Protein AF-0000000066020531 (afdb_homodimer)

Nearest PDB structures (foldseek):
  1gqy-assembly1_A  TM=9.157E-01  e=1.579E-44  Haemophilus influenzae
  1j6u-assembly1_A  TM=8.924E-01  e=3.049E-35  Thermotoga maritima
  6cau-assembly1_A  TM=9.253E-01  e=1.725E-30  Acinetobacter baumannii
  8egn-assembly1_A  TM=7.655E-01  e=1.720E-28  Pseudomonas aeruginosa PAO1
  3v4z-assembly1_A  TM=9.140E-01  e=3.549E-25  Yersinia pestis CO92

Radius of gyration: 44.53 Å; Cα contacts (8 Å, |Δi|>4): 3622; chains: 2; bounding box: 66×166×98 Å

Structure (mmCIF, N/CA/C/O backbone):
data_AF-0000000066020531-model_v1
#
loop_
_entity.id
_entity.type
_entity.pdbx_description
1 polymer 'Bifunctional enzyme MurC/Ddl'
#
loop_
_atom_site.group_PDB
_atom_site.id
_atom_site.type_symbol
_atom_site.label_atom_id
_atom_site.label_alt_id
_atom_site.label_comp_id
_atom_site.label_asym_id
_atom_site.label_entity_id
_atom_site.label_seq_id
_atom_site.pdbx_PDB_ins_code
_atom_site.Cartn_x
_atom_site.Cartn_y
_atom_site.Cartn_z
_atom_site.occupancy
_atom_site.B_iso_or_equiv
_atom_site.auth_seq_id
_atom_site.auth_comp_id
_atom_site.auth_asym_id
_atom_site.auth_atom_id
_atom_site.pdbx_PDB_model_num
ATOM 1 N N . MET A 1 1 ? 5.594 -85.5 -27.422 1 27.73 1 MET A N 1
ATOM 2 C CA . MET A 1 1 ? 5.762 -84.062 -27.031 1 27.73 1 MET A CA 1
ATOM 3 C C . MET A 1 1 ? 5.691 -83.188 -28.25 1 27.73 1 MET A C 1
ATOM 5 O O . MET A 1 1 ? 6.477 -83.312 -29.188 1 27.73 1 MET A O 1
ATOM 9 N N . ASN A 1 2 ? 4.5 -82.875 -28.797 1 36.34 2 ASN A N 1
ATOM 10 C CA . ASN A 1 2 ? 4.301 -82 -29.969 1 36.34 2 ASN A CA 1
ATOM 11 C C . ASN A 1 2 ? 5.324 -80.875 -30 1 36.34 2 ASN A C 1
ATOM 13 O O . ASN A 1 2 ? 5.559 -80.188 -28.984 1 36.34 2 ASN A O 1
ATOM 17 N N . ARG A 1 3 ? 6.352 -80.938 -30.719 1 43.97 3 ARG A N 1
ATOM 18 C CA . ARG A 1 3 ? 7.559 -80.125 -30.812 1 43.97 3 ARG A CA 1
ATOM 19 C C . ARG A 1 3 ? 7.219 -78.625 -30.734 1 43.97 3 ARG A C 1
ATOM 21 O O . ARG A 1 3 ? 6.629 -78.062 -31.656 1 43.97 3 ARG A O 1
ATOM 28 N N . LYS A 1 4 ? 6.945 -78.062 -29.609 1 57.91 4 LYS A N 1
ATOM 29 C CA . LYS A 1 4 ? 6.555 -76.688 -29.297 1 57.91 4 LYS A CA 1
ATOM 30 C C . LYS A 1 4 ? 7.508 -75.688 -29.953 1 57.91 4 LYS A C 1
ATOM 32 O O . LYS A 1 4 ? 8.727 -75.875 -29.906 1 57.91 4 LYS A O 1
ATOM 37 N N . ASN A 1 5 ? 6.965 -74.812 -30.969 1 81.69 5 ASN A N 1
ATOM 38 C CA . ASN A 1 5 ? 7.633 -73.875 -31.844 1 81.69 5 ASN A CA 1
ATOM 39 C C . ASN A 1 5 ? 8.469 -72.875 -31.031 1 81.69 5 ASN A C 1
ATOM 41 O O . ASN A 1 5 ? 8.023 -72.375 -30 1 81.69 5 ASN A O 1
ATOM 45 N N . HIS A 1 6 ? 9.797 -72.875 -31.328 1 94.06 6 HIS A N 1
ATOM 46 C CA . HIS A 1 6 ? 10.758 -71.938 -30.719 1 94.06 6 HIS A CA 1
ATOM 47 C C . HIS A 1 6 ? 10.727 -70.562 -31.406 1 94.06 6 HIS A C 1
ATOM 49 O O . HIS A 1 6 ? 10.695 -70.5 -32.625 1 94.06 6 HIS A O 1
ATOM 55 N N . TYR A 1 7 ? 10.539 -69.562 -30.547 1 97.56 7 TYR A N 1
ATOM 56 C CA . TYR A 1 7 ? 10.578 -68.188 -31.031 1 97.56 7 TYR A CA 1
ATOM 57 C C . TYR A 1 7 ? 11.844 -67.438 -30.562 1 97.56 7 TYR A C 1
ATOM 59 O O . TYR A 1 7 ? 12.156 -67.438 -29.375 1 97.56 7 TYR A O 1
ATOM 67 N N . HIS A 1 8 ? 12.609 -66.875 -31.469 1 97.81 8 HIS A N 1
ATOM 68 C CA . HIS A 1 8 ? 13.805 -66.062 -31.141 1 97.81 8 HIS A CA 1
ATOM 69 C C . HIS A 1 8 ? 13.602 -64.625 -31.438 1 97.81 8 HIS A C 1
ATOM 71 O O . HIS A 1 8 ? 13.352 -64.25 -32.594 1 97.81 8 HIS A O 1
ATOM 77 N N . PHE A 1 9 ? 13.836 -63.781 -30.391 1 97.81 9 PHE A N 1
ATOM 78 C CA . PHE A 1 9 ? 13.594 -62.344 -30.5 1 97.81 9 PHE A CA 1
ATOM 79 C C . PHE A 1 9 ? 14.906 -61.594 -30.688 1 97.81 9 PHE A C 1
ATOM 81 O O . PHE A 1 9 ? 15.828 -61.719 -29.875 1 97.81 9 PHE A O 1
ATOM 88 N N . ILE A 1 10 ? 15.008 -60.719 -31.719 1 96.69 10 ILE A N 1
ATOM 89 C CA . ILE A 1 10 ? 16.109 -59.781 -31.844 1 96.69 10 ILE A CA 1
ATOM 90 C C . ILE A 1 10 ? 15.734 -58.469 -31.172 1 96.69 10 ILE A C 1
ATOM 92 O O . ILE A 1 10 ? 14.906 -57.719 -31.688 1 96.69 10 ILE A O 1
ATOM 96 N N . GLY A 1 11 ? 16.312 -58.219 -30.078 1 94.19 11 GLY A N 1
ATOM 97 C CA . GLY A 1 11 ? 15.906 -57.094 -29.25 1 94.19 11 GLY A CA 1
ATOM 98 C C . GLY A 1 11 ? 14.758 -57.406 -28.312 1 94.19 11 GLY A C 1
ATOM 99 O O . GLY A 1 11 ? 13.742 -56.719 -28.297 1 94.19 11 GLY A O 1
ATOM 100 N N . ILE A 1 12 ? 14.977 -58.438 -27.531 1 95.06 12 ILE A N 1
ATOM 101 C CA . ILE A 1 12 ? 13.891 -59 -26.734 1 95.06 12 ILE A CA 1
ATOM 102 C C . ILE A 1 12 ? 13.531 -58.031 -25.609 1 95.06 12 ILE A C 1
ATOM 104 O O . ILE A 1 12 ? 12.414 -58.062 -25.078 1 95.06 12 ILE A O 1
ATOM 108 N N . GLY A 1 13 ? 14.406 -57.125 -25.312 1 91.5 13 GLY A N 1
ATOM 109 C CA . GLY A 1 13 ? 14.203 -56.219 -24.188 1 91.5 13 GLY A CA 1
ATOM 110 C C . GLY A 1 13 ? 13.344 -55 -24.547 1 91.5 13 GLY A C 1
ATOM 111 O O . GLY A 1 13 ? 12.891 -54.281 -23.672 1 91.5 13 GLY A O 1
ATOM 112 N N . GLY A 1 14 ? 13.023 -54.781 -25.812 1 89.94 14 GLY A N 1
ATOM 113 C CA . GLY A 1 14 ? 12.141 -53.719 -26.203 1 89.94 14 GLY A CA 1
ATOM 114 C C . GLY A 1 14 ? 10.75 -53.812 -25.594 1 89.94 14 GLY A C 1
ATOM 115 O O . GLY A 1 14 ? 10.25 -54.938 -25.406 1 89.94 14 GLY A O 1
ATOM 116 N N . ILE A 1 15 ? 10.156 -52.656 -25.375 1 89.19 15 ILE A N 1
ATOM 117 C CA . ILE A 1 15 ? 8.891 -52.656 -24.656 1 89.19 15 ILE A CA 1
ATOM 118 C C . ILE A 1 15 ? 7.848 -53.469 -25.422 1 89.19 15 ILE A C 1
ATOM 120 O O . ILE A 1 15 ? 7.113 -54.25 -24.828 1 89.19 15 ILE A O 1
ATOM 124 N N . GLY A 1 16 ? 7.723 -53.281 -26.719 1 91.38 16 GLY A N 1
ATOM 125 C CA . GLY A 1 16 ? 6.797 -54.062 -27.531 1 91.38 16 GLY A CA 1
ATOM 126 C C . GLY A 1 16 ? 7.211 -55.5 -27.656 1 91.38 16 GLY A C 1
ATOM 127 O O . GLY A 1 16 ? 6.363 -56.406 -27.672 1 91.38 16 GLY A O 1
ATOM 128 N N . MET A 1 17 ? 8.516 -55.781 -27.703 1 94.5 17 MET A N 1
ATOM 129 C CA . MET A 1 17 ? 9.07 -57.094 -27.875 1 94.5 17 MET A CA 1
ATOM 130 C C . MET A 1 17 ? 8.898 -57.938 -26.609 1 94.5 17 MET A C 1
ATOM 132 O O . MET A 1 17 ? 8.477 -59.094 -26.672 1 94.5 17 MET A O 1
ATOM 136 N N . SER A 1 18 ? 9.195 -57.312 -25.562 1 96.12 18 SER A N 1
ATOM 137 C CA . SER A 1 18 ? 9.125 -58.031 -24.297 1 96.12 18 SER A CA 1
ATOM 138 C C . SER A 1 18 ? 7.688 -58.406 -23.984 1 96.12 18 SER A C 1
ATOM 140 O O . SER A 1 18 ? 7.449 -59.5 -23.422 1 96.12 18 SER A O 1
ATOM 142 N N . ALA A 1 19 ? 6.73 -57.625 -24.281 1 96.44 19 ALA A N 1
ATOM 143 C CA . ALA A 1 19 ? 5.324 -57.938 -24.047 1 96.44 19 ALA A CA 1
ATOM 144 C C . ALA A 1 19 ? 4.934 -59.219 -24.766 1 96.44 19 ALA A C 1
ATOM 146 O O . ALA A 1 19 ? 4.293 -60.094 -24.188 1 96.44 19 ALA A O 1
ATOM 147 N N . LEU A 1 20 ? 5.348 -59.344 -26 1 96.94 20 LEU A N 1
ATOM 148 C CA . LEU A 1 20 ? 5.031 -60.531 -26.812 1 96.94 20 LEU A CA 1
ATOM 149 C C . LEU A 1 20 ? 5.75 -61.75 -26.281 1 96.94 20 LEU A C 1
ATOM 151 O O . LEU A 1 20 ? 5.176 -62.844 -26.25 1 96.94 20 LEU A O 1
ATOM 155 N N . ALA A 1 21 ? 6.953 -61.531 -25.875 1 97.5 21 ALA A N 1
ATOM 156 C CA . ALA A 1 21 ? 7.723 -62.656 -25.312 1 97.5 21 ALA A CA 1
ATOM 157 C C . ALA A 1 21 ? 7.043 -63.219 -24.062 1 97.5 21 ALA A C 1
ATOM 159 O O . ALA A 1 21 ? 6.98 -64.438 -23.875 1 97.5 21 ALA A O 1
ATOM 160 N N . HIS A 1 22 ? 6.539 -62.406 -23.219 1 97.31 22 HIS A N 1
ATOM 161 C CA . HIS A 1 22 ? 5.828 -62.812 -22.031 1 97.31 22 HIS A CA 1
ATOM 162 C C . HIS A 1 22 ? 4.617 -63.688 -22.391 1 97.31 22 HIS A C 1
ATOM 164 O O . HIS A 1 22 ? 4.375 -64.688 -21.766 1 97.31 22 HIS A O 1
ATOM 170 N N . ILE A 1 23 ? 3.85 -63.25 -23.344 1 96.94 23 ILE A N 1
ATOM 171 C CA . ILE A 1 23 ? 2.629 -63.938 -23.75 1 96.94 23 ILE A CA 1
ATOM 172 C C . ILE A 1 23 ? 2.973 -65.312 -24.281 1 96.94 23 ILE A C 1
ATOM 174 O O . ILE A 1 23 ? 2.312 -66.312 -23.922 1 96.94 23 ILE A O 1
ATOM 178 N N . LEU A 1 24 ? 4.023 -65.438 -25.109 1 97.12 24 LEU A N 1
ATOM 179 C CA . LEU A 1 24 ? 4.449 -66.688 -25.656 1 97.12 24 LEU A CA 1
ATOM 180 C C . LEU A 1 24 ? 4.883 -67.625 -24.547 1 97.12 24 LEU A C 1
ATOM 182 O O . LEU A 1 24 ? 4.523 -68.812 -24.562 1 97.12 24 LEU A O 1
ATOM 186 N N . LEU A 1 25 ? 5.586 -67.125 -23.609 1 96.88 25 LEU A N 1
ATOM 187 C CA . LEU A 1 25 ? 6.027 -67.938 -22.469 1 96.88 25 LEU A CA 1
ATOM 188 C C . LEU A 1 25 ? 4.836 -68.438 -21.656 1 96.88 25 LEU A C 1
ATOM 190 O O . LEU A 1 25 ? 4.789 -69.625 -21.266 1 96.88 25 LEU A O 1
ATOM 194 N N . ASP A 1 26 ? 3.93 -67.562 -21.406 1 96.19 26 ASP A N 1
ATOM 195 C CA . ASP A 1 26 ? 2.723 -67.938 -20.672 1 96.19 26 ASP A CA 1
ATOM 196 C C . ASP A 1 26 ? 1.977 -69.062 -21.375 1 96.19 26 ASP A C 1
ATOM 198 O O . ASP A 1 26 ? 1.349 -69.938 -20.719 1 96.19 26 ASP A O 1
ATOM 202 N N . ARG A 1 27 ? 2.012 -69.062 -22.625 1 94.94 27 ARG A N 1
ATOM 203 C CA . ARG A 1 27 ? 1.282 -70.062 -23.422 1 94.94 27 ARG A CA 1
ATOM 204 C C . ARG A 1 27 ? 2.111 -71.375 -23.609 1 94.94 27 ARG A C 1
ATOM 206 O O . ARG A 1 27 ? 1.707 -72.25 -24.344 1 94.94 27 ARG A O 1
ATOM 213 N N . GLY A 1 28 ? 3.332 -71.375 -23.125 1 93.88 28 GLY A N 1
ATOM 214 C CA . GLY A 1 28 ? 4.113 -72.625 -23.047 1 93.88 28 GLY A CA 1
ATOM 215 C C . GLY A 1 28 ? 5.125 -72.75 -24.172 1 93.88 28 GLY A C 1
ATOM 216 O O . GLY A 1 28 ? 5.758 -73.75 -24.312 1 93.88 28 GLY A O 1
ATOM 217 N N . TYR A 1 29 ? 5.344 -71.688 -24.938 1 95.44 29 TYR A N 1
ATOM 218 C CA . TYR A 1 29 ? 6.316 -71.75 -26.016 1 95.44 29 TYR A CA 1
ATOM 219 C C . TYR A 1 29 ? 7.73 -71.5 -25.5 1 95.44 29 TYR A C 1
ATOM 221 O O . TYR A 1 29 ? 7.914 -70.938 -24.422 1 95.44 29 TYR A O 1
ATOM 229 N N . SER A 1 30 ? 8.688 -72.062 -26.25 1 96 30 SER A N 1
ATOM 230 C CA . SER A 1 30 ? 10.086 -71.75 -25.953 1 96 30 SER A CA 1
ATOM 231 C C . SER A 1 30 ? 10.516 -70.438 -26.578 1 96 30 SER A C 1
ATOM 233 O O . SER A 1 30 ? 10.219 -70.125 -27.75 1 96 30 SER A O 1
ATOM 235 N N . VAL A 1 31 ? 11.141 -69.562 -25.734 1 97.44 31 VAL A N 1
ATOM 236 C CA . VAL A 1 31 ? 11.484 -68.25 -26.203 1 97.44 31 VAL A CA 1
ATOM 237 C C . VAL A 1 31 ? 12.953 -67.938 -25.891 1 97.44 31 VAL A C 1
ATOM 239 O O . VAL A 1 31 ? 13.445 -68.25 -24.812 1 97.44 31 VAL A O 1
ATOM 242 N N . SER A 1 32 ? 13.703 -67.438 -26.812 1 97.38 32 SER A N 1
ATOM 243 C CA . SER A 1 32 ? 15.039 -66.875 -26.641 1 97.38 32 SER A CA 1
ATOM 244 C C . SER A 1 32 ? 15.141 -65.5 -27.266 1 97.38 32 SER A C 1
ATOM 246 O O . SER A 1 32 ? 14.297 -65.125 -28.078 1 97.38 32 SER A O 1
ATOM 248 N N . GLY A 1 33 ? 16.062 -64.75 -26.828 1 96.56 33 GLY A N 1
ATOM 249 C CA . GLY A 1 33 ? 16.219 -63.438 -27.453 1 96.56 33 GLY A CA 1
ATOM 250 C C . GLY A 1 33 ? 17.516 -62.75 -27.078 1 96.56 33 GLY A C 1
ATOM 251 O O . GLY A 1 33 ? 18.141 -63.094 -26.078 1 96.56 33 GLY A O 1
ATOM 252 N N . SER A 1 34 ? 17.953 -61.844 -27.922 1 96.31 34 SER A N 1
ATOM 253 C CA . SER A 1 34 ? 19.156 -61.031 -27.734 1 96.31 34 SER A CA 1
ATOM 254 C C . SER A 1 34 ? 18.812 -59.562 -27.5 1 96.31 34 SER A C 1
ATOM 256 O O . SER A 1 34 ? 17.734 -59.094 -27.875 1 96.31 34 SER A O 1
ATOM 258 N N . ASP A 1 35 ? 19.609 -58.938 -26.828 1 93.69 35 ASP A N 1
ATOM 259 C CA . ASP A 1 35 ? 19.516 -57.5 -26.609 1 93.69 35 ASP A CA 1
ATOM 260 C C . ASP A 1 35 ? 20.859 -56.906 -26.188 1 93.69 35 ASP A C 1
ATOM 262 O O . ASP A 1 35 ? 21.719 -57.625 -25.688 1 93.69 35 ASP A O 1
ATOM 266 N N . LEU A 1 36 ? 21.031 -55.656 -26.391 1 86.06 36 LEU A N 1
ATOM 267 C CA . LEU A 1 36 ? 22.281 -55 -26.062 1 86.06 36 LEU A CA 1
ATOM 268 C C . LEU A 1 36 ? 22.391 -54.75 -24.562 1 86.06 36 LEU A C 1
ATOM 270 O O . LEU A 1 36 ? 23.5 -54.719 -24.016 1 86.06 36 LEU A O 1
ATOM 274 N N . ASN A 1 37 ? 21.266 -54.5 -23.953 1 80.69 37 ASN A N 1
ATOM 275 C CA . ASN A 1 37 ? 21.266 -54.156 -22.531 1 80.69 37 ASN A CA 1
ATOM 276 C C . ASN A 1 37 ? 20.359 -55.062 -21.719 1 80.69 37 ASN A C 1
ATOM 278 O O . ASN A 1 37 ? 19.234 -55.344 -22.125 1 80.69 37 ASN A O 1
ATOM 282 N N . GLN A 1 38 ? 20.953 -55.531 -20.641 1 83.44 38 GLN A N 1
ATOM 283 C CA . GLN A 1 38 ? 20.125 -56.344 -19.734 1 83.44 38 GLN A CA 1
ATOM 284 C C . GLN A 1 38 ? 19.5 -55.438 -18.641 1 83.44 38 GLN A C 1
ATOM 286 O O . GLN A 1 38 ? 20.219 -54.719 -17.953 1 83.44 38 GLN A O 1
ATOM 291 N N . GLY A 1 39 ? 18.281 -55.344 -18.594 1 83.81 39 G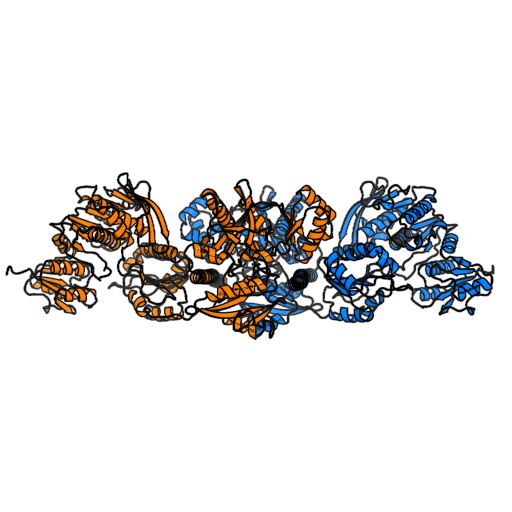LY A N 1
ATOM 292 C CA . GLY A 1 39 ? 17.531 -54.594 -17.578 1 83.81 39 GLY A CA 1
ATOM 293 C C . GLY A 1 39 ? 16.453 -55.438 -16.906 1 83.81 39 GLY A C 1
ATOM 294 O O . GLY A 1 39 ? 16.422 -56.656 -17.047 1 83.81 39 GLY A O 1
ATOM 295 N N . ILE A 1 40 ? 15.633 -54.719 -16.188 1 85.69 40 ILE A N 1
ATOM 296 C CA . ILE A 1 40 ? 14.602 -55.375 -15.383 1 85.69 40 ILE A CA 1
ATOM 297 C C . ILE A 1 40 ? 13.633 -56.125 -16.281 1 85.69 40 ILE A C 1
ATOM 299 O O . ILE A 1 40 ? 13.125 -57.188 -15.922 1 85.69 40 ILE A O 1
ATOM 303 N N . THR A 1 41 ? 13.398 -55.562 -17.406 1 90.38 41 THR A N 1
ATOM 304 C CA . THR A 1 41 ? 12.492 -56.219 -18.359 1 90.38 41 THR A CA 1
ATOM 305 C C . THR A 1 41 ? 13.008 -57.594 -18.75 1 90.38 41 THR A C 1
ATOM 307 O O . THR A 1 41 ? 12.242 -58.562 -18.781 1 90.38 41 THR A O 1
ATOM 310 N N . ILE A 1 42 ? 14.273 -57.656 -19.016 1 93.31 42 ILE A N 1
ATOM 311 C CA . ILE A 1 42 ? 14.898 -58.906 -19.422 1 93.31 42 ILE A CA 1
ATOM 312 C C . ILE A 1 42 ? 14.961 -59.844 -18.234 1 93.31 42 ILE A C 1
ATOM 314 O O . ILE A 1 42 ? 14.734 -61.062 -18.359 1 93.31 42 ILE A O 1
ATOM 318 N N . ASP A 1 43 ? 15.188 -59.312 -17.109 1 94.25 43 ASP A N 1
ATOM 319 C CA . ASP A 1 43 ? 15.25 -60.125 -15.898 1 94.25 43 ASP A CA 1
ATOM 320 C C . ASP A 1 43 ? 13.922 -60.844 -15.648 1 94.25 43 ASP A C 1
ATOM 322 O O . ASP A 1 43 ? 13.898 -62 -15.258 1 94.25 43 ASP A O 1
ATOM 326 N N . LYS A 1 44 ? 12.906 -60.156 -15.844 1 94.25 44 LYS A N 1
ATOM 327 C CA . LYS A 1 44 ? 11.586 -60.75 -15.664 1 94.25 44 LYS A CA 1
ATOM 328 C C . LYS A 1 44 ? 11.328 -61.844 -16.688 1 94.25 44 LYS A C 1
ATOM 330 O O . LYS A 1 44 ? 10.672 -62.844 -16.391 1 94.25 44 LYS A O 1
ATOM 335 N N . LEU A 1 45 ? 11.797 -61.688 -17.875 1 95.88 45 LEU A N 1
ATOM 336 C CA . LEU A 1 45 ? 11.648 -62.688 -18.938 1 95.88 45 LEU A CA 1
ATOM 337 C C . LEU A 1 45 ? 12.445 -63.938 -18.609 1 95.88 45 LEU A C 1
ATOM 339 O O . LEU A 1 45 ? 11.961 -65.062 -18.797 1 95.88 45 LEU A O 1
ATOM 343 N N . ILE A 1 46 ? 13.656 -63.719 -18.078 1 95.88 46 ILE A N 1
ATOM 344 C CA . ILE A 1 46 ? 14.5 -64.812 -17.688 1 95.88 46 ILE A CA 1
ATOM 345 C C . ILE A 1 46 ? 13.82 -65.625 -16.562 1 95.88 46 ILE A C 1
ATOM 347 O O . ILE A 1 46 ? 13.773 -66.875 -16.594 1 95.88 46 ILE A O 1
ATOM 351 N N . ALA A 1 47 ? 13.336 -64.938 -15.688 1 95.69 47 ALA A N 1
ATOM 352 C CA . ALA A 1 47 ? 12.656 -65.562 -14.555 1 95.69 47 ALA A CA 1
ATOM 353 C C . ALA A 1 47 ? 11.469 -66.375 -15.023 1 95.69 47 ALA A C 1
ATOM 355 O O . ALA A 1 47 ? 11.133 -67.375 -14.398 1 95.69 47 ALA A O 1
ATOM 356 N N . LYS A 1 48 ? 10.883 -66 -16.094 1 95.31 48 LYS A N 1
ATOM 357 C CA . LYS A 1 48 ? 9.719 -66.688 -16.625 1 95.31 48 LYS A CA 1
ATOM 358 C C . LYS A 1 48 ? 10.133 -67.875 -17.516 1 95.31 48 LYS A C 1
ATOM 360 O O . LYS A 1 48 ? 9.297 -68.688 -17.938 1 95.31 48 LYS A O 1
ATOM 365 N N . GLY A 1 49 ? 11.453 -67.938 -17.938 1 95.44 49 GLY A N 1
ATOM 366 C CA . GLY A 1 49 ? 11.922 -69.125 -18.656 1 95.44 49 GLY A CA 1
ATOM 367 C C . GLY A 1 49 ? 12.562 -68.75 -20 1 95.44 49 GLY A C 1
ATOM 368 O O . GLY A 1 49 ? 12.961 -69.688 -20.734 1 95.44 49 GLY A O 1
ATOM 369 N N . ALA A 1 50 ? 12.703 -67.562 -20.281 1 96.56 50 ALA A N 1
ATOM 370 C CA . ALA A 1 50 ? 13.312 -67.188 -21.547 1 96.56 50 ALA A CA 1
ATOM 371 C C . ALA A 1 50 ? 14.828 -67.312 -21.516 1 96.56 50 ALA A C 1
ATOM 373 O O . ALA A 1 50 ? 15.445 -67.125 -20.469 1 96.56 50 ALA A O 1
ATOM 374 N N . ALA A 1 51 ? 15.398 -67.688 -22.625 1 96 51 ALA A N 1
ATOM 375 C CA . ALA A 1 51 ? 16.859 -67.688 -22.75 1 96 51 ALA A CA 1
ATOM 376 C C . ALA A 1 51 ? 17.375 -66.312 -23.297 1 96 51 ALA A C 1
ATOM 378 O O . ALA A 1 51 ? 17.016 -65.938 -24.406 1 96 51 ALA A O 1
ATOM 379 N N . TYR A 1 52 ? 18.141 -65.688 -22.531 1 96.06 52 TYR A N 1
ATOM 380 C CA . TYR A 1 52 ? 18.656 -64.375 -22.906 1 96.06 52 TYR A CA 1
ATOM 381 C C . TYR A 1 52 ? 20.094 -64.5 -23.422 1 96.06 52 TYR A C 1
ATOM 383 O O . TYR A 1 52 ? 20.922 -65.188 -22.812 1 96.06 52 TYR A O 1
ATOM 391 N N . LEU A 1 53 ? 20.375 -63.812 -24.5 1 95.75 53 LEU A N 1
ATOM 392 C CA . LEU A 1 53 ? 21.703 -63.781 -25.125 1 95.75 53 LEU A CA 1
ATOM 393 C C . LEU A 1 53 ? 22.203 -62.344 -25.234 1 95.75 53 LEU A C 1
ATOM 395 O O . LEU A 1 53 ? 21.641 -61.531 -26 1 95.75 53 LEU A O 1
ATOM 399 N N . PRO A 1 54 ? 23.328 -62.031 -24.578 1 94.56 54 PRO A N 1
ATOM 400 C CA . PRO A 1 54 ? 23.812 -60.656 -24.562 1 94.56 54 PRO A CA 1
ATOM 401 C C . PRO A 1 54 ? 24.438 -60.219 -25.891 1 94.56 54 PRO A C 1
ATOM 403 O O . PRO A 1 54 ? 25.281 -60.938 -26.438 1 94.56 54 PRO A O 1
ATOM 406 N N . GLY A 1 55 ? 24 -59.062 -26.297 1 92.75 55 GLY A N 1
ATOM 407 C CA . GLY A 1 55 ? 24.5 -58.562 -27.562 1 92.75 55 GLY A CA 1
ATOM 408 C C . GLY A 1 55 ? 23.797 -59.156 -28.766 1 92.75 55 GLY A C 1
ATOM 409 O O . GLY A 1 55 ? 22.641 -59.594 -28.672 1 92.75 55 GLY A O 1
ATOM 410 N N . HIS A 1 56 ? 24.422 -59.031 -29.938 1 93.31 56 HIS A N 1
ATOM 411 C CA . HIS A 1 56 ? 23.953 -59.625 -31.172 1 93.31 56 HIS A CA 1
ATOM 412 C C . HIS A 1 56 ? 25.047 -60.438 -31.859 1 93.31 56 HIS A C 1
ATOM 414 O O . HIS A 1 56 ? 26.141 -59.938 -32.094 1 93.31 56 HIS A O 1
ATOM 420 N N . LYS A 1 57 ? 24.703 -61.656 -32.094 1 95.44 57 LYS A N 1
ATOM 421 C CA . LYS A 1 57 ? 25.672 -62.531 -32.781 1 95.44 57 LYS A CA 1
ATOM 422 C C . LYS A 1 57 ? 24.953 -63.438 -33.781 1 95.44 57 LYS A C 1
ATOM 424 O O . LYS A 1 57 ? 23.828 -63.875 -33.5 1 95.44 57 LYS A O 1
ATOM 429 N N . GLU A 1 58 ? 25.734 -63.812 -34.781 1 95.12 58 GLU A N 1
ATOM 430 C CA . GLU A 1 58 ? 25.203 -64.75 -35.781 1 95.12 58 GLU A CA 1
ATOM 431 C C . GLU A 1 58 ? 24.906 -66.062 -35.156 1 95.12 58 GLU A C 1
ATOM 433 O O . GLU A 1 58 ? 23.922 -66.75 -35.5 1 95.12 58 GLU A O 1
ATOM 438 N N . SER A 1 59 ? 25.703 -66.5 -34.25 1 94.81 59 SER A N 1
ATOM 439 C CA . SER A 1 59 ? 25.609 -67.812 -33.625 1 94.81 59 SER A CA 1
ATOM 440 C C . SER A 1 59 ? 24.359 -67.938 -32.75 1 94.81 59 SER A C 1
ATOM 442 O O . SER A 1 59 ? 23.969 -69 -32.344 1 94.81 59 SER A O 1
ATOM 444 N N . TYR A 1 60 ? 23.75 -66.75 -32.469 1 95.5 60 TYR A N 1
ATOM 445 C CA . TYR A 1 60 ? 22.594 -66.75 -31.578 1 95.5 60 TYR A CA 1
ATOM 446 C C . TYR A 1 60 ? 21.344 -67.25 -32.312 1 95.5 60 TYR A C 1
ATOM 448 O O . TYR A 1 60 ? 20.344 -67.625 -31.672 1 95.5 60 TYR A O 1
ATOM 456 N N . VAL A 1 61 ? 21.344 -67.125 -33.562 1 96 61 VAL A N 1
ATOM 457 C CA . VAL A 1 61 ? 20.188 -67.562 -34.375 1 96 61 VAL A CA 1
ATOM 458 C C . VAL A 1 61 ? 20.047 -69.062 -34.312 1 96 61 VAL A C 1
ATOM 460 O O . VAL A 1 61 ? 20.969 -69.812 -34.688 1 96 61 VAL A O 1
ATOM 463 N N . PRO A 1 62 ? 18.984 -69.562 -33.938 1 93.69 62 PRO A N 1
ATOM 464 C CA . PRO A 1 62 ? 18.797 -71 -33.844 1 93.69 62 PRO A CA 1
ATOM 465 C C . PRO A 1 62 ? 18.719 -71.688 -35.188 1 93.69 62 PRO A C 1
ATOM 467 O O . PRO A 1 62 ? 18.531 -71.062 -36.219 1 93.69 62 PRO A O 1
ATOM 470 N N . GLU A 1 63 ? 18.812 -73.062 -35.125 1 92.44 63 GLU A N 1
ATOM 471 C CA . GLU A 1 63 ? 18.75 -73.875 -36.344 1 92.44 63 GLU A CA 1
ATOM 472 C C . GLU A 1 63 ? 17.312 -74 -36.844 1 92.44 63 GLU A C 1
ATOM 474 O O . GLU A 1 63 ? 17.078 -74.062 -38.062 1 92.44 63 GLU A O 1
ATOM 479 N N . GLU A 1 64 ? 16.453 -74 -35.906 1 92.44 64 GLU A N 1
ATOM 480 C CA . GLU A 1 64 ? 15.039 -74.062 -36.25 1 92.44 64 GLU A CA 1
ATOM 481 C C . GLU A 1 64 ? 14.227 -73.125 -35.375 1 92.44 64 GLU A C 1
ATOM 483 O O . GLU A 1 64 ? 14.617 -72.875 -34.219 1 92.44 64 GLU A O 1
ATOM 488 N N . GLY A 1 65 ? 13.148 -72.625 -35.906 1 93.81 65 GLY A N 1
ATOM 489 C CA . GLY A 1 65 ? 12.266 -71.688 -35.156 1 93.81 65 GLY A CA 1
ATOM 490 C C . GLY A 1 65 ? 11.844 -70.5 -35.969 1 93.81 65 GLY A C 1
ATOM 491 O O . GLY A 1 65 ? 12.164 -70.375 -37.125 1 93.81 65 GLY A O 1
ATOM 492 N N . THR A 1 66 ? 11.078 -69.625 -35.281 1 96.62 66 THR A N 1
ATOM 493 C CA . THR A 1 66 ? 10.617 -68.375 -35.875 1 96.62 66 THR A CA 1
ATOM 494 C C . THR A 1 66 ? 11.383 -67.188 -35.312 1 96.62 66 THR A C 1
ATOM 496 O O . THR A 1 66 ? 11.555 -67.062 -34.094 1 96.62 66 THR A O 1
ATOM 499 N N . ILE A 1 67 ? 11.852 -66.25 -36.188 1 97.06 67 ILE A N 1
ATOM 500 C CA . ILE A 1 67 ? 12.625 -65.125 -35.781 1 97.06 67 ILE A CA 1
ATOM 501 C C . ILE A 1 67 ? 11.719 -63.875 -35.719 1 97.06 67 ILE A C 1
ATOM 503 O O . ILE A 1 67 ? 11.062 -63.531 -36.719 1 97.06 67 ILE A O 1
ATOM 507 N N . ILE A 1 68 ? 11.688 -63.281 -34.531 1 97.06 68 ILE A N 1
ATOM 508 C CA . ILE A 1 68 ? 10.859 -62.094 -34.344 1 97.06 68 ILE A CA 1
ATOM 509 C C . ILE A 1 68 ? 11.75 -60.844 -34.312 1 97.06 68 ILE A C 1
ATOM 511 O O . ILE A 1 68 ? 12.758 -60.812 -33.594 1 97.06 68 ILE A O 1
ATOM 515 N N . TYR A 1 69 ? 11.344 -59.75 -35 1 94.5 69 TYR A N 1
ATOM 516 C CA . TYR A 1 69 ? 12.109 -58.5 -35.031 1 94.5 69 TYR A CA 1
ATOM 517 C C . TYR A 1 69 ? 11.188 -57.312 -34.969 1 94.5 69 TYR A C 1
ATOM 519 O O . TYR A 1 69 ? 10 -57.406 -35.281 1 94.5 69 TYR A O 1
ATOM 527 N N . GLY A 1 70 ? 11.688 -56.219 -34.406 1 88.62 70 GLY A N 1
ATOM 528 C CA . GLY A 1 70 ? 10.945 -54.969 -34.344 1 88.62 70 GLY A CA 1
ATOM 529 C C . GLY A 1 70 ? 11.406 -53.969 -35.375 1 88.62 70 GLY A C 1
ATOM 530 O O . GLY A 1 70 ? 12.367 -54.188 -36.094 1 88.62 70 GLY A O 1
ATOM 531 N N . SER A 1 71 ? 10.695 -52.812 -35.344 1 79.75 71 SER A N 1
ATOM 532 C CA . SER A 1 71 ? 10.984 -51.75 -36.312 1 79.75 71 SER A CA 1
ATOM 533 C C . SER A 1 71 ? 12.336 -51.125 -36.031 1 79.75 71 SER A C 1
ATOM 535 O O . SER A 1 71 ? 12.922 -50.469 -36.906 1 79.75 71 SER A O 1
ATOM 537 N N . GLY A 1 72 ? 12.859 -51.344 -34.875 1 77.12 72 GLY A N 1
ATOM 538 C CA . GLY A 1 72 ? 14.125 -50.719 -34.5 1 77.12 72 GLY A CA 1
ATOM 539 C C . GLY A 1 72 ? 15.328 -51.562 -34.938 1 77.12 72 GLY A C 1
ATOM 540 O O . GLY A 1 72 ? 16.469 -51.094 -34.812 1 77.12 72 GLY A O 1
ATOM 541 N N . ILE A 1 73 ? 15.102 -52.656 -35.469 1 84.94 73 ILE A N 1
ATOM 542 C CA . ILE A 1 73 ? 16.188 -53.562 -35.906 1 84.94 73 ILE A CA 1
ATOM 543 C C . ILE A 1 73 ? 16.547 -53.281 -37.344 1 84.94 73 ILE A C 1
ATOM 545 O O . ILE A 1 73 ? 15.719 -53.469 -38.25 1 84.94 73 ILE A O 1
ATOM 549 N N . ALA A 1 74 ? 17.766 -52.844 -37.5 1 85 74 ALA A N 1
ATOM 550 C CA . ALA A 1 74 ? 18.234 -52.531 -38.844 1 85 74 ALA A CA 1
ATOM 551 C C . ALA A 1 74 ? 18.375 -53.812 -39.688 1 85 74 ALA A C 1
ATOM 553 O O . ALA A 1 74 ? 18.656 -54.875 -39.156 1 85 74 ALA A O 1
ATOM 554 N N . LYS A 1 75 ? 18.281 -53.625 -40.969 1 88.31 75 LYS A N 1
ATOM 555 C CA . LYS A 1 75 ? 18.375 -54.75 -41.875 1 88.31 75 LYS A CA 1
ATOM 556 C C . LYS A 1 75 ? 19.797 -55.312 -41.938 1 88.31 75 LYS A C 1
ATOM 558 O O . LYS A 1 75 ? 20 -56.438 -42.375 1 88.31 75 LYS A O 1
ATOM 563 N N . ASP A 1 76 ? 20.719 -54.5 -41.469 1 90.5 76 ASP A N 1
ATOM 564 C CA . ASP A 1 76 ? 22.109 -54.938 -41.469 1 90.5 76 ASP A CA 1
ATOM 565 C C . ASP A 1 76 ? 22.484 -55.594 -40.156 1 90.5 76 ASP A C 1
ATOM 567 O O . ASP A 1 76 ? 23.641 -55.969 -39.938 1 90.5 76 ASP A O 1
ATOM 571 N N . ASN A 1 77 ? 21.531 -55.812 -39.344 1 92.88 77 ASN A N 1
ATOM 572 C CA . ASN A 1 77 ? 21.766 -56.531 -38.094 1 92.88 77 ASN A CA 1
ATOM 573 C C . ASN A 1 77 ? 22.266 -57.938 -38.375 1 92.88 77 ASN A C 1
ATOM 575 O O . ASN A 1 77 ? 21.703 -58.656 -39.219 1 92.88 77 ASN A O 1
ATOM 579 N N . VAL A 1 78 ? 23.234 -58.406 -37.594 1 95.56 78 VAL A N 1
ATOM 580 C CA . VAL A 1 78 ? 23.938 -59.656 -37.875 1 95.56 78 VAL A CA 1
ATOM 581 C C . VAL A 1 78 ? 22.984 -60.812 -37.688 1 95.56 78 VAL A C 1
ATOM 583 O O . VAL A 1 78 ? 23.125 -61.844 -38.344 1 95.56 78 VAL A O 1
ATOM 586 N N . GLU A 1 79 ? 22.125 -60.719 -36.781 1 96.12 79 GLU A N 1
ATOM 587 C CA . GLU A 1 79 ? 21.188 -61.781 -36.531 1 96.12 79 GLU A CA 1
ATOM 588 C C . GLU A 1 79 ? 20.094 -61.812 -37.594 1 96.12 79 GLU A C 1
ATOM 590 O O . GLU A 1 79 ? 19.656 -62.906 -38 1 96.12 79 GLU A O 1
ATOM 595 N N . TYR A 1 80 ? 19.672 -60.656 -38 1 95.62 80 TYR A N 1
ATOM 596 C CA . TYR A 1 80 ? 18.688 -60.562 -39.062 1 95.62 80 TYR A CA 1
ATOM 597 C C . TYR A 1 80 ? 19.219 -61.188 -40.344 1 95.62 80 TYR A C 1
ATOM 599 O O . TYR A 1 80 ? 18.531 -61.969 -41 1 95.62 80 TYR A O 1
ATOM 607 N N . LYS A 1 81 ? 20.406 -60.938 -40.656 1 95.88 81 LYS A N 1
ATOM 608 C CA . LYS A 1 81 ? 21.047 -61.438 -41.844 1 95.88 81 LYS A CA 1
ATOM 609 C C . LYS A 1 81 ? 21.219 -62.969 -41.781 1 95.88 81 LYS A C 1
ATOM 611 O O . LYS A 1 81 ? 21 -63.656 -42.75 1 95.88 81 LYS A O 1
ATOM 616 N N . GLU A 1 82 ? 21.656 -63.375 -40.656 1 96.38 82 GLU A N 1
ATOM 617 C CA . GLU A 1 82 ? 21.859 -64.812 -40.469 1 96.38 82 GLU A CA 1
ATOM 618 C C . GLU A 1 82 ? 20.547 -65.562 -40.594 1 96.38 82 GLU A C 1
ATOM 620 O O . GLU A 1 82 ? 20.5 -66.688 -41.125 1 96.38 82 GLU A O 1
ATOM 625 N N . ALA A 1 83 ? 19.516 -65 -40.062 1 96.12 83 ALA A N 1
ATOM 626 C CA . ALA A 1 83 ? 18.188 -65.625 -40.156 1 96.12 83 ALA A CA 1
ATOM 627 C C . ALA A 1 83 ? 17.766 -65.75 -41.625 1 96.12 83 ALA A C 1
ATOM 629 O O . ALA A 1 83 ? 17.156 -66.812 -42.031 1 96.12 83 ALA A O 1
ATOM 630 N N . LEU A 1 84 ? 18 -64.75 -42.375 1 94.94 84 LEU A N 1
ATOM 631 C CA . LEU A 1 84 ? 17.719 -64.812 -43.812 1 94.94 84 LEU A CA 1
ATOM 632 C C . LEU A 1 84 ? 18.516 -65.875 -44.5 1 94.94 84 LEU A C 1
ATOM 634 O O . LEU A 1 84 ? 18 -66.625 -45.344 1 94.94 84 LEU A O 1
ATOM 638 N N . ARG A 1 85 ? 19.75 -65.938 -44.156 1 94.94 85 ARG A N 1
ATOM 639 C CA . ARG A 1 85 ? 20.641 -66.938 -44.75 1 94.94 85 ARG A CA 1
ATOM 640 C C . ARG A 1 85 ? 20.141 -68.312 -44.469 1 94.94 85 ARG A C 1
ATOM 642 O O . ARG A 1 85 ? 20.188 -69.188 -45.344 1 94.94 85 ARG A O 1
ATOM 649 N N . LYS A 1 86 ? 19.656 -68.562 -43.281 1 95.12 86 LYS A N 1
ATOM 650 C CA . LYS A 1 86 ? 19.188 -69.875 -42.844 1 95.12 86 LYS A CA 1
ATOM 651 C C . LYS A 1 86 ? 17.75 -70.125 -43.344 1 95.12 86 LYS A C 1
ATOM 653 O O . LYS A 1 86 ? 17.203 -71.188 -43.125 1 95.12 86 LYS A O 1
ATOM 658 N N . GLN A 1 87 ? 17.156 -69.188 -43.969 1 94.44 87 GLN A N 1
ATOM 659 C CA . GLN A 1 87 ? 15.797 -69.25 -44.5 1 94.44 87 GLN A CA 1
ATOM 660 C C . GLN A 1 87 ? 14.781 -69.562 -43.406 1 94.44 87 GLN A C 1
ATOM 662 O O . GLN A 1 87 ? 13.883 -70.375 -43.625 1 94.44 87 GLN A O 1
ATOM 667 N N . LEU A 1 88 ? 15.062 -69 -42.25 1 94.69 88 LEU A N 1
ATOM 668 C CA . LEU A 1 88 ? 14.094 -69.125 -41.156 1 94.69 88 LEU A CA 1
ATOM 669 C C . LEU A 1 88 ? 12.961 -68.125 -41.312 1 94.69 88 LEU A C 1
ATOM 671 O O . LEU A 1 88 ? 13.148 -67.062 -41.906 1 94.69 88 LEU A O 1
ATOM 675 N N . PRO A 1 89 ? 11.789 -68.5 -40.875 1 95.12 89 PRO A N 1
ATOM 676 C CA . PRO A 1 89 ? 10.688 -67.5 -40.938 1 95.12 89 PRO A CA 1
ATOM 677 C C . PRO A 1 89 ? 10.984 -66.25 -40.156 1 95.12 89 PRO A C 1
ATOM 679 O O . PRO A 1 89 ? 11.359 -66.312 -38.969 1 95.12 89 PRO A O 1
ATOM 682 N N . LEU A 1 90 ? 10.828 -65.125 -40.781 1 95.5 90 LEU A N 1
ATOM 683 C CA . LEU A 1 90 ? 10.969 -63.781 -40.188 1 95.5 90 LEU A CA 1
ATOM 684 C C . LEU A 1 90 ? 9.609 -63.125 -40 1 95.5 90 LEU A C 1
ATOM 686 O O . LEU A 1 90 ? 8.898 -62.875 -40.969 1 95.5 90 LEU A O 1
ATOM 690 N N . VAL A 1 91 ? 9.266 -62.844 -38.719 1 95.31 91 VAL A N 1
ATOM 691 C CA . VAL A 1 91 ? 7.961 -62.25 -38.406 1 95.31 91 VAL A CA 1
ATOM 692 C C . VAL A 1 91 ? 8.141 -60.938 -37.688 1 95.31 91 VAL A C 1
ATOM 694 O O . VAL A 1 91 ? 8.82 -60.875 -36.656 1 95.31 91 VAL A O 1
ATOM 697 N N . HIS A 1 92 ? 7.516 -59.906 -38.188 1 94.25 92 HIS A N 1
ATOM 698 C CA . HIS A 1 92 ? 7.555 -58.594 -37.5 1 94.25 92 HIS A CA 1
ATOM 699 C C . HIS A 1 92 ? 6.707 -58.625 -36.25 1 94.25 92 HIS A C 1
ATOM 701 O O . HIS A 1 92 ? 5.684 -59.312 -36.188 1 94.25 92 HIS A O 1
ATOM 707 N N . ARG A 1 93 ? 7.145 -57.875 -35.25 1 94.19 93 ARG A N 1
ATOM 708 C CA . ARG A 1 93 ? 6.457 -57.844 -33.969 1 94.19 93 ARG A CA 1
ATOM 709 C C . ARG A 1 93 ? 4.969 -57.594 -34.156 1 94.19 93 ARG A C 1
ATOM 711 O O . ARG A 1 93 ? 4.137 -58.156 -33.438 1 94.19 93 ARG A O 1
ATOM 718 N N . ALA A 1 94 ? 4.547 -56.656 -35.062 1 93.12 94 ALA A N 1
ATOM 719 C CA . ALA A 1 94 ? 3.145 -56.344 -35.312 1 93.12 94 ALA A CA 1
ATOM 720 C C . ALA A 1 94 ? 2.381 -57.531 -35.844 1 93.12 94 ALA A C 1
ATOM 722 O O . ALA A 1 94 ? 1.221 -57.75 -35.469 1 93.12 94 ALA A O 1
ATOM 723 N N . GLU A 1 95 ? 3.002 -58.312 -36.656 1 93.75 95 GLU A N 1
ATOM 724 C CA . GLU A 1 95 ? 2.389 -59.531 -37.188 1 93.75 95 GLU A CA 1
ATOM 725 C C . GLU A 1 95 ? 2.207 -60.562 -36.125 1 93.75 95 GLU A C 1
ATOM 727 O O . GLU A 1 95 ? 1.185 -61.25 -36.062 1 93.75 95 GLU A O 1
ATOM 732 N N . LEU A 1 96 ? 3.23 -60.688 -35.375 1 95.25 96 LEU A N 1
ATOM 733 C CA . LEU A 1 96 ? 3.119 -61.625 -34.281 1 95.25 96 LEU A CA 1
ATOM 734 C C . LEU A 1 96 ? 1.977 -61.25 -33.344 1 95.25 96 LEU A C 1
ATOM 736 O O . LEU A 1 96 ? 1.222 -62.094 -32.875 1 95.25 96 LEU A O 1
ATOM 740 N N . LEU A 1 97 ? 1.88 -59.938 -33 1 95.38 97 LEU A N 1
ATOM 741 C CA . LEU A 1 97 ? 0.793 -59.469 -32.156 1 95.38 97 LEU A CA 1
ATOM 742 C C . LEU A 1 97 ? -0.562 -59.844 -32.75 1 95.38 97 LEU A C 1
ATOM 744 O O . LEU A 1 97 ? -1.458 -60.312 -32.031 1 95.38 97 LEU A O 1
ATOM 748 N N . ALA A 1 98 ? -0.74 -59.625 -34 1 94.75 98 ALA A N 1
ATOM 749 C CA . ALA A 1 98 ? -1.975 -59.969 -34.719 1 94.75 98 ALA A CA 1
ATOM 750 C C . ALA A 1 98 ? -2.277 -61.469 -34.562 1 94.75 98 ALA A C 1
ATOM 752 O O . ALA A 1 98 ? -3.428 -61.844 -34.375 1 94.75 98 ALA A O 1
ATOM 753 N N . LEU A 1 99 ? -1.237 -62.25 -34.688 1 94.5 99 LEU A N 1
ATOM 754 C CA . LEU A 1 99 ? -1.384 -63.719 -34.594 1 94.5 99 LEU A CA 1
ATOM 755 C C . LEU A 1 99 ? -1.812 -64.125 -33.188 1 94.5 99 LEU A C 1
ATOM 757 O O . LEU A 1 99 ? -2.654 -65 -33.031 1 94.5 99 LEU A O 1
ATOM 761 N N . LEU A 1 100 ? -1.296 -63.531 -32.25 1 94.44 100 LEU A N 1
ATOM 762 C CA . LEU A 1 100 ? -1.548 -63.906 -30.875 1 94.44 100 LEU A CA 1
ATOM 763 C C . LEU A 1 100 ? -2.967 -63.5 -30.453 1 94.44 100 LEU A C 1
ATOM 765 O O . LEU A 1 100 ? -3.523 -64.125 -29.531 1 94.44 100 LEU A O 1
ATOM 769 N N . MET A 1 101 ? -3.625 -62.594 -31.156 1 93.12 101 MET A N 1
ATOM 770 C CA . MET A 1 101 ? -4.949 -62.125 -30.766 1 93.12 101 MET A CA 1
ATOM 771 C C . MET A 1 101 ? -6.035 -62.781 -31.609 1 93.12 101 MET A C 1
ATOM 773 O O . MET A 1 101 ? -7.227 -62.594 -31.359 1 93.12 101 MET A O 1
ATOM 777 N N . GLN A 1 102 ? -5.801 -63.469 -32.656 1 88.31 102 GLN A N 1
ATOM 778 C CA . GLN A 1 102 ? -6.707 -63.938 -33.719 1 88.31 102 GLN A CA 1
ATOM 779 C C . GLN A 1 102 ? -7.914 -64.625 -33.094 1 88.31 102 GLN A C 1
ATOM 781 O O . GLN A 1 102 ? -9.047 -64.5 -33.562 1 88.31 102 GLN A O 1
ATOM 786 N N . GLU A 1 103 ? -7.812 -65.5 -32.062 1 88 103 GLU A N 1
ATOM 787 C CA . GLU A 1 103 ? -8.938 -66.312 -31.562 1 88 103 GLU A CA 1
ATOM 788 C C . GLU A 1 103 ? -9.57 -65.625 -30.344 1 88 103 GLU A C 1
ATOM 790 O O . GLU A 1 103 ? -10.438 -66.188 -29.688 1 88 103 GLU A O 1
ATOM 795 N N . GLN A 1 104 ? -9.25 -64.438 -30.156 1 94.25 104 GLN A N 1
ATOM 796 C CA . GLN A 1 104 ? -9.75 -63.719 -28.984 1 94.25 104 GLN A CA 1
ATOM 797 C C . GLN A 1 104 ? -10.422 -62.406 -29.375 1 94.25 104 GLN A C 1
ATOM 799 O O . GLN A 1 104 ? -10.305 -61.969 -30.531 1 94.25 104 GLN A O 1
ATOM 804 N N . THR A 1 105 ? -11.305 -61.906 -28.484 1 96.25 105 THR A N 1
ATOM 805 C CA . THR A 1 105 ? -11.891 -60.594 -28.672 1 96.25 105 THR A CA 1
ATOM 806 C C . THR A 1 105 ? -10.852 -59.5 -28.453 1 96.25 105 THR A C 1
ATOM 808 O O . THR A 1 105 ? -10.5 -59.188 -27.312 1 96.25 105 THR A O 1
ATOM 811 N N . SER A 1 106 ? -10.406 -58.844 -29.531 1 96.88 106 SER A N 1
ATOM 812 C CA . SER A 1 106 ? -9.312 -57.906 -29.453 1 96.88 106 SER A CA 1
ATOM 813 C C . SER A 1 106 ? -9.82 -56.5 -29.172 1 96.88 106 SER A C 1
ATOM 815 O O . SER A 1 106 ? -10.695 -55.969 -29.875 1 96.88 106 SER A O 1
ATOM 817 N N . ILE A 1 107 ? -9.328 -55.844 -28.094 1 98.12 107 ILE A N 1
ATOM 818 C CA . ILE A 1 107 ? -9.547 -54.469 -27.75 1 98.12 107 ILE A CA 1
ATOM 819 C C . ILE A 1 107 ? -8.266 -53.656 -28 1 98.12 107 ILE A C 1
ATOM 821 O O . ILE A 1 107 ? -7.324 -53.719 -27.203 1 98.12 107 ILE A O 1
ATOM 825 N N . LEU A 1 108 ? -8.25 -52.844 -29.047 1 98 108 LEU A N 1
ATOM 826 C CA . LEU A 1 108 ? -7.016 -52.188 -29.484 1 98 108 LEU A CA 1
ATOM 827 C C . LEU A 1 108 ? -7.109 -50.688 -29.281 1 98 108 LEU A C 1
ATOM 829 O O . LEU A 1 108 ? -8.117 -50.062 -29.625 1 98 108 LEU A O 1
ATOM 833 N N . VAL A 1 109 ? -6.102 -50.125 -28.641 1 97.94 109 VAL A N 1
ATOM 834 C CA . VAL A 1 109 ? -6.023 -48.688 -28.375 1 97.94 109 VAL A CA 1
ATOM 835 C C . VAL A 1 109 ? -4.957 -48.062 -29.281 1 97.94 109 VAL A C 1
ATOM 837 O O . VAL A 1 109 ? -3.803 -48.5 -29.281 1 97.94 109 VAL A O 1
ATOM 840 N N . SER A 1 110 ? -5.328 -47.062 -30.016 1 96.12 110 SER A N 1
ATOM 841 C CA . SER A 1 110 ? -4.41 -46.344 -30.906 1 96.12 110 SER A CA 1
ATOM 842 C C . SER A 1 110 ? -4.539 -44.844 -30.766 1 96.12 110 SER A C 1
ATOM 844 O O . SER A 1 110 ? -5.336 -44.375 -29.953 1 96.12 110 SER A O 1
ATOM 846 N N . GLY A 1 111 ? -3.736 -44.125 -31.5 1 93.81 111 GLY A N 1
ATOM 847 C CA . GLY A 1 111 ? -3.66 -42.688 -31.391 1 93.81 111 GLY A CA 1
ATOM 848 C C . GLY A 1 111 ? -2.26 -42.188 -31.094 1 93.81 111 GLY A C 1
ATOM 849 O O . GLY A 1 111 ? -1.339 -42.969 -30.891 1 93.81 111 GLY A O 1
ATOM 850 N N . SER A 1 112 ? -2.133 -40.875 -31.031 1 91 112 SER A N 1
ATOM 851 C CA . SER A 1 112 ? -0.812 -40.281 -30.859 1 91 112 SER A CA 1
ATOM 852 C C . SER A 1 112 ? -0.383 -40.312 -29.391 1 91 112 SER A C 1
ATOM 854 O O . SER A 1 112 ? 0.777 -40.594 -29.094 1 91 112 SER A O 1
ATOM 856 N N . HIS A 1 113 ? -1.308 -39.938 -28.516 1 92.56 113 HIS A N 1
ATOM 857 C CA . HIS A 1 113 ? -0.987 -39.844 -27.094 1 92.56 113 HIS A CA 1
ATOM 858 C C . HIS A 1 113 ? -1.996 -40.625 -26.25 1 92.56 113 HIS A C 1
ATOM 860 O O . HIS A 1 113 ? -3.154 -40.781 -26.641 1 92.56 113 HIS A O 1
ATOM 866 N N . GLY A 1 114 ? -1.553 -41.188 -25.109 1 93.69 114 GLY A N 1
ATOM 867 C CA . GLY A 1 114 ? -2.457 -41.75 -24.109 1 93.69 114 GLY A CA 1
ATOM 868 C C . GLY A 1 114 ? -2.729 -43.219 -24.328 1 93.69 114 GLY A C 1
ATOM 869 O O . GLY A 1 114 ? -3.412 -43.844 -23.531 1 93.69 114 GLY A O 1
ATOM 870 N N . LYS A 1 115 ? -2.148 -43.844 -25.328 1 94.88 115 LYS A N 1
ATOM 871 C CA . LYS A 1 115 ? -2.396 -45.219 -25.656 1 94.88 115 LYS A CA 1
ATOM 872 C C . LYS A 1 115 ? -2.084 -46.156 -24.484 1 94.88 115 LYS A C 1
ATOM 874 O O . LYS A 1 115 ? -2.895 -47 -24.125 1 94.88 115 LYS A O 1
ATOM 879 N N . THR A 1 116 ? -0.896 -45.875 -23.984 1 94.38 116 THR A N 1
ATOM 880 C CA . THR A 1 116 ? -0.437 -46.719 -22.891 1 94.38 116 THR A CA 1
ATOM 881 C C . THR A 1 116 ? -1.354 -46.562 -21.672 1 94.38 116 THR A C 1
ATOM 883 O O . THR A 1 116 ? -1.717 -47.562 -21.047 1 94.38 116 THR A O 1
ATOM 886 N N . THR A 1 117 ? -1.757 -45.406 -21.359 1 95.62 117 THR A N 1
ATOM 887 C CA . THR A 1 117 ? -2.596 -45.156 -20.188 1 95.62 117 THR A CA 1
ATOM 888 C C . THR A 1 117 ? -3.98 -45.781 -20.375 1 95.62 117 THR A C 1
ATOM 890 O O . THR A 1 117 ? -4.488 -46.438 -19.484 1 95.62 117 THR A O 1
ATOM 893 N N . VAL A 1 118 ? -4.598 -45.594 -21.5 1 97.69 118 VAL A N 1
ATOM 894 C CA . VAL A 1 118 ? -5.941 -46.094 -21.75 1 97.69 118 VAL A CA 1
ATOM 895 C C . VAL A 1 118 ? -5.926 -47.625 -21.719 1 97.69 118 VAL A C 1
ATOM 897 O O . VAL A 1 118 ? -6.785 -48.25 -21.094 1 97.69 118 VAL A O 1
ATOM 900 N N . SER A 1 119 ? -4.977 -48.25 -22.422 1 97.62 119 SER A N 1
ATOM 901 C CA . SER A 1 119 ? -4.891 -49.719 -22.422 1 97.62 119 SER A CA 1
ATOM 902 C C . SER A 1 119 ? -4.676 -50.25 -21.016 1 97.62 119 SER A C 1
ATOM 904 O O . SER A 1 119 ? -5.246 -51.281 -20.656 1 97.62 119 SER A O 1
ATOM 906 N N . SER A 1 120 ? -3.891 -49.562 -20.281 1 97.25 120 SER A N 1
ATOM 907 C CA . SER A 1 120 ? -3.648 -49.969 -18.906 1 97.25 120 SER A CA 1
ATOM 908 C C . SER A 1 120 ? -4.91 -49.844 -18.062 1 97.25 120 SER A C 1
ATOM 910 O O . SER A 1 120 ? -5.195 -50.688 -17.219 1 97.25 120 SER A O 1
ATOM 912 N N . LEU A 1 121 ? -5.641 -48.781 -18.25 1 98 121 LEU A N 1
ATOM 913 C CA . LEU A 1 121 ? -6.879 -48.562 -17.516 1 98 121 LEU A CA 1
ATOM 914 C C . LEU A 1 121 ? -7.914 -49.625 -17.844 1 98 121 LEU A C 1
ATOM 916 O O . LEU A 1 121 ? -8.57 -50.156 -16.953 1 98 121 LEU A O 1
ATOM 920 N N . ILE A 1 122 ? -8.055 -49.938 -19.141 1 98.31 122 ILE A N 1
ATOM 921 C CA . ILE A 1 122 ? -8.977 -51 -19.547 1 98.31 122 ILE A CA 1
ATOM 922 C C . ILE A 1 122 ? -8.586 -52.312 -18.906 1 98.31 122 ILE A C 1
ATOM 924 O O . ILE A 1 122 ? -9.43 -53.031 -18.344 1 98.31 122 ILE A O 1
ATOM 928 N N . THR A 1 123 ? -7.309 -52.594 -18.938 1 97.81 123 THR A N 1
ATOM 929 C CA . THR A 1 123 ? -6.801 -53.844 -18.359 1 97.81 123 THR A CA 1
ATOM 930 C C . THR A 1 123 ? -7.121 -53.906 -16.859 1 97.81 123 THR A C 1
ATOM 932 O O . THR A 1 123 ? -7.602 -54.938 -16.375 1 97.81 123 THR A O 1
ATOM 935 N N . ALA A 1 124 ? -6.863 -52.844 -16.156 1 97.62 124 ALA A N 1
ATOM 936 C CA . ALA A 1 124 ? -7.109 -52.781 -14.727 1 97.62 124 ALA A CA 1
ATOM 937 C C . ALA A 1 124 ? -8.586 -53.031 -14.406 1 97.62 124 ALA A C 1
ATOM 939 O O . ALA A 1 124 ? -8.922 -53.719 -13.453 1 97.62 124 ALA A O 1
ATOM 940 N N . ILE A 1 125 ? -9.469 -52.406 -15.188 1 98.31 125 ILE A N 1
ATOM 941 C CA . ILE A 1 125 ? -10.906 -52.562 -14.977 1 98.31 125 ILE A CA 1
ATOM 942 C C . ILE A 1 125 ? -11.312 -54.031 -15.188 1 98.31 125 ILE A C 1
ATOM 944 O O . ILE A 1 125 ? -12.016 -54.594 -14.359 1 98.31 125 ILE A O 1
ATOM 948 N N . PHE A 1 126 ? -10.891 -54.656 -16.266 1 98.19 126 PHE A N 1
ATOM 949 C CA . PHE A 1 126 ? -11.234 -56.062 -16.578 1 98.19 126 PHE A CA 1
ATOM 950 C C . PHE A 1 126 ? -10.688 -57 -15.508 1 98.19 126 PHE A C 1
ATOM 952 O O . PHE A 1 126 ? -11.359 -57.938 -15.125 1 98.19 126 PHE A O 1
ATOM 959 N N . GLN A 1 127 ? -9.484 -56.656 -15.039 1 97.12 127 GLN A N 1
ATOM 960 C CA . GLN A 1 127 ? -8.891 -57.5 -13.992 1 97.12 127 GLN A CA 1
ATOM 961 C C . GLN A 1 127 ? -9.68 -57.375 -12.695 1 97.12 127 GLN A C 1
ATOM 963 O O . GLN A 1 127 ? -9.93 -58.375 -12.023 1 97.12 127 GLN A O 1
ATOM 968 N N . THR A 1 128 ? -10.031 -56.188 -12.359 1 97.5 128 THR A N 1
ATOM 969 C CA . THR A 1 128 ? -10.82 -55.969 -11.156 1 97.5 128 THR A CA 1
ATOM 970 C C . THR A 1 128 ? -12.164 -56.656 -11.258 1 97.5 128 THR A C 1
ATOM 972 O O . THR A 1 128 ? -12.688 -57.188 -10.258 1 97.5 128 THR A O 1
ATOM 975 N N . ALA A 1 129 ? -12.695 -56.75 -12.445 1 97.69 129 ALA A N 1
ATOM 976 C CA . ALA A 1 129 ? -13.961 -57.438 -12.703 1 97.69 129 ALA A CA 1
ATOM 977 C C . ALA A 1 129 ? -13.766 -58.938 -12.828 1 97.69 129 ALA A C 1
ATOM 979 O O . ALA A 1 129 ? -14.695 -59.656 -13.18 1 97.69 129 ALA A O 1
ATOM 980 N N . LYS A 1 130 ? -12.602 -59.469 -12.703 1 96.81 130 LYS A N 1
ATOM 981 C CA . LYS A 1 130 ? -12.242 -60.875 -12.719 1 96.81 130 LYS A CA 1
ATOM 982 C C . LYS A 1 130 ? -12.453 -61.469 -14.102 1 96.81 130 LYS A C 1
ATOM 984 O O . LYS A 1 130 ? -12.891 -62.625 -14.219 1 96.81 130 LYS A O 1
ATOM 989 N N . LYS A 1 131 ? -12.148 -60.719 -15.094 1 96.69 131 LYS A N 1
ATOM 990 C CA . LYS A 1 131 ? -12.289 -61.219 -16.453 1 96.69 131 LYS A CA 1
ATOM 991 C C . LYS A 1 131 ? -10.961 -61.75 -16.984 1 96.69 131 LYS A C 1
ATOM 993 O O . LYS A 1 131 ? -10.922 -62.406 -18.031 1 96.69 131 LYS A O 1
ATOM 998 N N . ASP A 1 132 ? -9.836 -61.531 -16.375 1 96.44 132 ASP A N 1
ATOM 999 C CA . ASP A 1 132 ? -8.484 -62.031 -16.594 1 96.44 132 ASP A CA 1
ATOM 1000 C C . ASP A 1 132 ? -8.086 -61.938 -18.062 1 96.44 132 ASP A C 1
ATOM 1002 O O . ASP A 1 132 ? -7.785 -62.938 -18.719 1 96.44 132 ASP A O 1
ATOM 1006 N N . PRO A 1 133 ? -8.047 -60.781 -18.594 1 97.56 133 PRO A N 1
ATOM 1007 C CA . PRO A 1 133 ? -7.711 -60.594 -20 1 97.56 133 PRO A CA 1
ATOM 1008 C C . PRO A 1 133 ? -6.227 -60.812 -20.297 1 97.56 133 PRO A C 1
ATOM 1010 O O . PRO A 1 133 ? -5.391 -60.656 -19.406 1 97.56 133 PRO A O 1
ATOM 1013 N N . SER A 1 134 ? -5.895 -61.25 -21.562 1 97.56 134 SER A N 1
ATOM 1014 C CA . SER A 1 134 ? -4.539 -61.094 -22.094 1 97.56 134 SER A CA 1
ATOM 1015 C C . SER A 1 134 ? -4.242 -59.625 -22.438 1 97.56 134 SER A C 1
ATOM 1017 O O . SER A 1 134 ? -5.16 -58.875 -22.703 1 97.56 134 SER A O 1
ATOM 1019 N N . TYR A 1 135 ? -3.01 -59.281 -22.266 1 97.75 135 TYR A N 1
ATOM 1020 C CA . TYR A 1 135 ? -2.732 -57.906 -22.656 1 97.75 135 TYR A CA 1
ATOM 1021 C C . TYR A 1 135 ? -1.291 -57.75 -23.141 1 97.75 135 TYR A C 1
ATOM 1023 O O . TYR A 1 135 ? -0.42 -58.531 -22.75 1 97.75 135 TYR A O 1
ATOM 1031 N N . ALA A 1 136 ? -0.998 -56.781 -24 1 97.06 136 ALA A N 1
ATOM 1032 C CA . ALA A 1 136 ? 0.289 -56.281 -24.484 1 97.06 136 ALA A CA 1
ATOM 1033 C C . ALA A 1 136 ? 0.317 -54.781 -24.484 1 97.06 136 ALA A C 1
ATOM 1035 O O . ALA A 1 136 ? -0.214 -54.125 -25.406 1 97.06 136 ALA A O 1
ATOM 1036 N N . ILE A 1 137 ? 0.974 -54.156 -23.516 1 94.88 137 ILE A N 1
ATOM 1037 C CA . ILE A 1 137 ? 0.9 -52.719 -23.281 1 94.88 137 ILE A CA 1
ATOM 1038 C C . ILE A 1 137 ? 2.295 -52.125 -23.391 1 94.88 137 ILE A C 1
ATOM 1040 O O . ILE A 1 137 ? 3.293 -52.781 -23.062 1 94.88 137 ILE A O 1
ATOM 1044 N N . GLY A 1 138 ? 2.307 -50.875 -23.812 1 89.88 138 GLY A N 1
ATOM 1045 C CA . GLY A 1 138 ? 3.555 -50.188 -24.094 1 89.88 138 GLY A CA 1
ATOM 1046 C C . GLY A 1 138 ? 4.207 -49.625 -22.844 1 89.88 138 GLY A C 1
ATOM 1047 O O . GLY A 1 138 ? 5.039 -48.719 -22.953 1 89.88 138 GLY A O 1
ATOM 1048 N N . GLY A 1 139 ? 3.852 -49.938 -21.734 1 90.19 139 GLY A N 1
ATOM 1049 C CA . GLY A 1 139 ? 4.426 -49.5 -20.469 1 90.19 139 GLY A CA 1
ATOM 1050 C C . GLY A 1 139 ? 4.359 -50.562 -19.391 1 90.19 139 GLY A C 1
ATOM 1051 O O . GLY A 1 139 ? 3.498 -51.469 -19.438 1 90.19 139 GLY A O 1
ATOM 1052 N N . LEU A 1 140 ? 5.293 -50.406 -18.453 1 90.38 140 LEU A N 1
ATOM 1053 C CA . LEU A 1 140 ? 5.34 -51.375 -17.375 1 90.38 140 LEU A CA 1
ATOM 1054 C C . LEU A 1 140 ? 4.387 -51 -16.25 1 90.38 140 LEU A C 1
ATOM 1056 O O . LEU A 1 140 ? 4.25 -49.812 -15.93 1 90.38 140 LEU A O 1
ATOM 1060 N N . ASN A 1 141 ? 3.729 -51.906 -15.727 1 89 141 ASN A N 1
ATOM 1061 C CA . ASN A 1 141 ? 2.91 -51.688 -14.539 1 89 141 ASN A CA 1
ATOM 1062 C C . ASN A 1 141 ? 3.74 -51.781 -13.258 1 89 141 ASN A C 1
ATOM 1064 O O . ASN A 1 141 ? 4.973 -51.75 -13.312 1 89 141 ASN A O 1
ATOM 1068 N N . SER A 1 142 ? 3.1 -51.812 -12.117 1 84.88 142 SER A N 1
ATOM 1069 C CA . SER A 1 142 ? 3.773 -51.812 -10.82 1 84.88 142 SER A CA 1
ATOM 1070 C C . SER A 1 142 ? 4.57 -53.094 -10.602 1 84.88 142 SER A C 1
ATOM 1072 O O . SER A 1 142 ? 5.531 -53.094 -9.828 1 84.88 142 SER A O 1
ATOM 1074 N N . GLN A 1 143 ? 4.199 -54.094 -11.305 1 84.75 143 GLN A N 1
ATOM 1075 C CA . GLN A 1 143 ? 4.895 -55.375 -11.18 1 84.75 143 GLN A CA 1
ATOM 1076 C C . GLN A 1 143 ? 5.934 -55.531 -12.281 1 84.75 143 GLN A C 1
ATOM 1078 O O . GLN A 1 143 ? 6.477 -56.625 -12.469 1 84.75 143 GLN A O 1
ATOM 1083 N N . TYR A 1 144 ? 6.117 -54.562 -13.062 1 89.75 144 TYR A N 1
ATOM 1084 C CA . TYR A 1 144 ? 7.105 -54.531 -14.133 1 89.75 144 TYR A CA 1
ATOM 1085 C C . TYR A 1 144 ? 6.719 -55.5 -15.266 1 89.75 144 TYR A C 1
ATOM 1087 O O . TYR A 1 144 ? 7.574 -56.156 -15.844 1 89.75 144 TYR A O 1
ATOM 1095 N N . LEU A 1 145 ? 5.445 -55.625 -15.469 1 92.19 145 LEU A N 1
ATOM 1096 C CA . LEU A 1 145 ? 4.918 -56.438 -16.547 1 92.19 145 LEU A CA 1
ATOM 1097 C C . LEU A 1 145 ? 4.191 -55.562 -17.578 1 92.19 145 LEU A C 1
ATOM 1099 O O . LEU A 1 145 ? 3.492 -54.625 -17.234 1 92.19 145 LEU A O 1
ATOM 1103 N N . ASN A 1 146 ? 4.348 -55.969 -18.797 1 95.56 146 ASN A N 1
ATOM 1104 C CA . ASN A 1 146 ? 3.656 -55.25 -19.875 1 95.56 146 ASN A CA 1
ATOM 1105 C C . ASN A 1 146 ? 2.963 -56.219 -20.812 1 95.56 146 ASN A C 1
ATOM 1107 O O . ASN A 1 146 ? 2.332 -55.812 -21.797 1 95.56 146 ASN A O 1
ATOM 1111 N N . GLY A 1 147 ? 3.094 -57.531 -20.547 1 96.44 147 GLY A N 1
ATOM 1112 C CA . GLY A 1 147 ? 2.447 -58.562 -21.297 1 96.44 147 GLY A CA 1
ATOM 1113 C C . GLY A 1 147 ? 1.999 -59.75 -20.453 1 96.44 147 GLY A C 1
ATOM 1114 O O . GLY A 1 147 ? 2.68 -60.125 -19.484 1 96.44 147 GLY A O 1
ATOM 1115 N N . TYR A 1 148 ? 0.911 -60.281 -20.875 1 96.62 148 TYR A N 1
ATOM 1116 C CA . TYR A 1 148 ? 0.301 -61.344 -20.094 1 96.62 148 TYR A CA 1
ATOM 1117 C C . TYR A 1 148 ? -0.729 -62.125 -20.922 1 96.62 148 TYR A C 1
ATOM 1119 O O . TYR A 1 148 ? -1.466 -61.531 -21.703 1 96.62 148 TYR A O 1
ATOM 1127 N N . SER A 1 149 ? -0.696 -63.5 -20.812 1 96.44 149 SER A N 1
ATOM 1128 C CA . SER A 1 149 ? -1.743 -64.312 -21.406 1 96.44 149 SER A CA 1
ATOM 1129 C C . SER A 1 149 ? -2.779 -64.75 -20.375 1 96.44 149 SER A C 1
ATOM 1131 O O . SER A 1 149 ? -2.502 -65.562 -19.531 1 96.44 149 SER A O 1
ATOM 1133 N N . GLY A 1 150 ? -3.902 -64.188 -20.5 1 95.12 150 GLY A N 1
ATOM 1134 C CA . GLY A 1 150 ? -4.98 -64.5 -19.594 1 95.12 150 GLY A CA 1
ATOM 1135 C C . GLY A 1 150 ? -5.809 -65.688 -20.047 1 95.12 150 GLY A C 1
ATOM 1136 O O . GLY A 1 150 ? -5.52 -66.312 -21.078 1 95.12 150 GLY A O 1
ATOM 1137 N N . SER A 1 151 ? -6.84 -66 -19.25 1 94.31 151 SER A N 1
ATOM 1138 C CA . SER A 1 151 ? -7.633 -67.188 -19.516 1 94.31 151 SER A CA 1
ATOM 1139 C C . SER A 1 151 ? -8.938 -66.875 -20.219 1 94.31 151 SER A C 1
ATOM 1141 O O . SER A 1 151 ? -9.609 -67.75 -20.75 1 94.31 151 SER A O 1
ATOM 1143 N N . SER A 1 152 ? -9.172 -65.625 -20.297 1 94.38 152 SER A N 1
ATOM 1144 C CA . SER A 1 152 ? -10.453 -65.25 -20.891 1 94.38 152 SER A CA 1
ATOM 1145 C C . SER A 1 152 ? -10.328 -65 -22.391 1 94.38 152 SER A C 1
ATOM 1147 O O . SER A 1 152 ? -9.266 -65.25 -22.969 1 94.38 152 SER A O 1
ATOM 1149 N N . GLU A 1 153 ? -11.445 -64.625 -22.984 1 96.06 153 GLU A N 1
ATOM 1150 C CA . GLU A 1 153 ? -11.516 -64.438 -24.438 1 96.06 153 GLU A CA 1
ATOM 1151 C C . GLU A 1 153 ? -11.07 -63.031 -24.828 1 96.06 153 GLU A C 1
ATOM 1153 O O . GLU A 1 153 ? -11.031 -62.688 -26.016 1 96.06 153 GLU A O 1
ATOM 1158 N N . TYR A 1 154 ? -10.703 -62.219 -23.891 1 97.38 154 TYR A N 1
ATOM 1159 C CA . TYR A 1 154 ? -10.391 -60.844 -24.188 1 97.38 154 TYR A CA 1
ATOM 1160 C C . TYR A 1 154 ? -8.891 -60.625 -24.344 1 97.38 154 TYR A C 1
ATOM 1162 O O . TYR A 1 154 ? -8.094 -61.25 -23.625 1 97.38 154 TYR A O 1
ATOM 1170 N N . PHE A 1 155 ? -8.461 -59.812 -25.281 1 98.12 155 PHE A N 1
ATOM 1171 C CA . PHE A 1 155 ? -7.086 -59.406 -25.531 1 98.12 155 PHE A CA 1
ATOM 1172 C C . PHE A 1 155 ? -6.984 -57.906 -25.688 1 98.12 155 PHE A C 1
ATOM 1174 O O . PHE A 1 155 ? -7.52 -57.344 -26.641 1 98.12 155 PHE A O 1
ATOM 1181 N N . ILE A 1 156 ? -6.336 -57.25 -24.734 1 98.12 156 ILE A N 1
ATOM 1182 C CA . ILE A 1 156 ? -6.176 -55.812 -24.734 1 98.12 156 ILE A CA 1
ATOM 1183 C C . ILE A 1 156 ? -4.766 -55.438 -25.188 1 98.12 156 ILE A C 1
ATOM 1185 O O . ILE A 1 156 ? -3.781 -55.938 -24.641 1 98.12 156 ILE A O 1
ATOM 1189 N N . ALA A 1 157 ? -4.617 -54.5 -26.188 1 97.38 157 ALA A N 1
ATOM 1190 C CA . ALA A 1 157 ? -3.273 -54.188 -26.656 1 97.38 157 ALA A CA 1
ATOM 1191 C C . ALA A 1 157 ? -3.209 -52.781 -27.219 1 97.38 157 ALA A C 1
ATOM 1193 O O . ALA A 1 157 ? -4.223 -52.219 -27.641 1 97.38 157 ALA A O 1
ATOM 1194 N N . GLU A 1 158 ? -2.057 -52.188 -27.188 1 95.19 158 GLU A N 1
ATOM 1195 C CA . GLU A 1 158 ? -1.747 -50.969 -27.906 1 95.19 158 GLU A CA 1
ATOM 1196 C C . GLU A 1 158 ? -1.479 -51.25 -29.375 1 95.19 158 GLU A C 1
ATOM 1198 O O . GLU A 1 158 ? -0.76 -52.188 -29.719 1 95.19 158 GLU A O 1
ATOM 1203 N N . ALA A 1 159 ? -2.107 -50.5 -30.141 1 93.25 159 ALA A N 1
ATOM 1204 C CA . ALA A 1 159 ? -1.854 -50.562 -31.578 1 93.25 159 ALA A CA 1
ATOM 1205 C C . ALA A 1 159 ? -1.142 -49.312 -32.062 1 93.25 159 ALA A C 1
ATOM 1207 O O . ALA A 1 159 ? -1.767 -48.25 -32.219 1 93.25 159 ALA A O 1
ATOM 1208 N N . ASP A 1 160 ? 0.083 -49.438 -32.312 1 85.5 160 ASP A N 1
ATOM 1209 C CA . ASP A 1 160 ? 0.934 -48.312 -32.656 1 85.5 160 ASP A CA 1
ATOM 1210 C C . ASP A 1 160 ? 0.677 -47.812 -34.062 1 85.5 160 ASP A C 1
ATOM 1212 O O . ASP A 1 160 ? 0.706 -48.594 -35.031 1 85.5 160 ASP A O 1
ATOM 1216 N N . GLU A 1 161 ? 0.432 -46.625 -34.219 1 78.62 161 GLU A N 1
ATOM 1217 C CA . GLU A 1 161 ? 0.155 -46.031 -35.5 1 78.62 161 GLU A CA 1
ATOM 1218 C C . GLU A 1 161 ? 1.442 -45.594 -36.219 1 78.62 161 GLU A C 1
ATOM 1220 O O . GLU A 1 161 ? 1.452 -45.344 -37.406 1 78.62 161 GLU A O 1
ATOM 1225 N N . SER A 1 162 ? 2.559 -45.5 -35.562 1 74.69 162 SER A N 1
ATOM 1226 C CA . SER A 1 162 ? 3.775 -44.812 -36 1 74.69 162 SER A CA 1
ATOM 1227 C C . SER A 1 162 ? 4.434 -45.531 -37.156 1 74.69 162 SER A C 1
ATOM 1229 O O . SER A 1 162 ? 5.059 -44.875 -38 1 74.69 162 SER A O 1
ATOM 1231 N N . ASP A 1 163 ? 4.305 -46.844 -37.188 1 72.88 163 ASP A N 1
ATOM 1232 C CA . ASP A 1 163 ? 5.082 -47.562 -38.219 1 72.88 163 ASP A CA 1
ATOM 1233 C C . ASP A 1 163 ? 4.172 -48.156 -39.281 1 72.88 163 ASP A C 1
ATOM 1235 O O . ASP A 1 163 ? 4.582 -49.062 -40.031 1 72.88 163 ASP A O 1
ATOM 1239 N N . GLY A 1 164 ? 2.906 -47.75 -39.312 1 76.62 164 GLY A N 1
ATOM 1240 C CA . GLY A 1 164 ? 1.977 -48.25 -40.312 1 76.62 164 GLY A CA 1
ATOM 1241 C C . GLY A 1 164 ? 1.506 -49.656 -40.062 1 76.62 164 GLY A C 1
ATOM 1242 O O . GLY A 1 164 ? 0.962 -50.312 -40.969 1 76.62 164 GLY A O 1
ATOM 1243 N N . SER A 1 165 ? 1.696 -50.125 -38.938 1 84.81 165 SER A N 1
ATOM 1244 C CA . SER A 1 165 ? 1.412 -51.531 -38.656 1 84.81 165 SER A CA 1
ATOM 1245 C C . SER A 1 165 ? -0.071 -51.75 -38.375 1 84.81 165 SER A C 1
ATOM 1247 O O . SER A 1 165 ? -0.522 -52.875 -38.219 1 84.81 165 SER A O 1
ATOM 1249 N N . LEU A 1 166 ? -0.81 -50.719 -38.406 1 90.56 166 LEU A N 1
ATOM 1250 C CA . LEU A 1 166 ? -2.23 -50.812 -38.094 1 90.56 166 LEU A CA 1
ATOM 1251 C C . LEU A 1 166 ? -2.941 -51.719 -39.125 1 90.56 166 LEU A C 1
ATOM 1253 O O . LEU A 1 166 ? -3.988 -52.281 -38.812 1 90.56 166 LEU A O 1
ATOM 1257 N N . LYS A 1 167 ? -2.338 -51.812 -40.281 1 88.19 167 LYS A N 1
ATOM 1258 C CA . LYS A 1 167 ? -2.938 -52.562 -41.375 1 88.19 167 LYS A CA 1
ATOM 1259 C C . LYS A 1 167 ? -3.004 -54.062 -41 1 88.19 167 LYS A C 1
ATOM 1261 O O . LYS A 1 167 ? -3.854 -54.781 -41.531 1 88.19 167 LYS A O 1
ATOM 1266 N N . HIS A 1 168 ? -2.209 -54.5 -40.094 1 89.56 168 HIS A N 1
ATOM 1267 C CA . HIS A 1 168 ? -2.117 -55.906 -39.75 1 89.56 168 HIS A CA 1
ATOM 1268 C C . HIS A 1 168 ? -3.195 -56.312 -38.75 1 89.56 168 HIS A C 1
ATOM 1270 O O . HIS A 1 168 ? -3.439 -57.5 -38.531 1 89.56 168 HIS A O 1
ATOM 1276 N N . TYR A 1 169 ? -3.867 -55.375 -38.219 1 93.44 169 TYR A N 1
ATOM 1277 C CA . TYR A 1 169 ? -4.762 -55.688 -37.094 1 93.44 169 TYR A CA 1
ATOM 1278 C C . TYR A 1 169 ? -6.215 -55.656 -37.562 1 93.44 169 TYR A C 1
ATOM 1280 O O . TYR A 1 169 ? -6.59 -54.875 -38.438 1 93.44 169 TYR A O 1
ATOM 1288 N N . PHE A 1 170 ? -7.012 -56.531 -37.031 1 92.44 170 PHE A N 1
ATOM 1289 C CA . PHE A 1 170 ? -8.453 -56.594 -37.188 1 92.44 170 PHE A CA 1
ATOM 1290 C C . PHE A 1 170 ? -9.172 -56.531 -35.844 1 92.44 170 PHE A C 1
ATOM 1292 O O . PHE A 1 170 ? -9.625 -57.531 -35.344 1 92.44 170 PHE A O 1
ATOM 1299 N N . PRO A 1 171 ? -9.367 -55.344 -35.406 1 95.12 171 PRO A N 1
ATOM 1300 C CA . PRO A 1 171 ? -9.891 -55.156 -34.062 1 95.12 171 PRO A CA 1
ATOM 1301 C C . PRO A 1 171 ? -11.383 -55.5 -33.969 1 95.12 171 PRO A C 1
ATOM 1303 O O . PRO A 1 171 ? -12.148 -55.188 -34.875 1 95.12 171 PRO A O 1
ATOM 1306 N N . LYS A 1 172 ? -11.773 -56.125 -32.844 1 96.5 172 LYS A N 1
ATOM 1307 C CA . LYS A 1 172 ? -13.188 -56.188 -32.469 1 96.5 172 LYS A CA 1
ATOM 1308 C C . LYS A 1 172 ? -13.656 -54.844 -31.875 1 96.5 172 LYS A C 1
ATOM 1310 O O . LYS A 1 172 ? -14.766 -54.406 -32.156 1 96.5 172 LYS A O 1
ATOM 1315 N N . VAL A 1 173 ? -12.836 -54.312 -31.031 1 97.62 173 VAL A N 1
ATOM 1316 C CA . VAL A 1 173 ? -13.039 -52.969 -30.453 1 97.62 173 VAL A CA 1
ATOM 1317 C C . VAL A 1 173 ? -11.844 -52.094 -30.766 1 97.62 173 VAL A C 1
ATOM 1319 O O . VAL A 1 173 ? -10.695 -52.531 -30.703 1 97.62 173 VAL A O 1
ATOM 1322 N N . ALA A 1 174 ? -12.117 -50.844 -31.125 1 97.94 174 ALA A N 1
ATOM 1323 C CA . ALA A 1 174 ? -11.055 -49.875 -31.391 1 97.94 174 ALA A CA 1
ATOM 1324 C C . ALA A 1 174 ? -11.258 -48.594 -30.562 1 97.94 174 ALA A C 1
ATOM 1326 O O . ALA A 1 174 ? -12.383 -48.125 -30.438 1 97.94 174 ALA A O 1
ATOM 1327 N N . VAL A 1 175 ? -10.234 -48.156 -29.906 1 98.31 175 VAL A N 1
ATOM 1328 C CA . VAL A 1 175 ? -10.227 -46.875 -29.203 1 98.31 175 VAL A CA 1
ATOM 1329 C C . VAL A 1 175 ? -9.164 -45.969 -29.828 1 98.31 175 VAL A C 1
ATOM 1331 O O . VAL A 1 175 ? -7.996 -46.344 -29.938 1 98.31 175 VAL A O 1
ATOM 1334 N N . VAL A 1 176 ? -9.578 -44.781 -30.25 1 97.75 176 VAL A N 1
ATOM 1335 C CA . VAL A 1 176 ? -8.641 -43.781 -30.797 1 97.75 176 VAL A CA 1
ATOM 1336 C C . VAL A 1 176 ? -8.578 -42.562 -29.891 1 97.75 176 VAL A C 1
ATOM 1338 O O . VAL A 1 176 ? -9.547 -41.812 -29.781 1 97.75 176 VAL A O 1
ATOM 1341 N N . THR A 1 177 ? -7.492 -42.281 -29.297 1 96.19 177 THR A N 1
ATOM 1342 C CA . THR A 1 177 ? -7.363 -41.281 -28.25 1 96.19 177 THR A CA 1
ATOM 1343 C C . THR A 1 177 ? -7.207 -39.875 -28.844 1 96.19 177 THR A C 1
ATOM 1345 O O . THR A 1 177 ? -7.801 -38.938 -28.359 1 96.19 177 THR A O 1
ATOM 1348 N N . ASN A 1 178 ? -6.309 -39.656 -29.781 1 94.25 178 ASN A N 1
ATOM 1349 C CA . ASN A 1 178 ? -6.098 -38.375 -30.453 1 94.25 178 ASN A CA 1
ATOM 1350 C C . ASN A 1 178 ? -5.164 -38.531 -31.656 1 94.25 178 ASN A C 1
ATOM 1352 O O . ASN A 1 178 ? -4.645 -39.625 -31.922 1 94.25 178 ASN A O 1
ATOM 1356 N N . LEU A 1 179 ? -5.129 -37.438 -32.344 1 92.12 179 LEU A N 1
ATOM 1357 C CA . LEU A 1 179 ? -4.215 -37.344 -33.5 1 92.12 179 LEU A CA 1
ATOM 1358 C C . LEU A 1 179 ? -3.422 -36.062 -33.438 1 92.12 179 LEU A C 1
ATOM 1360 O O . LEU A 1 179 ? -4.008 -34.969 -33.375 1 92.12 179 LEU A O 1
ATOM 1364 N N . ASP A 1 180 ? -2.107 -36.188 -33.344 1 88.62 180 ASP A N 1
ATOM 1365 C CA . ASP A 1 180 ? -1.2 -35.031 -33.281 1 88.62 180 ASP A CA 1
ATOM 1366 C C . ASP A 1 180 ? -0.044 -35.219 -34.281 1 88.62 180 ASP A C 1
ATOM 1368 O O . ASP A 1 180 ? 0.049 -36.219 -34.969 1 88.62 180 ASP A O 1
ATOM 1372 N N . ASN A 1 181 ? 0.762 -34.156 -34.406 1 79.38 181 ASN A N 1
ATOM 1373 C CA . ASN A 1 181 ? 1.919 -34.219 -35.281 1 79.38 181 ASN A CA 1
ATOM 1374 C C . ASN A 1 181 ? 3.016 -35.125 -34.719 1 79.38 181 ASN A C 1
ATOM 1376 O O . ASN A 1 181 ? 4.051 -34.625 -34.281 1 79.38 181 ASN A O 1
ATOM 1380 N N . GLU A 1 182 ? 2.742 -36.312 -34.75 1 77.44 182 GLU A N 1
ATOM 1381 C CA . GLU A 1 182 ? 3.699 -37.312 -34.281 1 77.44 182 GLU A CA 1
ATOM 1382 C C . GLU A 1 182 ? 4.062 -38.312 -35.375 1 77.44 182 GLU A C 1
ATOM 1384 O O . GLU A 1 182 ? 3.219 -38.656 -36.188 1 77.44 182 GLU A O 1
ATOM 1389 N N . HIS A 1 183 ? 5.301 -38.719 -35.469 1 71.5 183 HIS A N 1
ATOM 1390 C CA . HIS A 1 183 ? 5.82 -39.75 -36.344 1 71.5 183 HIS A CA 1
ATOM 1391 C C . HIS A 1 183 ? 5.598 -39.406 -37.812 1 71.5 183 HIS A C 1
ATOM 1393 O O . HIS A 1 183 ? 5.32 -40.281 -38.625 1 71.5 183 HIS A O 1
ATOM 1399 N N . LEU A 1 184 ? 5.656 -38.25 -38.125 1 73.94 184 LEU A N 1
ATOM 1400 C CA . LEU A 1 184 ? 5.336 -37.812 -39.469 1 73.94 184 LEU A CA 1
ATOM 1401 C C . LEU A 1 184 ? 6.402 -38.281 -40.469 1 73.94 184 LEU A C 1
ATOM 1403 O O . LEU A 1 184 ? 6.141 -38.375 -41.656 1 73.94 184 LEU A O 1
ATOM 1407 N N . SER A 1 185 ? 7.539 -38.594 -39.875 1 71.88 185 SER A N 1
ATOM 1408 C CA . SER A 1 185 ? 8.602 -39.062 -40.75 1 71.88 185 SER A CA 1
ATOM 1409 C C . SER A 1 185 ? 8.18 -40.344 -41.469 1 71.88 185 SER A C 1
ATOM 1411 O O . SER A 1 185 ? 8.562 -40.562 -42.625 1 71.88 185 SER A O 1
ATOM 1413 N N . ASN A 1 186 ? 7.367 -41.125 -40.844 1 75.25 186 ASN A N 1
ATOM 1414 C CA . ASN A 1 186 ? 6.91 -42.406 -41.438 1 75.25 186 ASN A CA 1
ATOM 1415 C C . ASN A 1 186 ? 5.738 -42.188 -42.375 1 75.25 186 ASN A C 1
ATOM 1417 O O . ASN A 1 186 ? 5.336 -43.125 -43.094 1 75.25 186 ASN A O 1
ATOM 1421 N N . PHE A 1 187 ? 5.305 -40.969 -42.469 1 75.31 187 PHE A N 1
ATOM 1422 C CA . PHE A 1 187 ? 4.152 -40.656 -43.312 1 75.31 187 PHE A CA 1
ATOM 1423 C C . PHE A 1 187 ? 4.465 -39.5 -44.25 1 75.31 187 PHE A C 1
ATOM 1425 O O . PHE A 1 187 ? 3.602 -38.656 -44.531 1 75.31 187 PHE A O 1
ATOM 1432 N N . GLU A 1 188 ? 5.691 -39.531 -44.625 1 74.25 188 GLU A N 1
ATOM 1433 C CA . GLU A 1 188 ? 6.18 -38.531 -45.594 1 74.25 188 GLU A CA 1
ATOM 1434 C C . GLU A 1 188 ? 5.852 -37.125 -45.125 1 74.25 188 GLU A C 1
ATOM 1436 O O . GLU A 1 188 ? 5.484 -36.25 -45.938 1 74.25 188 GLU A O 1
ATOM 1441 N N . GLY A 1 189 ? 5.746 -37 -43.906 1 76.69 189 GLY A N 1
ATOM 1442 C CA . GLY A 1 189 ? 5.527 -35.688 -43.312 1 76.69 189 GLY A CA 1
ATOM 1443 C C . GLY A 1 189 ? 4.082 -35.219 -43.406 1 76.69 189 GLY A C 1
ATOM 1444 O O . GLY A 1 189 ? 3.773 -34.062 -43.125 1 76.69 189 GLY A O 1
ATOM 1445 N N . SER A 1 190 ? 3.15 -36.156 -43.688 1 83 190 SER A N 1
ATOM 1446 C CA . SER A 1 190 ? 1.763 -35.781 -43.938 1 83 190 SER A CA 1
ATOM 1447 C C . SER A 1 190 ? 0.855 -36.188 -42.781 1 83 190 SER A C 1
ATOM 1449 O O . SER A 1 190 ? 0.705 -37.406 -42.5 1 83 190 SER A O 1
ATOM 1451 N N . LYS A 1 191 ? 0.239 -35.25 -42.156 1 85.69 191 LYS A N 1
ATOM 1452 C CA . LYS A 1 191 ? -0.748 -35.5 -41.125 1 85.69 191 LYS A CA 1
ATOM 1453 C C . LYS A 1 191 ? -1.991 -36.188 -41.688 1 85.69 191 LYS A C 1
ATOM 1455 O O . LYS A 1 191 ? -2.619 -37 -41.031 1 85.69 191 LYS A O 1
ATOM 1460 N N . GLU A 1 192 ? -2.271 -35.875 -42.906 1 88.62 192 GLU A N 1
ATOM 1461 C CA . GLU A 1 192 ? -3.449 -36.438 -43.562 1 88.62 192 GLU A CA 1
ATOM 1462 C C . GLU A 1 192 ? -3.301 -37.938 -43.812 1 88.62 192 GLU A C 1
ATOM 1464 O O . GLU A 1 192 ? -4.262 -38.688 -43.625 1 88.62 192 GLU A O 1
ATOM 1469 N N . LYS A 1 193 ? -2.104 -38.344 -44.156 1 88.88 193 LYS A N 1
ATOM 1470 C CA . LYS A 1 193 ? -1.857 -39.781 -44.312 1 88.88 193 LYS A CA 1
ATOM 1471 C C . LYS A 1 193 ? -2.012 -40.531 -43 1 88.88 193 LYS A C 1
ATOM 1473 O O . LYS A 1 193 ? -2.512 -41.656 -43 1 88.88 193 LYS A O 1
ATOM 1478 N N . LEU A 1 194 ? -1.603 -39.938 -42.031 1 88.94 194 LEU A N 1
ATOM 1479 C CA . LEU A 1 194 ? -1.771 -40.5 -40.719 1 88.94 194 LEU A CA 1
ATOM 1480 C C . LEU A 1 194 ? -3.248 -40.625 -40.344 1 88.94 194 LEU A C 1
ATOM 1482 O O . LEU A 1 194 ? -3.691 -41.656 -39.844 1 88.94 194 LEU A O 1
ATOM 1486 N N . ALA A 1 195 ? -4.02 -39.594 -40.625 1 91.38 195 ALA A N 1
ATOM 1487 C CA . ALA A 1 195 ? -5.453 -39.594 -40.344 1 91.38 195 ALA A CA 1
ATOM 1488 C C . ALA A 1 195 ? -6.176 -40.688 -41.125 1 91.38 195 ALA A C 1
ATOM 1490 O O . ALA A 1 195 ? -7.074 -41.344 -40.625 1 91.38 195 ALA A O 1
ATOM 1491 N N . GLN A 1 196 ? -5.746 -40.812 -42.281 1 91.06 196 GLN A N 1
ATOM 1492 C CA . GLN A 1 196 ? -6.344 -41.812 -43.156 1 91.06 196 GLN A CA 1
ATOM 1493 C C . GLN A 1 196 ? -6.066 -43.219 -42.625 1 91.06 196 GLN A C 1
ATOM 1495 O O . GLN A 1 196 ? -6.934 -44.094 -42.688 1 91.06 196 GLN A O 1
ATOM 1500 N N . THR A 1 197 ? -4.891 -43.406 -42.188 1 91.62 197 THR A N 1
ATOM 1501 C CA . THR A 1 197 ? -4.52 -44.688 -41.625 1 91.62 197 THR A CA 1
ATOM 1502 C C . THR A 1 197 ? -5.395 -45.031 -40.438 1 91.62 197 THR A C 1
ATOM 1504 O O . THR A 1 197 ? -5.84 -46.156 -40.281 1 91.62 197 THR A O 1
ATOM 1507 N N . ILE A 1 198 ? -5.664 -44.062 -39.625 1 93.5 198 ILE A N 1
ATOM 1508 C CA . ILE A 1 198 ? -6.5 -44.281 -38.438 1 93.5 198 ILE A CA 1
ATOM 1509 C C . ILE A 1 198 ? -7.938 -44.531 -38.875 1 93.5 198 ILE A C 1
ATOM 1511 O O . ILE A 1 198 ? -8.609 -45.406 -38.312 1 93.5 198 ILE A O 1
ATOM 1515 N N . GLU A 1 199 ? -8.344 -43.875 -39.844 1 93.94 199 GLU A N 1
ATOM 1516 C CA . GLU A 1 199 ? -9.688 -44.062 -40.406 1 93.94 199 GLU A CA 1
ATOM 1517 C C . GLU A 1 199 ? -9.867 -45.469 -40.938 1 93.94 199 GLU A C 1
ATOM 1519 O O . GLU A 1 199 ? -10.867 -46.125 -40.656 1 93.94 199 GLU A O 1
ATOM 1524 N N . GLU A 1 200 ? -8.906 -45.906 -41.656 1 93.69 200 GLU A N 1
ATOM 1525 C CA . GLU A 1 200 ? -8.953 -47.25 -42.219 1 93.69 200 GLU A CA 1
ATOM 1526 C C . GLU A 1 200 ? -8.945 -48.312 -41.125 1 93.69 200 GLU A C 1
ATOM 1528 O O . GLU A 1 200 ? -9.641 -49.312 -41.219 1 93.69 200 GLU A O 1
ATOM 1533 N N . PHE A 1 201 ? -8.18 -48.062 -40.188 1 94.56 201 PHE A N 1
ATOM 1534 C CA . PHE A 1 201 ? -8.078 -48.969 -39.031 1 94.56 201 PHE A CA 1
ATOM 1535 C C . PHE A 1 201 ? -9.43 -49.094 -38.344 1 94.56 201 PHE A C 1
ATOM 1537 O O . PHE A 1 201 ? -9.859 -50.219 -38.031 1 94.56 201 PHE A O 1
ATOM 1544 N N . THR A 1 202 ? -10.172 -48.031 -38.125 1 95.25 202 THR A N 1
ATOM 1545 C CA . THR A 1 202 ? -11.43 -48.031 -37.375 1 95.25 202 THR A CA 1
ATOM 1546 C C . THR A 1 202 ? -12.547 -48.625 -38.25 1 95.25 202 THR A C 1
ATOM 1548 O O . THR A 1 202 ? -13.516 -49.188 -37.688 1 95.25 202 THR A O 1
ATOM 1551 N N . ARG A 1 203 ? -12.43 -48.562 -39.5 1 94.5 203 ARG A N 1
ATOM 1552 C CA . ARG A 1 203 ? -13.445 -49.094 -40.406 1 94.5 203 ARG A CA 1
ATOM 1553 C C . ARG A 1 203 ? -13.5 -50.625 -40.375 1 94.5 203 ARG A C 1
ATOM 1555 O O . ARG A 1 203 ? -14.5 -51.219 -40.75 1 94.5 203 ARG A O 1
ATOM 1562 N N . LYS A 1 204 ? -12.484 -51.156 -39.844 1 95.12 204 LYS A N 1
ATOM 1563 C CA . LYS A 1 204 ? -12.414 -52.594 -39.781 1 95.12 204 LYS A CA 1
ATOM 1564 C C . LYS A 1 204 ? -13.297 -53.125 -38.656 1 95.12 204 LYS A C 1
ATOM 1566 O O . LYS A 1 204 ? -13.586 -54.312 -38.594 1 95.12 204 LYS A O 1
ATOM 1571 N N . VAL A 1 205 ? -13.688 -52.281 -37.844 1 96.5 205 VAL A N 1
ATOM 1572 C CA . VAL A 1 205 ? -14.578 -52.688 -36.75 1 96.5 205 VAL A CA 1
ATOM 1573 C C . VAL A 1 205 ? -15.992 -52.906 -37.281 1 96.5 205 VAL A C 1
ATOM 1575 O O . VAL A 1 205 ? -16.594 -51.969 -37.844 1 96.5 205 VAL A O 1
ATOM 1578 N N . ASP A 1 206 ? -16.562 -54 -37.094 1 94.44 206 ASP A N 1
ATOM 1579 C CA . ASP A 1 206 ? -17.844 -54.375 -37.656 1 94.44 206 ASP A CA 1
ATOM 1580 C C . ASP A 1 206 ? -18.984 -53.562 -37.031 1 94.44 206 ASP A C 1
ATOM 1582 O O . ASP A 1 206 ? -19.875 -53.062 -37.75 1 94.44 206 ASP A O 1
ATOM 1586 N N . ASP A 1 207 ? -18.953 -53.438 -35.781 1 95.38 207 ASP A N 1
ATOM 1587 C CA . ASP A 1 207 ? -19.984 -52.688 -35.062 1 95.38 207 ASP A CA 1
ATOM 1588 C C . ASP A 1 207 ? -19.453 -51.312 -34.625 1 95.38 207 ASP A C 1
ATOM 1590 O O . ASP A 1 207 ? -18.609 -51.219 -33.719 1 95.38 207 ASP A O 1
ATOM 1594 N N . PRO A 1 208 ? -20.016 -50.312 -35.188 1 93.62 208 PRO A N 1
ATOM 1595 C CA . PRO A 1 208 ? -19.531 -48.969 -34.844 1 93.62 208 PRO A CA 1
ATOM 1596 C C . PRO A 1 208 ? -19.688 -48.625 -33.344 1 93.62 208 PRO A C 1
ATOM 1598 O O . PRO A 1 208 ? -18.984 -47.75 -32.844 1 93.62 208 PRO A O 1
ATOM 1601 N N . ASN A 1 209 ? -20.578 -49.312 -32.75 1 94.5 209 ASN A N 1
ATOM 1602 C CA . ASN A 1 209 ? -20.781 -49.094 -31.312 1 94.5 209 ASN A CA 1
ATOM 1603 C C . ASN A 1 209 ? -19.625 -49.625 -30.5 1 94.5 209 ASN A C 1
ATOM 1605 O O . ASN A 1 209 ? -19.531 -49.375 -29.297 1 94.5 209 ASN A O 1
ATOM 1609 N N . LEU A 1 210 ? -18.703 -50.25 -31.172 1 96.81 210 LEU A N 1
ATOM 1610 C CA . LEU A 1 210 ? -17.516 -50.781 -30.516 1 96.81 210 LEU A CA 1
ATOM 1611 C C . LEU A 1 210 ? -16.281 -50 -30.906 1 96.81 210 LEU A C 1
ATOM 1613 O O . LEU A 1 210 ? -15.148 -50.438 -30.656 1 96.81 210 LEU A O 1
ATOM 1617 N N . CYS A 1 211 ? -16.5 -48.844 -31.516 1 97.62 211 CYS A N 1
ATOM 1618 C CA . CYS A 1 211 ? -15.43 -47.906 -31.859 1 97.62 211 CYS A CA 1
ATOM 1619 C C . CYS A 1 211 ? -15.555 -46.625 -31.047 1 97.62 211 CYS A C 1
ATOM 1621 O O . CYS A 1 211 ? -16.547 -45.938 -31.141 1 97.62 211 CYS A O 1
ATOM 1623 N N . PHE A 1 212 ? -14.586 -46.375 -30.234 1 98.25 212 PHE A N 1
ATOM 1624 C CA . PHE A 1 212 ? -14.562 -45.156 -29.406 1 98.25 212 PHE A CA 1
ATOM 1625 C C . PHE A 1 212 ? -13.508 -44.188 -29.891 1 98.25 212 PHE A C 1
ATOM 1627 O O . PHE A 1 212 ? -12.398 -44.594 -30.266 1 98.25 212 PHE A O 1
ATOM 1634 N N . TYR A 1 213 ? -13.812 -42.906 -29.969 1 98 213 TYR A N 1
ATOM 1635 C CA . TYR A 1 213 ? -12.836 -41.906 -30.359 1 98 213 TYR A CA 1
ATOM 1636 C C . TYR A 1 213 ? -13.047 -40.594 -29.609 1 98 213 TYR A C 1
ATOM 1638 O O . TYR A 1 213 ? -14.164 -40.312 -29.156 1 98 213 TYR A O 1
ATOM 1646 N N . ASN A 1 214 ? -12.031 -39.875 -29.406 1 97.75 214 ASN A N 1
ATOM 1647 C CA . ASN A 1 214 ? -12.102 -38.594 -28.703 1 97.75 214 ASN A CA 1
ATOM 1648 C C . ASN A 1 214 ? -12.812 -37.531 -29.547 1 97.75 214 ASN A C 1
ATOM 1650 O O . ASN A 1 214 ? -12.258 -37.062 -30.531 1 97.75 214 ASN A O 1
ATOM 1654 N N . GLY A 1 215 ? -13.938 -37.094 -29.047 1 96.56 215 GLY A N 1
ATOM 1655 C CA . GLY A 1 215 ? -14.734 -36.125 -29.766 1 96.56 215 GLY A CA 1
ATOM 1656 C C . GLY A 1 215 ? -14.211 -34.688 -29.656 1 96.56 215 GLY A C 1
ATOM 1657 O O . GLY A 1 215 ? -14.617 -33.812 -30.406 1 96.56 215 GLY A O 1
ATOM 1658 N N . ASP A 1 216 ? -13.32 -34.531 -28.812 1 95.06 216 ASP A N 1
ATOM 1659 C CA . ASP A 1 216 ? -12.742 -33.188 -28.641 1 95.06 216 ASP A CA 1
ATOM 1660 C C . ASP A 1 216 ? -11.578 -32.969 -29.594 1 95.06 216 ASP A C 1
ATOM 1662 O O . ASP A 1 216 ? -11.102 -31.828 -29.75 1 95.06 216 ASP A O 1
ATOM 1666 N N . CYS A 1 217 ? -11.086 -34.062 -30.219 1 94.19 217 CYS A N 1
ATOM 1667 C CA . CYS A 1 217 ? -10.016 -33.938 -31.203 1 94.19 217 CYS A CA 1
ATOM 1668 C C . CYS A 1 217 ? -10.57 -33.562 -32.562 1 94.19 217 CYS A C 1
ATOM 1670 O O . CYS A 1 217 ? -11.227 -34.375 -33.219 1 94.19 217 CYS A O 1
ATOM 1672 N N . GLN A 1 218 ? -10.273 -32.469 -33.031 1 90.69 218 GLN A N 1
ATOM 1673 C CA . GLN A 1 218 ? -10.836 -31.938 -34.281 1 90.69 218 GLN A CA 1
ATOM 1674 C C . GLN A 1 218 ? -10.438 -32.781 -35.469 1 90.69 218 GLN A C 1
ATOM 1676 O O . GLN A 1 218 ? -11.211 -32.938 -36.438 1 90.69 218 GLN A O 1
ATOM 1681 N N . GLU A 1 219 ? -9.289 -33.375 -35.375 1 90.56 219 GLU A N 1
ATOM 1682 C CA . GLU A 1 219 ? -8.773 -34.188 -36.469 1 90.56 219 GLU A CA 1
ATOM 1683 C C . GLU A 1 219 ? -9.57 -35.469 -36.656 1 90.56 219 GLU A C 1
ATOM 1685 O O . GLU A 1 219 ? -9.578 -36.062 -37.75 1 90.56 219 GLU A O 1
ATOM 1690 N N . LEU A 1 220 ? -10.219 -35.906 -35.625 1 94.12 220 LEU A N 1
ATOM 1691 C CA . LEU A 1 220 ? -10.938 -37.188 -35.656 1 94.12 220 LEU A CA 1
ATOM 1692 C C . LEU A 1 220 ? -12.414 -36.969 -35.969 1 94.12 220 LEU A C 1
ATOM 1694 O O . LEU A 1 220 ? -13.102 -37.875 -36.438 1 94.12 220 LEU A O 1
ATOM 1698 N N . LYS A 1 221 ? -12.805 -35.781 -35.688 1 90.62 221 LYS A N 1
ATOM 1699 C CA . LYS A 1 221 ? -14.219 -35.438 -35.875 1 90.62 221 LYS A CA 1
ATOM 1700 C C . LYS A 1 221 ? -14.633 -35.594 -37.312 1 90.62 221 LYS A C 1
ATOM 1702 O O . LYS A 1 221 ? -13.961 -35.094 -38.219 1 90.62 221 LYS A O 1
ATOM 1707 N N . GLY A 1 222 ? -15.766 -36.25 -37.531 1 89.06 222 GLY A N 1
ATOM 1708 C CA . GLY A 1 222 ? -16.312 -36.406 -38.875 1 89.06 222 GLY A CA 1
ATOM 1709 C C . GLY A 1 222 ? -15.633 -37.531 -39.656 1 89.06 222 GLY A C 1
ATOM 1710 O O . GLY A 1 222 ? -16.141 -37.938 -40.688 1 89.06 222 GLY A O 1
ATOM 1711 N N . ARG A 1 223 ? -14.516 -38.062 -39.156 1 92.12 223 ARG A N 1
ATOM 1712 C CA . ARG A 1 223 ? -13.773 -39.094 -39.906 1 92.12 223 ARG A CA 1
ATOM 1713 C C . ARG A 1 223 ? -14.109 -40.5 -39.375 1 92.12 223 ARG A C 1
ATOM 1715 O O . ARG A 1 223 ? -14.023 -41.469 -40.125 1 92.12 223 ARG A O 1
ATOM 1722 N N . ILE A 1 224 ? -14.406 -40.594 -38.156 1 94.69 224 ILE A N 1
ATOM 1723 C CA . ILE A 1 224 ? -14.594 -41.875 -37.5 1 94.69 224 ILE A CA 1
ATOM 1724 C C . ILE A 1 224 ? -16.078 -42.062 -37.188 1 94.69 224 ILE A C 1
ATOM 1726 O O . ILE A 1 224 ? -16.719 -41.156 -36.625 1 94.69 224 ILE A O 1
ATOM 1730 N N . SER A 1 225 ? -16.578 -43.219 -37.594 1 93.81 225 SER A N 1
ATOM 1731 C CA . SER A 1 225 ? -17.922 -43.594 -37.188 1 93.81 225 SER A CA 1
ATOM 1732 C C . SER A 1 225 ? -17.875 -44.438 -35.938 1 93.81 225 SER A C 1
ATOM 1734 O O . SER A 1 225 ? -17.406 -45.594 -35.938 1 93.81 225 SER A O 1
ATOM 1736 N N . GLY A 1 226 ? -18.281 -43.906 -34.844 1 96.31 226 GLY A N 1
ATOM 1737 C CA . GLY A 1 226 ? -18.234 -44.594 -33.594 1 96.31 226 GLY A CA 1
ATOM 1738 C C . GLY A 1 226 ? -18.766 -43.781 -32.438 1 96.31 226 GLY A C 1
ATOM 1739 O O . GLY A 1 226 ? -19.516 -42.812 -32.656 1 96.31 226 GLY A O 1
ATOM 1740 N N . ILE A 1 227 ? -18.5 -44.125 -31.219 1 97.44 227 ILE A N 1
ATOM 1741 C CA . ILE A 1 227 ? -18.922 -43.438 -30 1 97.44 227 ILE A CA 1
ATOM 1742 C C . ILE A 1 227 ? -17.891 -42.375 -29.625 1 97.44 227 ILE A C 1
ATOM 1744 O O . ILE A 1 227 ? -16.75 -42.719 -29.281 1 97.44 227 ILE A O 1
ATOM 1748 N N . SER A 1 228 ? -18.328 -41.125 -29.688 1 97.69 228 SER A N 1
ATOM 1749 C CA . SER A 1 228 ? -17.438 -40.031 -29.297 1 97.69 228 SER A CA 1
ATOM 1750 C C . SER A 1 228 ? -17.422 -39.875 -27.781 1 97.69 228 SER A C 1
ATOM 1752 O O . SER A 1 228 ? -18.453 -40 -27.125 1 97.69 228 SER A O 1
ATOM 1754 N N . TYR A 1 229 ? -16.266 -39.594 -27.219 1 98.06 229 TYR A N 1
ATOM 1755 C CA . TYR A 1 229 ? -16.141 -39.281 -25.797 1 98.06 229 TYR A CA 1
ATOM 1756 C C . TYR A 1 229 ? -15.367 -37.969 -25.609 1 98.06 229 TYR A C 1
ATOM 1758 O O . TYR A 1 229 ? -14.539 -37.594 -26.438 1 98.06 229 TYR A O 1
ATOM 1766 N N . GLY A 1 230 ? -15.688 -37.281 -24.547 1 97.75 230 GLY A N 1
ATOM 1767 C CA . GLY A 1 230 ? -14.945 -36.062 -24.281 1 97.75 230 GLY A CA 1
ATOM 1768 C C . GLY A 1 230 ? -15.703 -35.094 -23.406 1 97.75 230 GLY A C 1
ATOM 1769 O O . GLY A 1 230 ? -16.656 -35.469 -22.719 1 97.75 230 GLY A O 1
ATOM 1770 N N . PHE A 1 231 ? -15.266 -33.844 -23.391 1 96.5 231 PHE A N 1
ATOM 1771 C CA . PHE A 1 231 ? -15.797 -32.812 -22.531 1 96.5 231 PHE A CA 1
ATOM 1772 C C . PHE A 1 231 ? -16.844 -31.969 -23.266 1 96.5 231 PHE A C 1
ATOM 1774 O O . PHE A 1 231 ? -17.594 -31.219 -22.641 1 96.5 231 PHE A O 1
ATOM 1781 N N . SER A 1 232 ? -16.844 -32.094 -24.547 1 95.5 232 SER A N 1
ATOM 1782 C CA . SER A 1 232 ? -17.812 -31.359 -25.328 1 95.5 232 SER A CA 1
ATOM 1783 C C . SER A 1 232 ? -19.219 -31.938 -25.188 1 95.5 232 SER A C 1
ATOM 1785 O O . SER A 1 232 ? -19.391 -33.156 -25.188 1 95.5 232 SER A O 1
ATOM 1787 N N . GLN A 1 233 ? -20.188 -31.156 -25.234 1 93.5 233 GLN A N 1
ATOM 1788 C CA . GLN A 1 233 ? -21.578 -31.562 -25 1 93.5 233 GLN A CA 1
ATOM 1789 C C . GLN A 1 233 ? -22.078 -32.469 -26.109 1 93.5 233 GLN A C 1
ATOM 1791 O O . GLN A 1 233 ? -22.984 -33.281 -25.891 1 93.5 233 GLN A O 1
ATOM 1796 N N . GLU A 1 234 ? -21.484 -32.344 -27.203 1 93.88 234 GLU A N 1
ATOM 1797 C CA . GLU A 1 234 ? -21.938 -33.125 -28.359 1 93.88 234 GLU A CA 1
ATOM 1798 C C . GLU A 1 234 ? -21.453 -34.562 -28.297 1 93.88 234 GLU A C 1
ATOM 1800 O O . GLU A 1 234 ? -21.922 -35.406 -29.047 1 93.88 234 GLU A O 1
ATOM 1805 N N . CYS A 1 235 ? -20.578 -34.938 -27.406 1 96.81 235 CYS A N 1
ATOM 1806 C CA . CYS A 1 235 ? -20.016 -36.281 -27.328 1 96.81 235 CYS A CA 1
ATOM 1807 C C . CYS A 1 235 ? -21.062 -37.25 -26.781 1 96.81 235 CYS A C 1
ATOM 1809 O O . CYS A 1 235 ? -21.828 -36.906 -25.891 1 96.81 235 CYS A O 1
ATOM 1811 N N . ALA A 1 236 ? -21.109 -38.469 -27.359 1 96.94 236 ALA A N 1
ATOM 1812 C CA . ALA A 1 236 ? -22 -39.5 -26.891 1 96.94 236 ALA A CA 1
ATOM 1813 C C . ALA A 1 236 ? -21.688 -39.906 -25.453 1 96.94 236 ALA A C 1
ATOM 1815 O O . ALA A 1 236 ? -22.594 -40.156 -24.656 1 96.94 236 ALA A O 1
ATOM 1816 N N . LEU A 1 237 ? -20.516 -40.031 -25.141 1 98.06 237 LEU A N 1
ATOM 1817 C CA . LEU A 1 237 ? -20 -40.125 -23.781 1 98.06 237 LEU A CA 1
ATOM 1818 C C . LEU A 1 237 ? -19.453 -38.781 -23.328 1 98.06 237 LEU A C 1
ATOM 1820 O O . LEU A 1 237 ? -18.297 -38.438 -23.609 1 98.06 237 LEU A O 1
ATOM 1824 N N . TYR A 1 238 ? -20.281 -38.156 -22.484 1 98.12 238 TYR A N 1
ATOM 1825 C CA . TYR A 1 238 ? -20.062 -36.75 -22.219 1 98.12 238 TYR A CA 1
ATOM 1826 C C . TYR A 1 238 ? -19.578 -36.531 -20.781 1 98.12 238 TYR A C 1
ATOM 1828 O O . TYR A 1 238 ? -20.312 -36.812 -19.828 1 98.12 238 TYR A O 1
ATOM 1836 N N . ILE A 1 239 ? -18.344 -36 -20.625 1 98.25 239 ILE A N 1
ATOM 1837 C CA . ILE A 1 239 ? -17.828 -35.594 -19.328 1 98.25 239 ILE A CA 1
ATOM 1838 C C . ILE A 1 239 ? -18.344 -34.188 -19.016 1 98.25 239 ILE A C 1
ATOM 1840 O O . ILE A 1 239 ? -17.828 -33.188 -19.531 1 98.25 239 ILE A O 1
ATOM 1844 N N . TYR A 1 240 ? -19.203 -34 -18.062 1 95.38 240 TYR A N 1
ATOM 1845 C CA . TYR A 1 240 ? -19.844 -32.719 -17.906 1 95.38 240 TYR A CA 1
ATOM 1846 C C . TYR A 1 240 ? -19.344 -32 -16.656 1 95.38 240 TYR A C 1
ATOM 1848 O O . TYR A 1 240 ? -19.609 -30.812 -16.453 1 95.38 240 TYR A O 1
ATOM 1856 N N . SER A 1 241 ? -18.609 -32.75 -15.844 1 95 241 SER A N 1
ATOM 1857 C CA . SER A 1 241 ? -17.984 -32.125 -14.68 1 95 241 SER A CA 1
ATOM 1858 C C . SER A 1 241 ? -16.641 -32.781 -14.367 1 95 241 SER A C 1
ATOM 1860 O O . SER A 1 241 ? -16.469 -34 -14.523 1 95 241 SER A O 1
ATOM 1862 N N . HIS A 1 242 ? -15.656 -31.984 -14.031 1 95.06 242 HIS A N 1
ATOM 1863 C CA . HIS A 1 242 ? -14.352 -32.469 -13.641 1 95.06 242 HIS A CA 1
ATOM 1864 C C . HIS A 1 242 ? -13.633 -31.5 -12.719 1 95.06 242 HIS A C 1
ATOM 1866 O O . HIS A 1 242 ? -13.789 -30.281 -12.867 1 95.06 242 HIS A O 1
ATOM 1872 N N . ARG A 1 243 ? -12.969 -31.984 -11.734 1 92.5 243 ARG A N 1
ATOM 1873 C CA . ARG A 1 243 ? -12.109 -31.203 -10.859 1 92.5 243 ARG A CA 1
ATOM 1874 C C . ARG A 1 243 ? -10.93 -32.031 -10.359 1 92.5 243 ARG A C 1
ATOM 1876 O O . ARG A 1 243 ? -11.055 -33.25 -10.156 1 92.5 243 ARG A O 1
ATOM 1883 N N . GLN A 1 244 ? -9.844 -31.375 -10.273 1 93 244 GLN A N 1
ATOM 1884 C CA . GLN A 1 244 ? -8.672 -32.031 -9.688 1 93 244 GLN A CA 1
ATOM 1885 C C . GLN A 1 244 ? -8.547 -31.688 -8.203 1 93 244 GLN A C 1
ATOM 1887 O O . GLN A 1 244 ? -8.734 -30.531 -7.809 1 93 244 GLN A O 1
ATOM 1892 N N . GLU A 1 245 ? -8.406 -32.625 -7.402 1 91.12 245 GLU A N 1
ATOM 1893 C CA . GLU A 1 245 ? -8.156 -32.5 -5.969 1 91.12 245 GLU A CA 1
ATOM 1894 C C . GLU A 1 245 ? -6.812 -33.125 -5.582 1 91.12 245 GLU A C 1
ATOM 1896 O O . GLU A 1 245 ? -6.734 -34.312 -5.293 1 91.12 245 GLU A O 1
ATOM 1901 N N . GLY A 1 246 ? -5.887 -32.281 -5.523 1 91 246 GLY A N 1
ATOM 1902 C CA . GLY A 1 246 ? -4.551 -32.781 -5.273 1 91 246 GLY A CA 1
ATOM 1903 C C . GLY A 1 246 ? -4.047 -33.719 -6.367 1 91 246 GLY A C 1
ATOM 1904 O O . GLY A 1 246 ? -4.02 -33.344 -7.539 1 91 246 GLY A O 1
ATOM 1905 N N . TRP A 1 247 ? -3.857 -34.938 -5.91 1 94.75 247 TRP A N 1
ATOM 1906 C CA . TRP A 1 247 ? -3.264 -35.906 -6.82 1 94.75 247 TRP A CA 1
ATOM 1907 C C . TRP A 1 247 ? -4.328 -36.844 -7.391 1 94.75 247 TRP A C 1
ATOM 1909 O O . TRP A 1 247 ? -4.012 -37.906 -7.895 1 94.75 247 TRP A O 1
ATOM 1919 N N . ARG A 1 248 ? -5.594 -36.469 -7.297 1 95.44 248 ARG A N 1
ATOM 1920 C CA . ARG A 1 248 ? -6.691 -37.25 -7.859 1 95.44 248 ARG A CA 1
ATOM 1921 C C . ARG A 1 248 ? -7.613 -36.375 -8.695 1 95.44 248 ARG A C 1
ATOM 1923 O O . ARG A 1 248 ? -7.578 -35.156 -8.586 1 95.44 248 ARG A O 1
ATOM 1930 N N . SER A 1 249 ? -8.328 -37 -9.516 1 96.94 249 SER A N 1
ATOM 1931 C CA . SER A 1 249 ? -9.352 -36.344 -10.305 1 96.94 249 SER A CA 1
ATOM 1932 C C . SER A 1 249 ? -10.742 -36.875 -9.977 1 96.94 249 SER A C 1
ATOM 1934 O O . SER A 1 249 ? -10.906 -38.062 -9.703 1 96.94 249 SER A O 1
ATOM 1936 N N . VAL A 1 250 ? -11.688 -36.031 -9.891 1 97.5 250 VAL A N 1
ATOM 1937 C CA . VAL A 1 250 ? -13.086 -36.375 -9.703 1 97.5 250 VAL A CA 1
ATOM 1938 C C . VAL A 1 250 ? -13.914 -35.812 -10.867 1 97.5 250 VAL A C 1
ATOM 1940 O O . VAL A 1 250 ? -13.789 -34.656 -11.227 1 97.5 250 VAL A O 1
ATOM 1943 N N . PHE A 1 251 ? -14.719 -36.656 -11.445 1 97.88 251 PHE A N 1
ATOM 1944 C CA . PHE A 1 251 ? -15.477 -36.219 -12.602 1 97.88 251 PHE A CA 1
ATOM 1945 C C . PHE A 1 251 ? -16.781 -37 -12.742 1 97.88 251 PHE A C 1
ATOM 1947 O O . PHE A 1 251 ? -16.969 -38 -12.078 1 97.88 251 PHE A O 1
ATOM 1954 N N . SER A 1 252 ? -17.703 -36.5 -13.469 1 98.38 252 SER A N 1
ATOM 1955 C CA . SER A 1 252 ? -18.969 -37.094 -13.812 1 98.38 252 SER A CA 1
ATOM 1956 C C . SER A 1 252 ? -19.172 -37.156 -15.32 1 98.38 252 SER A C 1
ATOM 1958 O O . SER A 1 252 ? -18.672 -36.281 -16.047 1 98.38 252 SER A O 1
ATOM 1960 N N . LEU A 1 253 ? -19.812 -38.219 -15.766 1 98 253 LEU A N 1
ATOM 1961 C CA . LEU A 1 253 ? -20.062 -38.344 -17.203 1 98 253 LEU A CA 1
ATOM 1962 C C . LEU A 1 253 ? -21.438 -38.969 -17.453 1 98 253 LEU A C 1
ATOM 1964 O O . LEU A 1 253 ? -22.047 -39.5 -16.531 1 98 253 LEU A O 1
ATOM 1968 N N . SER A 1 254 ? -21.938 -38.688 -18.594 1 97.88 254 SER A N 1
ATOM 1969 C CA . SER A 1 254 ? -23.172 -39.312 -19.062 1 97.88 254 SER A CA 1
ATOM 1970 C C . SER A 1 254 ? -22.922 -40.219 -20.25 1 97.88 254 SER A C 1
ATOM 1972 O O . SER A 1 254 ? -22.141 -39.906 -21.156 1 97.88 254 SER A O 1
ATOM 1974 N N . PHE A 1 255 ? -23.484 -41.438 -20.219 1 97 255 PHE A N 1
ATOM 1975 C CA . PHE A 1 255 ? -23.328 -42.406 -21.297 1 97 255 PHE A CA 1
ATOM 1976 C C . PHE A 1 255 ? -24.578 -43.281 -21.406 1 97 255 PHE A C 1
ATOM 1978 O O . PHE A 1 255 ? -25.047 -43.844 -20.391 1 97 255 PHE A O 1
ATOM 1985 N N . LEU A 1 256 ? -25.141 -43.406 -22.594 1 92.44 256 LEU A N 1
ATOM 1986 C CA . LEU A 1 256 ? -26.312 -44.219 -22.891 1 92.44 256 LEU A CA 1
ATOM 1987 C C . LEU A 1 256 ? -27.469 -43.875 -21.969 1 92.44 256 LEU A C 1
ATOM 1989 O O . LEU A 1 256 ? -28.109 -44.75 -21.406 1 92.44 256 LEU A O 1
ATOM 1993 N N . GLY A 1 257 ? -27.625 -42.562 -21.703 1 92.12 257 GLY A N 1
ATOM 1994 C CA . GLY A 1 257 ? -28.766 -42.062 -20.969 1 92.12 257 GLY A CA 1
ATOM 1995 C C . GLY A 1 257 ? -28.609 -42.156 -19.469 1 92.12 257 GLY A C 1
ATOM 1996 O O . GLY A 1 257 ? -29.516 -41.781 -18.719 1 92.12 257 GLY A O 1
ATOM 1997 N N . LYS A 1 258 ? -27.5 -42.594 -19 1 96.31 258 LYS A N 1
ATOM 1998 C CA . LYS A 1 258 ? -27.234 -42.75 -17.578 1 96.31 258 LYS A CA 1
ATOM 1999 C C . LYS A 1 258 ? -26.109 -41.812 -17.141 1 96.31 258 LYS A C 1
ATOM 2001 O O . LYS A 1 258 ? -25.109 -41.656 -17.844 1 96.31 258 LYS A O 1
ATOM 2006 N N . ASP A 1 259 ? -26.344 -41.281 -15.938 1 97.06 259 ASP A N 1
ATOM 2007 C CA . ASP A 1 259 ? -25.312 -40.406 -15.352 1 97.06 259 ASP A CA 1
ATOM 2008 C C . ASP A 1 259 ? -24.453 -41.188 -14.352 1 97.06 259 ASP A C 1
ATOM 2010 O O . ASP A 1 259 ? -24.984 -41.938 -13.539 1 97.06 259 ASP A O 1
ATOM 2014 N N . TYR A 1 260 ? -23.219 -41.062 -14.453 1 97.75 260 TYR A N 1
ATOM 2015 C CA . TYR A 1 260 ? -22.25 -41.562 -13.492 1 97.75 260 TYR A CA 1
ATOM 2016 C C . TYR A 1 260 ? -21.578 -40.438 -12.734 1 97.75 260 TYR A C 1
ATOM 2018 O O . TYR A 1 260 ? -20.734 -39.719 -13.289 1 97.75 260 TYR A O 1
ATOM 2026 N N . LEU A 1 261 ? -21.938 -40.344 -11.5 1 96.81 261 LEU A N 1
ATOM 2027 C CA . LEU A 1 261 ? -21.578 -39.156 -10.742 1 96.81 261 LEU A CA 1
ATOM 2028 C C . LEU A 1 261 ? -20.328 -39.406 -9.914 1 96.81 261 LEU A C 1
ATOM 2030 O O . LEU A 1 261 ? -20.109 -40.5 -9.406 1 96.81 261 LEU A O 1
ATOM 2034 N N . ASP A 1 262 ? -19.453 -38.5 -9.812 1 96.31 262 ASP A N 1
ATOM 2035 C CA . ASP A 1 262 ? -18.344 -38.375 -8.875 1 96.31 262 ASP A CA 1
ATOM 2036 C C . ASP A 1 262 ? -17.438 -39.594 -8.938 1 96.31 262 ASP A C 1
ATOM 2038 O O . ASP A 1 262 ? -17.172 -40.25 -7.914 1 96.31 262 ASP A O 1
ATOM 2042 N N . ILE A 1 263 ? -17.016 -39.875 -10.117 1 97.94 263 ILE A N 1
ATOM 2043 C CA . ILE A 1 263 ? -16.062 -40.938 -10.312 1 97.94 263 ILE A CA 1
ATOM 2044 C C . ILE A 1 263 ? -14.672 -40.5 -9.828 1 97.94 263 ILE A C 1
ATOM 2046 O O . ILE A 1 263 ? -14.203 -39.406 -10.188 1 97.94 263 ILE A O 1
ATOM 2050 N N . ASP A 1 264 ? -14.039 -41.312 -8.992 1 97.81 264 ASP A N 1
ATOM 2051 C CA . ASP A 1 264 ? -12.719 -41.031 -8.438 1 97.81 264 ASP A CA 1
ATOM 2052 C C . ASP A 1 264 ? -11.625 -41.719 -9.266 1 97.81 264 ASP A C 1
ATOM 2054 O O . ASP A 1 264 ? -11.625 -42.938 -9.43 1 97.81 264 ASP A O 1
ATOM 2058 N N . LEU A 1 265 ? -10.734 -40.906 -9.805 1 97.94 265 LEU A N 1
ATOM 2059 C CA . LEU A 1 265 ? -9.617 -41.375 -10.602 1 97.94 265 LEU A CA 1
ATOM 2060 C C . LEU A 1 265 ? -8.281 -41.062 -9.93 1 97.94 265 LEU A C 1
ATOM 2062 O O . LEU A 1 265 ? -8 -39.906 -9.633 1 97.94 265 LEU A O 1
ATOM 2066 N N . ASN A 1 266 ? -7.453 -42.094 -9.664 1 97.19 266 ASN A N 1
ATOM 2067 C CA . ASN A 1 266 ? -6.152 -41.906 -9.023 1 97.19 266 ASN A CA 1
ATOM 2068 C C . ASN A 1 266 ? -5.098 -41.469 -10.031 1 97.19 266 ASN A C 1
ATOM 2070 O O . ASN A 1 266 ? -3.996 -42 -10.07 1 97.19 266 ASN A O 1
ATOM 2074 N N . LEU A 1 267 ? -5.352 -40.562 -10.914 1 96.44 267 LEU A N 1
ATOM 2075 C CA . LEU A 1 267 ? -4.496 -39.875 -11.875 1 96.44 267 LEU A CA 1
ATOM 2076 C C . LEU A 1 267 ? -4.852 -38.406 -11.953 1 96.44 267 LEU A C 1
ATOM 2078 O O . LEU A 1 267 ? -5.988 -38 -11.672 1 96.44 267 LEU A O 1
ATOM 2082 N N . ILE A 1 268 ? -3.9 -37.594 -12.305 1 95.69 268 ILE A N 1
ATOM 2083 C CA . ILE A 1 268 ? -4.16 -36.156 -12.367 1 95.69 268 ILE A CA 1
ATOM 2084 C C . ILE A 1 268 ? -4.176 -35.719 -13.82 1 95.69 268 ILE A C 1
ATOM 2086 O O . ILE A 1 268 ? -3.576 -36.344 -14.688 1 95.69 268 ILE A O 1
ATOM 2090 N N . GLY A 1 269 ? -4.941 -34.562 -14.07 1 95.12 269 GLY A N 1
ATOM 2091 C CA . GLY A 1 269 ? -4.953 -33.906 -15.367 1 95.12 269 GLY A CA 1
ATOM 2092 C C . GLY A 1 269 ? -6.211 -34.188 -16.172 1 95.12 269 GLY A C 1
ATOM 2093 O O . GLY A 1 269 ? -6.734 -35.312 -16.125 1 95.12 269 GLY A O 1
ATOM 2094 N N . LYS A 1 270 ? -6.668 -33.281 -16.906 1 94.5 270 LYS A N 1
ATOM 2095 C CA . LYS A 1 270 ? -7.852 -33.375 -17.75 1 94.5 270 LYS A CA 1
ATOM 2096 C C . LYS A 1 270 ? -7.684 -34.469 -18.797 1 94.5 270 LYS A C 1
ATOM 2098 O O . LYS A 1 270 ? -8.648 -35.156 -19.156 1 94.5 270 LYS A O 1
ATOM 2103 N N . HIS A 1 271 ? -6.492 -34.625 -19.266 1 94.81 271 HIS A N 1
ATOM 2104 C CA . HIS A 1 271 ? -6.227 -35.656 -20.281 1 94.81 271 HIS A CA 1
ATOM 2105 C C . HIS A 1 271 ? -6.449 -37.031 -19.734 1 94.81 271 HIS A C 1
ATOM 2107 O O . HIS A 1 271 ? -6.945 -37.938 -20.438 1 94.81 271 HIS A O 1
ATOM 2113 N N . ASN A 1 272 ? -6.086 -37.281 -18.516 1 96.75 272 ASN A N 1
ATOM 2114 C CA . ASN A 1 272 ? -6.285 -38.594 -17.922 1 96.75 272 ASN A CA 1
ATOM 2115 C C . ASN A 1 272 ? -7.758 -38.875 -17.625 1 96.75 272 ASN A C 1
ATOM 2117 O O . ASN A 1 272 ? -8.195 -40.031 -17.609 1 96.75 272 ASN A O 1
ATOM 2121 N N . VAL A 1 273 ? -8.508 -37.781 -17.375 1 97.88 273 VAL A N 1
ATOM 2122 C CA . VAL A 1 273 ? -9.953 -37.938 -17.234 1 97.88 273 VAL A CA 1
ATOM 2123 C C . VAL A 1 273 ? -10.547 -38.438 -18.562 1 97.88 273 VAL A C 1
ATOM 2125 O O . VAL A 1 273 ? -11.398 -39.312 -18.562 1 97.88 273 VAL A O 1
ATOM 2128 N N . ALA A 1 274 ? -10.109 -37.844 -19.594 1 97.69 274 ALA A N 1
ATOM 2129 C CA . ALA A 1 274 ? -10.555 -38.281 -20.922 1 97.69 274 ALA A CA 1
ATOM 2130 C C . ALA A 1 274 ? -10.164 -39.719 -21.172 1 97.69 274 ALA A C 1
ATOM 2132 O O . ALA A 1 274 ? -10.953 -40.5 -21.703 1 97.69 274 ALA A O 1
ATOM 2133 N N . ASN A 1 275 ? -8.938 -40.094 -20.828 1 97.69 275 ASN A N 1
ATOM 2134 C CA . ASN A 1 275 ? -8.477 -41.469 -20.953 1 97.69 275 ASN A CA 1
ATOM 2135 C C . ASN A 1 275 ? -9.383 -42.438 -20.172 1 97.69 275 ASN A C 1
ATOM 2137 O O . ASN A 1 275 ? -9.742 -43.5 -20.688 1 97.69 275 ASN A O 1
ATOM 2141 N N . ALA A 1 276 ? -9.656 -42.031 -19 1 98.38 276 ALA A N 1
ATOM 2142 C CA . ALA A 1 276 ? -10.5 -42.844 -18.141 1 98.38 276 ALA A CA 1
ATOM 2143 C C . ALA A 1 276 ? -11.898 -43 -18.719 1 98.38 276 ALA A C 1
ATOM 2145 O O . ALA A 1 276 ? -12.508 -44.062 -18.625 1 98.38 276 ALA A O 1
ATOM 2146 N N . ALA A 1 277 ? -12.422 -41.906 -19.266 1 98.44 277 ALA A N 1
ATOM 2147 C CA . ALA A 1 277 ? -13.75 -41.969 -19.875 1 98.44 277 ALA A CA 1
ATOM 2148 C C . ALA A 1 277 ? -13.805 -43 -20.984 1 98.44 277 ALA A C 1
ATOM 2150 O O . ALA A 1 277 ? -14.781 -43.75 -21.094 1 98.44 277 ALA A O 1
ATOM 2151 N N . ALA A 1 278 ? -12.789 -43.031 -21.844 1 98.25 278 ALA A N 1
ATOM 2152 C CA . ALA A 1 278 ? -12.711 -44.031 -22.906 1 98.25 278 ALA A CA 1
ATOM 2153 C C . ALA A 1 278 ? -12.719 -45.438 -22.328 1 98.25 278 ALA A C 1
ATOM 2155 O O . ALA A 1 278 ? -13.43 -46.312 -22.828 1 98.25 278 ALA A O 1
ATOM 2156 N N . ALA A 1 279 ? -11.961 -45.656 -21.281 1 98.62 279 ALA A N 1
ATOM 2157 C CA . ALA A 1 279 ? -11.867 -46.969 -20.641 1 98.62 279 ALA A CA 1
ATOM 2158 C C . ALA A 1 279 ? -13.211 -47.375 -20.062 1 98.62 279 ALA A C 1
ATOM 2160 O O . ALA A 1 279 ? -13.617 -48.531 -20.172 1 98.62 279 ALA A O 1
ATOM 2161 N N . ILE A 1 280 ? -13.867 -46.438 -19.422 1 98.56 280 ILE A N 1
ATOM 2162 C CA . ILE A 1 280 ? -15.188 -46.688 -18.844 1 98.56 280 ILE A CA 1
ATOM 2163 C C . ILE A 1 280 ? -16.172 -47.094 -19.938 1 98.56 280 ILE A C 1
ATOM 2165 O O . ILE A 1 280 ? -16.922 -48.062 -19.766 1 98.56 280 ILE A O 1
ATOM 2169 N N . GLY A 1 281 ? -16.172 -46.344 -21.016 1 98.06 281 GLY A N 1
ATOM 2170 C CA . GLY A 1 281 ? -17.062 -46.688 -22.125 1 98.06 281 GLY A CA 1
ATOM 2171 C C . GLY A 1 281 ? -16.891 -48.094 -22.641 1 98.06 281 GLY A C 1
ATOM 2172 O O . GLY A 1 281 ? -17.875 -48.812 -22.828 1 98.06 281 GLY A O 1
ATOM 2173 N N . VAL A 1 282 ? -15.656 -48.5 -22.844 1 98.12 282 VAL A N 1
ATOM 2174 C CA . VAL A 1 282 ? -15.352 -49.875 -23.312 1 98.12 282 VAL A CA 1
ATOM 2175 C C . VAL A 1 282 ? -15.852 -50.875 -22.297 1 98.12 282 VAL A C 1
ATOM 2177 O O . VAL A 1 282 ? -16.531 -51.844 -22.656 1 98.12 282 VAL A O 1
ATOM 2180 N N . ALA A 1 283 ? -15.547 -50.656 -21.047 1 98.19 283 ALA A N 1
ATOM 2181 C CA . ALA A 1 283 ? -15.93 -51.594 -20 1 98.19 283 ALA A CA 1
ATOM 2182 C C . ALA A 1 283 ? -17.438 -51.75 -19.922 1 98.19 283 ALA A C 1
ATOM 2184 O O . ALA A 1 283 ? -17.953 -52.875 -19.812 1 98.19 283 ALA A O 1
ATOM 2185 N N . LEU A 1 284 ? -18.125 -50.656 -19.969 1 97.56 284 LEU A N 1
ATOM 2186 C CA . LEU A 1 284 ? -19.578 -50.688 -19.891 1 97.56 284 LEU A CA 1
ATOM 2187 C C . LEU A 1 284 ? -20.172 -51.438 -21.062 1 97.56 284 LEU A C 1
ATOM 2189 O O . LEU A 1 284 ? -21.188 -52.125 -20.922 1 97.56 284 LEU A O 1
ATOM 2193 N N . THR A 1 285 ? -19.594 -51.281 -22.219 1 95.38 285 THR A N 1
ATOM 2194 C CA . THR A 1 285 ? -20.078 -51.969 -23.422 1 95.38 285 THR A CA 1
ATOM 2195 C C . THR A 1 285 ? -19.969 -53.469 -23.266 1 95.38 285 THR A C 1
ATOM 2197 O O . THR A 1 285 ? -20.766 -54.219 -23.844 1 95.38 285 THR A O 1
ATOM 2200 N N . PHE A 1 286 ? -19.047 -53.938 -22.469 1 95.69 286 PHE A N 1
ATOM 2201 C CA . PHE A 1 286 ? -18.844 -55.375 -22.25 1 95.69 286 PHE A CA 1
ATOM 2202 C C . PHE A 1 286 ? -19.578 -55.844 -20.984 1 95.69 286 PHE A C 1
ATOM 2204 O O . PHE A 1 286 ? -19.359 -56.938 -20.516 1 95.69 286 PHE A O 1
ATOM 2211 N N . GLY A 1 287 ? -20.312 -54.969 -20.391 1 95.25 287 GLY A N 1
ATOM 2212 C CA . GLY A 1 287 ? -21.203 -55.312 -19.297 1 95.25 287 GLY A CA 1
ATOM 2213 C C . GLY A 1 287 ? -20.5 -55.375 -17.953 1 95.25 287 GLY A C 1
ATOM 2214 O O . GLY A 1 287 ? -21 -56 -17 1 95.25 287 GLY A O 1
ATOM 2215 N N . ILE A 1 288 ? -19.375 -54.844 -17.828 1 97.38 288 ILE A N 1
ATOM 2216 C CA . ILE A 1 288 ? -18.703 -54.781 -16.531 1 97.38 288 ILE A CA 1
ATOM 2217 C C . ILE A 1 288 ? -19.484 -53.875 -15.578 1 97.38 288 ILE A C 1
ATOM 2219 O O . ILE A 1 288 ? -19.969 -52.812 -15.977 1 97.38 288 ILE A O 1
ATOM 2223 N N . ASP A 1 289 ? -19.625 -54.219 -14.328 1 97.31 289 ASP A N 1
ATOM 2224 C CA . ASP A 1 289 ? -20.438 -53.5 -13.359 1 97.31 289 ASP A CA 1
ATOM 2225 C C . ASP A 1 289 ? -19.75 -52.219 -12.93 1 97.31 289 ASP A C 1
ATOM 2227 O O . ASP A 1 289 ? -18.516 -52.156 -12.867 1 97.31 289 ASP A O 1
ATOM 2231 N N . GLU A 1 290 ? -20.531 -51.281 -12.617 1 97.44 290 GLU A N 1
ATOM 2232 C CA . GLU A 1 290 ? -20.047 -49.938 -12.242 1 97.44 290 GLU A CA 1
ATOM 2233 C C . GLU A 1 290 ? -19.125 -50.031 -11.023 1 97.44 290 GLU A C 1
ATOM 2235 O O . GLU A 1 290 ? -18.156 -49.281 -10.93 1 97.44 290 GLU A O 1
ATOM 2240 N N . GLU A 1 291 ? -19.438 -50.781 -10.07 1 97.88 291 GLU A N 1
ATOM 2241 C CA . GLU A 1 291 ? -18.656 -50.906 -8.852 1 97.88 291 GLU A CA 1
ATOM 2242 C C . GLU A 1 291 ? -17.219 -51.312 -9.156 1 97.88 291 GLU A C 1
ATOM 2244 O O . GLU A 1 291 ? -16.281 -50.75 -8.602 1 97.88 291 GLU A O 1
ATOM 2249 N N . SER A 1 292 ? -17.062 -52.344 -10.055 1 98 292 SER A N 1
ATOM 2250 C CA . SER A 1 292 ? -15.727 -52.781 -10.453 1 98 292 SER A CA 1
ATOM 2251 C C . SER A 1 292 ? -14.969 -51.656 -11.188 1 98 292 SER A C 1
ATOM 2253 O O . SER A 1 292 ? -13.766 -51.5 -10.992 1 98 292 SER A O 1
ATOM 2255 N N . ILE A 1 293 ? -15.672 -50.969 -11.961 1 98.56 293 ILE A N 1
ATOM 2256 C CA . ILE A 1 293 ? -15.07 -49.875 -12.711 1 98.56 293 ILE A CA 1
ATOM 2257 C C . ILE A 1 293 ? -14.555 -48.812 -11.742 1 98.56 293 ILE A C 1
ATOM 2259 O O . ILE A 1 293 ? -13.391 -48.375 -11.828 1 98.56 293 ILE A O 1
ATOM 2263 N N . ARG A 1 294 ? -15.367 -48.375 -10.844 1 98.44 294 ARG A N 1
ATOM 2264 C CA . ARG A 1 294 ? -15.008 -47.344 -9.867 1 98.44 294 ARG A CA 1
ATOM 2265 C C . ARG A 1 294 ? -13.836 -47.781 -9.008 1 98.44 294 ARG A C 1
ATOM 2267 O O . ARG A 1 294 ? -12.922 -47 -8.734 1 98.44 294 ARG A O 1
ATOM 2274 N N . GLU A 1 295 ? -13.891 -48.969 -8.609 1 98.31 295 GLU A N 1
ATOM 2275 C CA . GLU A 1 295 ? -12.82 -49.5 -7.773 1 98.31 295 GLU A CA 1
ATOM 2276 C C . GLU A 1 295 ? -11.492 -49.531 -8.523 1 98.31 295 GLU A C 1
ATOM 2278 O O . GLU A 1 295 ? -10.453 -49.188 -7.957 1 98.31 295 GLU A O 1
ATOM 2283 N N . ALA A 1 296 ? -11.5 -49.969 -9.766 1 98.19 296 ALA A N 1
ATOM 2284 C CA . ALA A 1 296 ? -10.289 -50.062 -10.586 1 98.19 296 ALA A CA 1
ATOM 2285 C C . ALA A 1 296 ? -9.672 -48.656 -10.781 1 98.19 296 ALA A C 1
ATOM 2287 O O . ALA A 1 296 ? -8.453 -48.5 -10.703 1 98.19 296 ALA A O 1
ATOM 2288 N N . LEU A 1 297 ? -10.5 -47.688 -11.039 1 98.44 297 LEU A N 1
ATOM 2289 C CA . LEU A 1 297 ? -10.023 -46.344 -11.289 1 98.44 297 LEU A CA 1
ATOM 2290 C C . LEU A 1 297 ? -9.453 -45.719 -10.023 1 98.44 297 LEU A C 1
ATOM 2292 O O . LEU A 1 297 ? -8.414 -45.062 -10.062 1 98.44 297 LEU A O 1
ATOM 2296 N N . LYS A 1 298 ? -10.109 -45.906 -8.953 1 97.75 298 LYS A N 1
ATOM 2297 C CA . LYS A 1 298 ? -9.711 -45.344 -7.664 1 97.75 298 LYS A CA 1
ATOM 2298 C C . LYS A 1 298 ? -8.398 -45.938 -7.18 1 97.75 298 LYS A C 1
ATOM 2300 O O . LYS A 1 298 ? -7.582 -45.25 -6.562 1 97.75 298 LYS A O 1
ATOM 2305 N N . SER A 1 299 ? -8.211 -47.188 -7.496 1 96.56 299 SER A N 1
ATOM 2306 C CA . SER A 1 299 ? -7.059 -47.906 -6.965 1 96.56 299 SER A CA 1
ATOM 2307 C C . SER A 1 299 ? -5.953 -48.031 -8.008 1 96.56 299 SER A C 1
ATOM 2309 O O . SER A 1 299 ? -4.945 -48.688 -7.777 1 96.56 299 SER A O 1
ATOM 2311 N N . PHE A 1 300 ? -6.148 -47.438 -9.117 1 95.94 300 PHE A N 1
ATOM 2312 C CA . PHE A 1 300 ? -5.18 -47.562 -10.203 1 95.94 300 PHE A CA 1
ATOM 2313 C C . PHE A 1 300 ? -3.803 -47.094 -9.758 1 95.94 300 PHE A C 1
ATOM 2315 O O . PHE A 1 300 ? -3.654 -45.938 -9.297 1 95.94 300 PHE A O 1
ATOM 2322 N N . SER A 1 301 ? -2.762 -47.844 -9.906 1 91.38 301 SER A N 1
ATOM 2323 C CA . SER A 1 301 ? -1.439 -47.562 -9.359 1 91.38 301 SER A CA 1
ATOM 2324 C C . SER A 1 301 ? -0.583 -46.781 -10.367 1 91.38 301 SER A C 1
ATOM 2326 O O . SER A 1 301 ? 0.523 -46.344 -10.039 1 91.38 301 SER A O 1
ATOM 2328 N N . GLY A 1 302 ? -1.08 -46.625 -11.516 1 90.06 302 GLY A N 1
ATOM 2329 C CA . GLY A 1 302 ? -0.33 -45.875 -12.516 1 90.06 302 GLY A CA 1
ATOM 2330 C C . GLY A 1 302 ? 0.553 -46.75 -13.375 1 90.06 302 GLY A C 1
ATOM 2331 O O . GLY A 1 302 ? 0.527 -48 -13.25 1 90.06 302 GLY A O 1
ATOM 2332 N N . VAL A 1 303 ? 1.217 -46.125 -14.359 1 91.56 303 VAL A N 1
ATOM 2333 C CA . VAL A 1 303 ? 2.17 -46.719 -15.273 1 91.56 303 VAL A CA 1
ATOM 2334 C C . VAL A 1 303 ? 3.57 -46.188 -15.016 1 91.56 303 VAL A C 1
ATOM 2336 O O . VAL A 1 303 ? 3.73 -45 -14.711 1 91.56 303 VAL A O 1
ATOM 2339 N N . GLN A 1 304 ? 4.551 -47.031 -15.117 1 90.38 304 GLN A N 1
ATOM 2340 C CA . GLN A 1 304 ? 5.914 -46.562 -14.891 1 90.38 304 GLN A CA 1
ATOM 2341 C C . GLN A 1 304 ? 6.285 -45.438 -15.867 1 90.38 304 GLN A C 1
ATOM 2343 O O . GLN A 1 304 ? 5.816 -45.438 -17.016 1 90.38 304 GLN A O 1
ATOM 2348 N N . ARG A 1 305 ? 7.062 -44.438 -15.344 1 90.69 305 ARG A N 1
ATOM 2349 C CA . ARG A 1 305 ? 7.594 -43.281 -16.047 1 90.69 305 ARG A CA 1
ATOM 2350 C C . ARG A 1 305 ? 6.477 -42.312 -16.453 1 90.69 305 ARG A C 1
ATOM 2352 O O . ARG A 1 305 ? 6.629 -41.531 -17.391 1 90.69 305 ARG A O 1
ATOM 2359 N N . ARG A 1 306 ? 5.348 -42.531 -15.867 1 92.94 306 ARG A N 1
ATOM 2360 C CA . ARG A 1 306 ? 4.273 -41.531 -15.969 1 92.94 306 ARG A CA 1
ATOM 2361 C C . ARG A 1 306 ? 3.988 -40.875 -14.617 1 92.94 306 ARG A C 1
ATOM 2363 O O . ARG A 1 306 ? 3.193 -41.406 -13.828 1 92.94 306 ARG A O 1
ATOM 2370 N N . MET A 1 307 ? 4.539 -39.719 -14.43 1 94 307 MET A N 1
ATOM 2371 C CA . MET A 1 307 ? 4.379 -39 -13.172 1 94 307 MET A CA 1
ATOM 2372 C C . MET A 1 307 ? 4.766 -39.875 -11.992 1 94 307 MET A C 1
ATOM 2374 O O . MET A 1 307 ? 4.039 -39.938 -11 1 94 307 MET A O 1
ATOM 2378 N N . GLU A 1 308 ? 5.805 -40.594 -12.117 1 93.75 308 GLU A N 1
ATOM 2379 C CA . GLU A 1 308 ? 6.25 -41.531 -11.094 1 93.75 308 GLU A CA 1
ATOM 2380 C C . GLU A 1 308 ? 7.191 -40.844 -10.102 1 93.75 308 GLU A C 1
ATOM 2382 O O . GLU A 1 308 ? 8.18 -40.219 -10.492 1 93.75 308 GLU A O 1
ATOM 2387 N N . ARG A 1 309 ? 6.863 -40.969 -8.82 1 95.12 309 ARG A N 1
ATOM 2388 C CA . ARG A 1 309 ? 7.781 -40.438 -7.809 1 95.12 309 ARG A CA 1
ATOM 2389 C C . ARG A 1 309 ? 9.047 -41.281 -7.734 1 95.12 309 ARG A C 1
ATOM 2391 O O . ARG A 1 309 ? 8.969 -42.531 -7.668 1 95.12 309 ARG A O 1
ATOM 2398 N N . LYS A 1 310 ? 10.156 -40.625 -7.672 1 95.88 310 LYS A N 1
ATOM 2399 C CA . LYS A 1 310 ? 11.43 -41.344 -7.695 1 95.88 310 LYS A CA 1
ATOM 2400 C C . LYS A 1 310 ? 12.156 -41.219 -6.359 1 95.88 310 LYS A C 1
ATOM 2402 O O . LYS A 1 310 ? 12.93 -42.094 -5.98 1 95.88 310 LYS A O 1
ATOM 2407 N N . ASN A 1 311 ? 11.922 -40.094 -5.668 1 95.69 311 ASN A N 1
ATOM 2408 C CA . ASN A 1 311 ? 12.719 -39.844 -4.473 1 95.69 311 ASN A CA 1
ATOM 2409 C C . ASN A 1 311 ? 11.969 -40.219 -3.203 1 95.69 311 ASN A C 1
ATOM 2411 O O . ASN A 1 311 ? 10.75 -40.375 -3.227 1 95.69 311 ASN A O 1
ATOM 2415 N N . THR A 1 312 ? 12.711 -40.312 -2.109 1 94.81 312 THR A N 1
ATOM 2416 C CA . THR A 1 312 ? 12.148 -40.719 -0.825 1 94.81 312 THR A CA 1
ATOM 2417 C C . THR A 1 312 ? 12.008 -39.5 0.101 1 94.81 312 THR A C 1
ATOM 2419 O O . THR A 1 312 ? 11.203 -39.531 1.034 1 94.81 312 THR A O 1
ATOM 2422 N N . SER A 1 313 ? 12.805 -38.469 -0.188 1 93.5 313 SER A N 1
ATOM 2423 C CA . SER A 1 313 ? 12.805 -37.281 0.671 1 93.5 313 SER A CA 1
ATOM 2424 C C . SER A 1 313 ? 11.406 -36.719 0.799 1 93.5 313 SER A C 1
ATOM 2426 O O . SER A 1 313 ? 10.664 -36.656 -0.18 1 93.5 313 SER A O 1
ATOM 2428 N N . GLU A 1 314 ? 11.086 -36.219 1.946 1 93.62 314 GLU A N 1
ATOM 2429 C CA . GLU A 1 314 ? 9.82 -35.531 2.16 1 93.62 314 GLU A CA 1
ATOM 2430 C C . GLU A 1 314 ? 9.992 -34 2.07 1 93.62 314 GLU A C 1
ATOM 2432 O O . GLU A 1 314 ? 9.016 -33.25 2.146 1 93.62 314 GLU A O 1
ATOM 2437 N N . LYS A 1 315 ? 11.273 -33.594 1.817 1 96.75 315 LYS A N 1
ATOM 2438 C CA . LYS A 1 315 ? 11.555 -32.156 1.754 1 96.75 315 LYS A CA 1
ATOM 2439 C C . LYS A 1 315 ? 11.289 -31.609 0.358 1 96.75 315 LYS A C 1
ATOM 2441 O O . LYS A 1 315 ? 11.07 -30.406 0.192 1 96.75 315 LYS A O 1
ATOM 2446 N N . PHE A 1 316 ? 11.438 -32.406 -0.588 1 97.62 316 PHE A N 1
ATOM 2447 C CA . PHE A 1 316 ? 11.117 -32.062 -1.965 1 97.62 316 PHE A CA 1
ATOM 2448 C C . PHE A 1 316 ? 10.594 -33.25 -2.729 1 97.62 316 PHE A C 1
ATOM 2450 O O . PHE A 1 316 ? 10.625 -34.375 -2.223 1 97.62 316 PHE A O 1
ATOM 2457 N N . LEU A 1 317 ? 9.945 -33.062 -3.857 1 97.94 317 LEU A N 1
ATOM 2458 C CA . LEU A 1 317 ? 9.359 -34.125 -4.672 1 97.94 317 LEU A CA 1
ATOM 2459 C C . LEU A 1 317 ? 10.078 -34.219 -6.012 1 97.94 317 LEU A C 1
ATOM 2461 O O . LEU A 1 317 ? 10.336 -33.219 -6.672 1 97.94 317 LEU A O 1
ATOM 2465 N N . PHE A 1 318 ? 10.531 -35.406 -6.332 1 98.44 318 PHE A N 1
ATOM 2466 C CA . PHE A 1 318 ? 11.109 -35.656 -7.645 1 98.44 318 PHE A CA 1
ATOM 2467 C C . PHE A 1 318 ? 10.258 -36.656 -8.43 1 98.44 318 PHE A C 1
ATOM 2469 O O . PHE A 1 318 ? 10.086 -37.812 -8.023 1 98.44 318 PHE A O 1
ATOM 2476 N N . LEU A 1 319 ? 9.742 -36.219 -9.555 1 98.06 319 LEU A N 1
ATOM 2477 C CA . LEU A 1 319 ? 8.891 -37.031 -10.422 1 98.06 319 LEU A CA 1
ATOM 2478 C C . LEU A 1 319 ? 9.578 -37.312 -11.75 1 98.06 319 LEU A C 1
ATOM 2480 O O . LEU A 1 319 ? 10.531 -36.625 -12.117 1 98.06 319 LEU A O 1
ATOM 2484 N N . GLU A 1 320 ? 9.156 -38.344 -12.391 1 96.81 320 GLU A N 1
ATOM 2485 C CA . GLU A 1 320 ? 9.602 -38.719 -13.734 1 96.81 320 GLU A CA 1
ATOM 2486 C C . GLU A 1 320 ? 8.422 -38.938 -14.672 1 96.81 320 GLU A C 1
ATOM 2488 O O . GLU A 1 320 ? 7.406 -39.5 -14.273 1 96.81 320 GLU A O 1
ATOM 2493 N N . ASP A 1 321 ? 8.602 -38.469 -15.859 1 96.81 321 ASP A N 1
ATOM 2494 C CA . ASP A 1 321 ? 7.562 -38.688 -16.859 1 96.81 321 ASP A CA 1
ATOM 2495 C C . ASP A 1 321 ? 8.172 -38.906 -18.25 1 96.81 321 ASP A C 1
ATOM 2497 O O . ASP A 1 321 ? 9.195 -38.312 -18.578 1 96.81 321 ASP A O 1
ATOM 2501 N N . TYR A 1 322 ? 7.488 -39.719 -19.016 1 94.31 322 TYR A N 1
ATOM 2502 C CA . TYR A 1 322 ? 7.926 -40.094 -20.359 1 94.31 322 TYR A CA 1
ATOM 2503 C C . TYR A 1 322 ? 7.621 -39.031 -21.375 1 94.31 322 TYR A C 1
ATOM 2505 O O . TYR A 1 322 ? 8.094 -39.094 -22.516 1 94.31 322 TYR A O 1
ATOM 2513 N N . ALA A 1 323 ? 6.973 -37.969 -21.062 1 95.62 323 ALA A N 1
ATOM 2514 C CA . ALA A 1 323 ? 6.527 -36.938 -21.984 1 95.62 323 ALA A CA 1
ATOM 2515 C C . ALA A 1 323 ? 7.699 -36.344 -22.766 1 95.62 323 ALA A C 1
ATOM 2517 O O . ALA A 1 323 ? 8.703 -35.938 -22.188 1 95.62 323 ALA A O 1
ATOM 2518 N N . HIS A 1 324 ? 7.621 -36.375 -24.062 1 94.12 324 HIS A N 1
ATOM 2519 C CA . HIS A 1 324 ? 8.68 -35.875 -24.922 1 94.12 324 HIS A CA 1
ATOM 2520 C C . HIS A 1 324 ? 8.102 -35.031 -26.062 1 94.12 324 HIS A C 1
ATOM 2522 O O . HIS A 1 324 ? 8.828 -34.281 -26.719 1 94.12 324 HIS A O 1
ATOM 2528 N N . HIS A 1 325 ? 6.867 -35.188 -26.359 1 94.44 325 HIS A N 1
ATOM 2529 C CA . HIS A 1 325 ? 6.168 -34.312 -27.312 1 94.44 325 HIS A CA 1
ATOM 2530 C C . HIS A 1 325 ? 5.66 -33.031 -26.625 1 94.44 325 HIS A C 1
ATOM 2532 O O . HIS A 1 325 ? 5.242 -33.094 -25.469 1 94.44 325 HIS A O 1
ATOM 2538 N N . PRO A 1 326 ? 5.656 -31.922 -27.297 1 96 326 PRO A N 1
ATOM 2539 C CA . PRO A 1 326 ? 5.227 -30.672 -26.672 1 96 326 PRO A CA 1
ATOM 2540 C C . PRO A 1 326 ? 3.844 -30.781 -26.031 1 96 326 PRO A C 1
ATOM 2542 O O . PRO A 1 326 ? 3.629 -30.266 -24.922 1 96 326 PRO A O 1
ATOM 2545 N N . SER A 1 327 ? 2.902 -31.406 -26.688 1 93.94 327 SER A N 1
ATOM 2546 C CA . SER A 1 327 ? 1.553 -31.547 -26.156 1 93.94 327 SER A CA 1
ATOM 2547 C C . SER A 1 327 ? 1.561 -32.344 -24.859 1 93.94 327 SER A C 1
ATOM 2549 O O . SER A 1 327 ? 0.825 -32.031 -23.922 1 93.94 327 SER A O 1
ATOM 2551 N N . GLU A 1 328 ? 2.369 -33.375 -24.828 1 95.44 328 GLU A N 1
ATOM 2552 C CA . GLU A 1 328 ? 2.492 -34.188 -23.625 1 95.44 328 GLU A CA 1
ATOM 2553 C C . GLU A 1 328 ? 3.107 -33.406 -22.484 1 95.44 328 GLU A C 1
ATOM 2555 O O . GLU A 1 328 ? 2.637 -33.469 -21.344 1 95.44 328 GLU A O 1
ATOM 2560 N N . ILE A 1 329 ? 4.152 -32.656 -22.844 1 97.25 329 ILE A N 1
ATOM 2561 C CA . ILE A 1 329 ? 4.855 -31.844 -21.859 1 97.25 329 ILE A CA 1
ATOM 2562 C C . ILE A 1 329 ? 3.893 -30.828 -21.25 1 97.25 329 ILE A C 1
ATOM 2564 O O . ILE A 1 329 ? 3.803 -30.703 -20.016 1 97.25 329 ILE A O 1
ATOM 2568 N N . SER A 1 330 ? 3.172 -30.156 -22.062 1 95.88 330 SER A N 1
ATOM 2569 C CA . SER A 1 330 ? 2.234 -29.125 -21.609 1 95.88 330 SER A CA 1
ATOM 2570 C C . SER A 1 330 ? 1.165 -29.719 -20.703 1 95.88 330 SER A C 1
ATOM 2572 O O . SER A 1 330 ? 0.894 -29.172 -19.625 1 95.88 330 SER A O 1
ATOM 2574 N N . CYS A 1 331 ? 0.578 -30.844 -21.094 1 94.38 331 CYS A N 1
ATOM 2575 C CA . CYS A 1 331 ? -0.476 -31.484 -20.312 1 94.38 331 CYS A CA 1
ATOM 2576 C C . CYS A 1 331 ? 0.054 -31.969 -18.969 1 94.38 331 CYS A C 1
ATOM 2578 O O . CYS A 1 331 ? -0.614 -31.828 -17.953 1 94.38 331 CYS A O 1
ATOM 2580 N N . THR A 1 332 ? 1.224 -32.531 -19.016 1 96.75 332 THR A N 1
ATOM 2581 C CA . THR A 1 332 ? 1.84 -33.062 -17.812 1 96.75 332 THR A CA 1
ATOM 2582 C C . THR A 1 332 ? 2.127 -31.953 -16.812 1 96.75 332 THR A C 1
ATOM 2584 O O . THR A 1 332 ? 1.796 -32.062 -15.633 1 96.75 332 THR A O 1
ATOM 2587 N N . LEU A 1 333 ? 2.729 -30.891 -17.281 1 97.5 333 LEU A N 1
ATOM 2588 C CA . LEU A 1 333 ? 3.098 -29.766 -16.406 1 97.5 333 LEU A CA 1
ATOM 2589 C C . LEU A 1 333 ? 1.857 -29.078 -15.859 1 97.5 333 LEU A C 1
ATOM 2591 O O . LEU A 1 333 ? 1.844 -28.641 -14.711 1 97.5 333 LEU A O 1
ATOM 2595 N N . ARG A 1 334 ? 0.832 -28.969 -16.656 1 95.31 334 ARG A N 1
ATOM 2596 C CA . ARG A 1 334 ? -0.41 -28.359 -16.188 1 95.31 334 ARG A CA 1
ATOM 2597 C C . ARG A 1 334 ? -1.034 -29.172 -15.07 1 95.31 334 ARG A C 1
ATOM 2599 O O . ARG A 1 334 ? -1.467 -28.609 -14.055 1 95.31 334 ARG A O 1
ATOM 2606 N N . ALA A 1 335 ? -1.118 -30.453 -15.273 1 96.12 335 ALA A N 1
ATOM 2607 C CA . ALA A 1 335 ? -1.657 -31.344 -14.25 1 96.12 335 ALA A CA 1
ATOM 2608 C C . ALA A 1 335 ? -0.853 -31.25 -12.961 1 96.12 335 ALA A C 1
ATOM 2610 O O . ALA A 1 335 ? -1.423 -31.25 -11.867 1 96.12 335 ALA A O 1
ATOM 2611 N N . LEU A 1 336 ? 0.44 -31.203 -13.125 1 97.25 336 LEU A N 1
ATOM 2612 C CA . LEU A 1 336 ? 1.325 -31.109 -11.969 1 97.25 336 LEU A CA 1
ATOM 2613 C C . LEU A 1 336 ? 1.108 -29.797 -11.219 1 97.25 336 LEU A C 1
ATOM 2615 O O . LEU A 1 336 ? 1.024 -29.797 -9.984 1 97.25 336 LEU A O 1
ATOM 2619 N N . ARG A 1 337 ? 1.063 -28.719 -11.938 1 96.12 337 ARG A N 1
ATOM 2620 C CA . ARG A 1 337 ? 0.814 -27.422 -11.336 1 96.12 337 ARG A CA 1
ATOM 2621 C C . ARG A 1 337 ? -0.473 -27.422 -10.516 1 96.12 337 ARG A C 1
ATOM 2623 O O . ARG A 1 337 ? -0.498 -26.938 -9.383 1 96.12 337 ARG A O 1
ATOM 2630 N N . ASP A 1 338 ? -1.5 -27.969 -11.062 1 93.94 338 ASP A N 1
ATOM 2631 C CA . ASP A 1 338 ? -2.791 -28.016 -10.383 1 93.94 338 ASP A CA 1
ATOM 2632 C C . ASP A 1 338 ? -2.719 -28.875 -9.125 1 93.94 338 ASP A C 1
ATOM 2634 O O . ASP A 1 338 ? -3.484 -28.672 -8.18 1 93.94 338 ASP A O 1
ATOM 2638 N N . ALA A 1 339 ? -1.802 -29.797 -9.102 1 95.5 339 ALA A N 1
ATOM 2639 C CA . ALA A 1 339 ? -1.678 -30.719 -7.973 1 95.5 339 ALA A CA 1
ATOM 2640 C C . ALA A 1 339 ? -0.863 -30.078 -6.844 1 95.5 339 ALA A C 1
ATOM 2642 O O . ALA A 1 339 ? -1.149 -30.312 -5.664 1 95.5 339 ALA A O 1
ATOM 2643 N N . VAL A 1 340 ? 0.173 -29.312 -7.219 1 95.81 340 VAL A N 1
ATOM 2644 C CA . VAL A 1 340 ? 1.158 -28.938 -6.207 1 95.81 340 VAL A CA 1
ATOM 2645 C C . VAL A 1 340 ? 0.989 -27.469 -5.824 1 95.81 340 VAL A C 1
ATOM 2647 O O . VAL A 1 340 ? 1.637 -26.984 -4.891 1 95.81 340 VAL A O 1
ATOM 2650 N N . GLY A 1 341 ? 0.17 -26.766 -6.492 1 93.81 341 GLY A N 1
ATOM 2651 C CA . GLY A 1 341 ? -0.131 -25.391 -6.16 1 93.81 341 GLY A CA 1
ATOM 2652 C C . GLY A 1 341 ? 1.037 -24.453 -6.398 1 93.81 341 GLY A C 1
ATOM 2653 O O . GLY A 1 341 ? 1.614 -24.438 -7.488 1 93.81 341 GLY A O 1
ATOM 2654 N N . LEU A 1 342 ? 1.442 -23.75 -5.359 1 94.81 342 LEU A N 1
ATOM 2655 C CA . LEU A 1 342 ? 2.398 -22.656 -5.488 1 94.81 342 LEU A CA 1
ATOM 2656 C C . LEU A 1 342 ? 3.828 -23.156 -5.344 1 94.81 342 LEU A C 1
ATOM 2658 O O . LEU A 1 342 ? 4.781 -22.375 -5.449 1 94.81 342 LEU A O 1
ATOM 2662 N N . ARG A 1 343 ? 4.066 -24.469 -5.141 1 97.06 343 ARG A N 1
ATOM 2663 C CA . ARG A 1 343 ? 5.426 -25 -5.07 1 97.06 343 ARG A CA 1
ATOM 2664 C C . ARG A 1 343 ? 6.188 -24.734 -6.363 1 97.06 343 ARG A C 1
ATOM 2666 O O . ARG A 1 343 ? 5.602 -24.766 -7.449 1 97.06 343 ARG A O 1
ATOM 2673 N N . ARG A 1 344 ? 7.465 -24.484 -6.285 1 97.06 344 ARG A N 1
ATOM 2674 C CA . ARG A 1 344 ? 8.297 -24.25 -7.457 1 97.06 344 ARG A CA 1
ATOM 2675 C C . ARG A 1 344 ? 8.484 -25.516 -8.266 1 97.06 344 ARG A C 1
ATOM 2677 O O . ARG A 1 344 ? 8.953 -26.531 -7.738 1 97.06 344 ARG A O 1
ATOM 2684 N N . ILE A 1 345 ? 8.078 -25.484 -9.477 1 97.88 345 ILE A N 1
ATOM 2685 C CA . ILE A 1 345 ? 8.242 -26.625 -10.375 1 97.88 345 ILE A CA 1
ATOM 2686 C C . ILE A 1 345 ? 9.484 -26.438 -11.234 1 97.88 345 ILE A C 1
ATOM 2688 O O . ILE A 1 345 ? 9.586 -25.484 -12.008 1 97.88 345 ILE A O 1
ATOM 2692 N N . ILE A 1 346 ? 10.469 -27.328 -11.141 1 98.56 346 ILE A N 1
ATOM 2693 C CA . ILE A 1 346 ? 11.656 -27.391 -11.984 1 98.56 346 ILE A CA 1
ATOM 2694 C C . ILE A 1 346 ? 11.516 -28.531 -12.984 1 98.56 346 ILE A C 1
ATOM 2696 O O . ILE A 1 346 ? 11.617 -29.703 -12.625 1 98.56 346 ILE A O 1
ATOM 2700 N N . ALA A 1 347 ? 11.289 -28.203 -14.219 1 98.69 347 ALA A N 1
ATOM 2701 C CA . ALA A 1 347 ? 11.148 -29.203 -15.273 1 98.69 347 ALA A CA 1
ATOM 2702 C C . ALA A 1 347 ? 12.492 -29.484 -15.945 1 98.69 347 ALA A C 1
ATOM 2704 O O . ALA A 1 347 ? 13.109 -28.578 -16.516 1 98.69 347 ALA A O 1
ATOM 2705 N N . ILE A 1 348 ? 13 -30.656 -15.844 1 98.75 348 ILE A N 1
ATOM 2706 C CA . ILE A 1 348 ? 14.227 -31.094 -16.516 1 98.75 348 ILE A CA 1
ATOM 2707 C C . ILE A 1 348 ? 13.875 -31.828 -17.797 1 98.75 348 ILE A C 1
ATOM 2709 O O . ILE A 1 348 ? 13.375 -32.938 -17.766 1 98.75 348 ILE A O 1
ATOM 2713 N N . CYS A 1 349 ? 14.188 -31.234 -18.891 1 98.5 349 CYS A N 1
ATOM 2714 C CA . CYS A 1 349 ? 13.703 -31.766 -20.156 1 98.5 349 CYS A CA 1
ATOM 2715 C C . CYS A 1 349 ? 14.859 -32.25 -21.031 1 98.5 349 CYS A C 1
ATOM 2717 O O . CYS A 1 349 ? 15.797 -31.5 -21.297 1 98.5 349 CYS A O 1
ATOM 2719 N N . GLN A 1 350 ? 14.836 -33.438 -21.484 1 98.12 350 GLN A N 1
ATOM 2720 C CA . GLN A 1 350 ? 15.711 -34 -22.516 1 98.12 350 GLN A CA 1
ATOM 2721 C C . GLN A 1 350 ? 14.953 -34.25 -23.812 1 98.12 350 GLN A C 1
ATOM 2723 O O . GLN A 1 350 ? 14.234 -35.25 -23.953 1 98.12 350 GLN A O 1
ATOM 2728 N N . PRO A 1 351 ? 15.164 -33.344 -24.766 1 97 351 PRO A N 1
ATOM 2729 C CA . PRO A 1 351 ? 14.5 -33.594 -26.047 1 97 351 PRO A CA 1
ATOM 2730 C C . PRO A 1 351 ? 14.875 -34.938 -26.641 1 97 351 PRO A C 1
ATOM 2732 O O . PRO A 1 351 ? 15.992 -35.438 -26.438 1 97 351 PRO A O 1
ATOM 2735 N N . HIS A 1 352 ? 13.891 -35.531 -27.344 1 94.19 352 HIS A N 1
ATOM 2736 C CA . HIS A 1 352 ? 14.07 -36.875 -27.875 1 94.19 352 HIS A CA 1
ATOM 2737 C C . HIS A 1 352 ? 14.047 -36.844 -29.406 1 94.19 352 HIS A C 1
ATOM 2739 O O . HIS A 1 352 ? 13.039 -36.469 -30.016 1 94.19 352 HIS A O 1
ATOM 2745 N N . ARG A 1 353 ? 15.133 -37.281 -30.078 1 91.56 353 ARG A N 1
ATOM 2746 C CA . ARG A 1 353 ? 15.32 -37.375 -31.516 1 91.56 353 ARG A CA 1
ATOM 2747 C C . ARG A 1 353 ? 15.398 -35.969 -32.156 1 91.56 353 ARG A C 1
ATOM 2749 O O . ARG A 1 353 ? 14.586 -35.094 -31.844 1 91.56 353 ARG A O 1
ATOM 2756 N N . PHE A 1 354 ? 16.297 -35.781 -33.031 1 92.62 354 PHE A N 1
ATOM 2757 C CA . PHE A 1 354 ? 16.5 -34.5 -33.688 1 92.62 354 PHE A CA 1
ATOM 2758 C C . PHE A 1 354 ? 15.352 -34.219 -34.656 1 92.62 354 PHE A C 1
ATOM 2760 O O . PHE A 1 354 ? 14.875 -33.094 -34.75 1 92.62 354 PHE A O 1
ATOM 2767 N N . SER A 1 355 ? 14.875 -35.25 -35.344 1 89.06 355 SER A N 1
ATOM 2768 C CA . SER A 1 355 ? 13.797 -35.062 -36.312 1 89.06 355 SER A CA 1
ATOM 2769 C C . SER A 1 355 ? 12.508 -34.625 -35.656 1 89.06 355 SER A C 1
ATOM 2771 O O . SER A 1 355 ? 11.852 -33.688 -36.125 1 89.06 355 SER A O 1
ATOM 2773 N N . ARG A 1 356 ? 12.211 -35.25 -34.562 1 89.38 356 ARG A N 1
ATOM 2774 C CA . ARG A 1 356 ? 11.008 -34.875 -33.844 1 89.38 356 ARG A CA 1
ATOM 2775 C C . ARG A 1 356 ? 11.078 -33.438 -33.344 1 89.38 356 ARG A C 1
ATOM 2777 O O . ARG A 1 356 ? 10.094 -32.688 -33.438 1 89.38 356 ARG A O 1
ATOM 2784 N N . LEU A 1 357 ? 12.219 -33.094 -32.719 1 92.88 357 LEU A N 1
ATOM 2785 C CA . LEU A 1 357 ? 12.398 -31.719 -32.219 1 92.88 357 LEU A CA 1
ATOM 2786 C C . LEU A 1 357 ? 12.234 -30.703 -33.344 1 92.88 357 LEU A C 1
ATOM 2788 O O . LEU A 1 357 ? 11.594 -29.672 -33.188 1 92.88 357 LEU A O 1
ATOM 2792 N N . LEU A 1 358 ? 12.781 -31.047 -34.469 1 91.56 358 LEU A N 1
ATOM 2793 C CA . LEU A 1 358 ? 12.711 -30.156 -35.625 1 91.56 358 LEU A CA 1
ATOM 2794 C C . LEU A 1 358 ? 11.266 -29.969 -36.062 1 91.56 358 LEU A C 1
ATOM 2796 O O . LEU A 1 358 ? 10.836 -28.828 -36.312 1 91.56 358 LEU A O 1
ATOM 2800 N N . TYR A 1 359 ? 10.492 -31.047 -36.094 1 87.81 359 TYR A N 1
ATOM 2801 C CA . TYR A 1 359 ? 9.125 -31 -36.625 1 87.81 359 TYR A CA 1
ATOM 2802 C C . TYR A 1 359 ? 8.195 -30.297 -35.625 1 87.81 359 TYR A C 1
ATOM 2804 O O . TYR A 1 359 ? 7.168 -29.734 -36.031 1 87.81 359 TYR A O 1
ATOM 2812 N N . CYS A 1 360 ? 8.586 -30.266 -34.344 1 91.81 360 CYS A N 1
ATOM 2813 C CA . CYS A 1 360 ? 7.691 -29.688 -33.375 1 91.81 360 CYS A CA 1
ATOM 2814 C C . CYS A 1 360 ? 8.32 -28.469 -32.719 1 91.81 360 CYS A C 1
ATOM 2816 O O . CYS A 1 360 ? 7.945 -28.094 -31.594 1 91.81 360 CYS A O 1
ATOM 2818 N N . LEU A 1 361 ? 9.227 -27.906 -33.312 1 93.75 361 LEU A N 1
ATOM 2819 C CA . LEU A 1 361 ? 10.07 -26.875 -32.688 1 93.75 361 LEU A CA 1
ATOM 2820 C C . LEU A 1 361 ? 9.234 -25.703 -32.188 1 93.75 361 LEU A C 1
ATOM 2822 O O . LEU A 1 361 ? 9.406 -25.266 -31.062 1 93.75 361 LEU A O 1
ATOM 2826 N N . GLU A 1 362 ? 8.305 -25.188 -32.938 1 92.12 362 GLU A N 1
ATOM 2827 C CA . GLU A 1 362 ? 7.492 -24.031 -32.562 1 92.12 362 GLU A CA 1
ATOM 2828 C C . GLU A 1 362 ? 6.625 -24.359 -31.344 1 92.12 362 GLU A C 1
ATOM 2830 O O . GLU A 1 362 ? 6.523 -23.547 -30.422 1 92.12 362 GLU A O 1
ATOM 2835 N N . GLU A 1 363 ? 6.027 -25.484 -31.328 1 93.94 363 GLU A N 1
ATOM 2836 C CA . GLU A 1 363 ? 5.199 -25.906 -30.203 1 93.94 363 GLU A CA 1
ATOM 2837 C C . GLU A 1 363 ? 6.047 -26.188 -28.969 1 93.94 363 GLU A C 1
ATOM 2839 O O . GLU A 1 363 ? 5.602 -25.969 -27.844 1 93.94 363 GLU A O 1
ATOM 2844 N N . PHE A 1 364 ? 7.273 -26.609 -29.266 1 95.44 364 PHE A N 1
ATOM 2845 C CA . PHE A 1 364 ? 8.188 -26.953 -28.188 1 95.44 364 PHE A CA 1
ATOM 2846 C C . PHE A 1 364 ? 8.508 -25.734 -27.328 1 95.44 364 PHE A C 1
ATOM 2848 O O . PHE A 1 364 ? 8.578 -25.828 -26.109 1 95.44 364 PHE A O 1
ATOM 2855 N N . PHE A 1 365 ? 8.602 -24.625 -27.969 1 95 365 PHE A N 1
ATOM 2856 C CA . PHE A 1 365 ? 8.945 -23.391 -27.281 1 95 365 PHE A CA 1
ATOM 2857 C C . PHE A 1 365 ? 7.852 -23 -26.297 1 95 365 PHE A C 1
ATOM 2859 O O . PHE A 1 365 ? 8.125 -22.391 -25.266 1 95 365 PHE A O 1
ATOM 2866 N N . ASN A 1 366 ? 6.641 -23.438 -26.453 1 93.88 366 ASN A N 1
ATOM 2867 C CA . ASN A 1 366 ? 5.492 -23 -25.656 1 93.88 366 ASN A CA 1
ATOM 2868 C C . ASN A 1 366 ? 5.039 -24.094 -24.688 1 93.88 366 ASN A C 1
ATOM 2870 O O . ASN A 1 366 ? 4.047 -23.922 -23.984 1 93.88 366 ASN A O 1
ATOM 2874 N N . ALA A 1 367 ? 5.758 -25.109 -24.594 1 96.31 367 ALA A N 1
ATOM 2875 C CA . ALA A 1 367 ? 5.262 -26.312 -23.938 1 96.31 367 ALA A CA 1
ATOM 2876 C C . ALA A 1 367 ? 5.48 -26.219 -22.422 1 96.31 367 ALA A C 1
ATOM 2878 O O . ALA A 1 367 ? 4.961 -27.047 -21.672 1 96.31 367 ALA A O 1
ATOM 2879 N N . PHE A 1 368 ? 6.145 -25.188 -21.891 1 97.19 368 PHE A N 1
ATOM 2880 C CA . PHE A 1 368 ? 6.633 -25.219 -20.516 1 97.19 368 PHE A CA 1
ATOM 2881 C C . PHE A 1 368 ? 5.969 -24.125 -19.672 1 97.19 368 PHE A C 1
ATOM 2883 O O . PHE A 1 368 ? 6.508 -23.719 -18.641 1 97.19 368 PHE A O 1
ATOM 2890 N N . GLN A 1 369 ? 4.816 -23.703 -20 1 93.81 369 GLN A N 1
ATOM 2891 C CA . GLN A 1 369 ? 4.156 -22.547 -19.422 1 93.81 369 GLN A CA 1
ATOM 2892 C C . GLN A 1 369 ? 3.834 -22.781 -17.953 1 93.81 369 GLN A C 1
ATOM 2894 O O . GLN A 1 369 ? 3.791 -21.828 -17.156 1 93.81 369 GLN A O 1
ATOM 2899 N N . ASP A 1 370 ? 3.602 -24.016 -17.531 1 95.44 370 ASP A N 1
ATOM 2900 C CA . ASP A 1 370 ? 3.154 -24.297 -16.172 1 95.44 370 ASP A CA 1
ATOM 2901 C C . ASP A 1 370 ? 4.332 -24.641 -15.273 1 95.44 370 ASP A C 1
ATOM 2903 O O . ASP A 1 370 ? 4.148 -24.969 -14.102 1 95.44 370 ASP A O 1
ATOM 2907 N N . ALA A 1 371 ? 5.57 -24.578 -15.797 1 96.75 371 ALA A N 1
ATOM 2908 C CA . ALA A 1 371 ? 6.773 -24.703 -14.977 1 96.75 371 ALA A CA 1
ATOM 2909 C C . ALA A 1 371 ? 7.227 -23.328 -14.469 1 96.75 371 ALA A C 1
ATOM 2911 O O . ALA A 1 371 ? 6.762 -22.297 -14.945 1 96.75 371 ALA A O 1
ATOM 2912 N N . ASP A 1 372 ? 8.016 -23.375 -13.438 1 95.62 372 ASP A N 1
ATOM 2913 C CA . ASP A 1 372 ? 8.648 -22.156 -12.961 1 95.62 372 ASP A CA 1
ATOM 2914 C C . ASP A 1 372 ? 10.07 -22.016 -13.516 1 95.62 372 ASP A C 1
ATOM 2916 O O . ASP A 1 372 ? 10.516 -20.922 -13.836 1 95.62 372 ASP A O 1
ATOM 2920 N N . GLU A 1 373 ? 10.758 -23.094 -13.594 1 96.56 373 GLU A N 1
ATOM 2921 C CA . GLU A 1 373 ? 12.109 -23.188 -14.141 1 96.56 373 GLU A CA 1
ATOM 2922 C C . GLU A 1 373 ? 12.25 -24.422 -15.031 1 96.56 373 GLU A C 1
ATOM 2924 O O . GLU A 1 373 ? 11.656 -25.469 -14.758 1 96.56 373 GLU A O 1
ATOM 2929 N N . VAL A 1 374 ? 12.977 -24.203 -16.109 1 98.12 374 VAL A N 1
ATOM 2930 C CA . VAL A 1 374 ? 13.219 -25.312 -17.047 1 98.12 374 VAL A CA 1
ATOM 2931 C C . VAL A 1 374 ? 14.719 -25.531 -17.219 1 98.12 374 VAL A C 1
ATOM 2933 O O . VAL A 1 374 ? 15.461 -24.578 -17.453 1 98.12 374 VAL A O 1
ATOM 2936 N N . ILE A 1 375 ? 15.148 -26.656 -16.984 1 98.5 375 ILE A N 1
ATOM 2937 C CA . ILE A 1 375 ? 16.5 -27.078 -17.328 1 98.5 375 ILE A CA 1
ATOM 2938 C C . ILE A 1 375 ? 16.484 -27.906 -18.609 1 98.5 375 ILE A C 1
ATOM 2940 O O . ILE A 1 375 ? 16 -29.031 -18.609 1 98.5 375 ILE A O 1
ATOM 2944 N N . LEU A 1 376 ? 16.938 -27.344 -19.641 1 98.44 376 LEU A N 1
ATOM 2945 C CA . LEU A 1 376 ? 17.062 -28.016 -20.922 1 98.44 376 LEU A CA 1
ATOM 2946 C C . LEU A 1 376 ? 18.422 -28.703 -21.047 1 98.44 376 LEU A C 1
ATOM 2948 O O . LEU A 1 376 ? 19.469 -28.078 -20.781 1 98.44 376 LEU A O 1
ATOM 2952 N N . THR A 1 377 ? 18.422 -29.984 -21.391 1 98.12 377 THR A N 1
ATOM 2953 C CA . THR A 1 377 ? 19.688 -30.672 -21.562 1 98.12 377 THR A CA 1
ATOM 2954 C C . THR A 1 377 ? 19.844 -31.188 -22.984 1 98.12 377 THR A C 1
ATOM 2956 O O . THR A 1 377 ? 19.094 -30.766 -23.891 1 98.12 377 THR A O 1
ATOM 2959 N N . ASP A 1 378 ? 20.875 -32 -23.297 1 96.75 378 ASP A N 1
ATOM 2960 C CA . ASP A 1 378 ? 21.219 -32.469 -24.641 1 96.75 378 ASP A CA 1
ATOM 2961 C C . ASP A 1 378 ? 20.094 -33.312 -25.219 1 96.75 378 ASP A C 1
ATOM 2963 O O . ASP A 1 378 ? 19.406 -34.031 -24.5 1 96.75 378 ASP A O 1
ATOM 2967 N N . VAL A 1 379 ? 19.969 -33.25 -26.578 1 96.31 379 VAL A N 1
ATOM 2968 C CA . VAL A 1 379 ? 19 -34.094 -27.266 1 96.31 379 VAL A CA 1
ATOM 2969 C C . VAL A 1 379 ? 19.438 -35.562 -27.203 1 96.31 379 VAL A C 1
ATOM 2971 O O . VAL A 1 379 ? 20.609 -35.875 -27.453 1 96.31 379 VAL A O 1
ATOM 2974 N N . TYR A 1 380 ? 18.562 -36.406 -26.766 1 95.31 380 TYR A N 1
ATOM 2975 C CA . TYR A 1 380 ? 18.797 -37.844 -26.906 1 95.31 380 TYR A CA 1
ATOM 2976 C C . TYR A 1 380 ? 18.594 -38.281 -28.359 1 95.31 380 TYR A C 1
ATOM 2978 O O . TYR A 1 380 ? 17.453 -38.344 -28.828 1 95.31 380 TYR A O 1
ATOM 2986 N N . SER A 1 381 ? 19.594 -38.656 -29.016 1 90.75 381 SER A N 1
ATOM 2987 C CA . SER A 1 381 ? 19.578 -38.844 -30.469 1 90.75 381 SER A CA 1
ATOM 2988 C C . SER A 1 381 ? 18.797 -40.062 -30.875 1 90.75 381 SER A C 1
ATOM 2990 O O . SER A 1 381 ? 18.172 -40.094 -31.938 1 90.75 381 SER A O 1
ATOM 2992 N N . ALA A 1 382 ? 18.766 -41.125 -30.031 1 81.81 382 ALA A N 1
ATOM 2993 C CA . ALA A 1 382 ? 18.172 -42.406 -30.375 1 81.81 382 ALA A CA 1
ATOM 2994 C C . ALA A 1 382 ? 18.672 -42.938 -31.719 1 81.81 382 ALA A C 1
ATOM 2996 O O . ALA A 1 382 ? 17.891 -43.406 -32.531 1 81.81 382 ALA A O 1
ATOM 2997 N N . GLY A 1 383 ? 19.922 -42.656 -32.062 1 79.31 383 GLY A N 1
ATOM 2998 C CA . GLY A 1 383 ? 20.562 -43.219 -33.25 1 79.31 383 GLY A CA 1
ATOM 2999 C C . GLY A 1 383 ? 20.547 -42.25 -34.406 1 79.31 383 GLY A C 1
ATOM 3000 O O . GLY A 1 383 ? 21.156 -42.531 -35.438 1 79.31 383 GLY A O 1
ATOM 3001 N N . GLU A 1 384 ? 19.859 -41.125 -34.25 1 85.69 384 GLU A N 1
ATOM 3002 C CA . GLU A 1 384 ? 19.797 -40.156 -35.344 1 85.69 384 GLU A CA 1
ATOM 3003 C C . GLU A 1 384 ? 21.047 -39.312 -35.406 1 85.69 384 GLU A C 1
ATOM 3005 O O . GLU A 1 384 ? 21.688 -39.062 -34.375 1 85.69 384 GLU A O 1
ATOM 3010 N N . MET A 1 385 ? 21.266 -38.906 -36.594 1 87.62 385 MET A N 1
ATOM 3011 C CA . MET A 1 385 ? 22.297 -37.875 -36.75 1 87.62 385 MET A CA 1
ATOM 3012 C C . MET A 1 385 ? 21.766 -36.5 -36.469 1 87.62 385 MET A C 1
ATOM 3014 O O . MET A 1 385 ? 20.594 -36.188 -36.719 1 87.62 385 MET A O 1
ATOM 3018 N N . PRO A 1 386 ? 22.703 -35.656 -35.969 1 90.62 386 PRO A N 1
ATOM 3019 C CA . PRO A 1 386 ? 22.266 -34.281 -35.656 1 90.62 386 PRO A CA 1
ATOM 3020 C C . PRO A 1 386 ? 21.734 -33.531 -36.906 1 90.62 386 PRO A C 1
ATOM 3022 O O . PRO A 1 386 ? 22.297 -33.688 -38 1 90.62 386 PRO A O 1
ATOM 3025 N N . LEU A 1 387 ? 20.719 -32.844 -36.719 1 91.75 387 LEU A N 1
ATOM 3026 C CA . LEU A 1 387 ? 20.141 -32 -37.781 1 91.75 387 LEU A CA 1
ATOM 3027 C C . LEU A 1 387 ? 20.438 -30.531 -37.531 1 91.75 387 LEU A C 1
ATOM 3029 O O . LEU A 1 387 ? 21.031 -30.188 -36.5 1 91.75 387 LEU A O 1
ATOM 3033 N N . ASP A 1 388 ? 20.047 -29.688 -38.469 1 91.44 388 ASP A N 1
ATOM 3034 C CA . ASP A 1 388 ? 20.25 -28.25 -38.344 1 91.44 388 ASP A CA 1
ATOM 3035 C C . ASP A 1 388 ? 19.203 -27.625 -37.406 1 91.44 388 ASP A C 1
ATOM 3037 O O . ASP A 1 388 ? 18.141 -27.203 -37.875 1 91.44 388 ASP A O 1
ATOM 3041 N N . LEU A 1 389 ? 19.516 -27.594 -36.156 1 93.31 389 LEU A N 1
ATOM 3042 C CA . LEU A 1 389 ? 18.688 -27.016 -35.094 1 93.31 389 LEU A CA 1
ATOM 3043 C C . LEU A 1 389 ? 19.422 -25.859 -34.438 1 93.31 389 LEU A C 1
ATOM 3045 O O . LEU A 1 389 ? 20.641 -25.781 -34.469 1 93.31 389 LEU A O 1
ATOM 3049 N N . PRO A 1 390 ? 18.656 -24.922 -33.844 1 93.81 390 PRO A N 1
ATOM 3050 C CA . PRO A 1 390 ? 19.312 -23.906 -33.031 1 93.81 390 PRO A CA 1
ATOM 3051 C C . PRO A 1 390 ? 20.156 -24.5 -31.922 1 93.81 390 PRO A C 1
ATOM 3053 O O . PRO A 1 390 ? 19.906 -25.625 -31.484 1 93.81 390 PRO A O 1
ATOM 3056 N N . SER A 1 391 ? 21.141 -23.75 -31.484 1 95.06 391 SER A N 1
ATOM 3057 C CA . SER A 1 391 ? 21.938 -24.203 -30.359 1 95.06 391 SER A CA 1
ATOM 3058 C C . SER A 1 391 ? 21.094 -24.391 -29.109 1 95.06 391 SER A C 1
ATOM 3060 O O . SER A 1 391 ? 20.031 -23.797 -28.984 1 95.06 391 SER A O 1
ATOM 3062 N N . PRO A 1 392 ? 21.547 -25.297 -28.219 1 94.44 392 PRO A N 1
ATOM 3063 C CA . PRO A 1 392 ? 20.781 -25.5 -26.984 1 94.44 392 PRO A CA 1
ATOM 3064 C C . PRO A 1 392 ? 20.547 -24.203 -26.219 1 94.44 392 PRO A C 1
ATOM 3066 O O . PRO A 1 392 ? 19.5 -24.031 -25.609 1 94.44 392 PRO A O 1
ATOM 3069 N N . GLU A 1 393 ? 21.5 -23.375 -26.219 1 95.19 393 GLU A N 1
ATOM 3070 C CA . GLU A 1 393 ? 21.375 -22.078 -25.547 1 95.19 393 GLU A CA 1
ATOM 3071 C C . GLU A 1 393 ? 20.281 -21.234 -26.188 1 95.19 393 GLU A C 1
ATOM 3073 O O . GLU A 1 393 ? 19.484 -20.594 -25.484 1 95.19 393 GLU A O 1
ATOM 3078 N N . LYS A 1 394 ? 20.281 -21.25 -27.453 1 95.81 394 LYS A N 1
ATOM 3079 C CA . LYS A 1 394 ? 19.266 -20.5 -28.172 1 95.81 394 LYS A CA 1
ATOM 3080 C C . LYS A 1 394 ? 17.875 -21.094 -27.953 1 95.81 394 LYS A C 1
ATOM 3082 O O . LYS A 1 394 ? 16.891 -20.375 -27.875 1 95.81 394 LYS A O 1
ATOM 3087 N N . LEU A 1 395 ? 17.844 -22.406 -27.906 1 96.69 395 LEU A N 1
ATOM 3088 C CA . LEU A 1 395 ? 16.578 -23.062 -27.594 1 96.69 395 LEU A CA 1
ATOM 3089 C C . LEU A 1 395 ? 16.078 -22.656 -26.219 1 96.69 395 LEU A C 1
ATOM 3091 O O . LEU A 1 395 ? 14.898 -22.328 -26.062 1 96.69 395 LEU A O 1
ATOM 3095 N N . ALA A 1 396 ? 16.984 -22.656 -25.266 1 96.75 396 ALA A N 1
ATOM 3096 C CA . ALA A 1 396 ? 16.625 -22.297 -23.906 1 96.75 396 ALA A CA 1
ATOM 3097 C C . ALA A 1 396 ? 16.125 -20.859 -23.828 1 96.75 396 ALA A C 1
ATOM 3099 O O . ALA A 1 396 ? 15.148 -20.578 -23.125 1 96.75 396 ALA A O 1
ATOM 3100 N N . GLU A 1 397 ? 16.766 -20.016 -24.484 1 93.75 397 GLU A N 1
ATOM 3101 C CA . GLU A 1 397 ? 16.375 -18.609 -24.516 1 93.75 397 GLU A CA 1
ATOM 3102 C C . GLU A 1 397 ? 14.984 -18.438 -25.094 1 93.75 397 GLU A C 1
ATOM 3104 O O . GLU A 1 397 ? 14.172 -17.672 -24.578 1 93.75 397 GLU A O 1
ATOM 3109 N N . THR A 1 398 ? 14.773 -19.109 -26.188 1 94.62 398 THR A N 1
ATOM 3110 C CA . THR A 1 398 ? 13.477 -18.984 -26.859 1 94.62 398 THR A CA 1
ATOM 3111 C C . THR A 1 398 ? 12.367 -19.562 -25.984 1 94.62 398 THR A C 1
ATOM 3113 O O . THR A 1 398 ? 11.258 -19.031 -25.953 1 94.62 398 THR A O 1
ATOM 3116 N N . ILE A 1 399 ?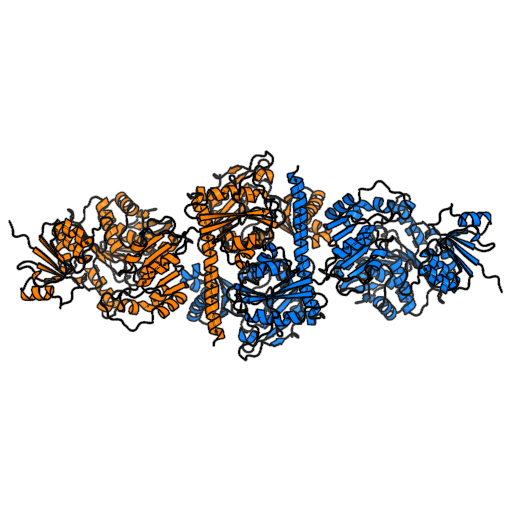 12.68 -20.625 -25.266 1 95.81 399 ILE A N 1
ATOM 3117 C CA . ILE A 1 399 ? 11.719 -21.203 -24.328 1 95.81 399 ILE A CA 1
ATOM 3118 C C . ILE A 1 399 ? 11.398 -20.203 -23.219 1 95.81 399 ILE A C 1
ATOM 3120 O O . ILE A 1 399 ? 10.234 -20.031 -22.844 1 95.81 399 ILE A O 1
ATOM 3124 N N . SER A 1 400 ? 12.398 -19.594 -22.734 1 93 400 SER A N 1
ATOM 3125 C CA . SER A 1 400 ? 12.211 -18.594 -21.688 1 93 400 SER A CA 1
ATOM 3126 C C . SER A 1 400 ? 11.234 -17.5 -22.125 1 93 400 SER A C 1
ATOM 3128 O O . SER A 1 400 ? 10.352 -17.125 -21.359 1 93 400 SER A O 1
ATOM 3130 N N . LEU A 1 401 ? 11.383 -17.109 -23.281 1 88.56 401 LEU A N 1
ATOM 3131 C CA . LEU A 1 401 ? 10.57 -16.016 -23.812 1 88.56 401 LEU A CA 1
ATOM 3132 C C . LEU A 1 401 ? 9.148 -16.484 -24.109 1 88.56 401 LEU A C 1
ATOM 3134 O O . LEU A 1 401 ? 8.18 -15.852 -23.703 1 88.56 401 LEU A O 1
ATOM 3138 N N . SER A 1 402 ? 9.086 -17.594 -24.734 1 90.94 402 SER A N 1
ATOM 3139 C CA . SER A 1 402 ? 7.805 -18.062 -25.25 1 90.94 402 SER A CA 1
ATOM 3140 C C . SER A 1 402 ? 6.938 -18.641 -24.125 1 90.94 402 SER A C 1
ATOM 3142 O O . SER A 1 402 ? 5.711 -18.516 -24.156 1 90.94 402 SER A O 1
ATOM 3144 N N . SER A 1 403 ? 7.551 -19.281 -23.172 1 93 403 SER A N 1
ATOM 3145 C CA . SER A 1 403 ? 6.801 -19.922 -22.094 1 93 403 SER A CA 1
ATOM 3146 C C . SER A 1 403 ? 6.785 -19.062 -20.844 1 93 403 SER A C 1
ATOM 3148 O O . SER A 1 403 ? 6.16 -19.422 -19.844 1 93 403 SER A O 1
ATOM 3150 N N . HIS A 1 404 ? 7.469 -17.969 -20.875 1 89.94 404 HIS A N 1
ATOM 3151 C CA . HIS A 1 404 ? 7.555 -17.078 -19.719 1 89.94 404 HIS A CA 1
ATOM 3152 C C . HIS A 1 404 ? 8.086 -17.797 -18.484 1 89.94 404 HIS A C 1
ATOM 3154 O O . HIS A 1 404 ? 7.508 -17.703 -17.406 1 89.94 404 HIS A O 1
ATOM 3160 N N . VAL A 1 405 ? 9.172 -18.562 -18.688 1 92.38 405 VAL A N 1
ATOM 3161 C CA . VAL A 1 405 ? 9.844 -19.281 -17.609 1 92.38 405 VAL A CA 1
ATOM 3162 C C . VAL A 1 405 ? 11.344 -19 -17.656 1 92.38 405 VAL A C 1
ATOM 3164 O O . VAL A 1 405 ? 11.844 -18.438 -18.625 1 92.38 405 VAL A O 1
ATOM 3167 N N . CYS A 1 406 ? 12.023 -19.328 -16.609 1 91.88 406 CYS A N 1
ATOM 3168 C CA . CYS A 1 406 ? 13.477 -19.328 -16.641 1 91.88 406 CYS A CA 1
ATOM 3169 C C . CYS A 1 406 ? 14.016 -20.641 -17.172 1 91.88 406 CYS A C 1
ATOM 3171 O O . CYS A 1 406 ? 13.883 -21.688 -16.531 1 91.88 406 CYS A O 1
ATOM 3173 N N . CYS A 1 407 ? 14.539 -20.578 -18.359 1 95.75 407 CYS A N 1
ATOM 3174 C CA . CYS A 1 407 ? 15.078 -21.797 -18.953 1 95.75 407 CYS A CA 1
ATOM 3175 C C . CYS A 1 407 ? 16.578 -21.688 -19.156 1 95.75 407 CYS A C 1
ATOM 3177 O O . CYS A 1 407 ? 17.062 -20.703 -19.719 1 95.75 407 CYS A O 1
ATOM 3179 N N . THR A 1 408 ? 17.312 -22.641 -18.703 1 96.5 408 THR A N 1
ATOM 3180 C CA . THR A 1 408 ? 18.75 -22.672 -18.844 1 96.5 408 THR A CA 1
ATOM 3181 C C . THR A 1 408 ? 19.203 -24.016 -19.422 1 96.5 408 THR A C 1
ATOM 3183 O O . THR A 1 408 ? 18.641 -25.062 -19.078 1 96.5 408 THR A O 1
ATOM 3186 N N . TYR A 1 409 ? 20.172 -23.922 -20.281 1 98.12 409 TYR A N 1
ATOM 3187 C CA . TYR A 1 409 ? 20.781 -25.141 -20.797 1 98.12 409 TYR A CA 1
ATOM 3188 C C . TYR A 1 409 ? 21.844 -25.672 -19.844 1 98.12 409 TYR A C 1
ATOM 3190 O O . TYR A 1 409 ? 22.719 -24.906 -19.406 1 98.12 409 TYR A O 1
ATOM 3198 N N . VAL A 1 410 ? 21.75 -26.875 -19.484 1 98.25 410 VAL A N 1
ATOM 3199 C CA . VAL A 1 410 ? 22.75 -27.594 -18.703 1 98.25 410 VAL A CA 1
ATOM 3200 C C . VAL A 1 410 ? 23.125 -28.906 -19.391 1 98.25 410 VAL A C 1
ATOM 3202 O O . VAL A 1 410 ? 22.266 -29.766 -19.594 1 98.25 410 VAL A O 1
ATOM 3205 N N . PRO A 1 411 ? 24.359 -29.094 -19.719 1 98 411 PRO A N 1
ATOM 3206 C CA . PRO A 1 411 ? 24.734 -30.375 -20.312 1 98 411 PRO A CA 1
ATOM 3207 C C . PRO A 1 411 ? 24.312 -31.562 -19.469 1 98 411 PRO A C 1
ATOM 3209 O O . PRO A 1 411 ? 24.391 -31.5 -18.234 1 98 411 PRO A O 1
ATOM 3212 N N . TYR A 1 412 ? 23.984 -32.625 -20.172 1 97.31 412 TYR A N 1
ATOM 3213 C CA . TYR A 1 412 ? 23.422 -33.812 -19.5 1 97.31 412 TYR A CA 1
ATOM 3214 C C . TYR A 1 412 ? 24.297 -34.25 -18.359 1 97.31 412 TYR A C 1
ATOM 3216 O O . TYR A 1 412 ? 23.812 -34.531 -17.25 1 97.31 412 TYR A O 1
ATOM 3224 N N . ASP A 1 413 ? 25.562 -34.281 -18.547 1 96.88 413 ASP A N 1
ATOM 3225 C CA . ASP A 1 413 ? 26.5 -34.812 -17.562 1 96.88 413 ASP A CA 1
ATOM 3226 C C . ASP A 1 413 ? 26.594 -33.906 -16.344 1 96.88 413 ASP A C 1
ATOM 3228 O O . ASP A 1 413 ? 27.078 -34.312 -15.289 1 96.88 413 ASP A O 1
ATOM 3232 N N . ASN A 1 414 ? 26.062 -32.688 -16.422 1 98 414 ASN A N 1
ATOM 3233 C CA . ASN A 1 414 ? 26.156 -31.734 -15.328 1 98 414 ASN A CA 1
ATOM 3234 C C . ASN A 1 414 ? 24.812 -31.531 -14.641 1 98 414 ASN A C 1
ATOM 3236 O O . ASN A 1 414 ? 24.719 -30.797 -13.664 1 98 414 ASN A O 1
ATOM 3240 N N . VAL A 1 415 ? 23.781 -32.188 -15.055 1 98.19 415 VAL A N 1
ATOM 3241 C CA . VAL A 1 415 ? 22.422 -31.922 -14.594 1 98.19 415 VAL A CA 1
ATOM 3242 C C . VAL A 1 415 ? 22.297 -32.281 -13.117 1 98.19 415 VAL A C 1
ATOM 3244 O O . VAL A 1 415 ? 21.75 -31.516 -12.32 1 98.19 415 VAL A O 1
ATOM 3247 N N . ILE A 1 416 ? 22.812 -33.406 -12.695 1 98.19 416 ILE A N 1
ATOM 3248 C CA . ILE A 1 416 ? 22.688 -33.906 -11.328 1 98.19 416 ILE A CA 1
ATOM 3249 C C . ILE A 1 416 ? 23.359 -32.938 -10.359 1 98.19 416 ILE A C 1
ATOM 3251 O O . ILE A 1 416 ? 22.766 -32.531 -9.352 1 98.19 416 ILE A O 1
ATOM 3255 N N . GLU A 1 417 ? 24.547 -32.531 -10.711 1 97.75 417 GLU A N 1
ATOM 3256 C CA . GLU A 1 417 ? 25.266 -31.578 -9.852 1 97.75 417 GLU A CA 1
ATOM 3257 C C . GLU A 1 417 ? 24.562 -30.234 -9.773 1 97.75 417 GLU A C 1
ATOM 3259 O O . GLU A 1 417 ? 24.484 -29.625 -8.711 1 97.75 417 GLU A O 1
ATOM 3264 N N . HIS A 1 418 ? 24.125 -29.812 -10.891 1 97.94 418 HIS A N 1
ATOM 3265 C CA . HIS A 1 418 ? 23.391 -28.547 -10.93 1 97.94 418 HIS A CA 1
ATOM 3266 C C . HIS A 1 418 ? 22.156 -28.609 -10.023 1 97.94 418 HIS A C 1
ATOM 3268 O O . HIS A 1 418 ? 21.891 -27.656 -9.289 1 97.94 418 HIS A O 1
ATOM 3274 N N . LEU A 1 419 ? 21.422 -29.656 -10.07 1 98.25 419 LEU A N 1
ATOM 3275 C CA . LEU A 1 419 ? 20.203 -29.812 -9.281 1 98.25 419 LEU A CA 1
ATOM 3276 C C . LEU A 1 419 ? 20.516 -29.875 -7.789 1 98.25 419 LEU A C 1
ATOM 3278 O O . LEU A 1 419 ? 19.828 -29.281 -6.973 1 98.25 419 LEU A O 1
ATOM 3282 N N . LYS A 1 420 ? 21.547 -30.609 -7.398 1 97.81 420 LYS A N 1
ATOM 3283 C CA . LYS A 1 420 ? 21.953 -30.719 -6 1 97.81 420 LYS A CA 1
ATOM 3284 C C . LYS A 1 420 ? 22.25 -29.359 -5.395 1 97.81 420 LYS A C 1
ATOM 3286 O O . LYS A 1 420 ? 21.984 -29.125 -4.211 1 97.81 420 LYS A O 1
ATOM 3291 N N . GLN A 1 421 ? 22.688 -28.5 -6.23 1 96.88 421 GLN A N 1
ATOM 3292 C CA . GLN A 1 421 ? 23.078 -27.172 -5.762 1 96.88 421 GLN A CA 1
ATOM 3293 C C . GLN A 1 421 ? 21.875 -26.234 -5.707 1 96.88 421 GLN A C 1
ATOM 3295 O O . GLN A 1 421 ? 21.906 -25.219 -4.992 1 96.88 421 GLN A O 1
ATOM 3300 N N . ASN A 1 422 ? 20.812 -26.578 -6.418 1 96.62 422 ASN A N 1
ATOM 3301 C CA . ASN A 1 422 ? 19.797 -25.562 -6.617 1 96.62 422 ASN A CA 1
ATOM 3302 C C . ASN A 1 422 ? 18.453 -25.984 -6.039 1 96.62 422 ASN A C 1
ATOM 3304 O O . ASN A 1 422 ? 17.562 -25.156 -5.828 1 96.62 422 ASN A O 1
ATOM 3308 N N . ILE A 1 423 ? 18.25 -27.281 -5.781 1 97.69 423 ILE A N 1
ATOM 3309 C CA . ILE A 1 423 ? 17 -27.75 -5.207 1 97.69 423 ILE A CA 1
ATOM 3310 C C . ILE A 1 423 ? 16.859 -27.25 -3.773 1 97.69 423 ILE A C 1
ATOM 3312 O O . ILE A 1 423 ? 17.812 -27.312 -2.99 1 97.69 423 ILE A O 1
ATOM 3316 N N . ARG A 1 424 ? 15.727 -26.719 -3.494 1 97.25 424 ARG A N 1
ATOM 3317 C CA . ARG A 1 424 ? 15.43 -26.281 -2.139 1 97.25 424 ARG A CA 1
ATOM 3318 C C . ARG A 1 424 ? 14.25 -27.047 -1.555 1 97.25 424 ARG A C 1
ATOM 3320 O O . ARG A 1 424 ? 13.578 -27.797 -2.266 1 97.25 424 ARG A O 1
ATOM 3327 N N . VAL A 1 425 ? 14.039 -26.812 -0.258 1 97.88 425 VAL A N 1
ATOM 3328 C CA . VAL A 1 425 ? 12.891 -27.359 0.451 1 97.88 425 VAL A CA 1
ATOM 3329 C C . VAL A 1 425 ? 11.602 -26.938 -0.246 1 97.88 425 VAL A C 1
ATOM 3331 O O . VAL A 1 425 ? 11.453 -25.781 -0.644 1 97.88 425 VAL A O 1
ATOM 3334 N N . HIS A 1 426 ? 10.641 -27.906 -0.497 1 97.94 426 HIS A N 1
ATOM 3335 C CA . HIS A 1 426 ? 9.289 -27.75 -1.022 1 97.94 426 HIS A CA 1
ATOM 3336 C C . HIS A 1 426 ? 9.289 -27.719 -2.547 1 97.94 426 HIS A C 1
ATOM 3338 O O . HIS A 1 426 ? 8.234 -27.625 -3.172 1 97.94 426 HIS A O 1
ATOM 3344 N N . ASP A 1 427 ? 10.5 -27.844 -3.236 1 98.5 427 ASP A N 1
ATOM 3345 C CA . ASP A 1 427 ? 10.547 -27.859 -4.695 1 98.5 427 ASP A CA 1
ATOM 3346 C C . ASP A 1 427 ? 9.914 -29.141 -5.246 1 98.5 427 ASP A C 1
ATOM 3348 O O . ASP A 1 427 ? 9.805 -30.141 -4.531 1 98.5 427 ASP A O 1
ATOM 3352 N N . VAL A 1 428 ? 9.422 -29 -6.43 1 98.5 428 VAL A N 1
ATOM 3353 C CA . VAL A 1 428 ? 8.938 -30.141 -7.199 1 98.5 428 VAL A CA 1
ATOM 3354 C C . VAL A 1 428 ? 9.719 -30.266 -8.508 1 98.5 428 VAL A C 1
ATOM 3356 O O . VAL A 1 428 ? 9.656 -29.359 -9.352 1 98.5 428 VAL A O 1
ATOM 3359 N N . CYS A 1 429 ? 10.477 -31.312 -8.625 1 98.69 429 CYS A N 1
ATOM 3360 C CA . CYS A 1 429 ? 11.25 -31.562 -9.836 1 98.69 429 CYS A CA 1
ATOM 3361 C C . CYS A 1 429 ? 10.594 -32.656 -10.688 1 98.69 429 CYS A C 1
ATOM 3363 O O . CYS A 1 429 ? 10.008 -33.594 -10.156 1 98.69 429 CYS A O 1
ATOM 3365 N N . ILE A 1 430 ? 10.664 -32.469 -11.969 1 98.56 430 ILE A N 1
ATOM 3366 C CA . ILE A 1 430 ? 10.148 -33.5 -12.867 1 98.56 430 ILE A CA 1
ATOM 3367 C C . ILE A 1 430 ? 11.078 -33.656 -14.062 1 98.56 430 ILE A C 1
ATOM 3369 O O . ILE A 1 430 ? 11.398 -32.688 -14.742 1 98.56 430 ILE A O 1
ATOM 3373 N N . SER A 1 431 ? 11.594 -34.844 -14.289 1 98.31 431 SER A N 1
ATOM 3374 C CA . SER A 1 431 ? 12.352 -35.156 -15.5 1 98.31 431 SER A CA 1
ATOM 3375 C C . SER A 1 431 ? 11.422 -35.562 -16.641 1 98.31 431 SER A C 1
ATOM 3377 O O . SER A 1 431 ? 10.508 -36.375 -16.438 1 98.31 431 SER A O 1
ATOM 3379 N N . LEU A 1 432 ? 11.609 -34.969 -17.75 1 98.19 432 LEU A N 1
ATOM 3380 C CA . LEU A 1 432 ? 10.766 -35.219 -18.922 1 98.19 432 LEU A CA 1
ATOM 3381 C C . LEU A 1 432 ? 11.594 -35.688 -20.109 1 98.19 432 LEU A C 1
ATOM 3383 O O . LEU A 1 432 ? 12.539 -35.031 -20.516 1 98.19 432 LEU A O 1
ATOM 3387 N N . GLY A 1 433 ? 11.219 -36.844 -20.656 1 96.25 433 GLY A N 1
ATOM 3388 C CA . GLY A 1 433 ? 11.906 -37.344 -21.844 1 96.25 433 GLY A CA 1
ATOM 3389 C C . GLY A 1 433 ? 11.812 -38.875 -21.984 1 96.25 433 GLY A C 1
ATOM 3390 O O . GLY A 1 433 ? 11.539 -39.562 -21.016 1 96.25 433 GLY A O 1
ATOM 3391 N N . ALA A 1 434 ? 12.109 -39.344 -23.203 1 92.19 434 ALA A N 1
ATOM 3392 C CA . ALA A 1 434 ? 12.008 -40.781 -23.516 1 92.19 434 ALA A CA 1
ATOM 3393 C C . ALA A 1 434 ? 13.383 -41.438 -23.453 1 92.19 434 ALA A C 1
ATOM 3395 O O . ALA A 1 434 ? 13.477 -42.656 -23.422 1 92.19 434 ALA A O 1
ATOM 3396 N N . GLY A 1 435 ? 14.406 -40.594 -23.359 1 91.56 435 GLY A N 1
ATOM 3397 C CA . GLY A 1 435 ? 15.758 -41.156 -23.375 1 91.56 435 GLY A CA 1
ATOM 3398 C C . GLY A 1 435 ? 16.25 -41.562 -22.016 1 91.56 435 GLY A C 1
ATOM 3399 O O . GLY A 1 435 ? 15.539 -42.281 -21.281 1 91.56 435 GLY A O 1
ATOM 3400 N N . ASN A 1 436 ? 17.484 -41.219 -21.688 1 92.12 436 ASN A N 1
ATOM 3401 C CA . ASN A 1 436 ? 18.109 -41.688 -20.453 1 92.12 436 ASN A CA 1
ATOM 3402 C C . ASN A 1 436 ? 17.922 -40.688 -19.312 1 92.12 436 ASN A C 1
ATOM 3404 O O . ASN A 1 436 ? 18.594 -40.781 -18.297 1 92.12 436 ASN A O 1
ATOM 3408 N N . ILE A 1 437 ? 17.078 -39.75 -19.422 1 95.5 437 ILE A N 1
ATOM 3409 C CA . ILE A 1 437 ? 16.875 -38.688 -18.422 1 95.5 437 ILE A CA 1
ATOM 3410 C C . ILE A 1 437 ? 16.344 -39.312 -17.125 1 95.5 437 ILE A C 1
ATOM 3412 O O . ILE A 1 437 ? 16.438 -38.688 -16.062 1 95.5 437 ILE A O 1
ATOM 3416 N N . HIS A 1 438 ? 15.734 -40.5 -17.188 1 90.56 438 HIS A N 1
ATOM 3417 C CA . HIS A 1 438 ? 15.211 -41.188 -16.016 1 90.56 438 HIS A CA 1
ATOM 3418 C C . HIS A 1 438 ? 16.312 -41.469 -15 1 90.56 438 HIS A C 1
ATOM 3420 O O . HIS A 1 438 ? 16.031 -41.656 -13.812 1 90.56 438 HIS A O 1
ATOM 3426 N N . THR A 1 439 ? 17.578 -41.469 -15.43 1 93.44 439 THR A N 1
ATOM 3427 C CA . THR A 1 439 ? 18.703 -41.75 -14.547 1 93.44 439 THR A CA 1
ATOM 3428 C C . THR A 1 439 ? 18.875 -40.625 -13.516 1 93.44 439 THR A C 1
ATOM 3430 O O . THR A 1 439 ? 19.391 -40.844 -12.422 1 93.44 439 THR A O 1
ATOM 3433 N N . VAL A 1 440 ? 18.453 -39.469 -13.852 1 96.56 440 VAL A N 1
ATOM 3434 C CA . VAL A 1 440 ? 18.562 -38.312 -12.961 1 96.56 440 VAL A CA 1
ATOM 3435 C C . VAL A 1 440 ? 17.781 -38.562 -11.68 1 96.56 440 VAL A C 1
ATOM 3437 O O . VAL A 1 440 ? 18.281 -38.344 -10.57 1 96.56 440 VAL A O 1
ATOM 3440 N N . GLY A 1 441 ? 16.516 -39.031 -11.805 1 95.44 441 GLY A N 1
ATOM 3441 C CA . GLY A 1 441 ? 15.703 -39.375 -10.641 1 95.44 441 GLY A CA 1
ATOM 3442 C C . GLY A 1 441 ? 16.312 -40.438 -9.766 1 95.44 441 GLY A C 1
ATOM 3443 O O . GLY A 1 441 ? 16.25 -40.375 -8.539 1 95.44 441 GLY A O 1
ATOM 3444 N N . ASN A 1 442 ? 16.906 -41.375 -10.406 1 94.25 442 ASN A N 1
ATOM 3445 C CA . ASN A 1 442 ? 17.562 -42.438 -9.664 1 94.25 442 ASN A CA 1
ATOM 3446 C C . ASN A 1 442 ? 18.75 -41.906 -8.859 1 94.25 442 ASN A C 1
ATOM 3448 O O . ASN A 1 442 ? 18.969 -42.344 -7.723 1 94.25 442 ASN A O 1
ATOM 3452 N N . ALA A 1 443 ? 19.453 -41.062 -9.492 1 96.56 443 ALA A N 1
ATOM 3453 C CA . ALA A 1 443 ? 20.625 -40.5 -8.844 1 96.56 443 ALA A CA 1
ATOM 3454 C C . ALA A 1 443 ? 20.25 -39.656 -7.641 1 96.56 443 ALA A C 1
ATOM 3456 O O . ALA A 1 443 ? 21.016 -39.531 -6.684 1 96.56 443 ALA A O 1
ATOM 3457 N N . LEU A 1 444 ? 19.078 -39.094 -7.613 1 97.62 444 LEU A N 1
ATOM 3458 C CA . LEU A 1 444 ? 18.672 -38.188 -6.555 1 97.62 444 LEU A CA 1
ATOM 3459 C C . LEU A 1 444 ? 17.688 -38.875 -5.605 1 97.62 444 LEU A C 1
ATOM 3461 O O . LEU A 1 444 ? 17 -38.188 -4.828 1 97.62 444 LEU A O 1
ATOM 3465 N N . LYS A 1 445 ? 17.547 -40.125 -5.66 1 96.94 445 LYS A N 1
ATOM 3466 C CA . LYS A 1 445 ? 16.562 -40.906 -4.895 1 96.94 445 LYS A CA 1
ATOM 3467 C C . LYS A 1 445 ? 16.688 -40.594 -3.4 1 96.94 445 LYS A C 1
ATOM 3469 O O . LYS A 1 445 ? 15.672 -40.406 -2.727 1 96.94 445 LYS A O 1
ATOM 3474 N N . ASP A 1 446 ? 17.875 -40.469 -2.867 1 97.12 446 ASP A N 1
ATOM 3475 C CA . ASP A 1 446 ? 18.078 -40.312 -1.43 1 97.12 446 ASP A CA 1
ATOM 3476 C C . ASP A 1 446 ? 18.656 -38.938 -1.098 1 97.12 446 ASP A C 1
ATOM 3478 O O . ASP A 1 446 ? 19.125 -38.719 0.015 1 97.12 446 ASP A O 1
ATOM 3482 N N . PHE A 1 447 ? 18.656 -38.094 -2.043 1 97.56 447 PHE A N 1
ATOM 3483 C CA . PHE A 1 447 ? 19.188 -36.75 -1.829 1 97.56 447 PHE A CA 1
ATOM 3484 C C . PHE A 1 447 ? 18.312 -35.969 -0.858 1 97.56 447 PHE A C 1
ATOM 3486 O O . PHE A 1 447 ? 17.078 -36.062 -0.899 1 97.56 447 PHE A O 1
ATOM 3493 N N . GLU A 1 448 ? 18.938 -35.188 0.061 1 97.56 448 GLU A N 1
ATOM 3494 C CA . GLU A 1 448 ? 18.25 -34.281 0.994 1 97.56 448 GLU A CA 1
ATOM 3495 C C . GLU A 1 448 ? 18.734 -32.844 0.838 1 97.56 448 GLU A C 1
ATOM 3497 O O . GLU A 1 448 ? 19.906 -32.531 1.105 1 97.56 448 GLU A O 1
ATOM 3502 N N . PRO A 1 449 ? 17.906 -32.031 0.417 1 97.31 449 PRO A N 1
ATOM 3503 C CA . PRO A 1 449 ? 18.328 -30.625 0.366 1 97.31 449 PRO A CA 1
ATOM 3504 C C . PRO A 1 449 ? 18.562 -30.016 1.752 1 97.31 449 PRO A C 1
ATOM 3506 O O . PRO A 1 449 ? 18.062 -30.547 2.748 1 97.31 449 PRO A O 1
ATOM 3509 N N . LYS A 1 450 ? 19.312 -28.906 1.746 1 96.38 450 LYS A N 1
ATOM 3510 C CA . LYS A 1 450 ? 19.562 -28.188 2.996 1 96.38 450 LYS A CA 1
ATOM 3511 C C . LYS A 1 450 ? 18.266 -27.594 3.547 1 96.38 450 LYS A C 1
ATOM 3513 O O . LYS A 1 450 ? 17.422 -27.125 2.787 1 96.38 450 LYS A O 1
ATOM 3518 N N . LYS A 1 451 ? 18.188 -27.609 4.898 1 97.81 451 LYS A N 1
ATOM 3519 C CA . LYS A 1 451 ? 17.047 -26.969 5.543 1 97.81 451 LYS A CA 1
ATOM 3520 C C . LYS A 1 451 ? 17 -25.484 5.227 1 97.81 451 LYS A C 1
ATOM 3522 O O . LYS A 1 451 ? 18.031 -24.859 5.008 1 97.81 451 LYS A O 1
ATOM 3527 N N . LEU A 1 452 ? 15.852 -24.953 5.191 1 97.94 452 LEU A N 1
ATOM 3528 C CA . LEU A 1 452 ? 15.695 -23.5 5.062 1 97.94 452 LEU A CA 1
ATOM 3529 C C . LEU A 1 452 ? 15.953 -22.812 6.395 1 97.94 452 LEU A C 1
ATOM 3531 O O . LEU A 1 452 ? 15.391 -23.203 7.418 1 97.94 452 LEU A O 1
ATOM 3535 N N . SER A 1 453 ? 16.828 -21.844 6.398 1 98.25 453 SER A N 1
ATOM 3536 C CA . SER A 1 453 ? 16.984 -20.984 7.574 1 98.25 453 SER A CA 1
ATOM 3537 C C . SER A 1 453 ? 15.844 -19.969 7.66 1 98.25 453 SER A C 1
ATOM 3539 O O . SER A 1 453 ? 15.773 -19.031 6.863 1 98.25 453 SER A O 1
ATOM 3541 N N . VAL A 1 454 ? 14.961 -20.125 8.695 1 98.44 454 VAL A N 1
ATOM 3542 C CA . VAL A 1 454 ? 13.758 -19.312 8.805 1 98.44 454 VAL A CA 1
ATOM 3543 C C . VAL A 1 454 ? 13.859 -18.406 10.031 1 98.44 454 VAL A C 1
ATOM 3545 O O . VAL A 1 454 ? 14.156 -18.859 11.133 1 98.44 454 VAL A O 1
ATOM 3548 N N . GLY A 1 455 ? 13.719 -17.078 9.836 1 98.56 455 GLY A N 1
ATOM 3549 C CA . GLY A 1 455 ? 13.617 -16.141 10.945 1 98.56 455 GLY A CA 1
ATOM 3550 C C . GLY A 1 455 ? 12.18 -15.781 11.281 1 98.56 455 GLY A C 1
ATOM 3551 O O . GLY A 1 455 ? 11.469 -15.219 10.453 1 98.56 455 GLY A O 1
ATOM 3552 N N . VAL A 1 456 ? 11.734 -16.062 12.516 1 98.44 456 VAL A N 1
ATOM 3553 C CA . VAL A 1 456 ? 10.422 -15.656 12.992 1 98.44 456 VAL A CA 1
ATOM 3554 C C . VAL A 1 456 ? 10.516 -14.281 13.648 1 98.44 456 VAL A C 1
ATOM 3556 O O . VAL A 1 456 ? 11.281 -14.086 14.594 1 98.44 456 VAL A O 1
ATOM 3559 N N . VAL A 1 457 ? 9.781 -13.297 13.164 1 97.94 457 VAL A N 1
ATOM 3560 C CA . VAL A 1 457 ? 9.773 -11.93 13.688 1 97.94 457 VAL A CA 1
ATOM 3561 C C . VAL A 1 457 ? 8.43 -11.641 14.352 1 97.94 457 VAL A C 1
ATOM 3563 O O . VAL A 1 457 ? 7.379 -11.758 13.719 1 97.94 457 VAL A O 1
ATOM 3566 N N . CYS A 1 458 ? 8.422 -11.227 15.617 1 97.25 458 CYS A N 1
ATOM 3567 C CA . CYS A 1 458 ? 7.176 -11.016 16.344 1 97.25 458 CYS A CA 1
ATOM 3568 C C . CYS A 1 458 ? 7.32 -9.867 17.344 1 97.25 458 CYS A C 1
ATOM 3570 O O . CYS A 1 458 ? 8.328 -9.164 17.344 1 97.25 458 CYS A O 1
ATOM 3572 N N . GLY A 1 459 ? 6.262 -9.539 18.078 1 94.38 459 GLY A N 1
ATOM 3573 C CA . GLY A 1 459 ? 6.195 -8.383 18.953 1 94.38 459 GLY A CA 1
ATOM 3574 C C . GLY A 1 459 ? 5.684 -7.137 18.25 1 94.38 459 GLY A C 1
ATOM 3575 O O . GLY A 1 459 ? 4.527 -7.082 17.844 1 94.38 459 GLY A O 1
ATOM 3576 N N . GLY A 1 460 ? 6.664 -6.164 18.141 1 91 460 GLY A N 1
ATOM 3577 C CA . GLY A 1 460 ? 6.328 -4.961 17.391 1 91 460 GLY A CA 1
ATOM 3578 C C . GLY A 1 460 ? 5.906 -3.807 18.281 1 91 460 GLY A C 1
ATOM 3579 O O . GLY A 1 460 ? 5.691 -3.988 19.484 1 91 460 GLY A O 1
ATOM 3580 N N . GLN A 1 461 ? 5.66 -2.691 17.703 1 87.38 461 GLN A N 1
ATOM 3581 C CA . GLN A 1 461 ? 5.395 -1.433 18.391 1 87.38 461 GLN A CA 1
ATOM 3582 C C . GLN A 1 461 ? 3.9 -1.254 18.656 1 87.38 461 GLN A C 1
ATOM 3584 O O . GLN A 1 461 ? 3.504 -0.406 19.453 1 87.38 461 GLN A O 1
ATOM 3589 N N . SER A 1 462 ? 3.135 -2.086 18.094 1 85.62 462 SER A N 1
ATOM 3590 C CA . SER A 1 462 ? 1.691 -1.876 18.109 1 85.62 462 SER A CA 1
ATOM 3591 C C . SER A 1 462 ? 1.093 -2.281 19.453 1 85.62 462 SER A C 1
ATOM 3593 O O . SER A 1 462 ? 1.747 -2.955 20.25 1 85.62 462 SER A O 1
ATOM 3595 N N . CYS A 1 463 ? -0.169 -1.917 19.656 1 82.75 463 CYS A N 1
ATOM 3596 C CA . CYS A 1 463 ? -0.902 -2.301 20.859 1 82.75 463 CYS A CA 1
ATOM 3597 C C . CYS A 1 463 ? -1.143 -3.805 20.891 1 82.75 463 CYS A C 1
ATOM 3599 O O . CYS A 1 463 ? -1.466 -4.363 21.953 1 82.75 463 CYS A O 1
ATOM 3601 N N . GLU A 1 464 ? -0.902 -4.434 19.797 1 87.56 464 GLU A N 1
ATOM 3602 C CA . GLU A 1 464 ? -1.123 -5.875 19.703 1 87.56 464 GLU A CA 1
ATOM 3603 C C . GLU A 1 464 ? 0.173 -6.648 19.922 1 87.56 464 GLU A C 1
ATOM 3605 O O . GLU A 1 464 ? 0.299 -7.793 19.484 1 87.56 464 GLU A O 1
ATOM 3610 N N . HIS A 1 465 ? 1.12 -6.023 20.547 1 90.06 465 HIS A N 1
ATOM 3611 C CA . HIS A 1 465 ? 2.432 -6.594 20.844 1 90.06 465 HIS A CA 1
ATOM 3612 C C . HIS A 1 465 ? 2.303 -7.965 21.484 1 90.06 465 HIS A C 1
ATOM 3614 O O . HIS A 1 465 ? 2.922 -8.93 21.047 1 90.06 465 HIS A O 1
ATOM 3620 N N . ASP A 1 466 ? 1.482 -8.062 22.484 1 87.5 466 ASP A N 1
ATOM 3621 C CA . ASP A 1 466 ? 1.372 -9.297 23.25 1 87.5 466 ASP A CA 1
ATOM 3622 C C . ASP A 1 466 ? 0.672 -10.383 22.453 1 87.5 466 ASP A C 1
ATOM 3624 O O . ASP A 1 466 ? 1.01 -11.562 22.562 1 87.5 466 ASP A O 1
ATOM 3628 N N . VAL A 1 467 ? -0.271 -10.016 21.672 1 90.44 467 VAL A N 1
ATOM 3629 C CA . VAL A 1 467 ? -0.964 -10.977 20.812 1 90.44 467 VAL A CA 1
ATOM 3630 C C . VAL A 1 467 ? 0.004 -11.539 19.781 1 90.44 467 VAL A C 1
ATOM 3632 O O . VAL A 1 467 ? -0.055 -12.719 19.438 1 90.44 467 VAL A O 1
ATOM 3635 N N . SER A 1 468 ? 0.87 -10.703 19.281 1 93.88 468 SER A N 1
ATOM 3636 C CA . SER A 1 468 ? 1.884 -11.133 18.328 1 93.88 468 SER A CA 1
ATOM 3637 C C . SER A 1 468 ? 2.795 -12.195 18.938 1 93.88 468 SER A C 1
ATOM 3639 O O . SER A 1 468 ? 3.135 -13.18 18.266 1 93.88 468 SER A O 1
ATOM 3641 N N . LEU A 1 469 ? 3.166 -11.969 20.156 1 94.12 469 LEU A N 1
ATOM 3642 C CA . LEU A 1 469 ? 4.023 -12.93 20.844 1 94.12 469 LEU A CA 1
ATOM 3643 C C . LEU A 1 469 ? 3.299 -14.258 21.062 1 94.12 469 LEU A C 1
ATOM 3645 O O . LEU A 1 469 ? 3.881 -15.32 20.859 1 94.12 469 LEU A O 1
ATOM 3649 N N . LEU A 1 470 ? 2.055 -14.164 21.422 1 93.62 470 LEU A N 1
ATOM 3650 C CA . LEU A 1 470 ? 1.261 -15.367 21.641 1 93.62 470 LEU A CA 1
ATOM 3651 C C . LEU A 1 470 ? 1.077 -16.141 20.344 1 93.62 470 LEU A C 1
ATOM 3653 O O . LEU A 1 470 ? 1.161 -17.375 20.344 1 93.62 470 LEU A O 1
ATOM 3657 N N . SER A 1 471 ? 0.769 -15.406 19.328 1 95.88 471 SER A N 1
ATOM 3658 C CA . SER A 1 471 ? 0.621 -16.031 18.016 1 95.88 471 SER A CA 1
ATOM 3659 C C . SER A 1 471 ? 1.907 -16.734 17.578 1 95.88 471 SER A C 1
ATOM 3661 O O . SER A 1 471 ? 1.873 -17.875 17.109 1 95.88 471 SER A O 1
ATOM 3663 N N . ALA A 1 472 ? 3.027 -16.062 17.75 1 96.94 472 ALA A N 1
ATOM 3664 C CA . ALA A 1 472 ? 4.316 -16.609 17.359 1 96.94 472 ALA A CA 1
ATOM 3665 C C . ALA A 1 472 ? 4.641 -17.875 18.141 1 96.94 472 ALA A C 1
ATOM 3667 O O . ALA A 1 472 ? 5.113 -18.859 17.578 1 96.94 472 ALA A O 1
ATOM 3668 N N . ARG A 1 473 ? 4.367 -17.844 19.438 1 95.75 473 ARG A N 1
ATOM 3669 C CA . ARG A 1 473 ? 4.621 -19 20.312 1 95.75 473 ARG A CA 1
ATOM 3670 C C . ARG A 1 473 ? 3.822 -20.219 19.844 1 95.75 473 ARG A C 1
ATOM 3672 O O . ARG A 1 473 ? 4.305 -21.344 19.922 1 95.75 473 ARG A O 1
ATOM 3679 N N . ASN A 1 474 ? 2.643 -19.938 19.422 1 96.06 474 ASN A N 1
ATOM 3680 C CA . ASN A 1 474 ? 1.801 -21.031 18.953 1 96.06 474 ASN A CA 1
ATOM 3681 C C . ASN A 1 474 ? 2.281 -21.562 17.609 1 96.06 474 ASN A C 1
ATOM 3683 O O . ASN A 1 474 ? 2.371 -22.781 17.406 1 96.06 474 ASN A O 1
ATOM 3687 N N . VAL A 1 475 ? 2.617 -20.734 16.656 1 97.25 475 VAL A N 1
ATOM 3688 C CA . VAL A 1 475 ? 2.943 -21.094 15.281 1 97.25 475 VAL A CA 1
ATOM 3689 C C . VAL A 1 475 ? 4.27 -21.859 15.25 1 97.25 475 VAL A C 1
ATOM 3691 O O . VAL A 1 475 ? 4.43 -22.797 14.477 1 97.25 475 VAL A O 1
ATOM 3694 N N . VAL A 1 476 ? 5.219 -21.438 16.047 1 96.88 476 VAL A N 1
ATOM 3695 C CA . VAL A 1 476 ? 6.566 -21.984 15.977 1 96.88 476 VAL A CA 1
ATOM 3696 C C . VAL A 1 476 ? 6.539 -23.469 16.328 1 96.88 476 VAL A C 1
ATOM 3698 O O . VAL A 1 476 ? 7.414 -24.234 15.898 1 96.88 476 VAL A O 1
ATOM 3701 N N . GLN A 1 477 ? 5.465 -23.922 16.984 1 95.88 477 GLN A N 1
ATOM 3702 C CA . GLN A 1 477 ? 5.32 -25.328 17.328 1 95.88 477 GLN A CA 1
ATOM 3703 C C . GLN A 1 477 ? 5.07 -26.188 16.078 1 95.88 477 GLN A C 1
ATOM 3705 O O . GLN A 1 477 ? 5.285 -27.391 16.094 1 95.88 477 GLN A O 1
ATOM 3710 N N . TYR A 1 478 ? 4.629 -25.531 15.094 1 97.56 478 TYR A N 1
ATOM 3711 C CA . TYR A 1 478 ? 4.23 -26.281 13.898 1 97.56 478 TYR A CA 1
ATOM 3712 C C . TYR A 1 478 ? 5.289 -26.156 12.812 1 97.56 478 TYR A C 1
ATOM 3714 O O . TYR A 1 478 ? 5.098 -26.656 11.695 1 97.56 478 TYR A O 1
ATOM 3722 N N . LEU A 1 479 ? 6.422 -25.484 13.055 1 97.69 479 LEU A N 1
ATOM 3723 C CA . LEU A 1 479 ? 7.555 -25.469 12.141 1 97.69 479 LEU A CA 1
ATOM 3724 C C . LEU A 1 479 ? 8.336 -26.781 12.227 1 97.69 479 LEU A C 1
ATOM 3726 O O . LEU A 1 479 ? 8.938 -27.078 13.266 1 97.69 479 LEU A O 1
ATOM 3730 N N . SER A 1 480 ? 8.375 -27.516 11.156 1 96.62 480 SER A N 1
ATOM 3731 C CA . SER A 1 480 ? 9.016 -28.828 11.102 1 96.62 480 SER A CA 1
ATOM 3732 C C . SER A 1 480 ? 10.531 -28.703 11.266 1 96.62 480 SER A C 1
ATOM 3734 O O . SER A 1 480 ? 11.203 -28.078 10.453 1 96.62 480 SER A O 1
ATOM 3736 N N . PRO A 1 481 ? 11.117 -29.344 12.227 1 96.38 481 PRO A N 1
ATOM 3737 C CA . PRO A 1 481 ? 12.578 -29.297 12.383 1 96.38 481 PRO A CA 1
ATOM 3738 C C . PRO A 1 481 ? 13.312 -30.016 11.258 1 96.38 481 PRO A C 1
ATOM 3740 O O . PRO A 1 481 ? 14.516 -29.797 11.062 1 96.38 481 PRO A O 1
ATOM 3743 N N . GLN A 1 482 ? 12.586 -30.875 10.57 1 95.75 482 GLN A N 1
ATOM 3744 C CA . GLN A 1 482 ? 13.18 -31.578 9.445 1 95.75 482 GLN A CA 1
ATOM 3745 C C . GLN A 1 482 ? 13.367 -30.641 8.25 1 95.75 482 GLN A C 1
ATOM 3747 O O . GLN A 1 482 ? 14.297 -30.828 7.457 1 95.75 482 GLN A O 1
ATOM 3752 N N . HIS A 1 483 ? 12.547 -29.641 8.156 1 97.94 483 HIS A N 1
ATOM 3753 C CA . HIS A 1 483 ? 12.531 -28.781 6.98 1 97.94 483 HIS A CA 1
ATOM 3754 C C . HIS A 1 483 ? 13.219 -27.453 7.27 1 97.94 483 HIS A C 1
ATOM 3756 O O . HIS A 1 483 ? 13.758 -26.812 6.359 1 97.94 483 HIS A O 1
ATOM 3762 N N . TYR A 1 484 ? 13.195 -27.031 8.586 1 98.19 484 TYR A N 1
ATOM 3763 C CA . TYR A 1 484 ? 13.578 -25.641 8.859 1 98.19 484 TYR A CA 1
ATOM 3764 C C . TYR A 1 484 ? 14.555 -25.562 10.023 1 98.19 484 TYR A C 1
ATOM 3766 O O . TYR A 1 484 ? 14.43 -26.328 10.992 1 98.19 484 TYR A O 1
ATOM 3774 N N . ASP A 1 485 ? 15.57 -24.688 9.953 1 97.88 485 ASP A N 1
ATOM 3775 C CA . ASP A 1 485 ? 16.328 -24.141 11.078 1 97.88 485 ASP A CA 1
ATOM 3776 C C . ASP A 1 485 ? 15.797 -22.766 11.469 1 97.88 485 ASP A C 1
ATOM 3778 O O . ASP A 1 485 ? 15.875 -21.812 10.688 1 97.88 485 ASP A O 1
ATOM 3782 N N . VAL A 1 486 ? 15.328 -22.641 12.711 1 97.88 486 VAL A N 1
ATOM 3783 C CA . VAL A 1 486 ? 14.516 -21.484 13.047 1 97.88 486 VAL A CA 1
ATOM 3784 C C . VAL A 1 486 ? 15.305 -20.562 13.977 1 97.88 486 VAL A C 1
ATOM 3786 O O . VAL A 1 486 ? 15.969 -21.031 14.906 1 97.88 486 VAL A O 1
ATOM 3789 N N . GLN A 1 487 ? 15.328 -19.281 13.695 1 97.19 487 GLN A N 1
ATOM 3790 C CA . GLN A 1 487 ? 15.82 -18.203 14.555 1 97.19 487 GLN A CA 1
ATOM 3791 C C . GLN A 1 487 ? 14.688 -17.25 14.953 1 97.19 487 GLN A C 1
ATOM 3793 O O . GLN A 1 487 ? 13.703 -17.125 14.227 1 97.19 487 GLN A O 1
ATOM 3798 N N . TYR A 1 488 ? 14.867 -16.641 16.141 1 96.56 488 TYR A N 1
ATOM 3799 C CA . TYR A 1 488 ? 13.766 -15.828 16.656 1 96.56 488 TYR A CA 1
ATOM 3800 C C . TYR A 1 488 ? 14.195 -14.383 16.859 1 96.56 488 TYR A C 1
ATOM 3802 O O . TYR A 1 488 ? 15.266 -14.117 17.422 1 96.56 488 TYR A O 1
ATOM 3810 N N . PHE A 1 489 ? 13.398 -13.461 16.391 1 96.5 489 PHE A N 1
ATOM 3811 C CA . PHE A 1 489 ? 13.602 -12.023 16.547 1 96.5 489 PHE A CA 1
ATOM 3812 C C . PHE A 1 489 ? 12.391 -11.375 17.203 1 96.5 489 PHE A C 1
ATOM 3814 O O . PHE A 1 489 ? 11.273 -11.461 16.672 1 96.5 489 PHE A O 1
ATOM 3821 N N . VAL A 1 490 ? 12.578 -10.664 18.297 1 96.12 490 VAL A N 1
ATOM 3822 C CA . VAL A 1 490 ? 11.5 -9.977 19 1 96.12 490 VAL A CA 1
ATOM 3823 C C . VAL A 1 490 ? 11.703 -8.469 18.906 1 96.12 490 VAL A C 1
ATOM 3825 O O . VAL A 1 490 ? 12.797 -7.965 19.188 1 96.12 490 VAL A O 1
ATOM 3828 N N . ILE A 1 491 ? 10.695 -7.754 18.469 1 95.31 491 ILE A N 1
ATOM 3829 C CA . ILE A 1 491 ? 10.695 -6.293 18.438 1 95.31 491 ILE A CA 1
ATOM 3830 C C . ILE A 1 491 ? 9.922 -5.754 19.641 1 95.31 491 ILE A C 1
ATOM 3832 O O . ILE A 1 491 ? 8.758 -6.105 19.844 1 95.31 491 ILE A O 1
ATOM 3836 N N . ASN A 1 492 ? 10.492 -4.926 20.375 1 91.75 492 ASN A N 1
ATOM 3837 C CA . ASN A 1 492 ? 9.789 -4.391 21.531 1 91.75 492 ASN A CA 1
ATOM 3838 C C . ASN A 1 492 ? 8.906 -3.197 21.156 1 91.75 492 ASN A C 1
ATOM 3840 O O . ASN A 1 492 ? 8.812 -2.838 19.984 1 91.75 492 ASN A O 1
ATOM 3844 N N . ARG A 1 493 ? 8.289 -2.545 22.062 1 87.88 493 ARG A N 1
ATOM 3845 C CA . ARG A 1 493 ? 7.305 -1.499 21.812 1 87.88 493 ARG A CA 1
ATOM 3846 C C . ARG A 1 493 ? 7.973 -0.211 21.344 1 87.88 493 ARG A C 1
ATOM 3848 O O . ARG A 1 493 ? 7.309 0.68 20.812 1 87.88 493 ARG A O 1
ATOM 3855 N N . GLN A 1 494 ? 9.273 -0.099 21.516 1 87.31 494 GLN A N 1
ATOM 3856 C CA . GLN A 1 494 ? 10.023 1.068 21.062 1 87.31 494 GLN A CA 1
ATOM 3857 C C . GLN A 1 494 ? 10.578 0.85 19.656 1 87.31 494 GLN A C 1
ATOM 3859 O O . GLN A 1 494 ? 11.25 1.723 19.109 1 87.31 494 GLN A O 1
ATOM 3864 N N . GLY A 1 495 ? 10.336 -0.354 19.109 1 91.44 495 GLY A N 1
ATOM 3865 C CA . GLY A 1 495 ? 10.781 -0.654 17.766 1 91.44 495 GLY A CA 1
ATOM 3866 C C . GLY A 1 495 ? 12.188 -1.216 17.719 1 91.44 495 GLY A C 1
ATOM 3867 O O . GLY A 1 495 ? 12.789 -1.312 16.641 1 91.44 495 GLY A O 1
ATOM 3868 N N . LEU A 1 496 ? 12.742 -1.547 18.875 1 94.19 496 LEU A N 1
ATOM 3869 C CA . LEU A 1 496 ? 14.078 -2.131 18.922 1 94.19 496 LEU A CA 1
ATOM 3870 C C . LEU A 1 496 ? 14.008 -3.652 18.844 1 94.19 496 LEU A C 1
ATOM 3872 O O . LEU A 1 496 ? 13.047 -4.262 19.312 1 94.19 496 LEU A O 1
ATOM 3876 N N . TRP A 1 497 ? 15.016 -4.25 18.25 1 95.62 497 TRP A N 1
ATOM 3877 C CA . TRP A 1 497 ? 15.023 -5.672 17.906 1 95.62 497 TRP A CA 1
ATOM 3878 C C . TRP A 1 497 ? 15.945 -6.441 18.859 1 95.62 497 TRP A C 1
ATOM 3880 O O . TRP A 1 497 ? 16.969 -5.922 19.297 1 95.62 497 TRP A O 1
ATOM 3890 N N . SER A 1 498 ? 15.586 -7.699 19.125 1 94.62 498 SER A N 1
ATOM 3891 C CA . SER A 1 498 ? 16.422 -8.648 19.844 1 94.62 498 SER A CA 1
ATOM 3892 C C . SER A 1 498 ? 16.359 -10.039 19.219 1 94.62 498 SER A C 1
ATOM 3894 O O . SER A 1 498 ? 15.281 -10.492 18.812 1 94.62 498 SER A O 1
ATOM 3896 N N . GLN A 1 499 ? 17.5 -10.648 19.031 1 94 499 GLN A N 1
ATOM 3897 C CA . GLN A 1 499 ? 17.547 -12.055 18.656 1 94 499 GLN A CA 1
ATOM 3898 C C . GLN A 1 499 ? 17.547 -12.945 19.906 1 94 499 GLN A C 1
ATOM 3900 O O . GLN A 1 499 ? 18.406 -12.812 20.766 1 94 499 GLN A O 1
ATOM 3905 N N . VAL A 1 500 ? 16.594 -13.805 19.953 1 93.06 500 VAL A N 1
ATOM 3906 C CA . VAL A 1 500 ? 16.453 -14.594 21.172 1 93.06 500 VAL A CA 1
ATOM 3907 C C . VAL A 1 500 ? 16.547 -16.078 20.828 1 93.06 500 VAL A C 1
ATOM 3909 O O . VAL A 1 500 ? 16.391 -16.469 19.672 1 93.06 500 VAL A O 1
ATOM 3912 N N . ALA A 1 501 ? 16.797 -16.906 21.828 1 90.25 501 ALA A N 1
ATOM 3913 C CA . ALA A 1 501 ? 16.984 -18.344 21.641 1 90.25 501 ALA A CA 1
ATOM 3914 C C . ALA A 1 501 ? 15.641 -19.047 21.453 1 90.25 501 ALA A C 1
ATOM 3916 O O . ALA A 1 501 ? 15.555 -20.047 20.734 1 90.25 501 ALA A O 1
ATOM 3917 N N . ASN A 1 502 ? 14.656 -18.562 22.109 1 90.62 502 ASN A N 1
ATOM 3918 C CA . ASN A 1 502 ? 13.305 -19.109 22.016 1 90.62 502 ASN A CA 1
ATOM 3919 C C . ASN A 1 502 ? 12.258 -18.047 22.375 1 90.62 502 ASN A C 1
ATOM 3921 O O . ASN A 1 502 ? 12.594 -16.938 22.781 1 90.62 502 ASN A O 1
ATOM 3925 N N . LEU A 1 503 ? 10.992 -18.359 22.203 1 91.56 503 LEU A N 1
ATOM 3926 C CA . LEU A 1 503 ? 9.906 -17.422 22.469 1 91.56 503 LEU A CA 1
ATOM 3927 C C . LEU A 1 503 ? 9.164 -17.797 23.75 1 91.56 503 LEU A C 1
ATOM 3929 O O . LEU A 1 503 ? 7.988 -17.469 23.906 1 91.56 503 LEU A O 1
ATOM 3933 N N . ASP A 1 504 ? 9.797 -18.328 24.609 1 83.38 504 ASP A N 1
ATOM 3934 C CA . ASP A 1 504 ? 9.141 -18.766 25.844 1 83.38 504 ASP A CA 1
ATOM 3935 C C . ASP A 1 504 ? 8.68 -17.562 26.672 1 83.38 504 ASP A C 1
ATOM 3937 O O . ASP A 1 504 ? 9.281 -16.484 26.609 1 83.38 504 ASP A O 1
ATOM 3941 N N . ALA A 1 505 ? 7.508 -17.594 27.375 1 67.75 505 ALA A N 1
ATOM 3942 C CA . ALA A 1 505 ? 6.84 -16.547 28.141 1 67.75 505 ALA A CA 1
ATOM 3943 C C . ALA A 1 505 ? 7.812 -15.875 29.109 1 67.75 505 ALA A C 1
ATOM 3945 O O . ALA A 1 505 ? 7.719 -14.672 29.359 1 67.75 505 ALA A O 1
ATOM 3946 N N . GLY A 1 506 ? 8.695 -16.547 29.625 1 61.72 506 GLY A N 1
ATOM 3947 C CA . GLY A 1 506 ? 9.523 -16.016 30.688 1 61.72 506 GLY A CA 1
ATOM 3948 C C . GLY A 1 506 ? 10.797 -15.352 30.172 1 61.72 506 GLY A C 1
ATOM 3949 O O . GLY A 1 506 ? 11.625 -14.891 30.969 1 61.72 506 GLY A O 1
ATOM 3950 N N . SER A 1 507 ? 10.859 -15.195 29 1 60.97 507 SER A N 1
ATOM 3951 C CA . SER A 1 507 ? 12.109 -14.672 28.438 1 60.97 507 SER A CA 1
ATOM 3952 C C . SER A 1 507 ? 12.125 -13.148 28.453 1 60.97 507 SER A C 1
ATOM 3954 O O . SER A 1 507 ? 11.094 -12.508 28.234 1 60.97 507 SER A O 1
ATOM 3956 N N . ASP A 1 508 ? 13.148 -12.648 29.094 1 61.06 508 ASP A N 1
ATOM 3957 C CA . ASP A 1 508 ? 13.344 -11.203 29.125 1 61.06 508 ASP A CA 1
ATOM 3958 C C . ASP A 1 508 ? 13.703 -10.672 27.734 1 61.06 508 ASP A C 1
ATOM 3960 O O . ASP A 1 508 ? 14.812 -10.906 27.25 1 61.06 508 ASP A O 1
ATOM 3964 N N . TYR A 1 509 ? 12.742 -10.188 27.062 1 64.06 509 TYR A N 1
ATOM 3965 C CA . TYR A 1 509 ? 12.992 -9.68 25.719 1 64.06 509 TYR A CA 1
ATOM 3966 C C . TYR A 1 509 ? 13.711 -8.336 25.766 1 64.06 509 TYR A C 1
ATOM 3968 O O . TYR A 1 509 ? 14.109 -7.801 24.734 1 64.06 509 TYR A O 1
ATOM 3976 N N . ASN A 1 510 ? 13.812 -7.762 27 1 61.09 510 ASN A N 1
ATOM 3977 C CA . ASN A 1 510 ? 14.227 -6.371 27.141 1 61.09 510 ASN A CA 1
ATOM 3978 C C . ASN A 1 510 ? 15.711 -6.258 27.438 1 61.09 510 ASN A C 1
ATOM 3980 O O . ASN A 1 510 ? 16.234 -5.152 27.609 1 61.09 510 ASN A O 1
ATOM 3984 N N . SER A 1 511 ? 16.484 -7.348 27.562 1 60.53 511 SER A N 1
ATOM 3985 C CA . SER A 1 511 ? 17.828 -7.16 28.109 1 60.53 511 SER A CA 1
ATOM 3986 C C . SER A 1 511 ? 18.734 -6.465 27.094 1 60.53 511 SER A C 1
ATOM 3988 O O . SER A 1 511 ? 19.5 -5.57 27.469 1 60.53 511 SER A O 1
ATOM 3990 N N . LYS A 1 512 ? 18.859 -6.973 25.891 1 78.44 512 LYS A N 1
ATOM 3991 C CA . LYS A 1 512 ? 19.703 -6.301 24.891 1 78.44 512 LYS A CA 1
ATOM 3992 C C . LYS A 1 512 ? 18.906 -5.969 23.641 1 78.44 512 LYS A C 1
ATOM 3994 O O . LYS A 1 512 ? 18.484 -6.867 22.906 1 78.44 512 LYS A O 1
ATOM 3999 N N . ASN A 1 513 ? 18.516 -4.754 23.375 1 89.19 513 ASN A N 1
ATOM 4000 C CA . ASN A 1 513 ? 17.75 -4.273 22.234 1 89.19 513 ASN A CA 1
ATOM 4001 C C . ASN A 1 513 ? 18.594 -3.385 21.328 1 89.19 513 ASN A C 1
ATOM 4003 O O . ASN A 1 513 ? 19.422 -2.619 21.797 1 89.19 513 ASN A O 1
ATOM 4007 N N . TYR A 1 514 ? 18.438 -3.658 20.094 1 92.69 514 TYR A N 1
ATOM 4008 C CA . TYR A 1 514 ? 19.234 -2.949 19.094 1 92.69 514 TYR A CA 1
ATOM 4009 C C . TYR A 1 514 ? 18.344 -2.365 18 1 92.69 514 TYR A C 1
ATOM 4011 O O . TYR A 1 514 ? 17.234 -2.832 17.781 1 92.69 514 TYR A O 1
ATOM 4019 N N . HIS A 1 515 ? 18.938 -1.333 17.453 1 93.56 515 HIS A N 1
ATOM 4020 C CA . HIS A 1 515 ? 18.328 -0.868 16.203 1 93.56 515 HIS A CA 1
ATOM 4021 C C . HIS A 1 515 ? 18.453 -1.922 15.102 1 93.56 515 HIS A C 1
ATOM 4023 O O . HIS A 1 515 ? 19.422 -2.689 15.078 1 93.56 515 HIS A O 1
ATOM 4029 N N . VAL A 1 516 ? 17.484 -1.937 14.188 1 95.19 516 VAL A N 1
ATOM 4030 C CA . VAL A 1 516 ? 17.422 -2.988 13.18 1 95.19 516 VAL A CA 1
ATOM 4031 C C . VAL A 1 516 ? 18.672 -2.936 12.305 1 95.19 516 VAL A C 1
ATOM 4033 O O . VAL A 1 516 ? 19.125 -3.967 11.805 1 95.19 516 VAL A O 1
ATOM 4036 N N . LEU A 1 517 ? 19.25 -1.771 12.102 1 95 517 LEU A N 1
ATOM 4037 C CA . LEU A 1 517 ? 20.406 -1.604 11.227 1 95 517 LEU A CA 1
ATOM 4038 C C . LEU A 1 517 ? 21.703 -1.798 12 1 95 517 LEU A C 1
ATOM 4040 O O . LEU A 1 517 ? 22.797 -1.549 11.477 1 95 517 LEU A O 1
ATOM 4044 N N . SER A 1 518 ? 21.562 -2.217 13.258 1 94.44 518 SER A N 1
ATOM 4045 C CA . SER A 1 518 ? 22.766 -2.572 14.008 1 94.44 518 SER A CA 1
ATOM 4046 C C . SER A 1 518 ? 23.469 -3.768 13.383 1 94.44 518 SER A C 1
ATOM 4048 O O . SER A 1 518 ? 22.844 -4.602 12.727 1 94.44 518 SER A O 1
ATOM 4050 N N . SER A 1 519 ? 24.766 -3.887 13.609 1 91.88 519 SER A N 1
ATOM 4051 C CA . SER A 1 519 ? 25.547 -4.973 13.031 1 91.88 519 SER A CA 1
ATOM 4052 C C . SER A 1 519 ? 25 -6.332 13.453 1 91.88 519 SER A C 1
ATOM 4054 O O . SER A 1 519 ? 24.906 -7.254 12.641 1 91.88 519 SER A O 1
ATOM 4056 N N . LYS A 1 520 ? 24.609 -6.422 14.617 1 92.06 520 LYS A N 1
ATOM 4057 C CA . LYS A 1 520 ? 24.156 -7.695 15.164 1 92.06 520 LYS A CA 1
ATOM 4058 C C . LYS A 1 520 ? 22.859 -8.148 14.484 1 92.06 520 LYS A C 1
ATOM 4060 O O . LYS A 1 520 ? 22.781 -9.281 14.008 1 92.06 520 LYS A O 1
ATOM 4065 N N . ILE A 1 521 ? 21.922 -7.328 14.445 1 95.25 521 ILE A N 1
ATOM 4066 C CA . ILE A 1 521 ? 20.625 -7.699 13.906 1 95.25 521 ILE A CA 1
ATOM 4067 C C . ILE A 1 521 ? 20.703 -7.785 12.383 1 95.25 521 ILE A C 1
ATOM 4069 O O . ILE A 1 521 ? 20.172 -8.719 11.773 1 95.25 521 ILE A O 1
ATOM 4073 N N . ALA A 1 522 ? 21.375 -6.836 11.742 1 94.94 522 ALA A N 1
ATOM 4074 C CA . ALA A 1 522 ? 21.5 -6.793 10.289 1 94.94 522 ALA A CA 1
ATOM 4075 C C . ALA A 1 522 ? 22.188 -8.055 9.758 1 94.94 522 ALA A C 1
ATOM 4077 O O . ALA A 1 522 ? 21.719 -8.641 8.773 1 94.94 522 ALA A O 1
ATOM 4078 N N . GLU A 1 523 ? 23.203 -8.461 10.352 1 93.81 523 GLU A N 1
ATOM 4079 C CA . GLU A 1 523 ? 23.922 -9.656 9.914 1 93.81 523 GLU A CA 1
ATOM 4080 C C . GLU A 1 523 ? 23.078 -10.906 10.102 1 93.81 523 GLU A C 1
ATOM 4082 O O . GLU A 1 523 ? 23.078 -11.797 9.25 1 93.81 523 GLU A O 1
ATOM 4087 N N . ALA A 1 524 ? 22.438 -10.977 11.188 1 95.62 524 ALA A N 1
ATOM 4088 C CA . ALA A 1 524 ? 21.578 -12.125 11.461 1 95.62 524 ALA A CA 1
ATOM 4089 C C . ALA A 1 524 ? 20.469 -12.25 10.414 1 95.62 524 ALA A C 1
ATOM 4091 O O . ALA A 1 524 ? 20.172 -13.344 9.938 1 95.62 524 ALA A O 1
ATOM 4092 N N . LEU A 1 525 ? 19.891 -11.195 10.07 1 96.69 525 LEU A N 1
ATOM 4093 C CA . LEU A 1 525 ? 18.828 -11.188 9.078 1 96.69 525 LEU A CA 1
ATOM 4094 C C . LEU A 1 525 ? 19.359 -11.523 7.691 1 96.69 525 LEU A C 1
ATOM 4096 O O . LEU A 1 525 ? 18.703 -12.211 6.91 1 96.69 525 LEU A O 1
ATOM 4100 N N . ALA A 1 526 ? 20.562 -11.031 7.398 1 95 526 ALA A N 1
ATOM 4101 C CA . ALA A 1 526 ? 21.172 -11.25 6.09 1 95 526 ALA A CA 1
ATOM 4102 C C . ALA A 1 526 ? 21.422 -12.734 5.84 1 95 526 ALA A C 1
ATOM 4104 O O . ALA A 1 526 ? 21.375 -13.188 4.695 1 95 526 ALA A O 1
ATOM 4105 N N . ASN A 1 527 ? 21.547 -13.477 6.867 1 95.12 527 ASN A N 1
ATOM 4106 C CA . ASN A 1 527 ? 21.922 -14.875 6.746 1 95.12 527 ASN A CA 1
ATOM 4107 C C . ASN A 1 527 ? 20.688 -15.781 6.668 1 95.12 527 ASN A C 1
ATOM 4109 O O . ASN A 1 527 ? 20.812 -17 6.504 1 95.12 527 ASN A O 1
ATOM 4113 N N . LEU A 1 528 ? 19.531 -15.242 6.703 1 97.56 528 LEU A N 1
ATOM 4114 C CA . LEU A 1 528 ? 18.312 -16.031 6.637 1 97.56 528 LEU A CA 1
ATOM 4115 C C . LEU A 1 528 ? 17.938 -16.328 5.188 1 97.56 528 LEU A C 1
ATOM 4117 O O . LEU A 1 528 ? 18.203 -15.516 4.293 1 97.56 528 LEU A O 1
ATOM 4121 N N . ASP A 1 529 ? 17.281 -17.484 5.023 1 97.81 529 ASP A N 1
ATOM 4122 C CA . ASP A 1 529 ? 16.734 -17.828 3.717 1 97.81 529 ASP A CA 1
ATOM 4123 C C . ASP A 1 529 ? 15.305 -17.312 3.57 1 97.81 529 ASP A C 1
ATOM 4125 O O . ASP A 1 529 ? 14.82 -17.125 2.453 1 97.81 529 ASP A O 1
ATOM 4129 N N . PHE A 1 530 ? 14.672 -17.141 4.703 1 98.38 530 PHE A N 1
ATOM 4130 C CA . PHE A 1 530 ? 13.25 -16.812 4.715 1 98.38 530 PHE A CA 1
ATOM 4131 C C . PHE A 1 530 ? 12.867 -16.141 6.031 1 98.38 530 PHE A C 1
ATOM 4133 O O . PHE A 1 530 ? 13.43 -16.469 7.078 1 98.38 530 PHE A O 1
ATOM 4140 N N . VAL A 1 531 ? 11.93 -15.211 5.961 1 98.62 531 VAL A N 1
ATOM 4141 C CA . VAL A 1 531 ? 11.43 -14.57 7.172 1 98.62 531 VAL A CA 1
ATOM 4142 C C . VAL A 1 531 ? 9.93 -14.828 7.309 1 98.62 531 VAL A C 1
ATOM 4144 O O . VAL A 1 531 ? 9.18 -14.719 6.332 1 98.62 531 VAL A O 1
ATOM 4147 N N . LEU A 1 532 ? 9.492 -15.211 8.484 1 98.31 532 LEU A N 1
ATOM 4148 C CA . LEU A 1 532 ? 8.078 -15.391 8.805 1 98.31 532 LEU A CA 1
ATOM 4149 C C . LEU A 1 532 ? 7.613 -14.344 9.812 1 98.31 532 LEU A C 1
ATOM 4151 O O . LEU A 1 532 ? 7.734 -14.547 11.023 1 98.31 532 LEU A O 1
ATOM 4155 N N . PRO A 1 533 ? 7.023 -13.258 9.289 1 97.94 533 PRO A N 1
ATOM 4156 C CA . PRO A 1 533 ? 6.516 -12.219 10.195 1 97.94 533 PRO A CA 1
ATOM 4157 C C . PRO A 1 533 ? 5.211 -12.625 10.875 1 97.94 533 PRO A C 1
ATOM 4159 O O . PRO A 1 533 ? 4.242 -12.984 10.203 1 97.94 533 PRO A O 1
ATOM 4162 N N . ILE A 1 534 ? 5.195 -12.641 12.133 1 97.25 534 ILE A N 1
ATOM 4163 C CA . ILE A 1 534 ? 3.992 -12.773 12.945 1 97.25 534 ILE A CA 1
ATOM 4164 C C . ILE A 1 534 ? 3.807 -11.531 13.805 1 97.25 534 ILE A C 1
ATOM 4166 O O . ILE A 1 534 ? 4.004 -11.57 15.023 1 97.25 534 ILE A O 1
ATOM 4170 N N . LEU A 1 535 ? 3.484 -10.438 13.164 1 95.44 535 LEU A N 1
ATOM 4171 C CA . LEU A 1 535 ? 3.363 -9.102 13.742 1 95.44 535 LEU A CA 1
ATOM 4172 C C . LEU A 1 535 ? 1.992 -8.508 13.445 1 95.44 535 LEU A C 1
ATOM 4174 O O . LEU A 1 535 ? 1.65 -8.273 12.281 1 95.44 535 LEU A O 1
ATOM 4178 N N . HIS A 1 536 ? 1.307 -8.227 14.492 1 93.75 536 HIS A N 1
ATOM 4179 C CA . HIS A 1 536 ? -0.045 -7.707 14.328 1 93.75 536 HIS A CA 1
ATOM 4180 C C . HIS A 1 536 ? -0.072 -6.188 14.469 1 93.75 536 HIS A C 1
ATOM 4182 O O . HIS A 1 536 ? 0.658 -5.625 15.289 1 93.75 536 HIS A O 1
ATOM 4188 N N . GLY A 1 537 ? -0.862 -5.531 13.633 1 91.81 537 GLY A N 1
ATOM 4189 C CA . GLY A 1 537 ? -1.056 -4.094 13.734 1 91.81 537 GLY A CA 1
ATOM 4190 C C . GLY A 1 537 ? -0.067 -3.301 12.898 1 91.81 537 GLY A C 1
ATOM 4191 O O . GLY A 1 537 ? 0.608 -3.855 12.031 1 91.81 537 GLY A O 1
ATOM 4192 N N . PRO A 1 538 ? 0.034 -2.002 13.141 1 91.62 538 PRO A N 1
ATOM 4193 C CA . PRO A 1 538 ? 0.949 -1.12 12.414 1 91.62 538 PRO A CA 1
ATOM 4194 C C . PRO A 1 538 ? 2.402 -1.578 12.492 1 91.62 538 PRO A C 1
ATOM 4196 O O . PRO A 1 538 ? 2.834 -2.088 13.531 1 91.62 538 PRO A O 1
ATOM 4199 N N . PHE A 1 539 ? 3.217 -1.381 11.438 1 93.44 539 PHE A N 1
ATOM 4200 C CA . PHE A 1 539 ? 4.613 -1.755 11.25 1 93.44 539 PHE A CA 1
ATOM 4201 C C . PHE A 1 539 ? 4.738 -3.242 10.938 1 93.44 539 PHE A C 1
ATOM 4203 O O . PHE A 1 539 ? 5.809 -3.713 10.555 1 93.44 539 PHE A O 1
ATOM 4210 N N . GLY A 1 540 ? 3.633 -3.969 11.078 1 94.25 540 GLY A N 1
ATOM 4211 C CA . GLY A 1 540 ? 3.646 -5.387 10.75 1 94.25 540 GLY A CA 1
ATOM 4212 C C . GLY A 1 540 ? 2.701 -5.746 9.617 1 94.25 540 GLY A C 1
ATOM 4213 O O . GLY A 1 540 ? 3.086 -6.453 8.688 1 94.25 540 GLY A O 1
ATOM 4214 N N . GLU A 1 541 ? 1.485 -5.188 9.695 1 94.06 541 GLU A N 1
ATOM 4215 C CA . GLU A 1 541 ? 0.417 -5.566 8.773 1 94.06 541 GLU A CA 1
ATOM 4216 C C . GLU A 1 541 ? 0.167 -4.477 7.734 1 94.06 541 GLU A C 1
ATOM 4218 O O . GLU A 1 541 ? -0.747 -4.59 6.914 1 94.06 541 GLU A O 1
ATOM 4223 N N . ASP A 1 542 ? 0.954 -3.457 7.723 1 94.88 542 ASP A N 1
ATOM 4224 C CA . ASP A 1 542 ? 0.581 -2.281 6.941 1 94.88 542 ASP A CA 1
ATOM 4225 C C . ASP A 1 542 ? 1.545 -2.066 5.777 1 94.88 542 ASP A C 1
ATOM 4227 O O . ASP A 1 542 ? 1.646 -0.96 5.242 1 94.88 542 ASP A O 1
ATOM 4231 N N . GLY A 1 543 ? 2.367 -3.064 5.438 1 96.88 543 GLY A N 1
ATOM 4232 C CA . GLY A 1 543 ? 3.271 -2.982 4.305 1 96.88 543 GLY A CA 1
ATOM 4233 C C . GLY A 1 543 ? 4.676 -2.551 4.688 1 96.88 543 GLY A C 1
ATOM 4234 O O . GLY A 1 543 ? 5.609 -2.678 3.895 1 96.88 543 GLY A O 1
ATOM 4235 N N . THR A 1 544 ? 4.91 -2.043 5.969 1 97.12 544 THR A N 1
ATOM 4236 C CA . THR A 1 544 ? 6.199 -1.501 6.387 1 97.12 544 THR A CA 1
ATOM 4237 C C . THR A 1 544 ? 7.25 -2.604 6.465 1 97.12 544 THR A C 1
ATOM 4239 O O . THR A 1 544 ? 8.289 -2.521 5.812 1 97.12 544 THR A O 1
ATOM 4242 N N . LEU A 1 545 ? 6.902 -3.619 7.188 1 97.69 545 LEU A N 1
ATOM 4243 C CA . LEU A 1 545 ? 7.863 -4.711 7.301 1 97.69 545 LEU A CA 1
ATOM 4244 C C . LEU A 1 545 ? 8.07 -5.398 5.957 1 97.69 545 LEU A C 1
ATOM 4246 O O . LEU A 1 545 ? 9.188 -5.832 5.641 1 97.69 545 LEU A O 1
ATOM 4250 N N . GLN A 1 546 ? 7.004 -5.57 5.141 1 97.94 546 GLN A N 1
ATOM 4251 C CA . GLN A 1 546 ? 7.109 -6.152 3.807 1 97.94 546 GLN A CA 1
ATOM 4252 C C . GLN A 1 546 ? 8.102 -5.379 2.941 1 97.94 546 GLN A C 1
ATOM 4254 O O . GLN A 1 546 ? 8.953 -5.977 2.287 1 97.94 546 GLN A O 1
ATOM 4259 N N . GLY A 1 547 ? 7.965 -4.039 3.004 1 97.88 547 GLY A N 1
ATOM 4260 C CA . GLY A 1 547 ? 8.891 -3.203 2.256 1 97.88 547 GLY A CA 1
ATOM 4261 C C . GLY A 1 547 ? 10.328 -3.354 2.709 1 97.88 547 GLY A C 1
ATOM 4262 O O . GLY A 1 547 ? 11.242 -3.434 1.882 1 97.88 547 GLY A O 1
ATOM 4263 N N . PHE A 1 548 ? 10.539 -3.438 4.035 1 98.12 548 PHE A N 1
ATOM 4264 C CA . PHE A 1 548 ? 11.867 -3.637 4.598 1 98.12 548 PHE A CA 1
ATOM 4265 C C . PHE A 1 548 ? 12.492 -4.922 4.062 1 98.12 548 PHE A C 1
ATOM 4267 O O . PHE A 1 548 ? 13.648 -4.922 3.629 1 98.12 548 PHE A O 1
ATOM 4274 N N . LEU A 1 549 ? 11.75 -5.953 4.047 1 98 549 LEU A N 1
ATOM 4275 C CA . LEU A 1 549 ? 12.266 -7.258 3.662 1 98 549 LEU A CA 1
ATOM 4276 C C . LEU A 1 549 ? 12.531 -7.324 2.162 1 98 549 LEU A C 1
ATOM 4278 O O . LEU A 1 549 ? 13.461 -7.992 1.717 1 98 549 LEU A O 1
ATOM 4282 N N . GLU A 1 550 ? 11.711 -6.68 1.384 1 96.44 550 GLU A N 1
ATOM 4283 C CA . GLU A 1 550 ? 11.945 -6.652 -0.058 1 96.44 550 GLU A CA 1
ATOM 4284 C C . GLU A 1 550 ? 13.234 -5.914 -0.396 1 96.44 550 GLU A C 1
ATOM 4286 O O . GLU A 1 550 ? 14.008 -6.363 -1.244 1 96.44 550 GLU A O 1
ATOM 4291 N N . ILE A 1 551 ? 13.445 -4.766 0.26 1 96.69 551 ILE A N 1
ATOM 4292 C CA . ILE A 1 551 ? 14.68 -4.027 0.035 1 96.69 551 ILE A CA 1
ATOM 4293 C C . ILE A 1 551 ? 15.875 -4.859 0.505 1 96.69 551 ILE A C 1
ATOM 4295 O O . ILE A 1 551 ? 16.938 -4.82 -0.107 1 96.69 551 ILE A O 1
ATOM 4299 N N . ALA A 1 552 ? 15.648 -5.617 1.594 1 96.5 552 ALA A N 1
ATOM 4300 C CA . ALA A 1 552 ? 16.688 -6.484 2.133 1 96.5 552 ALA A CA 1
ATOM 4301 C C . ALA A 1 552 ? 16.844 -7.742 1.287 1 96.5 552 ALA A C 1
ATOM 4303 O O . ALA A 1 552 ? 17.703 -8.594 1.574 1 96.5 552 ALA A O 1
ATOM 4304 N N . ASN A 1 553 ? 16.078 -7.918 0.259 1 94.88 553 ASN A N 1
ATOM 4305 C CA . ASN A 1 553 ? 16.109 -9.055 -0.649 1 94.88 553 ASN A CA 1
ATOM 4306 C C . ASN A 1 553 ? 15.852 -10.367 0.086 1 94.88 553 ASN A C 1
ATOM 4308 O O . ASN A 1 553 ? 16.594 -11.336 -0.083 1 94.88 553 ASN A O 1
ATOM 4312 N N . LYS A 1 554 ? 14.797 -10.344 0.931 1 96.88 554 LYS A N 1
ATOM 4313 C CA . LYS A 1 554 ? 14.438 -11.523 1.716 1 96.88 554 LYS A CA 1
ATOM 4314 C C . LYS A 1 554 ? 13.008 -11.969 1.424 1 96.88 554 LYS A C 1
ATOM 4316 O O . LYS A 1 554 ? 12.07 -11.18 1.573 1 96.88 554 LYS A O 1
ATOM 4321 N N . PRO A 1 555 ? 12.812 -13.281 0.99 1 97.56 555 PRO A N 1
ATOM 4322 C CA . PRO A 1 555 ? 11.438 -13.781 0.912 1 97.56 555 PRO A CA 1
ATOM 4323 C C . PRO A 1 555 ? 10.758 -13.844 2.275 1 97.56 555 PRO A C 1
ATOM 4325 O O . PRO A 1 555 ? 11.414 -14.078 3.291 1 97.56 555 PRO A O 1
ATOM 4328 N N . TYR A 1 556 ? 9.477 -13.617 2.303 1 98.25 556 TYR A N 1
ATOM 4329 C CA . TYR A 1 556 ? 8.766 -13.594 3.576 1 98.25 556 TYR A CA 1
ATOM 4330 C C . TYR A 1 556 ? 7.359 -14.172 3.424 1 98.25 556 TYR A C 1
ATOM 4332 O O . TYR A 1 556 ? 6.797 -14.172 2.328 1 98.25 556 TYR A O 1
ATOM 4340 N N . GLY A 1 557 ? 6.867 -14.734 4.531 1 97.62 557 GLY A N 1
ATOM 4341 C CA . GLY A 1 557 ? 5.504 -15.25 4.566 1 97.62 557 GLY A CA 1
ATOM 4342 C C . GLY A 1 557 ? 4.473 -14.172 4.848 1 97.62 557 GLY A C 1
ATOM 4343 O O . GLY A 1 557 ? 4.805 -13.094 5.344 1 97.62 557 GLY A O 1
ATOM 4344 N N . GLY A 1 558 ? 3.23 -14.508 4.535 1 96.62 558 GLY A N 1
ATOM 4345 C CA . GLY A 1 558 ? 2.156 -13.562 4.797 1 96.62 558 GLY A CA 1
ATOM 4346 C C . GLY A 1 558 ? 1.814 -12.695 3.594 1 96.62 558 GLY A C 1
ATOM 4347 O O . GLY A 1 558 ? 2.148 -13.047 2.459 1 96.62 558 GLY A O 1
ATOM 4348 N N . PRO A 1 559 ? 1.177 -11.594 3.873 1 97.31 559 PRO A N 1
ATOM 4349 C CA . PRO A 1 559 ? 0.658 -10.773 2.773 1 97.31 559 PRO A CA 1
ATOM 4350 C C . PRO A 1 559 ? 1.752 -9.984 2.059 1 97.31 559 PRO A C 1
ATOM 4352 O O . PRO A 1 559 ? 2.754 -9.609 2.674 1 97.31 559 PRO A O 1
ATOM 4355 N N . SER A 1 560 ? 1.534 -9.711 0.742 1 96.56 560 SER A N 1
ATOM 4356 C CA . SER A 1 560 ? 2.414 -8.836 -0.02 1 96.56 560 SER A CA 1
ATOM 4357 C C . SER A 1 560 ? 2.287 -7.387 0.445 1 96.56 560 SER A C 1
ATOM 4359 O O . SER A 1 560 ? 1.379 -7.055 1.208 1 96.56 560 SER A O 1
ATOM 4361 N N . LEU A 1 561 ? 3.174 -6.574 -0.023 1 97 561 LEU A N 1
ATOM 4362 C CA . LEU A 1 561 ? 3.248 -5.191 0.437 1 97 561 LEU A CA 1
ATOM 4363 C C . LEU A 1 561 ? 1.957 -4.445 0.119 1 97 561 LEU A C 1
ATOM 4365 O O . LEU A 1 561 ? 1.308 -3.908 1.021 1 97 561 LEU A O 1
ATOM 4369 N N . LEU A 1 562 ? 1.554 -4.383 -1.144 1 96.56 562 LEU A N 1
ATOM 4370 C CA . LEU A 1 562 ? 0.366 -3.641 -1.551 1 96.56 562 LEU A CA 1
ATOM 4371 C C . LEU A 1 562 ? -0.877 -4.176 -0.847 1 96.56 562 LEU A C 1
ATOM 4373 O O . LEU A 1 562 ? -1.693 -3.398 -0.346 1 96.56 562 LEU A O 1
ATOM 4377 N N . PHE A 1 563 ? -0.992 -5.477 -0.799 1 97.25 563 PHE A N 1
ATOM 4378 C CA . PHE A 1 563 ? -2.145 -6.113 -0.176 1 97.25 563 PHE A CA 1
ATOM 4379 C C . PHE A 1 563 ? -2.221 -5.77 1.307 1 97.25 563 PHE A C 1
ATOM 4381 O O . PHE A 1 563 ? -3.293 -5.441 1.819 1 97.25 563 PHE A O 1
ATOM 4388 N N . SER A 1 564 ? -1.081 -5.863 1.979 1 97.25 564 SER A N 1
ATOM 4389 C CA . SER A 1 564 ? -1.002 -5.555 3.402 1 97.25 564 SER A CA 1
ATOM 4390 C C . SER A 1 564 ? -1.339 -4.09 3.67 1 97.25 564 SER A C 1
ATOM 4392 O O . SER A 1 564 ? -2.115 -3.781 4.574 1 97.25 564 SER A O 1
ATOM 4394 N N . ALA A 1 565 ? -0.81 -3.229 2.877 1 97 565 ALA A N 1
ATOM 4395 C CA . ALA A 1 565 ? -0.993 -1.792 3.068 1 97 565 ALA A CA 1
ATOM 4396 C C . ALA A 1 565 ? -2.461 -1.401 2.918 1 97 565 ALA A C 1
ATOM 4398 O O . ALA A 1 565 ? -2.988 -0.624 3.717 1 97 565 ALA A O 1
ATOM 4399 N N . ILE A 1 566 ? -3.133 -1.95 1.936 1 97.19 566 ILE A N 1
ATOM 4400 C CA . ILE A 1 566 ? -4.527 -1.615 1.667 1 97.19 566 ILE A CA 1
ATOM 4401 C C . ILE A 1 566 ? -5.426 -2.275 2.709 1 97.19 566 ILE A C 1
ATOM 4403 O O . ILE A 1 566 ? -6.305 -1.624 3.283 1 97.19 566 ILE A O 1
ATOM 4407 N N . SER A 1 567 ? -5.172 -3.551 3.01 1 96.31 567 SER A N 1
ATOM 4408 C CA . SER A 1 567 ? -6.059 -4.312 3.885 1 96.31 567 SER A CA 1
ATOM 4409 C C . SER A 1 567 ? -6.027 -3.773 5.309 1 96.31 567 SER A C 1
ATOM 4411 O O . SER A 1 567 ? -7.027 -3.838 6.027 1 96.31 567 SER A O 1
ATOM 4413 N N . MET A 1 568 ? -4.898 -3.266 5.699 1 94.19 568 MET A N 1
ATOM 4414 C CA . MET A 1 568 ? -4.781 -2.734 7.055 1 94.19 568 MET A CA 1
ATOM 4415 C C . MET A 1 568 ? -5.531 -1.415 7.188 1 94.19 568 MET A C 1
ATOM 4417 O O . MET A 1 568 ? -5.953 -1.044 8.289 1 94.19 568 MET A O 1
ATOM 4421 N N . ASP A 1 569 ? -5.688 -0.659 6.125 1 95.31 569 ASP A N 1
ATOM 4422 C CA . ASP A 1 569 ? -6.438 0.593 6.113 1 95.31 569 ASP A CA 1
ATOM 4423 C C . ASP A 1 569 ? -7.926 0.34 5.867 1 95.31 569 ASP A C 1
ATOM 4425 O O . ASP A 1 569 ? -8.352 0.158 4.727 1 95.31 569 ASP A O 1
ATOM 4429 N N . LYS A 1 570 ? -8.75 0.464 6.891 1 96.38 570 LYS A N 1
ATOM 4430 C CA . LYS A 1 570 ? -10.164 0.081 6.832 1 96.38 570 LYS A CA 1
ATOM 4431 C C . LYS A 1 570 ? -10.93 0.957 5.848 1 96.38 570 LYS A C 1
ATOM 4433 O O . LYS A 1 570 ? -11.867 0.495 5.199 1 96.38 570 LYS A O 1
ATOM 4438 N N . ILE A 1 571 ? -10.492 2.154 5.719 1 94.88 571 ILE A N 1
ATOM 4439 C CA . ILE A 1 571 ? -11.18 3.082 4.824 1 94.88 571 ILE A CA 1
ATOM 4440 C C . ILE A 1 571 ? -10.898 2.699 3.373 1 94.88 571 ILE A C 1
ATOM 4442 O O . ILE A 1 571 ? -11.82 2.613 2.559 1 94.88 571 ILE A O 1
ATOM 4446 N N . MET A 1 572 ? -9.648 2.428 3.074 1 95.88 572 MET A N 1
ATOM 4447 C CA . MET A 1 572 ? -9.273 2.029 1.723 1 95.88 572 MET A CA 1
ATOM 4448 C C . MET A 1 572 ? -9.906 0.693 1.352 1 95.88 572 MET A C 1
ATOM 4450 O O . MET A 1 572 ? -10.352 0.508 0.219 1 95.88 572 MET A O 1
ATOM 4454 N N . THR A 1 573 ? -9.914 -0.213 2.318 1 96.94 573 THR A N 1
ATOM 4455 C CA . THR A 1 573 ? -10.516 -1.521 2.104 1 96.94 573 THR A CA 1
ATOM 4456 C C . THR A 1 573 ? -12 -1.38 1.749 1 96.94 573 THR A C 1
ATOM 4458 O O . THR A 1 573 ? -12.477 -1.997 0.795 1 96.94 573 THR A O 1
ATOM 4461 N N . LYS A 1 574 ? -12.688 -0.581 2.506 1 96.62 574 LYS A N 1
ATOM 4462 C CA . LYS A 1 574 ? -14.117 -0.387 2.281 1 96.62 574 LYS A CA 1
ATOM 4463 C C . LYS A 1 574 ? -14.375 0.265 0.928 1 96.62 574 LYS A C 1
ATOM 4465 O O . LYS A 1 574 ? -15.336 -0.089 0.237 1 96.62 574 LYS A O 1
ATOM 4470 N N . ARG A 1 575 ? -13.547 1.2 0.575 1 95.56 575 ARG A N 1
ATOM 4471 C CA . ARG A 1 575 ? -13.711 1.879 -0.707 1 95.56 575 ARG A CA 1
ATOM 4472 C C . ARG A 1 575 ? -13.539 0.904 -1.867 1 95.56 575 ARG A C 1
ATOM 4474 O O . ARG A 1 575 ? -14.344 0.899 -2.801 1 95.56 575 ARG A O 1
ATOM 4481 N N . LEU A 1 576 ? -12.523 0.102 -1.832 1 96.81 576 LEU A N 1
ATOM 4482 C CA . LEU A 1 576 ? -12.25 -0.836 -2.914 1 96.81 576 LEU A CA 1
ATOM 4483 C C . LEU A 1 576 ? -13.297 -1.946 -2.953 1 96.81 576 LEU A C 1
ATOM 4485 O O . LEU A 1 576 ? -13.719 -2.367 -4.031 1 96.81 576 LEU A O 1
ATOM 4489 N N . ALA A 1 577 ? -13.664 -2.451 -1.754 1 97.25 577 ALA A N 1
ATOM 4490 C CA . ALA A 1 577 ? -14.711 -3.469 -1.696 1 97.25 577 ALA A CA 1
ATOM 4491 C C . ALA A 1 577 ? -16 -2.959 -2.32 1 97.25 577 ALA A C 1
ATOM 4493 O O . ALA A 1 577 ? -16.641 -3.66 -3.115 1 97.25 577 ALA A O 1
ATOM 4494 N N . ALA A 1 578 ? -16.344 -1.731 -2.006 1 96.19 578 ALA A N 1
ATOM 4495 C CA . ALA A 1 578 ? -17.578 -1.134 -2.531 1 96.19 578 ALA A CA 1
ATOM 4496 C C . ALA A 1 578 ? -17.5 -0.981 -4.047 1 96.19 578 ALA A C 1
ATOM 4498 O O . ALA A 1 578 ? -18.516 -1.111 -4.738 1 96.19 578 ALA A O 1
ATOM 4499 N N . SER A 1 579 ? -16.391 -0.783 -4.555 1 93.75 579 SER A N 1
ATOM 4500 C CA . SER A 1 579 ? -16.203 -0.565 -5.988 1 93.75 579 SER A CA 1
ATOM 4501 C C . SER A 1 579 ? -16.547 -1.815 -6.785 1 93.75 579 SER A C 1
ATOM 4503 O O . SER A 1 579 ? -16.828 -1.735 -7.984 1 93.75 579 SER A O 1
ATOM 4505 N N . VAL A 1 580 ? -16.531 -2.967 -6.121 1 94.25 580 VAL A N 1
ATOM 4506 C CA . VAL A 1 580 ? -16.844 -4.195 -6.84 1 94.25 580 VAL A CA 1
ATOM 4507 C C . VAL A 1 580 ? -18.172 -4.766 -6.34 1 94.25 580 VAL A C 1
ATOM 4509 O O . VAL A 1 580 ? -18.438 -5.961 -6.496 1 94.25 580 VAL A O 1
ATOM 4512 N N . GLY A 1 581 ? -18.891 -4.035 -5.609 1 95.31 581 GLY A N 1
ATOM 4513 C CA . GLY A 1 581 ? -20.25 -4.395 -5.242 1 95.31 581 GLY A CA 1
ATOM 4514 C C . GLY A 1 581 ? -20.344 -5.164 -3.936 1 95.31 581 GLY A C 1
ATOM 4515 O O . GLY A 1 581 ? -21.375 -5.75 -3.619 1 95.31 581 GLY A O 1
ATOM 4516 N N . VAL A 1 582 ? -19.281 -5.277 -3.178 1 97.62 582 VAL A N 1
ATOM 4517 C CA . VAL A 1 582 ? -19.344 -5.879 -1.85 1 97.62 582 VAL A CA 1
ATOM 4518 C C . VAL A 1 582 ? -19.953 -4.883 -0.861 1 97.62 582 VAL A C 1
ATOM 4520 O O . VAL A 1 582 ? -19.438 -3.77 -0.707 1 97.62 582 VAL A O 1
ATOM 4523 N N . PRO A 1 583 ? -21 -5.215 -0.217 1 97.62 583 PRO A N 1
ATOM 4524 C CA . PRO A 1 583 ? -21.594 -4.285 0.745 1 97.62 583 PRO A CA 1
ATOM 4525 C C . PRO A 1 583 ? -20.688 -4 1.935 1 97.62 583 PRO A C 1
ATOM 4527 O O . PRO A 1 583 ? -20.094 -4.922 2.496 1 97.62 583 PRO A O 1
ATOM 4530 N N . VAL A 1 584 ? -20.578 -2.768 2.252 1 97.38 584 VAL A N 1
ATOM 4531 C CA . VAL A 1 584 ? -19.781 -2.371 3.408 1 97.38 584 VAL A CA 1
ATOM 4532 C C . VAL A 1 584 ? -20.672 -1.641 4.418 1 97.38 584 VAL A C 1
ATOM 4534 O O . VAL A 1 584 ? -21.672 -1.036 4.047 1 97.38 584 VAL A O 1
ATOM 4537 N N . VAL A 1 585 ? -20.344 -1.693 5.652 1 95.88 585 VAL A N 1
ATOM 4538 C CA . VAL A 1 585 ? -21.062 -0.89 6.645 1 95.88 585 VAL A CA 1
ATOM 4539 C C . VAL A 1 585 ? -20.906 0.593 6.309 1 95.88 585 VAL A C 1
ATOM 4541 O O . VAL A 1 585 ? -19.797 1.081 6.109 1 95.88 585 VAL A O 1
ATOM 4544 N N . PRO A 1 586 ? -21.984 1.309 6.227 1 95 586 PRO A N 1
ATOM 4545 C CA . PRO A 1 586 ? -21.875 2.742 5.938 1 95 586 PRO A CA 1
ATOM 4546 C C . PRO A 1 586 ? -20.969 3.471 6.922 1 95 586 PRO A C 1
ATOM 4548 O O . PRO A 1 586 ? -21.031 3.223 8.125 1 95 586 PRO A O 1
ATOM 4551 N N . TYR A 1 587 ? -20.172 4.32 6.375 1 96.62 587 TYR A N 1
ATOM 4552 C CA . TYR A 1 587 ? -19.172 4.969 7.211 1 96.62 587 TYR A CA 1
ATOM 4553 C C . TYR A 1 587 ? -18.891 6.383 6.715 1 96.62 587 TYR A C 1
ATOM 4555 O O . TYR A 1 587 ? -19.234 6.734 5.586 1 96.62 587 TYR A O 1
ATOM 4563 N N . GLN A 1 588 ? -18.312 7.227 7.57 1 96.12 588 GLN A N 1
ATOM 4564 C CA . GLN A 1 588 ? -17.844 8.57 7.258 1 96.12 588 GLN A CA 1
ATOM 4565 C C . GLN A 1 588 ? -16.438 8.805 7.801 1 96.12 588 GLN A C 1
ATOM 4567 O O . GLN A 1 588 ? -16.234 8.852 9.016 1 96.12 588 GLN A O 1
ATOM 4572 N N . PRO A 1 589 ? -15.5 9.008 6.898 1 94.75 589 PRO A N 1
ATOM 4573 C CA . PRO A 1 589 ? -14.133 9.25 7.355 1 94.75 589 PRO A CA 1
ATOM 4574 C C . PRO A 1 589 ? -13.953 10.641 7.961 1 94.75 589 PRO A C 1
ATOM 4576 O O . PRO A 1 589 ? -14.664 11.578 7.586 1 94.75 589 PRO A O 1
ATOM 4579 N N . LEU A 1 590 ? -13.086 10.773 8.898 1 93.81 590 LEU A N 1
ATOM 4580 C CA . LEU A 1 590 ? -12.719 12.023 9.562 1 93.81 590 LEU A CA 1
ATOM 4581 C C . LEU A 1 590 ? -11.219 12.094 9.797 1 93.81 590 LEU A C 1
ATOM 4583 O O . LEU A 1 590 ? -10.617 11.156 10.32 1 93.81 590 LEU A O 1
ATOM 4587 N N . THR A 1 591 ? -10.57 13.195 9.391 1 90.12 591 THR A N 1
ATOM 4588 C CA . THR A 1 591 ? -9.141 13.391 9.617 1 90.12 591 THR A CA 1
ATOM 4589 C C . THR A 1 591 ? -8.898 14.352 10.781 1 90.12 591 THR A C 1
ATOM 4591 O O . THR A 1 591 ? -9.75 15.18 11.094 1 90.12 591 THR A O 1
ATOM 4594 N N . LEU A 1 592 ? -7.809 14.25 11.375 1 88.88 592 LEU A N 1
ATOM 4595 C CA . LEU A 1 592 ? -7.496 15.062 12.547 1 88.88 592 LEU A CA 1
ATOM 4596 C C . LEU A 1 592 ? -7.465 16.547 12.195 1 88.88 592 LEU A C 1
ATOM 4598 O O . LEU A 1 592 ? -8.016 17.375 12.914 1 88.88 592 LEU A O 1
ATOM 4602 N N . PRO A 1 593 ? -6.84 16.922 11.086 1 86.62 593 PRO A N 1
ATOM 4603 C CA . PRO A 1 593 ? -6.828 18.344 10.758 1 86.62 593 PRO A CA 1
ATOM 4604 C C . PRO A 1 593 ? -8.234 18.922 10.57 1 86.62 593 PRO A C 1
ATOM 4606 O O . PRO A 1 593 ? -8.516 20.031 11.031 1 86.62 593 PRO A O 1
ATOM 4609 N N . THR A 1 594 ? -9.102 18.172 9.953 1 88.69 594 THR A N 1
ATOM 4610 C CA . THR A 1 594 ? -10.469 18.641 9.766 1 88.69 594 THR A CA 1
ATOM 4611 C C . THR A 1 594 ? -11.195 18.719 11.102 1 88.69 594 THR A C 1
ATOM 4613 O O . THR A 1 594 ? -11.961 19.672 11.336 1 88.69 594 THR A O 1
ATOM 4616 N N . TRP A 1 595 ? -10.938 17.766 11.93 1 91.06 595 TRP A N 1
ATOM 4617 C CA . TRP A 1 595 ? -11.57 17.734 13.242 1 91.06 595 TRP A CA 1
ATOM 4618 C C . TRP A 1 595 ? -11.102 18.906 14.094 1 91.06 595 TRP A C 1
ATOM 4620 O O . TRP A 1 595 ? -11.906 19.547 14.781 1 91.06 595 TRP A O 1
ATOM 4630 N N . LYS A 1 596 ? -9.867 19.219 14.031 1 87.25 596 LYS A N 1
ATOM 4631 C CA . LYS A 1 596 ? -9.297 20.312 14.805 1 87.25 596 LYS A CA 1
ATOM 4632 C C . LYS A 1 596 ? -9.852 21.656 14.352 1 87.25 596 LYS A C 1
ATOM 4634 O O . LYS A 1 596 ? -10.117 22.531 15.18 1 87.25 596 LYS A O 1
ATOM 4639 N N . ARG A 1 597 ? -10.148 21.797 13.125 1 84.88 597 ARG A N 1
ATOM 4640 C CA . ARG A 1 597 ? -10.492 23.094 12.555 1 84.88 597 ARG A CA 1
ATOM 4641 C C . ARG A 1 597 ? -12 23.328 12.609 1 84.88 597 ARG A C 1
ATOM 4643 O O . ARG A 1 597 ? -12.445 24.469 12.781 1 84.88 597 ARG A O 1
ATOM 4650 N N . THR A 1 598 ? -12.688 22.219 12.344 1 88.25 598 THR A N 1
ATOM 4651 C CA . THR A 1 598 ? -14.133 22.406 12.25 1 88.25 598 THR A CA 1
ATOM 4652 C C . THR A 1 598 ? -14.883 21.281 12.961 1 88.25 598 THR A C 1
ATOM 4654 O O . THR A 1 598 ? -15.719 20.609 12.352 1 88.25 598 THR A O 1
ATOM 4657 N N . PRO A 1 599 ? -14.688 21.125 14.227 1 90.38 599 PRO A N 1
ATOM 4658 C CA . PRO A 1 599 ? -15.336 20.016 14.93 1 90.38 599 PRO A CA 1
ATOM 4659 C C . PRO A 1 599 ? -16.859 20.094 14.883 1 90.38 599 PRO A C 1
ATOM 4661 O O . PRO A 1 599 ? -17.531 19.078 14.766 1 90.38 599 PRO A O 1
ATOM 4664 N N . GLU A 1 600 ? -17.422 21.359 14.945 1 91.5 600 GLU A N 1
ATOM 4665 C CA . GLU A 1 600 ? -18.875 21.5 14.945 1 91.5 600 GLU A CA 1
ATOM 4666 C C . GLU A 1 600 ? -19.469 21.094 13.602 1 91.5 600 GLU A C 1
ATOM 4668 O O . GLU A 1 600 ? -20.531 20.469 13.555 1 91.5 600 GLU A O 1
ATOM 4673 N N . LEU A 1 601 ? -18.766 21.516 12.609 1 92.94 601 LEU A N 1
ATOM 4674 C CA . LEU A 1 601 ? -19.234 21.125 11.281 1 92.94 601 LEU A CA 1
ATOM 4675 C C . LEU A 1 601 ? -19.156 19.609 11.109 1 92.94 601 LEU A C 1
ATOM 4677 O O . LEU A 1 601 ? -20.047 19 10.516 1 92.94 601 LEU A O 1
ATOM 4681 N N . CYS A 1 602 ? -18.047 19 11.547 1 94.88 602 CYS A N 1
ATOM 4682 C CA . CYS A 1 602 ? -17.891 17.547 11.492 1 94.88 602 CYS A CA 1
ATOM 4683 C C . CYS A 1 602 ? -19.031 16.844 12.219 1 94.88 602 CYS A C 1
ATOM 4685 O O . CYS A 1 602 ? -19.625 15.906 11.695 1 94.88 602 CYS A O 1
ATOM 4687 N N . MET A 1 603 ? -19.375 17.375 13.352 1 96.06 603 MET A N 1
ATOM 4688 C CA . MET A 1 603 ? -20.453 16.781 14.156 1 96.06 603 MET A CA 1
ATOM 4689 C C . MET A 1 603 ? -21.797 16.891 13.438 1 96.06 603 MET A C 1
ATOM 4691 O O . MET A 1 603 ? -22.547 15.914 13.406 1 96.06 603 MET A O 1
ATOM 4695 N N . ARG A 1 604 ? -22.062 18.016 12.875 1 95.69 604 ARG A N 1
ATOM 4696 C CA . ARG A 1 604 ? -23.312 18.234 12.18 1 95.69 604 ARG A CA 1
ATOM 4697 C C . ARG A 1 604 ? -23.469 17.25 11.016 1 95.69 604 ARG A C 1
ATOM 4699 O O . ARG A 1 604 ? -24.547 16.672 10.82 1 95.69 604 ARG A O 1
ATOM 4706 N N . ARG A 1 605 ? -22.422 17.094 10.281 1 95.56 605 ARG A N 1
ATOM 4707 C CA . ARG A 1 605 ? -22.453 16.188 9.133 1 95.56 605 ARG A CA 1
ATOM 4708 C C . ARG A 1 605 ? -22.688 14.75 9.562 1 95.56 605 ARG A C 1
ATOM 4710 O O . ARG A 1 605 ? -23.438 14.016 8.914 1 95.56 605 ARG A O 1
ATOM 4717 N N . ILE A 1 606 ? -22.047 14.344 10.609 1 97 606 ILE A N 1
ATOM 4718 C CA . ILE A 1 606 ? -22.203 12.984 11.133 1 97 606 ILE A CA 1
ATOM 4719 C C . ILE A 1 606 ? -23.641 12.766 11.594 1 97 606 ILE A C 1
ATOM 4721 O O . ILE A 1 606 ? -24.234 11.727 11.289 1 97 606 ILE A O 1
ATOM 4725 N N . LEU A 1 607 ? -24.203 13.766 12.273 1 96.31 607 LEU A N 1
ATOM 4726 C CA . LEU A 1 607 ? -25.531 13.641 12.859 1 96.31 607 LEU A CA 1
ATOM 4727 C C . LEU A 1 607 ? -26.609 13.688 11.773 1 96.31 607 LEU A C 1
ATOM 4729 O O . LEU A 1 607 ? -27.719 13.188 11.977 1 96.31 607 LEU A O 1
ATOM 4733 N N . GLU A 1 608 ? -26.234 14.297 10.688 1 96.06 608 GLU A N 1
ATOM 4734 C CA . GLU A 1 608 ? -27.141 14.305 9.539 1 96.06 608 GLU A CA 1
ATOM 4735 C C . GLU A 1 608 ? -27.156 12.953 8.836 1 96.06 608 GLU A C 1
ATOM 4737 O O . GLU A 1 608 ? -28.141 12.57 8.211 1 96.06 608 GLU A O 1
ATOM 4742 N N . THR A 1 609 ? -26.078 12.211 8.953 1 94.75 609 THR A N 1
ATOM 4743 C CA . THR A 1 609 ? -25.891 10.984 8.188 1 94.75 609 THR A CA 1
ATOM 4744 C C . THR A 1 609 ? -26.297 9.766 9.008 1 94.75 609 THR A C 1
ATOM 4746 O O . THR A 1 609 ? -26.812 8.789 8.469 1 94.75 609 THR A O 1
ATOM 4749 N N . PHE A 1 610 ? -25.984 9.781 10.312 1 95.44 610 PHE A N 1
ATOM 4750 C CA . PHE A 1 610 ? -26.141 8.586 11.133 1 95.44 610 PHE A CA 1
ATOM 4751 C C . PHE A 1 610 ? -27.047 8.859 12.328 1 95.44 610 PHE A C 1
ATOM 4753 O O . PHE A 1 610 ? -27.234 10.008 12.727 1 95.44 610 PHE A O 1
ATOM 4760 N N . THR A 1 611 ? -27.609 7.777 12.859 1 95.38 611 THR A N 1
ATOM 4761 C CA . THR A 1 611 ? -28.391 7.809 14.094 1 95.38 611 THR A CA 1
ATOM 4762 C C . THR A 1 611 ? -27.703 6.988 15.188 1 95.38 611 THR A C 1
ATOM 4764 O O . THR A 1 611 ? -26.969 6.047 14.891 1 95.38 611 THR A O 1
ATOM 4767 N N . PHE A 1 612 ? -27.938 7.41 16.422 1 95.56 612 PHE A N 1
ATOM 4768 C CA . PHE A 1 612 ? -27.359 6.676 17.547 1 95.56 612 PHE A CA 1
ATOM 4769 C C . PHE A 1 612 ? -28.094 5.348 17.75 1 95.56 612 PHE A C 1
ATOM 4771 O O . PHE A 1 612 ? -29.297 5.246 17.5 1 95.56 612 PHE A O 1
ATOM 4778 N N . PRO A 1 613 ? -27.438 4.25 18.203 1 95.62 613 PRO A N 1
ATOM 4779 C CA . PRO A 1 613 ? -26 4.262 18.484 1 95.62 613 PRO A CA 1
ATOM 4780 C C . PRO A 1 613 ? -25.141 4.18 17.234 1 95.62 613 PRO A C 1
ATOM 4782 O O . PRO A 1 613 ? -25.625 3.74 16.172 1 95.62 613 PRO A O 1
ATOM 4785 N N . MET A 1 614 ? -23.938 4.637 17.25 1 96.06 614 MET A N 1
ATOM 4786 C CA . MET A 1 614 ? -22.938 4.547 16.188 1 96.06 614 MET A CA 1
ATOM 4787 C C . MET A 1 614 ? -21.578 4.148 16.75 1 96.06 614 MET A C 1
ATOM 4789 O O . MET A 1 614 ? -21.406 4.027 17.969 1 96.06 614 MET A O 1
ATOM 4793 N N . PHE A 1 615 ? -20.688 3.881 15.883 1 95.81 615 PHE A N 1
ATOM 4794 C CA . PHE A 1 615 ? -19.359 3.463 16.312 1 95.81 615 PHE A CA 1
ATOM 4795 C C . PHE A 1 615 ? -18.297 4.434 15.82 1 95.81 615 PHE A C 1
ATOM 4797 O O . PHE A 1 615 ? -18.344 4.879 14.672 1 95.81 615 PHE A O 1
ATOM 4804 N N . VAL A 1 616 ? -17.406 4.844 16.688 1 96.62 616 VAL A N 1
ATOM 4805 C CA . VAL A 1 616 ? -16.172 5.547 16.344 1 96.62 616 VAL A CA 1
ATOM 4806 C C . VAL A 1 616 ? -15.023 4.551 16.25 1 96.62 616 VAL A C 1
ATOM 4808 O O . VAL A 1 616 ? -14.742 3.826 17.203 1 96.62 616 VAL A O 1
ATOM 4811 N N . LYS A 1 617 ? -14.383 4.52 15.078 1 94.69 617 LYS A N 1
ATOM 4812 C CA . LYS A 1 617 ? -13.328 3.531 14.875 1 94.69 617 LYS A CA 1
ATOM 4813 C C . LYS A 1 617 ? -12.07 4.18 14.305 1 94.69 617 LYS A C 1
ATOM 4815 O O . LYS A 1 617 ? -12.148 5.133 13.523 1 94.69 617 LYS A O 1
ATOM 4820 N N . THR A 1 618 ? -10.906 3.664 14.766 1 93.25 618 THR A N 1
ATOM 4821 C CA . THR A 1 618 ? -9.648 4.02 14.133 1 93.25 618 THR A CA 1
ATOM 4822 C C . THR A 1 618 ? -9.477 3.275 12.812 1 93.25 618 THR A C 1
ATOM 4824 O O . THR A 1 618 ? -10.023 2.184 12.633 1 93.25 618 THR A O 1
ATOM 4827 N N . ALA A 1 619 ? -8.75 3.809 11.938 1 92.56 619 ALA A N 1
ATOM 4828 C CA . ALA A 1 619 ? -8.625 3.242 10.594 1 92.56 619 ALA A CA 1
ATOM 4829 C C . ALA A 1 619 ? -7.547 2.162 10.547 1 92.56 619 ALA A C 1
ATOM 4831 O O . ALA A 1 619 ? -7.598 1.262 9.711 1 92.56 619 ALA A O 1
ATOM 4832 N N . HIS A 1 620 ? -6.559 2.176 11.508 1 89.44 620 HIS A N 1
ATOM 4833 C CA . HIS A 1 620 ? -5.363 1.372 11.281 1 89.44 620 HIS A CA 1
ATOM 4834 C C . HIS A 1 620 ? -5.137 0.389 12.422 1 89.44 620 HIS A C 1
ATOM 4836 O O . HIS A 1 620 ? -4.098 -0.273 12.484 1 89.44 620 HIS A O 1
ATOM 4842 N N . LEU A 1 621 ? -6.016 0.354 13.352 1 83.19 621 LEU A N 1
ATOM 4843 C CA . LEU A 1 621 ? -5.805 -0.531 14.492 1 83.19 621 LEU A CA 1
ATOM 4844 C C . LEU A 1 621 ? -6.738 -1.733 14.43 1 83.19 621 LEU A C 1
ATOM 4846 O O . LEU A 1 621 ? -7.688 -1.747 13.641 1 83.19 621 LEU A O 1
ATOM 4850 N N . GLY A 1 622 ? -6.355 -2.725 15.203 1 77.44 622 GLY A N 1
ATOM 4851 C CA . GLY A 1 622 ? -7.121 -3.959 15.273 1 77.44 622 GLY A CA 1
ATOM 4852 C C . GLY A 1 622 ? -7.461 -4.371 16.688 1 77.44 622 GLY A C 1
ATOM 4853 O O . GLY A 1 622 ? -7.105 -3.676 17.656 1 77.44 622 GLY A O 1
ATOM 4854 N N . SER A 1 623 ? -8.203 -5.41 16.828 1 72.06 623 SER A N 1
ATOM 4855 C CA . SER A 1 623 ? -8.516 -6.055 18.094 1 72.06 623 SER A CA 1
ATOM 4856 C C . SER A 1 623 ? -9.43 -5.18 18.953 1 72.06 623 SER A C 1
ATOM 4858 O O . SER A 1 623 ? -9.281 -5.133 20.172 1 72.06 623 SER A O 1
ATOM 4860 N N . SER A 1 624 ? -10.227 -4.352 18.297 1 71 624 SER A N 1
ATOM 4861 C CA . SER A 1 624 ? -11.234 -3.52 18.953 1 71 624 SER A CA 1
ATOM 4862 C C . SER A 1 624 ? -10.594 -2.367 19.719 1 71 624 SER A C 1
ATOM 4864 O O . SER A 1 624 ? -11.25 -1.721 20.531 1 71 624 SER A O 1
ATOM 4866 N N . ILE A 1 625 ? -9.352 -2.197 19.484 1 75.62 625 ILE A N 1
ATOM 4867 C CA . ILE A 1 625 ? -8.703 -1.029 20.062 1 75.62 625 ILE A CA 1
ATOM 4868 C C . ILE A 1 625 ? -9.07 0.22 19.281 1 75.62 625 ILE A C 1
ATOM 4870 O O . ILE A 1 625 ? -9.039 0.211 18.047 1 75.62 625 ILE A O 1
ATOM 4874 N N . GLY A 1 626 ? -9.469 1.204 19.984 1 78.19 626 GLY A N 1
ATOM 4875 C CA . GLY A 1 626 ? -9.867 2.434 19.328 1 78.19 626 GLY A CA 1
ATOM 4876 C C . GLY A 1 626 ? -11.25 2.348 18.688 1 78.19 626 GLY A C 1
ATOM 4877 O O . GLY A 1 626 ? -11.5 2.957 17.656 1 78.19 626 GLY A O 1
ATOM 4878 N N . VAL A 1 627 ? -11.961 1.39 19.125 1 88.12 627 VAL A N 1
ATOM 4879 C CA . VAL A 1 627 ? -13.352 1.251 18.703 1 88.12 627 VAL A CA 1
ATOM 4880 C C . VAL A 1 627 ? -14.289 1.627 19.844 1 88.12 627 VAL A C 1
ATOM 4882 O O . VAL A 1 627 ? -14.203 1.06 20.938 1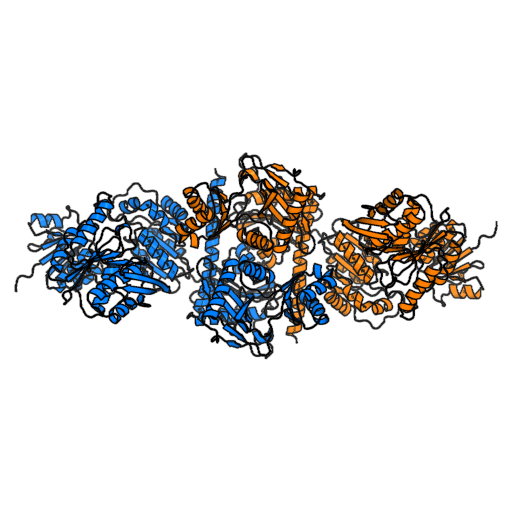 88.12 627 VAL A O 1
ATOM 4885 N N . PHE A 1 628 ? -15.234 2.537 19.578 1 92.56 628 PHE A N 1
ATOM 4886 C CA . PHE A 1 628 ? -16.094 3.047 20.641 1 92.56 628 PHE A CA 1
ATOM 4887 C C . PHE A 1 628 ? -17.562 3.059 20.188 1 92.56 628 PHE A C 1
ATOM 4889 O O . PHE A 1 628 ? -17.875 3.607 19.141 1 92.56 628 PHE A O 1
ATOM 4896 N N . GLU A 1 629 ? -18.375 2.449 21 1 93.75 629 GLU A N 1
ATOM 4897 C CA . GLU A 1 629 ? -19.812 2.613 20.828 1 93.75 629 GLU A CA 1
ATOM 4898 C C . GLU A 1 629 ? -20.297 3.895 21.5 1 93.75 629 GLU A C 1
ATOM 4900 O O . GLU A 1 629 ? -19.969 4.164 22.641 1 93.75 629 GLU A O 1
ATOM 4905 N N . VAL A 1 630 ? -21.047 4.691 20.766 1 96.69 630 VAL A N 1
ATOM 4906 C CA . VAL A 1 630 ? -21.484 5.961 21.328 1 96.69 630 VAL A CA 1
ATOM 4907 C C . VAL A 1 630 ? -23 6.066 21.219 1 96.69 630 VAL A C 1
ATOM 4909 O O . VAL A 1 630 ? -23.594 5.613 20.234 1 96.69 630 VAL A O 1
ATOM 4912 N N . HIS A 1 631 ? -23.656 6.777 22.188 1 96.5 631 HIS A N 1
ATOM 4913 C CA . HIS A 1 631 ? -25.109 6.762 22.281 1 96.5 631 HIS A CA 1
ATOM 4914 C C . HIS A 1 631 ? -25.672 8.18 22.266 1 96.5 631 HIS A C 1
ATOM 4916 O O . HIS A 1 631 ? -26.891 8.359 22.219 1 96.5 631 HIS A O 1
ATOM 4922 N N . ASN A 1 632 ? -24.859 9.164 22.297 1 96.44 632 ASN A N 1
ATOM 4923 C CA . ASN A 1 632 ? -25.312 10.547 22.25 1 96.44 632 ASN A CA 1
ATOM 4924 C C . ASN A 1 632 ? -24.219 11.477 21.734 1 96.44 632 ASN A C 1
ATOM 4926 O O . ASN A 1 632 ? -23.078 11.039 21.5 1 96.44 632 ASN A O 1
ATOM 4930 N N . GLU A 1 633 ? -24.547 12.711 21.578 1 96.38 633 GLU A N 1
ATOM 4931 C CA . GLU A 1 633 ? -23.656 13.688 20.969 1 96.38 633 GLU A CA 1
ATOM 4932 C C . GLU A 1 633 ? -22.422 13.938 21.828 1 96.38 633 GLU A C 1
ATOM 4934 O O . GLU A 1 633 ? -21.328 14.109 21.312 1 96.38 633 GLU A O 1
ATOM 4939 N N . THR A 1 634 ? -22.578 13.977 23.078 1 95.44 634 THR A N 1
ATOM 4940 C CA . THR A 1 634 ? -21.469 14.242 24 1 95.44 634 THR A CA 1
ATOM 4941 C C . THR A 1 634 ? -20.453 13.117 23.953 1 95.44 634 THR A C 1
ATOM 4943 O O . THR A 1 634 ? -19.234 13.367 23.891 1 95.44 634 THR A O 1
ATOM 4946 N N . GLU A 1 635 ? -20.969 11.906 23.922 1 96.12 635 GLU A N 1
ATOM 4947 C CA . GLU A 1 635 ? -20.094 10.75 23.828 1 96.12 635 GLU A CA 1
ATOM 4948 C C . GLU A 1 635 ? -19.359 10.727 22.484 1 96.12 635 GLU A C 1
ATOM 4950 O O . GLU A 1 635 ? -18.172 10.391 22.422 1 96.12 635 GLU A O 1
ATOM 4955 N N . LEU A 1 636 ? -20.141 11.016 21.5 1 96.75 636 LEU A N 1
ATOM 4956 C CA . LEU A 1 636 ? -19.562 11.016 20.156 1 96.75 636 LEU A CA 1
ATOM 4957 C C . LEU A 1 636 ? -18.359 11.953 20.078 1 96.75 636 LEU A C 1
ATOM 4959 O O . LEU A 1 636 ? -17.297 11.562 19.609 1 96.75 636 LEU A O 1
ATOM 4963 N N . LYS A 1 637 ? -18.562 13.164 20.531 1 95.06 637 LYS A N 1
ATOM 4964 C CA . LYS A 1 637 ? -17.5 14.156 20.5 1 95.06 637 LYS A CA 1
ATOM 4965 C C . LYS A 1 637 ? -16.297 13.711 21.328 1 95.06 637 LYS A C 1
ATOM 4967 O O . LYS A 1 637 ? -15.148 13.836 20.875 1 95.06 637 LYS A O 1
ATOM 4972 N N . ALA A 1 638 ? -16.547 13.203 22.469 1 94 638 ALA A N 1
ATOM 4973 C CA . ALA A 1 638 ? -15.492 12.773 23.375 1 94 638 ALA A CA 1
ATOM 4974 C C . ALA A 1 638 ? -14.703 11.609 22.766 1 94 638 ALA A C 1
ATOM 4976 O O . ALA A 1 638 ? -13.477 11.562 22.875 1 94 638 ALA A O 1
ATOM 4977 N N . LYS A 1 639 ? -15.398 10.695 22.172 1 95.31 639 LYS A N 1
ATOM 4978 C CA . LYS A 1 639 ? -14.758 9.477 21.688 1 95.31 639 LYS A CA 1
ATOM 4979 C C . LYS A 1 639 ? -14.031 9.719 20.375 1 95.31 639 LYS A C 1
ATOM 4981 O O . LYS A 1 639 ? -13.016 9.078 20.094 1 95.31 639 LYS A O 1
ATOM 4986 N N . ILE A 1 640 ? -14.508 10.633 19.578 1 95.56 640 ILE A N 1
ATOM 4987 C CA . ILE A 1 640 ? -13.758 11.039 18.391 1 95.56 640 ILE A CA 1
ATOM 4988 C C . ILE A 1 640 ? -12.398 11.609 18.812 1 95.56 640 ILE A C 1
ATOM 4990 O O . ILE A 1 640 ? -11.367 11.227 18.266 1 95.56 640 ILE A O 1
ATOM 4994 N N . SER A 1 641 ? -12.484 12.43 19.781 1 92 641 SER A N 1
ATOM 4995 C CA . SER A 1 641 ? -11.258 13.031 20.281 1 92 641 SER A CA 1
ATOM 4996 C C . SER A 1 641 ? -10.305 11.969 20.844 1 92 641 SER A C 1
ATOM 4998 O O . SER A 1 641 ? -9.094 12.047 20.625 1 92 641 SER A O 1
ATOM 5000 N N . GLU A 1 642 ? -10.859 11.086 21.531 1 90.94 642 GLU A N 1
ATOM 5001 C CA . GLU A 1 642 ? -10.047 10.008 22.094 1 90.94 642 GLU A CA 1
ATOM 5002 C C . GLU A 1 642 ? -9.453 9.133 20.984 1 90.94 642 GLU A C 1
ATOM 5004 O O . GLU A 1 642 ? -8.297 8.719 21.062 1 90.94 642 GLU A O 1
ATOM 5009 N N . ALA A 1 643 ? -10.242 8.82 20.016 1 92.69 643 ALA A N 1
ATOM 5010 C CA . ALA A 1 643 ? -9.789 7.969 18.922 1 92.69 643 ALA A CA 1
ATOM 5011 C C . ALA A 1 643 ? -8.578 8.57 18.219 1 92.69 643 ALA A C 1
ATOM 5013 O O . ALA A 1 643 ? -7.676 7.848 17.797 1 92.69 643 ALA A O 1
ATOM 5014 N N . PHE A 1 644 ? -8.516 9.836 18.141 1 91.31 644 PHE A N 1
ATOM 5015 C CA . PHE A 1 644 ? -7.438 10.523 17.453 1 91.31 644 PHE A CA 1
ATOM 5016 C C . PHE A 1 644 ? -6.148 10.469 18.25 1 91.31 644 PHE A C 1
ATOM 5018 O O . PHE A 1 644 ? -5.07 10.758 17.734 1 91.31 644 PHE A O 1
ATOM 5025 N N . LEU A 1 645 ? -6.23 10.055 19.484 1 86 645 LEU A N 1
ATOM 5026 C CA . LEU A 1 645 ? -5.023 9.836 20.266 1 86 645 LEU A CA 1
ATOM 5027 C C . LEU A 1 645 ? -4.305 8.57 19.812 1 86 645 LEU A C 1
ATOM 5029 O O . LEU A 1 645 ? -3.1 8.422 20.047 1 86 645 LEU A O 1
ATOM 5033 N N . TYR A 1 646 ? -5.125 7.754 19.078 1 84.75 646 TYR A N 1
ATOM 5034 C CA . TYR A 1 646 ? -4.59 6.445 18.719 1 84.75 646 TYR A CA 1
ATOM 5035 C C . TYR A 1 646 ? -4.246 6.387 17.234 1 84.75 646 TYR A C 1
ATOM 5037 O O . TYR A 1 646 ? -3.498 5.508 16.812 1 84.75 646 TYR A O 1
ATOM 5045 N N . ASP A 1 647 ? -4.852 7.242 16.531 1 88.81 647 ASP A N 1
ATOM 5046 C CA . ASP A 1 647 ? -4.715 7.148 15.086 1 88.81 647 ASP A CA 1
ATOM 5047 C C . ASP A 1 647 ? -4.891 8.516 14.43 1 88.81 647 ASP A C 1
ATOM 5049 O O . ASP A 1 647 ? -5.523 9.406 15 1 88.81 647 ASP A O 1
ATOM 5053 N N . THR A 1 648 ? -4.277 8.617 13.305 1 83.81 648 THR A N 1
ATOM 5054 C CA . THR A 1 648 ? -4.41 9.867 12.562 1 83.81 648 THR A CA 1
ATOM 5055 C C . THR A 1 648 ? -5.711 9.891 11.766 1 83.81 648 THR A C 1
ATOM 5057 O O . THR A 1 648 ? -6.168 10.953 11.336 1 83.81 648 THR A O 1
ATOM 5060 N N . ASP A 1 649 ? -6.254 8.789 11.484 1 90.25 649 ASP A N 1
ATOM 5061 C CA . ASP A 1 649 ? -7.469 8.641 10.688 1 90.25 649 ASP A CA 1
ATOM 5062 C C . ASP A 1 649 ? -8.539 7.867 11.453 1 90.25 649 ASP A C 1
ATOM 5064 O O . ASP A 1 649 ? -8.266 6.801 12.008 1 90.25 649 ASP A O 1
ATOM 5068 N N . VAL A 1 650 ? -9.656 8.492 11.523 1 94.56 650 VAL A N 1
ATOM 5069 C CA . VAL A 1 650 ? -10.797 7.914 12.227 1 94.56 650 VAL A CA 1
ATOM 5070 C C . VAL A 1 650 ? -12.023 7.93 11.32 1 94.56 650 VAL A C 1
ATOM 5072 O O . VAL A 1 650 ? -12.039 8.617 10.297 1 94.56 650 VAL A O 1
ATOM 5075 N N . PHE A 1 651 ? -12.93 7.078 11.57 1 96.12 651 PHE A N 1
ATOM 5076 C CA . PHE A 1 651 ? -14.195 7.133 10.836 1 96.12 651 PHE A CA 1
ATOM 5077 C C . PHE A 1 651 ? -15.352 6.719 11.734 1 96.12 651 PHE A C 1
ATOM 5079 O O . PHE A 1 651 ? -15.156 6.027 12.734 1 96.12 651 PHE A O 1
ATOM 5086 N N . ILE A 1 652 ? -16.531 7.195 11.422 1 97.25 652 ILE A N 1
ATOM 5087 C CA . ILE A 1 652 ? -17.766 6.879 12.109 1 97.25 652 ILE A CA 1
ATOM 5088 C C . ILE A 1 652 ? -18.578 5.879 11.281 1 97.25 652 ILE A C 1
ATOM 5090 O O . ILE A 1 652 ? -18.688 6.023 10.062 1 97.25 652 ILE A O 1
ATOM 5094 N N . GLU A 1 653 ? -19.016 4.922 11.938 1 95.56 653 GLU A N 1
ATOM 5095 C CA . GLU A 1 653 ? -19.734 3.854 11.242 1 95.56 653 GLU A CA 1
ATOM 5096 C C . GLU A 1 653 ? -21.109 3.619 11.852 1 95.56 653 GLU A C 1
ATOM 5098 O O . GLU A 1 653 ? -21.297 3.771 13.062 1 95.56 653 GLU A O 1
ATOM 5103 N N . GLU A 1 654 ? -22.047 3.238 10.992 1 94.06 654 GLU A N 1
ATOM 5104 C CA . GLU A 1 654 ? -23.375 2.834 11.445 1 94.06 654 GLU A CA 1
ATOM 5105 C C . GLU A 1 654 ? -23.297 1.604 12.352 1 94.06 654 GLU A C 1
ATOM 5107 O O . GLU A 1 654 ? -22.438 0.739 12.156 1 94.06 654 GLU A O 1
ATOM 5112 N N . SER A 1 655 ? -24.203 1.573 13.312 1 91.19 655 SER A N 1
ATOM 5113 C CA . SER A 1 655 ? -24.219 0.433 14.227 1 91.19 655 SER A CA 1
ATOM 5114 C C . SER A 1 655 ? -24.797 -0.807 13.547 1 91.19 655 SER A C 1
ATOM 5116 O O . SER A 1 655 ? -25.781 -0.721 12.82 1 91.19 655 SER A O 1
ATOM 5118 N N . ARG A 1 656 ? -24.109 -1.868 13.773 1 85.88 656 ARG A N 1
ATOM 5119 C CA . ARG A 1 656 ? -24.594 -3.176 13.344 1 85.88 656 ARG A CA 1
ATOM 5120 C C . ARG A 1 656 ? -24.828 -4.094 14.539 1 85.88 656 ARG A C 1
ATOM 5122 O O . ARG A 1 656 ? -24.656 -5.309 14.438 1 85.88 656 ARG A O 1
ATOM 5129 N N . LEU A 1 657 ? -25.125 -3.387 15.531 1 79.62 657 LEU A N 1
ATOM 5130 C CA . LEU A 1 657 ? -25.422 -4.148 16.734 1 79.62 657 LEU A CA 1
ATOM 5131 C C . LEU A 1 657 ? -26.531 -5.164 16.484 1 79.62 657 LEU A C 1
ATOM 5133 O O . LEU A 1 657 ? -27.516 -4.859 15.789 1 79.62 657 LEU A O 1
ATOM 5137 N N . GLY A 1 658 ? -26.375 -6.309 17.031 1 83.44 658 GLY A N 1
ATOM 5138 C CA . GLY A 1 658 ? -27.344 -7.375 16.859 1 83.44 658 GLY A CA 1
ATOM 5139 C C . GLY A 1 658 ? -27.016 -8.289 15.695 1 83.44 658 GLY A C 1
ATOM 5140 O O . GLY A 1 658 ? -27.578 -9.391 15.586 1 83.44 658 GLY A O 1
ATOM 5141 N N . SER A 1 659 ? -26.125 -7.879 14.906 1 90.25 659 SER A N 1
ATOM 5142 C CA . SER A 1 659 ? -25.719 -8.727 13.789 1 90.25 659 SER A CA 1
ATOM 5143 C C . SER A 1 659 ? -24.766 -9.82 14.25 1 90.25 659 SER A C 1
ATOM 5145 O O . SER A 1 659 ? -24.109 -9.695 15.289 1 90.25 659 SER A O 1
ATOM 5147 N N . ARG A 1 660 ? -24.766 -10.852 13.523 1 92.12 660 ARG A N 1
ATOM 5148 C CA . ARG A 1 660 ? -23.781 -11.914 13.734 1 92.12 660 ARG A CA 1
ATOM 5149 C C . ARG A 1 660 ? -22.453 -11.562 13.094 1 92.12 660 ARG A C 1
ATOM 5151 O O . ARG A 1 660 ? -22.406 -10.906 12.055 1 92.12 660 ARG A O 1
ATOM 5158 N N . GLU A 1 661 ? -21.359 -11.992 13.703 1 92.94 661 GLU A N 1
ATOM 5159 C CA . GLU A 1 661 ? -20.031 -11.781 13.133 1 92.94 661 GLU A CA 1
ATOM 5160 C C . GLU A 1 661 ? -19.516 -13.047 12.445 1 92.94 661 GLU A C 1
ATOM 5162 O O . GLU A 1 661 ? -19.172 -14.023 13.109 1 92.94 661 GLU A O 1
ATOM 5167 N N . ILE A 1 662 ? -19.484 -12.992 11.172 1 95.94 662 ILE A N 1
ATOM 5168 C CA . ILE A 1 662 ? -19.047 -14.125 10.352 1 95.94 662 ILE A CA 1
ATOM 5169 C C . ILE A 1 662 ? -17.656 -13.859 9.781 1 95.94 662 ILE A C 1
ATOM 5171 O O . ILE A 1 662 ? -17.422 -12.805 9.18 1 95.94 662 ILE A O 1
ATOM 5175 N N . GLU A 1 663 ? -16.766 -14.797 9.953 1 96.44 663 GLU A N 1
ATOM 5176 C CA . GLU A 1 663 ? -15.391 -14.641 9.492 1 96.44 663 GLU A CA 1
ATOM 5177 C C . GLU A 1 663 ? -15.008 -15.734 8.508 1 96.44 663 GLU A C 1
ATOM 5179 O O . GLU A 1 663 ? -15.484 -16.875 8.609 1 96.44 663 GLU A O 1
ATOM 5184 N N . VAL A 1 664 ? -14.203 -15.406 7.496 1 97.56 664 VAL A N 1
ATOM 5185 C CA . VAL A 1 664 ? -13.703 -16.328 6.492 1 97.56 664 VAL A CA 1
ATOM 5186 C C . VAL A 1 664 ? -12.195 -16.125 6.305 1 97.56 664 VAL A C 1
ATOM 5188 O O . VAL A 1 664 ? -11.734 -15.008 6.105 1 97.56 664 VAL A O 1
ATOM 5191 N N . SER A 1 665 ? -11.398 -17.203 6.344 1 97.44 665 SER A N 1
ATOM 5192 C CA . SER A 1 665 ? -9.953 -17.156 6.176 1 97.44 665 SER A CA 1
ATOM 5193 C C . SER A 1 665 ? -9.547 -17.5 4.75 1 97.44 665 SER A C 1
ATOM 5195 O O . SER A 1 665 ? -10.18 -18.344 4.105 1 97.44 665 SER A O 1
ATOM 5197 N N . CYS A 1 666 ? -8.539 -16.812 4.254 1 95.88 666 CYS A N 1
ATOM 5198 C CA . CYS A 1 666 ? -8 -17.047 2.918 1 95.88 666 CYS A CA 1
ATOM 5199 C C . CYS A 1 666 ? -6.484 -17.188 2.959 1 95.88 666 CYS A C 1
ATOM 5201 O O . CYS A 1 666 ? -5.824 -16.594 3.814 1 95.88 666 CYS A O 1
ATOM 5203 N N . LEU A 1 667 ? -5.941 -17.922 1.979 1 95.06 667 LEU A N 1
ATOM 5204 C CA . LEU A 1 667 ? -4.496 -18.109 1.878 1 95.06 667 LEU A CA 1
ATOM 5205 C C . LEU A 1 667 ? -4.086 -18.391 0.438 1 95.06 667 LEU A C 1
ATOM 5207 O O . LEU A 1 667 ? -4.742 -19.172 -0.253 1 95.06 667 LEU A O 1
ATOM 5211 N N . GLY A 1 668 ? -3.055 -17.75 -0.059 1 92.38 668 GLY A N 1
ATOM 5212 C CA . GLY A 1 668 ? -2.516 -18.031 -1.38 1 92.38 668 GLY A CA 1
ATOM 5213 C C . GLY A 1 668 ? -2.389 -16.797 -2.252 1 92.38 668 GLY A C 1
ATOM 5214 O O . GLY A 1 668 ? -2.027 -15.719 -1.768 1 92.38 668 GLY A O 1
ATOM 5215 N N . ASP A 1 669 ? -2.539 -16.953 -3.521 1 90.88 669 ASP A N 1
ATOM 5216 C CA . ASP A 1 669 ? -2.506 -15.914 -4.543 1 90.88 669 ASP A CA 1
ATOM 5217 C C . ASP A 1 669 ? -3.803 -15.898 -5.352 1 90.88 669 ASP A C 1
ATOM 5219 O O . ASP A 1 669 ? -4.082 -16.828 -6.109 1 90.88 669 ASP A O 1
ATOM 5223 N N . ALA A 1 670 ? -4.508 -14.828 -5.203 1 83.31 670 ALA A N 1
ATOM 5224 C CA . ALA A 1 670 ? -5.855 -14.727 -5.766 1 83.31 670 ALA A CA 1
ATOM 5225 C C . ALA A 1 670 ? -5.832 -14.93 -7.277 1 83.31 670 ALA A C 1
ATOM 5227 O O . ALA A 1 670 ? -6.844 -15.312 -7.871 1 83.31 670 ALA A O 1
ATOM 5228 N N . CYS A 1 671 ? -4.711 -14.734 -7.918 1 82.38 671 CYS A N 1
ATOM 5229 C CA . CYS A 1 671 ? -4.648 -14.805 -9.375 1 82.38 671 CYS A CA 1
ATOM 5230 C C . CYS A 1 671 ? -4.262 -16.203 -9.836 1 82.38 671 CYS A C 1
ATOM 5232 O O . CYS A 1 671 ? -4.551 -16.594 -10.969 1 82.38 671 CYS A O 1
ATOM 5234 N N . SER A 1 672 ? -3.574 -16.953 -8.938 1 81.19 672 SER A N 1
ATOM 5235 C CA . SER A 1 672 ? -3.078 -18.25 -9.352 1 81.19 672 SER A CA 1
ATOM 5236 C C . SER A 1 672 ? -3.709 -19.375 -8.523 1 81.19 672 SER A C 1
ATOM 5238 O O . SER A 1 672 ? -4.383 -20.25 -9.07 1 81.19 672 SER A O 1
ATOM 5240 N N . CYS A 1 673 ? -3.484 -19.359 -7.262 1 84.88 673 CYS A N 1
ATOM 5241 C CA . CYS A 1 673 ? -3.979 -20.422 -6.395 1 84.88 673 CYS A CA 1
ATOM 5242 C C . CYS A 1 673 ? -4.199 -19.906 -4.977 1 84.88 673 CYS A C 1
ATOM 5244 O O . CYS A 1 673 ? -3.266 -19.422 -4.336 1 84.88 673 CYS A O 1
ATOM 5246 N N . TYR A 1 674 ? -5.547 -20.062 -4.613 1 88.81 674 TYR A N 1
ATOM 5247 C CA . TYR A 1 674 ? -5.77 -19.688 -3.221 1 88.81 674 TYR A CA 1
ATOM 5248 C C . TYR A 1 674 ? -6.828 -20.578 -2.584 1 88.81 674 TYR A C 1
ATOM 5250 O O . TYR A 1 674 ? -7.547 -21.297 -3.285 1 88.81 674 TYR A O 1
ATOM 5258 N N . TYR A 1 675 ? -6.871 -20.625 -1.312 1 93.06 675 TYR A N 1
ATOM 5259 C CA . TYR A 1 675 ? -7.777 -21.422 -0.488 1 93.06 675 TYR A CA 1
ATOM 5260 C C . TYR A 1 675 ? -8.68 -20.516 0.344 1 93.06 675 TYR A C 1
ATOM 5262 O O . TYR A 1 675 ? -8.242 -19.5 0.862 1 93.06 675 TYR A O 1
ATOM 5270 N N . ILE A 1 676 ? -9.969 -20.859 0.385 1 95.69 676 ILE A N 1
ATOM 5271 C CA . ILE A 1 676 ? -10.953 -20.156 1.193 1 95.69 676 ILE A CA 1
ATOM 5272 C C . ILE A 1 676 ? -11.562 -21.109 2.217 1 95.69 676 ILE A C 1
ATOM 5274 O O . ILE A 1 676 ? -11.969 -22.219 1.873 1 95.69 676 ILE A O 1
ATOM 5278 N N . SER A 1 677 ? -11.586 -20.766 3.455 1 96.12 677 SER A N 1
ATOM 5279 C CA . SER A 1 677 ? -12.133 -21.609 4.516 1 96.12 677 SER A CA 1
ATOM 5280 C C . SER A 1 677 ? -13.656 -21.547 4.539 1 96.12 677 SER A C 1
ATOM 5282 O O . SER A 1 677 ? -14.258 -20.703 3.885 1 96.12 677 SER A O 1
ATOM 5284 N N . GLU A 1 678 ? -14.242 -22.516 5.289 1 95.19 678 GLU A N 1
ATOM 5285 C CA . GLU A 1 678 ? -15.656 -22.375 5.648 1 95.19 678 GLU A CA 1
ATOM 5286 C C . GLU A 1 678 ? -15.859 -21.219 6.613 1 95.19 678 GLU A C 1
ATOM 5288 O O . GLU A 1 678 ? -14.984 -20.906 7.418 1 95.19 678 GLU A O 1
ATOM 5293 N N . PRO A 1 679 ? -17.031 -20.547 6.469 1 96.62 679 PRO A N 1
ATOM 5294 C CA . PRO A 1 679 ? -17.266 -19.453 7.398 1 96.62 679 PRO A CA 1
ATOM 5295 C C . PRO A 1 679 ? -17.422 -19.922 8.844 1 96.62 679 PRO A C 1
ATOM 5297 O O . PRO A 1 679 ? -17.875 -21.047 9.086 1 96.62 679 PRO A O 1
ATOM 5300 N N . HIS A 1 680 ? -17.016 -19.125 9.789 1 95.5 680 HIS A N 1
ATOM 5301 C CA . HIS A 1 680 ? -17.219 -19.359 11.219 1 95.5 680 HIS A CA 1
ATOM 5302 C C . HIS A 1 680 ? -17.719 -18.094 11.906 1 95.5 680 HIS A C 1
ATOM 5304 O O . HIS A 1 680 ? -17.672 -17 11.32 1 95.5 680 HIS A O 1
ATOM 5310 N N . GLU A 1 681 ? -18.281 -18.297 13.07 1 93.06 681 GLU A N 1
ATOM 5311 C CA . GLU A 1 681 ? -18.875 -17.188 13.805 1 93.06 681 GLU A CA 1
ATOM 5312 C C . GLU A 1 681 ? -18.141 -16.938 15.125 1 93.06 681 GLU A C 1
ATOM 5314 O O . GLU A 1 681 ? -17.781 -17.891 15.82 1 93.06 681 GLU A O 1
ATOM 5319 N N . ARG A 1 682 ? -17.844 -15.727 15.344 1 85.25 682 ARG A N 1
ATOM 5320 C CA . ARG A 1 682 ? -17.328 -15.32 16.641 1 85.25 682 ARG A CA 1
ATOM 5321 C C . ARG A 1 682 ? -18.438 -14.789 17.547 1 85.25 682 ARG A C 1
ATOM 5323 O O . ARG A 1 682 ? -19.125 -13.828 17.203 1 85.25 682 ARG A O 1
ATOM 5330 N N . ARG A 1 683 ? -18.641 -15.422 18.672 1 79.06 683 ARG A N 1
ATOM 5331 C CA . ARG A 1 683 ? -19.734 -15.039 19.562 1 79.06 683 ARG A CA 1
ATOM 5332 C C . ARG A 1 683 ? -19.188 -14.469 20.875 1 79.06 683 ARG A C 1
ATOM 5334 O O . ARG A 1 683 ? -18.281 -15.039 21.484 1 79.06 683 ARG A O 1
ATOM 5341 N N . GLY A 1 684 ? -19.5 -13.219 21.047 1 66.5 684 GLY A N 1
ATOM 5342 C CA . GLY A 1 684 ? -19.172 -12.625 22.344 1 66.5 684 GLY A CA 1
ATOM 5343 C C . GLY A 1 684 ? -20.344 -12.602 23.312 1 66.5 684 GLY A C 1
ATOM 5344 O O . GLY A 1 684 ? -21.453 -13.023 22.969 1 66.5 684 GLY A O 1
ATOM 5345 N N . SER A 1 685 ? -20.141 -12.523 24.625 1 58.47 685 SER A N 1
ATOM 5346 C CA . SER A 1 685 ? -21.172 -12.523 25.656 1 58.47 685 SER A CA 1
ATOM 5347 C C . SER A 1 685 ? -22.172 -11.391 25.438 1 58.47 685 SER A C 1
ATOM 5349 O O . SER A 1 685 ? -23.375 -11.562 25.641 1 58.47 685 SER A O 1
ATOM 5351 N N . LYS A 1 686 ? -21.641 -10.227 25.359 1 56.16 686 LYS A N 1
ATOM 5352 C CA . LYS A 1 686 ? -22.531 -9.07 25.438 1 56.16 686 LYS A CA 1
ATOM 5353 C C . LYS A 1 686 ? -22.5 -8.258 24.141 1 56.16 686 LYS A C 1
ATOM 5355 O O . LYS A 1 686 ? -22.219 -7.059 24.172 1 56.16 686 LYS A O 1
ATOM 5360 N N . GLY A 1 687 ? -22.812 -8.859 22.891 1 57.5 687 GLY A N 1
ATOM 5361 C CA . GLY A 1 687 ? -23.047 -8.125 21.656 1 57.5 687 GLY A CA 1
ATOM 5362 C C . GLY A 1 687 ? -21.75 -7.691 20.969 1 57.5 687 GLY A C 1
ATOM 5363 O O . GLY A 1 687 ? -21.547 -7.969 19.781 1 57.5 687 GLY A O 1
ATOM 5364 N N . PHE A 1 688 ? -20.891 -6.785 21.719 1 60.5 688 PHE A N 1
ATOM 5365 C CA . PHE A 1 688 ? -19.609 -6.309 21.203 1 60.5 688 PHE A CA 1
ATOM 5366 C C . PHE A 1 688 ? -18.453 -7.086 21.812 1 60.5 688 PHE A C 1
ATOM 5368 O O . PHE A 1 688 ? -18.375 -7.234 23.031 1 60.5 688 PHE A O 1
ATOM 5375 N N . ILE A 1 689 ? -17.562 -7.672 20.922 1 67.81 689 ILE A N 1
ATOM 5376 C CA . ILE A 1 689 ? -16.438 -8.453 21.406 1 67.81 689 ILE A CA 1
ATOM 5377 C C . ILE A 1 689 ? -15.219 -7.547 21.578 1 67.81 689 ILE A C 1
ATOM 5379 O O . ILE A 1 689 ? -14.609 -7.117 20.594 1 67.81 689 ILE A O 1
ATOM 5383 N N . GLY A 1 690 ? -14.805 -7.23 22.828 1 70 690 GLY A N 1
ATOM 5384 C CA . GLY A 1 690 ? -13.664 -6.375 23.109 1 70 690 GLY A CA 1
ATOM 5385 C C . GLY A 1 690 ? -12.344 -7.113 23.062 1 70 690 GLY A C 1
ATOM 5386 O O . GLY A 1 690 ? -12.312 -8.328 22.859 1 70 690 GLY A O 1
ATOM 5387 N N . TYR A 1 691 ? -11.281 -6.418 23.312 1 68.5 691 TYR A N 1
ATOM 5388 C CA . TYR A 1 691 ? -9.914 -6.906 23.219 1 68.5 691 TYR A CA 1
ATOM 5389 C C . TYR A 1 691 ? -9.672 -8.039 24.219 1 68.5 691 TYR A C 1
ATOM 5391 O O . TYR A 1 691 ? -9.18 -9.102 23.844 1 68.5 691 TYR A O 1
ATOM 5399 N N . GLU A 1 692 ? -10.039 -7.809 25.375 1 67.75 692 GLU A N 1
ATOM 5400 C CA . GLU A 1 692 ? -9.789 -8.789 26.422 1 67.75 692 GLU A CA 1
ATOM 5401 C C . GLU A 1 692 ? -10.602 -10.062 26.188 1 67.75 692 GLU A C 1
ATOM 5403 O O . GLU A 1 692 ? -10.117 -11.172 26.453 1 67.75 692 GLU A O 1
ATOM 5408 N N . GLU A 1 693 ? -11.742 -9.891 25.672 1 69.06 693 GLU A N 1
ATOM 5409 C CA . GLU A 1 693 ? -12.617 -11.031 25.406 1 69.06 693 GLU A CA 1
ATOM 5410 C C . GLU A 1 693 ? -12.148 -11.812 24.172 1 69.06 693 GLU A C 1
ATOM 5412 O O . GLU A 1 693 ? -12.305 -13.031 24.109 1 69.06 693 GLU A O 1
ATOM 5417 N N . LYS A 1 694 ? -11.617 -11.156 23.359 1 73.62 694 LYS A N 1
ATOM 5418 C CA . LYS A 1 694 ? -11.18 -11.789 22.109 1 73.62 694 LYS A CA 1
ATOM 5419 C C . LYS A 1 694 ? -10.047 -12.789 22.375 1 73.62 694 LYS A C 1
ATOM 5421 O O . LYS A 1 694 ? -9.992 -13.844 21.75 1 73.62 694 LYS A O 1
ATOM 5426 N N . TYR A 1 695 ? -9.172 -12.398 23.375 1 69.62 695 TYR A N 1
ATOM 5427 C CA . TYR A 1 695 ? -7.953 -13.18 23.531 1 69.62 695 TYR A CA 1
ATOM 5428 C C . TYR A 1 695 ? -7.871 -13.789 24.922 1 69.62 695 TYR A C 1
ATOM 5430 O O . TYR A 1 695 ? -6.91 -14.492 25.25 1 69.62 695 TYR A O 1
ATOM 5438 N N . GLY A 1 696 ? -8.859 -13.562 25.688 1 64.44 696 GLY A N 1
ATOM 5439 C CA . GLY A 1 696 ? -8.93 -14.141 27.016 1 64.44 696 GLY A CA 1
ATOM 5440 C C . GLY A 1 696 ? -7.918 -13.539 27.984 1 64.44 696 GLY A C 1
ATOM 5441 O O . GLY A 1 696 ? -7.215 -14.273 28.688 1 64.44 696 GLY A O 1
ATOM 5442 N N . PHE A 1 697 ? -7.703 -12.289 27.859 1 62.25 697 PHE A N 1
ATOM 5443 C CA . PHE A 1 697 ? -6.762 -11.609 28.75 1 62.25 697 PHE A CA 1
ATOM 5444 C C . PHE A 1 697 ? -7.453 -11.172 30.031 1 62.25 697 PHE A C 1
ATOM 5446 O O . PHE A 1 697 ? -8.672 -11.023 30.062 1 62.25 697 PHE A O 1
ATOM 5453 N N . ASN A 1 698 ? -6.758 -11.016 31.125 1 58.34 698 ASN A N 1
ATOM 5454 C CA . ASN A 1 698 ? -7.168 -10.477 32.406 1 58.34 698 ASN A CA 1
ATOM 5455 C C . ASN A 1 698 ? -8.305 -11.281 33.031 1 58.34 698 ASN A C 1
ATOM 5457 O O . ASN A 1 698 ? -9.281 -10.711 33.531 1 58.34 698 ASN A O 1
ATOM 5461 N N . GLY A 1 699 ? -8.297 -12.609 32.812 1 60.47 699 GLY A N 1
ATOM 5462 C CA . GLY A 1 699 ? -9.227 -13.508 33.469 1 60.47 699 GLY A CA 1
ATOM 5463 C C . GLY A 1 699 ? -10.531 -13.688 32.719 1 60.47 699 GLY A C 1
ATOM 5464 O O . GLY A 1 699 ? -11.445 -14.375 33.188 1 60.47 699 GLY A O 1
ATOM 5465 N N . LYS A 1 700 ? -10.672 -13.086 31.625 1 68.25 700 LYS A N 1
ATOM 5466 C CA . LYS A 1 700 ? -11.883 -13.242 30.828 1 68.25 700 LYS A CA 1
ATOM 5467 C C . LYS A 1 700 ? -11.766 -14.422 29.875 1 68.25 700 LYS A C 1
ATOM 5469 O O . LYS A 1 700 ? -10.68 -14.703 29.359 1 68.25 700 LYS A O 1
ATOM 5474 N N . SER A 1 701 ? -12.875 -15.055 29.656 1 65.69 701 SER A N 1
ATOM 5475 C CA . SER A 1 701 ? -12.875 -16.156 28.719 1 65.69 701 SER A CA 1
ATOM 5476 C C . SER A 1 701 ? -12.844 -15.664 27.281 1 65.69 701 SER A C 1
ATOM 5478 O O . SER A 1 701 ? -13.445 -14.633 26.953 1 65.69 701 SER A O 1
ATOM 5480 N N . SER A 1 702 ? -11.984 -16.328 26.484 1 70.5 702 SER A N 1
ATOM 5481 C CA . SER A 1 702 ? -11.93 -15.984 25.078 1 70.5 702 SER A CA 1
ATOM 5482 C C . SER A 1 702 ? -13.266 -16.234 24.391 1 70.5 702 SER A C 1
ATOM 5484 O O . SER A 1 702 ? -13.977 -17.188 24.719 1 70.5 702 SER A O 1
ATOM 5486 N N . ALA A 1 703 ? -13.609 -15.281 23.453 1 72.19 703 ALA A N 1
ATOM 5487 C CA . ALA A 1 703 ? -14.82 -15.461 22.656 1 72.19 703 ALA A CA 1
ATOM 5488 C C . ALA A 1 703 ? -14.828 -16.828 21.969 1 72.19 703 ALA A C 1
ATOM 5490 O O . ALA A 1 703 ? -13.789 -17.281 21.484 1 72.19 703 ALA A O 1
ATOM 5491 N N . THR A 1 704 ? -15.938 -17.453 22.016 1 78.5 704 THR A N 1
ATOM 5492 C CA . THR A 1 704 ? -16.047 -18.797 21.453 1 78.5 704 THR A CA 1
ATOM 5493 C C . THR A 1 704 ? -16.219 -18.734 19.938 1 78.5 704 THR A C 1
ATOM 5495 O O . THR A 1 704 ? -16.922 -17.859 19.422 1 78.5 704 THR A O 1
ATOM 5498 N N . ILE A 1 705 ? -15.461 -19.484 19.297 1 86.62 705 ILE A N 1
ATOM 5499 C CA . ILE A 1 705 ? -15.57 -19.609 17.844 1 86.62 705 ILE A CA 1
ATOM 5500 C C . ILE A 1 705 ? -16.484 -20.797 17.5 1 86.62 705 ILE A C 1
ATOM 5502 O O . ILE A 1 705 ? -16.25 -21.922 17.953 1 86.62 705 ILE A O 1
ATOM 5506 N N . GLN A 1 706 ? -17.484 -20.484 16.781 1 88 706 GLN A N 1
ATOM 5507 C CA . GLN A 1 706 ? -18.422 -21.516 16.328 1 88 706 GLN A CA 1
ATOM 5508 C C . GLN A 1 706 ? -18.203 -21.844 14.852 1 88 706 GLN A C 1
ATOM 5510 O O . GLN A 1 706 ? -18.297 -20.953 14 1 88 706 GLN A O 1
ATOM 5515 N N . TYR A 1 707 ? -18.031 -23.031 14.539 1 89.31 707 TYR A N 1
ATOM 5516 C CA . TYR A 1 707 ? -17.734 -23.453 13.172 1 89.31 707 TYR A CA 1
ATOM 5517 C C . TYR A 1 707 ? -18.969 -24.047 12.5 1 89.31 707 TYR A C 1
ATOM 5519 O O . TYR A 1 707 ? -19.125 -23.953 11.281 1 89.31 707 TYR A O 1
ATOM 5527 N N . ASP A 1 708 ? -19.812 -24.719 13.242 1 84.62 708 ASP A N 1
ATOM 5528 C CA . ASP A 1 708 ? -21.047 -25.266 12.688 1 84.62 708 ASP A CA 1
ATOM 5529 C C . ASP A 1 708 ? -22.188 -24.25 12.758 1 84.62 708 ASP A C 1
ATOM 5531 O O . ASP A 1 708 ? -23 -24.266 13.695 1 84.62 708 ASP A O 1
ATOM 5535 N N . LEU A 1 709 ? -22.219 -23.516 11.688 1 87.75 709 LEU A N 1
ATOM 5536 C CA . LEU A 1 709 ? -23.172 -22.406 11.672 1 87.75 709 LEU A CA 1
ATOM 5537 C C . LEU A 1 709 ? -24.516 -22.859 11.109 1 87.75 709 LEU A C 1
ATOM 5539 O O . LEU A 1 709 ? -24.562 -23.672 10.188 1 87.75 709 LEU A O 1
ATOM 5543 N N . ASN A 1 710 ? -25.531 -22.422 11.664 1 86.94 710 ASN A N 1
ATOM 5544 C CA . ASN A 1 710 ? -26.875 -22.594 11.109 1 86.94 710 ASN A CA 1
ATOM 5545 C C . ASN A 1 710 ? -27.141 -21.594 9.977 1 86.94 710 ASN A C 1
ATOM 5547 O O . ASN A 1 710 ? -27.969 -20.703 10.109 1 86.94 710 ASN A O 1
ATOM 5551 N N . LEU A 1 711 ? -26.359 -21.688 8.953 1 92.06 711 LEU A N 1
ATOM 5552 C CA . LEU A 1 711 ? -26.5 -20.922 7.723 1 92.06 711 LEU A CA 1
ATOM 5553 C C . LEU A 1 711 ? -26.922 -21.828 6.566 1 92.06 711 LEU A C 1
ATOM 5555 O O . LEU A 1 711 ? -26.484 -22.969 6.488 1 92.06 711 LEU A O 1
ATOM 5559 N N . SER A 1 712 ? -27.75 -21.344 5.727 1 92.56 712 SER A N 1
ATOM 5560 C CA . SER A 1 712 ? -28.094 -22.078 4.512 1 92.56 712 SER A CA 1
ATOM 5561 C C . SER A 1 712 ? -26.875 -22.234 3.604 1 92.56 712 SER A C 1
ATOM 5563 O O . SER A 1 712 ? -25.906 -21.469 3.711 1 92.56 712 SER A O 1
ATOM 5565 N N . GLU A 1 713 ? -26.844 -23.188 2.799 1 92.88 713 GLU A N 1
ATOM 5566 C CA . GLU A 1 713 ? -25.75 -23.375 1.843 1 92.88 713 GLU A CA 1
ATOM 5567 C C . GLU A 1 713 ? -25.625 -22.172 0.911 1 92.88 713 GLU A C 1
ATOM 5569 O O . GLU A 1 713 ? -24.516 -21.812 0.503 1 92.88 713 GLU A O 1
ATOM 5574 N N . GLU A 1 714 ? -26.688 -21.625 0.658 1 93.81 714 GLU A N 1
ATOM 5575 C CA . GLU A 1 714 ? -26.688 -20.438 -0.181 1 93.81 714 GLU A CA 1
ATOM 5576 C C . GLU A 1 714 ? -25.969 -19.281 0.508 1 93.81 714 GLU A C 1
ATOM 5578 O O . GLU A 1 714 ? -25.203 -18.547 -0.128 1 93.81 714 GLU A O 1
ATOM 5583 N N . SER A 1 715 ? -26.25 -19.125 1.778 1 95.38 715 SER A N 1
ATOM 5584 C CA . SER A 1 715 ? -25.609 -18.062 2.551 1 95.38 715 SER A CA 1
ATOM 5585 C C . SER A 1 715 ? -24.109 -18.281 2.672 1 95.38 715 SER A C 1
ATOM 5587 O O . SER A 1 715 ? -23.328 -17.344 2.615 1 95.38 715 SER A O 1
ATOM 5589 N N . LYS A 1 716 ? -23.781 -19.516 2.865 1 95.81 716 LYS A N 1
ATOM 5590 C CA . LYS A 1 716 ? -22.359 -19.859 2.938 1 95.81 716 LYS A CA 1
ATOM 5591 C C . LYS A 1 716 ? -21.656 -19.562 1.619 1 95.81 716 LYS A C 1
ATOM 5593 O O . LYS A 1 716 ? -20.562 -18.984 1.611 1 95.81 716 LYS A O 1
ATOM 5598 N N . THR A 1 717 ? -22.297 -19.906 0.596 1 95.62 717 THR A N 1
ATOM 5599 C CA . THR A 1 717 ? -21.734 -19.641 -0.729 1 95.62 717 THR A CA 1
ATOM 5600 C C . THR A 1 717 ? -21.625 -18.141 -0.985 1 95.62 717 THR A C 1
ATOM 5602 O O . THR A 1 717 ? -20.641 -17.672 -1.561 1 95.62 717 THR A O 1
ATOM 5605 N N . ARG A 1 718 ? -22.609 -17.469 -0.538 1 96.81 718 ARG A N 1
ATOM 5606 C CA . ARG A 1 718 ? -22.641 -16.016 -0.755 1 96.81 718 ARG A CA 1
ATOM 5607 C C . ARG A 1 718 ? -21.484 -15.328 -0.042 1 96.81 718 ARG A C 1
ATOM 5609 O O . ARG A 1 718 ? -20.812 -14.477 -0.625 1 96.81 718 ARG A O 1
ATOM 5616 N N . VAL A 1 719 ? -21.266 -15.633 1.205 1 97.62 719 VAL A N 1
ATOM 5617 C CA . VAL A 1 719 ? -20.203 -14.969 1.959 1 97.62 719 VAL A CA 1
ATOM 5618 C C . VAL A 1 719 ? -18.844 -15.344 1.379 1 97.62 719 VAL A C 1
ATOM 5620 O O . VAL A 1 719 ? -17.922 -14.531 1.365 1 97.62 719 VAL A O 1
ATOM 5623 N N . LYS A 1 720 ? -18.672 -16.531 0.921 1 97.06 720 LYS A N 1
ATOM 5624 C CA . LYS A 1 720 ? -17.422 -16.953 0.286 1 97.06 720 LYS A CA 1
ATOM 5625 C C . LYS A 1 720 ? -17.203 -16.203 -1.023 1 97.06 720 LYS A C 1
ATOM 5627 O O . LYS A 1 720 ? -16.078 -15.828 -1.342 1 97.06 720 LYS A O 1
ATOM 5632 N N . GLU A 1 721 ? -18.266 -16 -1.742 1 97.06 721 GLU A N 1
ATOM 5633 C CA . GLU A 1 721 ? -18.172 -15.227 -2.973 1 97.06 721 GLU A CA 1
ATOM 5634 C C . GLU A 1 721 ? -17.75 -13.789 -2.686 1 97.06 721 GLU A C 1
ATOM 5636 O O . GLU A 1 721 ? -16.922 -13.227 -3.406 1 97.06 721 GLU A O 1
ATOM 5641 N N . LEU A 1 722 ? -18.359 -13.18 -1.7 1 98.06 722 LEU A N 1
ATOM 5642 C CA . LEU A 1 722 ? -17.984 -11.82 -1.306 1 98.06 722 LEU A CA 1
ATOM 5643 C C . LEU A 1 722 ? -16.531 -11.766 -0.857 1 98.06 722 LEU A C 1
ATOM 5645 O O . LEU A 1 722 ? -15.812 -10.812 -1.173 1 98.06 722 LEU A O 1
ATOM 5649 N N . THR A 1 723 ? -16.109 -12.82 -0.135 1 97.62 723 THR A N 1
ATOM 5650 C CA . THR A 1 723 ? -14.727 -12.93 0.321 1 97.62 723 THR A CA 1
ATOM 5651 C C . THR A 1 723 ? -13.766 -12.969 -0.865 1 97.62 723 THR A C 1
ATOM 5653 O O . THR A 1 723 ? -12.758 -12.266 -0.877 1 97.62 723 THR A O 1
ATOM 5656 N N . GLU A 1 724 ? -14.109 -13.734 -1.826 1 96.56 724 GLU A N 1
ATOM 5657 C CA . GLU A 1 724 ? -13.273 -13.844 -3.021 1 96.56 724 GLU A CA 1
ATOM 5658 C C . GLU A 1 724 ? -13.188 -12.508 -3.758 1 96.56 724 GLU A C 1
ATOM 5660 O O . GLU A 1 724 ? -12.109 -12.102 -4.191 1 96.56 724 GLU A O 1
ATOM 5665 N N . ARG A 1 725 ? -14.289 -11.812 -3.871 1 96.56 725 ARG A N 1
ATOM 5666 C CA . ARG A 1 725 ? -14.344 -10.539 -4.582 1 96.56 725 ARG A CA 1
ATOM 5667 C C . ARG A 1 725 ? -13.43 -9.508 -3.93 1 96.56 725 ARG A C 1
ATOM 5669 O O . ARG A 1 725 ? -12.688 -8.805 -4.617 1 96.56 725 ARG A O 1
ATOM 5676 N N . VAL A 1 726 ? -13.477 -9.453 -2.627 1 97.25 726 VAL A N 1
ATOM 5677 C CA . VAL A 1 726 ? -12.672 -8.469 -1.919 1 97.25 726 VAL A CA 1
ATOM 5678 C C . VAL A 1 726 ? -11.195 -8.859 -1.992 1 97.25 726 VAL A C 1
ATOM 5680 O O . VAL A 1 726 ? -10.336 -8.016 -2.254 1 97.25 726 VAL A O 1
ATOM 5683 N N . TYR A 1 727 ? -10.914 -10.164 -1.766 1 96.94 727 TYR A N 1
ATOM 5684 C CA . TYR A 1 727 ? -9.539 -10.656 -1.793 1 96.94 727 TYR A CA 1
ATOM 5685 C C . TYR A 1 727 ? -8.891 -10.398 -3.15 1 96.94 727 TYR A C 1
ATOM 5687 O O . TYR A 1 727 ? -7.738 -9.977 -3.225 1 96.94 727 TYR A O 1
ATOM 5695 N N . ARG A 1 728 ? -9.641 -10.484 -4.23 1 94.94 728 ARG A N 1
ATOM 5696 C CA . ARG A 1 728 ? -9.117 -10.367 -5.586 1 94.94 728 ARG A CA 1
ATOM 5697 C C . ARG A 1 728 ? -8.977 -8.898 -5.988 1 94.94 728 ARG A C 1
ATOM 5699 O O . ARG A 1 728 ? -8 -8.523 -6.645 1 94.94 728 ARG A O 1
ATOM 5706 N N . VAL A 1 729 ? -9.945 -8.062 -5.586 1 95.06 729 VAL A N 1
ATOM 5707 C CA . VAL A 1 729 ? -9.914 -6.672 -6.023 1 95.06 729 VAL A CA 1
ATOM 5708 C C . VAL A 1 729 ? -8.719 -5.957 -5.398 1 95.06 729 VAL A C 1
ATOM 5710 O O . VAL A 1 729 ? -8.148 -5.039 -5.996 1 95.06 729 VAL A O 1
ATOM 5713 N N . ILE A 1 730 ? -8.305 -6.445 -4.25 1 96 730 ILE A N 1
ATOM 5714 C CA . ILE A 1 730 ? -7.184 -5.809 -3.568 1 96 730 ILE A CA 1
ATOM 5715 C C . ILE A 1 730 ? -5.887 -6.547 -3.9 1 96 730 ILE A C 1
ATOM 5717 O O . ILE A 1 730 ? -4.879 -6.391 -3.209 1 96 730 ILE A O 1
ATOM 5721 N N . GLN A 1 731 ? -5.965 -7.504 -4.883 1 93.62 731 GLN A N 1
ATOM 5722 C CA . GLN A 1 731 ? -4.812 -8.266 -5.359 1 93.62 731 GLN A CA 1
ATOM 5723 C C . GLN A 1 731 ? -4.191 -9.086 -4.23 1 93.62 731 GLN A C 1
ATOM 5725 O O . GLN A 1 731 ? -2.986 -8.992 -3.98 1 93.62 731 GLN A O 1
ATOM 5730 N N . GLY A 1 732 ? -5 -9.891 -3.648 1 94.94 732 GLY A N 1
ATOM 5731 C CA . GLY A 1 732 ? -4.609 -10.688 -2.494 1 94.94 732 GLY A CA 1
ATOM 5732 C C . GLY A 1 732 ? -3.453 -11.625 -2.779 1 94.94 732 GLY A C 1
ATOM 5733 O O . GLY A 1 732 ? -3.441 -12.312 -3.801 1 94.94 732 GLY A O 1
ATOM 5734 N N . LYS A 1 733 ? -2.396 -11.625 -1.956 1 95 733 LYS A N 1
ATOM 5735 C CA . LYS A 1 733 ? -1.263 -12.547 -1.89 1 95 733 LYS A CA 1
ATOM 5736 C C . LYS A 1 733 ? -0.858 -12.812 -0.443 1 95 733 LYS A C 1
ATOM 5738 O O . LYS A 1 733 ? -0.4 -11.914 0.258 1 95 733 LYS A O 1
ATOM 5743 N N . GLY A 1 734 ? -0.998 -14.07 -0.057 1 95.69 734 GLY A N 1
ATOM 5744 C CA . GLY A 1 734 ? -0.685 -14.422 1.32 1 95.69 734 GLY A CA 1
ATOM 5745 C C . GLY A 1 734 ? -1.918 -14.648 2.172 1 95.69 734 GLY A C 1
ATOM 5746 O O . GLY A 1 734 ? -2.957 -15.078 1.667 1 95.69 734 GLY A O 1
ATOM 5747 N N . SER A 1 735 ? -1.799 -14.445 3.434 1 96.75 735 SER A N 1
ATOM 5748 C CA . SER A 1 735 ? -2.846 -14.766 4.398 1 96.75 735 SER A CA 1
ATOM 5749 C C . SER A 1 735 ? -3.799 -13.594 4.59 1 96.75 735 SER A C 1
ATOM 5751 O O . SER A 1 735 ? -3.42 -12.438 4.383 1 96.75 735 SER A O 1
ATOM 5753 N N . CYS A 1 736 ? -4.992 -13.953 4.965 1 97.19 736 CYS A N 1
ATOM 5754 C CA . CYS A 1 736 ? -5.965 -12.93 5.34 1 97.19 736 CYS A CA 1
ATOM 5755 C C . CYS A 1 736 ? -7.18 -13.555 6.008 1 97.19 736 CYS A C 1
ATOM 5757 O O . CYS A 1 736 ? -7.504 -14.719 5.758 1 97.19 736 CYS A O 1
ATOM 5759 N N . ARG A 1 737 ? -7.773 -12.898 6.84 1 97.12 737 ARG A N 1
ATOM 5760 C CA . ARG A 1 737 ? -9.109 -13.188 7.344 1 97.12 737 ARG A CA 1
ATOM 5761 C C . ARG A 1 737 ? -10.055 -12.008 7.109 1 97.12 737 ARG A C 1
ATOM 5763 O O . ARG A 1 737 ? -9.711 -10.867 7.406 1 97.12 737 ARG A O 1
ATOM 5770 N N . ILE A 1 738 ? -11.172 -12.242 6.582 1 97.69 738 ILE A N 1
ATOM 5771 C CA . ILE A 1 738 ? -12.141 -11.203 6.262 1 97.69 738 ILE A CA 1
ATOM 5772 C C . ILE A 1 738 ? -13.375 -11.352 7.152 1 97.69 738 ILE A C 1
ATOM 5774 O O . ILE A 1 738 ? -13.953 -12.438 7.246 1 97.69 738 ILE A O 1
ATOM 5778 N N . ASP A 1 739 ? -13.734 -10.297 7.797 1 96.12 739 ASP A N 1
ATOM 5779 C CA . ASP A 1 739 ? -14.828 -10.289 8.766 1 96.12 739 ASP A CA 1
ATOM 5780 C C . ASP A 1 739 ? -16.062 -9.594 8.195 1 96.12 739 ASP A C 1
ATOM 5782 O O . ASP A 1 739 ? -15.969 -8.492 7.664 1 96.12 739 ASP A O 1
ATOM 5786 N N . PHE A 1 740 ? -17.234 -10.289 8.391 1 97.19 740 PHE A N 1
ATOM 5787 C CA . PHE A 1 740 ? -18.516 -9.75 7.938 1 97.19 740 PHE A CA 1
ATOM 5788 C C . PHE A 1 740 ? -19.5 -9.695 9.094 1 97.19 740 PHE A C 1
ATOM 5790 O O . PHE A 1 740 ? -19.422 -10.492 10.023 1 97.19 740 PHE A O 1
ATOM 5797 N N . PHE A 1 741 ? -20.391 -8.727 9 1 95.94 741 PHE A N 1
ATOM 5798 C CA . PHE A 1 741 ? -21.625 -8.758 9.797 1 95.94 741 PHE A CA 1
ATOM 5799 C C . PHE A 1 741 ? -22.766 -9.391 9 1 95.94 741 PHE A C 1
ATOM 5801 O O . PHE A 1 741 ? -22.906 -9.133 7.805 1 95.94 741 PHE A O 1
ATOM 5808 N N . LEU A 1 742 ? -23.453 -10.227 9.586 1 96.12 742 LEU A N 1
ATOM 5809 C CA . LEU A 1 742 ? -24.672 -10.781 9.023 1 96.12 742 LEU A CA 1
ATOM 5810 C C . LEU A 1 742 ? -25.906 -10.242 9.75 1 96.12 742 LEU A C 1
ATOM 5812 O O . LEU A 1 742 ? -26.125 -10.555 10.922 1 96.12 742 LEU A O 1
ATOM 5816 N N . ASP A 1 743 ? -26.672 -9.5 9.016 1 94.12 743 ASP A N 1
ATOM 5817 C CA . ASP A 1 743 ? -27.812 -8.883 9.688 1 94.12 743 ASP A CA 1
ATOM 5818 C C . ASP A 1 743 ? -29.016 -9.82 9.68 1 94.12 743 ASP A C 1
ATOM 5820 O O . ASP A 1 743 ? -28.938 -10.953 9.195 1 94.12 743 ASP A O 1
ATOM 5824 N N . ARG A 1 744 ? -30.141 -9.359 10.227 1 92.06 744 ARG A N 1
ATOM 5825 C CA . ARG A 1 744 ? -31.328 -10.188 10.414 1 92.06 744 ARG A CA 1
ATOM 5826 C C . ARG A 1 744 ? -32 -10.5 9.086 1 92.06 744 ARG A C 1
ATOM 5828 O O . ARG A 1 744 ? -32.688 -11.516 8.953 1 92.06 744 ARG A O 1
ATOM 5835 N N . GLU A 1 745 ? -31.734 -9.711 8.086 1 93 745 GLU A N 1
ATOM 5836 C CA . GLU A 1 745 ? -32.344 -9.891 6.77 1 93 745 GLU A CA 1
ATOM 5837 C C . GLU A 1 745 ? -31.5 -10.828 5.902 1 93 745 GLU A C 1
ATOM 5839 O O . GLU A 1 745 ? -31.922 -11.195 4.797 1 93 745 GLU A O 1
ATOM 5844 N N . GLY A 1 746 ? -30.359 -11.211 6.387 1 93.38 746 GLY A N 1
ATOM 5845 C CA . GLY A 1 746 ? -29.516 -12.141 5.652 1 93.38 746 GLY A CA 1
ATOM 5846 C C . GLY A 1 746 ? -28.469 -11.445 4.785 1 93.38 746 GLY A C 1
ATOM 5847 O O . GLY A 1 746 ? -27.859 -12.07 3.918 1 93.38 746 GLY A O 1
ATOM 5848 N N . ASN A 1 747 ? -28.312 -10.18 5.016 1 95.44 747 ASN A N 1
ATOM 5849 C CA . ASN A 1 747 ? -27.328 -9.445 4.246 1 95.44 747 ASN A CA 1
ATOM 5850 C C . ASN A 1 747 ? -25.969 -9.414 4.953 1 95.44 747 ASN A C 1
ATOM 5852 O O . ASN A 1 747 ? -25.906 -9.258 6.176 1 95.44 747 ASN A O 1
ATOM 5856 N N . PHE A 1 748 ? -24.953 -9.648 4.129 1 97.44 748 PHE A N 1
ATOM 5857 C CA . PHE A 1 748 ? -23.594 -9.547 4.645 1 97.44 748 PHE A CA 1
ATOM 5858 C C . PHE A 1 748 ? -23.047 -8.141 4.449 1 97.44 748 PHE A C 1
ATOM 5860 O O . PHE A 1 748 ? -23.266 -7.516 3.412 1 97.44 748 PHE A O 1
ATOM 5867 N N . TRP A 1 749 ? -22.359 -7.625 5.496 1 97.56 749 TRP A N 1
ATOM 5868 C CA . TRP A 1 749 ? -21.688 -6.336 5.453 1 97.56 749 TRP A CA 1
ATOM 5869 C C . TRP A 1 749 ? -20.203 -6.488 5.82 1 97.56 749 TRP A C 1
ATOM 5871 O O . TRP A 1 749 ? -19.875 -6.961 6.914 1 97.56 749 TRP A O 1
ATOM 5881 N N . LEU A 1 750 ? -19.328 -6.094 4.914 1 97.69 750 LEU A N 1
ATOM 5882 C CA . LEU A 1 750 ? -17.906 -6.168 5.215 1 97.69 750 LEU A CA 1
ATOM 5883 C C . LEU A 1 750 ? -17.562 -5.285 6.406 1 97.69 750 LEU A C 1
ATOM 5885 O O . LEU A 1 750 ? -17.906 -4.102 6.434 1 97.69 750 LEU A O 1
ATOM 5889 N N . SER A 1 751 ? -16.875 -5.793 7.363 1 93.44 751 SER A N 1
ATOM 5890 C CA . SER A 1 751 ? -16.438 -5.059 8.547 1 93.44 751 SER A CA 1
ATOM 5891 C C . SER A 1 751 ? -14.961 -4.672 8.43 1 93.44 751 SER A C 1
ATOM 5893 O O . SER A 1 751 ? -14.625 -3.486 8.391 1 93.44 751 SER A O 1
ATOM 5895 N N . GLU A 1 752 ? -14.094 -5.633 8.32 1 92.62 752 GLU A N 1
ATOM 5896 C CA . GLU A 1 752 ? -12.664 -5.359 8.203 1 92.62 752 GLU A CA 1
ATOM 5897 C C . GLU A 1 752 ? -11.922 -6.555 7.625 1 92.62 752 GLU A C 1
ATOM 5899 O O . GLU A 1 752 ? -12.492 -7.637 7.469 1 92.62 752 GLU A O 1
ATOM 5904 N N . MET A 1 753 ? -10.719 -6.34 7.199 1 95.94 753 MET A N 1
ATOM 5905 C CA . MET A 1 753 ? -9.789 -7.371 6.75 1 95.94 753 MET A CA 1
ATOM 5906 C C . MET A 1 753 ? -8.555 -7.426 7.652 1 95.94 753 MET A C 1
ATOM 5908 O O . MET A 1 753 ? -8.055 -6.387 8.086 1 95.94 753 MET A O 1
ATOM 5912 N N . ASN A 1 754 ? -8.109 -8.57 7.941 1 95.44 754 ASN A N 1
ATOM 5913 C CA . ASN A 1 754 ? -6.902 -8.805 8.719 1 95.44 754 ASN A CA 1
ATOM 5914 C C . ASN A 1 754 ? -5.852 -9.562 7.914 1 95.44 754 ASN A C 1
ATOM 5916 O O . ASN A 1 754 ? -5.891 -10.789 7.824 1 95.44 754 ASN A O 1
ATOM 5920 N N . PRO A 1 755 ? -4.848 -8.875 7.395 1 96.31 755 PRO A N 1
ATOM 5921 C CA . PRO A 1 755 ? -3.9 -9.508 6.473 1 96.31 755 PRO A CA 1
ATOM 5922 C C . PRO A 1 755 ? -3 -10.523 7.164 1 96.31 755 PRO A C 1
ATOM 5924 O O . PRO A 1 755 ? -2.523 -11.469 6.527 1 96.31 755 PRO A O 1
ATOM 5927 N N . ILE A 1 756 ? -2.631 -10.289 8.422 1 96.69 756 ILE A N 1
ATOM 5928 C CA . ILE A 1 756 ? -1.981 -11.289 9.258 1 96.69 756 ILE A CA 1
ATOM 5929 C C . ILE A 1 756 ? -2.893 -11.656 10.43 1 96.69 756 ILE A C 1
ATOM 5931 O O . ILE A 1 756 ? -2.732 -11.133 11.539 1 96.69 756 ILE A O 1
ATOM 5935 N N . PRO A 1 757 ? -3.801 -12.586 10.188 1 95.44 757 PRO A N 1
ATOM 5936 C CA . PRO A 1 757 ? -4.77 -12.93 11.227 1 95.44 757 PRO A CA 1
ATOM 5937 C C . PRO A 1 757 ? -4.109 -13.523 12.469 1 95.44 757 PRO A C 1
ATOM 5939 O O . PRO A 1 757 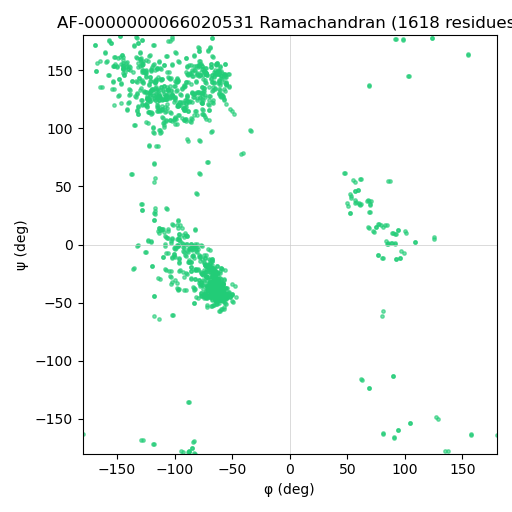? -3.01 -14.078 12.391 1 95.44 757 PRO A O 1
ATOM 5942 N N . GLY A 1 758 ? -4.832 -13.383 13.609 1 93.69 758 GLY A N 1
ATOM 5943 C CA . GLY A 1 758 ? -4.352 -14.016 14.828 1 93.69 758 GLY A CA 1
ATOM 5944 C C . GLY A 1 758 ? -4.121 -15.508 14.68 1 93.69 758 GLY A C 1
ATOM 5945 O O . GLY A 1 758 ? -4.902 -16.188 14.016 1 93.69 758 GLY A O 1
ATOM 5946 N N . MET A 1 759 ? -3.031 -15.969 15.242 1 95.38 759 MET A N 1
ATOM 5947 C CA . MET A 1 759 ? -2.688 -17.391 15.156 1 95.38 759 MET A CA 1
ATOM 5948 C C . MET A 1 759 ? -2.398 -17.969 16.531 1 95.38 759 MET A C 1
ATOM 5950 O O . MET A 1 759 ? -1.518 -18.812 16.688 1 95.38 759 MET A O 1
ATOM 5954 N N . THR A 1 760 ? -3.066 -17.375 17.484 1 93.06 760 THR A N 1
ATOM 5955 C CA . THR A 1 760 ? -2.961 -17.938 18.828 1 93.06 760 THR A CA 1
ATOM 5956 C C . THR A 1 760 ? -3.631 -19.312 18.891 1 93.06 760 THR A C 1
ATOM 5958 O O . THR A 1 760 ? -4.23 -19.75 17.906 1 93.06 760 THR A O 1
ATOM 5961 N N . LYS A 1 761 ? -3.562 -19.922 20.031 1 90.06 761 LYS A N 1
ATOM 5962 C CA . LYS A 1 761 ? -4.18 -21.234 20.188 1 90.06 761 LYS A CA 1
ATOM 5963 C C . LYS A 1 761 ? -5.691 -21.172 19.984 1 90.06 761 LYS A C 1
ATOM 5965 O O . LYS A 1 761 ? -6.309 -22.125 19.516 1 90.06 761 LYS A O 1
ATOM 5970 N N . SER A 1 762 ? -6.254 -20 20.312 1 87.44 762 SER A N 1
ATOM 5971 C CA . SER A 1 762 ? -7.703 -19.859 20.234 1 87.44 762 SER A CA 1
ATOM 5972 C C . SER A 1 762 ? -8.117 -19.141 18.953 1 87.44 762 SER A C 1
ATOM 5974 O O . SER A 1 762 ? -9.312 -18.984 18.688 1 87.44 762 SER A O 1
ATOM 5976 N N . SER A 1 763 ? -7.18 -18.719 18.172 1 91.31 763 SER A N 1
ATOM 5977 C CA . SER A 1 763 ? -7.496 -18 16.938 1 91.31 763 SER A CA 1
ATOM 5978 C C . SER A 1 763 ? -7.992 -18.953 15.859 1 91.31 763 SER A C 1
ATOM 5980 O O . SER A 1 763 ? -7.527 -20.094 15.773 1 91.31 763 SER A O 1
ATOM 5982 N N . PRO A 1 764 ? -8.859 -18.5 15.086 1 93 764 PRO A N 1
ATOM 5983 C CA . PRO A 1 764 ? -9.531 -19.406 14.148 1 93 764 PRO A CA 1
ATOM 5984 C C . PRO A 1 764 ? -8.68 -19.703 12.914 1 93 764 PRO A C 1
ATOM 5986 O O . PRO A 1 764 ? -8.883 -20.719 12.25 1 93 764 PRO A O 1
ATOM 5989 N N . PHE A 1 765 ? -7.75 -18.953 12.539 1 95.62 765 PHE A N 1
ATOM 5990 C CA . PHE A 1 765 ? -7.133 -19.016 11.219 1 95.62 765 PHE A CA 1
ATOM 5991 C C . PHE A 1 765 ? -6.535 -20.391 10.961 1 95.62 765 PHE A C 1
ATOM 5993 O O . PHE A 1 765 ? -6.859 -21.031 9.961 1 95.62 765 PHE A O 1
ATOM 6000 N N . LEU A 1 766 ? -5.66 -20.859 11.82 1 96.25 766 LEU A N 1
ATOM 6001 C CA . LEU A 1 766 ? -5.051 -22.172 11.641 1 96.25 766 LEU A CA 1
ATOM 6002 C C . LEU A 1 766 ? -6.102 -23.266 11.711 1 96.25 766 LEU A C 1
ATOM 6004 O O . LEU A 1 766 ? -6.074 -24.219 10.922 1 96.25 766 LEU A O 1
ATOM 6008 N N . HIS A 1 767 ? -7.062 -23.094 12.57 1 95.12 767 HIS A N 1
ATOM 6009 C CA . HIS A 1 767 ? -8.109 -24.094 12.742 1 95.12 767 HIS A CA 1
ATOM 6010 C C . HIS A 1 767 ? -9.023 -24.172 11.523 1 95.12 767 HIS A C 1
ATOM 6012 O O . HIS A 1 767 ? -9.531 -25.234 11.172 1 95.12 767 HIS A O 1
ATOM 6018 N N . ASP A 1 768 ? -9.203 -23.031 10.953 1 95.75 768 ASP A N 1
ATOM 6019 C CA . ASP A 1 768 ? -10.047 -22.969 9.758 1 95.75 768 ASP A CA 1
ATOM 6020 C C . ASP A 1 768 ? -9.516 -23.891 8.664 1 95.75 768 ASP A C 1
ATOM 6022 O O . ASP A 1 768 ? -10.281 -24.625 8.031 1 95.75 768 ASP A O 1
ATOM 6026 N N . PHE A 1 769 ? -8.258 -23.906 8.453 1 95.5 769 PHE A N 1
ATOM 6027 C CA . PHE A 1 769 ? -7.672 -24.719 7.398 1 95.5 769 PHE A CA 1
ATOM 6028 C C . PHE A 1 769 ? -7.488 -26.156 7.863 1 95.5 769 PHE A C 1
ATOM 6030 O O . PHE A 1 769 ? -7.543 -27.094 7.059 1 95.5 769 PHE A O 1
ATOM 6037 N N . ALA A 1 770 ? -7.273 -26.312 9.18 1 95 770 ALA A N 1
ATOM 6038 C CA . ALA A 1 770 ? -7.254 -27.672 9.711 1 95 770 ALA A CA 1
ATOM 6039 C C . ALA A 1 770 ? -8.578 -28.375 9.461 1 95 770 ALA A C 1
ATOM 6041 O O . ALA A 1 770 ? -8.609 -29.594 9.219 1 95 770 ALA A O 1
ATOM 6042 N N . ARG A 1 771 ? -9.562 -27.656 9.492 1 92.88 771 ARG A N 1
ATOM 6043 C CA . ARG A 1 771 ? -10.898 -28.203 9.273 1 92.88 771 ARG A CA 1
ATOM 6044 C C . ARG A 1 771 ? -11.102 -28.578 7.809 1 92.88 771 ARG A C 1
ATOM 6046 O O . ARG A 1 771 ? -12.039 -29.312 7.473 1 92.88 771 ARG A O 1
ATOM 6053 N N . LEU A 1 772 ? -10.305 -28.062 6.945 1 90.06 772 LEU A N 1
ATOM 6054 C CA . LEU A 1 772 ? -10.336 -28.453 5.539 1 90.06 772 LEU A CA 1
ATOM 6055 C C . LEU A 1 772 ? -9.508 -29.703 5.297 1 90.06 772 LEU A C 1
ATOM 6057 O O . LEU A 1 772 ? -9.391 -30.172 4.16 1 90.06 772 LEU A O 1
ATOM 6061 N N . GLY A 1 773 ? -8.883 -30.203 6.375 1 91.19 773 GLY A N 1
ATOM 6062 C CA . GLY A 1 773 ? -8.148 -31.453 6.254 1 91.19 773 GLY A CA 1
ATOM 6063 C C . GLY A 1 773 ? -6.648 -31.266 6.316 1 91.19 773 GLY A C 1
ATOM 6064 O O . GLY A 1 773 ? -5.895 -32.25 6.25 1 91.19 773 GLY A O 1
ATOM 6065 N N . TRP A 1 774 ? -6.145 -30.062 6.516 1 94.62 774 TRP A N 1
ATOM 6066 C CA . TRP A 1 774 ? -4.707 -29.828 6.609 1 94.62 774 TRP A CA 1
ATOM 6067 C C . TRP A 1 774 ? -4.215 -30.031 8.039 1 94.62 774 TRP A C 1
ATOM 6069 O O . TRP A 1 774 ? -4.949 -29.797 9 1 94.62 774 TRP A O 1
ATOM 6079 N N . THR A 1 775 ? -3.021 -30.484 8.141 1 96.56 775 THR A N 1
ATOM 6080 C CA . THR A 1 775 ? -2.361 -30.406 9.445 1 96.56 775 THR A CA 1
ATOM 6081 C C . THR A 1 775 ? -1.833 -29 9.695 1 96.56 775 THR A C 1
ATOM 6083 O O . THR A 1 775 ? -1.652 -28.219 8.75 1 96.56 775 THR A O 1
ATOM 6086 N N . PHE A 1 776 ? -1.614 -28.609 10.93 1 97.06 776 PHE A N 1
ATOM 6087 C CA . PHE A 1 776 ? -1.054 -27.312 11.242 1 97.06 776 PHE A CA 1
ATOM 6088 C C . PHE A 1 776 ? 0.313 -27.125 10.594 1 97.06 776 PHE A C 1
ATOM 6090 O O . PHE A 1 776 ? 0.66 -26.031 10.156 1 97.06 776 PHE A O 1
ATOM 6097 N N . GLU A 1 777 ? 1.083 -28.188 10.57 1 97.19 777 GLU A N 1
ATOM 6098 C CA . GLU A 1 777 ? 2.379 -28.156 9.898 1 97.19 777 GLU A CA 1
ATOM 6099 C C . GLU A 1 777 ? 2.225 -27.828 8.422 1 97.19 777 GLU A C 1
ATOM 6101 O O . GLU A 1 777 ? 2.992 -27.031 7.879 1 97.19 777 GLU A O 1
ATOM 6106 N N . GLN A 1 778 ? 1.199 -28.406 7.777 1 96 778 GLN A N 1
ATOM 6107 C CA . GLN A 1 778 ? 0.948 -28.156 6.363 1 96 778 GLN A CA 1
ATOM 6108 C C . GLN A 1 778 ? 0.586 -26.688 6.125 1 96 778 GLN A C 1
ATOM 6110 O O . GLN A 1 778 ? 0.95 -26.109 5.098 1 96 778 GLN A O 1
ATOM 6115 N N . ILE A 1 779 ? -0.135 -26.125 7.074 1 96.94 779 ILE A N 1
ATOM 6116 C CA . ILE A 1 779 ? -0.533 -24.719 6.953 1 96.94 779 ILE A CA 1
ATOM 6117 C C . ILE A 1 779 ? 0.705 -23.828 6.992 1 96.94 779 ILE A C 1
ATOM 6119 O O . ILE A 1 779 ? 0.84 -22.906 6.18 1 96.94 779 ILE A O 1
ATOM 6123 N N . VAL A 1 780 ? 1.608 -24.094 7.859 1 97.44 780 VAL A N 1
ATOM 6124 C CA . VAL A 1 780 ? 2.832 -23.312 7.988 1 97.44 780 VAL A CA 1
ATOM 6125 C C . VAL A 1 780 ? 3.695 -23.484 6.738 1 97.44 780 VAL A C 1
ATOM 6127 O O . VAL A 1 780 ? 4.285 -22.531 6.238 1 97.44 780 VAL A O 1
ATOM 6130 N N . HIS A 1 781 ? 3.779 -24.781 6.254 1 97.56 781 HIS A N 1
ATOM 6131 C CA . HIS A 1 781 ? 4.457 -25 4.98 1 97.56 781 HIS A CA 1
ATOM 6132 C C . HIS A 1 781 ? 3.895 -24.094 3.893 1 97.56 781 HIS A C 1
ATOM 6134 O O . HIS A 1 781 ? 4.652 -23.484 3.137 1 97.56 781 HIS A O 1
ATOM 6140 N N . GLN A 1 782 ? 2.557 -23.984 3.875 1 96.62 782 GLN A N 1
ATOM 6141 C CA . GLN A 1 782 ? 1.907 -23.219 2.814 1 96.62 782 GLN A CA 1
ATOM 6142 C C . GLN A 1 782 ? 2.236 -21.734 2.932 1 96.62 782 GLN A C 1
ATOM 6144 O O . GLN A 1 782 ? 2.355 -21.047 1.92 1 96.62 782 GLN A O 1
ATOM 6149 N N . LEU A 1 783 ? 2.33 -21.25 4.145 1 97.06 783 LEU A N 1
ATOM 6150 C CA . LEU A 1 783 ? 2.736 -19.859 4.348 1 97.06 783 LEU A CA 1
ATOM 6151 C C . LEU A 1 783 ? 4.125 -19.609 3.775 1 97.06 783 LEU A C 1
ATOM 6153 O O . LEU A 1 783 ? 4.371 -18.578 3.152 1 97.06 783 LEU A O 1
ATOM 6157 N N . ILE A 1 784 ? 5.016 -20.531 3.979 1 98 784 ILE A N 1
ATOM 6158 C CA . ILE A 1 784 ? 6.398 -20.406 3.527 1 98 784 ILE A CA 1
ATOM 6159 C C . ILE A 1 784 ? 6.465 -20.578 2.012 1 98 784 ILE A C 1
ATOM 6161 O O . ILE A 1 784 ? 7.117 -19.797 1.317 1 98 784 ILE A O 1
ATOM 6165 N N . ILE A 1 785 ? 5.73 -21.547 1.467 1 97.38 785 ILE A N 1
ATOM 6166 C CA . ILE A 1 785 ? 5.688 -21.812 0.032 1 97.38 785 ILE A CA 1
ATOM 6167 C C . ILE A 1 785 ? 5.16 -20.578 -0.703 1 97.38 785 ILE A C 1
ATOM 6169 O O . ILE A 1 785 ? 5.727 -20.156 -1.715 1 97.38 785 ILE A O 1
ATOM 6173 N N . ALA A 1 786 ? 4.121 -20.016 -0.169 1 96.38 786 ALA A N 1
ATOM 6174 C CA . ALA A 1 786 ? 3.537 -18.828 -0.787 1 96.38 786 ALA A CA 1
ATOM 6175 C C . ALA A 1 786 ? 4.527 -17.656 -0.79 1 96.38 786 ALA A C 1
ATOM 6177 O O . ALA A 1 786 ? 4.598 -16.906 -1.758 1 96.38 786 ALA A O 1
ATOM 6178 N N . GLY A 1 787 ? 5.238 -17.516 0.313 1 97 787 GLY A N 1
ATOM 6179 C CA . GLY A 1 787 ? 6.242 -16.469 0.396 1 97 787 GLY A CA 1
ATOM 6180 C C . GLY A 1 787 ? 7.375 -16.641 -0.595 1 97 787 GLY A C 1
ATOM 6181 O O . GLY A 1 787 ? 7.82 -15.68 -1.22 1 97 787 GLY A O 1
ATOM 6182 N N . LEU A 1 788 ? 7.848 -17.828 -0.739 1 97 788 LEU A N 1
ATOM 6183 C CA . LEU A 1 788 ? 8.906 -18.141 -1.692 1 97 788 LEU A CA 1
ATOM 6184 C C . LEU A 1 788 ? 8.438 -17.891 -3.123 1 97 788 LEU A C 1
ATOM 6186 O O . LEU A 1 788 ? 9.18 -17.359 -3.941 1 97 788 LEU A O 1
ATOM 6190 N N . HIS A 1 789 ? 7.211 -18.312 -3.379 1 94.88 789 HIS A N 1
ATOM 6191 C CA . HIS A 1 789 ? 6.645 -18.141 -4.711 1 94.88 789 HIS A CA 1
ATOM 6192 C C . HIS A 1 789 ? 6.566 -16.656 -5.086 1 94.88 789 HIS A C 1
ATOM 6194 O O . HIS A 1 789 ? 6.965 -16.266 -6.188 1 94.88 789 HIS A O 1
ATOM 6200 N N . LYS A 1 790 ? 6.062 -15.867 -4.215 1 92.56 790 LYS A N 1
ATOM 6201 C CA . LYS A 1 790 ? 5.949 -14.43 -4.434 1 92.56 790 LYS A CA 1
ATOM 6202 C C . LYS A 1 790 ? 7.312 -13.812 -4.719 1 92.56 790 LYS A C 1
ATOM 6204 O O . LYS A 1 790 ? 7.449 -12.984 -5.625 1 92.56 790 LYS A O 1
ATOM 6209 N N . PHE A 1 791 ? 8.297 -14.18 -3.955 1 94.06 791 PHE A N 1
ATOM 6210 C CA . PHE A 1 791 ? 9.656 -13.656 -4.094 1 94.06 791 PHE A CA 1
ATOM 6211 C C . PHE A 1 791 ? 10.25 -14.062 -5.438 1 94.06 791 PHE A C 1
ATOM 6213 O O . PHE A 1 791 ? 10.852 -13.234 -6.129 1 94.06 791 PHE A O 1
ATOM 6220 N N . ASP A 1 792 ? 10.047 -15.289 -5.855 1 92.44 792 ASP A N 1
ATOM 6221 C CA . ASP A 1 792 ? 10.602 -15.812 -7.102 1 92.44 792 ASP A CA 1
ATOM 6222 C C . ASP A 1 792 ? 9.977 -15.117 -8.312 1 92.44 792 ASP A C 1
ATOM 6224 O O . ASP A 1 792 ? 10.664 -14.844 -9.297 1 92.44 792 ASP A O 1
ATOM 6228 N N . GLN A 1 793 ? 8.727 -14.906 -8.25 1 87.75 793 GLN A N 1
ATOM 6229 C CA . GLN A 1 793 ? 8.031 -14.242 -9.344 1 87.75 793 GLN A CA 1
ATOM 6230 C C . GLN A 1 793 ? 8.547 -12.812 -9.539 1 87.75 793 GLN A C 1
ATOM 6232 O O . GLN A 1 793 ? 8.727 -12.359 -10.664 1 87.75 793 GLN A O 1
ATOM 6237 N N . LYS A 1 794 ? 8.758 -12.188 -8.516 1 85 794 LYS A N 1
ATOM 6238 C CA . LYS A 1 794 ? 9.266 -10.82 -8.586 1 85 794 LYS A CA 1
ATOM 6239 C C . LYS A 1 794 ? 10.695 -10.789 -9.117 1 85 794 LYS A C 1
ATOM 6241 O O . LYS A 1 794 ? 11.055 -9.898 -9.883 1 85 794 LYS A O 1
ATOM 6246 N N . LYS A 1 795 ? 11.492 -11.688 -8.719 1 83.56 795 LYS A N 1
ATOM 6247 C CA . LYS A 1 795 ? 12.875 -11.758 -9.164 1 83.56 795 LYS A CA 1
ATOM 6248 C C . LYS A 1 795 ? 12.961 -12.055 -10.656 1 83.56 795 LYS A C 1
ATOM 6250 O O . LYS A 1 795 ? 13.852 -11.555 -11.344 1 83.56 795 LYS A O 1
ATOM 6255 N N . LYS A 1 796 ? 12.094 -12.875 -11.102 1 81.62 796 LYS A N 1
ATOM 6256 C CA . LYS A 1 796 ? 12.062 -13.25 -12.508 1 81.62 796 LYS A CA 1
ATOM 6257 C C . LYS A 1 796 ? 11.828 -12.023 -13.398 1 81.62 796 LYS A C 1
ATOM 6259 O O . LYS A 1 796 ? 12.531 -11.828 -14.391 1 81.62 796 LYS A O 1
ATOM 6264 N N . VAL A 1 797 ? 10.938 -11.227 -13.062 1 77.75 797 VAL A N 1
ATOM 6265 C CA . VAL A 1 797 ? 10.594 -10.062 -13.859 1 77.75 797 VAL A CA 1
ATOM 6266 C C . VAL A 1 797 ? 11.742 -9.055 -13.82 1 77.75 797 VAL A C 1
ATOM 6268 O O . VAL A 1 797 ? 12.047 -8.414 -14.836 1 77.75 797 VAL A O 1
ATOM 6271 N N . SER A 1 798 ? 12.383 -8.992 -12.773 1 70.44 798 SER A N 1
ATOM 6272 C CA . SER A 1 798 ? 13.492 -8.055 -12.633 1 70.44 798 SER A CA 1
ATOM 6273 C C . SER A 1 798 ? 14.688 -8.484 -13.469 1 70.44 798 SER A C 1
ATOM 6275 O O . SER A 1 798 ? 15.359 -7.645 -14.078 1 70.44 798 SER A O 1
ATOM 6277 N N . SER A 1 799 ? 14.906 -9.742 -13.508 1 69.56 799 SER A N 1
ATOM 6278 C CA . SER A 1 799 ? 16.047 -10.273 -14.25 1 69.56 799 SER A CA 1
ATOM 6279 C C . SER A 1 799 ? 15.852 -10.125 -15.75 1 69.56 799 SER A C 1
ATOM 6281 O O . SER A 1 799 ? 16.781 -9.789 -16.484 1 69.56 799 SER A O 1
ATOM 6283 N N . THR A 1 800 ? 14.734 -10.422 -16.203 1 69.06 800 THR A N 1
ATOM 6284 C CA . THR A 1 800 ? 14.445 -10.297 -17.625 1 69.06 800 THR A CA 1
ATOM 6285 C C . THR A 1 800 ? 14.562 -8.844 -18.094 1 69.06 800 THR A C 1
ATOM 6287 O O . THR A 1 800 ? 15.109 -8.57 -19.156 1 69.06 800 THR A O 1
ATOM 6290 N N . PHE A 1 801 ? 14.133 -8.102 -17.234 1 64.69 801 PHE A N 1
ATOM 6291 C CA . PHE A 1 801 ? 14.18 -6.676 -17.516 1 64.69 801 PHE A CA 1
ATOM 6292 C C . PHE A 1 801 ? 15.617 -6.191 -17.625 1 64.69 801 PHE A C 1
ATOM 6294 O O . PHE A 1 801 ? 15.953 -5.449 -18.562 1 64.69 801 PHE A O 1
ATOM 6301 N N . ASN A 1 802 ? 16.391 -6.613 -16.719 1 64.25 802 ASN A N 1
ATOM 6302 C CA . ASN A 1 802 ? 17.797 -6.207 -16.703 1 64.25 802 ASN A CA 1
ATOM 6303 C C . ASN A 1 802 ? 18.531 -6.676 -17.953 1 64.25 802 ASN A C 1
ATOM 6305 O O . ASN A 1 802 ? 19.344 -5.945 -18.5 1 64.25 802 ASN A O 1
ATOM 6309 N N . LYS A 1 803 ? 18.172 -7.738 -18.406 1 64.94 803 LYS A N 1
ATOM 6310 C CA . LYS A 1 803 ? 18.797 -8.273 -19.609 1 64.94 803 LYS A CA 1
ATOM 6311 C C . LYS A 1 803 ? 18.391 -7.477 -20.844 1 64.94 803 LYS A C 1
ATOM 6313 O O . LYS A 1 803 ? 19.219 -7.195 -21.703 1 64.94 803 LYS A O 1
ATOM 6318 N N . GLN A 1 804 ? 17.172 -7.129 -20.812 1 62.81 804 GLN A N 1
ATOM 6319 C CA . GLN A 1 804 ? 16.672 -6.387 -21.969 1 62.81 804 GLN A CA 1
ATOM 6320 C C . GLN A 1 804 ? 17.203 -4.957 -21.969 1 62.81 804 GLN A C 1
ATOM 6322 O O . GLN A 1 804 ? 17.531 -4.418 -23.031 1 62.81 804 GLN A O 1
ATOM 6327 N N . CYS A 1 805 ? 17.109 -4.414 -20.766 1 58.09 805 CYS A N 1
ATOM 6328 C CA . CYS A 1 805 ? 17.625 -3.057 -20.656 1 58.09 805 CYS A CA 1
ATOM 6329 C C . CYS A 1 805 ? 19.078 -2.99 -21.109 1 58.09 805 CYS A C 1
ATOM 6331 O O . CYS A 1 805 ? 19.5 -2.029 -21.766 1 58.09 805 CYS A O 1
ATOM 6333 N N . LEU A 1 806 ? 19.797 -4.043 -20.766 1 51.59 806 LEU A N 1
ATOM 6334 C CA . LEU A 1 806 ? 21.188 -4.117 -21.188 1 51.59 806 LEU A CA 1
ATOM 6335 C C . LEU A 1 806 ? 21.281 -4.246 -22.703 1 51.59 806 LEU A C 1
ATOM 6337 O O . LEU A 1 806 ? 22.234 -3.74 -23.312 1 51.59 806 LEU A O 1
ATOM 6341 N N . LEU A 1 807 ? 20.266 -4.855 -23.156 1 50.88 807 LEU A N 1
ATOM 6342 C CA . LEU A 1 807 ? 20.25 -5.016 -24.594 1 50.88 807 LEU A CA 1
ATOM 6343 C C . LEU A 1 807 ? 19.859 -3.715 -25.281 1 50.88 807 LEU A C 1
ATOM 6345 O O . LEU A 1 807 ? 20.391 -3.383 -26.344 1 50.88 807 LEU A O 1
ATOM 6349 N N . THR A 1 808 ? 18.938 -3.031 -24.797 1 43.94 808 THR A N 1
ATOM 6350 C CA . THR A 1 808 ? 18.484 -1.767 -25.359 1 43.94 808 THR A CA 1
ATOM 6351 C C . THR A 1 808 ? 19.516 -0.666 -25.125 1 43.94 808 THR A C 1
ATOM 6353 O O . THR A 1 808 ? 19.656 0.245 -25.953 1 43.94 808 THR A O 1
ATOM 6356 N N . ALA A 1 809 ? 20.141 -0.626 -24 1 43.44 809 ALA A N 1
ATOM 6357 C CA . ALA A 1 809 ? 21.203 0.352 -23.734 1 43.44 809 ALA A CA 1
ATOM 6358 C C . ALA A 1 809 ? 22.375 0.162 -24.688 1 43.44 809 ALA A C 1
ATOM 6360 O O . ALA A 1 809 ? 23.094 1.115 -25 1 43.44 809 ALA A O 1
ATOM 6361 N N . LYS A 1 810 ? 22.688 -1.079 -25.188 1 39.72 810 LYS A N 1
ATOM 6362 C CA . LYS A 1 810 ? 23.766 -1.328 -26.141 1 39.72 810 LYS A CA 1
ATOM 6363 C C . LYS A 1 810 ? 23.328 -1.037 -27.562 1 39.72 810 LYS A C 1
ATOM 6365 O O . LYS A 1 810 ? 24.156 -1.012 -28.484 1 39.72 810 LYS A O 1
ATOM 6370 N N . SER A 1 811 ? 22.125 -1.025 -27.828 1 32.81 811 SER A N 1
ATOM 6371 C CA . SER A 1 811 ? 21.766 -0.657 -29.188 1 32.81 811 SER A CA 1
ATOM 6372 C C . SER A 1 811 ? 21.594 0.852 -29.328 1 32.81 811 SER A C 1
ATOM 6374 O O . SER A 1 811 ? 21 1.493 -28.453 1 32.81 811 SER A O 1
ATOM 6376 N N . MET B 1 1 ? 6.922 83.5 32.469 1 26.52 1 MET B N 1
ATOM 6377 C CA . MET B 1 1 ? 6.98 82.062 32.188 1 26.52 1 MET B CA 1
ATOM 6378 C C . MET B 1 1 ? 5.828 81.312 32.844 1 26.52 1 MET B C 1
ATOM 6380 O O . MET B 1 1 ? 5.695 81.375 34.094 1 26.52 1 MET B O 1
ATOM 6384 N N . ASN B 1 2 ? 4.594 81.438 32.344 1 35.97 2 ASN B N 1
ATOM 6385 C CA . ASN B 1 2 ? 3.408 80.75 32.906 1 35.97 2 ASN B CA 1
ATOM 6386 C C . ASN B 1 2 ? 3.746 79.375 33.469 1 35.97 2 ASN B C 1
ATOM 6388 O O . ASN B 1 2 ? 4.434 78.562 32.844 1 35.97 2 ASN B O 1
ATOM 6392 N N . ARG B 1 3 ? 3.945 79.25 34.719 1 43.72 3 ARG B N 1
ATOM 6393 C CA . ARG B 1 3 ? 4.473 78.125 35.531 1 43.72 3 ARG B CA 1
ATOM 6394 C C . ARG B 1 3 ? 3.945 76.812 35.062 1 43.72 3 ARG B C 1
ATOM 6396 O O . ARG B 1 3 ? 2.76 76.5 35.219 1 43.72 3 ARG B O 1
ATOM 6403 N N . LYS B 1 4 ? 4.465 76.25 34 1 57.53 4 LYS B N 1
ATOM 6404 C CA . LYS B 1 4 ? 4.121 75 33.312 1 57.53 4 LYS B CA 1
ATOM 6405 C C . LYS B 1 4 ? 4.008 73.875 34.312 1 57.53 4 LYS B C 1
ATOM 6407 O O . LYS B 1 4 ? 4.879 73.688 35.188 1 57.53 4 LYS B O 1
ATOM 6412 N N . ASN B 1 5 ? 2.727 73.312 34.531 1 81.62 5 ASN B N 1
ATOM 6413 C CA . ASN B 1 5 ? 2.285 72.25 35.469 1 81.62 5 ASN B CA 1
ATOM 6414 C C . ASN B 1 5 ? 3.146 71 35.344 1 81.62 5 ASN B C 1
ATOM 6416 O O . ASN B 1 5 ? 3.467 70.562 34.25 1 81.62 5 ASN B O 1
ATOM 6420 N N . HIS B 1 6 ? 3.844 70.688 36.469 1 94 6 HIS B N 1
ATOM 6421 C CA . HIS B 1 6 ? 4.68 69.5 36.594 1 94 6 HIS B CA 1
ATOM 6422 C C . HIS B 1 6 ? 3.84 68.25 36.906 1 94 6 HIS B C 1
ATOM 6424 O O . HIS B 1 6 ? 2.947 68.312 37.75 1 94 6 HIS B O 1
ATOM 6430 N N . TYR B 1 7 ? 4.027 67.25 36.031 1 97.56 7 TYR B N 1
ATOM 6431 C CA . TYR B 1 7 ? 3.367 65.938 36.281 1 97.56 7 TYR B CA 1
ATOM 6432 C C . TYR B 1 7 ? 4.367 64.875 36.719 1 97.56 7 TYR B C 1
ATOM 6434 O O . TYR B 1 7 ? 5.41 64.688 36.094 1 97.56 7 TYR B O 1
ATOM 6442 N N . HIS B 1 8 ? 4.117 64.25 37.844 1 97.88 8 HIS B N 1
ATOM 6443 C CA . HIS B 1 8 ? 4.953 63.156 38.344 1 97.88 8 HIS B CA 1
ATOM 6444 C C . HIS B 1 8 ? 4.234 61.812 38.25 1 97.88 8 HIS B C 1
ATOM 6446 O O . HIS B 1 8 ? 3.176 61.625 38.844 1 97.88 8 HIS B O 1
ATOM 6452 N N . PHE B 1 9 ? 4.898 60.844 37.562 1 97.88 9 PHE B N 1
ATOM 6453 C CA . PHE B 1 9 ? 4.293 59.531 37.312 1 97.88 9 PHE B CA 1
ATOM 6454 C C . PHE B 1 9 ? 4.859 58.5 38.281 1 97.88 9 PHE B C 1
ATOM 6456 O O . PHE B 1 9 ? 6.078 58.312 38.344 1 97.88 9 PHE B O 1
ATOM 6463 N N . ILE B 1 10 ? 4.004 57.75 39 1 96.75 10 ILE B N 1
ATOM 6464 C CA . ILE B 1 10 ? 4.418 56.562 39.75 1 96.75 10 ILE B CA 1
ATOM 6465 C C . ILE B 1 10 ? 4.293 55.312 38.844 1 96.75 10 ILE B C 1
ATOM 6467 O O . ILE B 1 10 ? 3.184 54.875 38.562 1 96.75 10 ILE B O 1
ATOM 6471 N N . GLY B 1 11 ? 5.367 54.844 38.438 1 94.19 11 GLY B N 1
ATOM 6472 C CA . GLY B 1 11 ? 5.367 53.781 37.438 1 94.19 11 GLY B CA 1
ATOM 6473 C C . GLY B 1 11 ? 5.328 54.281 36.031 1 94.19 11 GLY B C 1
ATOM 6474 O O . GLY B 1 11 ? 4.469 53.875 35.25 1 94.19 11 GLY B O 1
ATOM 6475 N N . ILE B 1 12 ? 6.277 55.125 35.719 1 95.12 12 ILE B N 1
ATOM 6476 C CA . ILE B 1 12 ? 6.242 55.844 34.469 1 95.12 12 ILE B CA 1
ATOM 6477 C C . ILE B 1 12 ? 6.531 54.906 33.312 1 95.12 12 ILE B C 1
ATOM 6479 O O . ILE B 1 12 ? 6.156 55.188 32.156 1 95.12 12 ILE B O 1
ATOM 6483 N N . GLY B 1 13 ? 7.09 53.781 33.594 1 91.5 13 GLY B N 1
ATOM 6484 C CA . GLY B 1 13 ? 7.488 52.844 32.562 1 91.5 13 GLY B CA 1
ATOM 6485 C C . GLY B 1 13 ? 6.352 51.969 32.094 1 91.5 13 GLY B C 1
ATOM 6486 O O . GLY B 1 13 ? 6.465 51.281 31.062 1 91.5 13 GLY B O 1
ATOM 6487 N N . GLY B 1 14 ? 5.219 51.938 32.75 1 90 14 GLY B N 1
ATOM 6488 C CA . GLY B 1 14 ? 4.07 51.188 32.312 1 90 14 GLY B CA 1
ATOM 6489 C C . GLY B 1 14 ? 3.584 51.594 30.938 1 90 14 GLY B C 1
ATOM 6490 O O . GLY B 1 14 ? 3.664 52.75 30.562 1 90 14 GLY B O 1
ATOM 6491 N N . ILE B 1 15 ? 3.039 50.594 30.219 1 89.19 15 ILE B N 1
ATOM 6492 C CA . ILE B 1 15 ? 2.674 50.844 28.828 1 89.19 15 ILE B CA 1
ATOM 6493 C C . ILE B 1 15 ? 1.651 51.969 28.75 1 89.19 15 ILE B C 1
ATOM 6495 O O . ILE B 1 15 ? 1.771 52.875 27.906 1 89.19 15 ILE B O 1
ATOM 6499 N N . GLY B 1 16 ? 0.61 51.938 29.578 1 91.44 16 GLY B N 1
ATOM 6500 C CA . GLY B 1 16 ? -0.367 53.031 29.594 1 91.44 16 GLY B CA 1
ATOM 6501 C C . GLY B 1 16 ? 0.191 54.344 30.141 1 91.44 16 GLY B C 1
ATOM 6502 O O . GLY B 1 16 ? -0.17 55.406 29.672 1 91.44 16 GLY B O 1
ATOM 6503 N N . MET B 1 17 ? 1.1 54.25 31.094 1 94.5 17 MET B N 1
ATOM 6504 C CA . MET B 1 17 ? 1.7 55.406 31.75 1 94.5 17 MET B CA 1
ATOM 6505 C C . MET B 1 17 ? 2.672 56.125 30.828 1 94.5 17 MET B C 1
ATOM 6507 O O . MET B 1 17 ? 2.635 57.344 30.703 1 94.5 17 MET B O 1
ATOM 6511 N N . SER B 1 18 ? 3.443 55.312 30.203 1 96.12 18 SER B N 1
ATOM 6512 C CA . SER B 1 18 ? 4.453 55.906 29.328 1 96.12 18 SER B CA 1
ATOM 6513 C C . SER B 1 18 ? 3.807 56.625 28.141 1 96.12 18 SER B C 1
ATOM 6515 O O . SER B 1 18 ? 4.309 57.656 27.703 1 96.12 18 SER B O 1
ATOM 6517 N N . ALA B 1 19 ? 2.736 56.156 27.609 1 96.5 19 ALA B N 1
ATOM 6518 C CA . ALA B 1 19 ? 2.031 56.812 26.516 1 96.5 19 ALA B CA 1
ATOM 6519 C C . ALA B 1 19 ? 1.599 58.219 26.906 1 96.5 19 ALA B C 1
ATOM 6521 O O . ALA B 1 19 ? 1.789 59.156 26.141 1 96.5 19 ALA B O 1
ATOM 6522 N N . LEU B 1 20 ? 1.062 58.344 28.078 1 97 20 LEU B N 1
ATOM 6523 C CA . LEU B 1 20 ? 0.588 59.656 28.578 1 97 20 LEU B CA 1
ATOM 6524 C C . LEU B 1 20 ? 1.756 60.594 28.828 1 97 20 LEU B C 1
ATOM 6526 O O . LEU B 1 20 ? 1.665 61.781 28.531 1 97 20 LEU B O 1
ATOM 6530 N N . ALA B 1 21 ? 2.793 60.031 29.344 1 97.56 21 ALA B N 1
ATOM 6531 C CA . ALA B 1 21 ? 3.988 60.812 29.594 1 97.56 21 ALA B CA 1
ATOM 6532 C C . ALA B 1 21 ? 4.531 61.406 28.281 1 97.56 21 ALA B C 1
ATOM 6534 O O . ALA B 1 21 ? 4.93 62.594 28.25 1 97.56 21 ALA B O 1
ATOM 6535 N N . HIS B 1 22 ? 4.555 60.656 27.25 1 97.38 22 HIS B N 1
ATOM 6536 C CA . HIS B 1 22 ? 5.008 61.156 25.953 1 97.38 22 HIS B CA 1
ATOM 6537 C C . HIS B 1 22 ? 4.16 62.312 25.469 1 97.38 22 HIS B C 1
ATOM 6539 O O . HIS B 1 22 ? 4.691 63.312 24.969 1 97.38 22 HIS B O 1
ATOM 6545 N N . ILE B 1 23 ? 2.875 62.219 25.578 1 97 23 ILE B N 1
ATOM 6546 C CA . ILE B 1 23 ? 1.947 63.219 25.109 1 97 23 ILE B CA 1
ATOM 6547 C C . ILE B 1 23 ? 2.174 64.5 25.875 1 97 23 ILE B C 1
ATOM 6549 O O . ILE B 1 23 ? 2.207 65.625 25.281 1 97 23 ILE B O 1
ATOM 6553 N N . LEU B 1 24 ? 2.318 64.438 27.203 1 97.19 24 LEU B N 1
ATOM 6554 C CA . LEU B 1 24 ? 2.557 65.562 28.031 1 97.19 24 LEU B CA 1
ATOM 6555 C C . LEU B 1 24 ? 3.859 66.25 27.641 1 97.19 24 LEU B C 1
ATOM 6557 O O . LEU B 1 24 ? 3.912 67.5 27.531 1 97.19 24 LEU B O 1
ATOM 6561 N N . LEU B 1 25 ? 4.855 65.5 27.391 1 96.88 25 LEU B N 1
ATOM 6562 C CA . LEU B 1 25 ? 6.141 66.062 26.984 1 96.88 25 LEU B CA 1
ATOM 6563 C C . LEU B 1 25 ? 6.027 66.75 25.625 1 96.88 25 LEU B C 1
ATOM 6565 O O . LEU B 1 25 ? 6.574 67.812 25.438 1 96.88 25 LEU B O 1
ATOM 6569 N N . ASP B 1 26 ? 5.367 66.125 24.734 1 96.25 26 ASP B N 1
ATOM 6570 C CA . ASP B 1 26 ? 5.152 66.75 23.406 1 96.25 26 ASP B CA 1
ATOM 6571 C C . ASP B 1 26 ? 4.457 68.062 23.516 1 96.25 26 ASP B C 1
ATOM 6573 O O . ASP B 1 26 ? 4.703 69 22.719 1 96.25 26 ASP B O 1
ATOM 6577 N N . ARG B 1 27 ? 3.613 68.188 24.438 1 95 27 ARG B N 1
ATOM 6578 C CA . ARG B 1 27 ? 2.83 69.438 24.609 1 95 27 ARG B CA 1
ATOM 6579 C C . ARG B 1 27 ? 3.584 70.438 25.453 1 95 27 ARG B C 1
ATOM 6581 O O . ARG B 1 27 ? 3.047 71.5 25.781 1 95 27 ARG B O 1
ATOM 6588 N N . GLY B 1 28 ? 4.742 70.125 25.969 1 94 28 GLY B N 1
ATOM 6589 C CA . GLY B 1 28 ? 5.637 71.062 26.578 1 94 28 GLY B CA 1
ATOM 6590 C C . GLY B 1 28 ? 5.578 71.062 28.094 1 94 28 GLY B C 1
ATOM 6591 O O . GLY B 1 28 ? 6.176 71.938 28.75 1 94 28 GLY B O 1
ATOM 6592 N N . TYR B 1 29 ? 4.945 70.125 28.688 1 95.5 29 TYR B N 1
ATOM 6593 C CA . TYR B 1 29 ? 4.871 70 30.141 1 95.5 29 TYR B CA 1
ATOM 6594 C C . TYR B 1 29 ? 6.125 69.375 30.719 1 95.5 29 TYR B C 1
ATOM 6596 O O . TYR B 1 29 ? 6.836 68.625 30.016 1 95.5 29 TYR B O 1
ATOM 6604 N N . SER B 1 30 ? 6.371 69.688 31.969 1 96.06 30 SER B N 1
ATOM 6605 C CA . SER B 1 30 ? 7.441 69 32.688 1 96.06 30 SER B CA 1
ATOM 6606 C C . SER B 1 30 ? 6.961 67.688 33.281 1 96.06 30 SER B C 1
ATOM 6608 O O . SER B 1 30 ? 5.883 67.625 33.875 1 96.06 30 SER B O 1
ATOM 6610 N N . VAL B 1 31 ? 7.762 66.625 33.031 1 97.44 31 VAL B N 1
ATOM 6611 C CA . VAL B 1 31 ? 7.336 65.25 33.438 1 97.44 31 VAL B CA 1
ATOM 6612 C C . VAL B 1 31 ? 8.469 64.625 34.219 1 97.44 31 VAL B C 1
ATOM 6614 O O . VAL B 1 31 ? 9.633 64.688 33.812 1 97.44 31 VAL B O 1
ATOM 6617 N N . SER B 1 32 ? 8.211 64 35.312 1 97.38 32 SER B N 1
ATOM 6618 C CA . SER B 1 32 ? 9.094 63.125 36.062 1 97.38 32 SER B CA 1
ATOM 6619 C C . SER B 1 32 ? 8.383 61.812 36.438 1 97.38 32 SER B C 1
ATOM 6621 O O . SER B 1 32 ? 7.148 61.75 36.375 1 97.38 32 SER B O 1
ATOM 6623 N N . GLY B 1 33 ? 9.117 60.812 36.656 1 96.56 33 GLY B N 1
ATOM 6624 C CA . GLY B 1 33 ? 8.461 59.594 37.062 1 96.56 33 GLY B CA 1
ATOM 6625 C C . GLY B 1 33 ? 9.422 58.562 37.656 1 96.56 33 GLY B C 1
ATOM 6626 O O . GLY B 1 33 ? 10.633 58.625 37.406 1 96.56 33 GLY B O 1
ATOM 6627 N N . SER B 1 34 ? 8.891 57.656 38.438 1 96.31 34 SER B N 1
ATOM 6628 C CA . SER B 1 34 ? 9.633 56.531 39.031 1 96.31 34 SER B CA 1
ATOM 6629 C C . SER B 1 34 ? 9.188 55.188 38.469 1 96.31 34 SER B C 1
ATOM 6631 O O . SER B 1 34 ? 8.078 55.094 37.938 1 96.31 34 SER B O 1
ATOM 6633 N N . ASP B 1 35 ? 10.031 54.312 38.469 1 93.62 35 ASP B N 1
ATOM 6634 C CA . ASP B 1 35 ? 9.75 52.938 38.094 1 93.62 35 ASP B CA 1
ATOM 6635 C C . ASP B 1 35 ? 10.805 51.969 38.656 1 93.62 35 ASP B C 1
ATOM 6637 O O . ASP B 1 35 ? 11.922 52.406 38.969 1 93.62 35 ASP B O 1
ATOM 6641 N N . LEU B 1 36 ? 10.445 50.781 38.781 1 86 36 LEU B N 1
ATOM 6642 C CA . LEU B 1 36 ? 11.352 49.781 39.344 1 86 36 LEU B CA 1
ATOM 6643 C C . LEU B 1 36 ? 12.406 49.375 38.344 1 86 36 LEU B C 1
ATOM 6645 O O . LEU B 1 36 ? 13.523 49 38.719 1 86 36 LEU B O 1
ATOM 6649 N N . ASN B 1 37 ? 12 49.344 37.094 1 80.56 37 ASN B N 1
ATOM 6650 C CA . ASN B 1 37 ? 12.898 48.844 36.031 1 80.56 37 ASN B CA 1
ATOM 6651 C C . ASN B 1 37 ? 13.078 49.875 34.906 1 80.56 37 ASN B C 1
ATOM 6653 O O . ASN B 1 37 ? 12.102 50.5 34.469 1 80.56 37 ASN B O 1
ATOM 6657 N N . GLN B 1 38 ? 14.352 50.062 34.594 1 83.25 38 GLN B N 1
ATOM 6658 C CA . GLN B 1 38 ? 14.633 50.938 33.469 1 83.25 38 GLN B CA 1
ATOM 6659 C C . GLN B 1 38 ? 14.727 50.156 32.188 1 83.25 38 GLN B C 1
ATOM 6661 O O . GLN B 1 38 ? 15.461 49.156 32.094 1 83.25 38 GLN B O 1
ATOM 6666 N N . GLY B 1 39 ? 13.914 50.375 31.266 1 84.06 39 GLY B N 1
ATOM 6667 C CA . GLY B 1 39 ? 13.922 49.75 29.953 1 84.06 39 GLY B CA 1
ATOM 6668 C C . GLY B 1 39 ? 13.852 50.75 28.812 1 84.06 39 GLY B C 1
ATOM 6669 O O . GLY B 1 39 ? 14.039 51.969 29.031 1 84.06 39 GLY B O 1
ATOM 6670 N N . ILE B 1 40 ? 13.625 50.219 27.656 1 85.69 40 ILE B N 1
ATOM 6671 C CA . ILE B 1 40 ? 13.648 51.031 26.438 1 85.69 40 ILE B CA 1
ATOM 6672 C C . ILE B 1 40 ? 12.555 52.094 26.5 1 85.69 40 ILE B C 1
ATOM 6674 O O . ILE B 1 40 ? 12.734 53.188 26 1 85.69 40 ILE B O 1
ATOM 6678 N N . THR B 1 41 ? 11.484 51.75 27.078 1 90.44 41 THR B N 1
ATOM 6679 C CA . THR B 1 41 ? 10.375 52.688 27.203 1 90.44 41 THR B CA 1
ATOM 6680 C C . THR B 1 41 ? 10.797 53.906 27.984 1 90.44 41 THR B C 1
ATOM 6682 O O . THR B 1 41 ? 10.516 55.062 27.594 1 90.44 41 THR B O 1
ATOM 6685 N N . ILE B 1 42 ? 11.484 53.688 29.047 1 93.31 42 ILE B N 1
ATOM 6686 C CA . ILE B 1 42 ? 11.953 54.75 29.906 1 93.31 42 ILE B CA 1
ATOM 6687 C C . ILE B 1 42 ? 13.062 55.531 29.203 1 93.31 42 ILE B C 1
ATOM 6689 O O . ILE B 1 42 ? 13.117 56.75 29.281 1 93.31 42 ILE B O 1
ATOM 6693 N N . ASP B 1 43 ? 13.852 54.844 28.5 1 94.25 43 ASP B N 1
ATOM 6694 C CA . ASP B 1 43 ? 14.93 55.5 27.781 1 94.25 43 ASP B CA 1
ATOM 6695 C C . ASP B 1 43 ? 14.391 56.5 26.75 1 94.25 43 ASP B C 1
ATOM 6697 O O . ASP B 1 43 ? 14.945 57.562 26.578 1 94.25 43 ASP B O 1
ATOM 6701 N N . LYS B 1 44 ? 13.398 56.125 26.125 1 94.25 44 LYS B N 1
ATOM 6702 C CA . LYS B 1 44 ? 12.773 57 25.141 1 94.25 44 LYS B CA 1
ATOM 6703 C C . LYS B 1 44 ? 12.172 58.219 25.828 1 94.25 44 LYS B C 1
ATOM 6705 O O . LYS B 1 44 ? 12.195 59.312 25.266 1 94.25 44 LYS B O 1
ATOM 6710 N N . LEU B 1 45 ? 11.625 58.094 26.984 1 95.88 45 LEU B N 1
ATOM 6711 C CA . LEU B 1 45 ? 11.055 59.188 27.75 1 95.88 45 LEU B CA 1
ATOM 6712 C C . LEU B 1 45 ? 12.141 60.156 28.203 1 95.88 45 LEU B C 1
ATOM 6714 O O . LEU B 1 45 ? 11.961 61.375 28.141 1 95.88 45 LEU B O 1
ATOM 6718 N N . ILE B 1 46 ? 13.266 59.562 28.625 1 95.88 46 ILE B N 1
ATOM 6719 C CA . ILE B 1 46 ? 14.391 60.375 29.047 1 95.88 46 ILE B CA 1
ATOM 6720 C C . ILE B 1 46 ? 14.906 61.188 27.875 1 95.88 46 ILE B C 1
ATOM 6722 O O . ILE B 1 46 ? 15.172 62.406 28 1 95.88 46 ILE B O 1
ATOM 6726 N N . ALA B 1 47 ? 15.008 60.562 26.828 1 95.75 47 ALA B N 1
ATOM 6727 C CA . ALA B 1 47 ? 15.484 61.219 25.625 1 95.75 47 ALA B CA 1
ATOM 6728 C C . ALA B 1 47 ? 14.578 62.375 25.234 1 95.75 47 ALA B C 1
ATOM 6730 O O . ALA B 1 47 ? 15.039 63.375 24.672 1 95.75 47 ALA B O 1
ATOM 6731 N N . LYS B 1 48 ? 13.352 62.281 25.547 1 95.38 48 LYS B N 1
ATOM 6732 C CA . LYS B 1 48 ? 12.375 63.312 25.203 1 95.38 48 LYS B CA 1
ATOM 6733 C C . LYS B 1 48 ? 12.336 64.438 26.266 1 95.38 48 LYS B C 1
ATOM 6735 O O . LYS B 1 48 ? 11.688 65.438 26.062 1 95.38 48 LYS B O 1
ATOM 6740 N N . GLY B 1 49 ? 12.938 64.188 27.484 1 95.62 49 GLY B N 1
ATOM 6741 C CA . GLY B 1 49 ? 13.062 65.25 28.453 1 95.62 49 GLY B CA 1
ATOM 6742 C C . GLY B 1 49 ? 12.484 64.938 29.812 1 95.62 49 GLY B C 1
ATOM 6743 O O . GLY B 1 49 ? 12.484 65.75 30.719 1 95.62 49 GLY B O 1
ATOM 6744 N N . ALA B 1 50 ? 12.07 63.719 29.984 1 96.56 50 ALA B N 1
ATOM 6745 C CA . ALA B 1 50 ? 11.508 63.312 31.266 1 96.56 50 ALA B CA 1
ATOM 6746 C C . ALA B 1 50 ? 12.609 63.062 32.281 1 96.56 50 ALA B C 1
ATOM 6748 O O . ALA B 1 50 ? 13.695 62.625 31.953 1 96.56 50 ALA B O 1
ATOM 6749 N N . ALA B 1 51 ? 12.32 63.375 33.531 1 96.06 51 ALA B N 1
ATOM 6750 C CA . ALA B 1 51 ? 13.211 63.031 34.625 1 96.06 51 ALA B CA 1
ATOM 6751 C C . ALA B 1 51 ? 12.844 61.656 35.219 1 96.06 51 ALA B C 1
ATOM 6753 O O . ALA B 1 51 ? 11.727 61.469 35.688 1 96.06 51 ALA B O 1
ATOM 6754 N N . TYR B 1 52 ? 13.727 60.75 35.125 1 95.94 52 TYR B N 1
ATOM 6755 C CA . TYR B 1 52 ? 13.484 59.375 35.625 1 95.94 52 TYR B CA 1
ATOM 6756 C C . TYR B 1 52 ? 14.133 59.188 37 1 95.94 52 TYR B C 1
ATOM 6758 O O . TYR B 1 52 ? 15.281 59.562 37.219 1 95.94 52 TYR B O 1
ATOM 6766 N N . LEU B 1 53 ? 13.398 58.562 37.875 1 95.75 53 LEU B N 1
ATOM 6767 C CA . LEU B 1 53 ? 13.859 58.25 39.219 1 95.75 53 LEU B CA 1
ATOM 6768 C C . LEU B 1 53 ? 13.75 56.75 39.5 1 95.75 53 LEU B C 1
ATOM 6770 O O . LEU B 1 53 ? 12.641 56.219 39.562 1 95.75 53 LEU B O 1
ATOM 6774 N N . PRO B 1 54 ? 14.875 56.094 39.781 1 94.62 54 PRO B N 1
ATOM 6775 C CA . PRO B 1 54 ? 14.867 54.656 39.938 1 94.62 54 PRO B CA 1
ATOM 6776 C C . PRO B 1 54 ? 14.266 54.219 41.281 1 94.62 54 PRO B C 1
ATOM 6778 O O . PRO B 1 54 ? 14.641 54.75 42.312 1 94.62 54 PRO B O 1
ATOM 6781 N N . GLY B 1 55 ? 13.383 53.25 41.125 1 92.75 55 GLY B N 1
ATOM 6782 C CA . GLY B 1 55 ? 12.719 52.781 42.344 1 92.75 55 GLY B CA 1
ATOM 6783 C C . GLY B 1 55 ? 11.578 53.656 42.781 1 92.75 55 GLY B C 1
ATOM 6784 O O . GLY B 1 55 ? 10.984 54.375 41.969 1 92.75 55 GLY B O 1
ATOM 6785 N N . HIS B 1 56 ? 11.164 53.5 44.031 1 93.44 56 HIS B N 1
ATOM 6786 C CA . HIS B 1 56 ? 10.133 54.312 44.656 1 93.44 56 HIS B CA 1
ATOM 6787 C C . HIS B 1 56 ? 10.609 54.875 46 1 93.44 56 HIS B C 1
ATOM 6789 O O . HIS B 1 56 ? 11.078 54.125 46.844 1 93.44 56 HIS B O 1
ATOM 6795 N N . LYS B 1 57 ? 10.523 56.156 46.062 1 95.44 57 LYS B N 1
ATOM 6796 C CA . LYS B 1 57 ? 10.906 56.812 47.312 1 95.44 57 LYS B CA 1
ATOM 6797 C C . LYS B 1 57 ? 9.992 58 47.625 1 95.44 57 LYS B C 1
ATOM 6799 O O . LYS B 1 57 ? 9.531 58.688 46.719 1 95.44 57 LYS B O 1
ATOM 6804 N N . GLU B 1 58 ? 9.914 58.25 48.938 1 95.19 58 GLU B N 1
ATOM 6805 C CA . GLU B 1 58 ? 9.109 59.375 49.375 1 95.19 58 GLU B CA 1
ATOM 6806 C C . GLU B 1 58 ? 9.688 60.688 48.875 1 95.19 58 GLU B C 1
ATOM 6808 O O . GLU B 1 58 ? 8.945 61.594 48.5 1 95.19 58 GLU B O 1
ATOM 6813 N N . SER B 1 59 ? 10.953 60.781 48.812 1 94.81 59 SER B N 1
ATOM 6814 C CA . SER B 1 59 ? 11.648 62 48.438 1 94.81 59 SER B CA 1
ATOM 6815 C C . SER B 1 59 ? 11.445 62.344 46.969 1 94.81 59 SER B C 1
ATOM 6817 O O . SER B 1 59 ? 11.734 63.438 46.531 1 94.81 59 SER B O 1
ATOM 6819 N N . TYR B 1 60 ? 10.93 61.375 46.219 1 95.56 60 TYR B N 1
ATOM 6820 C CA . TYR B 1 60 ? 10.758 61.562 44.781 1 95.56 60 TYR B CA 1
ATOM 6821 C C . TYR B 1 60 ? 9.531 62.438 44.5 1 95.56 60 TYR B C 1
ATOM 6823 O O . TYR B 1 60 ? 9.391 62.969 43.406 1 95.56 60 TYR B O 1
ATOM 6831 N N . VAL B 1 61 ? 8.633 62.469 45.406 1 96 61 VAL B N 1
ATOM 6832 C CA . VAL B 1 61 ? 7.406 63.219 45.219 1 96 61 VAL B CA 1
ATOM 6833 C C . VAL B 1 61 ? 7.727 64.75 45.25 1 96 61 VAL B C 1
ATOM 6835 O O . VAL B 1 61 ? 8.305 65.25 46.219 1 96 61 VAL B O 1
ATOM 6838 N N . PRO B 1 62 ? 7.391 65.438 44.312 1 93.69 62 PRO B N 1
ATOM 6839 C CA . PRO B 1 62 ? 7.711 66.875 44.25 1 93.69 62 PRO B CA 1
ATOM 6840 C C . PRO B 1 62 ? 6.895 67.688 45.25 1 93.69 62 PRO B C 1
ATOM 6842 O O . PRO B 1 62 ? 5.895 67.188 45.781 1 93.69 62 PRO B O 1
ATOM 6845 N N . GLU B 1 63 ? 7.367 69 45.438 1 92.5 63 GLU B N 1
ATOM 6846 C CA . GLU B 1 63 ? 6.676 69.875 46.344 1 92.5 63 GLU B CA 1
ATOM 6847 C C . GLU B 1 63 ? 5.383 70.375 45.719 1 92.5 63 GLU B C 1
ATOM 6849 O O . GLU B 1 63 ? 4.406 70.625 46.438 1 92.5 63 GLU B O 1
ATOM 6854 N N . GLU B 1 64 ? 5.469 70.562 44.469 1 92.44 64 GLU B N 1
ATOM 6855 C CA . GLU B 1 64 ? 4.293 71 43.75 1 92.44 64 GLU B CA 1
ATOM 6856 C C . GLU B 1 64 ? 4.109 70.25 42.438 1 92.44 64 GLU B C 1
ATOM 6858 O O . GLU B 1 64 ? 5.082 69.75 41.875 1 92.44 64 GLU B O 1
ATOM 6863 N N . GLY B 1 65 ? 2.861 70.062 42.031 1 93.88 65 GLY B N 1
ATOM 6864 C CA . GLY B 1 65 ? 2.559 69.312 40.781 1 93.88 65 GLY B CA 1
ATOM 6865 C C . GLY B 1 65 ? 1.413 68.375 40.938 1 93.88 65 GLY B C 1
ATOM 6866 O O . GLY B 1 65 ? 0.783 68.25 42 1 93.88 65 GLY B O 1
ATOM 6867 N N . THR B 1 66 ? 1.125 67.625 39.844 1 96.56 66 THR B N 1
ATOM 6868 C CA . THR B 1 66 ? 0.084 66.625 39.781 1 96.56 66 THR B CA 1
ATOM 6869 C C . THR B 1 66 ? 0.699 65.25 39.781 1 96.56 66 THR B C 1
ATOM 6871 O O . THR B 1 66 ? 1.637 64.938 39.031 1 96.56 66 THR B O 1
ATOM 6874 N N . ILE B 1 67 ? 0.185 64.312 40.625 1 97.06 67 ILE B N 1
ATOM 6875 C CA . ILE B 1 67 ? 0.699 62.969 40.75 1 97.06 67 ILE B CA 1
ATOM 6876 C C . ILE B 1 67 ? -0.191 62.031 39.938 1 97.06 67 ILE B C 1
ATOM 6878 O O . ILE B 1 67 ? -1.405 61.969 40.156 1 97.06 67 ILE B O 1
ATOM 6882 N N . ILE B 1 68 ? 0.448 61.312 39.031 1 97.06 68 ILE B N 1
ATOM 6883 C CA . ILE B 1 68 ? -0.271 60.375 38.188 1 97.06 68 ILE B CA 1
ATOM 6884 C C . ILE B 1 68 ? 0.033 58.938 38.625 1 97.06 68 ILE B C 1
ATOM 6886 O O . ILE B 1 68 ? 1.195 58.594 38.812 1 97.06 68 ILE B O 1
ATOM 6890 N N . TYR B 1 69 ? -0.996 58.094 38.719 1 94.56 69 TYR B N 1
ATOM 6891 C CA . TYR B 1 69 ? -0.809 56.688 39.125 1 94.56 69 TYR B CA 1
ATOM 6892 C C . TYR B 1 69 ? -1.695 55.781 38.312 1 94.56 69 TYR B C 1
ATOM 6894 O O . TYR B 1 69 ? -2.695 56.188 37.719 1 94.56 69 TYR B O 1
ATOM 6902 N N . GLY B 1 70 ? -1.262 54.562 38.125 1 88.75 70 GLY B N 1
ATOM 6903 C CA . GLY B 1 70 ? -2.037 53.531 37.438 1 88.75 70 GLY B CA 1
ATOM 6904 C C . GLY B 1 70 ? -2.689 52.531 38.375 1 88.75 70 GLY B C 1
ATOM 6905 O O . GLY B 1 70 ? -2.475 52.594 39.594 1 88.75 70 GLY B O 1
ATOM 6906 N N . SER B 1 71 ? -3.443 51.625 37.75 1 79.88 71 SER B N 1
ATOM 6907 C CA . SER B 1 71 ? -4.18 50.625 38.5 1 79.88 71 SER B CA 1
ATOM 6908 C C . SER B 1 71 ? -3.236 49.625 39.188 1 79.88 71 SER B C 1
ATOM 6910 O O . SER B 1 71 ? -3.611 48.969 40.156 1 79.88 71 SER B O 1
ATOM 6912 N N . GLY B 1 72 ? -2.051 49.594 38.75 1 77.19 72 GLY B N 1
ATOM 6913 C CA . GLY B 1 72 ? -1.087 48.656 39.281 1 77.19 72 GLY B CA 1
ATOM 6914 C C . GLY B 1 72 ? -0.353 49.188 40.5 1 77.19 72 GLY B C 1
ATOM 6915 O O . GLY B 1 72 ? 0.383 48.438 41.156 1 77.19 72 GLY B O 1
ATOM 6916 N N . ILE B 1 73 ? -0.6 50.375 40.875 1 84.88 73 ILE B N 1
ATOM 6917 C CA . ILE B 1 73 ? 0.07 50.969 42 1 84.88 73 ILE B CA 1
ATOM 6918 C C . ILE B 1 73 ? -0.765 50.75 43.281 1 84.88 73 ILE B C 1
ATOM 6920 O O . ILE B 1 73 ? -1.899 51.25 43.375 1 84.88 73 ILE B O 1
ATOM 6924 N N . ALA B 1 74 ? -0.164 50.062 44.156 1 85 74 ALA B N 1
ATOM 6925 C CA . ALA B 1 74 ? -0.852 49.781 45.438 1 85 74 ALA B CA 1
ATOM 6926 C C . ALA B 1 74 ? -1.01 51.031 46.25 1 85 74 ALA B C 1
ATOM 6928 O O . ALA B 1 74 ? -0.166 51.938 46.219 1 85 74 ALA B O 1
ATOM 6929 N N . LYS B 1 75 ? -1.986 51 47.094 1 88.31 75 LYS B N 1
ATOM 6930 C CA . LYS B 1 75 ? -2.279 52.156 47.938 1 88.31 75 LYS B CA 1
ATOM 6931 C C . LYS B 1 75 ? -1.219 52.344 49 1 88.31 75 LYS B C 1
ATOM 6933 O O . LYS B 1 75 ? -1.089 53.406 49.594 1 88.31 75 LYS B O 1
ATOM 6938 N N . ASP B 1 76 ? -0.478 51.281 49.219 1 90.56 76 ASP B N 1
ATOM 6939 C CA . ASP B 1 76 ? 0.565 51.344 50.219 1 90.56 76 ASP B CA 1
ATOM 6940 C C . ASP B 1 76 ? 1.905 51.75 49.625 1 90.56 76 ASP B C 1
ATOM 6942 O O . ASP B 1 76 ? 2.928 51.781 50.312 1 90.56 76 ASP B O 1
ATOM 6946 N N . ASN B 1 77 ? 1.888 52.094 48.406 1 92.88 77 ASN B N 1
ATOM 6947 C CA . ASN B 1 77 ? 3.098 52.594 47.75 1 92.88 77 ASN B CA 1
ATOM 6948 C C . ASN B 1 77 ? 3.602 53.875 48.438 1 92.88 77 ASN B C 1
ATOM 6950 O O . ASN B 1 77 ? 2.818 54.781 48.75 1 92.88 77 ASN B O 1
ATOM 6954 N N . VAL B 1 78 ? 4.895 53.969 48.625 1 95.62 78 VAL B N 1
ATOM 6955 C CA . VAL B 1 78 ? 5.492 55.031 49.438 1 95.62 78 VAL B CA 1
ATOM 6956 C C . VAL B 1 78 ? 5.277 56.375 48.781 1 95.62 78 VAL B C 1
ATOM 6958 O O . VAL B 1 78 ? 5.16 57.406 49.469 1 95.62 78 VAL B O 1
ATOM 6961 N N . GLU B 1 79 ? 5.316 56.406 47.531 1 96.19 79 GLU B N 1
ATOM 6962 C CA . GLU B 1 79 ? 5.117 57.656 46.812 1 96.19 79 GLU B CA 1
ATOM 6963 C C . GLU B 1 79 ? 3.652 58.062 46.844 1 96.19 79 GLU B C 1
ATOM 6965 O O . GLU B 1 79 ? 3.346 59.25 46.938 1 96.19 79 GLU B O 1
ATOM 6970 N N . TYR B 1 80 ? 2.785 57.094 46.688 1 95.69 80 TYR B N 1
ATOM 6971 C CA . TYR B 1 80 ? 1.354 57.375 46.781 1 95.69 80 TYR B CA 1
ATOM 6972 C C . TYR B 1 80 ? 0.985 57.938 48.125 1 95.69 80 TYR B C 1
ATOM 6974 O O . TYR B 1 80 ? 0.284 58.969 48.219 1 95.69 80 TYR B O 1
ATOM 6982 N N . LYS B 1 81 ? 1.522 57.438 49.125 1 95.94 81 LYS B N 1
ATOM 6983 C CA . LYS B 1 81 ? 1.256 57.875 50.5 1 95.94 81 LYS B CA 1
ATOM 6984 C C . LYS B 1 81 ? 1.808 59.281 50.719 1 95.94 81 LYS B C 1
ATOM 6986 O O . LYS B 1 81 ? 1.159 60.125 51.375 1 95.94 81 LYS B O 1
ATOM 6991 N N . GLU B 1 82 ? 2.992 59.438 50.25 1 96.38 82 GLU B N 1
ATOM 6992 C CA . GLU B 1 82 ? 3.619 60.75 50.438 1 96.38 82 GLU B CA 1
ATOM 6993 C C . GLU B 1 82 ? 2.838 61.844 49.688 1 96.38 82 GLU B C 1
ATOM 6995 O O . GLU B 1 82 ? 2.713 62.969 50.188 1 96.38 82 GLU B O 1
ATOM 7000 N N . ALA B 1 83 ? 2.361 61.562 48.562 1 96.19 83 ALA B N 1
ATOM 7001 C CA . ALA B 1 83 ? 1.558 62.5 47.781 1 96.19 83 ALA B CA 1
ATOM 7002 C C . ALA B 1 83 ? 0.289 62.875 48.562 1 96.19 83 ALA B C 1
ATOM 7004 O O . ALA B 1 83 ? -0.129 64.062 48.531 1 96.19 83 ALA B O 1
ATOM 7005 N N . LEU B 1 84 ? -0.312 61.906 49.156 1 95 84 LEU B N 1
ATOM 7006 C CA . LEU B 1 84 ? -1.49 62.156 49.969 1 95 84 LEU B CA 1
ATOM 7007 C C . LEU B 1 84 ? -1.15 63.062 51.156 1 95 84 LEU B C 1
ATOM 7009 O O . LEU B 1 84 ? -1.912 63.969 51.469 1 95 84 LEU B O 1
ATOM 7013 N N . ARG B 1 85 ? -0.076 62.75 51.75 1 95 85 ARG B N 1
ATOM 7014 C CA . ARG B 1 85 ? 0.372 63.531 52.906 1 95 85 ARG B CA 1
ATOM 7015 C C . ARG B 1 85 ? 0.6 65 52.5 1 95 85 ARG B C 1
ATOM 7017 O O . ARG B 1 85 ? 0.242 65.875 53.25 1 95 85 ARG B O 1
ATOM 7024 N N . LYS B 1 86 ? 1.14 65.188 51.344 1 95.19 86 LYS B N 1
ATOM 7025 C CA . LYS B 1 86 ? 1.44 66.562 50.844 1 95.19 86 LYS B CA 1
ATOM 7026 C C . LYS B 1 86 ? 0.203 67.188 50.25 1 95.19 86 LYS B C 1
ATOM 7028 O O . LYS B 1 86 ? 0.255 68.375 49.812 1 95.19 86 LYS B O 1
ATOM 7033 N N . GLN B 1 87 ? -0.879 66.562 50.188 1 94.5 87 GLN B N 1
ATOM 7034 C CA . GLN B 1 87 ? -2.156 67 49.656 1 94.5 87 GLN B CA 1
ATOM 7035 C C . GLN B 1 87 ? -2.01 67.438 48.219 1 94.5 87 GLN B C 1
ATOM 7037 O O . GLN B 1 87 ? -2.547 68.5 47.812 1 94.5 87 GLN B O 1
ATOM 7042 N N . LEU B 1 88 ? -1.145 66.75 47.5 1 94.62 88 LEU B N 1
ATOM 7043 C CA . LEU B 1 88 ? -1.014 67 46.062 1 94.62 88 LEU B CA 1
ATOM 7044 C C . LEU B 1 88 ? -2.154 66.375 45.281 1 94.62 88 LEU B C 1
ATOM 7046 O O . LEU B 1 88 ? -2.703 65.312 45.719 1 94.62 88 LEU B O 1
ATOM 7050 N N . PRO B 1 89 ? -2.539 66.938 44.219 1 95.19 89 PRO B N 1
ATOM 7051 C CA . PRO B 1 89 ? -3.57 66.312 43.375 1 95.19 89 PRO B CA 1
ATOM 7052 C C . PRO B 1 89 ? -3.15 64.938 42.875 1 95.19 89 PRO B C 1
ATOM 7054 O O . PRO B 1 89 ? -2.072 64.75 42.312 1 95.19 89 PRO B O 1
ATOM 7057 N N . LEU B 1 90 ? -3.98 63.938 43.094 1 95.5 90 LEU B N 1
ATOM 7058 C CA . LEU B 1 90 ? -3.803 62.562 42.594 1 95.5 90 LEU B CA 1
ATOM 7059 C C . LEU B 1 90 ? -4.77 62.281 41.469 1 95.5 90 LEU B C 1
ATOM 7061 O O . LEU B 1 90 ? -5.988 62.312 41.656 1 95.5 90 LEU B O 1
ATOM 7065 N N . VAL B 1 91 ? -4.18 61.938 40.281 1 95.38 91 VAL B N 1
ATOM 7066 C CA . VAL B 1 91 ? -5.004 61.688 39.094 1 95.38 91 VAL B CA 1
ATOM 7067 C C . VAL B 1 91 ? -4.707 60.312 38.562 1 95.38 91 VAL B C 1
ATOM 7069 O O . VAL B 1 91 ? -3.549 59.969 38.281 1 95.38 91 VAL B O 1
ATOM 7072 N N . HIS B 1 92 ? -5.738 59.531 38.375 1 94.31 92 HIS B N 1
ATOM 7073 C CA . HIS B 1 92 ? -5.582 58.219 37.781 1 94.31 92 HIS B CA 1
ATOM 7074 C C . HIS B 1 92 ? -5.277 58.312 36.281 1 94.31 92 HIS B C 1
ATOM 7076 O O . HIS B 1 92 ? -5.754 59.219 35.594 1 94.31 92 HIS B O 1
ATOM 7082 N N . ARG B 1 93 ? -4.488 57.406 35.781 1 94.31 93 ARG B N 1
ATOM 7083 C CA . ARG B 1 93 ? -4.07 57.406 34.406 1 94.31 93 ARG B CA 1
ATOM 7084 C C . ARG B 1 93 ? -5.273 57.562 33.469 1 94.31 93 ARG B C 1
ATOM 7086 O O . ARG B 1 93 ? -5.195 58.25 32.438 1 94.31 93 ARG B O 1
ATOM 7093 N N . ALA B 1 94 ? -6.422 56.875 33.719 1 93.19 94 ALA B N 1
ATOM 7094 C CA . ALA B 1 94 ? -7.621 56.938 32.906 1 93.19 94 ALA B CA 1
ATOM 7095 C C . ALA B 1 94 ? -8.195 58.375 32.875 1 93.19 94 ALA B C 1
ATOM 7097 O O . ALA B 1 94 ? -8.68 58.844 31.844 1 93.19 94 ALA B O 1
ATOM 7098 N N . GLU B 1 95 ? -8.156 59.031 34 1 93.88 95 GLU B N 1
ATOM 7099 C CA . GLU B 1 95 ? -8.633 60.406 34.094 1 93.88 95 GLU B CA 1
ATOM 7100 C C . GLU B 1 95 ? -7.738 61.344 33.312 1 93.88 95 GLU B C 1
ATOM 7102 O O . GLU B 1 95 ? -8.227 62.281 32.656 1 93.88 95 GLU B O 1
ATOM 7107 N N . LEU B 1 96 ? -6.508 61.094 33.469 1 95.38 96 LEU B N 1
ATOM 7108 C CA . LEU B 1 96 ? -5.582 61.938 32.719 1 95.38 96 LEU B CA 1
ATOM 7109 C C . LEU B 1 96 ? -5.805 61.75 31.219 1 95.38 96 LEU B C 1
ATOM 7111 O O . LEU B 1 96 ? -5.777 62.75 30.469 1 95.38 96 LEU B O 1
ATOM 7115 N N . LEU B 1 97 ? -5.957 60.5 30.766 1 95.44 97 LEU B N 1
ATOM 7116 C CA . LEU B 1 97 ? -6.223 60.25 29.359 1 95.44 97 LEU B CA 1
ATOM 7117 C C . LEU B 1 97 ? -7.461 61 28.891 1 95.44 97 LEU B C 1
ATOM 7119 O O . LEU B 1 97 ? -7.461 61.594 27.812 1 95.44 97 LEU B O 1
ATOM 7123 N N . ALA B 1 98 ? -8.508 61 29.656 1 94.81 98 ALA B N 1
ATOM 7124 C CA . ALA B 1 98 ? -9.734 61.719 29.344 1 94.81 98 ALA B CA 1
ATOM 7125 C C . ALA B 1 98 ? -9.477 63.219 29.203 1 94.81 98 ALA B C 1
ATOM 7127 O O . ALA B 1 98 ? -10.008 63.844 28.312 1 94.81 98 ALA B O 1
ATOM 7128 N N . LEU B 1 99 ? -8.656 63.719 30.094 1 94.56 99 LEU B N 1
ATOM 7129 C CA . LEU B 1 99 ? -8.328 65.125 30.094 1 94.56 99 LEU B CA 1
ATOM 7130 C C . LEU B 1 99 ? -7.543 65.5 28.844 1 94.56 99 LEU B C 1
ATOM 7132 O O . LEU B 1 99 ? -7.785 66.562 28.25 1 94.56 99 LEU B O 1
ATOM 7136 N N . LEU B 1 100 ? -6.695 64.688 28.453 1 94.5 100 LEU B N 1
ATOM 7137 C CA . LEU B 1 100 ? -5.816 65 27.328 1 94.5 100 LEU B CA 1
ATOM 7138 C C . LEU B 1 100 ? -6.586 64.938 26.016 1 94.5 100 LEU B C 1
ATOM 7140 O O . LEU B 1 100 ? -6.176 65.562 25.031 1 94.5 100 LEU B O 1
ATOM 7144 N N . MET B 1 101 ? -7.75 64.312 25.953 1 93.25 101 MET B N 1
ATOM 7145 C CA . MET B 1 101 ? -8.492 64.188 24.703 1 93.25 101 MET B CA 1
ATOM 7146 C C . MET B 1 101 ? -9.641 65.188 24.641 1 93.25 101 MET B C 1
ATOM 7148 O O . MET B 1 101 ? -10.328 65.25 23.625 1 93.25 101 MET B O 1
ATOM 7152 N N . GLN B 1 102 ? -10.055 65.875 25.625 1 88.38 102 GLN B N 1
ATOM 7153 C CA . GLN B 1 102 ? -11.258 66.688 25.797 1 88.38 102 GLN B CA 1
ATOM 7154 C C . GLN B 1 102 ? -11.477 67.562 24.609 1 88.38 102 GLN B C 1
ATOM 7156 O O . GLN B 1 102 ? -12.602 67.75 24.141 1 88.38 102 GLN B O 1
ATOM 7161 N N . GLU B 1 103 ? -10.477 68.25 24.047 1 87.94 103 GLU B N 1
ATOM 7162 C CA . GLU B 1 103 ? -10.703 69.25 22.984 1 87.94 103 GLU B CA 1
ATOM 7163 C C . GLU B 1 103 ? -10.445 68.625 21.609 1 87.94 103 GLU B C 1
ATOM 7165 O O . GLU B 1 103 ? -10.422 69.375 20.609 1 87.94 103 GLU B O 1
ATOM 7170 N N . GLN B 1 104 ? -10.414 67.375 21.562 1 94.31 104 GLN B N 1
ATOM 7171 C CA . GLN B 1 104 ? -10.117 66.75 20.297 1 94.31 104 GLN B CA 1
ATOM 7172 C C . GLN B 1 104 ? -11.18 65.688 19.984 1 94.31 104 GLN B C 1
ATOM 7174 O O . GLN B 1 104 ? -12.008 65.375 20.828 1 94.31 104 GLN B O 1
ATOM 7179 N N . THR B 1 105 ? -11.281 65.312 18.672 1 96.31 105 THR B N 1
ATOM 7180 C CA . THR B 1 105 ? -12.148 64.25 18.266 1 96.31 105 THR B CA 1
ATOM 7181 C C . THR B 1 105 ? -11.562 62.906 18.703 1 96.31 105 THR B C 1
ATOM 7183 O O . THR B 1 105 ? -10.609 62.406 18.094 1 96.31 105 THR B O 1
ATOM 7186 N N . SER B 1 106 ? -12.172 62.281 19.703 1 96.94 106 SER B N 1
ATOM 7187 C CA . SER B 1 106 ? -11.625 61.062 20.312 1 96.94 106 SER B CA 1
ATOM 7188 C C . SER B 1 106 ? -12.125 59.812 19.594 1 96.94 106 SER B C 1
ATOM 7190 O O . SER B 1 106 ? -13.336 59.625 19.438 1 96.94 106 SER B O 1
ATOM 7192 N N . ILE B 1 107 ? -11.219 58.969 19.094 1 98.12 107 ILE B N 1
ATOM 7193 C CA . ILE B 1 107 ? -11.484 57.656 18.547 1 98.12 107 ILE B CA 1
ATOM 7194 C C . ILE B 1 107 ? -10.984 56.594 19.516 1 98.12 107 ILE B C 1
ATOM 7196 O O . ILE B 1 107 ? -9.781 56.344 19.609 1 98.12 107 ILE B O 1
ATOM 7200 N N . LEU B 1 108 ? -11.906 55.906 20.188 1 98 108 LEU B N 1
ATOM 7201 C CA . LEU B 1 108 ? -11.539 55 21.266 1 98 108 LEU B CA 1
ATOM 7202 C C . LEU B 1 108 ? -11.844 53.562 20.906 1 98 108 LEU B C 1
ATOM 7204 O O . LEU B 1 108 ? -12.93 53.281 20.391 1 98 108 LEU B O 1
ATOM 7208 N N . VAL B 1 109 ? -10.859 52.688 21.062 1 97.94 109 VAL B N 1
ATOM 7209 C CA . VAL B 1 109 ? -11 51.25 20.781 1 97.94 109 VAL B CA 1
ATOM 7210 C C . VAL B 1 109 ? -11.055 50.469 22.094 1 97.94 109 VAL B C 1
ATOM 7212 O O . VAL B 1 109 ? -10.164 50.594 22.938 1 97.94 109 VAL B O 1
ATOM 7215 N N . SER B 1 110 ? -12.078 49.688 22.266 1 96.12 110 SER B N 1
ATOM 7216 C CA . SER B 1 110 ? -12.25 48.875 23.453 1 96.12 110 SER B CA 1
ATOM 7217 C C . SER B 1 110 ? -12.617 47.438 23.094 1 96.12 110 SER B C 1
ATOM 7219 O O . SER B 1 110 ? -12.727 47.094 21.906 1 96.12 110 SER B O 1
ATOM 7221 N N . GLY B 1 111 ? -12.75 46.625 24.094 1 93.75 111 GLY B N 1
ATOM 7222 C CA . GLY B 1 111 ? -12.992 45.188 23.922 1 93.75 111 GLY B CA 1
ATOM 7223 C C . GLY B 1 111 ? -11.969 44.312 24.609 1 93.75 111 GLY B C 1
ATOM 7224 O O . GLY B 1 111 ? -10.992 44.844 25.172 1 93.75 111 GLY B O 1
ATOM 7225 N N . SER B 1 112 ? -12.18 43.031 24.516 1 91 112 SER B N 1
ATOM 7226 C CA . SER B 1 112 ? -11.312 42.094 25.234 1 91 112 SER B CA 1
ATOM 7227 C C . SER B 1 112 ? -10 41.875 24.484 1 91 112 SER B C 1
ATOM 7229 O O . SER B 1 112 ? -8.938 41.812 25.094 1 91 112 SER B O 1
ATOM 7231 N N . HIS B 1 113 ? -10.117 41.656 23.172 1 92.69 113 HIS B N 1
ATOM 7232 C CA . HIS B 1 113 ? -8.945 41.344 22.359 1 92.69 113 HIS B CA 1
ATOM 7233 C C . HIS B 1 113 ? -8.844 42.25 21.156 1 92.69 113 HIS B C 1
ATOM 7235 O O . HIS B 1 113 ? -9.859 42.75 20.656 1 92.69 113 HIS B O 1
ATOM 7241 N N . GLY B 1 114 ? -7.625 42.562 20.703 1 93.69 114 GLY B N 1
ATOM 7242 C CA . GLY B 1 114 ? -7.406 43.25 19.438 1 93.69 114 GLY B CA 1
ATOM 7243 C C . GLY B 1 114 ? -7.359 44.75 19.562 1 93.69 114 GLY B C 1
ATOM 7244 O O . GLY B 1 114 ? -7.105 45.469 18.578 1 93.69 114 GLY B O 1
ATOM 7245 N N . LYS B 1 115 ? -7.5 45.312 20.734 1 94.88 115 LYS B N 1
ATOM 7246 C CA . LYS B 1 115 ? -7.543 46.75 20.969 1 94.88 115 LYS B CA 1
ATOM 7247 C C . LYS B 1 115 ? -6.281 47.406 20.438 1 94.88 115 LYS B C 1
ATOM 7249 O O . LYS B 1 115 ? -6.363 48.406 19.703 1 94.88 115 LYS B O 1
ATOM 7254 N N . THR B 1 116 ? -5.203 46.781 20.859 1 94.44 116 THR B N 1
ATOM 7255 C CA . THR B 1 116 ? -3.92 47.375 20.484 1 94.44 116 THR B CA 1
ATOM 7256 C C . THR B 1 116 ? -3.74 47.344 18.969 1 94.44 116 THR B C 1
ATOM 7258 O O . THR B 1 116 ? -3.297 48.344 18.375 1 94.44 116 THR B O 1
ATOM 7261 N N . THR B 1 117 ? -4.098 46.312 18.344 1 95.69 117 THR B N 1
ATOM 7262 C CA . THR B 1 117 ? -3.926 46.156 16.906 1 95.69 117 THR B CA 1
ATOM 7263 C C . THR B 1 117 ? -4.836 47.125 16.156 1 95.69 117 THR B C 1
ATOM 7265 O O . THR B 1 117 ? -4.395 47.812 15.234 1 95.69 117 THR B O 1
ATOM 7268 N N . VAL B 1 118 ? -6.078 47.219 16.5 1 97.69 118 VAL B N 1
ATOM 7269 C CA . VAL B 1 118 ? -7.035 48.062 15.82 1 97.69 118 VAL B CA 1
ATOM 7270 C C . VAL B 1 118 ? -6.613 49.531 15.969 1 97.69 118 VAL B C 1
ATOM 7272 O O . VAL B 1 118 ? -6.609 50.281 14.992 1 97.69 118 VAL B O 1
ATOM 7275 N N . SER B 1 119 ? -6.293 49.969 17.188 1 97.62 119 SER B N 1
ATOM 7276 C CA . SER B 1 119 ? -5.867 51.344 17.422 1 97.62 119 SER B CA 1
ATOM 7277 C C . SER B 1 119 ? -4.609 51.688 16.609 1 97.62 119 SER B C 1
ATOM 7279 O O . SER B 1 119 ? -4.477 52.781 16.078 1 97.62 119 SER B O 1
ATOM 7281 N N . SER B 1 120 ? -3.746 50.719 16.562 1 97.31 120 SER B N 1
ATOM 7282 C CA . SER B 1 120 ? -2.525 50.906 15.781 1 97.31 120 SER B CA 1
ATOM 7283 C C . SER B 1 120 ? -2.83 51.031 14.289 1 97.31 120 SER B C 1
ATOM 7285 O O . SER B 1 120 ? -2.223 51.844 13.594 1 97.31 120 SER B O 1
ATOM 7287 N N . LEU B 1 121 ? -3.725 50.219 13.812 1 98 121 LEU B N 1
ATOM 7288 C CA . LEU B 1 121 ? -4.109 50.25 12.406 1 98 121 LEU B CA 1
ATOM 7289 C C . LEU B 1 121 ? -4.766 51.594 12.047 1 98 121 LEU B C 1
ATOM 7291 O O . LEU B 1 121 ? -4.461 52.188 11.008 1 98 121 LEU B O 1
ATOM 7295 N N . ILE B 1 122 ? -5.672 52.062 12.906 1 98.38 122 ILE B N 1
ATOM 7296 C CA . ILE B 1 122 ? -6.32 53.344 12.672 1 98.38 122 ILE B CA 1
ATOM 7297 C C . ILE B 1 122 ? -5.27 54.438 12.625 1 98.38 122 ILE B C 1
ATOM 7299 O O . ILE B 1 122 ? -5.285 55.281 11.727 1 98.38 122 ILE B O 1
ATOM 7303 N N . THR B 1 123 ? -4.359 54.406 13.57 1 97.88 123 THR B N 1
ATOM 7304 C CA . THR B 1 123 ? -3.297 55.406 13.633 1 97.88 123 THR B CA 1
ATOM 7305 C C . THR B 1 123 ? -2.471 55.375 12.352 1 97.88 123 THR B C 1
ATOM 7307 O O . THR B 1 123 ? -2.193 56.438 11.773 1 97.88 123 THR B O 1
ATOM 7310 N N . ALA B 1 124 ? -2.078 54.25 11.914 1 97.69 124 ALA B N 1
ATOM 7311 C CA . ALA B 1 124 ? -1.268 54.094 10.703 1 97.69 124 ALA B CA 1
ATOM 7312 C C . ALA B 1 124 ? -1.99 54.656 9.484 1 97.69 124 ALA B C 1
ATOM 7314 O O . ALA B 1 124 ? -1.375 55.344 8.648 1 97.69 124 ALA B O 1
ATOM 7315 N N . ILE B 1 125 ? -3.281 54.406 9.359 1 98.31 125 ILE B N 1
ATOM 7316 C CA . ILE B 1 125 ? -4.078 54.875 8.242 1 98.31 125 ILE B CA 1
ATOM 7317 C C . ILE B 1 125 ? -4.125 56.406 8.273 1 98.31 125 ILE B C 1
ATOM 7319 O O . ILE B 1 125 ? -3.891 57.062 7.25 1 98.31 125 ILE B O 1
ATOM 7323 N N . PHE B 1 126 ? -4.418 57.031 9.406 1 98.19 126 PHE B N 1
ATOM 7324 C CA . PHE B 1 126 ? -4.508 58.469 9.539 1 98.19 126 PHE B CA 1
ATOM 7325 C C . PHE B 1 126 ? -3.164 59.156 9.25 1 98.19 126 PHE B C 1
ATOM 7327 O O . PHE B 1 126 ? -3.107 60.188 8.625 1 98.19 126 PHE B O 1
ATOM 7334 N N . GLN B 1 127 ? -2.111 58.469 9.719 1 97.12 127 GLN B N 1
ATOM 7335 C CA . GLN B 1 127 ? -0.777 59 9.461 1 97.12 127 GLN B CA 1
ATOM 7336 C C . GLN B 1 127 ? -0.445 58.969 7.973 1 97.12 127 GLN B C 1
ATOM 7338 O O . GLN B 1 127 ? 0.103 59.938 7.426 1 97.12 127 GLN B O 1
ATOM 7343 N N . THR B 1 128 ? -0.75 57.875 7.367 1 97.56 128 THR B N 1
ATOM 7344 C CA . THR B 1 128 ? -0.506 57.75 5.934 1 97.56 128 THR B CA 1
ATOM 7345 C C . THR B 1 128 ? -1.312 58.781 5.156 1 97.56 128 THR B C 1
ATOM 7347 O O . THR B 1 128 ? -0.849 59.281 4.137 1 97.56 128 THR B O 1
ATOM 7350 N N . ALA B 1 129 ? -2.48 59.094 5.648 1 97.75 129 ALA B N 1
ATOM 7351 C CA . ALA B 1 129 ? -3.348 60.125 5.035 1 97.75 129 ALA B CA 1
ATOM 7352 C C . ALA B 1 129 ? -2.916 61.531 5.426 1 97.75 129 ALA B C 1
ATOM 7354 O O . ALA B 1 129 ? -3.598 62.5 5.105 1 97.75 129 ALA B O 1
ATOM 7355 N N . LYS B 1 130 ? -1.897 61.719 6.195 1 96.94 130 LYS B N 1
ATOM 7356 C CA . LYS B 1 130 ? -1.306 63 6.609 1 96.94 130 LYS B CA 1
ATOM 7357 C C . LYS B 1 130 ? -2.25 63.781 7.52 1 96.94 130 LYS B C 1
ATOM 7359 O O . LYS B 1 130 ? -2.35 65 7.422 1 96.94 130 LYS B O 1
ATOM 7364 N N . LYS B 1 131 ? -2.928 63.062 8.359 1 96.75 131 LYS B N 1
ATOM 7365 C CA . LYS B 1 131 ? -3.842 63.719 9.297 1 96.75 131 LYS B CA 1
ATOM 7366 C C . LYS B 1 131 ? -3.174 63.938 10.656 1 96.75 131 LYS B C 1
ATOM 7368 O O . LYS B 1 131 ? -3.707 64.625 11.508 1 96.75 131 LYS B O 1
ATOM 7373 N N . ASP B 1 132 ? -2.029 63.375 10.961 1 96.5 132 ASP B N 1
ATOM 7374 C CA . ASP B 1 132 ? -1.14 63.531 12.109 1 96.5 132 ASP B CA 1
ATOM 7375 C C . ASP B 1 132 ? -1.914 63.469 13.422 1 96.5 132 ASP B C 1
ATOM 7377 O O . ASP B 1 132 ? -1.908 64.438 14.203 1 96.5 132 ASP B O 1
ATOM 7381 N N . PRO B 1 133 ? -2.539 62.406 13.695 1 97.62 133 PRO B N 1
ATOM 7382 C CA . PRO B 1 133 ? -3.334 62.281 14.922 1 97.62 133 PRO B CA 1
ATOM 7383 C C . PRO B 1 133 ? -2.471 62.156 16.172 1 97.62 133 PRO B C 1
ATOM 7385 O O . PRO B 1 133 ? -1.328 61.688 16.094 1 97.62 133 PRO B O 1
ATOM 7388 N N . SER B 1 134 ? -3.01 62.625 17.359 1 97.62 134 SER B N 1
ATOM 7389 C CA . SER B 1 134 ? -2.492 62.156 18.656 1 97.62 134 SER B CA 1
ATOM 7390 C C . SER B 1 134 ? -2.902 60.719 18.953 1 97.62 134 SER B C 1
ATOM 7392 O O . SER B 1 134 ? -3.916 60.25 18.438 1 97.62 134 SER B O 1
ATOM 7394 N N . TYR B 1 135 ? -2.045 60.031 19.641 1 97.75 135 TYR B N 1
ATOM 7395 C CA . TYR B 1 135 ? -2.477 58.688 19.969 1 97.75 135 TYR B CA 1
ATOM 7396 C C . TYR B 1 135 ? -1.868 58.219 21.281 1 97.75 135 TYR B C 1
ATOM 7398 O O . TYR B 1 135 ? -0.82 58.719 21.703 1 97.75 135 TYR B O 1
ATOM 7406 N N . ALA B 1 136 ? -2.512 57.312 22 1 97.12 136 ALA B N 1
ATOM 7407 C CA . ALA B 1 136 ? -2.1 56.562 23.172 1 97.12 136 ALA B CA 1
ATOM 7408 C C . ALA B 1 136 ? -2.477 55.062 23.031 1 97.12 136 ALA B C 1
ATOM 7410 O O . ALA B 1 136 ? -3.631 54.688 23.25 1 97.12 136 ALA B O 1
ATOM 7411 N N . ILE B 1 137 ? -1.508 54.219 22.719 1 95 137 ILE B N 1
ATOM 7412 C CA . ILE B 1 137 ? -1.759 52.844 22.344 1 95 137 ILE B CA 1
ATOM 7413 C C . ILE B 1 137 ? -1.048 51.906 23.312 1 95 137 ILE B C 1
ATOM 7415 O O . ILE B 1 137 ? 0.015 52.25 23.844 1 95 137 ILE B O 1
ATOM 7419 N N . GLY B 1 138 ? -1.649 50.75 23.5 1 90.06 138 GLY B N 1
ATOM 7420 C CA . GLY B 1 138 ? -1.176 49.812 24.484 1 90.06 138 GLY B CA 1
ATOM 7421 C C . GLY B 1 138 ? -0.022 48.969 23.984 1 90.06 138 GLY B C 1
ATOM 7422 O O . GLY B 1 138 ? 0.266 47.906 24.562 1 90.06 138 GLY B O 1
ATOM 7423 N N . GLY B 1 139 ? 0.583 49.219 22.969 1 90.31 139 GLY B N 1
ATOM 7424 C CA . GLY B 1 139 ? 1.738 48.531 22.406 1 90.31 139 GLY B CA 1
ATOM 7425 C C . GLY B 1 139 ? 2.709 49.469 21.719 1 90.31 139 GLY B C 1
ATOM 7426 O O . GLY B 1 139 ? 2.324 50.562 21.266 1 90.31 139 GLY B O 1
ATOM 7427 N N . LEU B 1 140 ? 3.947 48.969 21.656 1 90.31 140 LEU B N 1
ATOM 7428 C CA . LEU B 1 140 ? 4.977 49.812 21.031 1 90.31 140 LEU B CA 1
ATOM 7429 C C . LEU B 1 140 ? 5.016 49.562 19.531 1 90.31 140 LEU B C 1
ATOM 7431 O O . LEU B 1 140 ? 4.848 48.438 19.062 1 90.31 140 LEU B O 1
ATOM 7435 N N . ASN B 1 141 ? 5.168 50.562 18.797 1 89.19 141 ASN B N 1
ATOM 7436 C CA . ASN B 1 141 ? 5.379 50.438 17.359 1 89.19 141 ASN B CA 1
ATOM 7437 C C . ASN B 1 141 ? 6.844 50.156 17.031 1 89.19 141 ASN B C 1
ATOM 7439 O O . ASN B 1 141 ? 7.629 49.812 17.906 1 89.19 141 ASN B O 1
ATOM 7443 N N . SER B 1 142 ? 7.207 50.25 15.758 1 85.06 142 SER B N 1
ATOM 7444 C CA . SER B 1 142 ? 8.555 49.938 15.297 1 85.06 142 SER B CA 1
ATOM 7445 C C . SER B 1 142 ? 9.57 50.938 15.828 1 85.06 142 SER B C 1
ATOM 7447 O O . SER B 1 142 ? 10.758 50.625 15.938 1 85.06 142 SER B O 1
ATOM 7449 N N . GLN B 1 143 ? 9.094 52.094 16.203 1 85.06 143 GLN B N 1
ATOM 7450 C CA . GLN B 1 143 ? 9.984 53.125 16.734 1 85.06 143 GLN B CA 1
ATOM 7451 C C . GLN B 1 143 ? 9.961 53.125 18.266 1 85.06 143 GLN B C 1
ATOM 7453 O O . GLN B 1 143 ? 10.484 54.031 18.891 1 85.06 143 GLN B O 1
ATOM 7458 N N . TYR B 1 144 ? 9.289 52.219 18.844 1 89.94 144 TYR B N 1
ATOM 7459 C CA . TYR B 1 144 ? 9.211 52.031 20.297 1 89.94 144 TYR B CA 1
ATOM 7460 C C . TYR B 1 144 ? 8.406 53.188 20.922 1 89.94 144 TYR B C 1
ATOM 7462 O O . TYR B 1 144 ? 8.766 53.656 22 1 89.94 144 TYR B O 1
ATOM 7470 N N . LEU B 1 145 ? 7.445 53.625 20.203 1 92.25 145 LEU B N 1
ATOM 7471 C CA . LEU B 1 145 ? 6.555 54.688 20.703 1 92.25 145 LEU B CA 1
ATOM 7472 C C . LEU B 1 145 ? 5.129 54.156 20.844 1 92.25 145 LEU B C 1
ATOM 7474 O O . LEU B 1 145 ? 4.66 53.375 20 1 92.25 145 LEU B O 1
ATOM 7478 N N . ASN B 1 146 ? 4.488 54.594 21.859 1 95.69 146 ASN B N 1
ATOM 7479 C CA . ASN B 1 146 ? 3.098 54.219 22.078 1 95.69 146 ASN B CA 1
ATOM 7480 C C . ASN B 1 146 ? 2.223 55.438 22.391 1 95.69 146 ASN B C 1
ATOM 7482 O O . ASN B 1 146 ? 1.019 55.281 22.609 1 95.69 146 ASN B O 1
ATOM 7486 N N . GLY B 1 147 ? 2.834 56.625 22.422 1 96.5 147 GLY B N 1
ATOM 7487 C CA . GLY B 1 147 ? 2.143 57.875 22.641 1 96.5 147 GLY B CA 1
ATOM 7488 C C . GLY B 1 147 ? 2.727 59.031 21.844 1 96.5 147 GLY B C 1
ATOM 7489 O O . GLY B 1 147 ? 3.943 59.094 21.672 1 96.5 147 GLY B O 1
ATOM 7490 N N . TYR B 1 148 ? 1.838 59.875 21.469 1 96.75 148 TYR B N 1
ATOM 7491 C CA . TYR B 1 148 ? 2.236 60.969 20.594 1 96.75 148 TYR B CA 1
ATOM 7492 C C . TYR B 1 148 ? 1.162 62.062 20.562 1 96.75 148 TYR B C 1
ATOM 7494 O O . TYR B 1 148 ? -0.033 61.75 20.562 1 96.75 148 TYR B O 1
ATOM 7502 N N . SER B 1 149 ? 1.603 63.344 20.656 1 96.44 149 SER B N 1
ATOM 7503 C CA . SER B 1 149 ? 0.689 64.5 20.453 1 96.44 149 SER B CA 1
ATOM 7504 C C . SER B 1 149 ? 0.811 65.062 19.047 1 96.44 149 SER B C 1
ATOM 7506 O O . SER B 1 149 ? 1.81 65.688 18.703 1 96.44 149 SER B O 1
ATOM 7508 N N . GLY B 1 150 ? -0.184 64.812 18.312 1 95.19 150 GLY B N 1
ATOM 7509 C CA . GLY B 1 150 ? -0.197 65.312 16.938 1 95.19 150 GLY B CA 1
ATOM 7510 C C . GLY B 1 150 ? -0.774 66.688 16.828 1 95.19 150 GLY B C 1
ATOM 7511 O O . GLY B 1 150 ? -1.146 67.312 17.844 1 95.19 150 GLY B O 1
ATOM 7512 N N . SER B 1 151 ? -0.848 67.188 15.578 1 94.38 151 SER B N 1
ATOM 7513 C CA . SER B 1 151 ? -1.256 68.562 15.344 1 94.38 151 SER B CA 1
ATOM 7514 C C . SER B 1 151 ? -2.717 68.688 14.914 1 94.38 151 SER B C 1
ATOM 7516 O O . SER B 1 151 ? -3.314 69.75 14.922 1 94.38 151 SER B O 1
ATOM 7518 N N . SER B 1 152 ? -3.256 67.5 14.672 1 94.5 152 SER B N 1
ATOM 7519 C CA . SER B 1 152 ? -4.625 67.562 14.164 1 94.5 152 SER B CA 1
ATOM 7520 C C . SER B 1 152 ? -5.637 67.438 15.305 1 94.5 152 SER B C 1
ATOM 7522 O O . SER B 1 152 ? -5.258 67.438 16.484 1 94.5 152 SER B O 1
ATOM 7524 N N . GLU B 1 153 ? -6.891 67.438 14.93 1 96.12 153 GLU B N 1
ATOM 7525 C CA . GLU B 1 153 ? -7.984 67.438 15.898 1 96.12 153 GLU B CA 1
ATOM 7526 C C . GLU B 1 153 ? -8.312 66 16.328 1 96.12 153 GLU B C 1
ATOM 7528 O O . GLU B 1 153 ? -9.188 65.75 17.172 1 96.12 153 GLU B O 1
ATOM 7533 N N . TYR B 1 154 ? -7.617 65.062 15.812 1 97.38 154 TYR B N 1
ATOM 7534 C CA . TYR B 1 154 ? -7.973 63.656 16.094 1 97.38 154 TYR B CA 1
ATOM 7535 C C . TYR B 1 154 ? -7.117 63.094 17.219 1 97.38 154 TYR B C 1
ATOM 7537 O O . TYR B 1 154 ? -5.93 63.375 17.328 1 97.38 154 TYR B O 1
ATOM 7545 N N . PHE B 1 155 ? -7.68 62.281 18.109 1 98.12 155 PHE B N 1
ATOM 7546 C CA . PHE B 1 155 ? -7.02 61.562 19.188 1 98.12 155 PHE B CA 1
ATOM 7547 C C . PHE B 1 155 ? -7.441 60.094 19.203 1 98.12 155 PHE B C 1
ATOM 7549 O O . PHE B 1 155 ? -8.6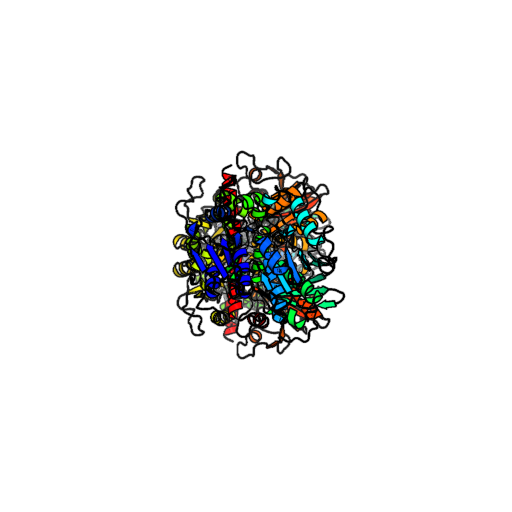09 59.781 19.438 1 98.12 155 PHE B O 1
ATOM 7556 N N . ILE B 1 156 ? -6.516 59.188 18.891 1 98.12 156 ILE B N 1
ATOM 7557 C CA . ILE B 1 156 ? -6.777 57.781 18.844 1 98.12 156 ILE B CA 1
ATOM 7558 C C . ILE B 1 156 ? -6.227 57.094 20.094 1 98.12 156 ILE B C 1
ATOM 7560 O O . ILE B 1 156 ? -5.055 57.281 20.438 1 98.12 156 ILE B O 1
ATOM 7564 N N . ALA B 1 157 ? -7.051 56.281 20.812 1 97.44 157 ALA B N 1
ATOM 7565 C CA . ALA B 1 157 ? -6.547 55.656 22.047 1 97.44 157 ALA B CA 1
ATOM 7566 C C . ALA B 1 157 ? -7.246 54.344 22.328 1 97.44 157 ALA B C 1
ATOM 7568 O O . ALA B 1 157 ? -8.375 54.125 21.875 1 97.44 157 ALA B O 1
ATOM 7569 N N . GLU B 1 158 ? -6.594 53.5 23.047 1 95.25 158 GLU B N 1
ATOM 7570 C CA . GLU B 1 158 ? -7.195 52.312 23.641 1 95.25 158 GLU B CA 1
ATOM 7571 C C . GLU B 1 158 ? -7.965 52.656 24.906 1 95.25 158 GLU B C 1
ATOM 7573 O O . GLU B 1 158 ? -7.477 53.438 25.75 1 95.25 158 GLU B O 1
ATOM 7578 N N . ALA B 1 159 ? -9.109 52.188 24.953 1 93.38 159 ALA B N 1
ATOM 7579 C CA . ALA B 1 159 ? -9.914 52.312 26.156 1 93.38 159 ALA B CA 1
ATOM 7580 C C . ALA B 1 159 ? -10.086 50.969 26.859 1 93.38 159 ALA B C 1
ATOM 7582 O O . ALA B 1 159 ? -10.883 50.156 26.422 1 93.38 159 ALA B O 1
ATOM 7583 N N . ASP B 1 160 ? -9.406 50.812 27.906 1 85.62 160 ASP B N 1
ATOM 7584 C CA . ASP B 1 160 ? -9.344 49.531 28.594 1 85.62 160 ASP B CA 1
ATOM 7585 C C . ASP B 1 160 ? -10.617 49.281 29.375 1 85.62 160 ASP B C 1
ATOM 7587 O O . ASP B 1 160 ? -11.055 50.125 30.172 1 85.62 160 ASP B O 1
ATOM 7591 N N . GLU B 1 161 ? -11.164 48.219 29.188 1 78.94 161 GLU B N 1
ATOM 7592 C CA . GLU B 1 161 ? -12.406 47.844 29.859 1 78.94 161 GLU B CA 1
ATOM 7593 C C . GLU B 1 161 ? -12.117 47.156 31.203 1 78.94 161 GLU B C 1
ATOM 7595 O O . GLU B 1 161 ? -13.008 47.031 32.031 1 78.94 161 GLU B O 1
ATOM 7600 N N . SER B 1 162 ? -10.953 46.719 31.5 1 74.88 162 SER B N 1
ATOM 7601 C CA . SER B 1 162 ? -10.594 45.812 32.562 1 74.88 162 SER B CA 1
ATOM 7602 C C . SER B 1 162 ? -10.781 46.438 33.938 1 74.88 162 SER B C 1
ATOM 7604 O O . SER B 1 162 ? -11.102 45.75 34.906 1 74.88 162 SER B O 1
ATOM 7606 N N . ASP B 1 163 ? -10.555 47.719 34 1 72.81 163 ASP B N 1
ATOM 7607 C CA . ASP B 1 163 ? -10.539 48.312 35.344 1 72.81 163 ASP B CA 1
ATOM 7608 C C . ASP B 1 163 ? -11.734 49.25 35.562 1 72.81 163 ASP B C 1
ATOM 7610 O O . ASP B 1 163 ? -11.727 50.094 36.469 1 72.81 163 ASP B O 1
ATOM 7614 N N . GLY B 1 164 ? -12.711 49.156 34.656 1 76.56 164 GLY B N 1
ATOM 7615 C CA . GLY B 1 164 ? -13.922 49.969 34.812 1 76.56 164 GLY B CA 1
ATOM 7616 C C . GLY B 1 164 ? -13.711 51.438 34.469 1 76.56 164 GLY B C 1
ATOM 7617 O O . GLY B 1 164 ? -14.531 52.281 34.812 1 76.56 164 GLY B O 1
ATOM 7618 N N . SER B 1 165 ? -12.688 51.719 33.844 1 84.75 165 SER B N 1
ATOM 7619 C CA . SER B 1 165 ? -12.32 53.094 33.562 1 84.75 165 SER B CA 1
ATOM 7620 C C . SER B 1 165 ? -13.086 53.656 32.375 1 84.75 165 SER B C 1
ATOM 7622 O O . SER B 1 165 ? -13 54.875 32.094 1 84.75 165 SER B O 1
ATOM 7624 N N . LEU B 1 166 ? -13.875 52.875 31.797 1 90.62 166 LEU B N 1
ATOM 7625 C CA . LEU B 1 166 ? -14.602 53.312 30.609 1 90.62 166 LEU B CA 1
ATOM 7626 C C . LEU B 1 166 ? -15.555 54.469 30.938 1 90.62 166 LEU B C 1
ATOM 7628 O O . LEU B 1 166 ? -15.914 55.25 30.062 1 90.62 166 LEU B O 1
ATOM 7632 N N . LYS B 1 167 ? -15.922 54.531 32.188 1 88.25 167 LYS B N 1
ATOM 7633 C CA . LYS B 1 167 ? -16.875 55.531 32.625 1 88.25 167 LYS B CA 1
ATOM 7634 C C . LYS B 1 167 ? -16.297 56.938 32.5 1 88.25 167 LYS B C 1
ATOM 7636 O O . LYS B 1 167 ? -17.047 57.906 32.375 1 88.25 167 LYS B O 1
ATOM 7641 N N . HIS B 1 168 ? -15.008 57.031 32.438 1 89.75 168 HIS B N 1
ATOM 7642 C CA . HIS B 1 168 ? -14.352 58.344 32.406 1 89.75 168 HIS B CA 1
ATOM 7643 C C . HIS B 1 168 ? -14.289 58.906 31 1 89.75 168 HIS B C 1
ATOM 7645 O O . HIS B 1 168 ? -14.008 60.094 30.812 1 89.75 168 HIS B O 1
ATOM 7651 N N . TYR B 1 169 ? -14.617 58.125 30.047 1 93.56 169 TYR B N 1
ATOM 7652 C CA . TYR B 1 169 ? -14.383 58.531 28.672 1 93.56 169 TYR B CA 1
ATOM 7653 C C . TYR B 1 169 ? -15.688 58.938 28 1 93.56 169 TYR B C 1
ATOM 7655 O O . TYR B 1 169 ? -16.75 58.375 28.281 1 93.56 169 TYR B O 1
ATOM 7663 N N . PHE B 1 170 ? -15.625 59.938 27.172 1 92.56 170 PHE B N 1
ATOM 7664 C CA . PHE B 1 170 ? -16.719 60.375 26.297 1 92.56 170 PHE B CA 1
ATOM 7665 C C . PHE B 1 170 ? -16.297 60.344 24.844 1 92.56 170 PHE B C 1
ATOM 7667 O O . PHE B 1 170 ? -15.961 61.406 24.266 1 92.56 170 PHE B O 1
ATOM 7674 N N . PRO B 1 171 ? -16.422 59.219 24.25 1 95.25 171 PRO B N 1
ATOM 7675 C CA . PRO B 1 171 ? -15.891 59.062 22.906 1 95.25 171 PRO B CA 1
ATOM 7676 C C . PRO B 1 171 ? -16.75 59.75 21.844 1 95.25 171 PRO B C 1
ATOM 7678 O O . PRO B 1 171 ? -17.969 59.75 21.938 1 95.25 171 PRO B O 1
ATOM 7681 N N . LYS B 1 172 ? -16.078 60.344 20.828 1 96.5 172 LYS B N 1
ATOM 7682 C CA . LYS B 1 172 ? -16.766 60.719 19.609 1 96.5 172 LYS B CA 1
ATOM 7683 C C . LYS B 1 172 ? -17.016 59.5 18.719 1 96.5 172 LYS B C 1
ATOM 7685 O O . LYS B 1 172 ? -18.078 59.406 18.094 1 96.5 172 LYS B O 1
ATOM 7690 N N . VAL B 1 173 ? -16.031 58.688 18.609 1 97.62 173 VAL B N 1
ATOM 7691 C CA . VAL B 1 173 ? -16.094 57.406 17.906 1 97.62 173 VAL B CA 1
ATOM 7692 C C . VAL B 1 173 ? -15.727 56.281 18.859 1 97.62 173 VAL B C 1
ATOM 7694 O O . VAL B 1 173 ? -14.789 56.406 19.641 1 97.62 173 VAL B O 1
ATOM 7697 N N . ALA B 1 174 ? -16.484 55.188 18.797 1 97.94 174 ALA B N 1
ATOM 7698 C CA . ALA B 1 174 ? -16.188 54.031 19.609 1 97.94 174 ALA B CA 1
ATOM 7699 C C . ALA B 1 174 ? -16.078 52.781 18.734 1 97.94 174 ALA B C 1
ATOM 7701 O O . ALA B 1 174 ? -16.875 52.594 17.812 1 97.94 174 ALA B O 1
ATOM 7702 N N . VAL B 1 175 ? -15.039 52 18.922 1 98.31 175 VAL B N 1
ATOM 7703 C CA . VAL B 1 175 ? -14.883 50.719 18.297 1 98.31 175 VAL B CA 1
ATOM 7704 C C . VAL B 1 175 ? -14.828 49.625 19.375 1 98.31 175 VAL B C 1
ATOM 7706 O O . VAL B 1 175 ? -14.016 49.688 20.297 1 98.31 175 VAL B O 1
ATOM 7709 N N . VAL B 1 176 ? -15.703 48.594 19.266 1 97.75 176 VAL B N 1
ATOM 7710 C CA . VAL B 1 176 ? -15.695 47.469 20.188 1 97.75 176 VAL B CA 1
ATOM 7711 C C . VAL B 1 176 ? -15.336 46.188 19.453 1 97.75 176 VAL B C 1
ATOM 7713 O O . VAL B 1 176 ? -16.109 45.719 18.625 1 97.75 176 VAL B O 1
ATOM 7716 N N . THR B 1 177 ? -14.266 45.594 19.734 1 96.25 177 THR B N 1
ATOM 7717 C CA . THR B 1 177 ? -13.711 44.5 18.953 1 96.25 177 THR B CA 1
ATOM 7718 C C . THR B 1 177 ? -14.375 43.156 19.344 1 96.25 177 THR B C 1
ATOM 7720 O O . THR B 1 177 ? -14.68 42.344 18.469 1 96.25 177 THR B O 1
ATOM 7723 N N . ASN B 1 178 ? -14.461 42.812 20.609 1 94.31 178 ASN B N 1
ATOM 7724 C CA . ASN B 1 178 ? -15.109 41.625 21.094 1 94.31 178 ASN B CA 1
ATOM 7725 C C . ASN B 1 178 ? -15.281 41.625 22.609 1 94.31 178 ASN B C 1
ATOM 7727 O O . ASN B 1 178 ? -14.844 42.562 23.266 1 94.31 178 ASN B O 1
ATOM 7731 N N . LEU B 1 179 ? -16 40.656 23.031 1 92.12 179 LEU B N 1
ATOM 7732 C CA . LEU B 1 179 ? -16.188 40.438 24.453 1 92.12 179 LEU B CA 1
ATOM 7733 C C . LEU B 1 179 ? -15.953 38.969 24.828 1 92.12 179 LEU B C 1
ATOM 7735 O O . LEU B 1 179 ? -16.578 38.094 24.266 1 92.12 179 LEU B O 1
ATOM 7739 N N . ASP B 1 180 ? -14.961 38.75 25.688 1 88.56 180 ASP B N 1
ATOM 7740 C CA . ASP B 1 180 ? -14.594 37.406 26.141 1 88.56 180 ASP B CA 1
ATOM 7741 C C . ASP B 1 180 ? -14.445 37.375 27.656 1 88.56 180 ASP B C 1
ATOM 7743 O O . ASP B 1 180 ? -14.594 38.406 28.328 1 88.56 180 ASP B O 1
ATOM 7747 N N . ASN B 1 181 ? -14.25 36.188 28.188 1 79.19 181 ASN B N 1
ATOM 7748 C CA . ASN B 1 181 ? -14.062 36.031 29.625 1 79.19 181 ASN B CA 1
ATOM 7749 C C . ASN B 1 181 ? -12.703 36.562 30.062 1 79.19 181 ASN B C 1
ATOM 7751 O O . ASN B 1 181 ? -11.805 35.781 30.391 1 79.19 181 ASN B O 1
ATOM 7755 N N . GLU B 1 182 ? -12.594 37.781 30.031 1 77.38 182 GLU B N 1
ATOM 7756 C CA . GLU B 1 182 ? -11.367 38.438 30.453 1 77.38 182 GLU B CA 1
ATOM 7757 C C . GLU B 1 182 ? -11.633 39.406 31.609 1 77.38 182 GLU B C 1
ATOM 7759 O O . GLU B 1 182 ? -12.68 40.062 31.656 1 77.38 182 GLU B O 1
ATOM 7764 N N . HIS B 1 183 ? -10.758 39.469 32.562 1 71.25 183 HIS B N 1
ATOM 7765 C CA . HIS B 1 183 ? -10.742 40.438 33.656 1 71.25 183 HIS B CA 1
ATOM 7766 C C . HIS B 1 183 ? -11.992 40.312 34.531 1 71.25 183 HIS B C 1
ATOM 7768 O O . HIS B 1 183 ? -12.516 41.312 35.031 1 71.25 183 HIS B O 1
ATOM 7774 N N . LEU B 1 184 ? -12.445 39.219 34.688 1 73.56 184 LEU B N 1
ATOM 7775 C CA . LEU B 1 184 ? -13.711 39.031 35.375 1 73.56 184 LEU B CA 1
ATOM 7776 C C . LEU B 1 184 ? -13.547 39.281 36.875 1 73.56 184 LEU B C 1
ATOM 7778 O O . LEU B 1 184 ? -14.531 39.594 37.562 1 73.56 184 LEU B O 1
ATOM 7782 N N . SER B 1 185 ? -12.312 39.219 37.281 1 71.56 185 SER B N 1
ATOM 7783 C CA . SER B 1 185 ? -12.062 39.531 38.688 1 71.56 185 SER B CA 1
ATOM 7784 C C . SER B 1 185 ? -12.531 40.906 39.062 1 71.56 185 SER B C 1
ATOM 7786 O O . SER B 1 185 ? -13.008 41.156 40.156 1 71.56 185 SER B O 1
ATOM 7788 N N . ASN B 1 186 ? -12.445 41.812 38.125 1 75.25 186 ASN B N 1
ATOM 7789 C CA . ASN B 1 186 ? -12.828 43.219 38.344 1 75.25 186 ASN B CA 1
ATOM 7790 C C . ASN B 1 186 ? -14.336 43.406 38.219 1 75.25 186 ASN B C 1
ATOM 7792 O O . ASN B 1 186 ? -14.867 44.469 38.531 1 75.25 186 ASN B O 1
ATOM 7796 N N . PHE B 1 187 ? -15.008 42.375 37.844 1 75.44 187 PHE B N 1
ATOM 7797 C CA . PHE B 1 187 ? -16.438 42.438 37.625 1 75.44 187 PHE B CA 1
ATOM 7798 C C . PHE B 1 187 ? -17.172 41.344 38.375 1 75.44 187 PHE B C 1
ATOM 7800 O O . PHE B 1 187 ? -18.156 40.781 37.875 1 75.44 187 PHE B O 1
ATOM 7807 N N . GLU B 1 188 ? -16.594 41.094 39.5 1 73.56 188 GLU B N 1
ATOM 7808 C CA . GLU B 1 188 ? -17.172 40.125 40.438 1 73.56 188 GLU B CA 1
ATOM 7809 C C . GLU B 1 188 ? -17.438 38.781 39.719 1 73.56 188 GLU B C 1
ATOM 7811 O O . GLU B 1 188 ? -18.453 38.125 39.938 1 73.56 188 GLU B O 1
ATOM 7816 N N . GLY B 1 189 ? -16.703 38.562 38.75 1 76.44 189 GLY B N 1
ATOM 7817 C CA . GLY B 1 189 ? -16.781 37.312 38.062 1 76.44 189 GLY B CA 1
ATOM 7818 C C . GLY B 1 189 ? -17.922 37.25 37.062 1 76.44 189 GLY B C 1
ATOM 7819 O O . GLY B 1 189 ? -18.219 36.188 36.5 1 76.44 189 GLY B O 1
ATOM 7820 N N . SER B 1 190 ? -18.516 38.406 36.688 1 83.12 190 SER B N 1
ATOM 7821 C CA . SER B 1 190 ? -19.719 38.406 35.875 1 83.12 190 SER B CA 1
ATOM 7822 C C . SER B 1 190 ? -19.438 38.938 34.469 1 83.12 190 SER B C 1
ATOM 7824 O O . SER B 1 190 ? -19.047 40.094 34.312 1 83.12 190 SER B O 1
ATOM 7826 N N . LYS B 1 191 ? -19.672 38.125 33.5 1 85.62 191 LYS B N 1
ATOM 7827 C CA . LYS B 1 191 ? -19.547 38.531 32.125 1 85.62 191 LYS B CA 1
ATOM 7828 C C . LYS B 1 191 ? -20.609 39.531 31.75 1 85.62 191 LYS B C 1
ATOM 7830 O O . LYS B 1 191 ? -20.375 40.438 30.938 1 85.62 191 LYS B O 1
ATOM 7835 N N . GLU B 1 192 ? -21.719 39.438 32.375 1 88.62 192 GLU B N 1
ATOM 7836 C CA . GLU B 1 192 ? -22.844 40.344 32.125 1 88.62 192 GLU B CA 1
ATOM 7837 C C . GLU B 1 192 ? -22.516 41.781 32.562 1 88.62 192 GLU B C 1
ATOM 7839 O O . GLU B 1 192 ? -22.859 42.75 31.859 1 88.62 192 GLU B O 1
ATOM 7844 N N . LYS B 1 193 ? -21.844 41.906 33.656 1 88.88 193 LYS B N 1
ATOM 7845 C CA . LYS B 1 193 ? -21.438 43.25 34.125 1 88.88 193 LYS B CA 1
ATOM 7846 C C . LYS B 1 193 ? -20.438 43.875 33.156 1 88.88 193 LYS B C 1
ATOM 7848 O O . LYS B 1 193 ? -20.484 45.094 32.906 1 88.88 193 LYS B O 1
ATOM 7853 N N . LEU B 1 194 ? -19.641 43.094 32.656 1 88.88 194 LEU B N 1
ATOM 7854 C CA . LEU B 1 194 ? -18.688 43.562 31.672 1 88.88 194 LEU B CA 1
ATOM 7855 C C . LEU B 1 194 ? -19.422 44.031 30.406 1 88.88 194 LEU B C 1
ATOM 7857 O O . LEU B 1 194 ? -19.109 45.094 29.859 1 88.88 194 LEU B O 1
ATOM 7861 N N . ALA B 1 195 ? -20.391 43.281 29.953 1 91.38 195 ALA B N 1
ATOM 7862 C CA . ALA B 1 195 ? -21.172 43.594 28.766 1 91.38 195 ALA B CA 1
ATOM 7863 C C . ALA B 1 195 ? -21.938 44.906 28.969 1 91.38 195 ALA B C 1
ATOM 7865 O O . ALA B 1 195 ? -22.031 45.719 28.047 1 91.38 195 ALA B O 1
ATOM 7866 N N . GLN B 1 196 ? -22.406 45.031 30.109 1 91 196 GLN B N 1
ATOM 7867 C CA . GLN B 1 196 ? -23.156 46.25 30.422 1 91 196 GLN B CA 1
ATOM 7868 C C . GLN B 1 196 ? -22.25 47.469 30.391 1 91 196 GLN B C 1
ATOM 7870 O O . GLN B 1 196 ? -22.656 48.562 29.938 1 91 196 GLN B O 1
ATOM 7875 N N . THR B 1 197 ? -21.094 47.281 30.891 1 91.56 197 THR B N 1
ATOM 7876 C CA . THR B 1 197 ? -20.125 48.375 30.891 1 91.56 197 THR B CA 1
ATOM 7877 C C . THR B 1 197 ? -19.812 48.812 29.453 1 91.56 197 THR B C 1
ATOM 7879 O O . THR B 1 197 ? -19.719 50 29.172 1 91.56 197 THR B O 1
ATOM 7882 N N . ILE B 1 198 ? -19.688 47.875 28.594 1 93.5 198 ILE B N 1
ATOM 7883 C CA . ILE B 1 198 ? -19.391 48.156 27.203 1 93.5 198 ILE B CA 1
ATOM 7884 C C . ILE B 1 198 ? -20.594 48.844 26.547 1 93.5 198 ILE B C 1
ATOM 7886 O O . ILE B 1 198 ? -20.438 49.812 25.766 1 93.5 198 ILE B O 1
ATOM 7890 N N . GLU B 1 199 ? -21.719 48.406 26.906 1 93.94 199 GLU B N 1
ATOM 7891 C CA . GLU B 1 199 ? -22.953 48.969 26.375 1 93.94 199 GLU B CA 1
ATOM 7892 C C . GLU B 1 199 ? -23.078 50.438 26.797 1 93.94 199 GLU B C 1
ATOM 7894 O O . GLU B 1 199 ? -23.406 51.312 25.969 1 93.94 199 GLU B O 1
ATOM 7899 N N . GLU B 1 200 ? -22.812 50.688 28.016 1 93.69 200 GLU B N 1
ATOM 7900 C CA . GLU B 1 200 ? -22.891 52.062 28.531 1 93.69 200 GLU B CA 1
ATOM 7901 C C . GLU B 1 200 ? -21.859 52.938 27.859 1 93.69 200 GLU B C 1
ATOM 7903 O O . GLU B 1 200 ? -22.141 54.125 27.562 1 93.69 200 GLU B O 1
ATOM 7908 N N . PHE B 1 201 ? -20.766 52.438 27.703 1 94.56 201 PHE B N 1
ATOM 7909 C CA . PHE B 1 201 ? -19.688 53.156 27.047 1 94.56 201 PHE B CA 1
ATOM 7910 C C . PHE B 1 201 ? -20.078 53.562 25.641 1 94.56 201 PHE B C 1
ATOM 7912 O O . PHE B 1 201 ? -19.875 54.719 25.234 1 94.56 201 PHE B O 1
ATOM 7919 N N . THR B 1 202 ? -20.703 52.688 24.844 1 95.25 202 THR B N 1
ATOM 7920 C CA . THR B 1 202 ? -21.047 52.938 23.453 1 95.25 202 THR B CA 1
ATOM 7921 C C . THR B 1 202 ? -22.234 53.875 23.344 1 95.25 202 THR B C 1
ATOM 7923 O O . THR B 1 202 ? -22.391 54.625 22.359 1 95.25 202 THR B O 1
ATOM 7926 N N . ARG B 1 203 ? -23.062 53.938 24.344 1 94.56 203 ARG B N 1
ATOM 7927 C CA . ARG B 1 203 ? -24.234 54.781 24.359 1 94.56 203 ARG B CA 1
ATOM 7928 C C . ARG B 1 203 ? -23.844 56.25 24.438 1 94.56 203 ARG B C 1
ATOM 7930 O O . ARG B 1 203 ? -24.641 57.156 24.109 1 94.56 203 ARG B O 1
ATOM 7937 N N . LYS B 1 204 ? -22.672 56.469 24.844 1 95.12 204 LYS B N 1
ATOM 7938 C CA . LYS B 1 204 ? -22.203 57.844 24.984 1 95.12 204 LYS B CA 1
ATOM 7939 C C . LYS B 1 204 ? -21.875 58.438 23.625 1 95.12 204 LYS B C 1
ATOM 7941 O O . LYS B 1 204 ? -21.734 59.656 23.516 1 95.12 204 LYS B O 1
ATOM 7946 N N . VAL B 1 205 ? -21.812 57.656 22.688 1 96.5 205 VAL B N 1
ATOM 7947 C CA . VAL B 1 205 ? -21.562 58.156 21.328 1 96.5 205 VAL B CA 1
ATOM 7948 C C . VAL B 1 205 ? -22.844 58.781 20.766 1 96.5 205 VAL B C 1
ATOM 7950 O O . VAL B 1 205 ? -23.859 58.094 20.656 1 96.5 205 VAL B O 1
ATOM 7953 N N . ASP B 1 206 ? -22.797 59.969 20.344 1 94.5 206 ASP B N 1
ATOM 7954 C CA . ASP B 1 206 ? -23.984 60.719 19.922 1 94.5 206 ASP B CA 1
ATOM 7955 C C . ASP B 1 206 ? -24.531 60.156 18.609 1 94.5 206 ASP B C 1
ATOM 7957 O O . ASP B 1 206 ? -25.75 60 18.453 1 94.5 206 ASP B O 1
ATOM 7961 N N . ASP B 1 207 ? -23.672 59.906 17.703 1 95.38 207 ASP B N 1
ATOM 7962 C CA . ASP B 1 207 ? -24.047 59.375 16.406 1 95.38 207 ASP B CA 1
ATOM 7963 C C . ASP B 1 207 ? -23.75 57.875 16.297 1 95.38 207 ASP B C 1
ATOM 7965 O O . ASP B 1 207 ? -22.578 57.469 16.234 1 95.38 207 ASP B O 1
ATOM 7969 N N . PRO B 1 208 ? -24.75 57.125 16.203 1 93.62 208 PRO B N 1
ATOM 7970 C CA . PRO B 1 208 ? -24.547 55.656 16.156 1 93.62 208 PRO B CA 1
ATOM 7971 C C . PRO B 1 208 ? -23.703 55.25 14.945 1 93.62 208 PRO B C 1
ATOM 7973 O O . PRO B 1 208 ? -23.094 54.156 14.969 1 93.62 208 PRO B O 1
ATOM 7976 N N . ASN B 1 209 ? -23.734 56.062 13.969 1 94.56 209 ASN B N 1
ATOM 7977 C CA . ASN B 1 209 ? -22.938 55.75 12.781 1 94.56 209 ASN B CA 1
ATOM 7978 C C . ASN B 1 209 ? -21.438 55.875 13.055 1 94.56 209 ASN B C 1
ATOM 7980 O O . ASN B 1 209 ? -20.609 55.5 12.219 1 94.56 209 ASN B O 1
ATOM 7984 N N . LEU B 1 210 ? -21.125 56.312 14.227 1 96.81 210 LEU B N 1
ATOM 7985 C CA . LEU B 1 210 ? -19.734 56.469 14.641 1 96.81 210 LEU B CA 1
ATOM 7986 C C . LEU B 1 210 ? -19.359 55.406 15.688 1 96.81 210 LEU B C 1
ATOM 7988 O O . LEU B 1 210 ? -18.312 55.531 16.328 1 96.81 210 LEU B O 1
ATOM 7992 N N . CYS B 1 211 ? -20.234 54.469 15.844 1 97.62 211 CYS B N 1
ATOM 7993 C CA . CYS B 1 211 ? -19.984 53.312 16.719 1 97.62 211 CYS B CA 1
ATOM 7994 C C . CYS B 1 211 ? -19.828 52.031 15.914 1 97.62 211 CYS B C 1
ATOM 7996 O O . CYS B 1 211 ? -20.75 51.625 15.211 1 97.62 211 CYS B O 1
ATOM 7998 N N . PHE B 1 212 ? -18.672 51.438 15.969 1 98.25 212 PHE B N 1
ATOM 7999 C CA . PHE B 1 212 ? -18.391 50.188 15.258 1 98.25 212 PHE B CA 1
ATOM 8000 C C . PHE B 1 212 ? -18.266 49.031 16.234 1 98.25 212 PHE B C 1
ATOM 8002 O O . PHE B 1 212 ? -17.672 49.156 17.297 1 98.25 212 PHE B O 1
ATOM 8009 N N . TYR B 1 213 ? -18.859 47.875 15.93 1 98.06 213 TYR B N 1
ATOM 8010 C CA . TYR B 1 213 ? -18.719 46.719 16.781 1 98.06 213 TYR B CA 1
ATOM 8011 C C . TYR B 1 213 ? -18.672 45.438 15.945 1 98.06 213 TYR B C 1
ATOM 8013 O O . TYR B 1 213 ? -19.203 45.406 14.828 1 98.06 213 TYR B O 1
ATOM 8021 N N . ASN B 1 214 ? -18.031 44.469 16.422 1 97.81 214 ASN B N 1
ATOM 8022 C CA . ASN B 1 214 ? -17.906 43.188 15.734 1 97.81 214 ASN B CA 1
ATOM 8023 C C . ASN B 1 214 ? -19.234 42.438 15.727 1 97.81 214 ASN B C 1
ATOM 8025 O O . ASN B 1 214 ? -19.672 41.938 16.766 1 97.81 214 ASN B O 1
ATOM 8029 N N . GLY B 1 215 ? -19.766 42.25 14.547 1 96.56 215 GLY B N 1
ATOM 8030 C CA . GLY B 1 215 ? -21.062 41.594 14.406 1 96.56 215 GLY B CA 1
ATOM 8031 C C . GLY B 1 215 ? -20.984 40.062 14.531 1 96.56 215 GLY B C 1
ATOM 8032 O O . GLY B 1 215 ? -22 39.406 14.695 1 96.56 215 GLY B O 1
ATOM 8033 N N . ASP B 1 216 ? -19.859 39.594 14.523 1 95.12 216 ASP B N 1
ATOM 8034 C CA . ASP B 1 216 ? -19.672 38.125 14.641 1 95.12 216 ASP B CA 1
ATOM 8035 C C . ASP B 1 216 ? -19.609 37.719 16.109 1 95.12 216 ASP B C 1
ATOM 8037 O O . ASP B 1 216 ? -19.672 36.531 16.422 1 95.12 216 ASP B O 1
ATOM 8041 N N . CYS B 1 217 ? -19.406 38.719 17.016 1 94.25 217 CYS B N 1
ATOM 8042 C CA . CYS B 1 217 ? -19.391 38.438 18.438 1 94.25 217 CYS B CA 1
ATOM 8043 C C . CYS B 1 217 ? -20.812 38.344 19 1 94.25 217 CYS B C 1
ATOM 8045 O O . CYS B 1 217 ? -21.5 39.375 19.094 1 94.25 217 CYS B O 1
ATOM 8047 N N . GLN B 1 218 ? -21.219 37.281 19.438 1 90.62 218 GLN B N 1
ATOM 8048 C CA . GLN B 1 218 ? -22.594 37.031 19.875 1 90.62 218 GLN B CA 1
ATOM 8049 C C . GLN B 1 218 ? -22.938 37.875 21.109 1 90.62 218 GLN B C 1
ATOM 8051 O O . GLN B 1 218 ? -24.078 38.312 21.266 1 90.62 218 GLN B O 1
ATOM 8056 N N . GLU B 1 219 ? -21.922 38.125 21.875 1 90.56 219 GLU B N 1
ATOM 8057 C CA . GLU B 1 219 ? -22.141 38.875 23.109 1 90.56 219 GLU B CA 1
ATOM 8058 C C . GLU B 1 219 ? -22.484 40.344 22.828 1 90.56 219 GLU B C 1
ATOM 8060 O O . GLU B 1 219 ? -23.078 41 23.672 1 90.56 219 GLU B O 1
ATOM 8065 N N . LEU B 1 220 ? -22.078 40.812 21.688 1 94.12 220 LEU B N 1
ATOM 8066 C CA . LEU B 1 220 ? -22.281 42.219 21.359 1 94.12 220 LEU B CA 1
ATOM 8067 C C . LEU B 1 220 ? -23.547 42.438 20.531 1 94.12 220 LEU B C 1
ATOM 8069 O O . LEU B 1 220 ? -24.109 43.531 20.5 1 94.12 220 LEU B O 1
ATOM 8073 N N . LYS B 1 221 ? -23.906 41.344 19.922 1 90.62 221 LYS B N 1
ATOM 8074 C CA . LYS B 1 221 ? -25.078 41.438 19.047 1 90.62 221 LYS B CA 1
ATOM 8075 C C . LYS B 1 221 ? -26.328 41.844 19.828 1 90.62 221 LYS B C 1
ATOM 8077 O O . LYS B 1 221 ? -26.609 41.25 20.875 1 90.62 221 LYS B O 1
ATOM 8082 N N . GLY B 1 222 ? -27.047 42.781 19.266 1 88.94 222 GLY B N 1
ATOM 8083 C CA . GLY B 1 222 ? -28.312 43.188 19.875 1 88.94 222 GLY B CA 1
ATOM 8084 C C . GLY B 1 222 ? -28.125 44.156 21.031 1 88.94 222 GLY B C 1
ATOM 8085 O O . GLY B 1 222 ? -29.078 44.781 21.469 1 88.94 222 GLY B O 1
ATOM 8086 N N . ARG B 1 223 ? -26.891 44.344 21.516 1 92.06 223 ARG B N 1
ATOM 8087 C CA . ARG B 1 223 ? -26.625 45.219 22.656 1 92.06 223 ARG B CA 1
ATOM 8088 C C . ARG B 1 223 ? -26.156 46.594 22.203 1 92.06 223 ARG B C 1
ATOM 8090 O O . ARG B 1 223 ? -26.391 47.594 22.906 1 92.06 223 ARG B O 1
ATOM 8097 N N . ILE B 1 224 ? -25.469 46.625 21.141 1 94.69 224 ILE B N 1
ATOM 8098 C CA . ILE B 1 224 ? -24.828 47.844 20.688 1 94.69 224 ILE B CA 1
ATOM 8099 C C . ILE B 1 224 ? -25.547 48.375 19.453 1 94.69 224 ILE B C 1
ATOM 8101 O O . ILE B 1 224 ? -25.828 47.625 18.516 1 94.69 224 ILE B O 1
ATOM 8105 N N . SER B 1 225 ? -25.906 49.656 19.531 1 93.81 225 SER B N 1
ATOM 8106 C CA . SER B 1 225 ? -26.438 50.344 18.359 1 93.81 225 SER B CA 1
ATOM 8107 C C . SER B 1 225 ? -25.312 51 17.562 1 93.81 225 SER B C 1
ATOM 8109 O O . SER B 1 225 ? -24.719 51.969 18.047 1 93.81 225 SER B O 1
ATOM 8111 N N . GLY B 1 226 ? -24.984 50.5 16.469 1 96.31 226 GLY B N 1
ATOM 8112 C CA . GLY B 1 226 ? -23.906 51.031 15.664 1 96.31 226 GLY B CA 1
ATOM 8113 C C . GLY B 1 226 ? -23.688 50.25 14.383 1 96.31 226 GLY B C 1
ATOM 8114 O O . GLY B 1 226 ? -24.578 49.531 13.914 1 96.31 226 GLY B O 1
ATOM 8115 N N . ILE B 1 227 ? -22.578 50.406 13.734 1 97.44 227 ILE B N 1
ATOM 8116 C CA . ILE B 1 227 ? -22.203 49.719 12.5 1 97.44 227 ILE B CA 1
ATOM 8117 C C . ILE B 1 227 ? -21.5 48.406 12.82 1 97.44 227 ILE B C 1
ATOM 8119 O O . ILE B 1 227 ? -20.422 48.375 13.414 1 97.44 227 ILE B O 1
ATOM 8123 N N . SER B 1 228 ? -22.156 47.312 12.43 1 97.69 228 SER B N 1
ATOM 8124 C CA . SER B 1 228 ? -21.562 46 12.641 1 97.69 228 SER B CA 1
ATOM 8125 C C . SER B 1 228 ? -20.547 45.656 11.547 1 97.69 228 SER B C 1
ATOM 8127 O O . SER B 1 228 ? -20.75 46.031 10.383 1 97.69 228 SER B O 1
ATOM 8129 N N . TYR B 1 229 ? -19.469 45.062 11.914 1 98.06 229 TYR B N 1
ATOM 8130 C CA . TYR B 1 229 ? -18.484 44.562 10.945 1 98.06 229 TYR B CA 1
ATOM 8131 C C . TYR B 1 229 ? -18.141 43.094 11.195 1 98.06 229 TYR B C 1
ATOM 8133 O O . TYR B 1 229 ? -18.266 42.625 12.328 1 98.06 229 TYR B O 1
ATOM 8141 N N . GLY B 1 230 ? -17.812 42.406 10.141 1 97.75 230 GLY B N 1
ATOM 8142 C CA . GLY B 1 230 ? -17.438 41.031 10.328 1 97.75 230 GLY B CA 1
ATOM 8143 C C . GLY B 1 230 ? -17.609 40.188 9.078 1 97.75 230 GLY B C 1
ATOM 8144 O O . GLY B 1 230 ? -17.703 40.719 7.969 1 97.75 230 GLY B O 1
ATOM 8145 N N . PHE B 1 231 ? -17.609 38.875 9.234 1 96.5 231 PHE B N 1
ATOM 8146 C CA . PHE B 1 231 ? -17.641 37.938 8.133 1 96.5 231 PHE B CA 1
ATOM 8147 C C . PHE B 1 231 ? -19.062 37.469 7.855 1 96.5 231 PHE B C 1
ATOM 8149 O O . PHE B 1 231 ? -19.344 36.906 6.805 1 96.5 231 PHE B O 1
ATOM 8156 N N . SER B 1 232 ? -19.922 37.719 8.781 1 95.62 232 SER B N 1
ATOM 8157 C CA . SER B 1 232 ? -21.312 37.344 8.594 1 95.62 232 SER B CA 1
ATOM 8158 C C . SER B 1 232 ? -22.016 38.25 7.586 1 95.62 232 SER B C 1
ATOM 8160 O O . SER B 1 232 ? -21.812 39.469 7.594 1 95.62 232 SER B O 1
ATOM 8162 N N . GLN B 1 233 ? -22.906 37.75 6.879 1 93.62 233 GLN B N 1
ATOM 8163 C CA . GLN B 1 233 ? -23.562 38.5 5.797 1 93.62 233 GLN B CA 1
ATOM 8164 C C . GLN B 1 233 ? -24.438 39.594 6.348 1 93.62 233 GLN B C 1
ATOM 8166 O O . GLN B 1 233 ? -24.703 40.594 5.656 1 93.62 233 GLN B O 1
ATOM 8171 N N . GLU B 1 234 ? -24.828 39.438 7.504 1 93.94 234 GLU B N 1
ATOM 8172 C CA . GLU B 1 234 ? -25.734 40.406 8.109 1 93.94 234 GLU B CA 1
ATOM 8173 C C . GLU B 1 234 ? -24.984 41.656 8.562 1 93.94 234 GLU B C 1
ATOM 8175 O O . GLU B 1 234 ? -25.609 42.688 8.859 1 93.94 234 GLU B O 1
ATOM 8180 N N . CYS B 1 235 ? -23.688 41.719 8.578 1 96.88 235 CYS B N 1
ATOM 8181 C CA . CYS B 1 235 ? -22.922 42.844 9.039 1 96.88 235 CYS B CA 1
ATOM 8182 C C . CYS B 1 235 ? -23 44 8.047 1 96.88 235 CYS B C 1
ATOM 8184 O O . CYS B 1 235 ? -23 43.781 6.832 1 96.88 235 CYS B O 1
ATOM 8186 N N . ALA B 1 236 ? -23.125 45.219 8.57 1 97 236 ALA B N 1
ATOM 8187 C CA . ALA B 1 236 ? -23.141 46.406 7.719 1 97 236 ALA B CA 1
ATOM 8188 C C . ALA B 1 236 ? -21.844 46.562 6.949 1 97 236 ALA B C 1
ATOM 8190 O O . ALA B 1 236 ? -21.828 46.969 5.785 1 97 236 ALA B O 1
ATOM 8191 N N . LEU B 1 237 ? -20.781 46.375 7.547 1 98.06 237 LEU B N 1
ATOM 8192 C CA . LEU B 1 237 ? -19.484 46.188 6.934 1 98.06 237 LEU B CA 1
ATOM 8193 C C . LEU B 1 237 ? -19.141 44.688 6.832 1 98.06 237 LEU B C 1
ATOM 8195 O O . LEU B 1 237 ? -18.641 44.094 7.789 1 98.06 237 LEU B O 1
ATOM 8199 N N . TYR B 1 238 ? -19.281 44.219 5.605 1 98.12 238 TYR B N 1
ATOM 8200 C CA . TYR B 1 238 ? -19.297 42.781 5.406 1 98.12 238 TYR B CA 1
ATOM 8201 C C . TYR B 1 238 ? -18.047 42.312 4.684 1 98.12 238 TYR B C 1
ATOM 8203 O O . TYR B 1 238 ? -17.812 42.656 3.527 1 98.12 238 TYR B O 1
ATOM 8211 N N . ILE B 1 239 ? -17.234 41.5 5.363 1 98.25 239 ILE B N 1
ATOM 8212 C CA . ILE B 1 239 ? -16.109 40.812 4.738 1 98.25 239 ILE B CA 1
ATOM 8213 C C . ILE B 1 239 ? -16.594 39.562 4.008 1 98.25 239 ILE B C 1
ATOM 8215 O O . ILE B 1 239 ? -16.875 38.531 4.633 1 98.25 239 ILE B O 1
ATOM 8219 N N . TYR B 1 240 ? -16.562 39.5 2.715 1 95.5 240 TYR B N 1
ATOM 8220 C CA . TYR B 1 240 ? -17.219 38.406 2.014 1 95.5 240 TYR B CA 1
ATOM 8221 C C . TYR B 1 240 ? -16.203 37.469 1.38 1 95.5 240 TYR B C 1
ATOM 8223 O O . TYR B 1 240 ? -16.547 36.375 0.929 1 95.5 240 TYR B O 1
ATOM 8231 N N . SER B 1 241 ? -14.945 37.938 1.393 1 95.12 241 SER B N 1
ATOM 8232 C CA . SER B 1 241 ? -13.883 37.031 0.923 1 95.12 241 SER B CA 1
ATOM 8233 C C . SER B 1 241 ? -12.586 37.281 1.695 1 95.12 241 SER B C 1
ATOM 8235 O O . SER B 1 241 ? -12.273 38.438 2.047 1 95.12 241 SER B O 1
ATOM 8237 N N . HIS B 1 242 ? -11.898 36.25 2.047 1 95.19 242 HIS B N 1
ATOM 8238 C CA . HIS B 1 242 ? -10.609 36.344 2.719 1 95.19 242 HIS B CA 1
ATOM 8239 C C . HIS B 1 242 ? -9.742 35.125 2.443 1 95.19 242 HIS B C 1
ATOM 8241 O O . HIS B 1 242 ? -10.258 34.031 2.299 1 95.19 242 HIS B O 1
ATOM 8247 N N . ARG B 1 243 ? -8.484 35.312 2.248 1 92.81 243 ARG B N 1
ATOM 8248 C CA . ARG B 1 243 ? -7.5 34.25 2.129 1 92.81 243 ARG B CA 1
ATOM 8249 C C . ARG B 1 243 ? -6.145 34.688 2.67 1 92.81 243 ARG B C 1
ATOM 8251 O O . ARG B 1 243 ? -5.777 35.844 2.553 1 92.81 243 ARG B O 1
ATOM 8258 N N . GLN B 1 244 ? -5.512 33.781 3.295 1 93.12 244 GLN B N 1
ATOM 8259 C CA . GLN B 1 244 ? -4.148 34.031 3.746 1 93.12 244 GLN B CA 1
ATOM 8260 C C . GLN B 1 244 ? -3.129 33.531 2.736 1 93.12 244 GLN B C 1
ATOM 8262 O O . GLN B 1 244 ? -3.279 32.406 2.199 1 93.12 244 GLN B O 1
ATOM 8267 N N . GLU B 1 245 ? -2.244 34.312 2.357 1 91.38 245 GLU B N 1
ATOM 8268 C CA . GLU B 1 245 ? -1.124 33.969 1.489 1 91.38 245 GLU B CA 1
ATOM 8269 C C . GLU B 1 245 ? 0.21 34.188 2.199 1 91.38 245 GLU B C 1
ATOM 8271 O O . GLU B 1 245 ? 0.771 35.281 2.174 1 91.38 245 GLU B O 1
ATOM 8276 N N . GLY B 1 246 ? 0.669 33.125 2.711 1 91.19 246 GLY B N 1
ATOM 8277 C CA . GLY B 1 246 ? 1.881 33.25 3.506 1 91.19 246 GLY B CA 1
ATOM 8278 C C . GLY B 1 246 ? 1.704 34.125 4.738 1 91.19 246 GLY B C 1
ATOM 8279 O O . GLY B 1 246 ? 0.817 33.875 5.555 1 91.19 246 GLY B O 1
ATOM 8280 N N . TRP B 1 247 ? 2.457 35.188 4.664 1 94.88 247 TRP B N 1
ATOM 8281 C CA . TRP B 1 247 ? 2.484 36.062 5.832 1 94.88 247 TRP B CA 1
ATOM 8282 C C . TRP B 1 247 ? 1.606 37.281 5.613 1 94.88 247 TRP B C 1
ATOM 8284 O O . TRP B 1 247 ? 1.751 38.281 6.309 1 94.88 247 TRP B O 1
ATOM 8294 N N . ARG B 1 248 ? 0.72 37.25 4.637 1 95.5 248 ARG B N 1
ATOM 8295 C CA . ARG B 1 248 ? -0.213 38.344 4.367 1 95.5 248 ARG B CA 1
ATOM 8296 C C . ARG B 1 248 ? -1.64 37.844 4.238 1 95.5 248 ARG B C 1
ATOM 8298 O O . ARG B 1 248 ? -1.854 36.625 4.051 1 95.5 248 ARG B O 1
ATOM 8305 N N . SER B 1 249 ? -2.531 38.719 4.398 1 97.06 249 SER B N 1
ATOM 8306 C CA . SER B 1 249 ? -3.943 38.406 4.184 1 97.06 249 SER B CA 1
ATOM 8307 C C . SER B 1 249 ? -4.52 39.25 3.049 1 97.06 249 SER B C 1
ATOM 8309 O O . SER B 1 249 ? -4.137 40.406 2.865 1 97.06 249 SER B O 1
ATOM 8311 N N . VAL B 1 250 ? -5.324 38.688 2.252 1 97.62 250 VAL B N 1
ATOM 8312 C CA . VAL B 1 250 ? -6.059 39.344 1.188 1 97.62 250 VAL B CA 1
ATOM 8313 C C . VAL B 1 250 ? -7.559 39.156 1.388 1 97.62 250 VAL B C 1
ATOM 8315 O O . VAL B 1 250 ? -8.023 38.031 1.617 1 97.62 250 VAL B O 1
ATOM 8318 N N . PHE B 1 251 ? -8.281 40.25 1.348 1 97.94 251 PHE B N 1
ATOM 8319 C CA . PHE B 1 251 ? -9.711 40.125 1.604 1 97.94 251 PHE B CA 1
ATOM 8320 C C . PHE B 1 251 ? -10.492 41.219 0.891 1 97.94 251 PHE B C 1
ATOM 8322 O O . PHE B 1 251 ? -9.898 42.188 0.394 1 97.94 251 PHE B O 1
ATOM 8329 N N . SER B 1 252 ? -11.742 41.031 0.725 1 98.44 252 SER B N 1
ATOM 8330 C CA . SER B 1 252 ? -12.688 42 0.16 1 98.44 252 SER B CA 1
ATOM 8331 C C . SER B 1 252 ? -13.852 42.25 1.109 1 98.44 252 SER B C 1
ATOM 8333 O O . SER B 1 252 ? -14.234 41.375 1.884 1 98.44 252 SER B O 1
ATOM 8335 N N . LEU B 1 253 ? -14.32 43.469 1.114 1 98 253 LEU B N 1
ATOM 8336 C CA . LEU B 1 253 ? -15.445 43.812 1.974 1 98 253 LEU B CA 1
ATOM 8337 C C . LEU B 1 253 ? -16.391 44.781 1.275 1 98 253 LEU B C 1
ATOM 8339 O O . LEU B 1 253 ? -16.031 45.375 0.25 1 98 253 LEU B O 1
ATOM 8343 N N . SER B 1 254 ? -17.578 44.781 1.721 1 97.94 254 SER B N 1
ATOM 8344 C CA . SER B 1 254 ? -18.594 45.719 1.273 1 97.94 254 SER B CA 1
ATOM 8345 C C . SER B 1 254 ? -19.016 46.656 2.4 1 97.94 254 SER B C 1
ATOM 8347 O O . SER B 1 254 ? -19.188 46.25 3.543 1 97.94 254 SER B O 1
ATOM 8349 N N . PHE B 1 255 ? -19.062 47.969 2.117 1 97 255 PHE B N 1
ATOM 8350 C CA . PHE B 1 255 ? -19.453 48.969 3.098 1 97 255 PHE B CA 1
ATOM 8351 C C . PHE B 1 255 ? -20.141 50.156 2.42 1 97 255 PHE B C 1
ATOM 8353 O O . PHE B 1 255 ? -19.625 50.688 1.432 1 97 255 PHE B O 1
ATOM 8360 N N . LEU B 1 256 ? -21.328 50.531 2.887 1 92.5 256 LEU B N 1
ATOM 8361 C CA . LEU B 1 256 ? -22.109 51.656 2.387 1 92.5 256 LEU B CA 1
ATOM 8362 C C . LEU B 1 256 ? -22.359 51.5 0.887 1 92.5 256 LEU B C 1
ATOM 8364 O O . LEU B 1 256 ? -22.172 52.469 0.136 1 92.5 256 LEU B O 1
ATOM 8368 N N . GLY B 1 257 ? -22.594 50.281 0.449 1 92.12 257 GLY B N 1
ATOM 8369 C CA . GLY B 1 257 ? -23 50.031 -0.921 1 92.12 257 GLY B CA 1
ATOM 8370 C C . GLY B 1 257 ? -21.828 49.906 -1.879 1 92.12 257 GLY B C 1
ATOM 8371 O O . GLY B 1 257 ? -22.016 49.719 -3.078 1 92.12 257 GLY B O 1
ATOM 8372 N N . LYS B 1 258 ? -20.641 50 -1.395 1 96.38 258 LYS B N 1
ATOM 8373 C CA . LYS B 1 258 ? -19.438 49.906 -2.227 1 96.38 258 LYS B CA 1
ATOM 8374 C C . LYS B 1 258 ? -18.609 48.688 -1.854 1 96.38 258 LYS B C 1
ATOM 8376 O O . LYS B 1 258 ? -18.469 48.375 -0.674 1 96.38 258 LYS B O 1
ATOM 8381 N N . ASP B 1 259 ? -18.078 48.094 -2.934 1 97.12 259 ASP B N 1
ATOM 8382 C CA . ASP B 1 259 ? -17.203 46.938 -2.734 1 97.12 259 ASP B CA 1
ATOM 8383 C C . ASP B 1 259 ? -15.734 47.375 -2.783 1 97.12 259 ASP B C 1
ATOM 8385 O O . ASP B 1 259 ? -15.336 48.156 -3.641 1 97.12 259 ASP B O 1
ATOM 8389 N N . TYR B 1 260 ? -15 46.938 -1.869 1 97.75 260 TYR B N 1
ATOM 8390 C CA . TYR B 1 260 ? -13.547 47.094 -1.836 1 97.75 260 TYR B CA 1
ATOM 8391 C C . TYR B 1 260 ? -12.859 45.75 -2.043 1 97.75 260 TYR B C 1
ATOM 8393 O O . TYR B 1 260 ? -12.867 44.906 -1.151 1 97.75 260 TYR B O 1
ATOM 8401 N N . LEU B 1 261 ? -12.273 45.656 -3.184 1 96.81 261 LEU B N 1
ATOM 8402 C CA . LEU B 1 261 ? -11.812 44.344 -3.613 1 96.81 261 LEU B CA 1
ATOM 8403 C C . LEU B 1 261 ? -10.328 44.156 -3.312 1 96.81 261 LEU B C 1
ATOM 8405 O O . LEU B 1 261 ? -9.555 45.094 -3.41 1 96.81 261 LEU B O 1
ATOM 8409 N N . ASP B 1 262 ? -9.906 43.031 -2.893 1 96.44 262 ASP B N 1
ATOM 8410 C CA . ASP B 1 262 ? -8.539 42.531 -2.812 1 96.44 262 ASP B CA 1
ATOM 8411 C C . ASP B 1 262 ? -7.656 43.5 -2.01 1 96.44 262 ASP B C 1
ATOM 8413 O O . ASP B 1 262 ? -6.605 43.938 -2.488 1 96.44 262 ASP B O 1
ATOM 8417 N N . ILE B 1 263 ? -8.102 43.75 -0.844 1 97.94 263 ILE B N 1
ATOM 8418 C CA . ILE B 1 263 ? -7.305 44.562 0.073 1 97.94 263 ILE B CA 1
ATOM 8419 C C . ILE B 1 263 ? -6.152 43.719 0.632 1 97.94 263 ILE B C 1
ATOM 8421 O O . ILE B 1 263 ? -6.355 42.594 1.096 1 97.94 263 ILE B O 1
ATOM 8425 N N . ASP B 1 264 ? -4.945 44.281 0.554 1 97.88 264 ASP B N 1
ATOM 8426 C CA . ASP B 1 264 ? -3.744 43.594 1.037 1 97.88 264 ASP B CA 1
ATOM 8427 C C . ASP B 1 264 ? -3.398 44.062 2.457 1 97.88 264 ASP B C 1
ATOM 8429 O O . ASP B 1 264 ? -3.207 45.25 2.707 1 97.88 264 ASP B O 1
ATOM 8433 N N . LEU B 1 265 ? -3.367 43.094 3.371 1 97.94 265 LEU B N 1
ATOM 8434 C CA . LEU B 1 265 ? -3.031 43.375 4.766 1 97.94 265 LEU B CA 1
ATOM 8435 C C . LEU B 1 265 ? -1.749 42.656 5.164 1 97.94 265 LEU B C 1
ATOM 8437 O O . LEU B 1 265 ? -1.648 41.438 5.016 1 97.94 265 LEU B O 1
ATOM 8441 N N . ASN B 1 266 ? -0.736 43.375 5.656 1 97.25 266 ASN B N 1
ATOM 8442 C CA . ASN B 1 266 ? 0.536 42.812 6.078 1 97.25 266 ASN B CA 1
ATOM 8443 C C . ASN B 1 266 ? 0.444 42.219 7.477 1 97.25 266 ASN B C 1
ATOM 8445 O O . ASN B 1 266 ? 1.3 42.469 8.328 1 97.25 266 ASN B O 1
ATOM 8449 N N . LEU B 1 267 ? -0.562 41.5 7.836 1 96.56 267 LEU B N 1
ATOM 8450 C CA . LEU B 1 267 ? -0.817 40.719 9.039 1 96.56 267 LEU B CA 1
ATOM 8451 C C . LEU B 1 267 ? -1.489 39.406 8.688 1 96.56 267 LEU B C 1
ATOM 8453 O O . LEU B 1 267 ? -2.164 39.281 7.664 1 96.56 267 LEU B O 1
ATOM 8457 N N . ILE B 1 268 ? -1.293 38.438 9.508 1 95.81 268 ILE B N 1
ATOM 8458 C CA . ILE B 1 268 ? -1.881 37.125 9.219 1 95.81 268 ILE B CA 1
ATOM 8459 C C . ILE B 1 268 ? -3.016 36.844 10.203 1 95.81 268 ILE B C 1
ATOM 8461 O O . ILE B 1 268 ? -3.043 37.406 11.305 1 95.81 268 ILE B O 1
ATOM 8465 N N . GLY B 1 269 ? -3.998 35.938 9.727 1 95.31 269 GLY B N 1
ATOM 8466 C CA . GLY B 1 269 ? -5.07 35.469 10.578 1 95.31 269 GLY B CA 1
ATOM 8467 C C . GLY B 1 269 ? -6.398 36.156 10.312 1 95.31 269 GLY B C 1
ATOM 8468 O O . GLY B 1 269 ? -6.445 37.344 10.039 1 95.31 269 GLY B O 1
ATOM 8469 N N . LYS B 1 270 ? -7.445 35.469 10.43 1 94.62 270 LYS B N 1
ATOM 8470 C CA . LYS B 1 270 ? -8.805 35.938 10.234 1 94.62 270 LYS B CA 1
ATOM 8471 C C . LYS B 1 270 ? -9.141 37.062 11.219 1 94.62 270 LYS B C 1
ATOM 8473 O O . LYS B 1 270 ? -9.867 38 10.883 1 94.62 270 LYS B O 1
ATOM 8478 N N . HIS B 1 271 ? -8.609 36.969 12.398 1 94.88 271 HIS B N 1
ATOM 8479 C CA . HIS B 1 271 ? -8.867 37.969 13.414 1 94.88 271 HIS B CA 1
ATOM 8480 C C . HIS B 1 271 ? -8.281 39.312 13.016 1 94.88 271 HIS B C 1
ATOM 8482 O O . HIS B 1 271 ? -8.883 40.344 13.281 1 94.88 271 HIS B O 1
ATOM 8488 N N . ASN B 1 272 ? -7.148 39.312 12.43 1 96.81 272 ASN B N 1
ATOM 8489 C CA . ASN B 1 272 ? -6.535 40.594 12.016 1 96.81 272 ASN B CA 1
ATOM 8490 C C . ASN B 1 272 ? -7.258 41.188 10.812 1 96.81 272 ASN B C 1
ATOM 8492 O O . ASN B 1 272 ? -7.258 42.406 10.625 1 96.81 272 ASN B O 1
ATOM 8496 N N . VAL B 1 273 ? -7.871 40.344 10 1 97.88 273 VAL B N 1
ATOM 8497 C CA . VAL B 1 273 ? -8.719 40.812 8.922 1 97.88 273 VAL B CA 1
ATOM 8498 C C . VAL B 1 273 ? -9.914 41.594 9.508 1 97.88 273 VAL B C 1
ATOM 8500 O O . VAL B 1 273 ? -10.273 42.656 9.023 1 97.88 273 VAL B O 1
ATOM 8503 N N . ALA B 1 274 ? -10.484 41 10.492 1 97.69 274 ALA B N 1
ATOM 8504 C CA . ALA B 1 274 ? -11.586 41.688 11.18 1 97.69 274 ALA B CA 1
ATOM 8505 C C . ALA B 1 274 ? -11.117 43 11.789 1 97.69 274 ALA B C 1
ATOM 8507 O O . ALA B 1 274 ? -11.828 44 11.719 1 97.69 274 ALA B O 1
ATOM 8508 N N . ASN B 1 275 ? -9.953 43 12.422 1 97.69 275 ASN B N 1
ATOM 8509 C CA . ASN B 1 275 ? -9.383 44.219 12.977 1 97.69 275 ASN B CA 1
ATOM 8510 C C . ASN B 1 275 ? -9.211 45.281 11.906 1 97.69 275 ASN B C 1
ATOM 8512 O O . ASN B 1 275 ? -9.531 46.469 12.141 1 97.69 275 ASN B O 1
ATOM 8516 N N . ALA B 1 276 ? -8.688 44.844 10.836 1 98.38 276 ALA B N 1
ATOM 8517 C CA . ALA B 1 276 ? -8.453 45.75 9.727 1 98.38 276 ALA B CA 1
ATOM 8518 C C . ALA B 1 276 ? -9.773 46.312 9.195 1 98.38 276 ALA B C 1
ATOM 8520 O O . ALA B 1 276 ? -9.852 47.5 8.828 1 98.38 276 ALA B O 1
ATOM 8521 N N . ALA B 1 277 ? -10.773 45.5 9.109 1 98.44 277 ALA B N 1
ATOM 8522 C CA . ALA B 1 277 ? -12.078 45.938 8.633 1 98.44 277 ALA B CA 1
ATOM 8523 C C . ALA B 1 277 ? -12.625 47.062 9.508 1 98.44 277 ALA B C 1
ATOM 8525 O O . ALA B 1 277 ? -13.172 48.031 9 1 98.44 277 ALA B O 1
ATOM 8526 N N . ALA B 1 278 ? -12.523 46.906 10.82 1 98.25 278 ALA B N 1
ATOM 8527 C CA . ALA B 1 278 ? -12.945 47.969 11.742 1 98.25 278 ALA B CA 1
ATOM 8528 C C . ALA B 1 278 ? -12.195 49.25 11.477 1 98.25 278 ALA B C 1
ATOM 8530 O O . ALA B 1 278 ? -12.797 50.344 11.438 1 98.25 278 ALA B O 1
ATOM 8531 N N . ALA B 1 279 ? -10.906 49.156 11.281 1 98.62 279 ALA B N 1
ATOM 8532 C CA . ALA B 1 279 ? -10.07 50.344 11.031 1 98.62 279 ALA B CA 1
ATOM 8533 C C . ALA B 1 279 ? -10.469 51.031 9.727 1 98.62 279 ALA B C 1
ATOM 8535 O O . ALA B 1 279 ? -10.516 52.25 9.648 1 98.62 279 ALA B O 1
ATOM 8536 N N . ILE B 1 280 ? -10.719 50.219 8.719 1 98.56 280 ILE B N 1
ATOM 8537 C CA . ILE B 1 280 ? -11.141 50.75 7.418 1 98.56 280 ILE B CA 1
ATOM 8538 C C . ILE B 1 280 ? -12.453 51.5 7.57 1 98.56 280 ILE B C 1
ATOM 8540 O O . ILE B 1 280 ? -12.609 52.594 7.031 1 98.56 280 ILE B O 1
ATOM 8544 N N . GLY B 1 281 ? -13.406 50.906 8.258 1 98.06 281 GLY B N 1
ATOM 8545 C CA . GLY B 1 281 ? -14.688 51.562 8.477 1 98.06 281 GLY B CA 1
ATOM 8546 C C . GLY B 1 281 ? -14.555 52.938 9.117 1 98.06 281 GLY B C 1
ATOM 8547 O O . GLY B 1 281 ? -15.18 53.875 8.664 1 98.06 281 GLY B O 1
ATOM 8548 N N . VAL B 1 282 ? -13.758 53.031 10.164 1 98.19 282 VAL B N 1
ATOM 8549 C CA . VAL B 1 282 ? -13.523 54.312 10.852 1 98.19 282 VAL B CA 1
ATOM 8550 C C . VAL B 1 282 ? -12.898 55.312 9.883 1 98.19 282 VAL B C 1
ATOM 8552 O O . VAL B 1 282 ? -13.352 56.438 9.797 1 98.19 282 VAL B O 1
ATOM 8555 N N . ALA B 1 283 ? -11.891 54.875 9.188 1 98.25 283 ALA B N 1
ATOM 8556 C CA . ALA B 1 283 ? -11.18 55.781 8.266 1 98.25 283 ALA B CA 1
ATOM 8557 C C . ALA B 1 283 ? -12.117 56.312 7.188 1 98.25 283 ALA B C 1
ATOM 8559 O O . ALA B 1 283 ? -12.102 57.5 6.879 1 98.25 283 ALA B O 1
ATOM 8560 N N . LEU B 1 284 ? -12.891 55.438 6.633 1 97.56 284 LEU B N 1
ATOM 8561 C CA . LEU B 1 284 ? -13.812 55.812 5.574 1 97.56 284 LEU B CA 1
ATOM 8562 C C . LEU B 1 284 ? -14.844 56.812 6.09 1 97.56 284 LEU B C 1
ATOM 8564 O O . LEU B 1 284 ? -15.25 57.719 5.359 1 97.56 284 LEU B O 1
ATOM 8568 N N . THR B 1 285 ? -15.281 56.656 7.301 1 95.31 285 THR B N 1
ATOM 8569 C CA . THR B 1 285 ? -16.266 57.531 7.898 1 95.31 285 THR B CA 1
ATOM 8570 C C . THR B 1 285 ? -15.703 58.938 8.023 1 95.31 285 THR B C 1
ATOM 8572 O O . THR B 1 285 ? -16.453 59.938 7.98 1 95.31 285 THR B O 1
ATOM 8575 N N . PHE B 1 286 ? -14.391 59.062 8.148 1 95.69 286 PHE B N 1
ATOM 8576 C CA . PHE B 1 286 ? -13.758 60.375 8.281 1 95.69 286 PHE B CA 1
ATOM 8577 C C . PHE B 1 286 ? -13.258 60.875 6.926 1 95.69 286 PHE B C 1
ATOM 8579 O O . PHE B 1 286 ? -12.5 61.844 6.855 1 95.69 286 PHE B O 1
ATOM 8586 N N . GLY B 1 287 ? -13.562 60.188 5.906 1 95.25 287 GLY B N 1
ATOM 8587 C CA . GLY B 1 287 ? -13.32 60.656 4.551 1 95.25 287 GLY B CA 1
ATOM 8588 C C . GLY B 1 287 ? -11.898 60.375 4.074 1 95.25 287 GLY B C 1
ATOM 8589 O O . GLY B 1 287 ? -11.438 61 3.111 1 95.25 287 GLY B O 1
ATOM 8590 N N . ILE B 1 288 ? -11.195 59.531 4.695 1 97.44 288 ILE B N 1
ATOM 8591 C CA . ILE B 1 288 ? -9.859 59.188 4.227 1 97.44 288 ILE B CA 1
ATOM 8592 C C . ILE B 1 288 ? -9.969 58.438 2.906 1 97.44 288 ILE B C 1
ATOM 8594 O O . ILE B 1 288 ? -10.836 57.562 2.744 1 97.44 288 ILE B O 1
ATOM 8598 N N . ASP B 1 289 ? -9.109 58.688 1.952 1 97.38 289 ASP B N 1
ATOM 8599 C CA . ASP B 1 289 ? -9.18 58.094 0.618 1 97.38 289 ASP B CA 1
ATOM 8600 C C . ASP B 1 289 ? -8.742 56.625 0.64 1 97.38 289 ASP B C 1
ATOM 8602 O O . ASP B 1 289 ? -7.883 56.25 1.437 1 97.38 289 ASP B O 1
ATOM 8606 N N . GLU B 1 290 ? -9.297 55.875 -0.217 1 97.44 290 GLU B N 1
ATOM 8607 C CA . GLU B 1 290 ? -9.047 54.438 -0.302 1 97.44 290 GLU B CA 1
ATOM 8608 C C . GLU B 1 290 ? -7.57 54.156 -0.53 1 97.44 290 GLU B C 1
ATOM 8610 O O . GLU B 1 290 ? -7.039 53.156 -0.008 1 97.44 290 GLU B O 1
ATOM 8615 N N . GLU B 1 291 ? -6.926 54.875 -1.348 1 97.88 291 GLU B N 1
ATOM 8616 C CA . GLU B 1 291 ? -5.516 54.656 -1.667 1 97.88 291 GLU B CA 1
ATOM 8617 C C . GLU B 1 291 ? -4.652 54.719 -0.411 1 97.88 291 GLU B C 1
ATOM 8619 O O . GLU B 1 291 ? -3.775 53.875 -0.22 1 97.88 291 GLU B O 1
ATOM 8624 N N . SER B 1 292 ? -4.906 55.75 0.453 1 98 292 SER B N 1
ATOM 8625 C CA . SER B 1 292 ? -4.168 55.875 1.704 1 98 292 SER B CA 1
ATOM 8626 C C . SER B 1 292 ? -4.441 54.688 2.627 1 98 292 SER B C 1
ATOM 8628 O O . SER B 1 292 ? -3.533 54.188 3.301 1 98 292 SER B O 1
ATOM 8630 N N . ILE B 1 293 ? -5.629 54.25 2.629 1 98.56 293 ILE B N 1
ATOM 8631 C CA . ILE B 1 293 ? -6.02 53.125 3.461 1 98.56 293 ILE B CA 1
ATOM 8632 C C . ILE B 1 293 ? -5.273 51.875 3.006 1 98.56 293 ILE B C 1
ATOM 8634 O O . ILE B 1 293 ? -4.656 51.188 3.82 1 98.56 293 ILE B O 1
ATOM 8638 N N . ARG B 1 294 ? -5.316 51.594 1.753 1 98.44 294 ARG B N 1
ATOM 8639 C CA . ARG B 1 294 ? -4.664 50.406 1.188 1 98.44 294 ARG B CA 1
ATOM 8640 C C . ARG B 1 294 ? -3.16 50.438 1.43 1 98.44 294 ARG B C 1
ATOM 8642 O O . ARG B 1 294 ? -2.555 49.438 1.767 1 98.44 294 ARG B O 1
ATOM 8649 N N . GLU B 1 295 ? -2.617 51.562 1.235 1 98.31 295 GLU B N 1
ATOM 8650 C CA . GLU B 1 295 ? -1.179 51.719 1.43 1 98.31 295 GLU B CA 1
ATOM 8651 C C . GLU B 1 295 ? -0.789 51.469 2.885 1 98.31 295 GLU B C 1
ATOM 8653 O O . GLU B 1 295 ? 0.219 50.812 3.158 1 98.31 295 GLU B O 1
ATOM 8658 N N . ALA B 1 296 ? -1.536 52.031 3.816 1 98.19 296 ALA B N 1
ATOM 8659 C CA . ALA B 1 296 ? -1.258 51.844 5.242 1 98.19 296 ALA B CA 1
ATOM 8660 C C . ALA B 1 296 ? -1.329 50.406 5.656 1 98.19 296 ALA B C 1
ATOM 8662 O O . ALA B 1 296 ? -0.49 49.906 6.422 1 98.19 296 ALA B O 1
ATOM 8663 N N . LEU B 1 297 ? -2.316 49.719 5.172 1 98.44 297 LEU B N 1
ATOM 8664 C CA . LEU B 1 297 ? -2.514 48.312 5.531 1 98.44 297 LEU B CA 1
ATOM 8665 C C . LEU B 1 297 ? -1.412 47.438 4.941 1 98.44 297 LEU B C 1
ATOM 8667 O O . LEU B 1 297 ? -0.899 46.531 5.613 1 98.44 297 LEU B O 1
ATOM 8671 N N . LYS B 1 298 ? -1.073 47.656 3.744 1 97.81 298 LYS B N 1
ATOM 8672 C CA . LYS B 1 298 ? -0.063 46.875 3.029 1 97.81 298 LYS B CA 1
ATOM 8673 C C . LYS B 1 298 ? 1.316 47.062 3.652 1 97.81 298 LYS B C 1
ATOM 8675 O O . LYS B 1 298 ? 2.119 46.125 3.691 1 97.81 298 LYS B O 1
ATOM 8680 N N . SER B 1 299 ? 1.539 48.25 4.141 1 96.62 299 SER B N 1
ATOM 8681 C CA . SER B 1 299 ? 2.873 48.562 4.633 1 96.62 299 SER B CA 1
ATOM 8682 C C . SER B 1 299 ? 2.932 48.5 6.156 1 96.62 299 SER B C 1
ATOM 8684 O O . SER B 1 299 ? 3.943 48.875 6.758 1 96.62 299 SER B O 1
ATOM 8686 N N . PHE B 1 300 ? 1.88 48.094 6.754 1 96 300 PHE B N 1
ATOM 8687 C CA . PHE B 1 300 ? 1.822 48.094 8.211 1 96 300 PHE B CA 1
ATOM 8688 C C . PHE B 1 300 ? 2.939 47.25 8.789 1 96 300 PHE B C 1
ATOM 8690 O O . PHE B 1 300 ? 3.072 46.062 8.438 1 96 300 PHE B O 1
ATOM 8697 N N . SER B 1 301 ? 3.738 47.719 9.703 1 91.5 301 SER B N 1
ATOM 8698 C CA . SER B 1 301 ? 4.938 47.031 10.188 1 91.5 301 SER B CA 1
ATOM 8699 C C . SER B 1 301 ? 4.629 46.188 11.414 1 91.5 301 SER B C 1
ATOM 8701 O O . SER B 1 301 ? 5.492 45.438 11.891 1 91.5 301 SER B O 1
ATOM 8703 N N . GLY B 1 302 ? 3.457 46.281 11.883 1 90.19 302 GLY B N 1
ATOM 8704 C CA . GLY B 1 302 ? 3.086 45.469 13.031 1 90.19 302 GLY B CA 1
ATOM 8705 C C . GLY B 1 302 ? 3.314 46.188 14.359 1 90.19 302 GLY B C 1
ATOM 8706 O O . GLY B 1 302 ? 3.705 47.344 14.383 1 90.19 302 GLY B O 1
ATOM 8707 N N . VAL B 1 303 ? 2.926 45.5 15.453 1 91.75 303 VAL B N 1
ATOM 8708 C CA . VAL B 1 303 ? 3.102 45.938 16.828 1 91.75 303 VAL B CA 1
ATOM 8709 C C . VAL B 1 303 ? 4.09 45.031 17.547 1 91.75 303 VAL B C 1
ATOM 8711 O O . VAL B 1 303 ? 4.105 43.812 17.312 1 91.75 303 VAL B O 1
ATOM 8714 N N . GLN B 1 304 ? 4.895 45.594 18.391 1 90.5 304 GLN B N 1
ATOM 8715 C CA . GLN B 1 304 ? 5.855 44.75 19.109 1 90.5 304 GLN B CA 1
ATOM 8716 C C . GLN B 1 304 ? 5.152 43.688 19.938 1 90.5 304 GLN B C 1
ATOM 8718 O O . GLN B 1 304 ? 4.043 43.906 20.438 1 90.5 304 GLN B O 1
ATOM 8723 N N . ARG B 1 305 ? 5.789 42.469 20 1 90.75 305 ARG B N 1
ATOM 8724 C CA . ARG B 1 305 ? 5.367 41.312 20.734 1 90.75 305 ARG B CA 1
ATOM 8725 C C . ARG B 1 305 ? 4.086 40.719 20.156 1 90.75 305 ARG B C 1
ATOM 8727 O O . ARG B 1 305 ? 3.344 40 20.844 1 90.75 305 ARG B O 1
ATOM 8734 N N . ARG B 1 306 ? 3.768 41.125 18.984 1 93.06 306 ARG B N 1
ATOM 8735 C CA . ARG B 1 306 ? 2.719 40.469 18.203 1 93.06 306 ARG B CA 1
ATOM 8736 C C . ARG B 1 306 ? 3.297 39.781 16.969 1 93.06 306 ARG B C 1
ATOM 8738 O O . ARG B 1 306 ? 3.432 40.406 15.914 1 93.06 306 ARG B O 1
ATOM 8745 N N . MET B 1 307 ? 3.49 38.5 17.094 1 94.19 307 MET B N 1
ATOM 8746 C CA . MET B 1 307 ? 4.07 37.719 16 1 94.19 307 MET B CA 1
ATOM 8747 C C . MET B 1 307 ? 5.371 38.344 15.516 1 94.19 307 MET B C 1
ATOM 8749 O O . MET B 1 307 ? 5.574 38.5 14.305 1 94.19 307 MET B O 1
ATOM 8753 N N . GLU B 1 308 ? 6.18 38.75 16.391 1 93.81 308 GLU B N 1
ATOM 8754 C CA . GLU B 1 308 ? 7.43 39.438 16.078 1 93.81 308 GLU B CA 1
ATOM 8755 C C . GLU B 1 308 ? 8.586 38.469 15.938 1 93.81 308 GLU B C 1
ATOM 8757 O O . GLU B 1 308 ? 8.82 37.656 16.828 1 93.81 308 GLU B O 1
ATOM 8762 N N . ARG B 1 309 ? 9.258 38.5 14.805 1 95.19 309 ARG B N 1
ATOM 8763 C CA . ARG B 1 309 ? 10.445 37.688 14.664 1 95.19 309 ARG B CA 1
ATOM 8764 C C . ARG B 1 309 ? 11.57 38.156 15.578 1 95.19 309 ARG B C 1
ATOM 8766 O O . ARG B 1 309 ? 11.875 39.344 15.617 1 95.19 309 ARG B O 1
ATOM 8773 N N . LYS B 1 310 ? 12.203 37.219 16.219 1 95.88 310 LYS B N 1
ATOM 8774 C CA . LYS B 1 310 ? 13.227 37.594 17.188 1 95.88 310 LYS B CA 1
ATOM 8775 C C . LYS B 1 310 ? 14.609 37.125 16.719 1 95.88 310 LYS B C 1
ATOM 8777 O O . LYS B 1 310 ? 15.617 37.75 17.078 1 95.88 310 LYS B O 1
ATOM 8782 N N . ASN B 1 311 ? 14.641 36.031 15.945 1 95.56 311 ASN B N 1
ATOM 8783 C CA . ASN B 1 311 ? 15.953 35.469 15.617 1 95.56 311 ASN B CA 1
ATOM 8784 C C . ASN B 1 311 ? 16.406 35.906 14.227 1 95.56 311 ASN B C 1
ATOM 8786 O O . ASN B 1 311 ? 15.609 36.375 13.422 1 95.56 311 ASN B O 1
ATOM 8790 N N . THR B 1 312 ? 17.703 35.719 13.969 1 94.69 312 THR B N 1
ATOM 8791 C CA . THR B 1 312 ? 18.312 36.094 12.695 1 94.69 312 THR B CA 1
ATOM 8792 C C . THR B 1 312 ? 18.547 34.875 11.812 1 94.69 312 THR B C 1
ATOM 8794 O O . THR B 1 312 ? 18.656 35 10.586 1 94.69 312 THR B O 1
ATOM 8797 N N . SER B 1 313 ? 18.625 33.719 12.461 1 93.31 313 SER B N 1
ATOM 8798 C CA . SER B 1 313 ? 18.922 32.5 11.719 1 93.31 313 SER B CA 1
ATOM 8799 C C . SER B 1 313 ? 17.906 32.281 10.602 1 93.31 313 SER B C 1
ATOM 8801 O O . SER B 1 313 ? 16.719 32.5 10.781 1 93.31 313 SER B O 1
ATOM 8803 N N . GLU B 1 314 ? 18.359 31.766 9.5 1 93.56 314 GLU B N 1
ATOM 8804 C CA . GLU B 1 314 ? 17.469 31.391 8.398 1 93.56 314 GLU B CA 1
ATOM 8805 C C . GLU B 1 314 ? 17.141 29.906 8.43 1 93.56 314 GLU B C 1
ATOM 8807 O O . GLU B 1 314 ? 16.344 29.422 7.617 1 93.56 314 GLU B O 1
ATOM 8812 N N . LYS B 1 315 ? 17.719 29.203 9.445 1 96.69 315 LYS B N 1
ATOM 8813 C CA . LYS B 1 315 ? 17.5 27.766 9.531 1 96.69 315 LYS B CA 1
ATOM 8814 C C . LYS B 1 315 ? 16.219 27.438 10.289 1 96.69 315 LYS B C 1
ATOM 8816 O O . LYS B 1 315 ? 15.648 26.359 10.117 1 96.69 315 LYS B O 1
ATOM 8821 N N . PHE B 1 316 ? 15.875 28.266 11.164 1 97.62 316 PHE B N 1
ATOM 8822 C CA . PHE B 1 316 ? 14.609 28.156 11.883 1 97.62 316 PHE B CA 1
ATOM 8823 C C . PHE B 1 316 ? 14.039 29.531 12.195 1 97.62 316 PHE B C 1
ATOM 8825 O O . PHE B 1 316 ? 14.703 30.547 11.984 1 97.62 316 PHE B O 1
ATOM 8832 N N . LEU B 1 317 ? 12.766 29.625 12.523 1 97.94 317 LEU B N 1
ATOM 8833 C CA . LEU B 1 317 ? 12.078 30.875 12.812 1 97.94 317 LEU B CA 1
ATOM 8834 C C . LEU B 1 317 ? 11.664 30.938 14.281 1 97.94 317 LEU B C 1
ATOM 8836 O O . LEU B 1 317 ? 11.117 29.969 14.82 1 97.94 317 LEU B O 1
ATOM 8840 N N . PHE B 1 318 ? 12.055 31.984 14.953 1 98.5 318 PHE B N 1
ATOM 8841 C CA . PHE B 1 318 ? 11.602 32.219 16.328 1 98.5 318 PHE B CA 1
ATOM 8842 C C . PHE B 1 318 ? 10.727 33.469 16.406 1 98.5 318 PHE B C 1
ATOM 8844 O O . PHE B 1 318 ? 11.195 34.562 16.125 1 98.5 318 PHE B O 1
ATOM 8851 N N . LEU B 1 319 ? 9.492 33.281 16.797 1 98.12 319 LEU B N 1
ATOM 8852 C CA . LEU B 1 319 ? 8.531 34.375 16.922 1 98.12 319 LEU B CA 1
ATOM 8853 C C . LEU B 1 319 ? 8.148 34.594 18.375 1 98.12 319 LEU B C 1
ATOM 8855 O O . LEU B 1 319 ? 8.359 33.75 19.234 1 98.12 319 LEU B O 1
ATOM 8859 N N . GLU B 1 320 ? 7.695 35.781 18.656 1 96.88 320 GLU B N 1
ATOM 8860 C CA . GLU B 1 320 ? 7.16 36.156 19.969 1 96.88 320 GLU B CA 1
ATOM 8861 C C . GLU B 1 320 ? 5.766 36.781 19.844 1 96.88 320 GLU B C 1
ATOM 8863 O O . GLU B 1 320 ? 5.5 37.531 18.922 1 96.88 320 GLU B O 1
ATOM 8868 N N . ASP B 1 321 ? 4.945 36.406 20.766 1 96.81 321 ASP B N 1
ATOM 8869 C CA . ASP B 1 321 ? 3.604 36.969 20.797 1 96.81 321 ASP B CA 1
ATOM 8870 C C . ASP B 1 321 ? 3.123 37.188 22.234 1 96.81 321 ASP B C 1
ATOM 8872 O O . ASP B 1 321 ? 3.436 36.375 23.109 1 96.81 321 ASP B O 1
ATOM 8876 N N . TYR B 1 322 ? 2.326 38.188 22.406 1 94.31 322 TYR B N 1
ATOM 8877 C CA . TYR B 1 322 ? 1.804 38.625 23.703 1 94.31 322 TYR B CA 1
ATOM 8878 C C . TYR B 1 322 ? 0.613 37.75 24.109 1 94.31 322 TYR B C 1
ATOM 8880 O O . TYR B 1 322 ? 0.161 37.812 25.25 1 94.31 322 TYR B O 1
ATOM 8888 N N . ALA B 1 323 ? 0.118 36.875 23.328 1 95.69 323 ALA B N 1
ATOM 8889 C CA . ALA B 1 323 ? -1.086 36.094 23.562 1 95.69 323 ALA B CA 1
ATOM 8890 C C . ALA B 1 323 ? -0.98 35.312 24.875 1 95.69 323 ALA B C 1
ATOM 8892 O O . ALA B 1 323 ? -0.005 34.594 25.094 1 95.69 323 ALA B O 1
ATOM 8893 N N . HIS B 1 324 ? -1.914 35.469 25.734 1 94.25 324 HIS B N 1
ATOM 8894 C CA . HIS B 1 324 ? -1.928 34.812 27.031 1 94.25 324 HIS B CA 1
ATOM 8895 C C . HIS B 1 324 ? -3.318 34.25 27.359 1 94.25 324 HIS B C 1
ATOM 8897 O O . HIS B 1 324 ? -3.471 33.406 28.234 1 94.25 324 HIS B O 1
ATOM 8903 N N . HIS B 1 325 ? -4.316 34.75 26.734 1 94.5 325 HIS B N 1
ATOM 8904 C CA . HIS B 1 325 ? -5.664 34.219 26.844 1 94.5 325 HIS B CA 1
ATOM 8905 C C . HIS B 1 325 ? -5.859 33.062 25.859 1 94.5 325 HIS B C 1
ATOM 8907 O O . HIS B 1 325 ? -5.328 33.094 24.75 1 94.5 325 HIS B O 1
ATOM 8913 N N . PRO B 1 326 ? -6.609 32.062 26.203 1 95.94 326 PRO B N 1
ATOM 8914 C CA . PRO B 1 326 ? -6.789 30.891 25.328 1 95.94 326 PRO B CA 1
ATOM 8915 C C . PRO B 1 326 ? -7.262 31.281 23.938 1 95.94 326 PRO B C 1
ATOM 8917 O O . PRO B 1 326 ? -6.773 30.75 22.938 1 95.94 326 PRO B O 1
ATOM 8920 N N . SER B 1 327 ? -8.188 32.188 23.828 1 93.88 327 SER B N 1
ATOM 8921 C CA . SER B 1 327 ? -8.688 32.625 22.531 1 93.88 327 SER B CA 1
ATOM 8922 C C . SER B 1 327 ? -7.582 33.25 21.688 1 93.88 327 SER B C 1
ATOM 8924 O O . SER B 1 327 ? -7.516 33.031 20.469 1 93.88 327 SER B O 1
ATOM 8926 N N . GLU B 1 328 ? -6.754 34.062 22.344 1 95.44 328 GLU B N 1
ATOM 8927 C CA . GLU B 1 328 ? -5.629 34.688 21.656 1 95.44 328 GLU B CA 1
ATOM 8928 C C . GLU B 1 328 ? -4.629 33.625 21.172 1 95.44 328 GLU B C 1
ATOM 8930 O O . GLU B 1 328 ? -4.148 33.688 20.031 1 95.44 328 GLU B O 1
ATOM 8935 N N . ILE B 1 329 ? -4.367 32.688 22.078 1 97.25 329 ILE B N 1
ATOM 8936 C CA . ILE B 1 329 ? -3.414 31.625 21.766 1 97.25 329 ILE B CA 1
ATOM 8937 C C . ILE B 1 329 ? -3.902 30.828 20.547 1 97.25 329 ILE B C 1
ATOM 8939 O O . ILE B 1 329 ? -3.148 30.609 19.594 1 97.25 329 ILE B O 1
ATOM 8943 N N . SER B 1 330 ? -5.125 30.453 20.562 1 95.88 330 SER B N 1
ATOM 8944 C CA . SER B 1 330 ? -5.715 29.672 19.484 1 95.88 330 SER B CA 1
ATOM 8945 C C . SER B 1 330 ? -5.656 30.406 18.156 1 95.88 330 SER B C 1
ATOM 8947 O O . SER B 1 330 ? -5.234 29.859 17.141 1 95.88 330 SER B O 1
ATOM 8949 N N . CYS B 1 331 ? -6.039 31.672 18.156 1 94.44 331 CYS B N 1
ATOM 8950 C CA . CYS B 1 331 ? -6.055 32.5 16.938 1 94.44 331 CYS B CA 1
ATOM 8951 C C . CYS B 1 331 ? -4.645 32.688 16.391 1 94.44 331 CYS B C 1
ATOM 8953 O O . CYS B 1 331 ? -4.426 32.594 15.18 1 94.44 331 CYS B O 1
ATOM 8955 N N . THR B 1 332 ? -3.734 32.938 17.297 1 96.75 332 THR B N 1
ATOM 8956 C CA . THR B 1 332 ? -2.346 33.156 16.906 1 96.75 332 THR B CA 1
ATOM 8957 C C . THR B 1 332 ? -1.753 31.906 16.281 1 96.75 332 THR B C 1
ATOM 8959 O O . THR B 1 332 ? -1.133 31.984 15.211 1 96.75 332 THR B O 1
ATOM 8962 N N . LEU B 1 333 ? -1.938 30.781 16.906 1 97.5 333 LEU B N 1
ATOM 8963 C CA . LEU B 1 333 ? -1.373 29.531 16.422 1 97.5 333 LEU B CA 1
ATOM 8964 C C . LEU B 1 333 ? -2.012 29.109 15.094 1 97.5 333 LEU B C 1
ATOM 8966 O O . LEU B 1 333 ? -1.336 28.578 14.219 1 97.5 333 LEU B O 1
ATOM 8970 N N . ARG B 1 334 ? -3.289 29.359 14.953 1 95.31 334 ARG B N 1
ATOM 8971 C CA . ARG B 1 334 ? -3.965 29.047 13.695 1 95.31 334 ARG B CA 1
ATOM 8972 C C . ARG B 1 334 ? -3.4 29.875 12.547 1 95.31 334 ARG B C 1
ATOM 8974 O O . ARG B 1 334 ? -3.137 29.344 11.461 1 95.31 334 ARG B O 1
ATOM 8981 N N . ALA B 1 335 ? -3.271 31.156 12.773 1 96.19 335 ALA B N 1
ATOM 8982 C CA . ALA B 1 335 ? -2.701 32.031 11.766 1 96.19 335 ALA B CA 1
ATOM 8983 C C . ALA B 1 335 ? -1.289 31.609 11.383 1 96.19 335 ALA B C 1
ATOM 8985 O O . ALA B 1 335 ? -0.922 31.641 10.203 1 96.19 335 ALA B O 1
ATOM 8986 N N . LEU B 1 336 ? -0.537 31.234 12.383 1 97.25 336 LEU B N 1
ATOM 8987 C CA . LEU B 1 336 ? 0.838 30.797 12.156 1 97.25 336 LEU B CA 1
ATOM 8988 C C . LEU B 1 336 ? 0.875 29.531 11.336 1 97.25 336 LEU B C 1
ATOM 8990 O O . LEU B 1 336 ? 1.668 29.406 10.398 1 97.25 336 LEU B O 1
ATOM 8994 N N . ARG B 1 337 ? 0.071 28.578 11.703 1 96 337 ARG B N 1
ATOM 8995 C CA . ARG B 1 337 ? -0.018 27.328 10.961 1 96 337 ARG B CA 1
ATOM 8996 C C . ARG B 1 337 ? -0.321 27.578 9.492 1 96 337 ARG B C 1
ATOM 8998 O O . ARG B 1 337 ? 0.321 27 8.609 1 96 337 ARG B O 1
ATOM 9005 N N . ASP B 1 338 ? -1.253 28.438 9.234 1 93.81 338 ASP B N 1
ATOM 9006 C CA . ASP B 1 338 ? -1.645 28.734 7.859 1 93.81 338 ASP B CA 1
ATOM 9007 C C . ASP B 1 338 ? -0.505 29.422 7.102 1 93.81 338 ASP B C 1
ATOM 9009 O O . ASP B 1 338 ? -0.426 29.328 5.875 1 93.81 338 ASP B O 1
ATOM 9013 N N . ALA B 1 339 ? 0.37 30.062 7.812 1 95.44 339 ALA B N 1
ATOM 9014 C CA . ALA B 1 339 ? 1.47 30.797 7.188 1 95.44 339 ALA B CA 1
ATOM 9015 C C . ALA B 1 339 ? 2.637 29.859 6.875 1 95.44 339 ALA B C 1
ATOM 9017 O O . ALA B 1 339 ? 3.318 30.031 5.859 1 95.44 339 ALA B O 1
ATOM 9018 N N . VAL B 1 340 ? 2.875 28.875 7.77 1 95.56 340 VAL B N 1
ATOM 9019 C CA . VAL B 1 340 ? 4.148 28.172 7.688 1 95.56 340 VAL B CA 1
ATOM 9020 C C . VAL B 1 340 ? 3.926 26.766 7.137 1 95.56 340 VAL B C 1
ATOM 9022 O O . VAL B 1 340 ? 4.887 26.047 6.855 1 95.56 340 VAL B O 1
ATOM 9025 N N . GLY B 1 341 ? 2.73 26.375 6.984 1 93.38 341 GLY B N 1
ATOM 9026 C CA . GLY B 1 341 ? 2.408 25.078 6.391 1 93.38 341 GLY B CA 1
ATOM 9027 C C . GLY B 1 341 ? 2.799 23.906 7.262 1 93.38 341 GLY B C 1
ATOM 9028 O O . GLY B 1 341 ? 2.434 23.859 8.438 1 93.38 341 GLY B O 1
ATOM 9029 N N . LEU B 1 342 ? 3.609 23.016 6.715 1 94.31 342 LEU B N 1
ATOM 9030 C CA . LEU B 1 342 ? 3.889 21.734 7.352 1 94.31 342 LEU B CA 1
ATOM 9031 C C . LEU B 1 342 ? 5.086 21.844 8.289 1 94.31 342 LEU B C 1
ATOM 9033 O O . LEU B 1 342 ? 5.457 20.859 8.945 1 94.31 342 LEU B O 1
ATOM 9037 N N . ARG B 1 343 ? 5.723 23 8.453 1 96.75 343 ARG B N 1
ATOM 9038 C CA . ARG B 1 343 ? 6.824 23.156 9.398 1 96.75 343 ARG B CA 1
ATOM 9039 C C . ARG B 1 343 ? 6.375 22.844 10.82 1 96.75 343 ARG B C 1
ATOM 9041 O O . ARG B 1 343 ? 5.238 23.141 11.195 1 96.75 343 ARG B O 1
ATOM 9048 N N . ARG B 1 344 ? 7.227 22.281 11.625 1 96.94 344 ARG B N 1
ATOM 9049 C CA . ARG B 1 344 ? 6.914 21.953 13.008 1 96.94 344 ARG B CA 1
ATOM 9050 C C . ARG B 1 344 ? 6.812 23.219 13.859 1 96.94 344 ARG B C 1
ATOM 9052 O O . ARG B 1 344 ? 7.75 24.016 13.906 1 96.94 344 ARG B O 1
ATOM 9059 N N . ILE B 1 345 ? 5.688 23.406 14.438 1 97.75 345 ILE B N 1
ATOM 9060 C CA . ILE B 1 345 ? 5.465 24.562 15.312 1 97.75 345 ILE B CA 1
ATOM 9061 C C . ILE B 1 345 ? 5.672 24.141 16.766 1 97.75 345 ILE B C 1
ATOM 9063 O O . ILE B 1 345 ? 4.957 23.281 17.281 1 97.75 345 ILE B O 1
ATOM 9067 N N . ILE B 1 346 ? 6.629 24.734 17.469 1 98.56 346 ILE B N 1
ATOM 9068 C CA . ILE B 1 346 ? 6.863 24.578 18.891 1 98.56 346 ILE B CA 1
ATOM 9069 C C . ILE B 1 346 ? 6.363 25.812 19.641 1 98.56 346 ILE B C 1
ATOM 9071 O O . ILE B 1 346 ? 6.988 26.875 19.578 1 98.56 346 ILE B O 1
ATOM 9075 N N . ALA B 1 347 ? 5.277 25.688 20.344 1 98.69 347 ALA B N 1
ATOM 9076 C CA . ALA B 1 347 ? 4.711 26.781 21.109 1 98.69 347 ALA B CA 1
ATOM 9077 C C . ALA B 1 347 ? 5.23 26.781 22.547 1 98.69 347 ALA B C 1
ATOM 9079 O O . ALA B 1 347 ? 5.023 25.812 23.281 1 98.69 347 ALA B O 1
ATOM 9080 N N . ILE B 1 348 ? 5.945 27.766 22.938 1 98.75 348 ILE B N 1
ATOM 9081 C CA . ILE B 1 348 ? 6.418 27.938 24.312 1 98.75 348 ILE B CA 1
ATOM 9082 C C . ILE B 1 348 ? 5.477 28.875 25.078 1 98.75 348 ILE B C 1
ATOM 9084 O O . ILE B 1 348 ? 5.449 30.078 24.828 1 98.75 348 ILE B O 1
ATOM 9088 N N . CYS B 1 349 ? 4.777 28.328 26.016 1 98.5 349 CYS B N 1
ATOM 9089 C CA . CYS B 1 349 ? 3.709 29.094 26.641 1 98.5 349 CYS B CA 1
ATOM 9090 C C . CYS B 1 349 ? 4.012 29.344 28.109 1 98.5 349 CYS B C 1
ATOM 9092 O O . CYS B 1 349 ? 4.281 28.406 28.859 1 98.5 349 CYS B O 1
ATOM 9094 N N . GLN B 1 350 ? 3.984 30.547 28.562 1 98.12 350 GLN B N 1
ATOM 9095 C CA . GLN B 1 350 ? 4.02 30.969 29.953 1 98.12 350 GLN B CA 1
ATOM 9096 C C . GLN B 1 350 ? 2.67 31.531 30.391 1 98.12 350 GLN B C 1
ATOM 9098 O O . GLN B 1 350 ? 2.342 32.688 30.094 1 98.12 350 GLN B O 1
ATOM 9103 N N . PRO B 1 351 ? 1.918 30.703 31.109 1 97 351 PRO B N 1
ATOM 9104 C CA . PRO B 1 351 ? 0.649 31.25 31.594 1 97 351 PRO B CA 1
ATOM 9105 C C . PRO B 1 351 ? 0.835 32.531 32.438 1 97 351 PRO B C 1
ATOM 9107 O O . PRO B 1 351 ? 1.856 32.656 33.094 1 97 351 PRO B O 1
ATOM 9110 N N . HIS B 1 352 ? -0.161 33.406 32.312 1 94.19 352 HIS B N 1
ATOM 9111 C CA . HIS B 1 352 ? -0.066 34.688 32.969 1 94.19 352 HIS B CA 1
ATOM 9112 C C . HIS B 1 352 ? -1.139 34.844 34.062 1 94.19 352 HIS B C 1
ATOM 9114 O O . HIS B 1 352 ? -2.334 34.812 33.75 1 94.19 352 HIS B O 1
ATOM 9120 N N . ARG B 1 353 ? -0.756 35.031 35.312 1 91.62 353 ARG B N 1
ATOM 9121 C CA . ARG B 1 353 ? -1.607 35.219 36.5 1 91.62 353 ARG B CA 1
ATOM 9122 C C . ARG B 1 353 ? -2.342 33.938 36.844 1 91.62 353 ARG B C 1
ATOM 9124 O O . ARG B 1 353 ? -2.906 33.281 35.969 1 91.62 353 ARG B O 1
ATOM 9131 N N . PHE B 1 354 ? -2.395 33.625 38.094 1 92.62 354 PHE B N 1
ATOM 9132 C CA . PHE B 1 354 ? -3.051 32.406 38.562 1 92.62 354 PHE B CA 1
ATOM 9133 C C . PHE B 1 354 ? -4.566 32.531 38.438 1 92.62 354 PHE B C 1
ATOM 9135 O O . PHE B 1 354 ? -5.23 31.562 38.031 1 92.62 354 PHE B O 1
ATOM 9142 N N . SER B 1 355 ? -5.094 33.688 38.688 1 89.12 355 SER B N 1
ATOM 9143 C CA . SER B 1 355 ? -6.535 33.906 38.625 1 89.12 355 SER B CA 1
ATOM 9144 C C . SER B 1 355 ? -7.062 33.75 37.219 1 89.12 355 SER B C 1
ATOM 9146 O O . SER B 1 355 ? -8.07 33.062 37 1 89.12 355 SER B O 1
ATOM 9148 N N . ARG B 1 356 ? -6.348 34.312 36.312 1 89.44 356 ARG B N 1
ATOM 9149 C CA . ARG B 1 356 ? -6.75 34.188 34.906 1 89.44 356 ARG B CA 1
ATOM 9150 C C . ARG B 1 356 ? -6.738 32.75 34.438 1 89.44 356 ARG B C 1
ATOM 9152 O O . ARG B 1 356 ? -7.652 32.312 33.75 1 89.44 356 ARG B O 1
ATOM 9159 N N . LEU B 1 357 ? -5.625 32.062 34.75 1 92.81 357 LEU B N 1
ATOM 9160 C CA . LEU B 1 357 ? -5.516 30.641 34.375 1 92.81 357 LEU B CA 1
ATOM 9161 C C . LEU B 1 357 ? -6.668 29.828 34.969 1 92.81 357 LEU B C 1
ATOM 9163 O O . LEU B 1 357 ? -7.246 28.984 34.281 1 92.81 357 LEU B O 1
ATOM 9167 N N . LEU B 1 358 ? -6.977 30.125 36.156 1 91.56 358 LEU B N 1
ATOM 9168 C CA . LEU B 1 358 ? -8.047 29.406 36.844 1 91.56 358 LEU B CA 1
ATOM 9169 C C . LEU B 1 358 ? -9.383 29.641 36.156 1 91.56 358 LEU B C 1
ATOM 9171 O O . LEU B 1 358 ? -10.141 28.688 35.906 1 91.56 358 LEU B O 1
ATOM 9175 N N . TYR B 1 359 ? -9.656 30.875 35.75 1 87.88 359 TYR B N 1
ATOM 9176 C CA . TYR B 1 359 ? -10.945 31.25 35.156 1 87.88 359 TYR B CA 1
ATOM 9177 C C . TYR B 1 359 ? -11.086 30.703 33.75 1 87.88 359 TYR B C 1
ATOM 9179 O O . TYR B 1 359 ? -12.195 30.5 33.25 1 87.88 359 TYR B O 1
ATOM 9187 N N . CYS B 1 360 ? -9.945 30.438 33.094 1 91.75 360 CYS B N 1
ATOM 9188 C CA . CYS B 1 360 ? -10.008 30.016 31.719 1 91.75 360 CYS B CA 1
ATOM 9189 C C . CYS B 1 360 ? -9.438 28.609 31.547 1 91.75 360 CYS B C 1
ATOM 9191 O O . CYS B 1 360 ? -9.016 28.219 30.453 1 91.75 360 CYS B O 1
ATOM 9193 N N . LEU B 1 361 ? -9.383 27.891 32.531 1 93.62 361 LEU B N 1
ATOM 9194 C CA . LEU B 1 361 ? -8.656 26.625 32.562 1 93.62 361 LEU B CA 1
ATOM 9195 C C . LEU B 1 361 ? -9.164 25.672 31.5 1 93.62 361 LEU B C 1
ATOM 9197 O O . LEU B 1 361 ? -8.375 25.078 30.766 1 93.62 361 LEU B O 1
ATOM 9201 N N . GLU B 1 362 ? -10.422 25.484 31.328 1 92.06 362 GLU B N 1
ATOM 9202 C CA . GLU B 1 362 ? -11 24.547 30.375 1 92.06 362 GLU B CA 1
ATOM 9203 C C . GLU B 1 362 ? -10.672 24.953 28.938 1 92.06 362 GLU B C 1
ATOM 9205 O O . GLU B 1 362 ? -10.305 24.109 28.109 1 92.06 362 GLU B O 1
ATOM 9210 N N . GLU B 1 363 ? -10.781 26.203 28.641 1 93.94 363 GLU B N 1
ATOM 9211 C CA . GLU B 1 363 ? -10.453 26.688 27.312 1 93.94 363 GLU B CA 1
ATOM 9212 C C . GLU B 1 363 ? -8.953 26.625 27.047 1 93.94 363 GLU B C 1
ATOM 9214 O O . GLU B 1 363 ? -8.523 26.422 25.906 1 93.94 363 GLU B O 1
ATOM 9219 N N . PHE B 1 364 ? -8.227 26.734 28.156 1 95.31 364 PHE B N 1
ATOM 9220 C CA . PHE B 1 364 ? -6.773 26.734 28.047 1 95.31 364 PHE B CA 1
ATOM 9221 C C . PHE B 1 364 ? -6.273 25.391 27.531 1 95.31 364 PHE B C 1
ATOM 9223 O O . PHE B 1 364 ? -5.355 25.328 26.719 1 95.31 364 PHE B O 1
ATOM 9230 N N . PHE B 1 365 ? -6.941 24.359 27.922 1 94.81 365 PHE B N 1
ATOM 9231 C CA . PHE B 1 365 ? -6.551 23.016 27.531 1 94.81 365 PHE B CA 1
ATOM 9232 C C . PHE B 1 365 ? -6.707 22.812 26.031 1 94.81 365 PHE B C 1
ATOM 9234 O O . PHE B 1 365 ? -5.949 22.062 25.422 1 94.81 365 PHE B O 1
ATOM 9241 N N . ASN B 1 366 ? -7.523 23.562 25.359 1 93.75 366 ASN B N 1
ATOM 9242 C CA . ASN B 1 366 ? -7.859 23.359 23.953 1 93.75 366 ASN B CA 1
ATOM 9243 C C . ASN B 1 366 ? -7.223 24.422 23.062 1 93.75 366 ASN B C 1
ATOM 9245 O O . ASN B 1 366 ? -7.441 24.438 21.859 1 93.75 366 ASN B O 1
ATOM 9249 N N . ALA B 1 367 ? -6.418 25.219 23.609 1 96.31 367 ALA B N 1
ATOM 9250 C CA . ALA B 1 367 ? -5.988 26.422 22.906 1 96.31 367 ALA B CA 1
ATOM 9251 C C . ALA B 1 367 ? -4.82 26.125 21.969 1 96.31 367 ALA B C 1
ATOM 9253 O O . ALA B 1 367 ? -4.441 26.969 21.156 1 96.31 367 ALA B O 1
ATOM 9254 N N . PHE B 1 368 ? -4.27 24.891 21.938 1 97.12 368 PHE B N 1
ATOM 9255 C CA . PHE B 1 368 ? -2.98 24.672 21.297 1 97.12 368 PHE B CA 1
ATOM 9256 C C . PHE B 1 368 ? -3.125 23.703 20.125 1 97.12 368 PHE B C 1
ATOM 9258 O O . PHE B 1 368 ? -2.15 23.078 19.703 1 97.12 368 PHE B O 1
ATOM 9265 N N . GLN B 1 369 ? -4.234 23.625 19.531 1 93.69 369 GLN B N 1
ATOM 9266 C CA . GLN B 1 369 ? -4.578 22.625 18.531 1 93.69 369 GLN B CA 1
ATOM 9267 C C . GLN B 1 369 ? -3.719 22.781 17.266 1 93.69 369 GLN B C 1
ATOM 9269 O O . GLN B 1 369 ? -3.443 21.797 16.578 1 93.69 369 GLN B O 1
ATOM 9274 N N . ASP B 1 370 ? -3.275 23.984 16.938 1 95.31 370 ASP B N 1
ATOM 9275 C CA . ASP B 1 370 ? -2.566 24.219 15.695 1 95.31 370 ASP B CA 1
ATOM 9276 C C . ASP B 1 370 ? -1.055 24.172 15.898 1 95.31 370 ASP B C 1
ATOM 9278 O O . ASP B 1 370 ? -0.286 24.406 14.961 1 95.31 370 ASP B O 1
ATOM 9282 N N . ALA B 1 371 ? -0.599 23.844 17.125 1 96.69 371 ALA B N 1
ATOM 9283 C CA . ALA B 1 371 ? 0.81 23.562 17.375 1 96.69 371 ALA B CA 1
ATOM 9284 C C . ALA B 1 371 ? 1.12 22.078 17.188 1 96.69 371 ALA B C 1
ATOM 9286 O O . ALA B 1 371 ? 0.208 21.266 17.094 1 96.69 371 ALA B O 1
ATOM 9287 N N . ASP B 1 372 ? 2.377 21.812 17 1 95.5 372 ASP B N 1
ATOM 9288 C CA . ASP B 1 372 ? 2.82 20.422 16.969 1 95.5 372 ASP B CA 1
ATOM 9289 C C . ASP B 1 372 ? 3.365 19.984 18.328 1 95.5 372 ASP B C 1
ATOM 9291 O O . ASP B 1 372 ? 3.162 18.844 18.734 1 95.5 372 ASP B O 1
ATOM 9295 N N . GLU B 1 373 ? 4.043 20.844 18.969 1 96.56 373 GLU B N 1
ATOM 9296 C CA . GLU B 1 373 ? 4.605 20.656 20.297 1 96.56 373 GLU B CA 1
ATOM 9297 C C . GLU B 1 373 ? 4.395 21.891 21.172 1 96.56 373 GLU B C 1
ATOM 9299 O O . GLU B 1 373 ? 4.449 23.016 20.672 1 96.56 373 GLU B O 1
ATOM 9304 N N . VAL B 1 374 ? 4.09 21.609 22.422 1 98.12 374 VAL B N 1
ATOM 9305 C CA . VAL B 1 374 ? 3.889 22.703 23.375 1 98.12 374 VAL B CA 1
ATOM 9306 C C . VAL B 1 374 ? 4.844 22.531 24.562 1 98.12 374 VAL B C 1
ATOM 9308 O O . VAL B 1 374 ? 4.93 21.453 25.141 1 98.12 374 VAL B O 1
ATOM 9311 N N . ILE B 1 375 ? 5.582 23.5 24.812 1 98.5 375 ILE B N 1
ATOM 9312 C CA . ILE B 1 375 ? 6.375 23.578 26.031 1 98.5 375 ILE B CA 1
ATOM 9313 C C . ILE B 1 375 ? 5.691 24.516 27.031 1 98.5 375 ILE B C 1
ATOM 9315 O O . ILE B 1 375 ? 5.645 25.719 26.812 1 98.5 375 ILE B O 1
ATOM 9319 N N . LEU B 1 376 ? 5.133 23.953 28.016 1 98.44 376 LEU B N 1
ATOM 9320 C CA . LEU B 1 376 ? 4.504 24.719 29.094 1 98.44 376 LEU B CA 1
ATOM 9321 C C . LEU B 1 376 ? 5.512 25.031 30.203 1 98.44 376 LEU B C 1
ATOM 9323 O O . LEU B 1 376 ? 6.234 24.141 30.656 1 98.44 376 LEU B O 1
ATOM 9327 N N . THR B 1 377 ? 5.605 26.297 30.578 1 98.12 377 THR B N 1
ATOM 9328 C CA . THR B 1 377 ? 6.523 26.656 31.656 1 98.12 377 THR B CA 1
ATOM 9329 C C . THR B 1 377 ? 5.766 27.25 32.844 1 98.12 377 THR B C 1
ATOM 9331 O O . THR B 1 377 ? 4.539 27.141 32.906 1 98.12 377 THR B O 1
ATOM 9334 N N . ASP B 1 378 ? 6.457 27.797 33.875 1 96.69 378 ASP B N 1
ATOM 9335 C CA . ASP B 1 378 ? 5.883 28.297 35.094 1 96.69 378 ASP B CA 1
ATOM 9336 C C . ASP B 1 378 ? 4.93 29.453 34.844 1 96.69 378 ASP B C 1
ATOM 9338 O O . ASP B 1 378 ? 5.148 30.25 33.938 1 96.69 378 ASP B O 1
ATOM 9342 N N . VAL B 1 379 ? 3.9 29.578 35.719 1 96.31 379 VAL B N 1
ATOM 9343 C CA . VAL B 1 379 ? 2.982 30.703 35.625 1 96.31 379 VAL B CA 1
ATOM 9344 C C . VAL B 1 379 ? 3.701 31.984 36.031 1 96.31 379 VAL B C 1
ATOM 9346 O O . VAL B 1 379 ? 4.406 32 37.062 1 96.31 379 VAL B O 1
ATOM 9349 N N . TYR B 1 380 ? 3.639 32.969 35.219 1 95.25 380 TYR B N 1
ATOM 9350 C CA . TYR B 1 380 ? 4.062 34.312 35.625 1 95.25 380 TYR B CA 1
ATOM 9351 C C . TYR B 1 380 ? 3.041 34.938 36.562 1 95.25 380 TYR B C 1
ATOM 9353 O O . TYR B 1 380 ? 1.961 35.344 36.156 1 95.25 380 TYR B O 1
ATOM 9361 N N . SER B 1 381 ? 3.35 35.094 37.781 1 90.75 381 SER B N 1
ATOM 9362 C CA . SER B 1 381 ? 2.391 35.438 38.844 1 90.75 381 SER B CA 1
ATOM 9363 C C . SER B 1 381 ? 1.89 36.844 38.719 1 90.75 381 SER B C 1
ATOM 9365 O O . SER B 1 381 ? 0.741 37.156 39.062 1 90.75 381 SER B O 1
ATOM 9367 N N . ALA B 1 382 ? 2.719 37.781 38.219 1 81.81 382 ALA B N 1
ATOM 9368 C CA . ALA B 1 382 ? 2.416 39.219 38.188 1 81.81 382 ALA B CA 1
ATOM 9369 C C . ALA B 1 382 ? 1.955 39.719 39.531 1 81.81 382 ALA B C 1
ATOM 9371 O O . ALA B 1 382 ? 0.981 40.469 39.656 1 81.81 382 ALA B O 1
ATOM 9372 N N . GLY B 1 383 ? 2.506 39.188 40.625 1 79.12 383 GLY B N 1
ATOM 9373 C CA . GLY B 1 383 ? 2.26 39.656 41.969 1 79.12 383 GLY B CA 1
ATOM 9374 C C . GLY B 1 383 ? 1.19 38.875 42.719 1 79.12 383 GLY B C 1
ATOM 9375 O O . GLY B 1 383 ? 0.959 39.094 43.906 1 79.12 383 GLY B O 1
ATOM 9376 N N . GLU B 1 384 ? 0.54 37.938 42 1 85.62 384 GLU B N 1
ATOM 9377 C CA . GLU B 1 384 ? -0.509 37.156 42.625 1 85.62 384 GLU B CA 1
ATOM 9378 C C . GLU B 1 384 ? 0.082 36 43.438 1 85.62 384 GLU B C 1
ATOM 9380 O O . GLU B 1 384 ? 1.166 35.5 43.125 1 85.62 384 GLU B O 1
ATOM 9385 N N . MET B 1 385 ? -0.685 35.656 44.375 1 87.62 385 MET B N 1
ATOM 9386 C CA . MET B 1 385 ? -0.359 34.438 45.125 1 87.62 385 MET B CA 1
ATOM 9387 C C . MET B 1 385 ? -0.872 33.219 44.375 1 87.62 385 MET B C 1
ATOM 9389 O O . MET B 1 385 ? -1.912 33.25 43.719 1 87.62 385 MET B O 1
ATOM 9393 N N . PRO B 1 386 ? -0.13 32.125 44.594 1 90.56 386 PRO B N 1
ATOM 9394 C CA . PRO B 1 386 ? -0.565 30.891 43.906 1 90.56 386 PRO B CA 1
ATOM 9395 C C . PRO B 1 386 ? -1.956 30.438 44.344 1 90.56 386 PRO B C 1
ATOM 9397 O O . PRO B 1 386 ? -2.301 30.562 45.531 1 90.56 386 PRO B O 1
ATOM 9400 N N . LEU B 1 387 ? -2.699 30.031 43.469 1 91.75 387 LEU B N 1
ATOM 9401 C CA . LEU B 1 387 ? -4.027 29.484 43.719 1 91.75 387 LEU B CA 1
ATOM 9402 C C . LEU B 1 387 ? -4.035 27.969 43.594 1 91.75 387 LEU B C 1
ATOM 9404 O O . LEU B 1 387 ? -3.02 27.375 43.219 1 91.75 387 LEU B O 1
ATOM 9408 N N . ASP B 1 388 ? -5.18 27.359 43.906 1 91.44 388 ASP B N 1
ATOM 9409 C CA . ASP B 1 388 ? -5.32 25.922 43.781 1 91.44 388 ASP B CA 1
ATOM 9410 C C . ASP B 1 388 ? -5.551 25.5 42.344 1 91.44 388 ASP B C 1
ATOM 9412 O O . ASP B 1 388 ? -6.691 25.422 41.875 1 91.44 388 ASP B O 1
ATOM 9416 N N . LEU B 1 389 ? -4.473 25.25 41.656 1 93.19 389 LEU B N 1
ATOM 9417 C CA . LEU B 1 389 ? -4.457 24.797 40.281 1 93.19 389 LEU B CA 1
ATOM 9418 C C . LEU B 1 389 ? -3.791 23.438 40.156 1 93.19 389 LEU B C 1
ATOM 9420 O O . LEU B 1 389 ? -3.01 23.031 41.031 1 93.19 389 LEU B O 1
ATOM 9424 N N . PRO B 1 390 ? -4.148 22.688 39.125 1 93.81 390 PRO B N 1
ATOM 9425 C CA . PRO B 1 390 ? -3.4 21.438 38.875 1 93.81 390 PRO B CA 1
ATOM 9426 C C . PRO B 1 390 ? -1.901 21.688 38.719 1 93.81 390 PRO B C 1
ATOM 9428 O O . PRO B 1 390 ? -1.484 22.781 38.344 1 93.81 390 PRO B O 1
ATOM 9431 N N . SER B 1 391 ? -1.139 20.672 39 1 95.06 391 SER B N 1
ATOM 9432 C CA . SER B 1 391 ? 0.303 20.781 38.812 1 95.06 391 SER B CA 1
ATOM 9433 C C . SER B 1 391 ? 0.642 21.062 37.344 1 95.06 391 SER B C 1
ATOM 9435 O O . SER B 1 391 ? -0.137 20.734 36.438 1 95.06 391 SER B O 1
ATOM 9437 N N . PRO B 1 392 ? 1.785 21.703 37.125 1 94.38 392 PRO B N 1
ATOM 9438 C CA . PRO B 1 392 ? 2.184 21.969 35.719 1 94.38 392 PRO B CA 1
ATOM 9439 C C . PRO B 1 392 ? 2.229 20.703 34.875 1 94.38 392 PRO B C 1
ATOM 9441 O O . PRO B 1 392 ? 1.889 20.75 33.688 1 94.38 392 PRO B O 1
ATOM 9444 N N . GLU B 1 393 ? 2.662 19.656 35.469 1 95.19 393 GLU B N 1
ATOM 9445 C CA . GLU B 1 393 ? 2.705 18.375 34.75 1 95.19 393 GLU B CA 1
ATOM 9446 C C . GLU B 1 393 ? 1.305 17.922 34.344 1 95.19 393 GLU B C 1
ATOM 9448 O O . GLU B 1 393 ? 1.092 17.438 33.25 1 95.19 393 GLU B O 1
ATOM 9453 N N . LYS B 1 394 ? 0.431 18.047 35.281 1 95.81 394 LYS B N 1
ATOM 9454 C CA . LYS B 1 394 ? -0.951 17.672 35 1 95.81 394 LYS B CA 1
ATOM 9455 C C . LYS B 1 394 ? -1.574 18.578 33.938 1 95.81 394 LYS B C 1
ATOM 9457 O O . LYS B 1 394 ? -2.373 18.125 33.125 1 95.81 394 LYS B O 1
ATOM 9462 N N . LEU B 1 395 ? -1.233 19.844 34.031 1 96.69 395 LEU B N 1
ATOM 9463 C CA . LEU B 1 395 ? -1.699 20.781 33 1 96.69 395 LEU B CA 1
ATOM 9464 C C . LEU B 1 395 ? -1.198 20.359 31.625 1 96.69 395 LEU B C 1
ATOM 9466 O O . LEU B 1 395 ? -1.969 20.344 30.656 1 96.69 395 LEU B O 1
ATOM 9470 N N . ALA B 1 396 ? 0.069 20.031 31.578 1 96.69 396 ALA B N 1
ATOM 9471 C CA . ALA B 1 396 ? 0.687 19.641 30.312 1 96.69 396 ALA B CA 1
ATOM 9472 C C . ALA B 1 396 ? 0.036 18.375 29.75 1 96.69 396 ALA B C 1
ATOM 9474 O O . ALA B 1 396 ? -0.208 18.281 28.547 1 96.69 396 ALA B O 1
ATOM 9475 N N . GLU B 1 397 ? -0.202 17.469 30.578 1 93.69 397 GLU B N 1
ATOM 9476 C CA . GLU B 1 397 ? -0.842 16.234 30.172 1 93.69 397 GLU B CA 1
ATOM 9477 C C . GLU B 1 397 ? -2.238 16.484 29.609 1 93.69 397 GLU B C 1
ATOM 9479 O O . GLU B 1 397 ? -2.617 15.898 28.594 1 93.69 397 GLU B O 1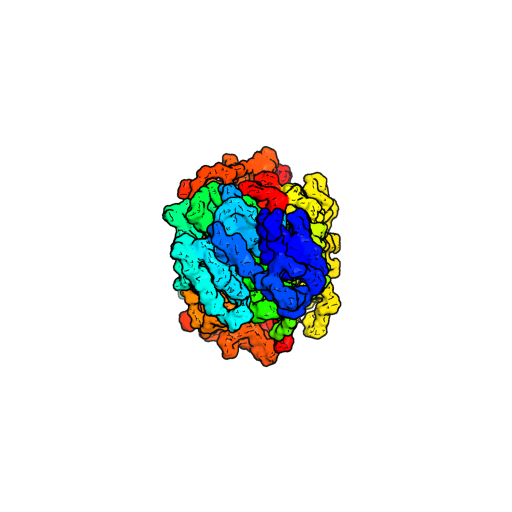
ATOM 9484 N N . THR B 1 398 ? -2.963 17.297 30.328 1 94.5 398 THR B N 1
ATOM 9485 C CA . THR B 1 398 ? -4.328 17.578 29.891 1 94.5 398 THR B CA 1
ATOM 9486 C C . THR B 1 398 ? -4.324 18.328 28.562 1 94.5 398 THR B C 1
ATOM 9488 O O . THR B 1 398 ? -5.191 18.094 27.719 1 94.5 398 THR B O 1
ATOM 9491 N N . ILE B 1 399 ? -3.35 19.188 28.375 1 95.75 399 ILE B N 1
ATOM 9492 C CA . ILE B 1 399 ? -3.209 19.891 27.109 1 95.75 399 ILE B CA 1
ATOM 9493 C C . ILE B 1 399 ? -2.912 18.906 25.984 1 95.75 399 ILE B C 1
ATOM 9495 O O . ILE B 1 399 ? -3.479 19 24.891 1 95.75 399 ILE B O 1
ATOM 9499 N N . SER B 1 400 ? -2.051 18 26.266 1 93 400 SER B N 1
ATOM 9500 C CA . SER B 1 400 ? -1.704 16.984 25.281 1 93 400 SER B CA 1
ATOM 9501 C C . SER B 1 400 ? -2.943 16.234 24.797 1 93 400 SER B C 1
ATOM 9503 O O . SER B 1 400 ? -3.107 16.016 23.594 1 93 400 SER B O 1
ATOM 9505 N N . LEU B 1 401 ? -3.752 15.945 25.688 1 88.44 401 LEU B N 1
ATOM 9506 C CA . LEU B 1 401 ? -4.941 15.164 25.375 1 88.44 401 LEU B CA 1
ATOM 9507 C C . LEU B 1 401 ? -5.988 16.016 24.672 1 88.44 401 LEU B C 1
ATOM 9509 O O . LEU B 1 401 ? -6.523 15.617 23.625 1 88.44 401 LEU B O 1
ATOM 9513 N N . SER B 1 402 ? -6.18 17.172 25.172 1 90.69 402 SER B N 1
ATOM 9514 C CA . SER B 1 402 ? -7.281 18 24.703 1 90.69 402 SER B CA 1
ATOM 9515 C C . SER B 1 402 ? -6.949 18.656 23.375 1 90.69 402 SER B C 1
ATOM 9517 O O . SER B 1 402 ? -7.828 18.844 22.531 1 90.69 402 SER B O 1
ATOM 9519 N N . SER B 1 403 ? -5.711 19.016 23.203 1 92.94 403 SER B N 1
ATOM 9520 C CA . SER B 1 403 ? -5.305 19.719 21.984 1 92.94 403 SER B CA 1
ATOM 9521 C C . SER B 1 403 ? -4.668 18.766 20.984 1 92.94 403 SER B C 1
ATOM 9523 O O . SER B 1 403 ? -4.301 19.156 19.875 1 92.94 403 SER B O 1
ATOM 9525 N N . HIS B 1 404 ? -4.52 17.531 21.344 1 89.75 404 HIS B N 1
ATOM 9526 C CA . HIS B 1 404 ? -3.898 16.531 20.484 1 89.75 404 HIS B CA 1
ATOM 9527 C C . HIS B 1 404 ? -2.5 16.953 20.062 1 89.75 404 HIS B C 1
ATOM 9529 O O . HIS B 1 404 ? -2.168 16.906 18.875 1 89.75 404 HIS B O 1
ATOM 9535 N N . VAL B 1 405 ? -1.707 17.422 21.016 1 92.25 405 VAL B N 1
ATOM 9536 C CA . VAL B 1 405 ? -0.326 17.844 20.797 1 92.25 405 VAL B CA 1
ATOM 9537 C C . VAL B 1 405 ? 0.584 17.188 21.828 1 92.25 405 VAL B C 1
ATOM 9539 O O . VAL B 1 405 ? 0.106 16.609 22.812 1 92.25 405 VAL B O 1
ATOM 9542 N N . CYS B 1 406 ? 1.85 17.219 21.594 1 91.81 406 CYS B N 1
ATOM 9543 C CA . CYS B 1 406 ? 2.818 16.844 22.609 1 91.81 406 CYS B CA 1
ATOM 9544 C C . CYS B 1 406 ? 3.143 18.031 23.516 1 91.81 406 CYS B C 1
ATOM 9546 O O . CYS B 1 406 ? 3.768 19 23.078 1 91.81 406 CYS B O 1
ATOM 9548 N N . CYS B 1 407 ? 2.664 17.953 24.719 1 95.69 407 CYS B N 1
ATOM 9549 C CA . CYS B 1 407 ? 2.922 19.047 25.641 1 95.69 407 CYS B CA 1
ATOM 9550 C C . CYS B 1 407 ? 3.773 18.562 26.812 1 95.69 407 CYS B C 1
ATOM 9552 O O . CYS B 1 407 ? 3.463 17.562 27.453 1 95.69 407 CYS B O 1
ATOM 9554 N N . THR B 1 408 ? 4.828 19.25 27.094 1 96.44 408 THR B N 1
ATOM 9555 C CA . THR B 1 408 ? 5.715 18.938 28.203 1 96.44 408 THR B CA 1
ATOM 9556 C C . THR B 1 408 ? 5.961 20.156 29.078 1 96.44 408 THR B C 1
ATOM 9558 O O . THR B 1 408 ? 6.09 21.281 28.562 1 96.44 408 THR B O 1
ATOM 9561 N N . TYR B 1 409 ? 6.008 19.906 30.344 1 98.06 409 TYR B N 1
ATOM 9562 C CA . TYR B 1 409 ? 6.371 20.969 31.266 1 98.06 409 TYR B CA 1
ATOM 9563 C C . TYR B 1 409 ? 7.887 21.109 31.375 1 98.06 409 TYR B C 1
ATOM 9565 O O . TYR B 1 409 ? 8.586 20.109 31.594 1 98.06 409 TYR B O 1
ATOM 9573 N N . VAL B 1 410 ? 8.375 22.25 31.188 1 98.25 410 VAL B N 1
ATOM 9574 C CA . VAL B 1 410 ? 9.781 22.609 31.391 1 98.25 410 VAL B CA 1
ATOM 9575 C C . VAL B 1 410 ? 9.883 23.844 32.281 1 98.25 410 VAL B C 1
ATOM 9577 O O . VAL B 1 410 ? 9.375 24.906 31.922 1 98.25 410 VAL B O 1
ATOM 9580 N N . PRO B 1 411 ? 10.531 23.734 33.406 1 98 411 PRO B N 1
ATOM 9581 C CA . PRO B 1 411 ? 10.703 24.922 34.219 1 98 411 PRO B CA 1
ATOM 9582 C C . PRO B 1 411 ? 11.32 26.094 33.438 1 98 411 PRO B C 1
ATOM 9584 O O . PRO B 1 411 ? 12.203 25.891 32.625 1 98 411 PRO B O 1
ATOM 9587 N N . TYR B 1 412 ? 10.883 27.266 33.844 1 97.31 412 TYR B N 1
ATOM 9588 C CA . TYR B 1 412 ? 11.258 28.469 33.125 1 97.31 412 TYR B CA 1
ATOM 9589 C C . TYR B 1 412 ? 12.766 28.562 32.938 1 97.31 412 TYR B C 1
ATOM 9591 O O . TYR B 1 412 ? 13.266 28.844 31.859 1 97.31 412 TYR B O 1
ATOM 9599 N N . ASP B 1 413 ? 13.492 28.297 33.969 1 96.81 413 ASP B N 1
ATOM 9600 C CA . ASP B 1 413 ? 14.945 28.453 33.969 1 96.81 413 ASP B CA 1
ATOM 9601 C C . ASP B 1 413 ? 15.617 27.438 33.031 1 96.81 413 ASP B C 1
ATOM 9603 O O . ASP B 1 413 ? 16.781 27.594 32.688 1 96.81 413 ASP B O 1
ATOM 9607 N N . ASN B 1 414 ? 14.898 26.422 32.594 1 97.94 414 ASN B N 1
ATOM 9608 C CA . ASN B 1 414 ? 15.461 25.344 31.781 1 97.94 414 ASN B CA 1
ATOM 9609 C C . ASN B 1 414 ? 14.977 25.438 30.328 1 97.94 414 ASN B C 1
ATOM 9611 O O . ASN B 1 414 ? 15.398 24.656 29.484 1 97.94 414 ASN B O 1
ATOM 9615 N N . VAL B 1 415 ? 14.164 26.359 30 1 98.12 415 VAL B N 1
ATOM 9616 C CA . VAL B 1 415 ? 13.5 26.422 28.703 1 98.12 415 VAL B CA 1
ATOM 9617 C C . VAL B 1 415 ? 14.531 26.641 27.594 1 98.12 415 VAL B C 1
ATOM 9619 O O . VAL B 1 415 ? 14.5 25.969 26.562 1 98.12 415 VAL B O 1
ATOM 9622 N N . ILE B 1 416 ? 15.453 27.547 27.766 1 98.19 416 ILE B N 1
ATOM 9623 C CA . ILE B 1 416 ? 16.438 27.906 26.75 1 98.19 416 ILE B CA 1
ATOM 9624 C C . ILE B 1 416 ? 17.312 26.703 26.406 1 98.19 416 ILE B C 1
ATOM 9626 O O . ILE B 1 416 ? 17.5 26.375 25.234 1 98.19 416 ILE B O 1
ATOM 9630 N N . GLU B 1 417 ? 17.766 26.047 27.453 1 97.75 417 GLU B N 1
ATOM 9631 C CA . GLU B 1 417 ? 18.609 24.875 27.234 1 97.75 417 GLU B CA 1
ATOM 9632 C C . GLU B 1 417 ? 17.828 23.75 26.531 1 97.75 417 GLU B C 1
ATOM 9634 O O . GLU B 1 417 ? 18.359 23.062 25.672 1 97.75 417 GLU B O 1
ATOM 9639 N N . HIS B 1 418 ? 16.656 23.562 26.984 1 97.94 418 HIS B N 1
ATOM 9640 C CA . HIS B 1 418 ? 15.805 22.547 26.375 1 97.94 418 HIS B CA 1
ATOM 9641 C C . HIS B 1 418 ? 15.617 22.828 24.891 1 97.94 418 HIS B C 1
ATOM 9643 O O . HIS B 1 418 ? 15.695 21.906 24.062 1 97.94 418 HIS B O 1
ATOM 9649 N N . LEU B 1 419 ? 15.359 24.031 24.516 1 98.19 419 LEU B N 1
ATOM 9650 C CA . LEU B 1 419 ? 15.117 24.422 23.141 1 98.19 419 LEU B CA 1
ATOM 9651 C C . LEU B 1 419 ? 16.391 24.234 22.297 1 98.19 419 LEU B C 1
ATOM 9653 O O . LEU B 1 419 ? 16.328 23.75 21.172 1 98.19 419 LEU B O 1
ATOM 9657 N N . LYS B 1 420 ? 17.531 24.641 22.812 1 97.81 420 LYS B N 1
ATOM 9658 C CA . LYS B 1 420 ? 18.797 24.5 22.094 1 97.81 420 LYS B CA 1
ATOM 9659 C C . LYS B 1 420 ? 19.062 23.047 21.719 1 97.81 420 LYS B C 1
ATOM 9661 O O . LYS B 1 420 ? 19.656 22.766 20.672 1 97.81 420 LYS B O 1
ATOM 9666 N N . GLN B 1 421 ? 18.562 22.188 22.516 1 96.88 421 GLN B N 1
ATOM 9667 C CA . GLN B 1 421 ? 18.812 20.766 22.312 1 96.88 421 GLN B CA 1
ATOM 9668 C C . GLN B 1 421 ? 17.812 20.172 21.344 1 96.88 421 GLN B C 1
ATOM 9670 O O . GLN B 1 421 ? 18.062 19.125 20.75 1 96.88 421 GLN B O 1
ATOM 9675 N N . ASN B 1 422 ? 16.688 20.859 21.156 1 96.62 422 ASN B N 1
ATOM 9676 C CA . ASN B 1 422 ? 15.594 20.156 20.484 1 96.62 422 ASN B CA 1
ATOM 9677 C C . ASN B 1 422 ? 15.203 20.859 19.188 1 96.62 422 ASN B C 1
ATOM 9679 O O . ASN B 1 422 ? 14.539 20.266 18.328 1 96.62 422 ASN B O 1
ATOM 9683 N N . ILE B 1 423 ? 15.57 22.125 19 1 97.69 423 ILE B N 1
ATOM 9684 C CA . ILE B 1 423 ? 15.25 22.844 17.781 1 97.69 423 ILE B CA 1
ATOM 9685 C C . ILE B 1 423 ? 16.016 22.234 16.609 1 97.69 423 ILE B C 1
ATOM 9687 O O . ILE B 1 423 ? 17.219 21.969 16.703 1 97.69 423 ILE B O 1
ATOM 9691 N N . ARG B 1 424 ? 15.305 22.016 15.57 1 97.19 424 ARG B N 1
ATOM 9692 C CA . ARG B 1 424 ? 15.922 21.516 14.344 1 97.19 424 ARG B CA 1
ATOM 9693 C C . ARG B 1 424 ? 15.734 22.5 13.195 1 97.19 424 ARG B C 1
ATOM 9695 O O . ARG B 1 424 ? 14.984 23.484 13.328 1 97.19 424 ARG B O 1
ATOM 9702 N N . VAL B 1 425 ? 16.422 22.188 12.094 1 97.88 425 VAL B N 1
ATOM 9703 C CA . VAL B 1 425 ? 16.281 22.953 10.859 1 97.88 425 VAL B CA 1
ATOM 9704 C C . VAL B 1 425 ? 14.812 22.953 10.422 1 97.88 425 VAL B C 1
ATOM 9706 O O . VAL B 1 425 ? 14.141 21.906 10.477 1 97.88 425 VAL B O 1
ATOM 9709 N N . HIS B 1 426 ? 14.242 24.141 10.039 1 97.88 426 HIS B N 1
ATOM 9710 C CA . HIS B 1 426 ? 12.93 24.406 9.469 1 97.88 426 HIS B CA 1
ATOM 9711 C C . HIS B 1 426 ? 11.867 24.531 10.555 1 97.88 426 HIS B C 1
ATOM 9713 O O . HIS B 1 426 ? 10.695 24.781 10.266 1 97.88 426 HIS B O 1
ATOM 9719 N N . ASP B 1 427 ? 12.242 24.406 11.898 1 98.5 427 ASP B N 1
ATOM 9720 C CA . ASP B 1 427 ? 11.266 24.562 12.977 1 98.5 427 ASP B CA 1
ATOM 9721 C C . ASP B 1 427 ? 10.789 26.016 13.07 1 98.5 427 ASP B C 1
ATOM 9723 O O . ASP B 1 427 ? 11.469 26.938 12.594 1 98.5 427 ASP B O 1
ATOM 9727 N N . VAL B 1 428 ? 9.602 26.141 13.562 1 98.5 428 VAL B N 1
ATOM 9728 C CA . VAL B 1 428 ? 9.031 27.438 13.898 1 98.5 428 VAL B CA 1
ATOM 9729 C C . VAL B 1 428 ? 8.688 27.469 15.391 1 98.5 428 VAL B C 1
ATOM 9731 O O . VAL B 1 428 ? 7.844 26.703 15.859 1 98.5 428 VAL B O 1
ATOM 9734 N N . CYS B 1 429 ? 9.391 28.312 16.109 1 98.69 429 CYS B N 1
ATOM 9735 C CA . CYS B 1 429 ? 9.141 28.484 17.531 1 98.69 429 CYS B CA 1
ATOM 9736 C C . CYS B 1 429 ? 8.375 29.766 17.812 1 98.69 429 CYS B C 1
ATOM 9738 O O . CYS B 1 429 ? 8.594 30.781 17.125 1 98.69 429 CYS B O 1
ATOM 9740 N N . ILE B 1 430 ? 7.496 29.734 18.75 1 98.56 430 ILE B N 1
ATOM 9741 C CA . ILE B 1 430 ? 6.793 30.938 19.156 1 98.56 430 ILE B CA 1
ATOM 9742 C C . ILE B 1 430 ? 6.633 30.969 20.672 1 98.56 430 ILE B C 1
ATOM 9744 O O . ILE B 1 430 ? 6.121 30.016 21.266 1 98.56 430 ILE B O 1
ATOM 9748 N N . SER B 1 431 ? 7.133 31.984 21.312 1 98.31 431 SER B N 1
ATOM 9749 C CA . SER B 1 431 ? 6.879 32.219 22.734 1 98.31 431 SER B CA 1
ATOM 9750 C C . SER B 1 431 ? 5.574 32.969 22.953 1 98.31 431 SER B C 1
ATOM 9752 O O . SER B 1 431 ? 5.301 33.938 22.266 1 98.31 431 SER B O 1
ATOM 9754 N N . LEU B 1 432 ? 4.781 32.469 23.812 1 98.19 432 LEU B N 1
ATOM 9755 C CA . LEU B 1 432 ? 3.461 33.031 24.094 1 98.19 432 LEU B CA 1
ATOM 9756 C C . LEU B 1 432 ? 3.332 33.406 25.562 1 98.19 432 LEU B C 1
ATOM 9758 O O . LEU B 1 432 ? 3.514 32.562 26.453 1 98.19 432 LEU B O 1
ATOM 9762 N N . GLY B 1 433 ? 2.986 34.656 25.828 1 96.25 433 GLY B N 1
ATOM 9763 C CA . GLY B 1 433 ? 2.766 35.094 27.203 1 96.25 433 GLY B CA 1
ATOM 9764 C C . GLY B 1 433 ? 2.977 36.594 27.422 1 96.25 433 GLY B C 1
ATOM 9765 O O . GLY B 1 433 ? 3.645 37.25 26.609 1 96.25 433 GLY B O 1
ATOM 9766 N N . ALA B 1 434 ? 2.471 37.094 28.547 1 92.19 434 ALA B N 1
ATOM 9767 C CA . ALA B 1 434 ? 2.549 38.5 28.859 1 92.19 434 ALA B CA 1
ATOM 9768 C C . ALA B 1 434 ? 3.682 38.781 29.844 1 92.19 434 ALA B C 1
ATOM 9770 O O . ALA B 1 434 ? 4.074 39.938 30.031 1 92.19 434 ALA B O 1
ATOM 9771 N N . GLY B 1 435 ? 4.23 37.719 30.375 1 91.5 435 GLY B N 1
ATOM 9772 C CA . GLY B 1 435 ? 5.27 37.906 31.391 1 91.5 435 GLY B CA 1
ATOM 9773 C C . GLY B 1 435 ? 6.656 38.031 30.797 1 91.5 435 GLY B C 1
ATOM 9774 O O . GLY B 1 435 ? 6.859 38.812 29.859 1 91.5 435 GLY B O 1
ATOM 9775 N N . ASN B 1 436 ? 7.641 37.344 31.375 1 92 436 ASN B N 1
ATOM 9776 C CA . ASN B 1 436 ? 9.031 37.531 30.969 1 92 436 ASN B CA 1
ATOM 9777 C C . ASN B 1 436 ? 9.43 36.469 29.922 1 92 436 ASN B C 1
ATOM 9779 O O . ASN B 1 436 ? 10.625 36.281 29.656 1 92 436 ASN B O 1
ATOM 9783 N N . ILE B 1 437 ? 8.555 35.812 29.312 1 95.5 437 ILE B N 1
ATOM 9784 C CA . ILE B 1 437 ? 8.82 34.75 28.344 1 95.5 437 ILE B CA 1
ATOM 9785 C C . ILE B 1 437 ? 9.516 35.344 27.125 1 95.5 437 ILE B C 1
ATOM 9787 O O . ILE B 1 437 ? 10.156 34.625 26.359 1 95.5 437 ILE B O 1
ATOM 9791 N N . HIS B 1 438 ? 9.367 36.656 26.875 1 90.5 438 HIS B N 1
ATOM 9792 C CA . HIS B 1 438 ? 9.992 37.312 25.75 1 90.5 438 HIS B CA 1
ATOM 9793 C C . HIS B 1 438 ? 11.516 37.188 25.812 1 90.5 438 HIS B C 1
ATOM 9795 O O . HIS B 1 438 ? 12.195 37.344 24.797 1 90.5 438 HIS B O 1
ATOM 9801 N N . THR B 1 439 ? 12.078 36.906 26.984 1 93.44 439 THR B N 1
ATOM 9802 C CA . THR B 1 439 ? 13.523 36.781 27.172 1 93.44 439 THR B CA 1
ATOM 9803 C C . THR B 1 439 ? 14.062 35.562 26.422 1 93.44 439 THR B C 1
ATOM 9805 O O . THR B 1 439 ? 15.234 35.562 26.031 1 93.44 439 THR B O 1
ATOM 9808 N N . VAL B 1 440 ? 13.242 34.625 26.234 1 96.5 440 VAL B N 1
ATOM 9809 C CA . VAL B 1 440 ? 13.648 33.375 25.562 1 96.5 440 VAL B CA 1
ATOM 9810 C C . VAL B 1 440 ? 14.062 33.688 24.125 1 96.5 440 VAL B C 1
ATOM 9812 O O . VAL B 1 440 ? 15.109 33.25 23.656 1 96.5 440 VAL B O 1
ATOM 9815 N N . GLY B 1 441 ? 13.242 34.5 23.391 1 95.38 441 GLY B N 1
ATOM 9816 C CA . GLY B 1 441 ? 13.578 34.906 22.047 1 95.38 441 GLY B CA 1
ATOM 9817 C C . GLY B 1 441 ? 14.867 35.688 21.953 1 95.38 441 GLY B C 1
ATOM 9818 O O . GLY B 1 441 ? 15.648 35.5 21.016 1 95.38 441 GLY B O 1
ATOM 9819 N N . ASN B 1 442 ? 15.07 36.469 22.922 1 94.25 442 ASN B N 1
ATOM 9820 C CA . ASN B 1 442 ? 16.297 37.281 22.969 1 94.25 442 ASN B CA 1
ATOM 9821 C C . ASN B 1 442 ? 17.531 36.375 23.141 1 94.25 442 ASN B C 1
ATOM 9823 O O . ASN B 1 442 ? 18.562 36.625 22.531 1 94.25 442 ASN B O 1
ATOM 9827 N N . ALA B 1 443 ? 17.344 35.438 23.984 1 96.5 443 ALA B N 1
ATOM 9828 C CA . ALA B 1 443 ? 18.438 34.531 24.281 1 96.5 443 ALA B CA 1
ATOM 9829 C C . ALA B 1 443 ? 18.797 33.688 23.062 1 96.5 443 ALA B C 1
ATOM 9831 O O . ALA B 1 443 ? 19.953 33.281 22.891 1 96.5 443 ALA B O 1
ATOM 9832 N N . LEU B 1 444 ? 17.891 33.469 22.172 1 97.56 444 LEU B N 1
ATOM 9833 C CA . LEU B 1 444 ? 18.094 32.594 21.031 1 97.56 444 LEU B CA 1
ATOM 9834 C C . LEU B 1 444 ? 18.266 33.375 19.75 1 97.56 444 LEU B C 1
ATOM 9836 O O . LEU B 1 444 ? 18.172 32.844 18.641 1 97.56 444 LEU B O 1
ATOM 9840 N N . LYS B 1 445 ? 18.453 34.656 19.828 1 96.94 445 LYS B N 1
ATOM 9841 C CA . LYS B 1 445 ? 18.531 35.562 18.688 1 96.94 445 LYS B CA 1
ATOM 9842 C C . LYS B 1 445 ? 19.547 35.094 17.672 1 96.94 445 LYS B C 1
ATOM 9844 O O . LYS B 1 445 ? 19.281 35.062 16.469 1 96.94 445 LYS B O 1
ATOM 9849 N N . ASP B 1 446 ? 20.703 34.594 18.094 1 97.12 446 ASP B N 1
ATOM 9850 C CA . ASP B 1 446 ? 21.797 34.219 17.188 1 97.12 446 ASP B CA 1
ATOM 9851 C C . ASP B 1 446 ? 22.062 32.719 17.188 1 97.12 446 ASP B C 1
ATOM 9853 O O . ASP B 1 446 ? 23.094 32.281 16.703 1 97.12 446 ASP B O 1
ATOM 9857 N N . PHE B 1 447 ? 21.188 32 17.797 1 97.56 447 PHE B N 1
ATOM 9858 C CA . PHE B 1 447 ? 21.344 30.547 17.859 1 97.56 447 PHE B CA 1
ATOM 9859 C C . PHE B 1 447 ? 21.234 29.922 16.469 1 97.56 447 PHE B C 1
ATOM 9861 O O . PHE B 1 447 ? 20.406 30.359 15.664 1 97.56 447 PHE B O 1
ATOM 9868 N N . GLU B 1 448 ? 22.094 28.906 16.156 1 97.5 448 GLU B N 1
ATOM 9869 C CA . GLU B 1 448 ? 22.062 28.125 14.93 1 97.5 448 GLU B CA 1
ATOM 9870 C C . GLU B 1 448 ? 21.906 26.641 15.219 1 97.5 448 GLU B C 1
ATOM 9872 O O . GLU B 1 448 ? 22.797 26.031 15.812 1 97.5 448 GLU B O 1
ATOM 9877 N N . PRO B 1 449 ? 20.844 26.125 14.844 1 97.25 449 PRO B N 1
ATOM 9878 C CA . PRO B 1 449 ? 20.75 24.672 15.031 1 97.25 449 PRO B CA 1
ATOM 9879 C C . PRO B 1 449 ? 21.703 23.891 14.133 1 97.25 449 PRO B C 1
ATOM 9881 O O . PRO B 1 449 ? 22.188 24.422 13.133 1 97.25 449 PRO B O 1
ATOM 9884 N N . LYS B 1 450 ? 21.922 22.625 14.531 1 96.31 450 LYS B N 1
ATOM 9885 C CA . LYS B 1 450 ? 22.766 21.75 13.727 1 96.31 450 LYS B CA 1
ATOM 9886 C C . LYS B 1 450 ? 22.125 21.453 12.375 1 96.31 450 LYS B C 1
ATOM 9888 O O . LYS B 1 450 ? 20.906 21.281 12.289 1 96.31 450 LYS B O 1
ATOM 9893 N N . LYS B 1 451 ? 23.016 21.328 11.359 1 97.75 451 LYS B N 1
ATOM 9894 C CA . LYS B 1 451 ? 22.516 20.938 10.039 1 97.75 451 LYS B CA 1
ATOM 9895 C C . LYS B 1 451 ? 21.875 19.562 10.078 1 97.75 451 LYS B C 1
ATOM 9897 O O . LYS B 1 451 ? 22.266 18.703 10.883 1 97.75 451 LYS B O 1
ATOM 9902 N N . LEU B 1 452 ? 20.938 19.359 9.25 1 97.94 452 LEU B N 1
ATOM 9903 C CA . LEU B 1 452 ? 20.375 18.016 9.086 1 97.94 452 LEU B CA 1
ATOM 9904 C C . LEU B 1 452 ? 21.281 17.141 8.234 1 97.94 452 LEU B C 1
ATOM 9906 O O . LEU B 1 452 ? 21.703 17.547 7.156 1 97.94 452 LEU B O 1
ATOM 9910 N N . SER B 1 453 ? 21.641 16 8.742 1 98.25 453 SER B N 1
ATOM 9911 C CA . SER B 1 453 ? 22.328 15.016 7.91 1 98.25 453 SER B CA 1
ATOM 9912 C C . SER B 1 453 ? 21.359 14.328 6.949 1 98.25 453 SER B C 1
ATOM 9914 O O . SER B 1 453 ? 20.516 13.539 7.375 1 98.25 453 SER B O 1
ATOM 9916 N N . VAL B 1 454 ? 21.516 14.586 5.625 1 98.44 454 VAL B N 1
ATOM 9917 C CA . VAL B 1 454 ? 20.578 14.094 4.625 1 98.44 454 VAL B CA 1
ATOM 9918 C C . VAL B 1 454 ? 21.25 13.07 3.723 1 98.44 454 VAL B C 1
ATOM 9920 O O . VAL B 1 454 ? 22.344 13.32 3.193 1 98.44 454 VAL B O 1
ATOM 9923 N N . GLY B 1 455 ? 20.688 11.867 3.619 1 98.56 455 GLY B N 1
ATOM 9924 C CA . GLY B 1 455 ? 21.141 10.875 2.656 1 98.56 455 GLY B CA 1
ATOM 9925 C C . GLY B 1 455 ? 20.312 10.852 1.386 1 98.56 455 GLY B C 1
ATOM 9926 O O . GLY B 1 455 ? 19.109 10.586 1.428 1 98.56 455 GLY B O 1
ATOM 9927 N N . VAL B 1 456 ? 20.953 11.109 0.23 1 98.44 456 VAL B N 1
ATOM 9928 C CA . VAL B 1 456 ? 20.281 11 -1.064 1 98.44 456 VAL B CA 1
ATOM 9929 C C . VAL B 1 456 ? 20.453 9.578 -1.61 1 98.44 456 VAL B C 1
ATOM 9931 O O . VAL B 1 456 ? 21.578 9.102 -1.776 1 98.44 456 VAL B O 1
ATOM 9934 N N . VAL B 1 457 ? 19.359 8.875 -1.882 1 97.94 457 VAL B N 1
ATOM 9935 C CA . VAL B 1 457 ? 19.375 7.512 -2.406 1 97.94 457 VAL B CA 1
ATOM 9936 C C . VAL B 1 457 ? 18.859 7.508 -3.842 1 97.94 457 VAL B C 1
ATOM 9938 O O . VAL B 1 457 ? 17.734 7.957 -4.105 1 97.94 457 VAL B O 1
ATOM 9941 N N . CYS B 1 458 ? 19.609 6.973 -4.801 1 97.25 458 CYS B N 1
ATOM 9942 C CA . CYS B 1 458 ? 19.234 7.008 -6.207 1 97.25 458 CYS B CA 1
ATOM 9943 C C . CYS B 1 458 ? 19.719 5.762 -6.938 1 97.25 458 CYS B C 1
ATOM 9945 O O . CYS B 1 458 ? 20.234 4.832 -6.309 1 97.25 458 CYS B O 1
ATOM 9947 N N . GLY B 1 459 ? 19.438 5.648 -8.234 1 94.38 459 GLY B N 1
ATOM 9948 C CA . GLY B 1 459 ? 19.703 4.457 -9.023 1 94.38 459 GLY B CA 1
ATOM 9949 C C . GLY B 1 459 ? 18.547 3.465 -9.016 1 94.38 459 GLY B C 1
ATOM 9950 O O . GLY B 1 459 ? 17.469 3.756 -9.523 1 94.38 459 GLY B O 1
ATOM 9951 N N . GLY B 1 460 ? 18.875 2.283 -8.359 1 91.12 460 GLY B N 1
ATOM 9952 C CA . GLY B 1 460 ? 17.812 1.296 -8.195 1 91.12 460 GLY B CA 1
ATOM 9953 C C . GLY B 1 460 ? 17.859 0.196 -9.234 1 91.12 460 GLY B C 1
ATOM 9954 O O . GLY B 1 460 ? 18.594 0.292 -10.219 1 91.12 460 GLY B O 1
ATOM 9955 N N . GLN B 1 461 ? 17 -0.743 -9.109 1 87.44 461 GLN B N 1
ATOM 9956 C CA . GLN B 1 461 ? 16.969 -1.964 -9.906 1 87.44 461 GLN B CA 1
ATOM 9957 C C . GLN B 1 461 ? 16.109 -1.792 -11.148 1 87.44 461 GLN B C 1
ATOM 9959 O O . GLN B 1 461 ? 16.156 -2.607 -12.07 1 87.44 461 GLN B O 1
ATOM 9964 N N . SER B 1 462 ? 15.43 -0.733 -11.203 1 85.69 462 SER B N 1
ATOM 9965 C CA . SER B 1 462 ? 14.422 -0.575 -12.242 1 85.69 462 SER B CA 1
ATOM 9966 C C . SER B 1 462 ? 15.055 -0.172 -13.57 1 85.69 462 SER B C 1
ATOM 9968 O O . SER B 1 462 ? 16.219 0.219 -13.609 1 85.69 462 SER B O 1
ATOM 9970 N N . CYS B 1 463 ? 14.258 -0.208 -14.641 1 82.62 463 CYS B N 1
ATOM 9971 C CA . CYS B 1 463 ? 14.695 0.225 -15.961 1 82.62 463 CYS B CA 1
ATOM 9972 C C . CYS B 1 463 ? 14.938 1.729 -15.984 1 82.62 463 CYS B C 1
ATOM 9974 O O . CYS B 1 463 ? 15.594 2.238 -16.891 1 82.62 463 CYS B O 1
ATOM 9976 N N . GLU B 1 464 ? 14.492 2.381 -14.969 1 87.69 464 GLU B N 1
ATOM 9977 C CA . GLU B 1 464 ? 14.641 3.83 -14.898 1 87.69 464 GLU B CA 1
ATOM 9978 C C . GLU B 1 464 ? 15.867 4.219 -14.07 1 87.69 464 GLU B C 1
ATOM 9980 O O . GLU B 1 464 ? 15.938 5.336 -13.547 1 87.69 464 GLU B O 1
ATOM 9985 N N . HIS B 1 465 ? 16.781 3.307 -13.922 1 90.12 465 HIS B N 1
ATOM 9986 C CA . HIS B 1 465 ? 18.016 3.49 -13.156 1 90.12 465 HIS B CA 1
ATOM 9987 C C . HIS B 1 465 ? 18.734 4.773 -13.562 1 90.12 465 HIS B C 1
ATOM 9989 O O . HIS B 1 465 ? 19.078 5.59 -12.711 1 90.12 465 HIS B O 1
ATOM 9995 N N . ASP B 1 466 ? 18.891 4.973 -14.828 1 87.56 466 ASP B N 1
ATOM 9996 C CA . ASP B 1 466 ? 19.656 6.105 -15.328 1 87.56 466 ASP B CA 1
ATOM 9997 C C . ASP B 1 466 ? 18.906 7.418 -15.125 1 87.56 466 ASP B C 1
ATOM 9999 O O . ASP B 1 466 ? 19.516 8.453 -14.852 1 87.56 466 ASP B O 1
ATOM 10003 N N . VAL B 1 467 ? 17.641 7.383 -15.258 1 90.44 467 VAL B N 1
ATOM 10004 C CA . VAL B 1 467 ? 16.812 8.57 -15.023 1 90.44 467 VAL B CA 1
ATOM 10005 C C . VAL B 1 467 ? 16.891 8.969 -13.555 1 90.44 467 VAL B C 1
ATOM 10007 O O . VAL B 1 467 ? 16.922 10.164 -13.227 1 90.44 467 VAL B O 1
ATOM 10010 N N . SER B 1 468 ? 16.922 7.996 -12.695 1 93.88 468 SER B N 1
ATOM 10011 C CA . SER B 1 468 ? 17.062 8.25 -11.266 1 93.88 468 SER B CA 1
ATOM 10012 C C . SER B 1 468 ? 18.359 8.984 -10.953 1 93.88 468 SER B C 1
ATOM 10014 O O . SER B 1 468 ? 18.375 9.906 -10.141 1 93.88 468 SER B O 1
ATOM 10016 N N . LEU B 1 469 ? 19.391 8.539 -11.594 1 94.12 469 LEU B N 1
ATOM 10017 C CA . LEU B 1 469 ? 20.703 9.172 -11.383 1 94.12 469 LEU B CA 1
ATOM 10018 C C . LEU B 1 469 ? 20.688 10.609 -11.898 1 94.12 469 LEU B C 1
ATOM 10020 O O . LEU B 1 469 ? 21.219 11.508 -11.242 1 94.12 469 LEU B O 1
ATOM 10024 N N . LEU B 1 470 ? 20.094 10.805 -13.031 1 93.69 470 LEU B N 1
ATOM 10025 C CA . LEU B 1 470 ? 20.016 12.141 -13.617 1 93.69 470 LEU B CA 1
ATOM 10026 C C . LEU B 1 470 ? 19.188 13.07 -12.734 1 93.69 470 LEU B C 1
ATOM 10028 O O . LEU B 1 470 ? 19.562 14.234 -12.539 1 93.69 470 LEU B O 1
ATOM 10032 N N . SER B 1 471 ? 18.078 12.547 -12.289 1 95.88 471 SER B N 1
ATOM 10033 C CA . SER B 1 471 ? 17.234 13.32 -11.391 1 95.88 471 SER B CA 1
ATOM 10034 C C . SER B 1 471 ? 17.984 13.711 -10.125 1 95.88 471 SER B C 1
ATOM 10036 O O . SER B 1 471 ? 17.922 14.859 -9.688 1 95.88 471 SER B O 1
ATOM 10038 N N . ALA B 1 472 ? 18.688 12.758 -9.547 1 96.88 472 ALA B N 1
ATOM 10039 C CA . ALA B 1 472 ? 19.422 13.008 -8.305 1 96.88 472 ALA B CA 1
ATOM 10040 C C . ALA B 1 472 ? 20.516 14.055 -8.516 1 96.88 472 ALA B C 1
ATOM 10042 O O . ALA B 1 472 ? 20.688 14.945 -7.684 1 96.88 472 ALA B O 1
ATOM 10043 N N . ARG B 1 473 ? 21.203 13.969 -9.625 1 95.69 473 ARG B N 1
ATOM 10044 C CA . ARG B 1 473 ? 22.266 14.922 -9.945 1 95.69 473 ARG B CA 1
ATOM 10045 C C . ARG B 1 473 ? 21.719 16.344 -10.039 1 95.69 473 ARG B C 1
ATOM 10047 O O . ARG B 1 473 ? 22.406 17.297 -9.656 1 95.69 473 ARG B O 1
ATOM 10054 N N . ASN B 1 474 ? 20.562 16.406 -10.578 1 96.06 474 ASN B N 1
ATOM 10055 C CA . ASN B 1 474 ? 19.938 17.734 -10.711 1 96.06 474 ASN B CA 1
ATOM 10056 C C . ASN B 1 474 ? 19.469 18.266 -9.359 1 96.06 474 ASN B C 1
ATOM 10058 O O . ASN B 1 474 ? 19.703 19.438 -9.039 1 96.06 474 ASN B O 1
ATOM 10062 N N . VAL B 1 475 ? 18.844 17.469 -8.539 1 97.19 475 VAL B N 1
ATOM 10063 C CA . VAL B 1 475 ? 18.203 17.891 -7.289 1 97.19 475 VAL B CA 1
ATOM 10064 C C . VAL B 1 475 ? 19.266 18.281 -6.27 1 97.19 475 VAL B C 1
ATOM 10066 O O . VAL B 1 475 ? 19.078 19.219 -5.5 1 97.19 475 VAL B O 1
ATOM 10069 N N . VAL B 1 476 ? 20.359 17.547 -6.234 1 96.88 476 VAL B N 1
ATOM 10070 C CA . VAL B 1 476 ? 21.359 17.734 -5.191 1 96.88 476 VAL B CA 1
ATOM 10071 C C . VAL B 1 476 ? 21.953 19.141 -5.297 1 96.88 476 VAL B C 1
ATOM 10073 O O . VAL B 1 476 ? 22.453 19.688 -4.309 1 96.88 476 VAL B O 1
ATOM 10076 N N . GLN B 1 477 ? 21.797 19.781 -6.457 1 95.81 477 GLN B N 1
ATOM 10077 C CA . GLN B 1 477 ? 22.297 21.141 -6.656 1 95.81 477 GLN B CA 1
ATOM 10078 C C . GLN B 1 477 ? 21.484 22.156 -5.852 1 95.81 477 GLN B C 1
ATOM 10080 O O . GLN B 1 477 ? 21.953 23.266 -5.59 1 95.81 477 GLN B O 1
ATOM 10085 N N . TYR B 1 478 ? 20.344 21.75 -5.52 1 97.56 478 TYR B N 1
ATOM 10086 C CA . TYR B 1 478 ? 19.438 22.688 -4.863 1 97.56 478 TYR B CA 1
ATOM 10087 C C . TYR B 1 478 ? 19.375 22.422 -3.363 1 97.56 478 TYR B C 1
ATOM 10089 O O . TYR B 1 478 ? 18.594 23.062 -2.648 1 97.56 478 TYR B O 1
ATOM 10097 N N . LEU B 1 479 ? 20.125 21.438 -2.83 1 97.62 479 LEU B N 1
ATOM 10098 C CA . LEU B 1 479 ? 20.266 21.234 -1.393 1 97.62 479 LEU B CA 1
ATOM 10099 C C . LEU B 1 479 ? 21.188 22.281 -0.776 1 97.62 479 LEU B C 1
ATOM 10101 O O . LEU B 1 479 ? 22.375 22.312 -1.066 1 97.62 479 LEU B O 1
ATOM 10105 N N . SER B 1 480 ? 20.656 23.109 0.095 1 96.62 480 SER B N 1
ATOM 10106 C CA . SER B 1 480 ? 21.375 24.203 0.715 1 96.62 480 SER B CA 1
ATOM 10107 C C . SER B 1 480 ? 22.484 23.688 1.631 1 96.62 480 SER B C 1
ATOM 10109 O O . SER B 1 480 ? 22.219 23 2.611 1 96.62 480 SER B O 1
ATOM 10111 N N . PRO B 1 481 ? 23.719 24.031 1.419 1 96.38 481 PRO B N 1
ATOM 10112 C CA . PRO B 1 481 ? 24.797 23.609 2.305 1 96.38 481 PRO B CA 1
ATOM 10113 C C . PRO B 1 481 ? 24.703 24.219 3.695 1 96.38 481 PRO B C 1
ATOM 10115 O O . PRO B 1 481 ? 25.328 23.734 4.641 1 96.38 481 PRO B O 1
ATOM 10118 N N . GLN B 1 482 ? 23.969 25.312 3.779 1 95.75 482 GLN B N 1
ATOM 10119 C CA . GLN B 1 482 ? 23.766 25.953 5.074 1 95.75 482 GLN B CA 1
ATOM 10120 C C . GLN B 1 482 ? 22.828 25.141 5.961 1 95.75 482 GLN B C 1
ATOM 10122 O O . GLN B 1 482 ? 22.953 25.156 7.188 1 95.75 482 GLN B O 1
ATOM 10127 N N . HIS B 1 483 ? 21.953 24.406 5.352 1 97.94 483 HIS B N 1
ATOM 10128 C CA . HIS B 1 483 ? 20.906 23.703 6.094 1 97.94 483 HIS B CA 1
ATOM 10129 C C . HIS B 1 483 ? 21.234 22.219 6.223 1 97.94 483 HIS B C 1
ATOM 10131 O O . HIS B 1 483 ? 20.797 21.562 7.176 1 97.94 483 HIS B O 1
ATOM 10137 N N . TYR B 1 484 ? 22.016 21.672 5.211 1 98.19 484 TYR B N 1
ATOM 10138 C CA . TYR B 1 484 ? 22.109 20.219 5.133 1 98.19 484 TYR B CA 1
ATOM 10139 C C . TYR B 1 484 ? 23.547 19.766 4.965 1 98.19 484 TYR B C 1
ATOM 10141 O O . TYR B 1 484 ? 24.328 20.422 4.266 1 98.19 484 TYR B O 1
ATOM 10149 N N . ASP B 1 485 ? 23.969 18.672 5.637 1 97.88 485 ASP B N 1
ATOM 10150 C CA . ASP B 1 485 ? 25.109 17.844 5.293 1 97.88 485 ASP B CA 1
ATOM 10151 C C . ASP B 1 485 ? 24.672 16.609 4.504 1 97.88 485 ASP B C 1
ATOM 10153 O O . ASP B 1 485 ? 23.938 15.766 5.016 1 97.88 485 ASP B O 1
ATOM 10157 N N . VAL B 1 486 ? 25.188 16.484 3.273 1 97.88 486 VAL B N 1
ATOM 10158 C CA . VAL B 1 486 ? 24.578 15.531 2.352 1 97.88 486 VAL B CA 1
ATOM 10159 C C . VAL B 1 486 ? 25.516 14.352 2.133 1 97.88 486 VAL B C 1
ATOM 10161 O O . VAL B 1 486 ? 26.719 14.523 1.98 1 97.88 486 VAL B O 1
ATOM 10164 N N . GLN B 1 487 ? 25 13.148 2.211 1 97.19 487 GLN B N 1
ATOM 10165 C CA . GLN B 1 487 ? 25.641 11.898 1.823 1 97.19 487 GLN B CA 1
ATOM 10166 C C . GLN B 1 487 ? 24.922 11.242 0.658 1 97.19 487 GLN B C 1
ATOM 10168 O O . GLN B 1 487 ? 23.719 11.438 0.481 1 97.19 487 GLN B O 1
ATOM 10173 N N . TYR B 1 488 ? 25.703 10.469 -0.135 1 96.56 488 TYR B N 1
ATOM 10174 C CA . TYR B 1 488 ? 25.125 9.922 -1.353 1 96.56 488 TYR B CA 1
ATOM 10175 C C . TYR B 1 488 ? 25.188 8.398 -1.352 1 96.56 488 TYR B C 1
ATOM 10177 O O . TYR B 1 488 ? 26.219 7.816 -1.042 1 96.56 488 TYR B O 1
ATOM 10185 N N . PHE B 1 489 ? 24.078 7.773 -1.669 1 96.5 489 PHE B N 1
ATOM 10186 C CA . PHE B 1 489 ? 23.969 6.324 -1.793 1 96.5 489 PHE B CA 1
ATOM 10187 C C . PHE B 1 489 ? 23.438 5.938 -3.166 1 96.5 489 PHE B C 1
ATOM 10189 O O . PHE B 1 489 ? 22.344 6.367 -3.551 1 96.5 489 PHE B O 1
ATOM 10196 N N . VAL B 1 490 ? 24.141 5.094 -3.891 1 96.06 490 VAL B N 1
ATOM 10197 C CA . VAL B 1 490 ? 23.719 4.629 -5.207 1 96.06 490 VAL B CA 1
ATOM 10198 C C . VAL B 1 490 ? 23.406 3.135 -5.156 1 96.06 490 VAL B C 1
ATOM 10200 O O . VAL B 1 490 ? 24.203 2.346 -4.656 1 96.06 490 VAL B O 1
ATOM 10203 N N . ILE B 1 491 ? 22.234 2.748 -5.625 1 95.38 491 ILE B N 1
ATOM 10204 C CA . ILE B 1 491 ? 21.844 1.349 -5.758 1 95.38 491 ILE B CA 1
ATOM 10205 C C . ILE B 1 491 ? 22.016 0.9 -7.207 1 95.38 491 ILE B C 1
ATOM 10207 O O . ILE B 1 491 ? 21.453 1.508 -8.125 1 95.38 491 ILE B O 1
ATOM 10211 N N . ASN B 1 492 ? 22.703 -0.114 -7.426 1 91.81 492 ASN B N 1
ATOM 10212 C CA . ASN B 1 492 ? 22.891 -0.573 -8.797 1 91.81 492 ASN B CA 1
ATOM 10213 C C . ASN B 1 492 ? 21.734 -1.457 -9.258 1 91.81 492 ASN B C 1
ATOM 10215 O O . ASN B 1 492 ? 20.766 -1.655 -8.523 1 91.81 492 ASN B O 1
ATOM 10219 N N . ARG B 1 493 ? 21.766 -2.027 -10.398 1 87.94 493 ARG B N 1
ATOM 10220 C CA . ARG B 1 493 ? 20.672 -2.756 -11.016 1 87.94 493 ARG B CA 1
ATOM 10221 C C . ARG B 1 493 ? 20.469 -4.113 -10.352 1 87.94 493 ARG B C 1
ATOM 10223 O O . ARG B 1 493 ? 19.422 -4.742 -10.523 1 87.94 493 ARG B O 1
ATOM 10230 N N . GLN B 1 494 ? 21.438 -4.57 -9.594 1 87.31 494 GLN B N 1
ATOM 10231 C CA . GLN B 1 494 ? 21.328 -5.836 -8.875 1 87.31 494 GLN B CA 1
ATOM 10232 C C . GLN B 1 494 ? 20.781 -5.617 -7.465 1 87.31 494 GLN B C 1
ATOM 10234 O O . GLN B 1 494 ? 20.641 -6.57 -6.699 1 87.31 494 GLN B O 1
ATOM 10239 N N . GLY B 1 495 ? 20.562 -4.348 -7.109 1 91.44 495 GLY B N 1
ATOM 10240 C CA . GLY B 1 495 ? 20 -4.031 -5.805 1 91.44 495 GLY B CA 1
ATOM 10241 C C . GLY B 1 495 ? 21.062 -3.842 -4.734 1 91.44 495 GLY B C 1
ATOM 10242 O O . GLY B 1 495 ? 20.75 -3.783 -3.545 1 91.44 495 GLY B O 1
ATOM 10243 N N . LEU B 1 496 ? 22.328 -3.783 -5.145 1 94.19 496 LEU B N 1
ATOM 10244 C CA . LEU B 1 496 ? 23.422 -3.566 -4.203 1 94.19 496 LEU B CA 1
ATOM 10245 C C . LEU B 1 496 ? 23.703 -2.078 -4.023 1 94.19 496 LEU B C 1
ATOM 10247 O O . LEU B 1 496 ? 23.531 -1.294 -4.961 1 94.19 496 LEU B O 1
ATOM 10251 N N . TRP B 1 497 ? 24.109 -1.697 -2.846 1 95.62 497 TRP B N 1
ATOM 10252 C CA . TRP B 1 497 ? 24.25 -0.299 -2.451 1 95.62 497 TRP B CA 1
ATOM 10253 C C . TRP B 1 497 ? 25.719 0.109 -2.412 1 95.62 497 TRP B C 1
ATOM 10255 O O . TRP B 1 497 ? 26.594 -0.7 -2.076 1 95.62 497 TRP B O 1
ATOM 10265 N N . SER B 1 498 ? 25.984 1.386 -2.713 1 94.62 498 SER B N 1
ATOM 10266 C CA . SER B 1 498 ? 27.297 2.01 -2.551 1 94.62 498 SER B CA 1
ATOM 10267 C C . SER B 1 498 ? 27.156 3.428 -2.002 1 94.62 498 SER B C 1
ATOM 10269 O O . SER B 1 498 ? 26.266 4.176 -2.404 1 94.62 498 SER B O 1
ATOM 10271 N N . GLN B 1 499 ? 27.969 3.74 -1.007 1 94.06 499 GLN B N 1
ATOM 10272 C CA . GLN B 1 499 ? 28.109 5.125 -0.562 1 94.06 499 GLN B CA 1
ATOM 10273 C C . GLN B 1 499 ? 29.188 5.852 -1.36 1 94.06 499 GLN B C 1
ATOM 10275 O O . GLN B 1 499 ? 30.328 5.414 -1.401 1 94.06 499 GLN B O 1
ATOM 10280 N N . VAL B 1 500 ? 28.797 6.906 -1.966 1 93.06 500 VAL B N 1
ATOM 10281 C CA . VAL B 1 500 ? 29.75 7.582 -2.852 1 93.06 500 VAL B CA 1
ATOM 10282 C C . VAL B 1 500 ? 29.953 9.023 -2.385 1 93.06 500 VAL B C 1
ATOM 10284 O O . VAL B 1 500 ? 29.156 9.555 -1.614 1 93.06 500 VAL B O 1
ATOM 10287 N N . ALA B 1 501 ? 31.016 9.648 -2.844 1 90.38 501 ALA B N 1
ATOM 10288 C CA . ALA B 1 501 ? 31.359 11 -2.418 1 90.38 501 ALA B CA 1
ATOM 10289 C C . ALA B 1 501 ? 30.516 12.047 -3.141 1 90.38 501 ALA B C 1
ATOM 10291 O O . ALA B 1 501 ? 30.219 13.102 -2.584 1 90.38 501 ALA B O 1
ATOM 10292 N N . ASN B 1 502 ? 30.188 11.758 -4.34 1 90.56 502 ASN B N 1
ATOM 10293 C CA . ASN B 1 502 ? 29.344 12.633 -5.152 1 90.56 502 ASN B CA 1
ATOM 10294 C C . ASN B 1 502 ? 28.625 11.852 -6.246 1 90.56 502 ASN B C 1
ATOM 10296 O O . ASN B 1 502 ? 28.844 10.648 -6.414 1 90.56 502 ASN B O 1
ATOM 10300 N N . LEU B 1 503 ? 27.734 12.492 -6.973 1 91.62 503 LEU B N 1
ATOM 10301 C CA . LEU B 1 503 ? 26.953 11.828 -8.016 1 91.62 503 LEU B CA 1
ATOM 10302 C C . LEU B 1 503 ? 27.422 12.242 -9.398 1 91.62 503 LEU B C 1
ATOM 10304 O O . LEU B 1 503 ? 26.656 12.203 -10.367 1 91.62 503 LEU B O 1
ATOM 10308 N N . ASP B 1 504 ? 28.594 12.508 -9.531 1 83.31 504 ASP B N 1
ATOM 10309 C CA . ASP B 1 504 ? 29.109 12.961 -10.82 1 83.31 504 ASP B CA 1
ATOM 10310 C C . ASP B 1 504 ? 29.078 11.844 -11.852 1 83.31 504 ASP B C 1
ATOM 10312 O O . ASP B 1 504 ? 29.156 10.664 -11.5 1 83.31 504 ASP B O 1
ATOM 10316 N N . ALA B 1 505 ? 28.766 12.094 -13.148 1 67.38 505 ALA B N 1
ATOM 10317 C CA . ALA B 1 505 ? 28.594 11.172 -14.266 1 67.38 505 ALA B CA 1
ATOM 10318 C C . ALA B 1 505 ? 29.734 10.172 -14.344 1 67.38 505 ALA B C 1
ATOM 10320 O O . ALA B 1 505 ? 29.547 9.008 -14.703 1 67.38 505 ALA B O 1
ATOM 10321 N N . GLY B 1 506 ? 30.859 10.539 -14.039 1 61.59 506 GLY B N 1
ATOM 10322 C CA . GLY B 1 506 ? 32.031 9.695 -14.258 1 61.59 506 GLY B CA 1
ATOM 10323 C C . GLY B 1 506 ? 32.344 8.797 -13.078 1 61.59 506 GLY B C 1
ATOM 10324 O O . GLY B 1 506 ? 33.312 8.055 -13.102 1 61.59 506 GLY B O 1
ATOM 10325 N N . SER B 1 507 ? 31.516 8.781 -12.211 1 61.06 507 SER B N 1
ATOM 10326 C CA . SER B 1 507 ? 31.828 8.031 -11.008 1 61.06 507 SER B CA 1
ATOM 10327 C C . SER B 1 507 ? 31.484 6.555 -11.164 1 61.06 507 SER B C 1
ATOM 10329 O O . SER B 1 507 ? 30.469 6.219 -11.781 1 61.06 507 SER B O 1
ATOM 10331 N N . ASP B 1 508 ? 32.5 5.762 -10.961 1 60.94 508 ASP B N 1
ATOM 10332 C CA . ASP B 1 508 ? 32.281 4.316 -11 1 60.94 508 ASP B CA 1
ATOM 10333 C C . ASP B 1 508 ? 31.438 3.85 -9.82 1 60.94 508 ASP B C 1
ATOM 10335 O O . ASP B 1 508 ? 31.906 3.842 -8.68 1 60.94 508 ASP B O 1
ATOM 10339 N N . TYR B 1 509 ? 30.188 3.711 -10.062 1 64 509 TYR B N 1
ATOM 10340 C CA . TYR B 1 509 ? 29.297 3.289 -9 1 64 509 TYR B CA 1
ATOM 10341 C C . TYR B 1 509 ? 29.484 1.812 -8.672 1 64 509 TYR B C 1
ATOM 10343 O O . TYR B 1 509 ? 28.891 1.299 -7.719 1 64 509 TYR B O 1
ATOM 10351 N N . ASN B 1 510 ? 30.281 1.117 -9.539 1 61.09 510 ASN B N 1
ATOM 10352 C CA . ASN B 1 510 ? 30.312 -0.341 -9.508 1 61.09 510 ASN B CA 1
ATOM 10353 C C . ASN B 1 510 ? 31.5 -0.857 -8.695 1 61.09 510 ASN B C 1
ATOM 10355 O O . ASN B 1 510 ? 31.688 -2.068 -8.57 1 61.09 510 ASN B O 1
ATOM 10359 N N . SER B 1 511 ? 32.375 -0.012 -8.141 1 60.69 511 SER B N 1
ATOM 10360 C CA . SER B 1 511 ? 33.594 -0.594 -7.621 1 60.69 511 SER B CA 1
ATOM 10361 C C . SER B 1 511 ? 33.344 -1.397 -6.352 1 60.69 511 SER B C 1
ATOM 10363 O O . SER B 1 511 ? 33.875 -2.494 -6.184 1 60.69 511 SER B O 1
ATOM 10365 N N . LYS B 1 512 ? 32.688 -0.821 -5.34 1 78.69 512 LYS B N 1
ATOM 10366 C CA . LYS B 1 512 ? 32.406 -1.586 -4.129 1 78.69 512 LYS B CA 1
ATOM 10367 C C . LYS B 1 512 ? 30.922 -1.579 -3.818 1 78.69 512 LYS B C 1
ATOM 10369 O O . LYS B 1 512 ? 30.344 -0.532 -3.498 1 78.69 512 LYS B O 1
ATOM 10374 N N . ASN B 1 513 ? 30.172 -2.627 -4.031 1 89.31 513 ASN B N 1
ATOM 10375 C CA . ASN B 1 513 ? 28.734 -2.781 -3.805 1 89.31 513 ASN B CA 1
ATOM 10376 C C . ASN B 1 513 ? 28.453 -3.754 -2.664 1 89.31 513 ASN B C 1
ATOM 10378 O O . ASN B 1 513 ? 29.156 -4.754 -2.504 1 89.31 513 ASN B O 1
ATOM 10382 N N . TYR B 1 514 ? 27.562 -3.324 -1.864 1 92.81 514 TYR B N 1
ATOM 10383 C CA . TYR B 1 514 ? 27.234 -4.102 -0.675 1 92.81 514 TYR B CA 1
ATOM 10384 C C . TYR B 1 514 ? 25.734 -4.332 -0.565 1 92.81 514 TYR B C 1
ATOM 10386 O O . TYR B 1 514 ? 24.938 -3.578 -1.134 1 92.81 514 TYR B O 1
ATOM 10394 N N . HIS B 1 515 ? 25.484 -5.426 0.131 1 93.69 515 HIS B N 1
ATOM 10395 C CA . HIS B 1 515 ? 24.109 -5.598 0.563 1 93.69 515 HIS B CA 1
ATOM 10396 C C . HIS B 1 515 ? 23.688 -4.496 1.536 1 93.69 515 HIS B C 1
ATOM 10398 O O . HIS B 1 515 ? 24.516 -3.998 2.303 1 93.69 515 HIS B O 1
ATOM 10404 N N . VAL B 1 516 ? 22.406 -4.137 1.512 1 95.25 516 VAL B N 1
ATOM 10405 C CA . VAL B 1 516 ? 21.938 -3.004 2.301 1 95.25 516 VAL B CA 1
ATOM 10406 C C . VAL B 1 516 ? 22.156 -3.279 3.785 1 95.25 516 VAL B C 1
ATOM 10408 O O . VAL B 1 516 ? 22.375 -2.354 4.57 1 95.25 516 VAL B O 1
ATOM 10411 N N . LEU B 1 517 ? 22.109 -4.531 4.211 1 95 517 LEU B N 1
ATOM 10412 C CA . LEU B 1 517 ? 22.25 -4.895 5.617 1 95 517 LEU B CA 1
ATOM 10413 C C . LEU B 1 517 ? 23.719 -5.117 5.98 1 95 517 LEU B C 1
ATOM 10415 O O . LEU B 1 517 ? 24.016 -5.578 7.082 1 95 517 LEU B O 1
ATOM 10419 N N . SER B 1 518 ? 24.594 -4.793 5.027 1 94.38 518 SER B N 1
ATOM 10420 C CA . SER B 1 518 ? 26.016 -4.832 5.355 1 94.38 518 SER B CA 1
ATOM 10421 C C . SER B 1 518 ? 26.359 -3.797 6.422 1 94.38 518 SER B C 1
ATOM 10423 O O . SER B 1 518 ? 25.688 -2.768 6.535 1 94.38 518 SER B O 1
ATOM 10425 N N . SER B 1 519 ? 27.406 -4.035 7.164 1 91.88 519 SER B N 1
ATOM 10426 C CA . SER B 1 519 ? 27.812 -3.129 8.234 1 91.88 519 SER B CA 1
ATOM 10427 C C . SER B 1 519 ? 28.078 -1.727 7.699 1 91.88 519 SER B C 1
ATOM 10429 O O . SER B 1 519 ? 27.688 -0.735 8.32 1 91.88 519 SER B O 1
ATOM 10431 N N . LYS B 1 520 ? 28.641 -1.66 6.617 1 92.06 520 LYS B N 1
ATOM 10432 C CA . LYS B 1 520 ? 29.031 -0.376 6.039 1 92.06 520 LYS B CA 1
ATOM 10433 C C . LYS B 1 520 ? 27.812 0.459 5.684 1 92.06 520 LYS B C 1
ATOM 10435 O O . LYS B 1 520 ? 27.703 1.62 6.082 1 92.06 520 LYS B O 1
ATOM 10440 N N . ILE B 1 521 ? 26.938 -0.089 4.977 1 95.31 521 ILE B N 1
ATOM 10441 C CA . ILE B 1 521 ? 25.766 0.652 4.504 1 95.31 521 ILE B CA 1
ATOM 10442 C C . ILE B 1 521 ? 24.797 0.873 5.656 1 95.31 521 ILE B C 1
ATOM 10444 O O . ILE B 1 521 ? 24.25 1.97 5.824 1 95.31 521 ILE B O 1
ATOM 10448 N N . ALA B 1 522 ? 24.578 -0.147 6.477 1 94.94 522 ALA B N 1
ATOM 10449 C CA . ALA B 1 522 ? 23.641 -0.071 7.598 1 94.94 522 ALA B CA 1
ATOM 10450 C C . ALA B 1 522 ? 24.047 1.022 8.578 1 94.94 522 ALA B C 1
ATOM 10452 O O . ALA B 1 522 ? 23.203 1.809 9.023 1 94.94 522 ALA B O 1
ATOM 10453 N N . GLU B 1 523 ? 25.25 1.091 8.906 1 93.75 523 GLU B N 1
ATOM 10454 C CA . GLU B 1 523 ? 25.734 2.102 9.836 1 93.75 523 GLU B CA 1
ATOM 10455 C C . GLU B 1 523 ? 25.609 3.504 9.25 1 93.75 523 GLU B C 1
ATOM 10457 O O . GLU B 1 523 ? 25.25 4.449 9.953 1 93.75 523 GLU B O 1
ATOM 10462 N N . ALA B 1 524 ? 25.953 3.617 8.039 1 95.62 524 ALA B N 1
ATOM 10463 C CA . ALA B 1 524 ? 25.859 4.914 7.375 1 95.62 524 ALA B CA 1
ATOM 10464 C C . ALA B 1 524 ? 24.406 5.422 7.371 1 95.62 524 ALA B C 1
ATOM 10466 O O . ALA B 1 524 ? 24.172 6.605 7.621 1 95.62 524 ALA B O 1
ATOM 10467 N N . LEU B 1 525 ? 23.516 4.59 7.102 1 96.69 525 LEU B N 1
ATOM 10468 C CA . LEU B 1 525 ? 22.109 4.957 7.066 1 96.69 525 LEU B CA 1
ATOM 10469 C C . LEU B 1 525 ? 21.594 5.289 8.469 1 96.69 525 LEU B C 1
ATOM 10471 O O . LEU B 1 525 ? 20.781 6.199 8.633 1 96.69 525 LEU B O 1
ATOM 10475 N N . ALA B 1 526 ? 22.078 4.535 9.461 1 95 526 ALA B N 1
ATOM 10476 C CA . ALA B 1 526 ? 21.641 4.727 10.836 1 95 526 ALA B CA 1
ATOM 10477 C C . ALA B 1 526 ? 22 6.117 11.344 1 95 526 ALA B C 1
ATOM 10479 O O . ALA B 1 526 ? 21.297 6.688 12.188 1 95 526 ALA B O 1
ATOM 10480 N N . ASN B 1 527 ? 22.984 6.699 10.766 1 95.12 527 ASN B N 1
ATOM 10481 C CA . ASN B 1 527 ? 23.5 7.965 11.266 1 95.12 527 ASN B CA 1
ATOM 10482 C C . ASN B 1 527 ? 22.844 9.156 10.555 1 95.12 527 ASN B C 1
ATOM 10484 O O . ASN B 1 527 ? 23.125 10.305 10.891 1 95.12 527 ASN B O 1
ATOM 10488 N N . LEU B 1 528 ? 21.969 8.922 9.688 1 97.56 528 LEU B N 1
ATOM 10489 C CA . LEU B 1 528 ? 21.297 10 8.969 1 97.56 528 LEU B CA 1
ATOM 10490 C C . LEU B 1 528 ? 20.109 10.531 9.773 1 97.56 528 LEU B C 1
ATOM 10492 O O . LEU B 1 528 ? 19.469 9.781 10.508 1 97.56 528 LEU B O 1
ATOM 10496 N N . ASP B 1 529 ? 19.875 11.82 9.57 1 97.81 529 ASP B N 1
ATOM 10497 C CA . ASP B 1 529 ? 18.688 12.43 10.164 1 97.81 529 ASP B CA 1
ATOM 10498 C C . ASP B 1 529 ? 17.484 12.32 9.227 1 97.81 529 ASP B C 1
ATOM 10500 O O . ASP B 1 529 ? 16.328 12.383 9.664 1 97.81 529 ASP B O 1
ATOM 10504 N N . PHE B 1 530 ? 17.797 12.219 7.953 1 98.38 530 PHE B N 1
ATOM 10505 C CA . PHE B 1 530 ? 16.75 12.258 6.93 1 98.38 530 PHE B CA 1
ATOM 10506 C C . PHE B 1 530 ? 17.234 11.578 5.652 1 98.38 530 PHE B C 1
ATOM 10508 O O . PHE B 1 530 ? 18.422 11.625 5.324 1 98.38 530 PHE B O 1
ATOM 10515 N N . VAL B 1 531 ? 16.312 10.93 4.953 1 98.62 531 VAL B N 1
ATOM 10516 C CA . VAL B 1 531 ? 16.656 10.312 3.676 1 98.62 531 VAL B CA 1
ATOM 10517 C C . VAL B 1 531 ? 15.797 10.93 2.566 1 98.62 531 VAL B C 1
ATOM 10519 O O . VAL B 1 531 ? 14.594 11.133 2.74 1 98.62 531 VAL B O 1
ATOM 10522 N N . LEU B 1 532 ? 16.422 11.289 1.467 1 98.31 532 LEU B N 1
ATOM 10523 C CA . LEU B 1 532 ? 15.727 11.773 0.278 1 98.31 532 LEU B CA 1
ATOM 10524 C C . LEU B 1 532 ? 15.852 10.781 -0.871 1 98.31 532 LEU B C 1
ATOM 10526 O O . LEU B 1 532 ? 16.812 10.82 -1.632 1 98.31 532 LEU B O 1
ATOM 10530 N N . PRO B 1 533 ? 14.805 9.945 -1.025 1 97.94 533 PRO B N 1
ATOM 10531 C CA . PRO B 1 533 ? 14.82 8.984 -2.129 1 97.94 533 PRO B CA 1
ATOM 10532 C C . PRO B 1 533 ? 14.523 9.625 -3.479 1 97.94 533 PRO B C 1
ATOM 10534 O O . PRO B 1 533 ? 13.484 10.281 -3.637 1 97.94 533 PRO B O 1
ATOM 10537 N N . ILE B 1 534 ? 15.383 9.508 -4.387 1 97.25 534 ILE B N 1
ATOM 10538 C CA . ILE B 1 534 ? 15.164 9.859 -5.789 1 97.25 534 ILE B CA 1
ATOM 10539 C C . ILE B 1 534 ? 15.32 8.617 -6.66 1 97.25 534 ILE B C 1
ATOM 10541 O O . ILE B 1 534 ? 16.312 8.484 -7.387 1 97.25 534 ILE B O 1
ATOM 10545 N N . LEU B 1 535 ? 14.383 7.727 -6.543 1 95.44 535 LEU B N 1
ATOM 10546 C CA . LEU B 1 535 ? 14.367 6.414 -7.176 1 95.44 535 LEU B CA 1
ATOM 10547 C C . LEU B 1 535 ? 13.086 6.219 -7.98 1 95.44 535 LEU B C 1
ATOM 10549 O O . LEU B 1 535 ? 11.984 6.203 -7.418 1 95.44 535 LEU B O 1
ATOM 10553 N N . HIS B 1 536 ? 13.281 6.008 -9.234 1 93.75 536 HIS B N 1
ATOM 10554 C CA . HIS B 1 536 ? 12.125 5.867 -10.102 1 93.75 536 HIS B CA 1
ATOM 10555 C C . HIS B 1 536 ? 11.82 4.402 -10.391 1 93.75 536 HIS B C 1
ATOM 10557 O O . HIS B 1 536 ? 12.742 3.588 -10.516 1 93.75 536 HIS B O 1
ATOM 10563 N N . GLY B 1 537 ? 10.531 4.062 -10.422 1 91.81 537 GLY B N 1
ATOM 10564 C CA . GLY B 1 537 ? 10.109 2.721 -10.781 1 91.81 537 GLY B CA 1
ATOM 10565 C C . GLY B 1 537 ? 9.992 1.79 -9.586 1 91.81 537 GLY B C 1
ATOM 10566 O O . GLY B 1 537 ? 9.992 2.24 -8.445 1 91.81 537 GLY B O 1
ATOM 10567 N N . PRO B 1 538 ? 9.891 0.488 -9.828 1 91.62 538 PRO B N 1
ATOM 10568 C CA . PRO B 1 538 ? 9.773 -0.518 -8.766 1 91.62 538 PRO B CA 1
ATOM 10569 C C . PRO B 1 538 ? 10.93 -0.458 -7.773 1 91.62 538 PRO B C 1
ATOM 10571 O O . PRO B 1 538 ? 12.07 -0.188 -8.156 1 91.62 538 PRO B O 1
ATOM 10574 N N . PHE B 1 539 ? 10.703 -0.744 -6.473 1 93.44 539 PHE B N 1
ATOM 10575 C CA . PHE B 1 539 ? 11.609 -0.722 -5.332 1 93.44 539 PHE B CA 1
ATOM 10576 C C . PHE B 1 539 ? 11.859 0.708 -4.863 1 93.44 539 PHE B C 1
ATOM 10578 O O . PHE B 1 539 ? 12.445 0.926 -3.805 1 93.44 539 PHE B O 1
ATOM 10585 N N . GLY B 1 540 ? 11.391 1.675 -5.652 1 94.38 540 GLY B N 1
ATOM 10586 C CA . GLY B 1 540 ? 11.531 3.066 -5.258 1 94.38 540 GLY B CA 1
ATOM 10587 C C . GLY B 1 540 ? 10.203 3.773 -5.066 1 94.38 540 GLY B C 1
ATOM 10588 O O . GLY B 1 540 ? 9.992 4.457 -4.062 1 94.38 540 GLY B O 1
ATOM 10589 N N . GLU B 1 541 ? 9.289 3.537 -6.02 1 94.19 541 GLU B N 1
ATOM 10590 C CA . GLU B 1 541 ? 8.023 4.27 -6.062 1 94.19 541 GLU B CA 1
ATOM 10591 C C . GLU B 1 541 ? 6.859 3.391 -5.613 1 94.19 541 GLU B C 1
ATOM 10593 O O . GLU B 1 541 ? 5.703 3.816 -5.652 1 94.19 541 GLU B O 1
ATOM 10598 N N . ASP B 1 542 ? 7.121 2.209 -5.16 1 94.88 542 ASP B N 1
ATOM 10599 C CA . ASP B 1 542 ? 6.035 1.253 -4.98 1 94.88 542 ASP B CA 1
ATOM 10600 C C . ASP B 1 542 ? 5.824 0.929 -3.504 1 94.88 542 ASP B C 1
ATOM 10602 O O . ASP B 1 542 ? 5.242 -0.104 -3.166 1 94.88 542 ASP B O 1
ATOM 10606 N N . GLY B 1 543 ? 6.398 1.724 -2.59 1 96.88 543 GLY B N 1
ATOM 10607 C CA . GLY B 1 543 ? 6.207 1.536 -1.16 1 96.88 543 GLY B CA 1
ATOM 10608 C C . GLY B 1 543 ? 7.312 0.724 -0.511 1 96.88 543 GLY B C 1
ATOM 10609 O O . GLY B 1 543 ? 7.426 0.691 0.716 1 96.88 543 GLY B O 1
ATOM 10610 N N . THR B 1 544 ? 8.227 0.045 -1.315 1 97.12 544 THR B N 1
ATOM 10611 C CA . THR B 1 544 ? 9.25 -0.85 -0.783 1 97.12 544 THR B CA 1
ATOM 10612 C C . THR B 1 544 ? 10.297 -0.067 0.006 1 97.12 544 THR B C 1
ATOM 10614 O O . THR B 1 544 ? 10.531 -0.347 1.184 1 97.12 544 THR B O 1
ATOM 10617 N N . LEU B 1 545 ? 10.82 0.928 -0.64 1 97.69 545 LEU B N 1
ATOM 10618 C CA . LEU B 1 545 ? 11.828 1.717 0.06 1 97.69 545 LEU B CA 1
ATOM 10619 C C . LEU B 1 545 ? 11.211 2.463 1.239 1 97.69 545 LEU B C 1
ATOM 10621 O O . LEU B 1 545 ? 11.852 2.627 2.279 1 97.69 545 LEU B O 1
ATOM 10625 N N . GLN B 1 546 ? 9.969 2.984 1.1 1 97.94 546 GLN B N 1
ATOM 10626 C CA . GLN B 1 546 ? 9.266 3.66 2.184 1 97.94 546 GLN B CA 1
ATOM 10627 C C . GLN B 1 546 ? 9.141 2.754 3.406 1 97.94 546 GLN B C 1
ATOM 10629 O O . GLN B 1 546 ? 9.414 3.178 4.531 1 97.94 546 GLN B O 1
ATOM 10634 N N . GLY B 1 547 ? 8.75 1.497 3.123 1 97.94 547 GLY B N 1
ATOM 10635 C CA . GLY B 1 547 ? 8.641 0.536 4.211 1 97.94 547 GLY B CA 1
ATOM 10636 C C . GLY B 1 547 ? 9.969 0.266 4.898 1 97.94 547 GLY B C 1
ATOM 10637 O O . GLY B 1 547 ? 10.031 0.195 6.129 1 97.94 547 GLY B O 1
ATOM 10638 N N . PHE B 1 548 ? 11.047 0.158 4.105 1 98.12 548 PHE B N 1
ATOM 10639 C CA . PHE B 1 548 ? 12.383 -0.048 4.645 1 98.12 548 PHE B CA 1
ATOM 10640 C C . PHE B 1 548 ? 12.766 1.081 5.598 1 98.12 548 PHE B C 1
ATOM 10642 O O . PHE B 1 548 ? 13.242 0.832 6.703 1 98.12 548 PHE B O 1
ATOM 10649 N N . LEU B 1 549 ? 12.508 2.266 5.199 1 98 549 LEU B N 1
ATOM 10650 C CA . LEU B 1 549 ? 12.93 3.43 5.973 1 98 549 LEU B CA 1
ATOM 10651 C C . LEU B 1 549 ? 12.078 3.576 7.234 1 98 549 LEU B C 1
ATOM 10653 O O . LEU B 1 549 ? 12.57 4.023 8.273 1 98 549 LEU B O 1
ATOM 10657 N N . GLU B 1 550 ? 10.828 3.246 7.156 1 96.5 550 GLU B N 1
ATOM 10658 C CA . GLU B 1 550 ? 9.977 3.307 8.344 1 96.5 550 GLU B CA 1
ATOM 10659 C C . GLU B 1 550 ? 10.43 2.305 9.398 1 96.5 550 GLU B C 1
ATOM 10661 O O . GLU B 1 550 ? 10.484 2.629 10.586 1 96.5 550 GLU B O 1
ATOM 10666 N N . ILE B 1 551 ? 10.734 1.084 8.953 1 96.69 551 ILE B N 1
ATOM 10667 C CA . ILE B 1 551 ? 11.227 0.079 9.891 1 96.69 551 ILE B CA 1
ATOM 10668 C C . ILE B 1 551 ? 12.57 0.524 10.469 1 96.69 551 ILE B C 1
ATOM 10670 O O . ILE B 1 551 ? 12.859 0.277 11.648 1 96.69 551 ILE B O 1
ATOM 10674 N N . ALA B 1 552 ? 13.359 1.205 9.617 1 96.5 552 ALA B N 1
ATOM 10675 C CA . ALA B 1 552 ? 14.656 1.717 10.047 1 96.5 552 ALA B CA 1
ATOM 10676 C C . ALA B 1 552 ? 14.5 2.979 10.891 1 96.5 552 ALA B C 1
ATOM 10678 O O . ALA B 1 552 ? 15.484 3.549 11.359 1 96.5 552 ALA B O 1
ATOM 10679 N N . ASN B 1 553 ? 13.305 3.443 11.109 1 94.88 553 ASN B N 1
ATOM 10680 C CA . ASN B 1 553 ? 12.992 4.625 11.906 1 94.88 553 ASN B CA 1
ATOM 10681 C C . ASN B 1 553 ? 13.664 5.875 11.344 1 94.88 553 ASN B C 1
ATOM 10683 O O . ASN B 1 553 ? 14.289 6.637 12.078 1 94.88 553 ASN B O 1
ATOM 10687 N N . LYS B 1 554 ? 13.531 6.035 10 1 96.88 554 LYS B N 1
ATOM 10688 C CA . LYS B 1 554 ? 14.133 7.176 9.32 1 96.88 554 LYS B CA 1
ATOM 10689 C C . LYS B 1 554 ? 13.078 8 8.586 1 96.88 554 LYS B C 1
ATOM 10691 O O . LYS B 1 554 ? 12.344 7.473 7.746 1 96.88 554 LYS B O 1
ATOM 10696 N N . PRO B 1 555 ? 12.984 9.352 8.922 1 97.5 555 PRO B N 1
ATOM 10697 C CA . PRO B 1 555 ? 12.125 10.195 8.078 1 97.5 555 PRO B CA 1
ATOM 10698 C C . PRO B 1 555 ? 12.625 10.289 6.641 1 97.5 555 PRO B C 1
ATOM 10700 O O . PRO B 1 555 ? 13.836 10.242 6.395 1 97.5 555 PRO B O 1
ATOM 10703 N N . TYR B 1 556 ? 11.727 10.398 5.707 1 98.19 556 TYR B N 1
ATOM 10704 C CA . TYR B 1 556 ? 12.117 10.43 4.305 1 98.19 556 TYR B CA 1
ATOM 10705 C C . TYR B 1 556 ? 11.211 11.359 3.504 1 98.19 556 TYR B C 1
ATOM 10707 O O . TYR B 1 556 ? 10.07 11.617 3.898 1 98.19 556 TYR B O 1
ATOM 10715 N N . GLY B 1 557 ? 11.781 11.914 2.426 1 97.5 557 GLY B N 1
ATOM 10716 C CA . GLY B 1 557 ? 11.016 12.75 1.515 1 97.5 557 GLY B CA 1
ATOM 10717 C C . GLY B 1 557 ? 10.234 11.953 0.49 1 97.5 557 GLY B C 1
ATOM 10718 O O . GLY B 1 557 ? 10.523 10.773 0.255 1 97.5 557 GLY B O 1
ATOM 10719 N N . GLY B 1 558 ? 9.273 12.625 -0.113 1 96.44 558 GLY B N 1
ATOM 10720 C CA . GLY B 1 558 ? 8.484 11.969 -1.143 1 96.44 558 GLY B CA 1
ATOM 10721 C C . GLY B 1 558 ? 7.207 11.344 -0.611 1 96.44 558 GLY B C 1
ATOM 10722 O O . GLY B 1 558 ? 6.734 11.711 0.468 1 96.44 558 GLY B O 1
ATOM 10723 N N . PRO B 1 559 ? 6.691 10.406 -1.371 1 97.19 559 PRO B N 1
ATOM 10724 C CA . PRO B 1 559 ? 5.371 9.867 -1.035 1 97.19 559 PRO B CA 1
ATOM 10725 C C . PRO B 1 559 ? 5.418 8.898 0.15 1 97.19 559 PRO B C 1
ATOM 10727 O O . PRO B 1 559 ? 6.43 8.227 0.367 1 97.19 559 PRO B O 1
ATOM 10730 N N . SER B 1 560 ? 4.281 8.828 0.912 1 96.38 560 SER B N 1
ATOM 10731 C CA . SER B 1 560 ? 4.125 7.836 1.97 1 96.38 560 SER B CA 1
ATOM 10732 C C . SER B 1 560 ? 3.994 6.43 1.394 1 96.38 560 SER B C 1
ATOM 10734 O O . SER B 1 560 ? 3.816 6.262 0.185 1 96.38 560 SER B O 1
ATOM 10736 N N . LEU B 1 561 ? 4.07 5.465 2.252 1 96.94 561 LEU B N 1
ATOM 10737 C CA . LEU B 1 561 ? 4.082 4.07 1.826 1 96.94 561 LEU B CA 1
ATOM 10738 C C . LEU B 1 561 ? 2.801 3.715 1.081 1 96.94 561 LEU B C 1
ATOM 10740 O O . LEU B 1 561 ? 2.85 3.273 -0.069 1 96.94 561 LEU B O 1
ATOM 10744 N N . LEU B 1 562 ? 1.637 3.891 1.701 1 96.5 562 LEU B N 1
ATOM 10745 C CA . LEU B 1 562 ? 0.363 3.525 1.092 1 96.5 562 LEU B CA 1
ATOM 10746 C C . LEU B 1 562 ? 0.148 4.281 -0.215 1 96.5 562 LEU B C 1
ATOM 10748 O O . LEU B 1 562 ? -0.257 3.691 -1.219 1 96.5 562 LEU B O 1
ATOM 10752 N N . PHE B 1 563 ? 0.428 5.562 -0.184 1 97.19 563 PHE B N 1
ATOM 10753 C CA . PHE B 1 563 ? 0.242 6.406 -1.358 1 97.19 563 PHE B CA 1
ATOM 10754 C C . PHE B 1 563 ? 1.128 5.938 -2.508 1 97.19 563 PHE B C 1
ATOM 10756 O O . PHE B 1 563 ? 0.674 5.844 -3.65 1 97.19 563 PHE B O 1
ATOM 10763 N N . SER B 1 564 ? 2.395 5.672 -2.197 1 97.19 564 SER B N 1
ATOM 10764 C CA . SER B 1 564 ? 3.355 5.207 -3.193 1 97.19 564 SER B CA 1
ATOM 10765 C C . SER B 1 564 ? 2.941 3.857 -3.771 1 97.19 564 SER B C 1
ATOM 10767 O O . SER B 1 564 ? 2.963 3.666 -4.988 1 97.19 564 SER B O 1
ATOM 10769 N N . ALA B 1 565 ? 2.533 2.969 -2.936 1 97 565 ALA B N 1
ATOM 10770 C CA . ALA B 1 565 ? 2.176 1.615 -3.352 1 97 565 ALA B CA 1
ATOM 10771 C C . ALA B 1 565 ? 0.98 1.631 -4.301 1 97 565 ALA B C 1
ATOM 10773 O O . ALA B 1 565 ? 0.98 0.938 -5.32 1 97 565 ALA B O 1
ATOM 10774 N N . ILE B 1 566 ? -0.012 2.434 -4.004 1 97.19 566 ILE B N 1
ATOM 10775 C CA . ILE B 1 566 ? -1.226 2.496 -4.812 1 97.19 566 ILE B CA 1
ATOM 10776 C C . ILE B 1 566 ? -0.945 3.252 -6.109 1 97.19 566 ILE B C 1
ATOM 10778 O O . ILE B 1 566 ? -1.312 2.793 -7.195 1 97.19 566 ILE B O 1
ATOM 10782 N N . SER B 1 567 ? -0.241 4.383 -6.008 1 96.31 567 SER B N 1
ATOM 10783 C CA . SER B 1 567 ? -0.039 5.25 -7.164 1 96.31 567 SER B CA 1
ATOM 10784 C C . SER B 1 567 ? 0.831 4.574 -8.219 1 96.31 567 SER B C 1
ATOM 10786 O O . SER B 1 567 ? 0.666 4.816 -9.414 1 96.31 567 SER B O 1
ATOM 10788 N N . MET B 1 568 ? 1.729 3.756 -7.773 1 94.12 568 MET B N 1
ATOM 10789 C CA . MET B 1 568 ? 2.609 3.068 -8.711 1 94.12 568 MET B CA 1
ATOM 10790 C C . MET B 1 568 ? 1.856 1.979 -9.469 1 94.12 568 MET B C 1
ATOM 10792 O O . MET B 1 568 ? 2.236 1.611 -10.578 1 94.12 568 MET B O 1
ATOM 10796 N N . ASP B 1 569 ? 0.828 1.404 -8.898 1 95.31 569 ASP B N 1
ATOM 10797 C CA . ASP B 1 569 ? -0.012 0.395 -9.539 1 95.31 569 ASP B CA 1
ATOM 10798 C C . ASP B 1 569 ? -1.119 1.045 -10.367 1 95.31 569 ASP B C 1
ATOM 10800 O O . ASP B 1 569 ? -2.148 1.454 -9.828 1 95.31 569 ASP B O 1
ATOM 10804 N N . LYS B 1 570 ? -0.994 1.026 -11.68 1 96.31 570 LYS B N 1
ATOM 10805 C CA . LYS B 1 570 ? -1.887 1.764 -12.57 1 96.31 570 LYS B CA 1
ATOM 10806 C C . LYS B 1 570 ? -3.311 1.222 -12.492 1 96.31 570 LYS B C 1
ATOM 10808 O O . LYS B 1 570 ? -4.277 1.977 -12.633 1 96.31 570 LYS B O 1
ATOM 10813 N N . ILE B 1 571 ? -3.416 -0.021 -12.227 1 94.94 571 ILE B N 1
ATOM 10814 C CA . ILE B 1 571 ? -4.734 -0.644 -12.156 1 94.94 571 ILE B CA 1
ATOM 10815 C C . ILE B 1 571 ? -5.453 -0.193 -10.891 1 94.94 571 ILE B C 1
ATOM 10817 O O . ILE B 1 571 ? -6.617 0.212 -10.938 1 94.94 571 ILE B O 1
ATOM 10821 N N . MET B 1 572 ? -4.754 -0.217 -9.781 1 95.94 572 MET B N 1
ATOM 10822 C CA . MET B 1 572 ? -5.332 0.215 -8.516 1 95.94 572 MET B CA 1
ATOM 10823 C C . MET B 1 572 ? -5.676 1.7 -8.547 1 95.94 572 MET B C 1
ATOM 10825 O O . MET B 1 572 ? -6.719 2.111 -8.039 1 95.94 572 MET B O 1
ATOM 10829 N N . THR B 1 573 ? -4.773 2.465 -9.148 1 96.94 573 THR B N 1
ATOM 10830 C CA . THR B 1 573 ? -5 3.9 -9.281 1 96.94 573 THR B CA 1
ATOM 10831 C C . THR B 1 573 ? -6.281 4.176 -10.062 1 96.94 573 THR B C 1
ATOM 10833 O O . THR B 1 573 ? -7.105 4.992 -9.648 1 96.94 573 THR B O 1
ATOM 10836 N N . LYS B 1 574 ? -6.43 3.506 -11.164 1 96.62 574 LYS B N 1
ATOM 10837 C CA . LYS B 1 574 ? -7.598 3.709 -12.016 1 96.62 574 LYS B CA 1
ATOM 10838 C C . LYS B 1 574 ? -8.875 3.291 -11.297 1 96.62 574 LYS B C 1
ATOM 10840 O O . LYS B 1 574 ? -9.914 3.947 -11.43 1 96.62 574 LYS B O 1
ATOM 10845 N N . ARG B 1 575 ? -8.805 2.227 -10.562 1 95.56 575 ARG B N 1
ATOM 10846 C CA . ARG B 1 575 ? -9.969 1.75 -9.828 1 95.56 575 ARG B CA 1
ATOM 10847 C C . ARG B 1 575 ? -10.414 2.768 -8.781 1 95.56 575 ARG B C 1
ATOM 10849 O O . ARG B 1 575 ? -11.602 3.078 -8.672 1 95.56 575 ARG B O 1
ATOM 10856 N N . LEU B 1 576 ? -9.492 3.279 -8.031 1 96.81 576 LEU B N 1
ATOM 10857 C CA . LEU B 1 576 ? -9.82 4.227 -6.965 1 96.81 576 LEU B CA 1
ATOM 10858 C C . LEU B 1 576 ? -10.266 5.562 -7.543 1 96.81 576 LEU B C 1
ATOM 10860 O O . LEU B 1 576 ? -11.188 6.191 -7.023 1 96.81 576 LEU B O 1
ATOM 10864 N N . ALA B 1 577 ? -9.562 6.008 -8.602 1 97.25 577 ALA B N 1
ATOM 10865 C CA . ALA B 1 577 ? -9.969 7.246 -9.258 1 97.25 577 ALA B CA 1
ATOM 10866 C C . ALA B 1 577 ? -11.406 7.152 -9.766 1 97.25 577 ALA B C 1
ATOM 10868 O O . ALA B 1 577 ? -12.203 8.07 -9.562 1 97.25 577 ALA B O 1
ATOM 10869 N N . ALA B 1 578 ? -11.734 6.031 -10.352 1 96.12 578 ALA B N 1
ATOM 10870 C CA . ALA B 1 578 ? -13.078 5.824 -10.883 1 96.12 578 ALA B CA 1
ATOM 10871 C C . ALA B 1 578 ? -14.117 5.82 -9.766 1 96.12 578 ALA B C 1
ATOM 10873 O O . ALA B 1 578 ? -15.242 6.277 -9.961 1 96.12 578 ALA B O 1
ATOM 10874 N N . SER B 1 579 ? -13.758 5.398 -8.656 1 93.62 579 SER B N 1
ATOM 10875 C CA . SER B 1 579 ? -14.68 5.293 -7.531 1 93.62 579 SER B CA 1
ATOM 10876 C C . SER B 1 579 ? -15.148 6.672 -7.07 1 93.62 579 SER B C 1
ATOM 10878 O O . SER B 1 579 ? -16.188 6.793 -6.418 1 93.62 579 SER B O 1
ATOM 10880 N N . VAL B 1 580 ? -14.375 7.703 -7.406 1 94.12 580 VAL B N 1
ATOM 10881 C CA . VAL B 1 580 ? -14.773 9.039 -6.977 1 94.12 580 VAL B CA 1
ATOM 10882 C C . VAL B 1 580 ? -15.172 9.875 -8.195 1 94.12 580 VAL B C 1
ATOM 10884 O O . VAL B 1 580 ? -15.148 11.109 -8.141 1 94.12 580 VAL B O 1
ATOM 10887 N N . GLY B 1 581 ? -15.344 9.281 -9.297 1 95.25 581 GLY B N 1
ATOM 10888 C CA . GLY B 1 581 ? -15.914 9.938 -10.461 1 95.25 581 GLY B CA 1
ATOM 10889 C C . GLY B 1 581 ? -14.867 10.555 -11.367 1 95.25 581 GLY B C 1
ATOM 10890 O O . GLY B 1 581 ? -15.203 11.352 -12.25 1 95.25 581 GLY B O 1
ATOM 10891 N N . VAL B 1 582 ? -13.617 10.32 -11.164 1 97.62 582 VAL B N 1
ATOM 10892 C CA . VAL B 1 582 ? -12.586 10.766 -12.094 1 97.62 582 VAL B CA 1
ATOM 10893 C C . VAL B 1 582 ? -12.562 9.859 -13.32 1 97.62 582 VAL B C 1
ATOM 10895 O O . VAL B 1 582 ? -12.398 8.641 -13.195 1 97.62 582 VAL B O 1
ATOM 10898 N N . PRO B 1 583 ? -12.742 10.383 -14.477 1 97.62 583 PRO B N 1
ATOM 10899 C CA . PRO B 1 583 ? -12.719 9.539 -15.672 1 97.62 583 PRO B CA 1
ATOM 10900 C C . PRO B 1 583 ? -11.352 8.898 -15.922 1 97.62 583 PRO B C 1
ATOM 10902 O O . PRO B 1 583 ? -10.328 9.578 -15.812 1 97.62 583 PRO B O 1
ATOM 10905 N N . VAL B 1 584 ? -11.383 7.656 -16.219 1 97.38 584 VAL B N 1
ATOM 10906 C CA . VAL B 1 584 ? -10.148 6.949 -16.531 1 97.38 584 VAL B CA 1
ATOM 10907 C C . VAL B 1 584 ? -10.234 6.367 -17.938 1 97.38 584 VAL B C 1
ATOM 10909 O O . VAL B 1 584 ? -11.336 6.082 -18.438 1 97.38 584 VAL B O 1
ATOM 10912 N N . VAL B 1 585 ? -9.141 6.215 -18.609 1 95.81 585 VAL B N 1
ATOM 10913 C CA . VAL B 1 585 ? -9.141 5.516 -19.891 1 95.81 585 VAL B CA 1
ATOM 10914 C C . VAL B 1 585 ? -9.656 4.09 -19.703 1 95.81 585 VAL B C 1
ATOM 10916 O O . VAL B 1 585 ? -9.164 3.359 -18.828 1 95.81 585 VAL B O 1
ATOM 10919 N N . PRO B 1 586 ? -10.625 3.68 -20.469 1 95 586 PRO B N 1
ATOM 10920 C CA . PRO B 1 586 ? -11.117 2.307 -20.328 1 95 586 PRO B CA 1
ATOM 10921 C C . PRO B 1 586 ? -10.008 1.269 -20.469 1 95 586 PRO B C 1
ATOM 10923 O O . PRO B 1 586 ? -9.148 1.395 -21.359 1 95 586 PRO B O 1
ATOM 10926 N N . TYR B 1 587 ? -10.07 0.308 -19.641 1 96.62 587 TYR B N 1
ATOM 10927 C CA . TYR B 1 587 ? -8.977 -0.66 -19.609 1 96.62 587 TYR B CA 1
ATOM 10928 C C . TYR B 1 587 ? -9.484 -2.039 -19.203 1 96.62 587 TYR B C 1
ATOM 10930 O O . TYR B 1 587 ? -10.594 -2.17 -18.672 1 96.62 587 TYR B O 1
ATOM 10938 N N . GLN B 1 588 ? -8.719 -3.09 -19.5 1 96.12 588 GLN B N 1
ATOM 10939 C CA . GLN B 1 588 ? -8.961 -4.473 -19.094 1 96.12 588 GLN B CA 1
ATOM 10940 C C . GLN B 1 588 ? -7.691 -5.113 -18.531 1 96.12 588 GLN B C 1
ATOM 10942 O O . GLN B 1 588 ? -6.727 -5.328 -19.266 1 96.12 588 GLN B O 1
ATOM 10947 N N . PRO B 1 589 ? -7.738 -5.445 -17.266 1 94.94 589 PRO B N 1
ATOM 10948 C CA . PRO B 1 589 ? -6.559 -6.074 -16.656 1 94.94 589 PRO B CA 1
ATOM 10949 C C . PRO B 1 589 ? -6.375 -7.523 -17.109 1 94.94 589 PRO B C 1
ATOM 10951 O O . PRO B 1 589 ? -7.352 -8.203 -17.438 1 94.94 589 PRO B O 1
ATOM 10954 N N . LEU B 1 590 ? -5.172 -7.961 -17.188 1 94.06 590 LEU B N 1
ATOM 10955 C CA . LEU B 1 590 ? -4.781 -9.32 -17.531 1 94.06 590 LEU B CA 1
ATOM 10956 C C . LEU B 1 590 ? -3.621 -9.797 -16.656 1 94.06 590 LEU B C 1
ATOM 10958 O O . LEU B 1 590 ? -2.619 -9.086 -16.516 1 94.06 590 LEU B O 1
ATOM 10962 N N . THR B 1 591 ? -3.742 -10.992 -16.031 1 90.62 591 THR B N 1
ATOM 10963 C CA . THR B 1 591 ? -2.67 -11.57 -15.227 1 90.62 591 THR B CA 1
ATOM 10964 C C . THR B 1 591 ? -1.944 -12.672 -15.992 1 90.62 591 THR B C 1
ATOM 10966 O O . THR B 1 591 ? -2.518 -13.289 -16.891 1 90.62 591 THR B O 1
ATOM 10969 N N . LEU B 1 592 ? -0.756 -12.906 -15.664 1 89.25 592 LEU B N 1
ATOM 10970 C CA . LEU B 1 592 ? 0.058 -13.891 -16.359 1 89.25 592 LEU B CA 1
ATOM 10971 C C . LEU B 1 592 ? -0.545 -15.281 -16.234 1 89.25 592 LEU B C 1
ATOM 10973 O O . LEU B 1 592 ? -0.634 -16.016 -17.219 1 89.25 592 LEU B O 1
ATOM 10977 N N . PRO B 1 593 ? -0.984 -15.688 -15.047 1 87.25 593 PRO B N 1
ATOM 10978 C CA . PRO B 1 593 ? -1.571 -17.031 -14.953 1 87.25 593 PRO B CA 1
ATOM 10979 C C . PRO B 1 593 ? -2.795 -17.203 -15.852 1 87.25 593 PRO B C 1
ATOM 10981 O O . PRO B 1 593 ? -2.953 -18.25 -16.484 1 87.25 593 PRO B O 1
ATOM 10984 N N . THR B 1 594 ? -3.617 -16.188 -15.922 1 89.12 594 THR B N 1
ATOM 10985 C CA . THR B 1 594 ? -4.793 -16.266 -16.781 1 89.12 594 THR B CA 1
ATOM 10986 C C . THR B 1 594 ? -4.391 -16.312 -18.25 1 89.12 594 THR B C 1
ATOM 10988 O O . THR B 1 594 ? -4.984 -17.047 -19.047 1 89.12 594 THR B O 1
ATOM 10991 N N . TRP B 1 595 ? -3.404 -15.539 -18.578 1 91.44 595 TRP B N 1
ATOM 10992 C CA . TRP B 1 595 ? -2.918 -15.492 -19.953 1 91.44 595 TRP B CA 1
ATOM 10993 C C . TRP B 1 595 ? -2.316 -16.828 -20.359 1 91.44 595 TRP B C 1
ATOM 10995 O O . TRP B 1 595 ? -2.557 -17.312 -21.469 1 91.44 595 TRP B O 1
ATOM 11005 N N . LYS B 1 596 ? -1.597 -17.438 -19.484 1 87.69 596 LYS B N 1
ATOM 11006 C CA . LYS B 1 596 ? -0.954 -18.719 -19.766 1 87.69 596 LYS B CA 1
ATOM 11007 C C . LYS B 1 596 ? -1.989 -19.812 -19.969 1 87.69 596 LYS B C 1
ATOM 11009 O O . LYS B 1 596 ? -1.826 -20.672 -20.828 1 87.69 596 LYS B O 1
ATOM 11014 N N . ARG B 1 597 ? -3.074 -19.75 -19.297 1 85.19 597 ARG B N 1
ATOM 11015 C CA . ARG B 1 597 ? -4.035 -20.844 -19.266 1 85.19 597 ARG B CA 1
ATOM 11016 C C . ARG B 1 597 ? -5.074 -20.703 -20.375 1 85.19 597 ARG B C 1
ATOM 11018 O O . ARG B 1 597 ? -5.547 -21.703 -20.922 1 85.19 597 ARG B O 1
ATOM 11025 N N . THR B 1 598 ? -5.438 -19.422 -20.547 1 88.44 598 THR B N 1
ATOM 11026 C CA . THR B 1 598 ? -6.527 -19.234 -21.5 1 88.44 598 THR B CA 1
ATOM 11027 C C . THR B 1 598 ? -6.258 -18.047 -22.406 1 88.44 598 THR B C 1
ATOM 11029 O O . THR B 1 598 ? -7.074 -17.125 -22.484 1 88.44 598 THR B O 1
ATOM 11032 N N . PRO B 1 599 ? -5.211 -18.078 -23.156 1 90.56 599 PRO B N 1
ATOM 11033 C CA . PRO B 1 599 ? -4.875 -16.922 -24 1 90.56 599 PRO B CA 1
ATOM 11034 C C . PRO B 1 599 ? -5.961 -16.609 -25.031 1 90.56 599 PRO B C 1
ATOM 11036 O O . PRO B 1 599 ? -6.234 -15.445 -25.312 1 90.56 599 PRO B O 1
ATOM 11039 N N . GLU B 1 600 ? -6.613 -17.672 -25.578 1 91.44 600 GLU B N 1
ATOM 11040 C CA . GLU B 1 600 ? -7.633 -17.453 -26.609 1 91.44 600 GLU B CA 1
ATOM 11041 C C . GLU B 1 600 ? -8.867 -16.766 -26.016 1 91.44 600 GLU B C 1
ATOM 11043 O O . GLU B 1 600 ? -9.453 -15.891 -26.656 1 91.44 600 GLU B O 1
ATOM 11048 N N . LEU B 1 601 ? -9.188 -17.234 -24.875 1 92.94 601 LEU B N 1
ATOM 11049 C CA . LEU B 1 601 ? -10.32 -16.594 -24.203 1 92.94 601 LEU B CA 1
ATOM 11050 C C . LEU B 1 601 ? -10 -15.141 -23.875 1 92.94 601 LEU B C 1
ATOM 11052 O O . LEU B 1 601 ? -10.859 -14.266 -24 1 92.94 601 LEU B O 1
ATOM 11056 N N . CYS B 1 602 ? -8.789 -14.883 -23.359 1 94.94 602 CYS B N 1
ATOM 11057 C CA . CYS B 1 602 ? -8.344 -13.523 -23.062 1 94.94 602 CYS B CA 1
ATOM 11058 C C . CYS B 1 602 ? -8.438 -12.641 -24.312 1 94.94 602 CYS B C 1
ATOM 11060 O O . CYS B 1 602 ? -8.969 -11.523 -24.25 1 94.94 602 CYS B O 1
ATOM 11062 N N . MET B 1 603 ? -8.031 -13.18 -25.406 1 96.06 603 MET B N 1
ATOM 11063 C CA . MET B 1 603 ? -8.047 -12.438 -26.656 1 96.06 603 MET B CA 1
ATOM 11064 C C . MET B 1 603 ? -9.477 -12.117 -27.078 1 96.06 603 MET B C 1
ATOM 11066 O O . MET B 1 603 ? -9.766 -10.984 -27.484 1 96.06 603 MET B O 1
ATOM 11070 N N . ARG B 1 604 ? -10.328 -13.07 -26.984 1 95.69 604 ARG B N 1
ATOM 11071 C CA . ARG B 1 604 ? -11.719 -12.875 -27.375 1 95.69 604 ARG B CA 1
ATOM 11072 C C . ARG B 1 604 ? -12.375 -11.773 -26.562 1 95.69 604 ARG B C 1
ATOM 11074 O O . ARG B 1 604 ? -13.086 -10.93 -27.094 1 95.69 604 ARG B O 1
ATOM 11081 N N . ARG B 1 605 ? -12.133 -11.805 -25.297 1 95.62 605 ARG B N 1
ATOM 11082 C CA . ARG B 1 605 ? -12.727 -10.812 -24.406 1 95.62 605 ARG B CA 1
ATOM 11083 C C . ARG B 1 605 ? -12.219 -9.414 -24.734 1 95.62 605 ARG B C 1
ATOM 11085 O O . ARG B 1 605 ? -12.984 -8.445 -24.703 1 95.62 605 ARG B O 1
ATOM 11092 N N . ILE B 1 606 ? -10.953 -9.297 -25 1 96.94 606 ILE B N 1
ATOM 11093 C CA . ILE B 1 606 ? -10.352 -8.008 -25.328 1 96.94 606 ILE B CA 1
ATOM 11094 C C . ILE B 1 606 ? -10.945 -7.484 -26.625 1 96.94 606 ILE B C 1
ATOM 11096 O O . ILE B 1 606 ? -11.297 -6.309 -26.734 1 96.94 606 ILE B O 1
ATOM 11100 N N . LEU B 1 607 ? -11.117 -8.367 -27.609 1 96.31 607 LEU B N 1
ATOM 11101 C CA . LEU B 1 607 ? -11.578 -7.984 -28.938 1 96.31 607 LEU B CA 1
ATOM 11102 C C . LEU B 1 607 ? -13.062 -7.641 -28.922 1 96.31 607 LEU B C 1
ATOM 11104 O O . LEU B 1 607 ? -13.547 -6.898 -29.766 1 96.31 607 LEU B O 1
ATOM 11108 N N . GLU B 1 608 ? -13.734 -8.195 -27.938 1 96 608 GLU B N 1
ATOM 11109 C CA . GLU B 1 608 ? -15.141 -7.852 -27.75 1 96 608 GLU B CA 1
ATOM 11110 C C . GLU B 1 608 ? -15.289 -6.477 -27.109 1 96 608 GLU B C 1
ATOM 11112 O O . GLU B 1 608 ? -16.297 -5.797 -27.328 1 96 608 GLU B O 1
ATOM 11117 N N . THR B 1 609 ? -14.297 -6.055 -26.391 1 94.75 609 THR B N 1
ATOM 11118 C CA . THR B 1 609 ? -14.391 -4.84 -25.578 1 94.75 609 THR B CA 1
ATOM 11119 C C . THR B 1 609 ? -13.773 -3.654 -26.312 1 94.75 609 THR B C 1
ATOM 11121 O O . THR B 1 609 ? -14.25 -2.523 -26.188 1 94.75 609 THR B O 1
ATOM 11124 N N . PHE B 1 610 ? -12.672 -3.883 -27.047 1 95.38 610 PHE B N 1
ATOM 11125 C CA . PHE B 1 610 ? -11.906 -2.781 -27.609 1 95.38 610 PHE B CA 1
ATOM 11126 C C . PHE B 1 610 ? -11.758 -2.945 -29.125 1 95.38 610 PHE B C 1
ATOM 11128 O O . PHE B 1 610 ? -11.898 -4.051 -29.641 1 95.38 610 PHE B O 1
ATOM 11135 N N . THR B 1 611 ? -11.484 -1.82 -29.766 1 95.38 611 THR B N 1
ATOM 11136 C CA . THR B 1 611 ? -11.164 -1.785 -31.188 1 95.38 611 THR B CA 1
ATOM 11137 C C . THR B 1 611 ? -9.742 -1.281 -31.422 1 95.38 611 THR B C 1
ATOM 11139 O O . THR B 1 611 ? -9.203 -0.537 -30.594 1 95.38 611 THR B O 1
ATOM 11142 N N . PHE B 1 612 ? -9.148 -1.762 -32.5 1 95.5 612 PHE B N 1
ATOM 11143 C CA . PHE B 1 612 ? -7.793 -1.32 -32.844 1 95.5 612 PHE B CA 1
ATOM 11144 C C . PHE B 1 612 ? -7.801 0.116 -33.344 1 95.5 612 PHE B C 1
ATOM 11146 O O . PHE B 1 612 ? -8.758 0.545 -34 1 95.5 612 PHE B O 1
ATOM 11153 N N . PRO B 1 613 ? -6.777 0.964 -33.094 1 95.56 613 PRO B N 1
ATOM 11154 C CA . PRO B 1 613 ? -5.609 0.562 -32.312 1 95.56 613 PRO B CA 1
ATOM 11155 C C . PRO B 1 613 ? -5.879 0.554 -30.797 1 95.56 613 PRO B C 1
ATOM 11157 O O . PRO B 1 613 ? -6.816 1.212 -30.328 1 95.56 613 PRO B O 1
ATOM 11160 N N . MET B 1 614 ? -5.152 -0.212 -30.031 1 96 614 MET B N 1
ATOM 11161 C CA . MET B 1 614 ? -5.188 -0.27 -28.562 1 96 614 MET B CA 1
ATOM 11162 C C . MET B 1 614 ? -3.777 -0.283 -27.984 1 96 614 MET B C 1
ATOM 11164 O O . MET B 1 614 ? -2.799 -0.337 -28.734 1 96 614 MET B O 1
ATOM 11168 N N . PHE B 1 615 ? -3.721 -0.145 -26.734 1 95.81 615 PHE B N 1
ATOM 11169 C CA . PHE B 1 615 ? -2.418 -0.127 -26.078 1 95.81 615 PHE B CA 1
ATOM 11170 C C . PHE B 1 615 ? -2.291 -1.28 -25.094 1 95.81 615 PHE B C 1
ATOM 11172 O O . PHE B 1 615 ? -3.23 -1.575 -24.359 1 95.81 615 PHE B O 1
ATOM 11179 N N . VAL B 1 616 ? -1.184 -1.994 -25.141 1 96.62 616 VAL B N 1
ATOM 11180 C CA . VAL B 1 616 ? -0.778 -2.945 -24.109 1 96.62 616 VAL B CA 1
ATOM 11181 C C . VAL B 1 616 ? 0.191 -2.275 -23.141 1 96.62 616 VAL B C 1
ATOM 11183 O O . VAL B 1 616 ? 1.228 -1.749 -23.547 1 96.62 616 VAL B O 1
ATOM 11186 N N . LYS B 1 617 ? -0.177 -2.277 -21.859 1 94.75 617 LYS B N 1
ATOM 11187 C CA . LYS B 1 617 ? 0.644 -1.574 -20.875 1 94.75 617 LYS B CA 1
ATOM 11188 C C . LYS B 1 617 ? 0.938 -2.459 -19.672 1 94.75 617 LYS B C 1
ATOM 11190 O O . LYS B 1 617 ? 0.099 -3.268 -19.266 1 94.75 617 LYS B O 1
ATOM 11195 N N . THR B 1 618 ? 2.174 -2.312 -19.141 1 93.19 618 THR B N 1
ATOM 11196 C CA . THR B 1 618 ? 2.502 -2.906 -17.859 1 93.19 618 THR B CA 1
ATOM 11197 C C . THR B 1 618 ? 1.891 -2.096 -16.719 1 93.19 618 THR B C 1
ATOM 11199 O O . THR B 1 618 ? 1.674 -0.891 -16.859 1 93.19 618 THR B O 1
ATOM 11202 N N . ALA B 1 619 ? 1.639 -2.705 -15.641 1 92.5 619 ALA B N 1
ATOM 11203 C CA . ALA B 1 619 ? 0.938 -2.053 -14.539 1 92.5 619 ALA B CA 1
ATOM 11204 C C . ALA B 1 619 ? 1.914 -1.293 -13.641 1 92.5 619 ALA B C 1
ATOM 11206 O O . ALA B 1 619 ? 1.533 -0.326 -12.977 1 92.5 619 ALA B O 1
ATOM 11207 N N . HIS B 1 620 ? 3.23 -1.67 -13.633 1 89.31 620 HIS B N 1
ATOM 11208 C CA . HIS B 1 620 ? 4.09 -1.186 -12.562 1 89.31 620 HIS B CA 1
ATOM 11209 C C . HIS B 1 620 ? 5.289 -0.424 -13.117 1 89.31 620 HIS B C 1
ATOM 11211 O O . HIS B 1 620 ? 6.211 -0.08 -12.367 1 89.31 620 HIS B O 1
ATOM 11217 N N . LEU B 1 621 ? 5.352 -0.245 -14.391 1 82.94 621 LEU B N 1
ATOM 11218 C CA . LEU B 1 621 ? 6.512 0.429 -14.961 1 82.94 621 LEU B CA 1
ATOM 11219 C C . LEU B 1 621 ? 6.145 1.832 -15.438 1 82.94 621 LEU B C 1
ATOM 11221 O O . LEU B 1 621 ? 4.965 2.176 -15.516 1 82.94 621 LEU B O 1
ATOM 11225 N N . GLY B 1 622 ? 7.195 2.6 -15.617 1 77.38 622 GLY B N 1
ATOM 11226 C CA . GLY B 1 622 ? 7.047 3.977 -16.062 1 77.38 622 GLY B CA 1
ATOM 11227 C C . GLY B 1 622 ? 7.902 4.309 -17.266 1 77.38 622 GLY B C 1
ATOM 11228 O O . GLY B 1 622 ? 8.617 3.449 -17.781 1 77.38 622 GLY B O 1
ATOM 11229 N N . SER B 1 623 ? 7.762 5.492 -17.766 1 71.31 623 SER B N 1
ATOM 11230 C CA . SER B 1 623 ? 8.586 6.062 -18.828 1 71.31 623 SER B CA 1
ATOM 11231 C C . SER B 1 623 ? 8.336 5.367 -20.156 1 71.31 623 SER B C 1
ATOM 11233 O O . SER B 1 623 ? 9.266 5.16 -20.938 1 71.31 623 SER B O 1
ATOM 11235 N N . SER B 1 624 ? 7.137 4.836 -20.328 1 71.25 624 SER B N 1
ATOM 11236 C CA . SER B 1 624 ? 6.68 4.227 -21.562 1 71.25 624 SER B CA 1
ATOM 11237 C C . SER B 1 624 ? 7.352 2.875 -21.797 1 71.25 624 SER B C 1
ATOM 11239 O O . SER B 1 624 ? 7.305 2.338 -22.906 1 71.25 624 SER B O 1
ATOM 11241 N N . ILE B 1 625 ? 7.988 2.418 -20.797 1 75.44 625 ILE B N 1
ATOM 11242 C CA . ILE B 1 625 ? 8.539 1.067 -20.891 1 75.44 625 ILE B CA 1
ATOM 11243 C C . ILE B 1 625 ? 7.418 0.045 -20.703 1 75.44 625 ILE B C 1
ATOM 11245 O O . ILE B 1 625 ? 6.594 0.171 -19.797 1 75.44 625 ILE B O 1
ATOM 11249 N N . GLY B 1 626 ? 7.379 -0.879 -21.609 1 77.81 626 GLY B N 1
ATOM 11250 C CA . GLY B 1 626 ? 6.336 -1.889 -21.547 1 77.81 626 GLY B CA 1
ATOM 11251 C C . GLY B 1 626 ? 4.992 -1.391 -22.047 1 77.81 626 GLY B C 1
ATOM 11252 O O . GLY B 1 626 ? 3.945 -1.812 -21.547 1 77.81 626 GLY B O 1
ATOM 11253 N N . VAL B 1 627 ? 5.059 -0.326 -22.75 1 87.88 627 VAL B N 1
ATOM 11254 C CA . VAL B 1 627 ? 3.861 0.206 -23.391 1 87.88 627 VAL B CA 1
ATOM 11255 C C . VAL B 1 627 ? 3.93 -0.037 -24.891 1 87.88 627 VAL B C 1
ATOM 11257 O O . VAL B 1 627 ? 4.891 0.369 -25.547 1 87.88 627 VAL B O 1
ATOM 11260 N N . PHE B 1 628 ? 2.871 -0.641 -25.453 1 92.5 628 PHE B N 1
ATOM 11261 C CA . PHE B 1 628 ? 2.889 -1.019 -26.875 1 92.5 628 PHE B CA 1
ATOM 11262 C C . PHE B 1 628 ? 1.589 -0.611 -27.547 1 92.5 628 PHE B C 1
ATOM 11264 O O . PHE B 1 628 ? 0.5 -0.946 -27.078 1 92.5 628 PHE B O 1
ATOM 11271 N N . GLU B 1 629 ? 1.749 0.097 -28.625 1 93.69 629 GLU B N 1
ATOM 11272 C CA . GLU B 1 629 ? 0.614 0.321 -29.516 1 93.69 629 GLU B CA 1
ATOM 11273 C C . GLU B 1 629 ? 0.418 -0.855 -30.469 1 93.69 629 GLU B C 1
ATOM 11275 O O . GLU B 1 629 ? 1.374 -1.323 -31.094 1 93.69 629 GLU B O 1
ATOM 11280 N N . VAL B 1 630 ? -0.797 -1.359 -30.547 1 96.69 630 VAL B N 1
ATOM 11281 C CA . VAL B 1 630 ? -1.038 -2.527 -31.391 1 96.69 630 VAL B CA 1
ATOM 11282 C C . VAL B 1 630 ? -2.168 -2.23 -32.375 1 96.69 630 VAL B C 1
ATOM 11284 O O . VAL B 1 630 ? -3.129 -1.536 -32.031 1 96.69 630 VAL B O 1
ATOM 11287 N N . HIS B 1 631 ? -2.105 -2.852 -33.594 1 96.5 631 HIS B N 1
ATOM 11288 C CA . HIS B 1 631 ? -3.018 -2.479 -34.656 1 96.5 631 HIS B CA 1
ATOM 11289 C C . HIS B 1 631 ? -3.779 -3.691 -35.188 1 96.5 631 HIS B C 1
ATOM 11291 O O . HIS B 1 631 ? -4.68 -3.555 -36.031 1 96.5 631 HIS B O 1
ATOM 11297 N N . ASN B 1 632 ? -3.453 -4.848 -34.75 1 96.44 632 ASN B N 1
ATOM 11298 C CA . ASN B 1 632 ? -4.145 -6.062 -35.156 1 96.44 632 ASN B CA 1
ATOM 11299 C C . ASN B 1 632 ? -3.99 -7.18 -34.156 1 96.44 632 ASN B C 1
ATOM 11301 O O . ASN B 1 632 ? -3.273 -7.023 -33.156 1 96.44 632 ASN B O 1
ATOM 11305 N N . GLU B 1 633 ? -4.645 -8.273 -34.375 1 96.38 633 GLU B N 1
ATOM 11306 C CA . GLU B 1 633 ? -4.719 -9.367 -33.438 1 96.38 633 GLU B CA 1
ATOM 11307 C C . GLU B 1 633 ? -3.354 -10.016 -33.219 1 96.38 633 GLU B C 1
ATOM 11309 O O . GLU B 1 633 ? -3.004 -10.406 -32.125 1 96.38 633 GLU B O 1
ATOM 11314 N N . THR B 1 634 ? -2.604 -10.141 -34.219 1 95.5 634 THR B N 1
ATOM 11315 C CA . THR B 1 634 ? -1.289 -10.773 -34.156 1 95.5 634 THR B CA 1
ATOM 11316 C C . THR B 1 634 ? -0.34 -9.945 -33.281 1 95.5 634 THR B C 1
ATOM 11318 O O . THR B 1 634 ? 0.363 -10.492 -32.438 1 95.5 634 THR B O 1
ATOM 11321 N N . GLU B 1 635 ? -0.415 -8.656 -33.5 1 96.19 635 GLU B N 1
ATOM 11322 C CA . GLU B 1 635 ? 0.408 -7.754 -32.719 1 96.19 635 GLU B CA 1
ATOM 11323 C C . GLU B 1 635 ? -0.018 -7.77 -31.25 1 96.19 635 GLU B C 1
ATOM 11325 O O . GLU B 1 635 ? 0.827 -7.738 -30.344 1 96.19 635 GLU B O 1
ATOM 11330 N N . LEU B 1 636 ? -1.294 -7.746 -31.109 1 96.81 636 LEU B N 1
ATOM 11331 C CA . LEU B 1 636 ? -1.829 -7.746 -29.75 1 96.81 636 LEU B CA 1
ATOM 11332 C C . LEU B 1 636 ? -1.312 -8.945 -28.969 1 96.81 636 LEU B C 1
ATOM 11334 O O . LEU B 1 636 ? -0.804 -8.789 -27.844 1 96.81 636 LEU B O 1
ATOM 11338 N N . LYS B 1 637 ? -1.437 -10.102 -29.547 1 95.19 637 LYS B N 1
ATOM 11339 C CA . LYS B 1 637 ? -0.999 -11.328 -28.891 1 95.19 637 LYS B CA 1
ATOM 11340 C C . LYS B 1 637 ? 0.5 -11.289 -28.594 1 95.19 637 LYS B C 1
ATOM 11342 O O . LYS B 1 637 ? 0.936 -11.648 -27.5 1 95.19 637 LYS B O 1
ATOM 11347 N N . ALA B 1 638 ? 1.242 -10.859 -29.547 1 94.12 638 ALA B N 1
ATOM 11348 C CA . ALA B 1 638 ? 2.695 -10.812 -29.422 1 94.12 638 ALA B CA 1
ATOM 11349 C C . ALA B 1 638 ? 3.113 -9.828 -28.328 1 94.12 638 ALA B C 1
ATOM 11351 O O . ALA B 1 638 ? 4.023 -10.109 -27.547 1 94.12 638 ALA B O 1
ATOM 11352 N N . LYS B 1 639 ? 2.461 -8.711 -28.281 1 95.44 639 LYS B N 1
ATOM 11353 C CA . LYS B 1 639 ? 2.873 -7.652 -27.359 1 95.44 639 LYS B CA 1
ATOM 11354 C C . LYS B 1 639 ? 2.391 -7.934 -25.938 1 95.44 639 LYS B C 1
ATOM 11356 O O . LYS B 1 639 ? 3.043 -7.543 -24.969 1 95.44 639 LYS B O 1
ATOM 11361 N N . ILE B 1 640 ? 1.278 -8.602 -25.797 1 95.62 640 ILE B N 1
ATOM 11362 C CA . ILE B 1 640 ? 0.87 -9.055 -24.469 1 95.62 640 ILE B CA 1
ATOM 11363 C C . ILE B 1 640 ? 1.932 -9.992 -23.906 1 95.62 640 ILE B C 1
ATOM 11365 O O . ILE B 1 640 ? 2.354 -9.836 -22.75 1 95.62 640 ILE B O 1
ATOM 11369 N N . SER B 1 641 ? 2.33 -10.867 -24.734 1 92.12 641 SER B N 1
ATOM 11370 C CA . SER B 1 641 ? 3.359 -11.812 -24.312 1 92.12 641 SER B CA 1
ATOM 11371 C C . SER B 1 641 ? 4.652 -11.094 -23.938 1 92.12 641 SER B C 1
ATOM 11373 O O . SER B 1 641 ? 5.309 -11.453 -22.953 1 92.12 641 SER B O 1
ATOM 11375 N N . GLU B 1 642 ? 4.988 -10.172 -24.719 1 91 642 GLU B N 1
ATOM 11376 C CA . GLU B 1 642 ? 6.199 -9.406 -24.438 1 91 642 GLU B CA 1
ATOM 11377 C C . GLU B 1 642 ? 6.062 -8.602 -23.156 1 91 642 GLU B C 1
ATOM 11379 O O . GLU B 1 642 ? 7.008 -8.516 -22.375 1 91 642 GLU B O 1
ATOM 11384 N N . ALA B 1 643 ? 4.941 -7.996 -22.984 1 92.69 643 ALA B N 1
ATOM 11385 C CA . ALA B 1 643 ? 4.703 -7.176 -21.797 1 92.69 643 ALA B CA 1
ATOM 11386 C C . ALA B 1 643 ? 4.883 -7.996 -20.516 1 92.69 643 ALA B C 1
ATOM 11388 O O . ALA B 1 643 ? 5.379 -7.484 -19.516 1 92.69 643 ALA B O 1
ATOM 11389 N N . PHE B 1 644 ? 4.539 -9.219 -20.562 1 91.38 644 PHE B N 1
ATOM 11390 C CA . PHE B 1 644 ? 4.609 -10.086 -19.391 1 91.38 644 PHE B CA 1
ATOM 11391 C C . PHE B 1 644 ? 6.055 -10.453 -19.062 1 91.38 644 PHE B C 1
ATOM 11393 O O . PHE B 1 644 ? 6.344 -10.961 -17.984 1 91.38 644 PHE B O 1
ATOM 11400 N N . LEU B 1 645 ? 6.949 -10.164 -19.953 1 86.19 645 LEU B N 1
ATOM 11401 C CA . LEU B 1 645 ? 8.367 -10.352 -19.656 1 86.19 645 LEU B CA 1
ATOM 11402 C C . LEU B 1 645 ? 8.867 -9.273 -18.703 1 86.19 645 LEU B C 1
ATOM 11404 O O . LEU B 1 645 ? 9.875 -9.469 -18.016 1 86.19 645 LEU B O 1
ATOM 11408 N N . TYR B 1 646 ? 8.016 -8.203 -18.656 1 84.81 646 TYR B N 1
ATOM 11409 C CA . TYR B 1 646 ? 8.469 -7.047 -17.891 1 84.81 646 TYR B CA 1
ATOM 11410 C C . TYR B 1 646 ? 7.688 -6.91 -16.594 1 84.81 646 TYR B C 1
ATOM 11412 O O . TYR B 1 646 ? 8.117 -6.211 -15.672 1 84.81 646 TYR B O 1
ATOM 11420 N N . ASP B 1 647 ? 6.57 -7.504 -16.594 1 88.88 647 ASP B N 1
ATOM 11421 C CA . ASP B 1 647 ? 5.684 -7.293 -15.461 1 88.88 647 ASP B CA 1
ATOM 11422 C C . ASP B 1 647 ? 4.758 -8.492 -15.258 1 88.88 647 ASP B C 1
ATOM 11424 O O . ASP B 1 647 ? 4.492 -9.242 -16.188 1 88.88 647 ASP B O 1
ATOM 11428 N N . THR B 1 648 ? 4.359 -8.625 -14.039 1 84.12 648 THR B N 1
ATOM 11429 C CA . THR B 1 648 ? 3.438 -9.719 -13.734 1 84.12 648 THR B CA 1
ATOM 11430 C C . THR B 1 648 ? 2.002 -9.32 -14.07 1 84.12 648 THR B C 1
ATOM 11432 O O . THR B 1 648 ? 1.126 -10.18 -14.188 1 84.12 648 THR B O 1
ATOM 11435 N N . ASP B 1 649 ? 1.724 -8.094 -14.125 1 90.56 649 ASP B N 1
ATOM 11436 C CA . ASP B 1 649 ? 0.391 -7.559 -14.383 1 90.56 649 ASP B CA 1
ATOM 11437 C C . ASP B 1 649 ? 0.4 -6.617 -15.586 1 90.56 649 ASP B C 1
ATOM 11439 O O . ASP B 1 649 ? 1.243 -5.723 -15.672 1 90.56 649 ASP B O 1
ATOM 11443 N N . VAL B 1 650 ? -0.458 -6.938 -16.484 1 94.62 650 VAL B N 1
ATOM 11444 C CA . VAL B 1 650 ? -0.595 -6.168 -17.719 1 94.62 650 VAL B CA 1
ATOM 11445 C C . VAL B 1 650 ? -2.057 -5.77 -17.922 1 94.62 650 VAL B C 1
ATOM 11447 O O . VAL B 1 650 ? -2.951 -6.324 -17.266 1 94.62 650 VAL B O 1
ATOM 11450 N N . PHE B 1 651 ? -2.275 -4.738 -18.625 1 96.12 651 PHE B N 1
ATOM 11451 C CA . PHE B 1 651 ? -3.646 -4.395 -18.969 1 96.12 651 PHE B CA 1
ATOM 11452 C C . PHE B 1 651 ? -3.711 -3.793 -20.375 1 96.12 651 PHE B C 1
ATOM 11454 O O . PHE B 1 651 ? -2.711 -3.277 -20.875 1 96.12 651 PHE B O 1
ATOM 11461 N N . ILE B 1 652 ? -4.84 -3.92 -21.016 1 97.25 652 ILE B N 1
ATOM 11462 C CA . ILE B 1 652 ? -5.125 -3.369 -22.344 1 97.25 652 ILE B CA 1
ATOM 11463 C C . ILE B 1 652 ? -5.992 -2.119 -22.203 1 97.25 652 ILE B C 1
ATOM 11465 O O . ILE B 1 652 ? -6.949 -2.104 -21.422 1 97.25 652 ILE B O 1
ATOM 11469 N N . GLU B 1 653 ? -5.586 -1.158 -22.859 1 95.56 653 GLU B N 1
ATOM 11470 C CA . GLU B 1 653 ? -6.281 0.12 -22.75 1 95.56 653 GLU B CA 1
ATOM 11471 C C . GLU B 1 653 ? -6.734 0.631 -24.109 1 95.56 653 GLU B C 1
ATOM 11473 O O . GLU B 1 653 ? -6.059 0.408 -25.125 1 95.56 653 GLU B O 1
ATOM 11478 N N . GLU B 1 654 ? -7.867 1.333 -24.109 1 93.88 654 GLU B N 1
ATOM 11479 C CA . GLU B 1 654 ? -8.336 2.012 -25.312 1 93.88 654 GLU B CA 1
ATOM 11480 C C . GLU B 1 654 ? -7.348 3.076 -25.766 1 93.88 654 GLU B C 1
ATOM 11482 O O . GLU B 1 654 ? -6.68 3.705 -24.953 1 93.88 654 GLU B O 1
ATOM 11487 N N . SER B 1 655 ? -7.285 3.229 -27.078 1 90.81 655 SER B N 1
ATOM 11488 C CA . SER B 1 655 ? -6.379 4.23 -27.609 1 90.81 655 SER B CA 1
ATOM 11489 C C . SER B 1 655 ? -6.918 5.641 -27.406 1 90.81 655 SER B C 1
ATOM 11491 O O . SER B 1 655 ? -8.109 5.891 -27.578 1 90.81 655 SER B O 1
ATOM 11493 N N . ARG B 1 656 ? -6.02 6.465 -26.969 1 85.44 656 ARG B N 1
ATOM 11494 C CA . ARG B 1 656 ? -6.309 7.895 -26.875 1 85.44 656 ARG B CA 1
ATOM 11495 C C . ARG B 1 656 ? -5.398 8.703 -27.781 1 85.44 656 ARG B C 1
ATOM 11497 O O . ARG B 1 656 ? -5.039 9.836 -27.469 1 85.44 656 ARG B O 1
ATOM 11504 N N . LEU B 1 657 ? -5.121 8.008 -28.781 1 79.12 657 LEU B N 1
ATOM 11505 C CA . LEU B 1 657 ? -4.289 8.688 -29.781 1 79.12 657 LEU B CA 1
ATOM 11506 C C . LEU B 1 657 ? -4.953 9.977 -30.25 1 79.12 657 LEU B C 1
ATOM 11508 O O . LEU B 1 657 ? -6.168 10.008 -30.469 1 79.12 657 LEU B O 1
ATOM 11512 N N . GLY B 1 658 ? -4.16 10.969 -30.406 1 83 658 GLY B N 1
ATOM 11513 C CA . GLY B 1 658 ? -4.668 12.266 -30.844 1 83 658 GLY B CA 1
ATOM 11514 C C . GLY B 1 658 ? -5.016 13.188 -29.688 1 83 658 GLY B C 1
ATOM 11515 O O . GLY B 1 658 ? -5.188 14.391 -29.875 1 83 658 GLY B O 1
ATOM 11516 N N . SER B 1 659 ? -5.062 12.641 -28.547 1 90.19 659 SER B N 1
ATOM 11517 C CA . SER B 1 659 ? -5.344 13.461 -27.375 1 90.19 659 SER B CA 1
ATOM 11518 C C . SER B 1 659 ? -4.105 14.227 -26.938 1 90.19 659 SER B C 1
ATOM 11520 O O . SER B 1 659 ? -2.979 13.828 -27.234 1 90.19 659 SER B O 1
ATOM 11522 N N . ARG B 1 660 ? -4.336 15.297 -26.312 1 92.12 660 ARG B N 1
ATOM 11523 C CA . ARG B 1 660 ? -3.258 16.047 -25.672 1 92.12 660 ARG B CA 1
ATOM 11524 C C . ARG B 1 660 ? -2.889 15.43 -24.328 1 92.12 660 ARG B C 1
ATOM 11526 O O . ARG B 1 660 ? -3.752 14.906 -23.609 1 92.12 660 ARG B O 1
ATOM 11533 N N . GLU B 1 661 ? -1.616 15.484 -23.969 1 92.94 661 GLU B N 1
ATOM 11534 C CA . GLU B 1 661 ? -1.171 15.008 -22.656 1 92.94 661 GLU B CA 1
ATOM 11535 C C . GLU B 1 661 ? -0.976 16.172 -21.688 1 92.94 661 GLU B C 1
ATOM 11537 O O . GLU B 1 661 ? -0.024 16.938 -21.812 1 92.94 661 GLU B O 1
ATOM 11542 N N . ILE B 1 662 ? -1.842 16.25 -20.75 1 95.94 662 ILE B N 1
ATOM 11543 C CA . ILE B 1 662 ? -1.832 17.312 -19.75 1 95.94 662 ILE B CA 1
ATOM 11544 C C . ILE B 1 662 ? -1.357 16.75 -18.406 1 95.94 662 ILE B C 1
ATOM 11546 O O . ILE B 1 662 ? -1.889 15.758 -17.922 1 95.94 662 ILE B O 1
ATOM 11550 N N . GLU B 1 663 ? -0.389 17.422 -17.828 1 96.44 663 GLU B N 1
ATOM 11551 C CA . GLU B 1 663 ? 0.184 16.953 -16.562 1 96.44 663 GLU B CA 1
ATOM 11552 C C . GLU B 1 663 ? 0.039 18.016 -15.469 1 96.44 663 GLU B C 1
ATOM 11554 O O . GLU B 1 663 ? 0.078 19.219 -15.758 1 96.44 663 GLU B O 1
ATOM 11559 N N . VAL B 1 664 ? -0.2 17.609 -14.219 1 97.5 664 VAL B N 1
ATOM 11560 C CA . VAL B 1 664 ? -0.323 18.469 -13.062 1 97.5 664 VAL B CA 1
ATOM 11561 C C . VAL B 1 664 ? 0.508 17.922 -11.906 1 97.5 664 VAL B C 1
ATOM 11563 O O . VAL B 1 664 ? 0.391 16.75 -11.555 1 97.5 664 VAL B O 1
ATOM 11566 N N . SER B 1 665 ? 1.344 18.75 -11.273 1 97.38 665 SER B N 1
ATOM 11567 C CA . SER B 1 665 ? 2.186 18.344 -10.148 1 97.38 665 SER B CA 1
ATOM 11568 C C . SER B 1 665 ? 1.554 18.719 -8.82 1 97.38 665 SER B C 1
ATOM 11570 O O . SER B 1 665 ? 0.889 19.766 -8.711 1 97.38 665 SER B O 1
ATOM 11572 N N . CYS B 1 666 ? 1.722 17.859 -7.836 1 95.38 666 CYS B N 1
ATOM 11573 C CA . CYS B 1 666 ? 1.21 18.094 -6.488 1 95.38 666 CYS B CA 1
ATOM 11574 C C . CYS B 1 666 ? 2.291 17.828 -5.445 1 95.38 666 CYS B C 1
ATOM 11576 O O . CYS B 1 666 ? 3.184 17 -5.656 1 95.38 666 CYS B O 1
ATOM 11578 N N . LEU B 1 667 ? 2.16 18.516 -4.297 1 94.44 667 LEU B N 1
ATOM 11579 C CA . LEU B 1 667 ? 3.1 18.344 -3.195 1 94.44 667 LEU B CA 1
ATOM 11580 C C . LEU B 1 667 ? 2.436 18.656 -1.858 1 94.44 667 LEU B C 1
ATOM 11582 O O . LEU B 1 667 ? 1.708 19.641 -1.738 1 94.44 667 LEU B O 1
ATOM 11586 N N . GLY B 1 668 ? 2.613 17.844 -0.865 1 90.75 668 GLY B N 1
ATOM 11587 C CA . GLY B 1 668 ? 2.127 18.125 0.477 1 90.75 668 GLY B CA 1
ATOM 11588 C C . GLY B 1 668 ? 1.317 16.984 1.067 1 90.75 668 GLY B C 1
ATOM 11589 O O . GLY B 1 668 ? 1.651 15.812 0.873 1 90.75 668 GLY B O 1
ATOM 11590 N N . ASP B 1 669 ? 0.412 17.281 1.894 1 89.19 669 ASP B N 1
ATOM 11591 C CA . ASP B 1 669 ? -0.532 16.375 2.539 1 89.19 669 ASP B CA 1
ATOM 11592 C C . ASP B 1 669 ? -1.974 16.75 2.209 1 89.19 669 ASP B C 1
ATOM 11594 O O . ASP B 1 669 ? -2.447 17.812 2.611 1 89.19 669 ASP B O 1
ATOM 11598 N N . ALA B 1 670 ? -2.607 15.906 1.481 1 78.75 670 ALA B N 1
ATOM 11599 C CA . ALA B 1 670 ? -3.928 16.203 0.93 1 78.75 670 ALA B CA 1
ATOM 11600 C C . ALA B 1 670 ? -4.918 16.562 2.035 1 78.75 670 ALA B C 1
ATOM 11602 O O . ALA B 1 670 ? -5.914 17.234 1.786 1 78.75 670 ALA B O 1
ATOM 11603 N N . CYS B 1 671 ? -4.664 16.156 3.258 1 79 671 CYS B N 1
ATOM 11604 C CA . CYS B 1 671 ? -5.621 16.391 4.336 1 79 671 CYS B CA 1
ATOM 11605 C C . CYS B 1 671 ? -5.336 17.703 5.055 1 79 671 CYS B C 1
ATOM 11607 O O . CYS B 1 671 ? -6.242 18.312 5.629 1 79 671 CYS B O 1
ATOM 11609 N N . SER B 1 672 ? -4.051 18.094 5.031 1 78 672 SER B N 1
ATOM 11610 C CA . SER B 1 672 ? -3.691 19.297 5.785 1 78 672 SER B CA 1
ATOM 11611 C C . SER B 1 672 ? -3.252 20.422 4.859 1 78 672 SER B C 1
ATOM 11613 O O . SER B 1 672 ? -3.838 21.516 4.875 1 78 672 SER B O 1
ATOM 11615 N N . CYS B 1 673 ? -2.199 20.234 4.168 1 83.19 673 CYS B N 1
ATOM 11616 C CA . CYS B 1 673 ? -1.646 21.266 3.307 1 83.19 673 CYS B CA 1
ATOM 11617 C C . CYS B 1 673 ? -0.996 20.672 2.068 1 83.19 673 CYS B C 1
ATOM 11619 O O . CYS B 1 673 ? -0.163 19.766 2.176 1 83.19 673 CYS B O 1
ATOM 11621 N N . TYR B 1 674 ? -1.585 21.188 0.9 1 87.75 674 TYR B N 1
ATOM 11622 C CA . TYR B 1 674 ? -0.94 20.719 -0.32 1 87.75 674 TYR B CA 1
ATOM 11623 C C . TYR B 1 674 ? -0.938 21.797 -1.392 1 87.75 674 TYR B C 1
ATOM 11625 O O . TYR B 1 674 ? -1.662 22.797 -1.281 1 87.75 674 TYR B O 1
ATOM 11633 N N . TYR B 1 675 ? -0.069 21.688 -2.33 1 92.5 675 TYR B N 1
ATOM 11634 C CA . TYR B 1 675 ? 0.106 22.594 -3.463 1 92.5 675 TYR B CA 1
ATOM 11635 C C . TYR B 1 675 ? -0.15 21.875 -4.781 1 92.5 675 TYR B C 1
ATOM 11637 O O . TYR B 1 675 ? 0.264 20.719 -4.957 1 92.5 675 TYR B O 1
ATOM 11645 N N . ILE B 1 676 ? -0.901 22.5 -5.668 1 95.38 676 ILE B N 1
ATOM 11646 C CA . ILE B 1 676 ? -1.174 22 -7.008 1 95.38 676 ILE B CA 1
ATOM 11647 C C . ILE B 1 676 ? -0.624 22.969 -8.047 1 95.38 676 ILE B C 1
ATOM 11649 O O . ILE B 1 676 ? -0.867 24.172 -7.969 1 95.38 676 ILE B O 1
ATOM 11653 N N . SER B 1 677 ? 0.13 22.531 -8.977 1 96 677 SER B N 1
ATOM 11654 C CA . SER B 1 677 ? 0.711 23.375 -10.016 1 96 677 SER B CA 1
ATOM 11655 C C . SER B 1 677 ? -0.314 23.703 -11.102 1 96 677 SER B C 1
ATOM 11657 O O . SER B 1 677 ? -1.39 23.094 -11.148 1 96 677 SER B O 1
ATOM 11659 N N . GLU B 1 678 ? 0.062 24.703 -11.93 1 95.19 678 GLU B N 1
ATOM 11660 C CA . GLU B 1 678 ? -0.675 24.891 -13.172 1 95.19 678 GLU B CA 1
ATOM 11661 C C . GLU B 1 678 ? -0.445 23.719 -14.125 1 95.19 678 GLU B C 1
ATOM 11663 O O . GLU B 1 678 ? 0.629 23.109 -14.133 1 95.19 678 GLU B O 1
ATOM 11668 N N . PRO B 1 679 ? -1.518 23.391 -14.898 1 96.62 679 PRO B N 1
ATOM 11669 C CA . PRO B 1 679 ? -1.32 22.297 -15.852 1 96.62 679 PRO B CA 1
ATOM 11670 C C . PRO B 1 679 ? -0.305 22.641 -16.938 1 96.62 679 PRO B C 1
ATOM 11672 O O . PRO B 1 679 ? -0.154 23.812 -17.297 1 96.62 679 PRO B O 1
ATOM 11675 N N . HIS B 1 680 ? 0.442 21.672 -17.422 1 95.44 680 HIS B N 1
ATOM 11676 C CA . HIS B 1 680 ? 1.352 21.781 -18.547 1 95.44 680 HIS B CA 1
ATOM 11677 C C . HIS B 1 680 ? 1.167 20.625 -19.516 1 95.44 680 HIS B C 1
ATOM 11679 O O . HIS B 1 680 ? 0.514 19.625 -19.188 1 95.44 680 HIS B O 1
ATOM 11685 N N . GLU B 1 681 ? 1.633 20.859 -20.703 1 93 681 GLU B N 1
ATOM 11686 C CA . GLU B 1 681 ? 1.456 19.859 -21.766 1 93 681 GLU B CA 1
ATOM 11687 C C . GLU B 1 681 ? 2.799 19.297 -22.219 1 93 681 GLU B C 1
ATOM 11689 O O . GLU B 1 681 ? 3.768 20.047 -22.375 1 93 681 GLU B O 1
ATOM 11694 N N . ARG B 1 682 ? 2.844 18.016 -22.328 1 85.5 682 ARG B N 1
ATOM 11695 C CA . ARG B 1 682 ? 3.994 17.359 -22.938 1 85.5 682 ARG B CA 1
ATOM 11696 C C . ARG B 1 682 ? 3.727 17.031 -24.406 1 85.5 682 ARG B C 1
ATOM 11698 O O . ARG B 1 68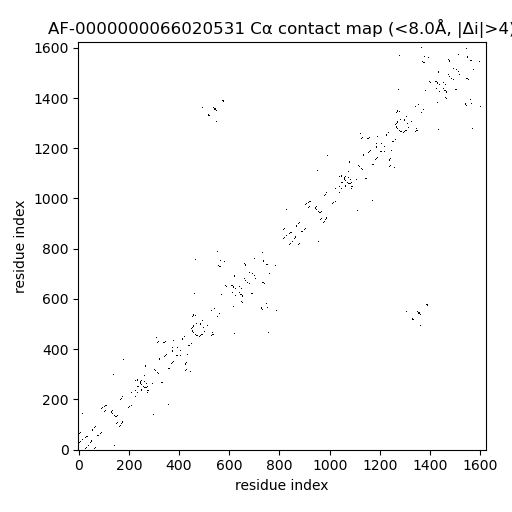2 ? 2.775 16.312 -24.734 1 85.5 682 ARG B O 1
ATOM 11705 N N . ARG B 1 683 ? 4.523 17.578 -25.266 1 78.94 683 ARG B N 1
ATOM 11706 C CA . ARG B 1 683 ? 4.305 17.391 -26.703 1 78.94 683 ARG B CA 1
ATOM 11707 C C . ARG B 1 683 ? 5.426 16.562 -27.328 1 78.94 683 ARG B C 1
ATOM 11709 O O . ARG B 1 683 ? 6.605 16.828 -27.094 1 78.94 683 ARG B O 1
ATOM 11716 N N . GLY B 1 684 ? 5.008 15.414 -27.781 1 66.38 684 GLY B N 1
ATOM 11717 C CA . GLY B 1 684 ? 5.969 14.617 -28.531 1 66.38 684 GLY B CA 1
ATOM 11718 C C . GLY B 1 684 ? 5.852 14.789 -30.031 1 66.38 684 GLY B C 1
ATOM 11719 O O . GLY B 1 684 ? 4.98 15.516 -30.516 1 66.38 684 GLY B O 1
ATOM 11720 N N . SER B 1 685 ? 6.859 14.531 -30.844 1 58.22 685 SER B N 1
ATOM 11721 C CA . SER B 1 685 ? 6.883 14.688 -32.281 1 58.22 685 SER B CA 1
ATOM 11722 C C . SER B 1 685 ? 5.777 13.875 -32.938 1 58.22 685 SER B C 1
ATOM 11724 O O . SER B 1 685 ? 5.156 14.328 -33.906 1 58.22 685 SER B O 1
ATOM 11726 N N . LYS B 1 686 ? 5.754 12.648 -32.625 1 55.78 686 LYS B N 1
ATOM 11727 C CA . LYS B 1 686 ? 4.91 11.758 -33.438 1 55.78 686 LYS B CA 1
ATOM 11728 C C . LYS B 1 686 ? 3.822 11.125 -32.594 1 55.78 686 LYS B C 1
ATOM 11730 O O . LYS B 1 686 ? 3.66 9.898 -32.594 1 55.78 686 LYS B O 1
ATOM 11735 N N . GLY B 1 687 ? 2.939 11.938 -31.797 1 56.88 687 GLY B N 1
ATOM 11736 C CA . GLY B 1 687 ? 1.738 11.445 -31.141 1 56.88 687 GLY B CA 1
ATOM 11737 C C . GLY B 1 687 ? 2.023 10.734 -29.828 1 56.88 687 GLY B C 1
ATOM 11738 O O . GLY B 1 687 ? 1.362 11 -28.828 1 56.88 687 GLY B O 1
ATOM 11739 N N . PHE B 1 688 ? 2.912 9.609 -29.875 1 60.03 688 PHE B N 1
ATOM 11740 C CA . PHE B 1 688 ? 3.297 8.859 -28.672 1 60.03 688 PHE B CA 1
ATOM 11741 C C . PHE B 1 688 ? 4.703 9.242 -28.234 1 60.03 688 PHE B C 1
ATOM 11743 O O . PHE B 1 688 ? 5.637 9.258 -29.031 1 60.03 688 PHE B O 1
ATOM 11750 N N . ILE B 1 689 ? 4.84 9.648 -26.922 1 67.62 689 ILE B N 1
ATOM 11751 C CA . ILE B 1 689 ? 6.141 10.055 -26.406 1 67.62 689 ILE B CA 1
ATOM 11752 C C . ILE B 1 689 ? 6.848 8.852 -25.781 1 67.62 689 ILE B C 1
ATOM 11754 O O . ILE B 1 689 ? 6.473 8.398 -24.703 1 67.62 689 ILE B O 1
ATOM 11758 N N . GLY B 1 690 ? 7.891 8.305 -26.438 1 70 690 GLY B N 1
ATOM 11759 C CA . GLY B 1 690 ? 8.641 7.16 -25.938 1 70 690 GLY B CA 1
ATOM 11760 C C . GLY B 1 690 ? 9.695 7.531 -24.922 1 70 690 GLY B C 1
ATOM 11761 O O . GLY B 1 690 ? 9.891 8.711 -24.625 1 70 690 GLY B O 1
ATOM 11762 N N . TYR B 1 691 ? 10.398 6.559 -24.438 1 68.75 691 TYR B N 1
ATOM 11763 C CA . TYR B 1 691 ? 11.398 6.684 -23.375 1 68.75 691 TYR B CA 1
ATOM 11764 C C . TYR B 1 691 ? 12.531 7.605 -23.812 1 68.75 691 TYR B C 1
ATOM 11766 O O . TYR B 1 691 ? 12.883 8.539 -23.094 1 68.75 691 TYR B O 1
ATOM 11774 N N . GLU B 1 692 ? 13.023 7.359 -24.906 1 67.44 692 GLU B N 1
ATOM 11775 C CA . GLU B 1 692 ? 14.172 8.133 -25.391 1 67.44 692 GLU B CA 1
ATOM 11776 C C . GLU B 1 692 ? 13.789 9.586 -25.641 1 67.44 692 GLU B C 1
ATOM 11778 O O . GLU B 1 692 ? 14.578 10.5 -25.391 1 67.44 692 GLU B O 1
ATOM 11783 N N . GLU B 1 693 ? 12.609 9.773 -26.078 1 69.19 693 GLU B N 1
ATOM 11784 C CA . GLU B 1 693 ? 12.125 11.117 -26.359 1 69.19 693 GLU B CA 1
ATOM 11785 C C . GLU B 1 693 ? 11.805 11.875 -25.078 1 69.19 693 GLU B C 1
ATOM 11787 O O . GLU B 1 693 ? 11.969 13.094 -25.016 1 69.19 693 GLU B O 1
ATOM 11792 N N . LYS B 1 694 ? 11.422 11.195 -24.188 1 73.56 694 LYS B N 1
ATOM 11793 C CA . LYS B 1 694 ? 11.031 11.82 -22.938 1 73.56 694 LYS B CA 1
ATOM 11794 C C . LYS B 1 694 ? 12.234 12.453 -22.234 1 73.56 694 LYS B C 1
ATOM 11796 O O . LYS B 1 694 ? 12.125 13.516 -21.625 1 73.56 694 LYS B O 1
ATOM 11801 N N . TYR B 1 695 ? 13.414 11.758 -22.391 1 69.81 695 TYR B N 1
ATOM 11802 C CA . TYR B 1 695 ? 14.555 12.172 -21.578 1 69.81 695 TYR B CA 1
ATOM 11803 C C . TYR B 1 695 ? 15.727 12.586 -22.469 1 69.81 695 TYR B C 1
ATOM 11805 O O . TYR B 1 695 ? 16.781 12.969 -21.969 1 69.81 695 TYR B O 1
ATOM 11813 N N . GLY B 1 696 ? 15.508 12.562 -23.703 1 64.25 696 GLY B N 1
ATOM 11814 C CA . GLY B 1 696 ? 16.531 13 -24.656 1 64.25 696 GLY B CA 1
ATOM 11815 C C . GLY B 1 696 ? 17.719 12.07 -24.719 1 64.25 696 GLY B C 1
ATOM 11816 O O . GLY B 1 696 ? 18.875 12.516 -24.656 1 64.25 696 GLY B O 1
ATOM 11817 N N . PHE B 1 697 ? 17.453 10.812 -24.625 1 62.44 697 PHE B N 1
ATOM 11818 C CA . PHE B 1 697 ? 18.531 9.836 -24.688 1 62.44 697 PHE B CA 1
ATOM 11819 C C . PHE B 1 697 ? 18.828 9.445 -26.125 1 62.44 697 PHE B C 1
ATOM 11821 O O . PHE B 1 697 ? 17.984 9.609 -27 1 62.44 697 PHE B O 1
ATOM 11828 N N . ASN B 1 698 ? 20.016 9.016 -26.438 1 58.28 698 ASN B N 1
ATOM 11829 C CA . ASN B 1 698 ? 20.484 8.461 -27.703 1 58.28 698 ASN B CA 1
ATOM 11830 C C . ASN B 1 698 ? 20.328 9.469 -28.844 1 58.28 698 ASN B C 1
ATOM 11832 O O . ASN B 1 698 ? 19.875 9.117 -29.938 1 58.28 698 ASN B O 1
ATOM 11836 N N . GLY B 1 699 ? 20.531 10.758 -28.562 1 60.47 699 GLY B N 1
ATOM 11837 C CA . GLY B 1 699 ? 20.594 11.797 -29.578 1 60.47 699 GLY B CA 1
ATOM 11838 C C . GLY B 1 699 ? 19.234 12.375 -29.906 1 60.47 699 GLY B C 1
ATOM 11839 O O . GLY B 1 699 ? 19.109 13.211 -30.812 1 60.47 699 GLY B O 1
ATOM 11840 N N . LYS B 1 700 ? 18.25 11.953 -29.297 1 67.94 700 LYS B N 1
ATOM 11841 C CA . LYS B 1 700 ? 16.922 12.492 -29.547 1 67.94 700 LYS B CA 1
ATOM 11842 C C . LYS B 1 700 ? 16.641 13.695 -28.656 1 67.94 700 LYS B C 1
ATOM 11844 O O . LYS B 1 700 ? 17.078 13.727 -27.5 1 67.94 700 LYS B O 1
ATOM 11849 N N . SER B 1 701 ? 15.906 14.602 -29.188 1 65.31 701 SER B N 1
ATOM 11850 C CA . SER B 1 701 ? 15.539 15.773 -28.391 1 65.31 701 SER B CA 1
ATOM 11851 C C . SER B 1 701 ? 14.438 15.438 -27.391 1 65.31 701 SER B C 1
ATOM 11853 O O . SER B 1 701 ? 13.547 14.641 -27.688 1 65.31 701 SER B O 1
ATOM 11855 N N . SER B 1 702 ? 14.656 15.945 -26.156 1 69.88 702 SER B N 1
ATOM 11856 C CA . SER B 1 702 ? 13.633 15.742 -25.141 1 69.88 702 SER B CA 1
ATOM 11857 C C . SER B 1 702 ? 12.312 16.391 -25.547 1 69.88 702 SER B C 1
ATOM 11859 O O . SER B 1 702 ? 12.305 17.453 -26.172 1 69.88 702 SER B O 1
ATOM 11861 N N . ALA B 1 703 ? 11.203 15.664 -25.234 1 71.94 703 ALA B N 1
ATOM 11862 C CA . ALA B 1 703 ? 9.875 16.234 -25.484 1 71.94 703 ALA B CA 1
ATOM 11863 C C . ALA B 1 703 ? 9.742 17.609 -24.844 1 71.94 703 ALA B C 1
ATOM 11865 O O . ALA B 1 703 ? 10.234 17.844 -23.75 1 71.94 703 ALA B O 1
ATOM 11866 N N . THR B 1 704 ? 9.188 18.5 -25.578 1 78.38 704 THR B N 1
ATOM 11867 C CA . THR B 1 704 ? 9.062 19.875 -25.125 1 78.38 704 THR B CA 1
ATOM 11868 C C . THR B 1 704 ? 7.887 20.016 -24.156 1 78.38 704 THR B C 1
ATOM 11870 O O . THR B 1 704 ? 6.832 19.406 -24.359 1 78.38 704 THR B O 1
ATOM 11873 N N . ILE B 1 705 ? 8.148 20.609 -23.094 1 86.56 705 ILE B N 1
ATOM 11874 C CA . ILE B 1 705 ? 7.105 20.922 -22.125 1 86.56 705 ILE B CA 1
ATOM 11875 C C . ILE B 1 705 ? 6.555 22.312 -22.375 1 86.56 705 ILE B C 1
ATOM 11877 O O . ILE B 1 705 ? 7.312 23.297 -22.422 1 86.56 705 ILE B O 1
ATOM 11881 N N . GLN B 1 706 ? 5.293 22.344 -22.594 1 88 706 GLN B N 1
ATOM 11882 C CA . GLN B 1 706 ? 4.621 23.625 -22.812 1 88 706 GLN B CA 1
ATOM 11883 C C . GLN B 1 706 ? 3.832 24.047 -21.562 1 88 706 GLN B C 1
ATOM 11885 O O . GLN B 1 706 ? 2.945 23.312 -21.109 1 88 706 GLN B O 1
ATOM 11890 N N . TYR B 1 707 ? 4.051 25.172 -21.078 1 89.31 707 TYR B N 1
ATOM 11891 C CA . TYR B 1 707 ? 3.414 25.625 -19.859 1 89.31 707 TYR B CA 1
ATOM 11892 C C . TYR B 1 707 ? 2.27 26.594 -20.156 1 89.31 707 TYR B C 1
ATOM 11894 O O . TYR B 1 707 ? 1.296 26.656 -19.406 1 89.31 707 TYR B O 1
ATOM 11902 N N . ASP B 1 708 ? 2.377 27.375 -21.203 1 84.44 708 ASP B N 1
ATOM 11903 C CA . ASP B 1 708 ? 1.3 28.281 -21.594 1 84.44 708 ASP B CA 1
ATOM 11904 C C . ASP B 1 708 ? 0.324 27.578 -22.547 1 84.44 708 ASP B C 1
ATOM 11906 O O . ASP B 1 708 ? 0.437 27.719 -23.766 1 84.44 708 ASP B O 1
ATOM 11910 N N . LEU B 1 709 ? -0.634 27 -21.891 1 87.75 709 LEU B N 1
ATOM 11911 C CA . LEU B 1 709 ? -1.566 26.188 -22.656 1 87.75 709 LEU B CA 1
ATOM 11912 C C . LEU B 1 709 ? -2.748 27.016 -23.141 1 87.75 709 LEU B C 1
ATOM 11914 O O . LEU B 1 709 ? -3.207 27.922 -22.438 1 87.75 709 LEU B O 1
ATOM 11918 N N . ASN B 1 710 ? -3.162 26.812 -24.281 1 87 710 ASN B N 1
ATOM 11919 C CA . ASN B 1 710 ? -4.406 27.375 -24.797 1 87 710 ASN B CA 1
ATOM 11920 C C . ASN B 1 710 ? -5.621 26.609 -24.281 1 87 710 ASN B C 1
ATOM 11922 O O . ASN B 1 710 ? -6.312 25.938 -25.047 1 87 710 ASN B O 1
ATOM 11926 N N . LEU B 1 711 ? -5.777 26.594 -23 1 92.19 711 LEU B N 1
ATOM 11927 C CA . LEU B 1 711 ? -6.934 26.031 -22.312 1 92.19 711 LEU B CA 1
ATOM 11928 C C . LEU B 1 711 ? -7.773 27.125 -21.672 1 92.19 711 LEU B C 1
ATOM 11930 O O . LEU B 1 711 ? -7.238 28.125 -21.203 1 92.19 711 LEU B O 1
ATOM 11934 N N . SER B 1 712 ? -9.039 26.969 -21.703 1 92.62 712 SER B N 1
ATOM 11935 C CA . SER B 1 712 ? -9.914 27.891 -20.984 1 92.62 712 SER B CA 1
ATOM 11936 C C . SER B 1 712 ? -9.68 27.828 -19.484 1 92.62 712 SER B C 1
ATOM 11938 O O . SER B 1 712 ? -9.156 26.828 -18.984 1 92.62 712 SER B O 1
ATOM 11940 N N . GLU B 1 713 ? -9.977 28.812 -18.797 1 93 713 GLU B N 1
ATOM 11941 C CA . GLU B 1 713 ? -9.852 28.828 -17.344 1 93 713 GLU B CA 1
ATOM 11942 C C . GLU B 1 713 ? -10.711 27.734 -16.703 1 93 713 GLU B C 1
ATOM 11944 O O . GLU B 1 713 ? -10.336 27.156 -15.688 1 93 713 GLU B O 1
ATOM 11949 N N . GLU B 1 714 ? -11.758 27.516 -17.312 1 93.81 714 GLU B N 1
ATOM 11950 C CA . GLU B 1 714 ? -12.641 26.453 -16.828 1 93.81 714 GLU B CA 1
ATOM 11951 C C . GLU B 1 714 ? -11.977 25.094 -16.953 1 93.81 714 GLU B C 1
ATOM 11953 O O . GLU B 1 714 ? -12.086 24.266 -16.047 1 93.81 714 GLU B O 1
ATOM 11958 N N . SER B 1 715 ? -11.328 24.875 -18.062 1 95.38 715 SER B N 1
ATOM 11959 C CA . SER B 1 715 ? -10.641 23.609 -18.281 1 95.38 715 SER B CA 1
ATOM 11960 C C . SER B 1 715 ? -9.484 23.438 -17.312 1 95.38 715 SER B C 1
ATOM 11962 O O . SER B 1 715 ? -9.234 22.328 -16.828 1 95.38 715 SER B O 1
ATOM 11964 N N . LYS B 1 716 ? -8.805 24.516 -17.094 1 95.88 716 LYS B N 1
ATOM 11965 C CA . LYS B 1 716 ? -7.711 24.469 -16.125 1 95.88 716 LYS B CA 1
ATOM 11966 C C . LYS B 1 716 ? -8.219 24.141 -14.727 1 95.88 716 LYS B C 1
ATOM 11968 O O . LYS B 1 716 ? -7.633 23.312 -14.023 1 95.88 716 LYS B O 1
ATOM 11973 N N . THR B 1 717 ? -9.273 24.75 -14.406 1 95.62 717 THR B N 1
ATOM 11974 C CA . THR B 1 717 ? -9.883 24.5 -13.102 1 95.62 717 THR B CA 1
ATOM 11975 C C . THR B 1 717 ? -10.367 23.062 -13 1 95.62 717 THR B C 1
ATOM 11977 O O . THR B 1 717 ? -10.219 22.422 -11.953 1 95.62 717 THR B O 1
ATOM 11980 N N . ARG B 1 718 ? -10.898 22.609 -14.062 1 96.81 718 ARG B N 1
ATOM 11981 C CA . ARG B 1 718 ? -11.445 21.25 -14.086 1 96.81 718 ARG B CA 1
ATOM 11982 C C . ARG B 1 718 ? -10.344 20.219 -13.867 1 96.81 718 ARG B C 1
ATOM 11984 O O . ARG B 1 718 ? -10.508 19.281 -13.07 1 96.81 718 ARG B O 1
ATOM 11991 N N . VAL B 1 719 ? -9.258 20.312 -14.57 1 97.56 719 VAL B N 1
ATOM 11992 C CA . VAL B 1 719 ? -8.188 19.312 -14.445 1 97.56 719 VAL B CA 1
ATOM 11993 C C . VAL B 1 719 ? -7.57 19.391 -13.055 1 97.56 719 VAL B C 1
ATOM 11995 O O . VAL B 1 719 ? -7.164 18.375 -12.492 1 97.56 719 VAL B O 1
ATOM 11998 N N . LYS B 1 720 ? -7.465 20.547 -12.492 1 96.94 720 LYS B N 1
ATOM 11999 C CA . LYS B 1 720 ? -6.949 20.688 -11.133 1 96.94 720 LYS B CA 1
ATOM 12000 C C . LYS B 1 720 ? -7.895 20.047 -10.117 1 96.94 720 LYS B C 1
ATOM 12002 O O . LYS B 1 720 ? -7.445 19.438 -9.148 1 96.94 720 LYS B O 1
ATOM 12007 N N . GLU B 1 721 ? -9.156 20.203 -10.359 1 96.88 721 GLU B N 1
ATOM 12008 C CA . GLU B 1 721 ? -10.148 19.562 -9.5 1 96.88 721 GLU B CA 1
ATOM 12009 C C . GLU B 1 721 ? -10.023 18.047 -9.555 1 96.88 721 GLU B C 1
ATOM 12011 O O . GLU B 1 721 ? -10.109 17.375 -8.523 1 96.88 721 GLU B O 1
ATOM 12016 N N . LEU B 1 722 ? -9.922 17.516 -10.742 1 97.94 722 LEU B N 1
ATOM 12017 C CA . LEU B 1 722 ? -9.75 16.078 -10.906 1 97.94 722 LEU B CA 1
ATOM 12018 C C . LEU B 1 722 ? -8.469 15.602 -10.234 1 97.94 722 LEU B C 1
ATOM 12020 O O . LEU B 1 722 ? -8.445 14.531 -9.609 1 97.94 722 LEU B O 1
ATOM 12024 N N . THR B 1 723 ? -7.41 16.438 -10.352 1 97.44 723 THR B N 1
ATOM 12025 C CA . THR B 1 723 ? -6.133 16.141 -9.711 1 97.44 723 THR B CA 1
ATOM 12026 C C . THR B 1 723 ? -6.293 16.047 -8.195 1 97.44 723 THR B C 1
ATOM 12028 O O . THR B 1 723 ? -5.805 15.109 -7.57 1 97.44 723 THR B O 1
ATOM 12031 N N . GLU B 1 724 ? -6.984 16.969 -7.66 1 96.31 724 GLU B N 1
ATOM 12032 C CA . GLU B 1 724 ? -7.219 16.984 -6.219 1 96.31 724 GLU B CA 1
ATOM 12033 C C . GLU B 1 724 ? -8.016 15.766 -5.777 1 96.31 724 GLU B C 1
ATOM 12035 O O . GLU B 1 724 ? -7.695 15.141 -4.762 1 96.31 724 GLU B O 1
ATOM 12040 N N . ARG B 1 725 ? -9.016 15.391 -6.527 1 96.25 725 ARG B N 1
ATOM 12041 C CA . ARG B 1 725 ? -9.875 14.266 -6.188 1 96.25 725 ARG B CA 1
ATOM 12042 C C . ARG B 1 725 ? -9.078 12.969 -6.129 1 96.25 725 ARG B C 1
ATOM 12044 O O . ARG B 1 725 ? -9.234 12.18 -5.195 1 96.25 725 ARG B O 1
ATOM 12051 N N . VAL B 1 726 ? -8.227 12.781 -7.105 1 97 726 VAL B N 1
ATOM 12052 C CA . VAL B 1 726 ? -7.453 11.547 -7.156 1 97 726 VAL B CA 1
ATOM 12053 C C . VAL B 1 726 ? -6.406 11.555 -6.043 1 97 726 VAL B C 1
ATOM 12055 O O . VAL B 1 726 ? -6.219 10.547 -5.352 1 97 726 VAL B O 1
ATOM 12058 N N . TYR B 1 727 ? -5.719 12.711 -5.871 1 96.75 727 TYR B N 1
ATOM 12059 C CA . TYR B 1 727 ? -4.684 12.836 -4.852 1 96.75 727 TYR B CA 1
ATOM 12060 C C . TYR B 1 727 ? -5.25 12.562 -3.463 1 96.75 727 TYR B C 1
ATOM 12062 O O . TYR B 1 727 ? -4.633 11.859 -2.662 1 96.75 727 TYR B O 1
ATOM 12070 N N . ARG B 1 728 ? -6.477 12.961 -3.199 1 94.56 728 ARG B N 1
ATOM 12071 C CA . ARG B 1 728 ? -7.086 12.852 -1.879 1 94.56 728 ARG B CA 1
ATOM 12072 C C . ARG B 1 728 ? -7.648 11.453 -1.649 1 94.56 728 ARG B C 1
ATOM 12074 O O . ARG B 1 728 ? -7.539 10.906 -0.549 1 94.56 728 ARG B O 1
ATOM 12081 N N . VAL B 1 729 ? -8.242 10.852 -2.693 1 94.75 729 VAL B N 1
ATOM 12082 C CA . VAL B 1 729 ? -8.883 9.555 -2.508 1 94.75 729 VAL B CA 1
ATOM 12083 C C . VAL B 1 729 ? -7.824 8.492 -2.209 1 94.75 729 VAL B C 1
ATOM 12085 O O . VAL B 1 729 ? -8.094 7.531 -1.487 1 94.75 729 VAL B O 1
ATOM 12088 N N . ILE B 1 730 ? -6.629 8.727 -2.693 1 95.69 730 ILE B N 1
ATOM 12089 C CA . ILE B 1 730 ? -5.566 7.754 -2.471 1 95.69 730 ILE B CA 1
ATOM 12090 C C . ILE B 1 730 ? -4.734 8.164 -1.259 1 95.69 730 ILE B C 1
ATOM 12092 O O . ILE B 1 730 ? -3.613 7.688 -1.076 1 95.69 730 ILE B O 1
ATOM 12096 N N . GLN B 1 731 ? -5.219 9.211 -0.503 1 93.25 731 GLN B N 1
ATOM 12097 C CA . GLN B 1 731 ? -4.578 9.695 0.715 1 93.25 731 GLN B CA 1
ATOM 12098 C C . GLN B 1 731 ? -3.172 10.211 0.429 1 93.25 731 GLN B C 1
ATOM 12100 O O . GLN B 1 731 ? -2.209 9.797 1.076 1 93.25 731 GLN B O 1
ATOM 12105 N N . GLY B 1 732 ? -3.113 11.125 -0.459 1 94.44 732 GLY B N 1
ATOM 12106 C CA . GLY B 1 732 ? -1.853 11.68 -0.933 1 94.44 732 GLY B CA 1
ATOM 12107 C C . GLY B 1 732 ? -1.026 12.312 0.17 1 94.44 732 GLY B C 1
ATOM 12108 O O . GLY B 1 732 ? -1.55 13.078 0.984 1 94.44 732 GLY B O 1
ATOM 12109 N N . LYS B 1 733 ? 0.259 11.953 0.305 1 94.38 733 LYS B N 1
ATOM 12110 C CA . LYS B 1 733 ? 1.304 12.531 1.14 1 94.38 733 LYS B CA 1
ATOM 12111 C C . LYS B 1 733 ? 2.645 12.547 0.411 1 94.38 733 LYS B C 1
ATOM 12113 O O . LYS B 1 733 ? 3.211 11.492 0.119 1 94.38 733 LYS B O 1
ATOM 12118 N N . GLY B 1 734 ? 3.129 13.766 0.174 1 95.31 734 GLY B N 1
ATOM 12119 C CA . GLY B 1 734 ? 4.383 13.883 -0.554 1 95.31 734 GLY B CA 1
ATOM 12120 C C . GLY B 1 734 ? 4.199 14.328 -1.992 1 95.31 734 GLY B C 1
ATOM 12121 O O . GLY B 1 734 ? 3.26 15.062 -2.305 1 95.31 734 GLY B O 1
ATOM 12122 N N . SER B 1 735 ? 5.102 13.969 -2.828 1 96.44 735 SER B N 1
ATOM 12123 C CA . SER B 1 735 ? 5.145 14.438 -4.207 1 96.44 735 SER B CA 1
ATOM 12124 C C . SER B 1 735 ? 4.336 13.531 -5.129 1 96.44 735 SER B C 1
ATOM 12126 O O . SER B 1 735 ? 4.16 12.344 -4.84 1 96.44 735 SER B O 1
ATOM 12128 N N . CYS B 1 736 ? 3.875 14.141 -6.18 1 97 736 CYS B N 1
ATOM 12129 C CA . CYS B 1 736 ? 3.221 13.359 -7.227 1 97 736 CYS B CA 1
ATOM 12130 C C . CYS B 1 736 ? 3.021 14.203 -8.484 1 97 736 CYS B C 1
ATOM 12132 O O . CYS B 1 736 ? 2.922 15.43 -8.406 1 97 736 CYS B O 1
ATOM 12134 N N . ARG B 1 737 ? 3.043 13.625 -9.555 1 97.12 737 ARG B N 1
ATOM 12135 C CA . ARG B 1 737 ? 2.562 14.195 -10.812 1 97.12 737 ARG B CA 1
ATOM 12136 C C . ARG B 1 737 ? 1.465 13.328 -11.422 1 97.12 737 ARG B C 1
ATOM 12138 O O . ARG B 1 737 ? 1.608 12.109 -11.508 1 97.12 737 ARG B O 1
ATOM 12145 N N . ILE B 1 738 ? 0.399 13.898 -11.797 1 97.62 738 ILE B N 1
ATOM 12146 C CA . ILE B 1 738 ? -0.747 13.18 -12.344 1 97.62 738 ILE B CA 1
ATOM 12147 C C . ILE B 1 738 ? -0.925 13.547 -13.82 1 97.62 738 ILE B C 1
ATOM 12149 O O . ILE B 1 738 ? -0.972 14.727 -14.172 1 97.62 738 ILE B O 1
ATOM 12153 N N . ASP B 1 739 ? -0.992 12.547 -14.641 1 96.12 739 ASP B N 1
ATOM 12154 C CA . ASP B 1 739 ? -1.058 12.711 -16.094 1 96.12 739 ASP B CA 1
ATOM 12155 C C . ASP B 1 739 ? -2.463 12.43 -16.609 1 96.12 739 ASP B C 1
ATOM 12157 O O . ASP B 1 739 ? -3.057 11.398 -16.281 1 96.12 739 ASP B O 1
ATOM 12161 N N . PHE B 1 740 ? -2.943 13.367 -17.484 1 97.19 740 PHE B N 1
ATOM 12162 C CA . PHE B 1 740 ? -4.254 13.234 -18.109 1 97.19 740 PHE B CA 1
ATOM 12163 C C . PHE B 1 740 ? -4.145 13.312 -19.625 1 97.19 740 PHE B C 1
ATOM 12165 O O . PHE B 1 740 ? -3.24 13.953 -20.156 1 97.19 740 PHE B O 1
ATOM 12172 N N . PHE B 1 741 ? -5.059 12.609 -20.281 1 95.88 741 PHE B N 1
ATOM 12173 C CA . PHE B 1 741 ? -5.332 12.875 -21.688 1 95.88 741 PHE B CA 1
ATOM 12174 C C . PHE B 1 741 ? -6.488 13.852 -21.844 1 95.88 741 PHE B C 1
ATOM 12176 O O . PHE B 1 741 ? -7.477 13.781 -21.109 1 95.88 741 PHE B O 1
ATOM 12183 N N . LEU B 1 742 ? -6.328 14.773 -22.656 1 96.12 742 LEU B N 1
ATOM 12184 C CA . LEU B 1 742 ? -7.402 15.68 -23.047 1 96.12 742 LEU B CA 1
ATOM 12185 C C . LEU B 1 742 ? -7.867 15.391 -24.469 1 96.12 742 LEU B C 1
ATOM 12187 O O . LEU B 1 742 ? -7.125 15.625 -25.422 1 96.12 742 LEU B O 1
ATOM 12191 N N . ASP B 1 743 ? -9.078 14.961 -24.547 1 94.12 743 ASP B N 1
ATOM 12192 C CA . ASP B 1 743 ? -9.547 14.586 -25.875 1 94.12 743 ASP B CA 1
ATOM 12193 C C . ASP B 1 743 ? -10.133 15.789 -26.609 1 94.12 743 ASP B C 1
ATOM 12195 O O . ASP B 1 743 ? -10.117 16.906 -26.094 1 94.12 743 ASP B O 1
ATOM 12199 N N . ARG B 1 744 ? -10.641 15.578 -27.812 1 92.06 744 ARG B N 1
ATOM 12200 C CA . ARG B 1 744 ? -11.102 16.656 -28.688 1 92.06 744 ARG B CA 1
ATOM 12201 C C . ARG B 1 744 ? -12.398 17.266 -28.172 1 92.06 744 ARG B C 1
ATOM 12203 O O . ARG B 1 744 ? -12.695 18.422 -28.453 1 92.06 744 ARG B O 1
ATOM 12210 N N . GLU B 1 745 ? -13.102 16.547 -27.359 1 93.06 745 GLU B N 1
ATOM 12211 C CA . GLU B 1 745 ? -14.375 17.016 -26.812 1 93.06 745 GLU B CA 1
ATOM 12212 C C . GLU B 1 745 ? -14.172 17.797 -25.531 1 93.06 745 GLU B C 1
ATOM 12214 O O . GLU B 1 745 ? -15.117 18.359 -24.969 1 93.06 745 GLU B O 1
ATOM 12219 N N . GLY B 1 746 ? -12.969 17.828 -25.047 1 93.38 746 GLY B N 1
ATOM 12220 C CA . GLY B 1 746 ? -12.664 18.578 -23.844 1 93.38 746 GLY B CA 1
ATOM 12221 C C . GLY B 1 746 ? -12.734 17.734 -22.578 1 93.38 746 GLY B C 1
ATOM 12222 O O . GLY B 1 746 ? -12.758 18.281 -21.469 1 93.38 746 GLY B O 1
ATOM 12223 N N . ASN B 1 747 ? -12.797 16.453 -22.766 1 95.44 747 ASN B N 1
ATOM 12224 C CA . ASN B 1 747 ? -12.844 15.57 -21.594 1 95.44 747 ASN B CA 1
ATOM 12225 C C . ASN B 1 747 ? -11.445 15.125 -21.172 1 95.44 747 ASN B C 1
ATOM 12227 O O . ASN B 1 747 ? -10.602 14.828 -22.016 1 95.44 747 ASN B O 1
ATOM 12231 N N . PHE B 1 748 ? -11.266 15.188 -19.859 1 97.44 748 PHE B N 1
ATOM 12232 C CA . PHE B 1 748 ? -10.016 14.688 -19.297 1 97.44 748 PHE B CA 1
ATOM 12233 C C . PHE B 1 748 ? -10.141 13.211 -18.922 1 97.44 748 PHE B C 1
ATOM 12235 O O . PHE B 1 748 ? -11.164 12.781 -18.391 1 97.44 748 PHE B O 1
ATOM 12242 N N . TRP B 1 749 ? -9.094 12.438 -19.266 1 97.56 749 TRP B N 1
ATOM 12243 C CA . TRP B 1 749 ? -8.992 11.031 -18.891 1 97.56 749 TRP B CA 1
ATOM 12244 C C . TRP B 1 749 ? -7.703 10.758 -18.125 1 97.56 749 TRP B C 1
ATOM 12246 O O . TRP B 1 749 ? -6.605 11.008 -18.625 1 97.56 749 TRP B O 1
ATOM 12256 N N . LEU B 1 750 ? -7.84 10.25 -16.906 1 97.69 750 LEU B N 1
ATOM 12257 C CA . LEU B 1 750 ? -6.648 9.922 -16.125 1 97.69 750 LEU B CA 1
ATOM 12258 C C . LEU B 1 750 ? -5.816 8.859 -16.828 1 97.69 750 LEU B C 1
ATOM 12260 O O . LEU B 1 750 ? -6.34 7.809 -17.203 1 97.69 750 LEU B O 1
ATOM 12264 N N . SER B 1 751 ? -4.555 9.078 -16.984 1 93.44 751 SER B N 1
ATOM 12265 C CA . SER B 1 751 ? -3.627 8.125 -17.594 1 93.44 751 SER B CA 1
ATOM 12266 C C . SER B 1 751 ? -2.814 7.395 -16.531 1 93.44 751 SER B C 1
ATOM 12268 O O . SER B 1 751 ? -2.926 6.172 -16.391 1 93.44 751 SER B O 1
ATOM 12270 N N . GLU B 1 752 ? -2.061 8.102 -15.758 1 92.62 752 GLU B N 1
ATOM 12271 C CA . GLU B 1 752 ? -1.249 7.48 -14.711 1 92.62 752 GLU B CA 1
ATOM 12272 C C . GLU B 1 752 ? -0.84 8.508 -13.656 1 92.62 752 GLU B C 1
ATOM 12274 O O . GLU B 1 752 ? -1.063 9.703 -13.828 1 92.62 752 GLU B O 1
ATOM 12279 N N . MET B 1 753 ? -0.38 8.039 -12.547 1 95.88 753 MET B N 1
ATOM 12280 C CA . MET B 1 753 ? 0.198 8.844 -11.469 1 95.88 753 MET B CA 1
ATOM 12281 C C . MET B 1 753 ? 1.666 8.484 -11.258 1 95.88 753 MET B C 1
ATOM 12283 O O . MET B 1 753 ? 2.043 7.316 -11.328 1 95.88 753 MET B O 1
ATOM 12287 N N . ASN B 1 754 ? 2.455 9.438 -11.023 1 95.38 754 ASN B N 1
ATOM 12288 C CA . ASN B 1 754 ? 3.873 9.281 -10.727 1 95.38 754 ASN B CA 1
ATOM 12289 C C . ASN B 1 754 ? 4.219 9.82 -9.344 1 95.38 754 ASN B C 1
ATOM 12291 O O . ASN B 1 754 ? 4.449 11.023 -9.18 1 95.38 754 ASN B O 1
ATOM 12295 N N . PRO B 1 755 ? 4.359 8.953 -8.344 1 96.25 755 PRO B N 1
ATOM 12296 C CA . PRO B 1 755 ? 4.527 9.422 -6.969 1 96.25 755 PRO B CA 1
ATOM 12297 C C . PRO B 1 755 ? 5.875 10.094 -6.73 1 96.25 755 PRO B C 1
ATOM 12299 O O . PRO B 1 755 ? 6 10.938 -5.844 1 96.25 755 PRO B O 1
ATOM 12302 N N . ILE B 1 756 ? 6.922 9.648 -7.41 1 96.62 756 ILE B N 1
ATOM 12303 C CA . ILE B 1 756 ? 8.195 10.352 -7.453 1 96.62 756 ILE B CA 1
ATOM 12304 C C . ILE B 1 756 ? 8.484 10.812 -8.883 1 96.62 756 ILE B C 1
ATOM 12306 O O . ILE B 1 756 ? 9.219 10.141 -9.617 1 96.62 756 ILE B O 1
ATOM 12310 N N . PRO B 1 757 ? 7.945 11.961 -9.234 1 95.38 757 PRO B N 1
ATOM 12311 C CA . PRO B 1 757 ? 8.109 12.43 -10.609 1 95.38 757 PRO B CA 1
ATOM 12312 C C . PRO B 1 757 ? 9.562 12.695 -10.977 1 95.38 757 PRO B C 1
ATOM 12314 O O . PRO B 1 757 ? 10.391 12.945 -10.094 1 95.38 757 PRO B O 1
ATOM 12317 N N . GLY B 1 758 ? 9.836 12.633 -12.305 1 93.62 758 GLY B N 1
ATOM 12318 C CA . GLY B 1 758 ? 11.164 12.984 -12.773 1 93.62 758 GLY B CA 1
ATOM 12319 C C . GLY B 1 758 ? 11.594 14.375 -12.344 1 93.62 758 GLY B C 1
ATOM 12320 O O . GLY B 1 758 ? 10.789 15.305 -12.328 1 93.62 758 GLY B O 1
ATOM 12321 N N . MET B 1 759 ? 12.844 14.484 -11.945 1 95.25 759 MET B N 1
ATOM 12322 C CA . MET B 1 759 ? 13.375 15.766 -11.492 1 95.25 759 MET B CA 1
ATOM 12323 C C . MET B 1 759 ? 14.672 16.109 -12.219 1 95.25 759 MET B C 1
ATOM 12325 O O . MET B 1 759 ? 15.586 16.672 -11.625 1 95.25 759 MET B O 1
ATOM 12329 N N . THR B 1 760 ? 14.727 15.602 -13.422 1 93 760 THR B N 1
ATOM 12330 C CA . THR B 1 760 ? 15.867 15.977 -14.25 1 93 760 THR B CA 1
ATOM 12331 C C . THR B 1 760 ? 15.812 17.453 -14.617 1 93 760 THR B C 1
ATOM 12333 O O . THR B 1 760 ? 14.844 18.141 -14.289 1 93 760 THR B O 1
ATOM 12336 N N . LYS B 1 761 ? 16.797 17.906 -15.312 1 90.12 761 LYS B N 1
ATOM 12337 C CA . LYS B 1 761 ? 16.828 19.312 -15.719 1 90.12 761 LYS B CA 1
ATOM 12338 C C . LYS B 1 761 ? 15.656 19.641 -16.641 1 90.12 761 LYS B C 1
ATOM 12340 O O . LYS B 1 761 ? 15.156 20.781 -16.625 1 90.12 761 LYS B O 1
ATOM 12345 N N . SER B 1 762 ? 15.211 18.641 -17.375 1 87.25 762 SER B N 1
ATOM 12346 C CA . SER B 1 762 ? 14.141 18.859 -18.344 1 87.25 762 SER B CA 1
ATOM 12347 C C . SER B 1 762 ? 12.789 18.406 -17.797 1 87.25 762 SER B C 1
ATOM 12349 O O . SER B 1 762 ? 11.766 18.578 -18.453 1 87.25 762 SER B O 1
ATOM 12351 N N . SER B 1 763 ? 12.773 17.875 -16.625 1 91.25 763 SER B N 1
ATOM 12352 C CA . SER B 1 763 ? 11.523 17.406 -16.047 1 91.25 763 SER B CA 1
ATOM 12353 C C . SER B 1 763 ? 10.688 18.562 -15.508 1 91.25 763 SER B C 1
ATOM 12355 O O . SER B 1 763 ? 11.227 19.547 -15 1 91.25 763 SER B O 1
ATOM 12357 N N . PRO B 1 764 ? 9.453 18.422 -15.609 1 92.81 764 PRO B N 1
ATOM 12358 C CA . PRO B 1 764 ? 8.586 19.562 -15.312 1 92.81 764 PRO B CA 1
ATOM 12359 C C . PRO B 1 764 ? 8.375 19.766 -13.812 1 92.81 764 PRO B C 1
ATOM 12361 O O . PRO B 1 764 ? 8.031 20.859 -13.375 1 92.81 764 PRO B O 1
ATOM 12364 N N . PHE B 1 765 ? 8.555 18.844 -12.977 1 95.62 765 PHE B N 1
ATOM 12365 C CA . PHE B 1 765 ? 8.062 18.891 -11.602 1 95.62 765 PHE B CA 1
ATOM 12366 C C . PHE B 1 765 ? 8.641 20.078 -10.859 1 95.62 765 PHE B C 1
ATOM 12368 O O . PHE B 1 765 ? 7.891 20.891 -10.305 1 95.62 765 PHE B O 1
ATOM 12375 N N . LEU B 1 766 ? 9.945 20.219 -10.805 1 96.12 766 LEU B N 1
ATOM 12376 C CA . LEU B 1 766 ? 10.562 21.344 -10.109 1 96.12 766 LEU B CA 1
ATOM 12377 C C . LEU B 1 766 ? 10.188 22.656 -10.773 1 96.12 766 LEU B C 1
ATOM 12379 O O . LEU B 1 766 ? 9.898 23.641 -10.094 1 96.12 766 LEU B O 1
ATOM 12383 N N . HIS B 1 767 ? 10.086 22.656 -12.062 1 95.06 767 HIS B N 1
ATOM 12384 C CA . HIS B 1 767 ? 9.758 23.859 -12.812 1 95.06 767 HIS B CA 1
ATOM 12385 C C . HIS B 1 767 ? 8.312 24.281 -12.57 1 95.06 767 HIS B C 1
ATOM 12387 O O . HIS B 1 767 ? 8.008 25.484 -12.562 1 95.06 767 HIS B O 1
ATOM 12393 N N . ASP B 1 768 ? 7.504 23.312 -12.406 1 95.75 768 ASP B N 1
ATOM 12394 C CA . ASP B 1 768 ? 6.094 23.594 -12.148 1 95.75 768 ASP B CA 1
ATOM 12395 C C . ASP B 1 768 ? 5.93 24.453 -10.898 1 95.75 768 ASP B C 1
ATOM 12397 O O . ASP B 1 768 ? 5.16 25.422 -10.906 1 95.75 768 ASP B O 1
ATOM 12401 N N . PHE B 1 769 ? 6.633 24.156 -9.883 1 95.44 769 PHE B N 1
ATOM 12402 C CA . PHE B 1 769 ? 6.5 24.906 -8.633 1 95.44 769 PHE B CA 1
ATOM 12403 C C . PHE B 1 769 ? 7.316 26.188 -8.68 1 95.44 769 PHE B C 1
ATOM 12405 O O . PHE B 1 769 ? 6.953 27.188 -8.047 1 95.44 769 PHE B O 1
ATOM 12412 N N . ALA B 1 770 ? 8.406 26.156 -9.445 1 95.06 770 ALA B N 1
ATOM 12413 C CA . ALA B 1 770 ? 9.141 27.391 -9.672 1 95.06 770 ALA B CA 1
ATOM 12414 C C . ALA B 1 770 ? 8.25 28.438 -10.336 1 95.06 770 ALA B C 1
ATOM 12416 O O . ALA B 1 770 ? 8.375 29.641 -10.055 1 95.06 770 ALA B O 1
ATOM 12417 N N . ARG B 1 771 ? 7.434 28 -11.125 1 92.88 771 ARG B N 1
ATOM 12418 C CA . ARG B 1 771 ? 6.523 28.891 -11.836 1 92.88 771 ARG B CA 1
ATOM 12419 C C . ARG B 1 771 ? 5.461 29.453 -10.898 1 92.88 771 ARG B C 1
ATOM 12421 O O . ARG B 1 771 ? 4.777 30.422 -11.234 1 92.88 771 ARG B O 1
ATOM 12428 N N . LEU B 1 772 ? 5.277 28.844 -9.789 1 90.06 772 LEU B N 1
ATOM 12429 C CA . LEU B 1 772 ? 4.379 29.375 -8.766 1 90.06 772 LEU B CA 1
ATOM 12430 C C . LEU B 1 772 ? 5.09 30.391 -7.883 1 90.06 772 LEU B C 1
ATOM 12432 O O . LEU B 1 772 ? 4.5 30.922 -6.941 1 90.06 772 LEU B O 1
ATOM 12436 N N . GLY B 1 773 ? 6.379 30.594 -8.164 1 91.31 773 GLY B N 1
ATOM 12437 C CA . GLY B 1 773 ? 7.105 31.625 -7.434 1 91.31 773 GLY B CA 1
ATOM 12438 C C . GLY B 1 773 ? 8.117 31.062 -6.453 1 91.31 773 GLY B C 1
ATOM 12439 O O . GLY B 1 773 ? 8.828 31.812 -5.785 1 91.31 773 GLY B O 1
ATOM 12440 N N . TRP B 1 774 ? 8.289 29.75 -6.379 1 94.62 774 TRP B N 1
ATOM 12441 C CA . TRP B 1 774 ? 9.266 29.141 -5.477 1 94.62 774 TRP B CA 1
ATOM 12442 C C . TRP B 1 774 ? 10.641 29.062 -6.133 1 94.62 774 TRP B C 1
ATOM 12444 O O . TRP B 1 774 ? 10.742 28.922 -7.352 1 94.62 774 TRP B O 1
ATOM 12454 N N . THR B 1 775 ? 11.641 29.203 -5.324 1 96.56 775 THR B N 1
ATOM 12455 C CA . THR B 1 775 ? 12.961 28.812 -5.805 1 96.56 775 THR B CA 1
ATOM 12456 C C . THR B 1 775 ? 13.133 27.297 -5.762 1 96.56 775 THR B C 1
ATOM 12458 O O . THR B 1 775 ? 12.406 26.609 -5.047 1 96.56 775 THR B O 1
ATOM 12461 N N . PHE B 1 776 ? 14.031 26.734 -6.539 1 97 776 PHE B N 1
ATOM 12462 C CA . PHE B 1 776 ? 14.297 25.312 -6.516 1 97 776 PHE B CA 1
ATOM 12463 C C . PHE B 1 776 ? 14.727 24.859 -5.121 1 97 776 PHE B C 1
ATOM 12465 O O . PHE B 1 776 ? 14.367 23.766 -4.68 1 97 776 PHE B O 1
ATOM 12472 N N . GLU B 1 777 ? 15.492 25.688 -4.461 1 97.19 777 GLU B N 1
ATOM 12473 C CA . GLU B 1 777 ? 15.898 25.391 -3.09 1 97.19 777 GLU B CA 1
ATOM 12474 C C . GLU B 1 777 ? 14.68 25.266 -2.174 1 97.19 777 GLU B C 1
ATOM 12476 O O . GLU B 1 777 ? 14.617 24.359 -1.341 1 97.19 777 GLU B O 1
ATOM 12481 N N . GLN B 1 778 ? 13.703 26.156 -2.363 1 95.88 778 GLN B N 1
ATOM 12482 C CA . GLN B 1 778 ? 12.492 26.125 -1.555 1 95.88 778 GLN B CA 1
ATOM 12483 C C . GLN B 1 778 ? 11.703 24.844 -1.789 1 95.88 778 GLN B C 1
ATOM 12485 O O . GLN B 1 778 ? 11.094 24.297 -0.864 1 95.88 778 GLN B O 1
ATOM 12490 N N . ILE B 1 779 ? 11.734 24.391 -3.02 1 96.81 779 ILE B N 1
ATOM 12491 C CA . ILE B 1 779 ? 11.023 23.156 -3.359 1 96.81 779 ILE B CA 1
ATOM 12492 C C . ILE B 1 779 ? 11.656 21.969 -2.625 1 96.81 779 ILE B C 1
ATOM 12494 O O . ILE B 1 779 ? 10.953 21.141 -2.047 1 96.81 779 ILE B O 1
ATOM 12498 N N . VAL B 1 780 ? 12.93 21.906 -2.598 1 97.31 780 VAL B N 1
ATOM 12499 C CA . VAL B 1 780 ? 13.648 20.828 -1.926 1 97.31 780 VAL B CA 1
ATOM 12500 C C . VAL B 1 780 ? 13.414 20.906 -0.419 1 97.31 780 VAL B C 1
ATOM 12502 O O . VAL B 1 780 ? 13.219 19.891 0.246 1 97.31 780 VAL B O 1
ATOM 12505 N N . HIS B 1 781 ? 13.469 22.172 0.128 1 97.44 781 HIS B N 1
ATOM 12506 C CA . HIS B 1 781 ? 13.102 22.359 1.529 1 97.44 781 HIS B CA 1
ATOM 12507 C C . HIS B 1 781 ? 11.734 21.734 1.824 1 97.44 781 HIS B C 1
ATOM 12509 O O . HIS B 1 781 ? 11.57 21.031 2.824 1 97.44 781 HIS B O 1
ATOM 12515 N N . GLN B 1 782 ? 10.797 22 0.903 1 96.38 782 GLN B N 1
ATOM 12516 C CA . GLN B 1 782 ? 9.43 21.531 1.131 1 96.38 782 GLN B CA 1
ATOM 12517 C C . GLN B 1 782 ? 9.352 20.016 1.123 1 96.38 782 GLN B C 1
ATOM 12519 O O . GLN B 1 782 ? 8.555 19.422 1.858 1 96.38 782 GLN B O 1
ATOM 12524 N N . LEU B 1 783 ? 10.117 19.391 0.276 1 96.88 783 LEU B N 1
ATOM 12525 C CA . LEU B 1 783 ? 10.172 17.922 0.265 1 96.88 783 LEU B CA 1
ATOM 12526 C C . LEU B 1 783 ? 10.656 17.391 1.608 1 96.88 783 LEU B C 1
ATOM 12528 O O . LEU B 1 783 ? 10.117 16.406 2.115 1 96.88 783 LEU B O 1
ATOM 12532 N N . ILE B 1 784 ? 11.641 18.031 2.17 1 97.81 784 ILE B N 1
ATOM 12533 C CA . ILE B 1 784 ? 12.234 17.594 3.432 1 97.81 784 ILE B CA 1
ATOM 12534 C C . ILE B 1 784 ? 11.281 17.906 4.582 1 97.81 784 ILE B C 1
ATOM 12536 O O . ILE B 1 784 ? 11.047 17.062 5.449 1 97.81 784 ILE B O 1
ATOM 12540 N N . ILE B 1 785 ? 10.648 19.078 4.566 1 97 785 ILE B N 1
ATOM 12541 C CA . ILE B 1 785 ? 9.703 19.5 5.594 1 97 785 ILE B CA 1
ATOM 12542 C C . ILE B 1 785 ? 8.523 18.531 5.625 1 97 785 ILE B C 1
ATOM 12544 O O . ILE B 1 785 ? 8.094 18.094 6.699 1 97 785 ILE B O 1
ATOM 12548 N N . ALA B 1 786 ? 8.047 18.188 4.461 1 96 786 ALA B N 1
ATOM 12549 C CA . ALA B 1 786 ? 6.918 17.266 4.375 1 96 786 ALA B CA 1
ATOM 12550 C C . ALA B 1 786 ? 7.285 15.898 4.938 1 96 786 ALA B C 1
ATOM 12552 O O . ALA B 1 786 ? 6.465 15.258 5.594 1 96 786 ALA B O 1
ATOM 12553 N N . GLY B 1 787 ? 8.484 15.453 4.625 1 96.75 787 GLY B N 1
ATOM 12554 C CA . GLY B 1 787 ? 8.953 14.18 5.148 1 96.75 787 GLY B CA 1
ATOM 12555 C C . GLY B 1 787 ? 9.078 14.164 6.66 1 96.75 787 GLY B C 1
ATOM 12556 O O . GLY B 1 787 ? 8.703 13.188 7.309 1 96.75 787 GLY B O 1
ATOM 12557 N N . LEU B 1 788 ? 9.602 15.203 7.215 1 96.75 788 LEU B N 1
ATOM 12558 C CA . LEU B 1 788 ? 9.742 15.328 8.664 1 96.75 788 LEU B CA 1
ATOM 12559 C C . LEU B 1 788 ? 8.375 15.367 9.336 1 96.75 788 LEU B C 1
ATOM 12561 O O . LEU B 1 788 ? 8.172 14.742 10.375 1 96.75 788 LEU B O 1
ATOM 12565 N N . HIS B 1 789 ? 7.477 16.109 8.711 1 94.38 789 HIS B N 1
ATOM 12566 C CA . HIS B 1 789 ? 6.129 16.219 9.258 1 94.38 789 HIS B CA 1
ATOM 12567 C C . HIS B 1 789 ? 5.434 14.867 9.305 1 94.38 789 HIS B C 1
ATOM 12569 O O . HIS B 1 789 ? 4.844 14.508 10.328 1 94.38 789 HIS B O 1
ATOM 12575 N N . LYS B 1 790 ? 5.484 14.148 8.25 1 92.12 790 LYS B N 1
ATOM 12576 C CA . LYS B 1 790 ? 4.883 12.82 8.172 1 92.12 790 LYS B CA 1
ATOM 12577 C C . LYS B 1 790 ? 5.449 11.898 9.25 1 92.12 790 LYS B C 1
ATOM 12579 O O . LYS B 1 790 ? 4.703 11.164 9.906 1 92.12 790 LYS B O 1
ATOM 12584 N N . PHE B 1 791 ? 6.734 11.922 9.422 1 93.75 791 PHE B N 1
ATOM 12585 C CA . PHE B 1 791 ? 7.422 11.086 10.398 1 93.75 791 PHE B CA 1
ATOM 12586 C C . PHE B 1 791 ? 7 11.453 11.82 1 93.75 791 PHE B C 1
ATOM 12588 O O . PHE B 1 791 ? 6.711 10.578 12.633 1 93.75 791 PHE B O 1
ATOM 12595 N N . ASP B 1 792 ? 6.895 12.727 12.109 1 92.19 792 ASP B N 1
ATOM 12596 C CA . ASP B 1 792 ? 6.547 13.219 13.445 1 92.19 792 ASP B CA 1
ATOM 12597 C C . ASP B 1 792 ? 5.109 12.844 13.805 1 92.19 792 ASP B C 1
ATOM 12599 O O . ASP B 1 792 ? 4.82 12.508 14.953 1 92.19 792 ASP B O 1
ATOM 12603 N N . GLN B 1 793 ? 4.258 12.953 12.875 1 87.56 793 GLN B N 1
ATOM 12604 C CA . GLN B 1 793 ? 2.859 12.609 13.117 1 87.56 793 GLN B CA 1
ATOM 12605 C C . GLN B 1 793 ? 2.709 11.125 13.445 1 87.56 793 GLN B C 1
ATOM 12607 O O . GLN B 1 793 ? 1.938 10.758 14.336 1 87.56 793 GLN B O 1
ATOM 12612 N N . LYS B 1 794 ? 3.398 10.367 12.789 1 84.88 794 LYS B N 1
ATOM 12613 C CA . LYS B 1 794 ? 3.342 8.93 13.047 1 84.88 794 LYS B CA 1
ATOM 12614 C C . LYS B 1 794 ? 3.932 8.594 14.414 1 84.88 794 LYS B C 1
ATOM 12616 O O . LYS B 1 794 ? 3.42 7.719 15.117 1 84.88 794 LYS B O 1
ATOM 12621 N N . LYS B 1 795 ? 4.977 9.203 14.758 1 83.81 795 LYS B N 1
ATOM 12622 C CA . LYS B 1 795 ? 5.629 8.961 16.047 1 83.81 795 LYS B CA 1
ATOM 12623 C C . LYS B 1 795 ? 4.727 9.383 17.203 1 83.81 795 LYS B C 1
ATOM 12625 O O . LYS B 1 795 ? 4.734 8.75 18.266 1 83.81 795 LYS B O 1
ATOM 12630 N N . LYS B 1 796 ? 4.039 10.43 17.016 1 81.62 796 LYS B N 1
ATOM 12631 C CA . LYS B 1 796 ? 3.141 10.945 18.047 1 81.62 796 LYS B CA 1
ATOM 12632 C C . LYS B 1 796 ? 2.057 9.922 18.375 1 81.62 796 LYS B C 1
ATOM 12634 O O . LYS B 1 796 ? 1.791 9.656 19.547 1 81.62 796 LYS B O 1
ATOM 12639 N N . VAL B 1 797 ? 1.487 9.352 17.438 1 77.69 797 VAL B N 1
ATOM 12640 C CA . VAL B 1 797 ? 0.405 8.398 17.641 1 77.69 797 VAL B CA 1
ATOM 12641 C C . VAL B 1 797 ? 0.95 7.137 18.312 1 77.69 797 VAL B C 1
ATOM 12643 O O . VAL B 1 797 ? 0.299 6.555 19.172 1 77.69 797 VAL B O 1
ATOM 12646 N N . SER B 1 798 ? 2.082 6.797 18 1 70.5 798 SER B N 1
ATOM 12647 C CA . SER B 1 798 ? 2.693 5.598 18.562 1 70.5 798 SER B CA 1
ATOM 12648 C C . SER B 1 798 ? 3.029 5.789 20.031 1 70.5 798 SER B C 1
ATOM 12650 O O . SER B 1 798 ? 2.852 4.875 20.844 1 70.5 798 SER B O 1
ATOM 12652 N N . SER B 1 799 ? 3.482 6.957 20.344 1 69.69 799 SER B N 1
ATOM 12653 C CA . SER B 1 799 ? 3.873 7.25 21.719 1 69.69 799 SER B CA 1
ATOM 12654 C C . SER B 1 799 ? 2.658 7.312 22.641 1 69.69 799 SER B C 1
ATOM 12656 O O . SER B 1 799 ? 2.703 6.832 23.781 1 69.69 799 SER B O 1
ATOM 12658 N N . THR B 1 800 ? 1.662 7.922 22.219 1 69.25 800 THR B N 1
ATOM 12659 C CA . THR B 1 800 ? 0.447 8.023 23.016 1 69.25 800 THR B CA 1
ATOM 12660 C C . THR B 1 800 ? -0.15 6.637 23.266 1 69.25 800 THR B C 1
ATOM 12662 O O . THR B 1 800 ? -0.605 6.344 24.375 1 69.25 800 THR B O 1
ATOM 12665 N N . PHE B 1 801 ? -0.027 5.938 22.281 1 64.62 801 PHE B N 1
ATOM 12666 C CA . PHE B 1 801 ? -0.542 4.578 22.359 1 64.62 801 PHE B CA 1
ATOM 12667 C C . PHE B 1 801 ? 0.222 3.77 23.406 1 64.62 801 PHE B C 1
ATOM 12669 O O . PHE B 1 801 ? -0.382 3.062 24.219 1 64.62 801 PHE B O 1
ATOM 12676 N N . ASN B 1 802 ? 1.489 3.889 23.328 1 64.31 802 ASN B N 1
ATOM 12677 C CA . ASN B 1 802 ? 2.342 3.152 24.266 1 64.31 802 ASN B CA 1
ATOM 12678 C C . ASN B 1 802 ? 2.07 3.553 25.703 1 64.31 802 ASN B C 1
ATOM 12680 O O . ASN B 1 802 ? 2.053 2.701 26.594 1 64.31 802 ASN B O 1
ATOM 12684 N N . LYS B 1 803 ? 1.777 4.707 25.891 1 65.25 803 LYS B N 1
ATOM 12685 C CA . LYS B 1 803 ? 1.483 5.199 27.234 1 65.25 803 LYS B CA 1
ATOM 12686 C C . LYS B 1 803 ? 0.147 4.66 27.734 1 65.25 803 LYS B C 1
ATOM 12688 O O . LYS B 1 803 ? 0.026 4.27 28.891 1 65.25 803 LYS B O 1
ATOM 12693 N N . GLN B 1 804 ? -0.728 4.629 26.828 1 62.75 804 GLN B N 1
ATOM 12694 C CA . GLN B 1 804 ? -2.057 4.164 27.203 1 62.75 804 GLN B CA 1
ATOM 12695 C C . GLN B 1 804 ? -2.066 2.656 27.438 1 62.75 804 GLN B C 1
ATOM 12697 O O . GLN B 1 804 ? -2.713 2.17 28.375 1 62.75 804 GLN B O 1
ATOM 12702 N N . CYS B 1 805 ? -1.425 2.029 26.484 1 58.19 805 CYS B N 1
ATOM 12703 C CA . CYS B 1 805 ? -1.338 0.581 26.641 1 58.19 805 CYS B CA 1
ATOM 12704 C C . CYS B 1 805 ? -0.689 0.208 27.969 1 58.19 805 CYS B C 1
ATOM 12706 O O . CYS B 1 805 ? -1.109 -0.749 28.625 1 58.19 805 CYS B O 1
ATOM 12708 N N . LEU B 1 806 ? 0.296 1.006 28.328 1 51.91 806 LEU B N 1
ATOM 12709 C CA . LEU B 1 806 ? 0.953 0.784 29.609 1 51.91 806 LEU B CA 1
ATOM 12710 C C . LEU B 1 806 ? -0.009 1.045 30.766 1 51.91 806 LEU B C 1
ATOM 12712 O O . LEU B 1 806 ? 0.075 0.393 31.797 1 51.91 806 LEU B O 1
ATOM 12716 N N . LEU B 1 807 ? -0.854 1.937 30.438 1 51.06 807 LEU B N 1
ATOM 12717 C CA . LEU B 1 807 ? -1.837 2.254 31.453 1 51.06 807 LEU B CA 1
ATOM 12718 C C . LEU B 1 807 ? -2.912 1.175 31.531 1 51.06 807 LEU B C 1
ATOM 12720 O O . LEU B 1 807 ? -3.383 0.839 32.625 1 51.06 807 LEU B O 1
ATOM 12724 N N . THR B 1 808 ? -3.357 0.691 30.484 1 44.03 808 THR B N 1
ATOM 12725 C CA . THR B 1 808 ? -4.375 -0.352 30.438 1 44.03 808 THR B CA 1
ATOM 12726 C C . THR B 1 808 ? -3.801 -1.689 30.891 1 44.03 808 THR B C 1
ATOM 12728 O O . THR B 1 808 ? -4.512 -2.514 31.469 1 44.03 808 THR B O 1
ATOM 12731 N N . ALA B 1 809 ? -2.592 -2.002 30.547 1 43.16 809 ALA B N 1
ATOM 12732 C CA . ALA B 1 809 ? -1.945 -3.229 31.016 1 43.16 809 ALA B CA 1
ATOM 12733 C C . ALA B 1 809 ? -1.785 -3.223 32.531 1 43.16 809 ALA B C 1
ATOM 12735 O O . ALA B 1 809 ? -1.765 -4.281 33.156 1 43.16 809 ALA B O 1
ATOM 12736 N N . LYS B 1 810 ? -1.607 -2.053 33.188 1 39.84 810 LYS B N 1
ATOM 12737 C CA . LYS B 1 810 ? -1.484 -1.977 34.656 1 39.84 810 LYS B CA 1
ATOM 12738 C C . LYS B 1 810 ? -2.855 -2 35.312 1 39.84 810 LYS B C 1
ATOM 12740 O O . LYS B 1 810 ? -2.953 -2.123 36.531 1 39.84 810 LYS B O 1
ATOM 12745 N N . SER B 1 811 ? -3.852 -1.681 34.656 1 32.72 811 SER B N 1
ATOM 12746 C CA . SER B 1 811 ? -5.141 -1.81 35.344 1 32.72 811 SER B CA 1
ATOM 12747 C C . SER B 1 811 ? -5.734 -3.201 35.125 1 32.72 811 SER B C 1
ATOM 12749 O O . SER B 1 811 ? -5.684 -3.748 34.031 1 32.72 811 SER B O 1
#

Secondary structure (DSSP, 8-state):
-----EEEEETTTSHHHHHHHHHHHHTT-EEEEEES---HHHHHHHHHTPEEEES--GGGS-SSSEEEE-TTS-TT-HHHHHHHHTT--EEEHHHHHHHHHTTSEEEEEESSSSHHHHHHHHHHHHHHTT---EEE-SS--TTS--EE--SSSEEEEE---TTSGGGG---SEEEE----S-SGGGGTT-HHHHHHHHHHHHHT-S-GGGEEEETT-TTTTTT--SEEEESSTT-SEEEEEEEEETTEEEEEEEETTEEEEEEEESS-SHHHHHHHHHHHHHHHHTT--HHHHHHHHHT----TTEEEE----SSSEEEEE---SHHHHHHHHHHHHHHHTTSPEEEEE--B-HHHHHHTHHHHHTTTTT-SEEEE---B-TTPPP-S---HHHHHHHHHHHHTSEEEE--GGGHHHHHHHH--TT-EEEEE-SSTTHHHHHHTTT--PPPEEEEEEEE-SSTTHHHHHHHHHHHGGGS-TTTEEEEEEEE-TTS-EEEES---TT--TTSS-B-TTSHHHHHHHHT-SEEEEE--STTTSSSHHHHHHHHTT--BSS--HHHHHHHH-HHHHHHHHHHTT--B--EEEEEHHHHHH-HHHHHHHHHHH--SSEEEEESS--TTTTEEEE-SHHHHHHHHHHHTTT-SEEEEEE--TT-EEEEEEEEEETTTEEEEPPPEEEE-SSSS--HHHHHT-TTPPPPEEE-S----HHHHHHHHHHHHHHHHHTT-EEEEEEEEEE-TTS-EEEEEEESS---STT-HHHHHHHTTT--HHHHHHHHHHHHHHHHHHHHHHHHHHHHHHHHHHH-/-----EEEEETTTSHHHHHHHHHHHHTT-EEEEEES---HHHHHHHHHTPEEEES--GGGS-SSSEEEE-TTS-TT-HHHHHHHHTT--EEEHHHHHHHHHTTSEEEEEESSSSHHHHHHHHHHHHHHTT---EEE-SS--TTS--EE--SSSEEEEE---TTSGGGG---SEEEE----S-SGGGGTT-HHHHHHHHHHHHHT-S-GGGEEEETT-TTTTTT--SEEEESSTT-SEEEEEEEEETTEEEEEEEETTEEEEEEEESS-SHHHHHHHHHHHHHHHHTT--HHHHHHHHHT----TTEEEE----SSSEEEEE---SHHHHHHHHHHHHHHHTTSPEEEEE--B-HHHHHHTHHHHHTTTTT-SEEEE---B-TTPPP-S---HHHHHHHHHHHHTSEEEE--GGGHHHHHHHH--TT-EEEEE-SSTTHHHHHHTTT--PPPEEEEEEEE-SSTTHHHHHHHHHHHGGGS-TTTEEEEEEEE-TTS-EEEES---TT--TTSS-B-TTSHHHHHHHHT-SEEEEE--STTTSSSHHHHHHHHTT--BSS--HHHHHHHH-HHHHHHHHHHTT--B--EEEEEHHHHHH-HHHHHHHHHHH--SSEEEEESS--TTTTEEEE-SHHHHHHHHHHHTTT-SEEEEEE--TT-EEEEEEEEEETTTEEEEPPPEEEE-SSSS--HHHHHT-TTPPPPEEE-S----HHHHHHHHHHHHHHHHHTT-EEEEEEEEEE-TTS-EEEEEEESS---STT-HHHHHHHTTT--HHHHHHHHHHHHHHHHHHHHHHHHHHHHHHHHHHH-

Solvent-accessible surface area (backbone atoms only — not comparable to full-atom values): 82545 Å² total; per-residue (Å²): 125,83,81,66,66,36,38,38,27,57,40,29,53,37,59,70,43,34,11,52,52,41,26,41,41,66,72,66,36,46,41,36,25,21,27,82,63,88,47,70,61,40,50,54,41,42,74,69,62,35,46,78,41,86,36,82,43,51,83,70,54,67,96,69,49,38,38,33,37,49,93,84,58,56,80,80,33,54,38,57,43,43,35,56,73,69,66,42,53,76,41,46,51,58,53,49,53,37,62,75,35,67,92,34,52,28,39,34,22,23,43,64,53,59,28,48,57,27,43,49,48,38,50,43,25,38,44,62,60,69,50,39,48,17,35,36,35,70,44,33,36,91,81,64,46,28,31,36,59,40,84,40,58,39,29,40,26,53,42,62,58,59,80,62,48,46,79,63,55,76,40,54,23,39,35,37,53,37,77,64,100,58,57,30,78,73,36,80,64,31,68,64,56,50,50,48,51,52,38,57,50,54,64,54,27,84,49,40,87,38,23,38,34,33,50,70,33,72,81,47,52,91,62,61,74,48,41,25,28,27,65,47,84,85,23,59,33,22,36,81,43,73,48,72,58,47,69,23,25,38,29,25,35,36,46,92,92,40,77,46,73,71,42,48,31,47,47,52,36,71,68,48,52,46,35,47,49,54,26,50,53,54,41,49,74,73,64,53,55,66,69,34,44,48,50,26,36,47,64,40,86,60,42,61,46,51,73,30,75,48,41,72,42,89,46,38,46,40,30,28,26,46,38,56,50,36,70,47,35,32,50,51,36,42,26,46,34,68,36,58,53,60,44,52,31,39,37,35,36,27,46,44,30,46,67,54,46,64,77,40,42,77,53,45,30,48,21,48,50,56,35,54,29,34,40,36,36,55,68,35,38,89,87,52,71,87,63,99,64,77,52,63,60,55,49,19,50,47,26,19,63,60,18,70,26,52,37,41,60,39,56,62,92,46,41,62,62,52,45,70,74,64,53,44,65,57,28,35,35,34,35,28,17,69,56,75,52,66,53,52,43,62,72,43,21,80,53,75,63,64,56,42,34,34,34,38,35,24,16,32,49,26,93,36,20,65,57,10,41,46,16,42,51,45,48,58,73,34,58,53,72,85,50,37,45,80,44,37,34,42,24,40,66,86,55,30,34,24,81,43,94,67,72,58,90,83,58,75,73,76,77,66,64,34,54,55,49,33,60,70,49,16,46,57,58,68,70,40,64,31,34,43,64,34,29,30,37,54,64,39,27,42,17,21,42,44,8,28,30,53,67,63,72,44,33,40,29,39,37,40,37,62,28,12,27,40,33,34,28,42,62,57,37,45,54,56,28,44,70,72,70,39,50,51,61,57,67,46,80,46,46,54,62,51,45,72,75,36,46,67,60,54,50,51,54,48,59,73,72,49,63,75,50,29,32,38,33,34,30,57,56,59,67,53,48,52,53,41,82,28,72,48,71,69,47,42,55,52,46,52,55,53,30,52,45,60,25,72,40,36,30,39,30,62,58,62,81,86,36,45,41,38,35,36,36,38,39,33,27,63,78,76,49,63,48,72,37,69,60,29,33,58,47,45,93,72,80,67,65,43,49,43,32,60,70,32,42,95,85,36,69,47,45,48,74,42,61,87,64,99,59,56,72,64,56,52,51,47,54,51,50,49,49,50,52,42,40,45,76,54,57,31,34,28,36,30,30,41,34,27,31,36,41,96,86,70,48,64,26,45,70,49,48,34,31,57,53,61,39,30,89,84,32,57,52,62,52,40,46,35,72,73,70,42,52,64,42,54,51,50,50,48,37,47,36,43,10,47,41,55,43,50,56,54,49,52,27,50,50,47,36,52,53,45,47,54,50,54,72,72,95,126,82,79,66,65,34,38,37,27,58,40,30,52,37,58,70,42,34,12,51,51,40,27,42,43,66,74,68,36,47,42,34,24,21,24,84,65,88,47,70,60,41,51,54,41,42,74,69,64,36,45,78,41,84,35,82,44,54,84,71,5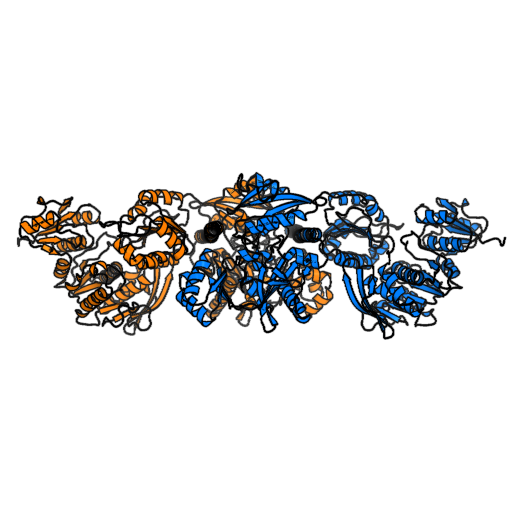3,67,96,68,50,39,37,34,37,48,93,84,59,55,81,80,34,54,39,57,44,42,36,57,73,68,66,42,53,77,41,46,50,59,55,49,53,36,61,74,38,67,92,35,52,28,39,33,22,23,43,64,52,61,27,50,57,27,43,48,47,37,50,43,27,39,45,62,61,69,48,38,48,17,34,36,36,69,44,32,36,91,81,63,46,28,32,36,61,39,85,40,58,38,29,38,26,52,40,59,59,57,80,64,47,45,78,62,54,77,38,55,24,37,35,37,56,37,78,63,98,58,55,30,77,72,36,82,65,32,68,64,56,50,51,49,51,53,39,56,49,56,65,54,28,85,48,39,88,38,23,38,33,32,50,70,33,71,81,45,52,92,62,62,73,49,41,26,28,28,64,45,82,84,24,58,33,21,37,79,44,74,48,73,61,46,69,24,25,37,29,25,36,34,47,92,94,39,78,45,73,71,43,48,31,46,46,50,37,73,67,48,53,46,35,46,50,55,26,48,54,56,41,48,74,72,64,52,55,66,68,34,42,46,50,27,36,48,64,40,86,60,46,60,46,52,72,31,75,49,41,71,41,88,48,37,46,39,31,29,25,47,37,55,50,36,70,47,37,32,52,51,36,45,27,46,34,68,36,57,55,62,44,51,29,39,37,36,36,28,46,45,31,47,67,53,47,64,77,40,42,76,55,45,30,48,21,47,49,56,34,52,30,32,38,37,37,54,67,35,39,88,85,52,70,87,62,100,64,76,52,62,60,56,49,21,50,46,25,19,62,61,18,70,27,51,38,42,60,38,56,61,92,45,42,64,63,54,43,71,72,63,54,43,66,56,28,33,36,33,35,29,18,68,55,75,52,66,53,55,43,62,72,42,22,81,53,72,63,64,57,43,34,33,35,39,36,26,16,32,51,26,94,36,19,66,56,10,42,46,15,39,53,45,48,59,73,34,58,52,73,86,50,37,47,78,46,37,35,42,23,40,66,86,58,30,32,24,81,44,94,66,74,57,89,83,57,74,72,74,78,64,64,34,54,56,50,32,60,69,50,16,48,59,60,66,70,40,63,30,35,42,64,34,28,30,37,51,65,40,27,43,17,22,42,43,8,30,32,54,66,61,70,43,33,40,28,40,37,40,38,61,28,12,26,39,31,35,28,42,62,57,38,46,54,55,27,44,70,73,69,40,50,50,61,57,66,47,81,46,44,52,59,52,45,71,74,36,47,68,59,53,49,51,55,48,59,72,72,50,62,75,50,28,31,40,31,35,30,57,56,57,68,54,48,50,52,42,83,28,72,46,71,69,47,42,56,53,47,51,54,52,29,51,47,60,26,71,41,34,30,39,30,63,60,63,80,85,35,44,41,38,35,34,37,38,39,34,28,61,77,76,49,65,49,72,39,70,60,28,33,59,48,45,94,74,81,66,64,43,48,43,32,59,69,32,43,95,84,36,68,48,46,48,75,42,62,86,64,97,59,55,70,65,55,53,50,48,55,50,50,49,50,49,50,42,40,43,75,54,58,31,34,27,35,31,30,42,35,27,32,34,39,95,87,70,49,64,25,46,70,48,47,34,30,58,54,61,38,31,90,84,31,57,52,61,52,39,46,35,72,73,71,41,51,64,44,54,53,51,49,47,38,48,39,46,10,47,39,55,43,51,55,53,50,52,27,51,51,48,37,52,52,47,49,54,50,55,70,70,98

InterPro domains:
  IPR000291 D-alanine--D-alanine ligase/VANA/B/C, conserved site [PS00843] (536-547)
  IPR000291 D-alanine--D-alanine ligase/VANA/B/C, conserved site [PS00844] (730-758)
  IPR000713 Mur ligase, N-terminal catalytic domain [PF01225] (6-104)
  IPR004101 Mur ligase, C-terminal [PF02875] (305-435)
  IPR005758 UDP-N-acetylmuramate--L-alanine ligase [MF_00046] (4-450)
  IPR005758 UDP-N-acetylmuramate--L-alanine ligase [TIGR01082] (6-443)
  IPR005905 D-alanine--D-alanine ligase [MF_00047] (452-788)
  IPR005905 D-alanine--D-alanine ligase [TIGR01205] (454-785)
  IPR011095 D-alanine--D-alanine ligase, C-terminal [PF07478] (577-784)
  IPR011127 D-alanine--D-alanine ligase, N-terminal domain [PF01820] (454-559)
  IPR011761 ATP-grasp fold [PS50975] (574-785)
  IPR013221 Mur ligase, central [PF08245] (109-283)
  IPR013815 ATP-grasp fold, subdomain 1 [G3DSA:3.30.1490.20] (584-655)
  IPR016185 Pre-ATP-grasp domain superfamily [SSF52440] (451-568)
  IPR036565 Mur-like, catalytic domain superfamily [G3DSA:3.40.1190.10] (93-301)
  IPR036565 Mur-like, catalytic domain superfamily [SSF53623] (90-301)
  IPR036615 Mur ligase, C-terminal domain superfamily [G3DSA:3.90.190.20] (302-447)
  IPR036615 Mur ligase, C-terminal domain superfamily [SSF53244] (302-445)
  IPR050061 Peptidoglycan biosynthesis MurCDEF [PTHR43445] (1-453)

Organism: Chlamydia caviae (strain ATCC VR-813 / DSM 19441 / 03DC25 / GPIC) (NCBI:txid227941)

Foldseek 3Di:
DPPAAEEEEEACQAQLNLQLLAACLQVPHAYEYEHQDDDPSNVVSVVSPYHYDHDADLVRADLAHEYEYEPLDDCPGNNNVSCVVSVYHYDYSLLSVQVSLVQAQEAEEEEDDCRQVLLLLLCLLCVLLVQFEFEAGSFAAPVGHRTDHGDHRYYGYYDYLQQLSLVNHQHQAYEYQEQDQPNCVNVVNDSVSSLVSVLVSQVSHPDQQRYEYACVHPSNPPRGRHAHDACDPPGQWHWPDWDDDAQWIWTWIDHPRDIDHTQIANHFFRSSVRSLSRSVSNCVVVPRDPVSSSVSRNPPPDTPQCQDWQADDPQETEGGHAAQALVSLQRSLVRVCSNQPLAAEEEEEAHEAQVRCVSRVVSNLQSCQSHAEYEYEYHHHSPHDHDDDDDSQVSQVSSCVNSVHRYDYDYPVCPLVVCQVPDAGRHYYYYYHNDDSVVSSNVCRHPDHDAFEEEEEFQEQAPCRVLLLQLSQQLVVLADPSRYDYWYWYAYNVRWIDTDPHSDPPDDRPDDTHHCPDPVNLVVLLPGQEYEYSYFFPCGQQLNVLVVCVVSLHFYFFWHRLLSNQQLFFVSLCVLLVVLPAAAFDKFKDFPVCCVVCVPVVLVVCVVPAAPFKWKAAGRHDQCVLIDTDGDSVRVSVSNVVSCVRHRMMMIGYDQFPWWKKKKKKFAWLVGDMDIFFIKTFDDDPRDQGNCQCVVPPNHHHTAIGRDDPDDPVLRVVVSVSVSSSCPSSRTAHIKMWMWTQHPVGGTHTDGMTRNFRNHPRGCHLVRVVVVVDDSSVVVVRRRSSSVSVSSVVVSVVVVVVVVVVVVVVD/DPPAAEEEEEACQAQLNLQLLAACLQVPHAYEYEHQDDDPSNVVSVVSPYHYDHDADLVRADLAHEYEYEPLDDCPGNVNVSCVVSVYHYDYSLLSVQVSLVQAQEAEEEEDDCRQVLLLLLCLLCVLLVQFEFEAGSFAAPVGHRTDHGDHRYYGYYDYLQQLSLVNHQHQAYEYQEQDQPNCVNVVNDSVSSLVSVLVSQVSHPDQQRYEYACVHPSNPPRGRHAHDDCDPVGQWHWPDWDDDAQWIWTWIDHPRDIDHTQIANHFFRSSVRSLSRSVSNCVVVPRDPVSSSVSRNPPPDTPQCQDWQADDPQETEGGHAAQALVSLQRSLVRVCSNQPLAAEEEEEAHEAQVRCVSRVVSNLQSCQSHAEYEYEYHHHSPPDHDDDDDSQVSQVSSCVNSVHRYDYDYPVCVLVVCQVPDAGRHYYYYYHNDDSVVSSNVCRHPDHDAFEEEEEFQEQAPCRVLLLQLSQQLVVLADPSRYDYWYWYAYNVRWIDTDPHSDPPDDRPDDTHDCPDPVNLVVLLPGQEYEYSYFFPCGQQLNVLVVCVVSLHFYFFWHRLLSNQQLFFVSLCVLLVVLPAAAFDKFKDFPVCCVVCVPVVLVVCVVPAAPFKWKAAGRGDQCVLIDTDGDSVRVSVSNVVSCVRHRMMMIGYDQFPWWKKKKKKFAWLVGDMDIFFIKTFDDDPRDQGNCQCVVPPNHHHTAIGRDDPDDPVLRVVVSVSVSSSCPSSRTAHIKMWMWTQHPVGGTHTDGMTRNFRNHPRGCHLVRVVVVVDDSSVVVVRRRSSSVSVSSVVVSVVVVVVVVVVVVVVD

pLDDT: mean 92.03, std 9.46, range [26.52, 98.75]

Sequence (1622 aa):
MNRKNHYHFIGIGGIGMSALAHILLDRGYSVSGSDLNQGITIDKLIAKGAAYLPGHKESYVPEEGTIIYGSGIAKDNVEYKEALRKQLPLVHRAELLALLMQEQTSILVSGSHGKTTVSSLITAIFQTAKKDPSYAIGGLNSQYLNGYSGSSEYFIAEADESDGSLKHYFPKVAVVTNLDNEHLSNFEGSKEKLAQTIEEFTRKVDDPNLCFYNGDCQELKGRISGISYGFSQECALYIYSHRQEGWRSVFSLSFLGKDYLDIDLNLIGKHNVANAAAAIGVALTFGIDEESIREALKSFSGVQRRMERKNTSEKFLFLEDYAHHPSEISCTLRALRDAVGLRRIIAICQPHRFSRLLYCLEEFFNAFQDADEVILTDVYSAGEMPLDLPSPEKLAETISLSSHVCCTYVPYDNVIEHLKQNIRVHDVCISLGAGNIHTVGNALKDFEPKKLSVGVVCGGQSCEHDVSLLSARNVVQYLSPQHYDVQYFVINRQGLWSQVANLDAGSDYNSKNYHVLSSKIAEALANLDFVLPILHGPFGEDGTLQGFLEIANKPYGGPSLLFSAISMDKIMTKRLAASVGVPVVPYQPLTLPTWKRTPELCMRRILETFTFPMFVKTAHLGSSIGVFEVHNETELKAKISEAFLYDTDVFIEESRLGSREIEVSCLGDACSCYYISEPHERRGSKGFIGYEEKYGFNGKSSATIQYDLNLSEESKTRVKELTERVYRVIQGKGSCRIDFFLDREGNFWLSEMNPIPGMTKSSPFLHDFARLGWTFEQIVHQLIIAGLHKFDQKKKVSSTFNKQCLLTAKSMNRKNHYHFIGIGGIGMSALAHILLDRGYSVSGSDLNQGITIDKLIAKGAAYLPGHKESYVPEEGTIIYGSGIAKDNVEYKEALRKQLPLVHRAELLALLMQEQTSILVSGSHGKTTVSSLITAIFQTAKKDPSYAIGGLNSQYLNGYSGSSEYFIAEADESDGSLKHYFPKVAVVTNLDNEHLSNFEGSKEKLAQTIEEFTRKVDDPNLCFYNGDCQELKGRISGISYGFSQECALYIYSHRQEGWRSVFSLSFLGKDYLDIDLNLIGKHNVANAAAAIGVALTFGIDEESIREALKSFSGVQRRMERKNTSEKFLFLEDYAHHPSEISCTLRALRDAVGLRRIIAICQPHRFSRLLYCLEEFFNAFQDADEVILTDVYSAGEMPLDLPSPEKLAETISLSSHVCCTYVPYDNVIEHLKQNIRVHDVCISLGAGNIHTVGNALKDFEPKKLSVGVVCGGQSCEHDVSLLSARNVVQYLSPQHYDVQYFVINRQGLWSQVANLDAGSDYNSKNYHVLSSKIAEALANLDFVLPILHGPFGEDGTLQGFLEIANKPYGGPSLLFSAISMDKIMTKRLAASVGVPVVPYQPLTLPTWKRTPELCMRRILETFTFPMFVKTAHLGSSIGVFEVHNETELKAKISEAFLYDTDVFIEESRLGSREIEVSCLGDACSCYYISEPHERRGSKGFIGYEEKYGFNGKSSATIQYDLNLSEESKTRVKELTERVYRVIQGKGSCRIDFFLDREGNFWLSEMNPIPGMTKSSPFLHDFARLGWTFEQIVHQLIIAGLHKFDQKKKVSSTFNKQCLLTAKS